Protein AF-0000000074220282 (afdb_homodimer)

Sequence (1862 aa):
MEEDFEFEDKQELEDGIDNEKHWKSLGIASAVISVICFIIITAIFILTPSRNSGQRTEPYTLTEVLSKKIMQAHRFNGTWISAHEFIYSSDDKNIMLYDCQNGQSRPITTKLNTTNGEIVHFEISSSRLYMLIVTKKFNSAKRENLECDPSMDYYIYRLDNENMINLQEEFISKLKLLLTQQQKNNSNNGKDSKRLSSNSVEGKHQIPSLSSSSSSCIIQSSQWNPMGNILLIMHDNDIYWLNMESSMAPLRRITMDGSISDSIYNGFNDNIYRDFIFEKPSSLWWSPSVNGYYHLSYLQLNNSQVPLSNIVIYDDNGGYSTNNYRYSTINSSIGIVNLWIIRINAQTNEYEKAMRVQPPYKLEQWPHYVVHVNWLSNDQLIVLWSLRDQKRTILGSCLERNNWKCEELVTLRNWLRINHVPNSIMPASTESSLNTEFSSELFFCGQTPENGMKTFYQLYSFNVKTKVINSYLNVAERYTEQRQHYQIIELLGYNNHSKSVFFVGQSLNQSSYGDEEKVISEQDMRINLFVFNLEHNLVHCITCQLVKCYEAKHRNNQSVCIDLANSATINENDADEESCIFQRVYFSPSSEYAIVTCLVGIVPKIYLVKFGDLDQLDLIENIMLFDDNSELETRVQSKIMPNIENFIFTRESDNLIKYLRIKLLTPTDFDHEEIGKYSLLLEMYPSRYRYHYLPKATINNQGTFYKRIYPDLEWAVHMVTEHDFIYAWLDGQFYQDSNHSLHELSFEELLEDYSTLIDFIVTNMTFVNIAQTCLIGNNIGGYFVLNSLSTSSIECGIAISPFTDWNTINSFLAEQYIDMEKVRSNDLQYLLKMTLNWKMLENKNLLIIHGTSNEMFPISQSMRLIKSLTLEEQNRYIKFHQNPANNDMDEMNWTSHHFMELYVDHGNSFDTIIEHFYRKIEFFLFQWIIIMEEDFEFEDKQELEDGIDNEKHWKSLGIASAVISVICFIIITAIFILTPSRNSGQRTEPYTLTEVLSKKIMQAHRFNGTWISAHEFIYSSDDKNIMLYDCQNGQSRPITTKLNTTNGEIVHFEISSSRLYMLIVTKKFNSAKRENLECDPSMDYYIYRLDNENMINLQEEFISKLKLLLTQQQKNNSNNGKDSKRLSSNSVEGKHQIPSLSSSSSSCIIQSSQWNPMGNILLIMHDNDIYWLNMESSMAPLRRITMDGSISDSIYNGFNDNIYRDFIFEKPSSLWWSPSVNGYYHLSYLQLNNSQVPLSNIVIYDDNGGYSTNNYRYSTINSSIGIVNLWIIRINAQTNEYEKAMRVQPPYKLEQWPHYVVHVNWLSNDQLIVLWSLRDQKRTILGSCLERNNWKCEELVTLRNWLRINHVPNSIMPASTESSLNTEFSSELFFCGQTPENGMKTFYQLYSFNVKTKVINSYLNVAERYTEQRQHYQIIELLGYNNHSKSVFFVGQSLNQSSYGDEEKVISEQDMRINLFVFNLEHNLVHCITCQLVKCYEAKHRNNQSVCIDLANSATINENDADEESCIFQRVYFSPSSEYAIVTCLVGIVPKIYLVKFGDLDQLDLIENIMLFDDNSELETRVQSKIMPNIENFIFTRESDNLIKYLRIKLLTPTDFDHEEIGKYSLLLEMYPSRYRYHYLPKATINNQGTFYKRIYPDLEWAVHMVTEHDFIYAWLDGQFYQDSNHSLHELSFEELLEDYSTLIDFIVTNMTFVNIAQTCLIGNNIGGYFVLNSLSTSSIECGIAISPFTDWNTINSFLAEQYIDMEKVRSNDLQYLLKMTLNWKMLENKNLLIIHGTSNEMFPISQSMRLIKSLTLEEQNRYIKFHQN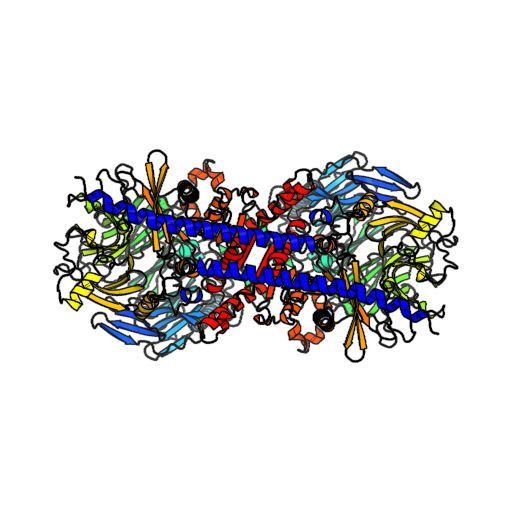PANNDMDEMNWTSHHFMELYVDHGNSFDTIIEHFYRKIEFFLFQWIII

Structure (mmCIF, N/CA/C/O backbone):
data_AF-0000000074220282-model_v1
#
loop_
_entity.id
_entity.type
_entity.pdbx_description
1 polymer 'Dipeptidyl peptidase 4-like'
#
loop_
_atom_site.group_PDB
_atom_site.id
_atom_site.type_symbol
_atom_site.label_atom_id
_atom_site.label_alt_id
_atom_site.label_comp_id
_atom_site.label_asym_id
_atom_site.label_entity_id
_atom_site.label_seq_id
_atom_site.pdbx_PDB_ins_code
_atom_site.Cartn_x
_atom_site.Cartn_y
_atom_site.Cartn_z
_atom_site.occupancy
_atom_site.B_iso_or_equiv
_atom_site.auth_seq_id
_atom_site.auth_comp_id
_atom_site.auth_asym_id
_atom_site.auth_atom_id
_atom_site.pdbx_PDB_model_num
ATOM 1 N N . MET A 1 1 ? -56.938 27.578 51.562 1 20.98 1 MET A N 1
ATOM 2 C CA . MET A 1 1 ? -55.969 26.531 51.281 1 20.98 1 MET A CA 1
ATOM 3 C C . MET A 1 1 ? -56.531 25.5 50.312 1 20.98 1 MET A C 1
ATOM 5 O O . MET A 1 1 ? -55.781 24.688 49.75 1 20.98 1 MET A O 1
ATOM 9 N N . GLU A 1 2 ? -57.812 25.156 50.219 1 23.42 2 GLU A N 1
ATOM 10 C CA . GLU A 1 2 ? -58.562 24 49.75 1 23.42 2 GLU A CA 1
ATOM 11 C C . GLU A 1 2 ? -58.562 23.922 48.25 1 23.42 2 GLU A C 1
ATOM 13 O O . GLU A 1 2 ? -58.438 22.828 47.656 1 23.42 2 GLU A O 1
ATOM 18 N N . GLU A 1 3 ? -59.062 24.906 47.594 1 26.45 3 GLU A N 1
ATOM 19 C CA . GLU A 1 3 ? -59.75 24.781 46.281 1 26.45 3 GLU A CA 1
ATOM 20 C C . GLU A 1 3 ? -58.75 24.547 45.156 1 26.45 3 GLU A C 1
ATOM 22 O O . GLU A 1 3 ? -59.125 24.188 44.062 1 26.45 3 GLU A O 1
ATOM 27 N N . ASP A 1 4 ? -57.562 25.094 45.312 1 28.36 4 ASP A N 1
ATOM 28 C CA . ASP A 1 4 ? -56.781 25.25 44.094 1 28.36 4 ASP A CA 1
ATOM 29 C C . ASP A 1 4 ? -56.219 23.922 43.625 1 28.36 4 ASP A C 1
ATOM 31 O O . ASP A 1 4 ? -55.375 23.891 42.75 1 28.36 4 ASP A O 1
ATOM 35 N N . PHE A 1 5 ? -56.562 22.781 44.312 1 28.67 5 PHE A N 1
ATOM 36 C CA . PHE A 1 5 ? -55.906 21.484 44.094 1 28.67 5 PHE A CA 1
ATOM 37 C C . PHE A 1 5 ? -56.469 20.828 42.812 1 28.67 5 PHE A C 1
ATOM 39 O O . PHE A 1 5 ? -55.969 19.781 42.406 1 28.67 5 PHE A O 1
ATOM 46 N N . GLU A 1 6 ? -57.656 21.219 42.375 1 29.3 6 GLU A N 1
ATOM 47 C CA . GLU A 1 6 ? -58.406 20.312 41.5 1 29.3 6 GLU A CA 1
ATOM 48 C C . GLU A 1 6 ? -57.812 20.266 40.094 1 29.3 6 GLU A C 1
ATOM 50 O O . GLU A 1 6 ? -58.062 19.328 39.344 1 29.3 6 GLU A O 1
ATOM 55 N N . PHE A 1 7 ? -57.25 21.391 39.594 1 32.66 7 PHE A N 1
ATOM 56 C CA . PHE A 1 7 ? -57.062 21.469 38.156 1 32.66 7 PHE A CA 1
ATOM 57 C C . PHE A 1 7 ? -55.938 20.562 37.688 1 32.66 7 PHE A C 1
ATOM 59 O O . PHE A 1 7 ? -55.75 20.328 36.5 1 32.66 7 PHE A O 1
ATOM 66 N N . GLU A 1 8 ? -55 20.172 38.625 1 31.48 8 GLU A N 1
ATOM 67 C CA . GLU A 1 8 ? -53.781 19.5 38.188 1 31.48 8 GLU A CA 1
ATOM 68 C C . GLU A 1 8 ? -54.094 18.062 37.75 1 31.48 8 GLU A C 1
ATOM 70 O O . GLU A 1 8 ? -53.312 17.453 37 1 31.48 8 GLU A O 1
ATOM 75 N N . ASP A 1 9 ? -55.219 17.469 38.25 1 31.02 9 ASP A N 1
ATOM 76 C CA . ASP A 1 9 ? -55.438 16.031 38.094 1 31.02 9 ASP A CA 1
ATOM 77 C C . ASP A 1 9 ? -55.875 15.68 36.688 1 31.02 9 ASP A C 1
ATOM 79 O O . ASP A 1 9 ? -55.656 14.555 36.219 1 31.02 9 ASP A O 1
ATOM 83 N N . LYS A 1 10 ? -56.719 16.578 36.031 1 34.88 10 LYS A N 1
ATOM 84 C CA . LYS A 1 10 ? -57.312 16.094 34.812 1 34.88 10 LYS A CA 1
ATOM 85 C C . LYS A 1 10 ? -56.281 15.969 33.688 1 34.88 10 LYS A C 1
ATOM 87 O O . LYS A 1 10 ? -56.438 15.125 32.812 1 34.88 10 LYS A O 1
ATOM 92 N N . GLN A 1 11 ? -55.406 17 33.656 1 33.09 11 GLN A N 1
ATOM 93 C CA . GLN A 1 11 ? -54.5 16.953 32.5 1 33.09 11 GLN A CA 1
ATOM 94 C C . GLN A 1 11 ? -53.594 15.711 32.562 1 33.09 11 GLN A C 1
ATOM 96 O O . GLN A 1 11 ? -53.156 15.211 31.531 1 33.09 11 GLN A O 1
ATOM 101 N N . GLU A 1 12 ? -53.312 15.148 33.75 1 36.25 12 GLU A N 1
ATOM 102 C CA . GLU A 1 12 ? -52.5 13.922 33.844 1 36.25 12 GLU A CA 1
ATOM 103 C C . GLU A 1 12 ? -53.312 12.727 33.312 1 36.25 12 GLU A C 1
ATOM 105 O O . GLU A 1 12 ? -52.719 11.789 32.75 1 36.25 12 GLU A O 1
ATOM 110 N N . LEU A 1 13 ? -54.688 12.617 33.562 1 37.28 13 LEU A N 1
ATOM 111 C CA . LEU A 1 13 ? -55.469 11.477 33.125 1 37.28 13 LEU A CA 1
ATOM 112 C C . LEU A 1 13 ? -55.531 11.422 31.609 1 37.28 13 LEU A C 1
ATOM 114 O O . LEU A 1 13 ? -55.5 10.336 31.016 1 37.28 13 LEU A O 1
ATOM 118 N N . GLU A 1 14 ? -55.75 12.609 30.906 1 39.66 14 GLU A N 1
ATOM 119 C CA . GLU A 1 14 ? -55.812 12.555 29.453 1 39.66 14 GLU A CA 1
ATOM 120 C C . GLU A 1 14 ? -54.469 12.148 28.844 1 39.66 14 GLU A C 1
ATOM 122 O O . GLU A 1 14 ? -54.438 11.414 27.844 1 39.66 14 GLU A O 1
ATOM 127 N N . ASP A 1 15 ? -53.344 12.609 29.438 1 39.44 15 ASP A N 1
ATOM 128 C CA . ASP A 1 15 ? -52.031 12.195 28.922 1 39.44 15 ASP A CA 1
ATOM 129 C C . ASP A 1 15 ? -51.781 10.711 29.188 1 39.44 15 ASP A C 1
ATOM 131 O O . ASP A 1 15 ? -51.062 10.062 28.438 1 39.44 15 ASP A O 1
ATOM 135 N N . GLY A 1 16 ? -52.469 10.086 30.281 1 39.56 16 GLY A N 1
ATOM 136 C CA . GLY A 1 16 ? -52.375 8.656 30.531 1 39.56 16 GLY A CA 1
ATOM 137 C C . GLY A 1 16 ? -53.125 7.832 29.5 1 39.56 16 GLY A C 1
ATOM 138 O O . GLY A 1 16 ? -52.719 6.723 29.156 1 39.56 16 GLY A O 1
ATOM 139 N N . ILE A 1 17 ? -54.406 8.219 29.156 1 43.91 17 ILE A N 1
ATOM 140 C CA . ILE A 1 17 ? -55.219 7.465 28.188 1 43.91 17 ILE A CA 1
ATOM 141 C C . ILE A 1 17 ? -54.5 7.457 26.844 1 43.91 17 ILE A C 1
ATOM 143 O O . ILE A 1 17 ? -54.469 6.426 26.156 1 43.91 17 ILE A O 1
ATOM 147 N N . ASP A 1 18 ? -53.938 8.594 26.438 1 41.62 18 ASP A N 1
ATOM 148 C CA . ASP A 1 18 ? -53.25 8.617 25.156 1 41.62 18 ASP A CA 1
ATOM 149 C C . ASP A 1 18 ? -52 7.754 25.172 1 41.62 18 ASP A C 1
ATOM 151 O O . ASP A 1 18 ? -51.625 7.176 24.141 1 41.62 18 ASP A O 1
ATOM 155 N N . ASN A 1 19 ? -51.406 7.621 26.359 1 42.94 19 ASN A N 1
ATOM 156 C CA . ASN A 1 19 ? -50.281 6.715 26.438 1 42.94 19 ASN A CA 1
ATOM 157 C C . ASN A 1 19 ? -50.719 5.254 26.375 1 42.94 19 ASN A C 1
ATOM 159 O O . ASN A 1 19 ? -49.969 4.406 25.859 1 42.94 19 ASN A O 1
ATOM 163 N N . GLU A 1 20 ? -51.875 4.891 26.984 1 46.41 20 GLU A N 1
ATOM 164 C CA . GLU A 1 20 ? -52.344 3.508 26.938 1 46.41 20 GLU A CA 1
ATOM 165 C C . GLU A 1 20 ? -52.719 3.111 25.516 1 46.41 20 GLU A C 1
ATOM 167 O O . GLU A 1 20 ? -52.469 1.981 25.094 1 46.41 20 GLU A O 1
ATOM 172 N N . LYS A 1 21 ? -53.375 3.938 24.766 1 51.44 21 LYS A N 1
ATOM 173 C CA . LYS A 1 21 ? -53.688 3.652 23.375 1 51.44 21 LYS A CA 1
ATOM 174 C C . LYS A 1 21 ? -52.438 3.504 22.531 1 51.44 21 LYS A C 1
ATOM 176 O O . LYS A 1 21 ? -52.375 2.656 21.641 1 51.44 21 LYS A O 1
ATOM 181 N N . HIS A 1 22 ? -51.438 4.316 22.938 1 49.44 22 HIS A N 1
ATOM 182 C CA . HIS A 1 22 ? -50.188 4.199 22.203 1 49.44 22 HIS A CA 1
ATOM 183 C C . HIS A 1 22 ? -49.5 2.867 22.5 1 49.44 22 HIS A C 1
ATOM 185 O O . HIS A 1 22 ? -49 2.207 21.578 1 49.44 22 HIS A O 1
ATOM 191 N N . TRP A 1 23 ? -49.625 2.375 23.766 1 51.59 23 TRP A N 1
ATOM 192 C CA . TRP A 1 23 ? -49.031 1.081 24.094 1 51.59 23 TRP A CA 1
ATOM 193 C C . TRP A 1 23 ? -49.844 -0.058 23.484 1 51.59 23 TRP A C 1
ATOM 195 O O . TRP A 1 23 ? -49.281 -1.042 23 1 51.59 23 TRP A O 1
ATOM 205 N N . LYS A 1 24 ? -51.188 -0.009 23.516 1 54.28 24 LYS A N 1
ATOM 206 C CA . LYS A 1 24 ? -52.031 -1.039 22.906 1 54.28 24 LYS A CA 1
ATOM 207 C C . LYS A 1 24 ? -51.812 -1.095 21.391 1 54.28 24 LYS A C 1
ATOM 209 O O . LYS A 1 24 ? -51.719 -2.18 20.812 1 54.28 24 LYS A O 1
ATOM 214 N N . SER A 1 25 ? -51.656 0.08 20.891 1 52.28 25 SER A N 1
ATOM 215 C CA . SER A 1 25 ? -51.375 0.113 19.453 1 52.28 25 SER A CA 1
ATOM 216 C C . SER A 1 25 ? -49.969 -0.406 19.141 1 52.28 25 SER A C 1
ATOM 218 O O . SER A 1 25 ? -49.781 -1.137 18.172 1 52.28 25 SER A O 1
ATOM 220 N N . LEU A 1 26 ? -49.094 -0.151 20.016 1 57.22 26 LEU A N 1
ATOM 221 C CA . LEU A 1 26 ? -47.75 -0.707 19.875 1 57.22 26 LEU A CA 1
ATOM 222 C C . LEU A 1 26 ? -47.75 -2.207 20.156 1 57.22 26 LEU A C 1
ATOM 224 O O . LEU A 1 26 ? -47.062 -2.969 19.484 1 57.22 26 LEU A O 1
ATOM 228 N N . GLY A 1 27 ? -48.594 -2.631 21.125 1 59.41 27 GLY A N 1
ATOM 229 C CA . GLY A 1 27 ? -48.75 -4.051 21.391 1 59.41 27 GLY A CA 1
ATOM 230 C C . GLY A 1 27 ? -49.375 -4.805 20.234 1 59.41 27 GLY A C 1
ATOM 231 O O . GLY A 1 27 ? -48.906 -5.891 19.875 1 59.41 27 GLY A O 1
ATOM 232 N N . ILE A 1 28 ? -50.406 -4.281 19.688 1 58.34 28 ILE A N 1
ATOM 233 C CA . ILE A 1 28 ? -51.094 -4.906 18.547 1 58.34 28 ILE A CA 1
ATOM 234 C C . ILE A 1 28 ? -50.156 -4.906 17.328 1 58.34 28 ILE A C 1
ATOM 236 O O . ILE A 1 28 ? -50.062 -5.906 16.625 1 58.34 28 ILE A O 1
ATOM 240 N N . ALA A 1 29 ? -49.469 -3.809 17.156 1 57.56 29 ALA A N 1
ATOM 241 C CA . ALA A 1 29 ? -48.5 -3.744 16.047 1 57.56 29 ALA A CA 1
ATOM 242 C C . ALA A 1 29 ? -47.375 -4.754 16.25 1 57.56 29 ALA A C 1
ATOM 244 O O . ALA A 1 29 ? -47 -5.445 15.305 1 57.56 29 ALA A O 1
ATOM 245 N N . SER A 1 30 ? -46.938 -4.883 17.484 1 62.62 30 SER A N 1
ATOM 246 C CA . SER A 1 30 ? -45.938 -5.887 17.781 1 62.62 30 SER A CA 1
ATOM 247 C C . SER A 1 30 ? -46.5 -7.301 17.625 1 62.62 30 SER A C 1
ATOM 249 O O . SER A 1 30 ? -45.812 -8.188 17.109 1 62.62 30 SER A O 1
ATOM 251 N N . ALA A 1 31 ? -47.75 -7.5 18.031 1 64 31 ALA A N 1
ATOM 252 C CA . ALA A 1 31 ? -48.375 -8.805 17.891 1 64 31 ALA A CA 1
ATOM 253 C C . ALA A 1 31 ? -48.594 -9.148 16.422 1 64 31 ALA A C 1
ATOM 255 O O . ALA A 1 31 ? -48.375 -10.281 15.992 1 64 31 ALA A O 1
ATOM 256 N N . VAL A 1 32 ? -49 -8.18 15.695 1 60.16 32 VAL A N 1
ATOM 257 C CA . VAL A 1 32 ? -49.219 -8.383 14.266 1 60.16 32 VAL A CA 1
ATOM 258 C C . VAL A 1 32 ? -47.875 -8.609 13.578 1 60.16 32 VAL A C 1
ATOM 260 O O . VAL A 1 32 ? -47.719 -9.508 12.742 1 60.16 32 VAL A O 1
ATOM 263 N N . ILE A 1 33 ? -46.812 -7.863 13.945 1 61.28 33 ILE A N 1
ATOM 264 C CA . ILE A 1 33 ? -45.469 -8.078 13.398 1 61.28 33 ILE A CA 1
ATOM 265 C C . ILE A 1 33 ? -44.969 -9.461 13.805 1 61.28 33 ILE A C 1
ATOM 267 O O . ILE A 1 33 ? -44.406 -10.188 12.984 1 61.28 33 ILE A O 1
ATOM 271 N N . SER A 1 34 ? -45.281 -9.805 14.984 1 63.41 34 SER A N 1
ATOM 272 C CA . SER A 1 34 ? -44.906 -11.141 15.438 1 63.41 34 SER A CA 1
ATOM 273 C C . SER A 1 34 ? -45.656 -12.227 14.672 1 63.41 34 SER A C 1
ATOM 275 O O . SER A 1 34 ? -45.062 -13.242 14.305 1 63.41 34 SER A O 1
ATOM 277 N N . VAL A 1 35 ? -46.906 -12.047 14.508 1 62.06 35 VAL A N 1
ATOM 278 C CA . VAL A 1 35 ? -47.688 -13.016 13.766 1 62.06 35 VAL A CA 1
ATOM 279 C C . VAL A 1 35 ? -47.219 -13.047 12.305 1 62.06 35 VAL A C 1
ATOM 281 O O . VAL A 1 35 ? -47.062 -14.125 11.719 1 62.06 35 VAL A O 1
ATOM 284 N N . ILE A 1 36 ? -46.938 -11.922 11.766 1 59.03 36 ILE A N 1
ATOM 285 C CA . ILE A 1 36 ? -46.469 -11.844 10.398 1 59.03 36 ILE A CA 1
ATOM 286 C C . ILE A 1 36 ? -45.062 -12.484 10.312 1 59.03 36 ILE A C 1
ATOM 288 O O . ILE A 1 36 ? -44.781 -13.258 9.398 1 59.03 36 ILE A O 1
ATOM 292 N N . CYS A 1 37 ? -44.188 -12.148 11.188 1 62.72 37 CYS A N 1
ATOM 293 C CA . CYS A 1 37 ? -42.906 -12.82 11.242 1 62.72 37 CYS A CA 1
ATOM 294 C C . CYS A 1 37 ? -43.062 -14.32 11.422 1 62.72 37 CYS A C 1
ATOM 296 O O . CYS A 1 37 ? -42.344 -15.109 10.789 1 62.72 37 CYS A O 1
ATOM 298 N N . PHE A 1 38 ? -44.062 -14.688 12.188 1 63.5 38 PHE A N 1
ATOM 299 C CA . PHE A 1 38 ? -44.375 -16.094 12.398 1 63.5 38 PHE A CA 1
ATOM 300 C C . PHE A 1 38 ? -44.875 -16.734 11.109 1 63.5 38 PHE A C 1
ATOM 302 O O . PHE A 1 38 ? -44.469 -17.859 10.766 1 63.5 38 PHE A O 1
ATOM 309 N N . ILE A 1 39 ? -45.688 -16.109 10.406 1 58.84 39 ILE A N 1
ATOM 310 C CA . ILE A 1 39 ? -46.188 -16.641 9.148 1 58.84 39 ILE A CA 1
ATOM 311 C C . ILE A 1 39 ? -45.062 -16.688 8.109 1 58.84 39 ILE A C 1
ATOM 313 O O . ILE A 1 39 ? -44.938 -17.688 7.383 1 58.84 39 ILE A O 1
ATOM 317 N N . ILE A 1 40 ? -44.25 -15.688 8.039 1 58.59 40 ILE A N 1
ATOM 318 C CA . ILE A 1 40 ? -43.125 -15.68 7.117 1 58.59 40 ILE A CA 1
ATOM 319 C C . ILE A 1 40 ? -42.156 -16.781 7.488 1 58.59 40 ILE A C 1
ATOM 321 O O . ILE A 1 40 ? -41.688 -17.531 6.621 1 58.59 40 ILE A O 1
ATOM 325 N N . ILE A 1 41 ? -41.875 -16.875 8.711 1 58.12 41 ILE A N 1
ATOM 326 C CA . ILE A 1 41 ? -41 -17.938 9.164 1 58.12 41 ILE A CA 1
ATOM 327 C C . ILE A 1 41 ? -41.625 -19.297 8.867 1 58.12 41 ILE A C 1
ATOM 329 O O . ILE A 1 41 ? -40.969 -20.219 8.391 1 58.12 41 ILE A O 1
ATOM 333 N N . THR A 1 42 ? -42.906 -19.406 9.18 1 58.09 42 THR A N 1
ATOM 334 C CA . THR A 1 42 ? -43.594 -20.672 8.914 1 58.09 42 THR A CA 1
ATOM 335 C C . THR A 1 42 ? -43.656 -20.938 7.414 1 58.09 42 THR A C 1
ATOM 337 O O . THR A 1 42 ? -43.5 -22.078 6.973 1 58.09 42 THR A O 1
ATOM 340 N N . ALA A 1 43 ? -43.938 -19.953 6.621 1 53.62 43 ALA A N 1
ATOM 341 C CA . ALA A 1 43 ? -43.938 -20.125 5.168 1 53.62 43 ALA A CA 1
ATOM 342 C C . ALA A 1 43 ? -42.562 -20.5 4.66 1 53.62 43 ALA A C 1
ATOM 344 O O . ALA A 1 43 ? -42.406 -21.359 3.793 1 53.62 43 ALA A O 1
ATOM 345 N N . ILE A 1 44 ? -41.562 -19.75 5.125 1 53.16 44 ILE A N 1
ATOM 346 C CA . ILE A 1 44 ? -40.219 -20.156 4.797 1 53.16 44 ILE A CA 1
ATOM 347 C C . ILE A 1 44 ? -39.969 -21.609 5.215 1 53.16 44 ILE A C 1
ATOM 349 O O . ILE A 1 44 ? -39.406 -22.391 4.457 1 53.16 44 ILE A O 1
ATOM 353 N N . PHE A 1 45 ? -40.438 -21.906 6.383 1 52 45 PHE A N 1
ATOM 354 C CA . PHE A 1 45 ? -40.312 -23.281 6.855 1 52 45 PHE A CA 1
ATOM 355 C C . PHE A 1 45 ? -41.094 -24.25 5.977 1 52 45 PHE A C 1
ATOM 357 O O . PHE A 1 45 ? -40.625 -25.359 5.691 1 52 45 PHE A O 1
ATOM 364 N N . ILE A 1 46 ? -42.281 -23.906 5.691 1 49.69 46 ILE A N 1
ATOM 365 C CA . ILE A 1 46 ? -43.156 -24.797 4.906 1 49.69 46 ILE A CA 1
ATOM 366 C C . ILE A 1 46 ? -42.625 -24.875 3.473 1 49.69 46 ILE A C 1
ATOM 368 O O . ILE A 1 46 ? -42.656 -25.938 2.85 1 49.69 46 ILE A O 1
ATOM 372 N N . LEU A 1 47 ? -42.438 -23.75 2.904 1 44.66 47 LEU A N 1
ATOM 373 C CA . LEU A 1 47 ? -42 -23.703 1.513 1 44.66 47 LEU A CA 1
ATOM 374 C C . LEU A 1 47 ? -40.531 -24.141 1.388 1 44.66 47 LEU A C 1
ATOM 376 O O . LEU A 1 47 ? -40.031 -24.359 0.279 1 44.66 47 LEU A O 1
ATOM 380 N N . THR A 1 48 ? -39.875 -23.906 2.492 1 41.94 48 THR A N 1
ATOM 381 C CA . THR A 1 48 ? -38.562 -24.531 2.434 1 41.94 48 THR A CA 1
ATOM 382 C C . THR A 1 48 ? -38.688 -26.047 2.213 1 41.94 48 THR A C 1
ATOM 384 O O . THR A 1 48 ? -39.375 -26.734 2.992 1 41.94 48 THR A O 1
ATOM 387 N N . PRO A 1 49 ? -38.75 -26.453 1.002 1 37.62 49 PRO A N 1
ATOM 388 C CA . PRO A 1 49 ? -38.875 -27.891 0.799 1 37.62 49 PRO A CA 1
ATOM 389 C C . PRO A 1 49 ? -38.219 -28.703 1.898 1 37.62 49 PRO A C 1
ATOM 391 O O . PRO A 1 49 ? -37.188 -28.281 2.459 1 37.62 49 PRO A O 1
ATOM 394 N N . SER A 1 50 ? -39.031 -29.359 2.707 1 38.09 50 SER A N 1
ATOM 395 C CA . SER A 1 50 ? -38.406 -30.359 3.572 1 38.09 50 SER A CA 1
ATOM 396 C C . SER A 1 50 ? -37.312 -31.125 2.842 1 38.09 50 SER A C 1
ATOM 398 O O . SER A 1 50 ? -37.562 -31.703 1.775 1 38.09 50 SER A O 1
ATOM 400 N N . ARG A 1 51 ? -36.156 -30.688 3.025 1 39.53 51 ARG A N 1
ATOM 401 C CA . ARG A 1 51 ? -35.125 -31.594 2.582 1 39.53 51 ARG A CA 1
ATOM 402 C C . ARG A 1 51 ? -35.5 -33.062 2.873 1 39.53 51 ARG A C 1
ATOM 404 O O . ARG A 1 51 ? -35.938 -33.375 3.971 1 39.53 51 ARG A O 1
ATOM 411 N N . ASN A 1 52 ? -35.969 -33.875 2.055 1 36.59 52 ASN A N 1
ATOM 412 C CA . ASN A 1 52 ? -36.062 -35.312 2.262 1 36.59 52 ASN A CA 1
ATOM 413 C C . ASN A 1 52 ? -35.062 -35.781 3.293 1 36.59 52 ASN A C 1
ATOM 415 O O . ASN A 1 52 ? -33.875 -35.438 3.223 1 36.59 52 ASN A O 1
ATOM 419 N N . SER A 1 53 ? -35.531 -36.156 4.547 1 37.69 53 SER A N 1
ATOM 420 C CA . SER A 1 53 ? -34.906 -36.719 5.738 1 37.69 53 SER A CA 1
ATOM 421 C C . SER A 1 53 ? -33.938 -37.844 5.371 1 37.69 53 SER A C 1
ATOM 423 O O . SER A 1 53 ? -33.406 -38.531 6.25 1 37.69 53 SER A O 1
ATOM 425 N N . GLY A 1 54 ? -34.156 -38.594 4.309 1 38.53 54 GLY A N 1
ATOM 426 C CA . GLY A 1 54 ? -33.219 -39.719 4.383 1 38.53 54 GLY A CA 1
ATOM 427 C C . GLY A 1 54 ? -31.797 -39.281 4.746 1 38.53 54 GLY A C 1
ATOM 428 O O . GLY A 1 54 ? -31.594 -38.656 5.773 1 38.53 54 GLY A O 1
ATOM 429 N N . GLN A 1 55 ? -30.672 -39.75 3.934 1 39.81 55 GLN A N 1
ATOM 430 C CA . GLN A 1 55 ? -29.266 -39.656 4.332 1 39.81 55 GLN A CA 1
ATOM 431 C C . GLN A 1 55 ? -28.844 -38.219 4.551 1 39.81 55 GLN A C 1
ATOM 433 O O . GLN A 1 55 ? -28.875 -37.406 3.623 1 39.81 55 GLN A O 1
ATOM 438 N N . ARG A 1 56 ? -29.047 -37.562 5.68 1 47.62 56 ARG A N 1
ATOM 439 C CA . ARG A 1 56 ? -28.531 -36.312 6.25 1 47.62 56 ARG A CA 1
ATOM 440 C C . ARG A 1 56 ? -27.172 -35.969 5.664 1 47.62 56 ARG A C 1
ATOM 442 O O . ARG A 1 56 ? -26.141 -36.312 6.23 1 47.62 56 ARG A O 1
ATOM 449 N N . THR A 1 57 ? -26.766 -35.906 4.496 1 63.88 57 THR A N 1
ATOM 450 C CA . THR A 1 57 ? -25.422 -35.531 4.086 1 63.88 57 THR A CA 1
ATOM 451 C C . THR A 1 57 ? -25.188 -34.031 4.359 1 63.88 57 THR A C 1
ATOM 453 O O . THR A 1 57 ? -26.094 -33.219 4.164 1 63.88 57 THR A O 1
ATOM 456 N N . GLU A 1 58 ? -24.312 -33.625 5.27 1 81.62 58 GLU A N 1
ATOM 457 C CA . GLU A 1 58 ? -23.859 -32.312 5.691 1 81.62 58 GLU A CA 1
ATOM 458 C C . GLU A 1 58 ? -23.078 -31.609 4.578 1 81.62 58 GLU A C 1
ATOM 460 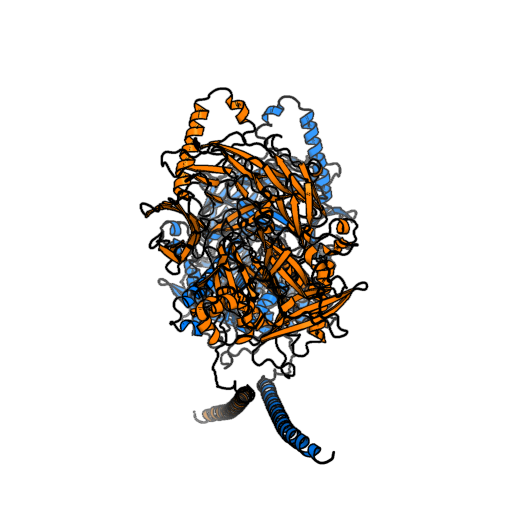O O . GLU A 1 58 ? -22.312 -32.25 3.859 1 81.62 58 GLU A O 1
ATOM 465 N N . PRO A 1 59 ? -23.484 -30.312 4.336 1 88 59 PRO A N 1
ATOM 466 C CA . PRO A 1 59 ? -22.656 -29.578 3.385 1 88 59 PRO A CA 1
ATOM 467 C C . PRO A 1 59 ? -21.234 -29.391 3.873 1 88 59 PRO A C 1
ATOM 469 O O . PRO A 1 59 ? -20.906 -29.734 5.016 1 88 59 PRO A O 1
ATOM 472 N N . TYR A 1 60 ? -20.422 -28.938 3.02 1 82.81 60 TYR A N 1
ATOM 473 C CA . TYR A 1 60 ? -19.031 -28.656 3.373 1 82.81 60 TYR A CA 1
ATOM 474 C C . TYR A 1 60 ? -18.875 -27.25 3.947 1 82.81 60 TYR A C 1
ATOM 476 O O . TYR A 1 60 ? -19.234 -26.266 3.295 1 82.81 60 TYR A O 1
ATOM 484 N N . THR A 1 61 ? -18.328 -27.156 5.152 1 82.94 61 THR A N 1
ATOM 485 C CA . THR A 1 61 ? -18 -25.844 5.711 1 82.94 61 THR A CA 1
ATOM 486 C C . THR A 1 61 ? -16.656 -25.359 5.176 1 82.94 61 THR A C 1
ATOM 488 O O . THR A 1 61 ? -15.844 -26.156 4.691 1 82.94 61 THR A O 1
ATOM 491 N N . LEU A 1 62 ? -16.438 -24.109 5.238 1 83.38 62 LEU A N 1
ATOM 492 C CA . LEU A 1 62 ? -15.188 -23.531 4.75 1 83.38 62 LEU A CA 1
ATOM 493 C C . LEU A 1 62 ? -14 -24.125 5.5 1 83.38 62 LEU A C 1
ATOM 495 O O . LEU A 1 62 ? -12.977 -24.438 4.891 1 83.38 62 LEU A O 1
ATOM 499 N N . THR A 1 63 ? -14.156 -24.281 6.77 1 76.81 63 THR A N 1
ATOM 500 C CA . THR A 1 63 ? -13.078 -24.812 7.602 1 76.81 63 THR A CA 1
ATOM 501 C C . THR A 1 63 ? -12.734 -26.234 7.195 1 76.81 63 THR A C 1
ATOM 503 O O . THR A 1 63 ? -11.562 -26.625 7.203 1 76.81 63 THR A O 1
ATOM 506 N N . GLU A 1 64 ? -13.711 -26.953 6.805 1 76.31 64 GLU A N 1
ATOM 507 C CA . GLU A 1 64 ? -13.5 -28.344 6.422 1 76.31 64 GLU A CA 1
ATOM 508 C C . GLU A 1 64 ? -12.75 -28.438 5.098 1 76.31 64 GLU A C 1
ATOM 510 O O . GLU A 1 64 ? -11.859 -29.281 4.949 1 76.31 64 GLU A O 1
ATOM 515 N N . VAL A 1 65 ? -13.148 -27.547 4.277 1 78.12 65 VAL A N 1
ATOM 516 C CA . VAL A 1 65 ? -12.555 -27.656 2.949 1 78.12 65 VAL A CA 1
ATOM 517 C C . VAL A 1 65 ? -11.109 -27.156 2.994 1 78.12 65 VAL A C 1
ATOM 519 O O . VAL A 1 65 ? -10.258 -27.625 2.24 1 78.12 65 VAL A O 1
ATOM 522 N N . LEU A 1 66 ? -10.812 -26.266 3.891 1 75.75 66 LEU A N 1
ATOM 523 C CA . LEU A 1 66 ? -9.477 -25.688 3.938 1 75.75 66 LEU A CA 1
ATOM 524 C C . LEU A 1 66 ? -8.578 -26.469 4.891 1 75.75 66 LEU A C 1
ATOM 526 O O . LEU A 1 66 ? -7.348 -26.344 4.832 1 75.75 66 LEU A O 1
ATOM 530 N N . SER A 1 67 ? -9.148 -27.188 5.754 1 67.56 67 SER A N 1
ATOM 531 C CA . SER A 1 67 ? -8.352 -27.922 6.734 1 67.56 67 SER A CA 1
ATOM 532 C C . SER A 1 67 ? -7.508 -29 6.062 1 67.56 67 SER A C 1
ATOM 534 O O . SER A 1 67 ? -8.031 -29.844 5.32 1 67.56 67 SER A O 1
ATOM 536 N N . LYS A 1 68 ? -6.262 -28.828 6.137 1 59.38 68 LYS A N 1
ATOM 537 C CA . LYS A 1 68 ? -5.344 -29.828 5.605 1 59.38 68 LYS A CA 1
ATOM 538 C C . LYS A 1 68 ? -5.543 -31.188 6.289 1 59.38 68 LYS A C 1
ATOM 540 O O . LYS A 1 68 ? -5.297 -32.219 5.688 1 59.38 68 LYS A O 1
ATOM 545 N N . LYS A 1 69 ? -6.082 -31.109 7.484 1 57.09 69 LYS A N 1
ATOM 546 C CA . LYS A 1 69 ? -6.219 -32.344 8.266 1 57.09 69 LYS A CA 1
ATOM 547 C C . LYS A 1 69 ? -7.547 -33.031 7.965 1 57.09 69 LYS A C 1
ATOM 549 O O . LYS A 1 69 ? -7.656 -34.25 8.094 1 57.09 69 LYS A O 1
ATOM 554 N N . ILE A 1 70 ? -8.414 -32.25 7.555 1 58.06 70 ILE A N 1
ATOM 555 C CA . ILE A 1 70 ? -9.75 -32.844 7.457 1 58.06 70 ILE A CA 1
ATOM 556 C C . ILE A 1 70 ? -10.023 -33.25 6.016 1 58.06 70 ILE A C 1
ATOM 558 O O . ILE A 1 70 ? -10.43 -34.375 5.754 1 58.06 70 ILE A O 1
ATOM 562 N N . MET A 1 71 ? -9.789 -32.406 5.09 1 63.44 71 MET A N 1
ATOM 563 C CA . MET A 1 71 ? -10.258 -32.719 3.738 1 63.44 71 MET A CA 1
ATOM 564 C C . MET A 1 71 ? -9.086 -32.719 2.756 1 63.44 71 MET A C 1
ATOM 566 O O . MET A 1 71 ? -9.289 -32.812 1.543 1 63.44 71 MET A O 1
ATOM 570 N N . GLN A 1 72 ? -7.93 -32.75 3.318 1 68.38 72 GLN A N 1
ATOM 571 C CA . GLN A 1 72 ? -6.832 -32.812 2.355 1 68.38 72 GLN A CA 1
ATOM 572 C C . GLN A 1 72 ? -6.395 -34.25 2.096 1 68.38 72 GLN A C 1
ATOM 574 O O . GLN A 1 72 ? -6.238 -35.031 3.031 1 68.38 72 GLN A O 1
ATOM 579 N N . ALA A 1 73 ? -6.363 -34.594 0.829 1 72.75 73 ALA A N 1
ATOM 580 C CA . ALA A 1 73 ? -5.922 -35.906 0.42 1 72.75 73 ALA A CA 1
ATOM 581 C C . ALA A 1 73 ? -4.422 -36.094 0.649 1 72.75 73 ALA A C 1
ATOM 583 O O . ALA A 1 73 ? -3.654 -35.125 0.521 1 72.75 73 ALA A O 1
ATOM 584 N N . HIS A 1 74 ? -4.141 -37.219 1.105 1 75.38 74 HIS A N 1
ATOM 585 C CA . HIS A 1 74 ? -2.729 -37.562 1.091 1 75.38 74 HIS A CA 1
ATOM 586 C C . HIS A 1 74 ? -2.172 -37.562 -0.33 1 75.38 74 HIS A C 1
ATOM 588 O O . HIS A 1 74 ? -2.785 -38.125 -1.244 1 75.38 74 HIS A O 1
ATOM 594 N N . ARG A 1 75 ? -1.176 -36.844 -0.505 1 77.06 75 ARG A N 1
ATOM 595 C CA . ARG A 1 75 ? -0.461 -36.812 -1.777 1 77.06 75 ARG A CA 1
ATOM 596 C C . ARG A 1 75 ? 0.924 -37.438 -1.629 1 77.06 75 ARG A C 1
ATOM 598 O O . ARG A 1 75 ? 1.482 -37.469 -0.53 1 77.06 75 ARG A O 1
ATOM 605 N N . PHE A 1 76 ? 1.312 -37.969 -2.758 1 81.38 76 PHE A N 1
ATOM 606 C CA . PHE A 1 76 ? 2.678 -38.469 -2.73 1 81.38 76 PHE A CA 1
ATOM 607 C C . PHE A 1 76 ? 3.676 -37.344 -2.529 1 81.38 76 PHE A C 1
ATOM 609 O O . PHE A 1 76 ? 3.691 -36.375 -3.301 1 81.38 76 PHE A O 1
ATOM 616 N N . ASN A 1 77 ? 4.445 -37.344 -1.488 1 77.12 77 ASN A N 1
ATOM 617 C CA . ASN A 1 77 ? 5.426 -36.312 -1.186 1 77.12 77 ASN A CA 1
ATOM 618 C C . ASN A 1 77 ? 6.848 -36.875 -1.196 1 77.12 77 ASN A C 1
ATOM 620 O O . ASN A 1 77 ? 7.762 -36.25 -0.632 1 77.12 77 ASN A O 1
ATOM 624 N N . GLY A 1 78 ? 6.938 -37.969 -1.784 1 80.19 78 GLY A N 1
ATOM 625 C CA . GLY A 1 78 ? 8.234 -38.625 -1.738 1 80.19 78 GLY A CA 1
ATOM 626 C C . GLY A 1 78 ? 9.109 -38.312 -2.934 1 80.19 78 GLY A C 1
ATOM 627 O O . GLY A 1 78 ? 8.695 -37.594 -3.836 1 80.19 78 GLY A O 1
ATOM 628 N N . THR A 1 79 ? 10.383 -38.781 -2.824 1 83.25 79 THR A N 1
ATOM 629 C CA . THR A 1 79 ? 11.383 -38.625 -3.883 1 83.25 79 THR A CA 1
ATOM 630 C C . THR A 1 79 ? 12.102 -39.969 -4.129 1 83.25 79 THR A C 1
ATOM 632 O O . THR A 1 79 ? 12.484 -40.656 -3.182 1 83.25 79 THR A O 1
ATOM 635 N N . TRP A 1 80 ? 12.219 -40.281 -5.422 1 86.44 80 TRP A N 1
ATOM 636 C CA . TRP A 1 80 ? 12.945 -41.5 -5.773 1 86.44 80 TRP A CA 1
ATOM 637 C C . TRP A 1 80 ? 14.438 -41.344 -5.496 1 86.44 80 TRP A C 1
ATOM 639 O O . TRP A 1 80 ? 15.031 -40.312 -5.82 1 86.44 80 TRP A O 1
ATOM 649 N N . ILE A 1 81 ? 15.055 -42.312 -4.867 1 88 81 ILE A N 1
ATOM 650 C CA . ILE A 1 81 ? 16.484 -42.25 -4.562 1 88 81 ILE A CA 1
ATOM 651 C C . ILE A 1 81 ? 17.234 -43.281 -5.395 1 88 81 ILE A C 1
ATOM 653 O O . ILE A 1 81 ? 18.469 -43.219 -5.527 1 88 81 ILE A O 1
ATOM 657 N N . SER A 1 82 ? 16.469 -44.281 -5.812 1 87 82 SER A N 1
ATOM 658 C CA . SER A 1 82 ? 17.016 -45.281 -6.723 1 87 82 SER A CA 1
ATOM 659 C C . SER A 1 82 ? 15.938 -45.781 -7.68 1 87 82 SER A C 1
ATOM 661 O O . SER A 1 82 ? 14.82 -45.281 -7.699 1 87 82 SER A O 1
ATOM 663 N N . ALA A 1 83 ? 16.344 -46.781 -8.477 1 86.25 83 ALA A N 1
ATOM 664 C CA . ALA A 1 83 ? 15.406 -47.344 -9.445 1 86.25 83 ALA A CA 1
ATOM 665 C C . ALA A 1 83 ? 14.266 -48.062 -8.742 1 86.25 83 ALA A C 1
ATOM 667 O O . ALA A 1 83 ? 13.188 -48.25 -9.32 1 86.25 83 ALA A O 1
ATOM 668 N N . HIS A 1 84 ? 14.516 -48.375 -7.496 1 91.56 84 HIS A N 1
ATOM 669 C CA . HIS A 1 84 ? 13.477 -49.188 -6.859 1 91.56 84 HIS A CA 1
ATOM 670 C C . HIS A 1 84 ? 13.18 -48.688 -5.449 1 91.56 84 HIS A C 1
ATOM 672 O O . HIS A 1 84 ? 12.453 -49.344 -4.695 1 91.56 84 HIS A O 1
ATOM 678 N N . GLU A 1 85 ? 13.789 -47.625 -5.09 1 93.62 85 GLU A N 1
ATOM 679 C CA . GLU A 1 85 ? 13.57 -47.094 -3.744 1 93.62 85 GLU A CA 1
ATOM 680 C C . GLU A 1 85 ? 13.172 -45.625 -3.781 1 93.62 85 GLU A C 1
ATOM 682 O O . GLU A 1 85 ? 13.672 -44.844 -4.609 1 93.62 85 GLU A O 1
ATOM 687 N N . PHE A 1 86 ? 12.297 -45.25 -2.898 1 91.81 86 PHE A N 1
ATOM 688 C CA . PHE A 1 86 ? 11.969 -43.844 -2.703 1 91.81 86 PHE A CA 1
ATOM 689 C C . PHE A 1 86 ? 11.758 -43.531 -1.226 1 91.81 86 PHE A C 1
ATOM 691 O O . PHE A 1 86 ? 11.562 -44.438 -0.418 1 91.81 86 PHE A O 1
ATOM 698 N N . ILE A 1 87 ? 11.953 -42.312 -0.855 1 90.81 87 ILE A N 1
ATOM 699 C CA . ILE A 1 87 ? 11.695 -41.844 0.506 1 90.81 87 ILE A CA 1
ATOM 700 C C . ILE A 1 87 ? 10.414 -41.031 0.541 1 90.81 87 ILE A C 1
ATOM 702 O O . ILE A 1 87 ? 10.047 -40.406 -0.458 1 90.81 87 ILE A O 1
ATOM 706 N N . TYR A 1 88 ? 9.695 -41.031 1.578 1 87.94 88 TYR A N 1
ATOM 707 C CA . TYR A 1 88 ? 8.477 -40.281 1.763 1 87.94 88 TYR A CA 1
ATOM 708 C C . TYR A 1 88 ? 8.25 -39.938 3.234 1 87.94 88 TYR A C 1
ATOM 710 O O . TYR A 1 88 ? 8.859 -40.562 4.113 1 87.94 88 TYR A O 1
ATOM 718 N N . SER A 1 89 ? 7.582 -38.906 3.482 1 83.25 89 SER A N 1
ATOM 719 C CA . SER A 1 89 ? 7.254 -38.5 4.852 1 83.25 89 SER A CA 1
ATOM 720 C C . SER A 1 89 ? 5.93 -39.125 5.297 1 83.25 89 SER A C 1
ATOM 722 O O . SER A 1 89 ? 4.938 -39.062 4.566 1 83.25 89 SER A O 1
ATOM 724 N N . SER A 1 90 ? 5.941 -39.688 6.426 1 77.19 90 SER A N 1
ATOM 725 C CA . SER A 1 90 ? 4.723 -40.25 6.992 1 77.19 90 SER A CA 1
ATOM 726 C C . SER A 1 90 ? 3.977 -39.219 7.836 1 77.19 90 SER A C 1
ATOM 728 O O . SER A 1 90 ? 4.496 -38.125 8.102 1 77.19 90 SER A O 1
ATOM 730 N N . ASP A 1 91 ? 2.705 -39.531 8.211 1 68.81 91 ASP A N 1
ATOM 731 C CA . ASP A 1 91 ? 1.855 -38.625 8.984 1 68.81 91 ASP A CA 1
ATOM 732 C C . ASP A 1 91 ? 2.508 -38.281 10.32 1 68.81 91 ASP A C 1
ATOM 734 O O . ASP A 1 91 ? 2.262 -37.219 10.875 1 68.81 91 ASP A O 1
ATOM 738 N N . ASP A 1 92 ? 3.332 -39.125 10.844 1 64.88 92 ASP A N 1
ATOM 739 C CA . ASP A 1 92 ? 3.982 -38.906 12.125 1 64.88 92 ASP A CA 1
ATOM 740 C C . ASP A 1 92 ? 5.277 -38.094 11.945 1 64.88 92 ASP A C 1
ATOM 742 O O . ASP A 1 92 ? 6.113 -38.062 12.852 1 64.88 92 ASP A O 1
ATOM 746 N N . LYS A 1 93 ? 5.461 -37.531 10.82 1 71.56 93 LYS A N 1
ATOM 747 C CA . LYS A 1 93 ? 6.613 -36.688 10.492 1 71.56 93 LYS A CA 1
ATOM 748 C C . LYS A 1 93 ? 7.902 -37.5 10.484 1 71.56 93 LYS A C 1
ATOM 750 O O . LYS A 1 93 ? 8.969 -37 10.852 1 71.56 93 LYS A O 1
ATOM 755 N N . ASN A 1 94 ? 7.723 -38.781 10.211 1 78.69 94 ASN A N 1
ATOM 756 C CA . ASN A 1 94 ? 8.891 -39.594 9.969 1 78.69 94 ASN A CA 1
ATOM 757 C C . ASN A 1 94 ? 9.18 -39.75 8.477 1 78.69 94 ASN A C 1
ATOM 759 O O . ASN A 1 94 ? 8.258 -39.781 7.66 1 78.69 94 ASN A O 1
ATOM 763 N N . ILE A 1 95 ? 10.43 -39.719 8.242 1 87.06 95 ILE A N 1
ATOM 764 C CA . ILE A 1 95 ? 10.82 -40.031 6.863 1 87.06 95 ILE A CA 1
ATOM 765 C C . ILE A 1 95 ? 11.055 -41.531 6.699 1 87.06 95 ILE A C 1
ATOM 767 O O . ILE A 1 95 ? 11.844 -42.125 7.441 1 87.06 95 ILE A O 1
ATOM 771 N N . MET A 1 96 ? 10.328 -42.094 5.789 1 89.81 96 MET A N 1
ATOM 772 C CA . MET A 1 96 ? 10.367 -43.531 5.562 1 89.81 96 MET A CA 1
ATOM 773 C C . MET A 1 96 ? 11.078 -43.844 4.254 1 89.81 96 MET A C 1
ATOM 775 O O . MET A 1 96 ? 11.047 -43.062 3.309 1 89.81 96 MET A O 1
ATOM 779 N N . LEU A 1 97 ? 11.781 -44.938 4.27 1 92.69 97 LEU A N 1
ATOM 780 C CA . LEU A 1 97 ? 12.352 -45.5 3.059 1 92.69 97 LEU A CA 1
ATOM 781 C C . LEU A 1 97 ? 11.547 -46.719 2.592 1 92.69 97 LEU A C 1
ATOM 783 O O . LEU A 1 97 ? 11.32 -47.656 3.361 1 92.69 97 LEU A O 1
ATOM 787 N N . TYR A 1 98 ? 11.07 -46.688 1.39 1 93.62 98 TYR A N 1
ATOM 788 C CA . TYR A 1 98 ? 10.289 -47.781 0.825 1 93.62 98 TYR A CA 1
ATOM 789 C C . TYR A 1 98 ? 11.086 -48.5 -0.242 1 93.62 98 TYR A C 1
ATOM 791 O O . TYR A 1 98 ? 11.609 -47.906 -1.176 1 93.62 98 TYR A O 1
ATOM 799 N N . ASP A 1 99 ? 11.133 -49.75 -0.106 1 93.88 99 ASP A N 1
ATOM 800 C CA . ASP A 1 99 ? 11.75 -50.594 -1.104 1 93.88 99 ASP A CA 1
ATOM 801 C C . ASP A 1 99 ? 10.68 -51.344 -1.925 1 93.88 99 ASP A C 1
ATOM 803 O O . ASP A 1 99 ? 9.984 -52.219 -1.409 1 93.88 99 ASP A O 1
ATOM 807 N N . CYS A 1 100 ? 10.633 -51.062 -3.182 1 92.56 100 CYS A N 1
ATOM 808 C CA . CYS A 1 100 ? 9.586 -51.594 -4.055 1 92.56 100 CYS A CA 1
ATOM 809 C C . CYS A 1 100 ? 9.797 -53.062 -4.312 1 92.56 100 CYS A C 1
ATOM 811 O O . CYS A 1 100 ? 8.844 -53.781 -4.641 1 92.56 100 CYS A O 1
ATOM 813 N N . GLN A 1 101 ? 10.953 -53.562 -4.227 1 88.81 101 GLN A N 1
ATOM 814 C CA . GLN A 1 101 ? 11.234 -54.969 -4.492 1 88.81 101 GLN A CA 1
ATOM 815 C C . GLN A 1 101 ? 10.703 -55.844 -3.367 1 88.81 101 GLN A C 1
ATOM 817 O O . GLN A 1 101 ? 10.109 -56.906 -3.625 1 88.81 101 GLN A O 1
ATOM 822 N N . ASN A 1 102 ? 10.883 -55.312 -2.168 1 88.44 102 ASN A N 1
ATOM 823 C CA . ASN A 1 102 ? 10.438 -56.094 -1.022 1 88.44 102 ASN A CA 1
ATOM 824 C C . ASN A 1 102 ? 9.078 -55.625 -0.517 1 88.44 102 ASN A C 1
ATOM 826 O O . ASN A 1 102 ? 8.406 -56.344 0.232 1 88.44 102 ASN A O 1
ATOM 830 N N . GLY A 1 103 ? 8.648 -54.531 -0.98 1 87.88 103 GLY A N 1
ATOM 831 C CA . GLY A 1 103 ? 7.359 -54 -0.583 1 87.88 103 GLY A CA 1
ATOM 832 C C . GLY A 1 103 ? 7.309 -53.594 0.876 1 87.88 103 GLY A C 1
ATOM 833 O O . GLY A 1 103 ? 6.277 -53.75 1.537 1 87.88 103 GLY A O 1
ATOM 834 N N . GLN A 1 104 ? 8.445 -53.219 1.372 1 89.25 104 GLN A N 1
ATOM 835 C CA . GLN A 1 104 ? 8.5 -52.875 2.791 1 89.25 104 GLN A CA 1
ATOM 836 C C . GLN A 1 104 ? 9.016 -51.469 2.998 1 89.25 104 GLN A C 1
ATOM 838 O O . GLN A 1 104 ? 9.828 -50.969 2.211 1 89.25 104 GLN A O 1
ATOM 843 N N . SER A 1 105 ? 8.438 -50.812 3.98 1 89.69 105 SER A N 1
ATOM 844 C CA . SER A 1 105 ? 8.859 -49.469 4.391 1 89.69 105 SER A CA 1
ATOM 845 C C . SER A 1 105 ? 9.625 -49.5 5.711 1 89.69 105 SER A C 1
ATOM 847 O O . SER A 1 105 ? 9.273 -50.281 6.609 1 89.69 105 SER A O 1
ATOM 849 N N . ARG A 1 106 ? 10.711 -48.812 5.785 1 89.25 106 ARG A N 1
ATOM 850 C CA . ARG A 1 106 ? 11.453 -48.688 7.035 1 89.25 106 ARG A CA 1
ATOM 851 C C . ARG A 1 106 ? 11.742 -47.219 7.34 1 89.25 106 ARG A C 1
ATOM 853 O O . ARG A 1 106 ? 11.977 -46.438 6.426 1 89.25 106 ARG A O 1
ATOM 860 N N . PRO A 1 107 ? 11.711 -46.844 8.656 1 88.69 107 PRO A N 1
ATOM 861 C CA . PRO A 1 107 ? 12.031 -45.469 9.008 1 88.69 107 PRO A CA 1
ATOM 862 C C . PRO A 1 107 ? 13.523 -45.156 8.914 1 88.69 107 PRO A C 1
ATOM 864 O O . PRO A 1 107 ? 14.352 -45.969 9.312 1 88.69 107 PRO A O 1
ATOM 867 N N . ILE A 1 108 ? 13.828 -44.062 8.281 1 86 108 ILE A N 1
ATOM 868 C CA . ILE A 1 108 ? 15.219 -43.656 8.203 1 86 108 ILE A CA 1
ATOM 869 C C . ILE A 1 108 ? 15.477 -42.562 9.242 1 86 108 ILE A C 1
ATOM 871 O O . ILE A 1 108 ? 16.625 -42.344 9.641 1 86 108 ILE A O 1
ATOM 875 N N . THR A 1 109 ? 14.461 -41.781 9.477 1 82.19 109 THR A N 1
ATOM 876 C CA . THR A 1 109 ? 14.562 -40.812 10.547 1 82.19 109 THR A CA 1
ATOM 877 C C . THR A 1 109 ? 13.484 -41.031 11.602 1 82.19 109 THR A C 1
ATOM 879 O O . THR A 1 109 ? 12.445 -41.656 11.312 1 82.19 109 THR A O 1
ATOM 882 N N . THR A 1 110 ? 13.898 -40.875 12.859 1 67.62 110 THR A N 1
ATOM 883 C CA . THR A 1 110 ? 12.906 -41 13.922 1 67.62 110 THR A CA 1
ATOM 884 C C . THR A 1 110 ? 12.711 -39.625 14.602 1 67.62 110 THR A C 1
ATOM 886 O O . THR A 1 110 ? 13.664 -39.062 15.125 1 67.62 110 THR A O 1
ATOM 889 N N . LYS A 1 111 ? 11.43 -39.125 14.734 1 64 111 LYS A N 1
ATOM 890 C CA . LYS A 1 111 ? 10.906 -37.969 15.477 1 64 111 LYS A CA 1
ATOM 891 C C . LYS A 1 111 ? 11.703 -36.719 15.164 1 64 111 LYS A C 1
ATOM 893 O O . LYS A 1 111 ? 12.406 -36.188 16.031 1 64 111 LYS A O 1
ATOM 898 N N . LEU A 1 112 ? 11.781 -36.406 13.812 1 70.12 112 LEU A N 1
ATOM 899 C CA . LEU A 1 112 ? 12.453 -35.156 13.5 1 70.12 112 LEU A CA 1
ATOM 900 C C . LEU A 1 112 ? 11.828 -34 14.273 1 70.12 112 LEU A C 1
ATOM 902 O O . LEU A 1 112 ? 10.609 -33.781 14.227 1 70.12 112 LEU A O 1
ATOM 906 N N . ASN A 1 113 ? 12.375 -33.625 15.477 1 60.97 113 ASN A N 1
ATOM 907 C CA . ASN A 1 113 ? 11.914 -32.5 16.266 1 60.97 113 ASN A CA 1
ATOM 908 C C . ASN A 1 113 ? 12.023 -31.172 15.492 1 60.97 113 ASN A C 1
ATOM 910 O O . ASN A 1 113 ? 13.047 -30.5 15.562 1 60.97 113 ASN A O 1
ATOM 914 N N . THR A 1 114 ? 11.203 -31.078 14.5 1 60.84 114 THR A N 1
ATOM 915 C CA . THR A 1 114 ? 11.18 -29.797 13.797 1 60.84 114 THR A CA 1
ATOM 916 C C . THR A 1 114 ? 10.242 -28.812 14.492 1 60.84 114 THR A C 1
ATOM 918 O O . THR A 1 114 ? 9.094 -28.641 14.07 1 60.84 114 THR A O 1
ATOM 921 N N . THR A 1 115 ? 10.406 -28.531 15.789 1 55.53 115 THR A N 1
ATOM 922 C CA . THR A 1 115 ? 9.547 -27.797 16.703 1 55.53 115 THR A CA 1
ATOM 923 C C . THR A 1 115 ? 8.992 -26.547 16.016 1 55.53 115 THR A C 1
ATOM 925 O O . THR A 1 115 ? 7.859 -26.141 16.281 1 55.53 115 THR A O 1
ATOM 928 N N . ASN A 1 116 ? 9.734 -25.859 15.055 1 59.56 116 ASN A N 1
ATOM 929 C CA . ASN A 1 116 ? 9.219 -24.531 14.742 1 59.56 116 ASN A CA 1
ATOM 930 C C . ASN A 1 116 ? 8.781 -24.422 13.281 1 59.56 116 ASN A C 1
ATOM 932 O O . ASN A 1 116 ? 8.68 -23.312 12.734 1 59.56 116 ASN A O 1
ATOM 936 N N . GLY A 1 117 ? 8.609 -25.609 12.594 1 68.31 117 GLY A N 1
ATOM 937 C CA . GLY A 1 117 ? 8.203 -25.438 11.211 1 68.31 117 GLY A CA 1
ATOM 938 C C . GLY A 1 117 ? 7.727 -26.719 10.562 1 68.31 117 GLY A C 1
ATOM 939 O O . GLY A 1 117 ? 7.863 -27.797 11.141 1 68.31 117 GLY A O 1
ATOM 940 N N . GLU A 1 118 ? 7.07 -26.625 9.492 1 69.88 118 GLU A N 1
ATOM 941 C CA . GLU A 1 118 ? 6.621 -27.734 8.672 1 69.88 118 GLU A CA 1
ATOM 942 C C . GLU A 1 118 ? 7.664 -28.094 7.617 1 69.88 118 GLU A C 1
ATOM 944 O O . GLU A 1 118 ? 8.297 -27.219 7.031 1 69.88 118 GLU A O 1
ATOM 949 N N . ILE A 1 119 ? 7.898 -29.469 7.547 1 76.38 119 ILE A N 1
ATOM 950 C CA . ILE A 1 119 ? 8.836 -29.922 6.523 1 76.38 119 ILE A CA 1
ATOM 951 C C . ILE A 1 119 ? 8.242 -29.672 5.137 1 76.38 119 ILE A C 1
ATOM 953 O O . ILE A 1 119 ? 7.148 -30.156 4.828 1 76.38 119 ILE A O 1
ATOM 957 N N . VAL A 1 120 ? 8.945 -28.953 4.379 1 73.44 120 VAL A N 1
ATOM 958 C CA . VAL A 1 120 ? 8.438 -28.609 3.053 1 73.44 120 VAL A CA 1
ATOM 959 C C . VAL A 1 120 ? 9.211 -29.391 1.991 1 73.44 120 VAL A C 1
ATOM 961 O O . VAL A 1 120 ? 8.711 -29.625 0.892 1 73.44 120 VAL A O 1
ATOM 964 N N . HIS A 1 121 ? 10.469 -29.75 2.336 1 78.69 121 HIS A N 1
ATOM 965 C CA . HIS A 1 121 ? 11.305 -30.453 1.381 1 78.69 121 HIS A CA 1
ATOM 966 C C . HIS A 1 121 ? 12.352 -31.312 2.094 1 78.69 121 HIS A C 1
ATOM 968 O O . HIS A 1 121 ? 12.875 -30.922 3.139 1 78.69 121 HIS A O 1
ATOM 974 N N . PHE A 1 122 ? 12.586 -32.469 1.599 1 85.25 122 PHE A N 1
ATOM 975 C CA . PHE A 1 122 ? 13.656 -33.312 2.098 1 85.25 122 PHE A CA 1
ATOM 976 C C . PHE A 1 122 ? 14.281 -34.125 0.964 1 85.25 122 PHE A C 1
ATOM 978 O O . PHE A 1 122 ? 13.586 -34.531 0.038 1 85.25 122 PHE A O 1
ATOM 985 N N . GLU A 1 123 ? 15.602 -34.281 1.037 1 87.12 123 GLU A N 1
ATOM 986 C CA . GLU A 1 123 ? 16.359 -35.031 0.042 1 87.12 123 GLU A CA 1
ATOM 987 C C . GLU A 1 123 ? 17.578 -35.688 0.674 1 87.12 123 GLU A C 1
ATOM 989 O O . GLU A 1 123 ? 18.172 -35.156 1.611 1 87.12 123 GLU A O 1
ATOM 994 N N . ILE A 1 124 ? 17.859 -36.812 0.176 1 89.75 124 ILE A N 1
ATOM 995 C CA . ILE A 1 124 ? 18.984 -37.562 0.712 1 89.75 124 ILE A CA 1
ATOM 996 C C . ILE A 1 124 ? 20.172 -37.469 -0.235 1 89.75 124 ILE A C 1
ATOM 998 O O . ILE A 1 124 ? 20 -37.344 -1.449 1 89.75 124 ILE A O 1
ATOM 1002 N N . SER A 1 125 ? 21.375 -37.531 0.391 1 89.69 125 SER A N 1
ATOM 1003 C CA . SER A 1 125 ? 22.609 -37.469 -0.408 1 89.69 125 SER A CA 1
ATOM 1004 C C . SER A 1 125 ? 22.812 -38.781 -1.162 1 89.69 125 SER A C 1
ATOM 1006 O O . SER A 1 125 ? 22.172 -39.812 -0.847 1 89.69 125 SER A O 1
ATOM 1008 N N . SER A 1 126 ? 23.703 -38.781 -2.162 1 86.06 126 SER A N 1
ATOM 1009 C CA . SER A 1 126 ? 23.953 -39.969 -2.979 1 86.06 126 SER A CA 1
ATOM 1010 C C . SER A 1 126 ? 24.562 -41.094 -2.15 1 86.06 126 SER A C 1
ATOM 1012 O O . SER A 1 126 ? 24.344 -42.25 -2.443 1 86.06 126 SER A O 1
ATOM 1014 N N . SER A 1 127 ? 25.266 -40.719 -1.076 1 86 127 SER A N 1
ATOM 1015 C CA . SER A 1 127 ? 25.844 -41.719 -0.193 1 86 127 SER A CA 1
ATOM 1016 C C . SER A 1 127 ? 24.812 -42.25 0.804 1 86 127 SER A C 1
ATOM 1018 O O . SER A 1 127 ? 25.062 -43.25 1.5 1 86 127 SER A O 1
ATOM 1020 N N . ARG A 1 128 ? 23.734 -41.625 0.858 1 89 128 ARG A N 1
ATOM 1021 C CA . ARG A 1 128 ? 22.641 -41.969 1.77 1 89 128 ARG A CA 1
ATOM 1022 C C . ARG A 1 128 ? 23.078 -41.781 3.223 1 89 128 ARG A C 1
ATOM 1024 O O . ARG A 1 128 ? 22.625 -42.531 4.102 1 89 128 ARG A O 1
ATOM 1031 N N . LEU A 1 129 ? 23.984 -40.875 3.396 1 89.56 129 LEU A N 1
ATOM 1032 C CA . LEU A 1 129 ? 24.469 -40.625 4.754 1 89.56 129 LEU A CA 1
ATOM 1033 C C . LEU A 1 129 ? 23.844 -39.344 5.316 1 89.56 129 LEU A C 1
ATOM 1035 O O . LEU A 1 129 ? 23.703 -39.219 6.535 1 89.56 129 LEU A O 1
ATOM 1039 N N . TYR A 1 130 ? 23.609 -38.5 4.434 1 90.69 130 TYR A N 1
ATOM 1040 C CA . TYR A 1 130 ? 23.109 -37.219 4.879 1 90.69 130 TYR A CA 1
ATOM 1041 C C . TYR A 1 130 ? 21.75 -36.938 4.25 1 90.69 130 TYR A C 1
ATOM 1043 O O . TYR A 1 130 ? 21.5 -37.312 3.102 1 90.69 130 TYR A O 1
ATOM 1051 N N . MET A 1 131 ? 20.953 -36.219 5.027 1 90.12 131 MET A N 1
ATOM 1052 C CA . MET A 1 131 ? 19.641 -35.781 4.543 1 90.12 131 MET A CA 1
ATOM 1053 C C . MET A 1 131 ? 19.469 -34.281 4.73 1 90.12 131 MET A C 1
ATOM 1055 O O . MET A 1 131 ? 19.719 -33.75 5.816 1 90.12 131 MET A O 1
ATOM 1059 N N . LEU A 1 132 ? 19.156 -33.656 3.623 1 89.94 132 LEU A N 1
ATOM 1060 C CA . LEU A 1 132 ? 18.797 -32.25 3.688 1 89.94 132 LEU A CA 1
ATOM 1061 C C . LEU A 1 132 ? 17.328 -32.062 4.039 1 89.94 132 LEU A C 1
ATOM 1063 O O . LEU A 1 132 ? 16.453 -32.688 3.426 1 89.94 132 LEU A O 1
ATOM 1067 N N . ILE A 1 133 ? 17.047 -31.297 5.062 1 85.44 133 ILE A N 1
ATOM 1068 C CA . ILE A 1 133 ? 15.672 -31.016 5.496 1 85.44 133 ILE A CA 1
ATOM 1069 C C . ILE A 1 133 ? 15.414 -29.516 5.469 1 85.44 133 ILE A C 1
ATOM 1071 O O . ILE A 1 133 ? 16.156 -28.734 6.078 1 85.44 133 ILE A O 1
ATOM 1075 N N . VAL A 1 134 ? 14.43 -29.141 4.734 1 82.69 134 VAL A N 1
ATOM 1076 C CA . VAL A 1 134 ? 14.023 -27.734 4.676 1 82.69 134 VAL A CA 1
ATOM 1077 C C . VAL A 1 134 ? 12.68 -27.562 5.375 1 82.69 134 VAL A C 1
ATOM 1079 O O . VAL A 1 134 ? 11.719 -28.281 5.086 1 82.69 134 VAL A O 1
ATOM 1082 N N . THR A 1 135 ? 12.656 -26.641 6.336 1 78.62 135 THR A N 1
ATOM 1083 C CA . THR A 1 135 ? 11.43 -26.375 7.086 1 78.62 135 THR A CA 1
ATOM 1084 C C . THR A 1 135 ? 10.977 -24.938 6.898 1 78.62 135 THR A C 1
ATOM 1086 O O . THR A 1 135 ? 11.789 -24.047 6.652 1 78.62 135 THR A O 1
ATOM 1089 N N . LYS A 1 136 ? 9.734 -24.766 6.855 1 73.25 136 LYS A N 1
ATOM 1090 C CA . LYS A 1 136 ? 9.141 -23.438 6.801 1 73.25 136 LYS A CA 1
ATOM 1091 C C . LYS A 1 136 ? 8.523 -23.062 8.148 1 73.25 136 LYS A C 1
ATOM 1093 O O . LYS A 1 136 ? 7.781 -23.844 8.742 1 73.25 136 LYS A O 1
ATOM 1098 N N . LYS A 1 137 ? 8.914 -21.75 8.609 1 68.38 137 LYS A N 1
ATOM 1099 C CA . LYS A 1 137 ? 8.414 -21.25 9.891 1 68.38 137 LYS A CA 1
ATOM 1100 C C . LYS A 1 137 ? 6.906 -21.047 9.852 1 68.38 137 LYS A C 1
ATOM 1102 O O . LYS A 1 137 ? 6.363 -20.609 8.836 1 68.38 137 LYS A O 1
ATOM 1107 N N . PHE A 1 138 ? 6.395 -21.359 11.117 1 56.91 138 PHE A N 1
ATOM 1108 C CA . PHE A 1 138 ? 4.961 -21.156 11.289 1 56.91 138 PHE A CA 1
ATOM 1109 C C . PHE A 1 138 ? 4.621 -19.672 11.328 1 56.91 138 PHE A C 1
ATOM 1111 O O . PHE A 1 138 ? 5.414 -18.859 11.82 1 56.91 138 PHE A O 1
ATOM 1118 N N . ASN A 1 139 ? 3.678 -19.094 10.586 1 52.03 139 ASN A N 1
ATOM 1119 C CA . ASN A 1 139 ? 3.105 -17.75 10.719 1 52.03 139 ASN A CA 1
ATOM 1120 C C . ASN A 1 139 ? 3.91 -16.719 9.938 1 52.03 139 ASN A C 1
ATOM 1122 O O . ASN A 1 139 ? 3.797 -15.516 10.188 1 52.03 139 ASN A O 1
ATOM 1126 N N . SER A 1 140 ? 4.848 -17.156 9.336 1 50.31 140 SER A N 1
ATOM 1127 C CA . SER A 1 140 ? 5.566 -16.141 8.57 1 50.31 140 SER A CA 1
ATOM 1128 C C . SER A 1 140 ? 4.809 -15.773 7.297 1 50.31 140 SER A C 1
ATOM 1130 O O . SER A 1 140 ? 4.145 -16.625 6.691 1 50.31 140 SER A O 1
ATOM 1132 N N . ALA A 1 141 ? 4.301 -14.516 7.367 1 45.19 141 ALA A N 1
ATOM 1133 C CA . ALA A 1 141 ? 3.773 -14.078 6.078 1 45.19 141 ALA A CA 1
ATOM 1134 C C . ALA A 1 141 ? 4.586 -14.664 4.926 1 45.19 141 ALA A C 1
ATOM 1136 O O . ALA A 1 141 ? 5.816 -14.586 4.926 1 45.19 141 ALA A O 1
ATOM 1137 N N . LYS A 1 142 ? 4.086 -15.898 4.469 1 46.38 142 LYS A N 1
ATOM 1138 C CA . LYS A 1 142 ? 4.703 -16.641 3.369 1 46.38 142 LYS A CA 1
ATOM 1139 C C . LYS A 1 142 ? 5.246 -15.695 2.303 1 46.38 142 LYS A C 1
ATOM 1141 O O . LYS A 1 142 ? 4.477 -14.992 1.638 1 46.38 142 LYS A O 1
ATOM 1146 N N . ARG A 1 143 ? 6.5 -15.18 2.537 1 45.59 143 ARG A N 1
ATOM 1147 C CA . ARG A 1 143 ? 7.109 -14.539 1.375 1 45.59 143 ARG A CA 1
ATOM 1148 C C . ARG A 1 143 ? 7.363 -15.547 0.263 1 45.59 143 ARG A C 1
ATOM 1150 O O . ARG A 1 143 ? 8.422 -16.172 0.219 1 45.59 143 ARG A O 1
ATOM 1157 N N . GLU A 1 144 ? 6.164 -16.25 -0.295 1 42.72 144 GLU A N 1
ATOM 1158 C CA . GLU A 1 144 ? 6.316 -17.156 -1.431 1 42.72 144 GLU A CA 1
ATOM 1159 C C . GLU A 1 144 ? 6.809 -16.406 -2.668 1 42.72 144 GLU A C 1
ATOM 1161 O O . GLU A 1 144 ? 6.422 -15.266 -2.904 1 42.72 144 GLU A O 1
ATOM 1166 N N . ASN A 1 145 ? 7.828 -16.859 -3.297 1 40.25 145 ASN A N 1
ATOM 1167 C CA . ASN A 1 145 ? 8.336 -16.484 -4.609 1 40.25 145 ASN A CA 1
ATOM 1168 C C . ASN A 1 145 ? 9.344 -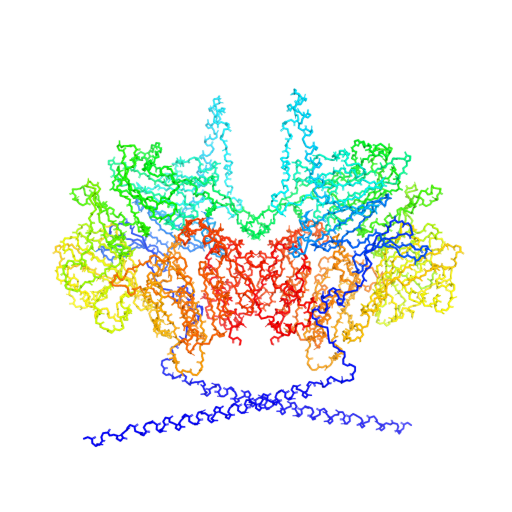15.336 -4.512 1 40.25 145 ASN A C 1
ATOM 1170 O O . ASN A 1 145 ? 9.414 -14.492 -5.402 1 40.25 145 ASN A O 1
ATOM 1174 N N . LEU A 1 146 ? 9.789 -15.07 -3.217 1 44.75 146 LEU A N 1
ATOM 1175 C CA . LEU A 1 146 ? 10.906 -14.133 -3.143 1 44.75 146 LEU A CA 1
ATOM 1176 C C . LEU A 1 146 ? 12.219 -14.828 -3.471 1 44.75 146 LEU A C 1
ATOM 1178 O O . LEU A 1 146 ? 12.32 -16.047 -3.379 1 44.75 146 LEU A O 1
ATOM 1182 N N . GLU A 1 147 ? 13.156 -14.203 -4.156 1 52.25 147 GLU A N 1
ATOM 1183 C CA . GLU A 1 147 ? 14.508 -14.695 -4.426 1 52.25 147 GLU A CA 1
ATOM 1184 C C . GLU A 1 147 ? 15.062 -15.461 -3.232 1 52.25 147 GLU A C 1
ATOM 1186 O O . GLU A 1 147 ? 15.75 -16.469 -3.402 1 52.25 147 GLU A O 1
ATOM 1191 N N . CYS A 1 148 ? 14.742 -14.992 -2.064 1 57.75 148 CYS A N 1
ATOM 1192 C CA . CYS A 1 148 ? 15.156 -15.625 -0.818 1 57.75 148 CYS A CA 1
ATOM 1193 C C . CYS A 1 148 ? 14.07 -15.484 0.247 1 57.75 148 CYS A C 1
ATOM 1195 O O . CYS A 1 148 ? 13.625 -14.375 0.547 1 57.75 148 CYS A O 1
ATOM 1197 N N . ASP A 1 149 ? 13.398 -16.719 0.543 1 61.19 149 ASP A N 1
ATOM 1198 C CA . ASP A 1 149 ? 12.359 -16.719 1.572 1 61.19 149 ASP A CA 1
ATOM 1199 C C . ASP A 1 149 ? 12.977 -16.812 2.969 1 61.19 149 ASP A C 1
ATOM 1201 O O . ASP A 1 149 ? 13.484 -17.859 3.359 1 61.19 149 ASP A O 1
ATOM 1205 N N . PRO A 1 150 ? 13.047 -15.75 3.686 1 61.41 150 PRO A N 1
ATOM 1206 C CA . PRO A 1 150 ? 13.672 -15.781 5.012 1 61.41 150 PRO A CA 1
ATOM 1207 C C . PRO A 1 150 ? 12.922 -16.672 5.992 1 61.41 150 PRO A C 1
ATOM 1209 O O . PRO A 1 150 ? 13.445 -17 7.062 1 61.41 150 PRO A O 1
ATOM 1212 N N . SER A 1 151 ? 11.828 -17.156 5.555 1 65.19 151 SER A N 1
ATOM 1213 C CA . SER A 1 151 ? 11.055 -17.984 6.461 1 65.19 151 SER A CA 1
ATOM 1214 C C . SER A 1 151 ? 11.5 -19.453 6.391 1 65.19 151 SER A C 1
ATOM 1216 O O . SER A 1 151 ? 11.055 -20.281 7.184 1 65.19 151 SER A O 1
ATOM 1218 N N . MET A 1 152 ? 12.422 -19.734 5.535 1 75.06 152 MET A N 1
ATOM 1219 C CA . MET A 1 152 ? 12.875 -21.109 5.375 1 75.06 152 MET A CA 1
ATOM 1220 C C . MET A 1 152 ? 14.102 -21.391 6.234 1 75.06 152 MET A C 1
ATOM 1222 O O . MET A 1 152 ? 14.977 -20.531 6.363 1 75.06 152 MET A O 1
ATOM 1226 N N . ASP A 1 153 ? 14.078 -22.531 6.906 1 77.62 153 ASP A N 1
ATOM 1227 C CA . ASP A 1 153 ? 15.242 -23.016 7.641 1 77.62 153 ASP A CA 1
ATOM 1228 C C . ASP A 1 153 ? 15.797 -24.281 7.004 1 77.62 153 ASP A C 1
ATOM 1230 O O . ASP A 1 153 ? 15.039 -25.125 6.523 1 77.62 153 ASP A O 1
ATOM 1234 N N . TYR A 1 154 ? 17.078 -24.375 6.996 1 84.56 154 TYR A N 1
ATOM 1235 C CA . TYR A 1 154 ? 17.75 -25.5 6.367 1 84.56 154 TYR A CA 1
ATOM 1236 C C . TYR A 1 154 ? 18.531 -26.312 7.402 1 84.56 154 TYR A C 1
ATOM 1238 O O . TYR A 1 154 ? 19.281 -25.75 8.211 1 84.56 154 TYR A O 1
ATOM 1246 N N . TYR A 1 155 ? 18.359 -27.688 7.367 1 86.81 155 TYR A N 1
ATOM 1247 C CA . TYR A 1 155 ? 19.047 -28.594 8.281 1 86.81 155 TYR A CA 1
ATOM 1248 C C . TYR A 1 155 ? 19.672 -29.75 7.531 1 86.81 155 TYR A C 1
ATOM 1250 O O . TYR A 1 155 ? 19.188 -30.141 6.465 1 86.81 155 TYR A O 1
ATOM 1258 N N . ILE A 1 156 ? 20.766 -30.266 8.078 1 90.06 156 ILE A N 1
ATOM 1259 C CA . ILE A 1 156 ? 21.359 -31.516 7.617 1 90.06 156 ILE A CA 1
ATOM 1260 C C . ILE A 1 156 ? 21.281 -32.562 8.727 1 90.06 156 ILE A C 1
ATOM 1262 O O . ILE A 1 156 ? 21.703 -32.312 9.852 1 90.06 156 ILE A O 1
ATOM 1266 N N . TYR A 1 157 ? 20.656 -33.594 8.352 1 89.06 157 TYR A N 1
ATOM 1267 C CA . TYR A 1 157 ? 20.516 -34.719 9.258 1 89.06 157 TYR A CA 1
ATOM 1268 C C . TYR A 1 157 ? 21.438 -35.875 8.844 1 89.06 157 TYR A C 1
ATOM 1270 O O . TYR A 1 157 ? 21.328 -36.375 7.723 1 89.06 157 TYR A O 1
ATOM 1278 N N . ARG A 1 158 ? 22.266 -36.188 9.719 1 88.62 158 ARG A N 1
ATOM 1279 C CA . ARG A 1 158 ? 23.125 -37.344 9.445 1 88.62 158 ARG A CA 1
ATOM 1280 C C . ARG A 1 158 ? 22.469 -38.625 9.875 1 88.62 158 ARG A C 1
ATOM 1282 O O . ARG A 1 158 ? 22.125 -38.812 11.047 1 88.62 158 ARG A O 1
ATOM 1289 N N . LEU A 1 159 ? 22.328 -39.562 9.039 1 87.06 159 LEU A N 1
ATOM 1290 C CA . LEU A 1 159 ? 21.5 -40.75 9.234 1 87.06 159 LEU A CA 1
ATOM 1291 C C . LEU A 1 159 ? 22.234 -41.781 10.102 1 87.06 159 LEU A C 1
ATOM 1293 O O . LEU A 1 159 ? 21.594 -42.625 10.742 1 87.06 159 LEU A O 1
ATOM 1297 N N . ASP A 1 160 ? 23.531 -41.844 10.141 1 81.62 160 ASP A N 1
ATOM 1298 C CA . ASP A 1 160 ? 24.266 -42.875 10.891 1 81.62 160 ASP A CA 1
ATOM 1299 C C . ASP A 1 160 ? 24.266 -42.531 12.383 1 81.62 160 ASP A C 1
ATOM 1301 O O . ASP A 1 160 ? 24.172 -43.438 13.211 1 81.62 160 ASP A O 1
ATOM 1305 N N . ASN A 1 161 ? 24.328 -41.281 12.734 1 81.81 161 ASN A N 1
ATOM 1306 C CA . ASN A 1 161 ? 24.406 -40.938 14.148 1 81.81 161 ASN A CA 1
ATOM 1307 C C . ASN A 1 161 ? 23.25 -40 14.57 1 81.81 161 ASN A C 1
ATOM 1309 O O . ASN A 1 161 ? 23.219 -39.531 15.703 1 81.81 161 ASN A O 1
ATOM 1313 N N . GLU A 1 162 ? 22.344 -39.719 13.758 1 80.75 162 GLU A N 1
ATOM 1314 C CA . GLU A 1 162 ? 21.125 -38.938 14.016 1 80.75 162 GLU A CA 1
ATOM 1315 C C . GLU A 1 162 ? 21.453 -37.531 14.453 1 80.75 162 GLU A C 1
ATOM 1317 O O . GLU A 1 162 ? 20.672 -36.875 15.141 1 80.75 162 GLU A O 1
ATOM 1322 N N . ASN A 1 163 ? 22.625 -37.062 14.055 1 82.88 163 ASN A N 1
ATOM 1323 C CA . ASN A 1 163 ? 23 -35.688 14.359 1 82.88 163 ASN A CA 1
ATOM 1324 C C . ASN A 1 163 ? 22.375 -34.719 13.383 1 82.88 163 ASN A C 1
ATOM 1326 O O . ASN A 1 163 ? 22.375 -34.938 12.172 1 82.88 163 ASN A O 1
ATOM 1330 N N . MET A 1 164 ? 21.75 -33.688 13.977 1 86 164 MET A N 1
ATOM 1331 C CA . MET A 1 164 ? 21.141 -32.625 13.156 1 86 164 MET A CA 1
ATOM 1332 C C . MET A 1 164 ? 21.938 -31.344 13.25 1 86 164 MET A C 1
ATOM 1334 O O . MET A 1 164 ? 22.203 -30.844 14.344 1 86 164 MET A O 1
ATOM 1338 N N . ILE A 1 165 ? 22.391 -30.859 12.133 1 86.38 165 ILE A N 1
ATOM 1339 C CA . ILE A 1 165 ? 23.172 -29.625 12.039 1 86.38 165 ILE A CA 1
ATOM 1340 C C . ILE A 1 165 ? 22.359 -28.547 11.352 1 86.38 165 ILE A C 1
ATOM 1342 O O . ILE A 1 165 ? 21.641 -28.812 10.375 1 86.38 165 ILE A O 1
ATOM 1346 N N . ASN A 1 166 ? 22.422 -27.328 11.938 1 86.88 166 ASN A N 1
ATOM 1347 C CA . ASN A 1 166 ? 21.875 -26.172 11.242 1 86.88 166 ASN A CA 1
ATOM 1348 C C . ASN A 1 166 ? 22.766 -25.734 10.078 1 86.88 166 ASN A C 1
ATOM 1350 O O . ASN A 1 166 ? 23.859 -25.219 10.289 1 86.88 166 ASN A O 1
ATOM 1354 N N . LEU A 1 167 ? 22.281 -25.938 8.883 1 89 167 LEU A N 1
ATOM 1355 C CA . LEU A 1 167 ? 23.078 -25.703 7.68 1 89 167 LEU A CA 1
ATOM 1356 C C . LEU A 1 167 ? 23.438 -24.234 7.539 1 89 167 LEU A C 1
ATOM 1358 O O . LEU A 1 167 ? 24.531 -23.906 7.066 1 89 167 LEU A O 1
ATOM 1362 N N . GLN A 1 168 ? 22.547 -23.328 7.844 1 86.06 168 GLN A N 1
ATOM 1363 C CA . GLN A 1 168 ? 22.812 -21.906 7.715 1 86.06 168 GLN A CA 1
ATOM 1364 C C . GLN A 1 168 ? 23.969 -21.469 8.617 1 86.06 168 GLN A C 1
ATOM 1366 O O . GLN A 1 168 ? 24.859 -20.734 8.195 1 86.06 168 GLN A O 1
ATOM 1371 N N . GLU A 1 169 ? 23.969 -21.953 9.828 1 83.75 169 GLU A N 1
ATOM 1372 C CA . GLU A 1 169 ? 25.047 -21.625 10.773 1 83.75 169 GLU A CA 1
ATOM 1373 C C . GLU A 1 169 ? 26.375 -22.203 10.305 1 83.75 169 GLU A C 1
ATOM 1375 O O . GLU A 1 169 ? 27.406 -21.547 10.398 1 83.75 169 GLU A O 1
ATOM 1380 N N . GLU A 1 170 ? 26.281 -23.422 9.906 1 85.88 170 GLU A N 1
ATOM 1381 C CA . GLU A 1 170 ? 27.484 -24.062 9.406 1 85.88 170 GLU A CA 1
ATOM 1382 C C . GLU A 1 170 ? 28.062 -23.312 8.211 1 85.88 170 GLU A C 1
ATOM 1384 O O . GLU A 1 170 ? 29.266 -23.078 8.133 1 85.88 170 GLU A O 1
ATOM 1389 N N . PHE A 1 171 ? 27.25 -22.953 7.309 1 89.31 171 PHE A N 1
ATOM 1390 C CA . PHE A 1 171 ? 27.672 -22.219 6.113 1 89.31 171 PHE A CA 1
ATOM 1391 C C . PHE A 1 171 ? 28.297 -20.891 6.48 1 89.31 171 PHE A C 1
ATOM 1393 O O . PHE A 1 171 ? 29.344 -20.516 5.949 1 89.31 171 PHE A O 1
ATOM 1400 N N . ILE A 1 172 ? 27.656 -20.125 7.375 1 85.94 172 ILE A N 1
ATOM 1401 C CA . ILE A 1 172 ? 28.141 -18.812 7.785 1 85.94 172 ILE A CA 1
ATOM 1402 C C . ILE A 1 172 ? 29.531 -18.938 8.414 1 85.94 172 ILE A C 1
ATOM 1404 O O . ILE A 1 172 ? 30.406 -18.125 8.156 1 85.94 172 ILE A O 1
ATOM 1408 N N . SER A 1 173 ? 29.641 -19.938 9.25 1 84.62 173 SER A N 1
ATOM 1409 C CA . SER A 1 173 ? 30.922 -20.172 9.906 1 84.62 173 SER A CA 1
ATOM 1410 C C . SER A 1 173 ? 32.031 -20.438 8.883 1 84.62 173 SER A C 1
ATOM 1412 O O . SER A 1 173 ? 33.125 -19.875 8.969 1 84.62 173 SER A O 1
ATOM 1414 N N . LYS A 1 174 ? 31.719 -21.266 7.941 1 88.44 174 LYS A N 1
ATOM 1415 C CA . LYS A 1 174 ? 32.719 -21.609 6.922 1 88.44 174 LYS A CA 1
ATOM 1416 C C . LYS A 1 174 ? 32.969 -20.422 5.984 1 88.44 174 LYS A C 1
ATOM 1418 O O . LYS A 1 174 ? 34.094 -20.234 5.496 1 88.44 174 LYS A O 1
ATOM 1423 N N . LEU A 1 175 ? 31.938 -19.734 5.676 1 87.31 175 LEU A N 1
ATOM 1424 C CA . LEU A 1 175 ? 32.062 -18.547 4.832 1 87.31 175 LEU A CA 1
ATOM 1425 C C . LEU A 1 175 ? 33 -17.516 5.488 1 87.31 175 LEU A C 1
ATOM 1427 O O . LEU A 1 175 ? 33.812 -16.906 4.816 1 87.31 175 LEU A O 1
ATOM 1431 N N . LYS A 1 176 ? 32.812 -17.297 6.789 1 84.38 176 LYS A N 1
ATOM 1432 C CA . LYS A 1 176 ? 33.688 -16.391 7.535 1 84.38 176 LYS A CA 1
ATOM 1433 C C . LYS A 1 176 ? 35.156 -16.828 7.445 1 84.38 176 LYS A C 1
ATOM 1435 O O . LYS A 1 176 ? 36.031 -15.992 7.277 1 84.38 176 LYS A O 1
ATOM 1440 N N . LEU A 1 177 ? 35.375 -18.062 7.574 1 83.62 177 LEU A N 1
ATOM 1441 C CA . LEU A 1 177 ? 36.719 -18.609 7.477 1 83.62 177 LEU A CA 1
ATOM 1442 C C . LEU A 1 177 ? 37.281 -18.375 6.082 1 83.62 177 LEU A C 1
ATOM 1444 O O . LEU A 1 177 ? 38.469 -18.031 5.941 1 83.62 177 LEU A O 1
ATOM 1448 N N . LEU A 1 178 ? 36.469 -18.609 5.094 1 84 178 LEU A N 1
ATOM 1449 C CA . LEU A 1 178 ? 36.906 -18.406 3.711 1 84 178 LEU A CA 1
ATOM 1450 C C . LEU A 1 178 ? 37.281 -16.953 3.469 1 84 178 LEU A C 1
ATOM 1452 O O . LEU A 1 178 ? 38.344 -16.672 2.859 1 84 178 LEU A O 1
ATOM 1456 N N . LEU A 1 179 ? 36.5 -16.094 3.949 1 80.12 179 LEU A N 1
ATOM 1457 C CA . LEU A 1 179 ? 36.719 -14.664 3.719 1 80.12 179 LEU A CA 1
ATOM 1458 C C . LEU A 1 179 ? 37.938 -14.18 4.488 1 80.12 179 LEU A C 1
ATOM 1460 O O . LEU A 1 179 ? 38.719 -13.352 3.986 1 80.12 179 LEU A O 1
ATOM 1464 N N . THR A 1 180 ? 38.125 -14.711 5.68 1 75.88 180 THR A N 1
ATOM 1465 C CA . THR A 1 180 ? 39.312 -14.367 6.469 1 75.88 180 THR A CA 1
ATOM 1466 C C . THR A 1 180 ? 40.594 -14.859 5.781 1 75.88 180 THR A C 1
ATOM 1468 O O . THR A 1 180 ? 41.594 -14.164 5.766 1 75.88 180 THR A O 1
ATOM 1471 N N . GLN A 1 181 ? 40.531 -15.969 5.27 1 76.25 181 GLN A N 1
ATOM 1472 C CA . GLN A 1 181 ? 41.656 -16.531 4.566 1 76.25 181 GLN A CA 1
ATOM 1473 C C . GLN A 1 181 ? 42 -15.719 3.311 1 76.25 181 GLN A C 1
ATOM 1475 O O . GLN A 1 181 ? 43.156 -15.5 2.988 1 76.25 181 GLN A O 1
ATOM 1480 N N . GLN A 1 182 ? 40.969 -15.375 2.648 1 74.56 182 GLN A N 1
ATOM 1481 C CA . GLN A 1 182 ? 41.156 -14.57 1.446 1 74.56 182 GLN A CA 1
ATOM 1482 C C . GLN A 1 182 ? 41.75 -13.219 1.785 1 74.56 182 GLN A C 1
ATOM 1484 O O . GLN A 1 182 ? 42.625 -12.719 1.056 1 74.56 182 GLN A O 1
ATOM 1489 N N . GLN A 1 183 ? 41.312 -12.648 2.844 1 66.69 183 GLN A N 1
ATOM 1490 C CA . GLN A 1 183 ? 41.875 -11.367 3.279 1 66.69 183 GLN A CA 1
ATOM 1491 C C . GLN A 1 183 ? 43.344 -11.508 3.674 1 66.69 183 GLN A C 1
ATOM 1493 O O . GLN A 1 183 ? 44.156 -10.641 3.365 1 66.69 183 GLN A O 1
ATOM 1498 N N . LYS A 1 184 ? 43.656 -12.547 4.312 1 60.31 184 LYS A N 1
ATOM 1499 C CA . LYS A 1 184 ? 45.031 -12.797 4.719 1 60.31 184 LYS A CA 1
ATOM 1500 C C . LYS A 1 184 ? 45.938 -12.977 3.508 1 60.31 184 LYS A C 1
ATOM 1502 O O . LYS A 1 184 ? 47.062 -12.453 3.48 1 60.31 184 LYS A O 1
ATOM 1507 N N . ASN A 1 185 ? 45.469 -13.758 2.562 1 63.81 185 ASN A N 1
ATOM 1508 C CA . ASN A 1 185 ? 46.25 -13.984 1.343 1 63.81 185 ASN A CA 1
ATOM 1509 C C . ASN A 1 185 ? 46.438 -12.688 0.564 1 63.81 185 ASN A C 1
ATOM 1511 O O . ASN A 1 185 ? 47.531 -12.477 -0.02 1 63.81 185 ASN A O 1
ATOM 1515 N N . ASN A 1 186 ? 45.406 -11.961 0.49 1 59.34 186 ASN A N 1
ATOM 1516 C CA . ASN A 1 186 ? 45.562 -10.672 -0.171 1 59.34 186 ASN A CA 1
ATOM 1517 C C . ASN A 1 186 ? 46.594 -9.789 0.553 1 59.34 186 ASN A C 1
ATOM 1519 O O . ASN A 1 186 ? 47.312 -9.031 -0.083 1 59.34 186 ASN A O 1
ATOM 1523 N N . SER A 1 187 ? 46.594 -9.781 1.837 1 54.38 187 SER A N 1
ATOM 1524 C CA . SER A 1 187 ? 47.562 -9.023 2.604 1 54.38 187 SER A CA 1
ATOM 1525 C C . SER A 1 187 ? 48.969 -9.547 2.371 1 54.38 187 SER A C 1
ATOM 1527 O O . SER A 1 187 ? 49.938 -8.773 2.301 1 54.38 187 SER A O 1
ATOM 1529 N N . ASN A 1 188 ? 49.219 -10.805 2.262 1 53.81 188 ASN A N 1
ATOM 1530 C CA . ASN A 1 188 ? 50.531 -11.367 1.992 1 53.81 188 ASN A CA 1
ATOM 1531 C C . ASN A 1 188 ? 50.969 -11.109 0.552 1 53.81 188 ASN A C 1
ATOM 1533 O O . ASN A 1 188 ? 52.156 -11.117 0.25 1 53.81 188 ASN A O 1
ATOM 1537 N N . ASN A 1 189 ? 50.125 -11.227 -0.367 1 44.5 189 ASN A N 1
ATOM 1538 C CA . ASN A 1 189 ? 50.5 -10.852 -1.733 1 44.5 189 ASN A CA 1
ATOM 1539 C C . ASN A 1 189 ? 50.5 -9.336 -1.915 1 44.5 189 ASN A C 1
ATOM 1541 O O . ASN A 1 189 ? 49.438 -8.695 -1.859 1 44.5 189 ASN A O 1
ATOM 1545 N N . GLY A 1 190 ? 51.375 -8.461 -1.527 1 36.06 190 GLY A N 1
ATOM 1546 C CA . GLY A 1 190 ? 51.594 -7.027 -1.437 1 36.06 190 GLY A CA 1
ATOM 1547 C C . GLY A 1 190 ? 51.312 -6.297 -2.736 1 36.06 190 GLY A C 1
ATOM 1548 O O . GLY A 1 190 ? 50.875 -5.152 -2.725 1 36.06 190 GLY A O 1
ATOM 1549 N N . LYS A 1 191 ? 52.406 -6.285 -3.797 1 32.5 191 LYS A N 1
ATOM 1550 C CA . LYS A 1 191 ? 52.594 -5.309 -4.859 1 32.5 191 LYS A CA 1
ATOM 1551 C C . LYS A 1 191 ? 51.406 -5.254 -5.801 1 32.5 191 LYS A C 1
ATOM 1553 O O . LYS A 1 191 ? 51 -4.172 -6.23 1 32.5 191 LYS A O 1
ATOM 1558 N N . ASP A 1 192 ? 51.344 -6.203 -6.746 1 25.77 192 ASP A N 1
ATOM 1559 C CA . ASP A 1 192 ? 50.531 -6.055 -7.957 1 25.77 192 ASP A CA 1
ATOM 1560 C C . ASP A 1 192 ? 49.062 -6.023 -7.633 1 25.77 192 ASP A C 1
ATOM 1562 O O . ASP A 1 192 ? 48.219 -6.145 -8.523 1 25.77 192 ASP A O 1
ATOM 1566 N N . SER A 1 193 ? 48.688 -6.086 -6.594 1 26.7 193 SER A N 1
ATOM 1567 C CA . SER A 1 193 ? 47.281 -6.098 -6.219 1 26.7 193 SER A CA 1
ATOM 1568 C C . SER A 1 193 ? 46.625 -4.75 -6.484 1 26.7 193 SER A C 1
ATOM 1570 O O . SER A 1 193 ? 45.531 -4.48 -5.996 1 26.7 193 SER A O 1
ATOM 1572 N N . LYS A 1 194 ? 47.438 -3.844 -7.059 1 27.47 194 LYS A N 1
ATOM 1573 C CA . LYS A 1 194 ? 46.812 -2.619 -7.52 1 27.47 194 LYS A CA 1
ATOM 1574 C C . LYS A 1 194 ? 45.688 -2.926 -8.523 1 27.47 194 LYS A C 1
ATOM 1576 O O . LYS A 1 194 ? 44.906 -2.041 -8.891 1 27.47 194 LYS A O 1
ATOM 1581 N N . ARG A 1 195 ? 46.125 -3.697 -9.578 1 24.5 195 ARG A N 1
ATOM 1582 C CA . ARG A 1 195 ? 45.25 -3.814 -10.727 1 24.5 195 ARG A CA 1
ATOM 1583 C C . ARG A 1 195 ? 43.906 -4.41 -10.328 1 24.5 195 ARG A C 1
ATOM 1585 O O . ARG A 1 195 ? 42.906 -4.23 -11.031 1 24.5 195 ARG A O 1
ATOM 1592 N N . LEU A 1 196 ? 44.031 -5.543 -9.664 1 25.91 196 LEU A N 1
ATOM 1593 C CA . LEU A 1 196 ? 42.656 -6.008 -9.523 1 25.91 196 LEU A CA 1
ATOM 1594 C C . LEU A 1 196 ? 41.812 -5.051 -8.664 1 25.91 196 LEU A C 1
ATOM 1596 O O . LEU A 1 196 ? 40.75 -5.398 -8.195 1 25.91 196 LEU A O 1
ATOM 1600 N N . SER A 1 197 ? 42.469 -4.129 -8.102 1 25.12 197 SER A N 1
ATOM 1601 C CA . SER A 1 197 ? 41.906 -3.133 -7.203 1 25.12 197 SER A CA 1
ATOM 1602 C C . SER A 1 197 ? 40.812 -2.326 -7.902 1 25.12 197 SER A C 1
ATOM 1604 O O . SER A 1 197 ? 40.125 -1.523 -7.27 1 25.12 197 SER A O 1
ATOM 1606 N N . SER A 1 198 ? 41.281 -1.825 -9.172 1 25.17 198 SER A N 1
ATOM 1607 C CA . SER A 1 198 ? 40.406 -0.781 -9.703 1 25.17 198 SER A CA 1
ATOM 1608 C C . SER A 1 198 ? 38.938 -1.21 -9.672 1 25.17 198 SER A C 1
ATOM 1610 O O . SER A 1 198 ? 38.094 -0.431 -9.281 1 25.17 198 SER A O 1
ATOM 1612 N N . ASN A 1 199 ? 38.688 -2.111 -10.742 1 24.75 199 ASN A N 1
ATOM 1613 C CA . ASN A 1 199 ? 37.312 -2.412 -11.094 1 24.75 199 ASN A CA 1
ATOM 1614 C C . ASN A 1 199 ? 36.656 -3.352 -10.07 1 24.75 199 ASN A C 1
ATOM 1616 O O . ASN A 1 199 ? 35.688 -4.016 -10.375 1 24.75 199 ASN A O 1
ATOM 1620 N N . SER A 1 200 ? 37.438 -3.943 -9.234 1 27.11 200 SER A N 1
ATOM 1621 C CA . SER A 1 200 ? 37 -4.859 -8.195 1 27.11 200 SER A CA 1
ATOM 1622 C C . SER A 1 200 ? 35.969 -4.199 -7.285 1 27.11 200 SER A C 1
ATOM 1624 O O . SER A 1 200 ? 36.312 -3.365 -6.445 1 27.11 200 SER A O 1
ATOM 1626 N N . VAL A 1 201 ? 35.125 -3.766 -7.91 1 27.84 201 VAL A N 1
ATOM 1627 C CA . VAL A 1 201 ? 33.938 -3.371 -7.125 1 27.84 201 VAL A CA 1
ATOM 1628 C C . VAL A 1 201 ? 33.75 -4.359 -5.984 1 27.84 201 VAL A C 1
ATOM 1630 O O . VAL A 1 201 ? 33.406 -5.523 -6.215 1 27.84 201 VAL A O 1
ATOM 1633 N N . GLU A 1 202 ? 34.75 -4.539 -5.055 1 28.97 202 GLU A N 1
ATOM 1634 C CA . GLU A 1 202 ? 34.531 -5.242 -3.795 1 28.97 202 GLU A CA 1
ATOM 1635 C C . GLU A 1 202 ? 33.062 -5.203 -3.395 1 28.97 202 GLU A C 1
ATOM 1637 O O . GLU A 1 202 ? 32.5 -4.137 -3.105 1 28.97 202 GLU A O 1
ATOM 1642 N N . GLY A 1 203 ? 32.344 -5.84 -4.129 1 32.16 203 GLY A N 1
ATOM 1643 C CA . GLY A 1 203 ? 31 -5.98 -3.59 1 32.16 203 GLY A CA 1
ATOM 1644 C C . GLY A 1 203 ? 30.984 -6.211 -2.09 1 32.16 203 GLY A C 1
ATOM 1645 O O . GLY A 1 203 ? 31.719 -7.051 -1.575 1 32.16 203 GLY A O 1
ATOM 1646 N N . LYS A 1 204 ? 31 -5.215 -1.245 1 33.56 204 LYS A N 1
ATOM 1647 C CA . LYS A 1 204 ? 30.844 -5.262 0.207 1 33.56 204 LYS A CA 1
ATOM 1648 C C . LYS A 1 204 ? 30.031 -6.469 0.637 1 33.56 204 LYS A C 1
ATOM 1650 O O . LYS A 1 204 ? 28.797 -6.441 0.573 1 33.56 204 LYS A O 1
ATOM 1655 N N . HIS A 1 205 ? 30.594 -7.676 0.405 1 33.72 205 HIS A N 1
ATOM 1656 C CA . HIS A 1 205 ? 29.938 -8.789 1.083 1 33.72 205 HIS A CA 1
ATOM 1657 C C . HIS A 1 205 ? 29.906 -8.57 2.592 1 33.72 205 HIS A C 1
ATOM 1659 O O . HIS A 1 205 ? 30.953 -8.492 3.238 1 33.72 205 HIS A O 1
ATOM 1665 N N . GLN A 1 206 ? 29.234 -7.723 3.039 1 38.97 206 GLN A N 1
ATOM 1666 C CA . GLN A 1 206 ? 29.031 -7.691 4.48 1 38.97 206 GLN A CA 1
ATOM 1667 C C . GLN A 1 206 ? 28.703 -9.086 5.023 1 38.97 206 GLN A C 1
ATOM 1669 O O . GLN A 1 206 ? 27.891 -9.805 4.441 1 38.97 206 GLN A O 1
ATOM 1674 N N . ILE A 1 207 ? 29.844 -9.711 5.695 1 40.28 207 ILE A N 1
ATOM 1675 C CA . ILE A 1 207 ? 29.531 -10.906 6.477 1 40.28 207 ILE A CA 1
ATOM 1676 C C . ILE A 1 207 ? 28.156 -10.758 7.117 1 40.28 207 ILE A C 1
ATOM 1678 O O . ILE A 1 207 ? 27.906 -9.805 7.859 1 40.28 207 ILE A O 1
ATOM 1682 N N . PRO A 1 208 ? 27.312 -11.461 6.516 1 42.91 208 PRO A N 1
ATOM 1683 C CA . PRO A 1 208 ? 26 -11.344 7.164 1 42.91 208 PRO A CA 1
ATOM 1684 C C . PRO A 1 208 ? 26.062 -11.594 8.672 1 42.91 208 PRO A C 1
ATOM 1686 O O . PRO A 1 208 ? 26.844 -12.43 9.125 1 42.91 208 PRO A O 1
ATOM 1689 N N . SER A 1 209 ? 26.109 -10.656 9.555 1 40.28 209 SER A N 1
ATOM 1690 C CA . SER A 1 209 ? 25.938 -10.953 10.977 1 40.28 209 SER A CA 1
ATOM 1691 C C . SER A 1 209 ? 24.688 -11.797 11.219 1 40.28 209 SER A C 1
ATOM 1693 O O . SER A 1 209 ? 23.656 -11.594 10.57 1 40.28 209 SER A O 1
ATOM 1695 N N . LEU A 1 210 ? 25.047 -13.023 11.812 1 40.78 210 LEU A N 1
ATOM 1696 C CA . LEU A 1 210 ? 23.922 -13.812 12.281 1 40.78 210 LEU A CA 1
ATOM 1697 C C . LEU A 1 210 ? 22.844 -12.922 12.883 1 40.78 210 LEU A C 1
ATOM 1699 O O . LEU A 1 210 ? 21.688 -13.344 13.031 1 40.78 210 LEU A O 1
ATOM 1703 N N . SER A 1 211 ? 23.344 -12.117 13.883 1 35.59 211 SER A N 1
ATOM 1704 C CA . SER A 1 211 ? 22.375 -11.383 14.695 1 35.59 211 SER A CA 1
ATOM 1705 C C . SER A 1 211 ? 21.406 -10.602 13.82 1 35.59 211 SER A C 1
ATOM 1707 O O . SER A 1 211 ? 20.469 -9.961 14.32 1 35.59 211 SER A O 1
ATOM 1709 N N . SER A 1 212 ? 22.078 -9.898 12.953 1 35.28 212 SER A N 1
ATOM 1710 C CA . SER A 1 212 ? 21.234 -8.773 12.562 1 35.28 212 SER A CA 1
ATOM 1711 C C . SER A 1 212 ? 19.891 -9.258 12.023 1 35.28 212 SER A C 1
ATOM 1713 O O . SER A 1 212 ? 19.719 -10.445 11.75 1 35.28 212 SER A O 1
ATOM 1715 N N . SER A 1 213 ? 19.281 -8.359 11.023 1 35.91 213 SER A N 1
ATOM 1716 C CA . SER A 1 213 ? 17.875 -8.25 10.664 1 35.91 213 SER A CA 1
ATOM 1717 C C . SER A 1 213 ? 17.375 -9.523 10 1 35.91 213 SER A C 1
ATOM 1719 O O . SER A 1 213 ? 18.047 -10.086 9.133 1 35.91 213 SER A O 1
ATOM 1721 N N . SER A 1 214 ? 16.641 -10.5 10.633 1 39.53 214 SER A N 1
ATOM 1722 C CA . SER A 1 214 ? 15.648 -11.5 10.258 1 39.53 214 SER A CA 1
ATOM 1723 C C . SER A 1 214 ? 15.352 -11.453 8.766 1 39.53 214 SER A C 1
ATOM 1725 O O . SER A 1 214 ? 14.672 -12.336 8.234 1 39.53 214 SER A O 1
ATOM 1727 N N . SER A 1 215 ? 15.719 -10.383 8.109 1 45.94 215 SER A N 1
ATOM 1728 C CA . SER A 1 215 ? 15.18 -10.18 6.773 1 45.94 215 SER A CA 1
ATOM 1729 C C . SER A 1 215 ? 16.109 -10.75 5.707 1 45.94 215 SER A C 1
ATOM 1731 O O . SER A 1 215 ? 15.758 -10.805 4.527 1 45.94 215 SER A O 1
ATOM 1733 N N . SER A 1 216 ? 17.516 -11.234 6.07 1 52.84 216 SER A N 1
ATOM 1734 C CA . SER A 1 216 ? 18.359 -11.5 4.91 1 52.84 216 SER A CA 1
ATOM 1735 C C . SER A 1 216 ? 18.406 -12.992 4.59 1 52.84 216 SER A C 1
ATOM 1737 O O . SER A 1 216 ? 18.594 -13.82 5.484 1 52.84 216 SER A O 1
ATOM 1739 N N . CYS A 1 217 ? 17.984 -13.414 3.477 1 66.38 217 CYS A N 1
ATOM 1740 C CA . CYS A 1 217 ? 18.078 -14.766 2.93 1 66.38 217 CYS A CA 1
ATOM 1741 C C . CYS A 1 217 ? 19.531 -15.164 2.707 1 66.38 217 CYS A C 1
ATOM 1743 O O . CYS A 1 217 ? 20.203 -14.617 1.828 1 66.38 217 CYS A O 1
ATOM 1745 N N . ILE A 1 218 ? 20.141 -16.016 3.699 1 76.44 218 ILE A N 1
ATOM 1746 C CA . ILE A 1 218 ? 21.516 -16.469 3.592 1 76.44 218 ILE A CA 1
ATOM 1747 C C . ILE A 1 218 ? 21.641 -17.516 2.49 1 76.44 218 ILE A C 1
ATOM 1749 O O . ILE A 1 218 ? 22.5 -17.406 1.608 1 76.44 218 ILE A O 1
ATOM 1753 N N . ILE A 1 219 ? 20.797 -18.516 2.592 1 85.19 219 ILE A N 1
ATOM 1754 C CA . ILE A 1 219 ? 20.797 -19.562 1.574 1 85.19 219 ILE A CA 1
ATOM 1755 C C . ILE A 1 219 ? 19.656 -19.312 0.579 1 85.19 219 ILE A C 1
ATOM 1757 O O . ILE A 1 219 ? 18.484 -19.297 0.951 1 85.19 219 ILE A O 1
ATOM 1761 N N . GLN A 1 220 ? 20.109 -19.016 -0.592 1 81.88 220 GLN A N 1
ATOM 1762 C CA . GLN A 1 220 ? 19.109 -18.797 -1.644 1 81.88 220 GLN A CA 1
ATOM 1763 C C . GLN A 1 220 ? 18.547 -20.125 -2.16 1 81.88 220 GLN A C 1
ATOM 1765 O O . GLN A 1 220 ? 17.359 -20.219 -2.436 1 81.88 220 GLN A O 1
ATOM 1770 N N . SER A 1 221 ? 19.422 -21.078 -2.348 1 83.69 221 SER A N 1
ATOM 1771 C CA . SER A 1 221 ? 19.062 -22.422 -2.766 1 83.69 221 SER A CA 1
ATOM 1772 C C . SER A 1 221 ? 20.172 -23.422 -2.459 1 83.69 221 SER A C 1
ATOM 1774 O O . SER A 1 221 ? 21.312 -23.031 -2.182 1 83.69 221 SER A O 1
ATOM 1776 N N . SER A 1 222 ? 19.797 -24.656 -2.377 1 87.88 222 SER A N 1
ATOM 1777 C CA . SER A 1 222 ? 20.781 -25.719 -2.15 1 87.88 222 SER A CA 1
ATOM 1778 C C . SER A 1 222 ? 20.422 -26.984 -2.916 1 87.88 222 SER A C 1
ATOM 1780 O O . SER A 1 222 ? 19.25 -27.25 -3.162 1 87.88 222 SER A O 1
ATOM 1782 N N . GLN A 1 223 ? 21.484 -27.734 -3.336 1 86.19 223 GLN A N 1
ATOM 1783 C CA . GLN A 1 223 ? 21.281 -29 -4.047 1 86.19 223 GLN A CA 1
ATOM 1784 C C . GLN A 1 223 ? 22.438 -29.953 -3.801 1 86.19 223 GLN A C 1
ATOM 1786 O O . GLN A 1 223 ? 23.609 -29.531 -3.76 1 86.19 223 GLN A O 1
ATOM 1791 N N . TRP A 1 224 ? 22.094 -31.25 -3.627 1 88.75 224 TRP A N 1
ATOM 1792 C CA . TRP A 1 224 ? 23.125 -32.281 -3.516 1 88.75 224 TRP A CA 1
ATOM 1793 C C . TRP A 1 224 ? 23.797 -32.531 -4.863 1 88.75 224 TRP A C 1
ATOM 1795 O O . TRP A 1 224 ? 23.141 -32.469 -5.906 1 88.75 224 TRP A O 1
ATOM 1805 N N . ASN A 1 225 ? 25.094 -32.781 -4.801 1 86.5 225 ASN A N 1
ATOM 1806 C CA . ASN A 1 225 ? 25.766 -33.25 -6.004 1 86.5 225 ASN A CA 1
ATOM 1807 C C . ASN A 1 225 ? 25.641 -34.781 -6.145 1 86.5 225 ASN A C 1
ATOM 1809 O O . ASN A 1 225 ? 25.328 -35.469 -5.172 1 86.5 225 ASN A O 1
ATOM 1813 N N . PRO A 1 226 ? 25.844 -35.281 -7.332 1 85.56 226 PRO A N 1
ATOM 1814 C CA . PRO A 1 226 ? 25.719 -36.719 -7.527 1 85.56 226 PRO A CA 1
ATOM 1815 C C . PRO A 1 226 ? 26.953 -37.5 -7.051 1 85.56 226 PRO A C 1
ATOM 1817 O O . PRO A 1 226 ? 26.938 -38.719 -7.02 1 85.56 226 PRO A O 1
ATOM 1820 N N . MET A 1 227 ? 28.047 -36.938 -6.648 1 80.81 227 MET A N 1
ATOM 1821 C CA . MET A 1 227 ? 29.328 -37.594 -6.359 1 80.81 227 MET A CA 1
ATOM 1822 C C . MET A 1 227 ? 29.406 -38 -4.891 1 80.81 227 MET A C 1
ATOM 1824 O O . MET A 1 227 ? 30.297 -38.781 -4.504 1 80.81 227 MET A O 1
ATOM 1828 N N . GLY A 1 228 ? 28.516 -37.5 -4.145 1 80.12 228 GLY A N 1
ATOM 1829 C CA . GLY A 1 228 ? 28.656 -37.844 -2.738 1 80.12 228 GLY A CA 1
ATOM 1830 C C . GLY A 1 228 ? 27.906 -36.906 -1.812 1 80.12 228 GLY A C 1
ATOM 1831 O O . GLY A 1 228 ? 26.703 -36.656 -2.002 1 80.12 228 GLY A O 1
ATOM 1832 N N . ASN A 1 229 ? 28.844 -36.5 -0.812 1 87.75 229 ASN A N 1
ATOM 1833 C CA . ASN A 1 229 ? 28.25 -35.719 0.266 1 87.75 229 ASN A CA 1
ATOM 1834 C C . ASN A 1 229 ? 28.641 -34.25 0.146 1 87.75 229 ASN A C 1
ATOM 1836 O O . ASN A 1 229 ? 29.094 -33.625 1.117 1 87.75 229 ASN A O 1
ATOM 1840 N N . ILE A 1 230 ? 28.484 -33.781 -1.061 1 88.44 230 ILE A N 1
ATOM 1841 C CA . ILE A 1 230 ? 28.781 -32.375 -1.309 1 88.44 230 ILE A CA 1
ATOM 1842 C C . ILE A 1 230 ? 27.484 -31.609 -1.622 1 88.44 230 ILE A C 1
ATOM 1844 O O . ILE A 1 230 ? 26.672 -32.094 -2.404 1 88.44 230 ILE A O 1
ATOM 1848 N N . LEU A 1 231 ? 27.359 -30.516 -0.948 1 91.38 231 LEU A N 1
ATOM 1849 C CA . LEU A 1 231 ? 26.203 -29.656 -1.151 1 91.38 231 LEU A CA 1
ATOM 1850 C C . LEU A 1 231 ? 26.594 -28.375 -1.884 1 91.38 231 LEU A C 1
ATOM 1852 O O . LEU A 1 231 ? 27.547 -27.703 -1.493 1 91.38 231 LEU A O 1
ATOM 1856 N N . LEU A 1 232 ? 25.938 -28.156 -2.977 1 91.88 232 LEU A N 1
ATOM 1857 C CA . LEU A 1 232 ? 26.078 -26.859 -3.619 1 91.88 232 LEU A CA 1
ATOM 1858 C C . LEU A 1 232 ? 25.125 -25.844 -2.99 1 91.88 232 LEU A C 1
ATOM 1860 O O . LEU A 1 232 ? 23.938 -26.109 -2.842 1 91.88 232 LEU A O 1
ATOM 1864 N N . ILE A 1 233 ? 25.656 -24.75 -2.58 1 91.69 233 ILE A N 1
ATOM 1865 C CA . ILE A 1 233 ? 24.875 -23.688 -1.947 1 91.69 233 ILE A CA 1
ATOM 1866 C C . ILE A 1 233 ? 24.969 -22.406 -2.777 1 91.69 233 ILE A C 1
ATOM 1868 O O . ILE A 1 233 ? 26.062 -22.031 -3.213 1 91.69 233 ILE A O 1
ATOM 1872 N N . MET A 1 234 ? 23.844 -21.859 -3.076 1 89.94 234 MET A N 1
ATOM 1873 C CA . MET A 1 234 ? 23.812 -20.547 -3.723 1 89.94 234 MET A CA 1
ATOM 1874 C C . MET A 1 234 ? 23.625 -19.438 -2.693 1 89.94 234 MET A C 1
ATOM 1876 O O . MET A 1 234 ? 22.688 -19.484 -1.896 1 89.94 234 MET A O 1
ATOM 1880 N N . HIS A 1 235 ? 24.5 -18.516 -2.705 1 86.88 235 HIS A N 1
ATOM 1881 C CA . HIS A 1 235 ? 24.5 -17.375 -1.795 1 86.88 235 HIS A CA 1
ATOM 1882 C C . HIS A 1 235 ? 25.016 -16.109 -2.484 1 86.88 235 HIS A C 1
ATOM 1884 O O . HIS A 1 235 ? 26.062 -16.125 -3.119 1 86.88 235 HIS A O 1
ATOM 1890 N N . ASP A 1 236 ? 24.234 -15.016 -2.42 1 83.56 236 ASP A N 1
ATOM 1891 C CA . ASP A 1 236 ? 24.578 -13.742 -3.041 1 83.56 236 ASP A CA 1
ATOM 1892 C C . ASP A 1 236 ? 24.859 -13.914 -4.531 1 83.56 236 ASP A C 1
ATOM 1894 O O . ASP A 1 236 ? 25.859 -13.391 -5.047 1 83.56 236 ASP A O 1
ATOM 1898 N N . ASN A 1 237 ? 24.172 -14.812 -5.125 1 88.5 237 ASN A N 1
ATOM 1899 C CA . ASN A 1 237 ? 24.141 -15.062 -6.562 1 88.5 237 ASN A CA 1
ATOM 1900 C C . ASN A 1 237 ? 25.359 -15.836 -7.031 1 88.5 237 ASN A C 1
ATOM 1902 O O . ASN A 1 237 ? 25.703 -15.812 -8.219 1 88.5 237 ASN A O 1
ATOM 1906 N N . ASP A 1 238 ? 26.047 -16.406 -6.07 1 90.81 238 ASP A N 1
ATOM 1907 C CA . ASP A 1 238 ? 27.188 -17.25 -6.418 1 90.81 238 ASP A CA 1
ATOM 1908 C C . ASP A 1 238 ? 27 -18.672 -5.914 1 90.81 238 ASP A C 1
ATOM 1910 O O . ASP A 1 238 ? 26.219 -18.906 -4.992 1 90.81 238 ASP A O 1
ATOM 1914 N N . ILE A 1 239 ? 27.797 -19.562 -6.555 1 93 239 ILE A N 1
ATOM 1915 C CA . ILE A 1 239 ? 27.719 -20.984 -6.215 1 93 239 ILE A CA 1
ATOM 1916 C C . ILE A 1 239 ? 28.859 -21.359 -5.285 1 93 239 ILE A C 1
ATOM 1918 O O . ILE A 1 239 ? 30.031 -21.094 -5.586 1 93 239 ILE A O 1
ATOM 1922 N N . TYR A 1 240 ? 28.547 -21.969 -4.219 1 91.44 240 TYR A N 1
ATOM 1923 C CA . TYR A 1 240 ? 29.531 -22.453 -3.256 1 91.44 240 TYR A CA 1
ATOM 1924 C C . TYR A 1 240 ? 29.484 -23.969 -3.145 1 91.44 240 TYR A C 1
ATOM 1926 O O . TYR A 1 240 ? 28.422 -24.578 -3.336 1 91.44 240 TYR A O 1
ATOM 1934 N N . TRP A 1 241 ? 30.641 -24.484 -2.904 1 90.19 241 TRP A N 1
ATOM 1935 C CA . TRP A 1 241 ? 30.844 -25.922 -2.738 1 90.19 241 TRP A CA 1
ATOM 1936 C C . TRP A 1 241 ? 31.141 -26.266 -1.281 1 90.19 241 TRP A C 1
ATOM 1938 O O . TRP A 1 241 ? 32.188 -25.906 -0.754 1 90.19 241 TRP A O 1
ATOM 1948 N N . LEU A 1 242 ? 30.141 -26.984 -0.667 1 90.69 242 LEU A N 1
ATOM 1949 C CA . LEU A 1 242 ? 30.281 -27.359 0.737 1 90.69 242 LEU A CA 1
ATOM 1950 C C . LEU A 1 242 ? 30.422 -28.875 0.891 1 90.69 242 LEU A C 1
ATOM 1952 O O . LEU A 1 242 ? 29.469 -29.609 0.642 1 90.69 242 LEU A O 1
ATOM 1956 N N . ASN A 1 243 ? 31.516 -29.266 1.321 1 86.81 243 ASN A N 1
ATOM 1957 C CA . ASN A 1 243 ? 31.766 -30.688 1.569 1 86.81 243 ASN A CA 1
ATOM 1958 C C . ASN A 1 243 ? 31.344 -31.094 2.98 1 86.81 243 ASN A C 1
ATOM 1960 O O . ASN A 1 243 ? 31.938 -30.625 3.963 1 86.81 243 ASN A O 1
ATOM 1964 N N . MET A 1 244 ? 30.453 -31.984 3.105 1 83.75 244 MET A N 1
ATOM 1965 C CA . MET A 1 244 ? 29.906 -32.375 4.402 1 83.75 244 MET A CA 1
ATOM 1966 C C . MET A 1 244 ? 30.703 -33.5 5.016 1 83.75 244 MET A C 1
ATOM 1968 O O . MET A 1 244 ? 30.578 -33.781 6.211 1 83.75 244 MET A O 1
ATOM 1972 N N . GLU A 1 245 ? 31.531 -34.188 4.297 1 76.06 245 GLU A N 1
ATOM 1973 C CA . GLU A 1 245 ? 32.281 -35.344 4.777 1 76.06 245 GLU A CA 1
ATOM 1974 C C . GLU A 1 245 ? 33.281 -34.938 5.863 1 76.06 245 GLU A C 1
ATOM 1976 O O . GLU A 1 245 ? 33.562 -35.719 6.762 1 76.06 245 GLU A O 1
ATOM 1981 N N . SER A 1 246 ? 33.844 -33.812 5.629 1 72.69 246 SER A N 1
ATOM 1982 C CA . SER A 1 246 ? 34.875 -33.406 6.594 1 72.69 246 SER A CA 1
ATOM 1983 C C . SER A 1 246 ? 34.562 -32 7.152 1 72.69 246 SER A C 1
ATOM 1985 O O . SER A 1 246 ? 34.312 -31.062 6.395 1 72.69 246 SER A O 1
ATOM 1987 N N . SER A 1 247 ? 34.375 -32.031 8.422 1 69.62 247 SER A N 1
ATOM 1988 C CA . SER A 1 247 ? 34.156 -30.75 9.07 1 69.62 247 SER A CA 1
ATOM 1989 C C . SER A 1 247 ? 35.312 -29.781 8.789 1 69.62 247 SER A C 1
ATOM 1991 O O . SER A 1 247 ? 35.125 -28.562 8.844 1 69.62 247 SER A O 1
ATOM 1993 N N . MET A 1 248 ? 36.375 -30.406 8.398 1 73.94 248 MET A N 1
ATOM 1994 C CA . MET A 1 248 ? 37.562 -29.594 8.219 1 73.94 248 MET A CA 1
ATOM 1995 C C . MET A 1 248 ? 37.719 -29.156 6.766 1 73.94 248 MET A C 1
ATOM 1997 O O . MET A 1 248 ? 38.531 -28.297 6.449 1 73.94 248 MET A O 1
ATOM 2001 N N . ALA A 1 249 ? 36.875 -29.688 5.93 1 81.56 249 ALA A N 1
ATOM 2002 C CA . ALA A 1 249 ? 36.969 -29.312 4.523 1 81.56 249 ALA A CA 1
ATOM 2003 C C . ALA A 1 249 ? 36.562 -27.844 4.316 1 81.56 249 ALA A C 1
ATOM 2005 O O . ALA A 1 249 ? 35.562 -27.406 4.836 1 81.56 249 ALA A O 1
ATOM 2006 N N . PRO A 1 250 ? 37.406 -27.141 3.621 1 83.38 250 PRO A N 1
ATOM 2007 C CA . PRO A 1 250 ? 37.094 -25.734 3.426 1 83.38 250 PRO A CA 1
ATOM 2008 C C . PRO A 1 250 ? 35.938 -25.516 2.439 1 83.38 250 PRO A C 1
ATOM 2010 O O . PRO A 1 250 ? 35.75 -26.328 1.536 1 83.38 250 PRO A O 1
ATOM 2013 N N . LEU A 1 251 ? 35.25 -24.438 2.691 1 89.56 251 LEU A N 1
ATOM 2014 C CA . LEU A 1 251 ? 34.25 -23.969 1.743 1 89.56 251 LEU A CA 1
ATOM 2015 C C . LEU A 1 251 ? 34.875 -23.438 0.472 1 89.56 251 LEU A C 1
ATOM 2017 O O . LEU A 1 251 ? 35.906 -22.734 0.537 1 89.56 251 LEU A O 1
ATOM 2021 N N . ARG A 1 252 ? 34.406 -23.891 -0.646 1 88.31 252 ARG A N 1
ATOM 2022 C CA . ARG A 1 252 ? 34.938 -23.406 -1.917 1 88.31 252 ARG A CA 1
ATOM 2023 C C . ARG A 1 252 ? 33.906 -22.594 -2.678 1 88.31 252 ARG A C 1
ATOM 2025 O O . ARG A 1 252 ? 32.719 -22.906 -2.643 1 88.31 252 ARG A O 1
ATOM 2032 N N . ARG A 1 253 ? 34.406 -21.609 -3.396 1 89.19 253 ARG A N 1
ATOM 2033 C CA . ARG A 1 253 ? 33.562 -20.75 -4.211 1 89.19 253 ARG A CA 1
ATOM 2034 C C . ARG A 1 253 ? 33.781 -21.016 -5.699 1 89.19 253 ARG A C 1
ATOM 2036 O O . ARG A 1 253 ? 34.906 -20.906 -6.191 1 89.19 253 ARG A O 1
ATOM 2043 N N . ILE A 1 254 ? 32.75 -21.344 -6.391 1 89.19 254 ILE A N 1
ATOM 2044 C CA . ILE A 1 254 ? 32.812 -21.75 -7.789 1 89.19 254 ILE A CA 1
ATOM 2045 C C . ILE A 1 254 ? 32.719 -20.531 -8.688 1 89.19 254 ILE A C 1
ATOM 2047 O O . ILE A 1 254 ? 33.438 -20.422 -9.688 1 89.19 254 ILE A O 1
ATOM 2051 N N . THR A 1 255 ? 31.766 -19.688 -8.43 1 91.06 255 THR A N 1
ATOM 2052 C CA . THR A 1 255 ? 31.578 -18.484 -9.219 1 91.06 255 THR A CA 1
ATOM 2053 C C . THR A 1 255 ? 31.859 -17.234 -8.383 1 91.06 255 THR A C 1
ATOM 2055 O O . THR A 1 255 ? 31.641 -17.234 -7.164 1 91.06 255 THR A O 1
ATOM 2058 N N . MET A 1 256 ? 32.25 -16.047 -9.047 1 86.12 256 MET A N 1
ATOM 2059 C CA . MET A 1 256 ? 32.719 -14.898 -8.281 1 86.12 256 MET A CA 1
ATOM 2060 C C . MET A 1 256 ? 32.031 -13.617 -8.742 1 86.12 256 MET A C 1
ATOM 2062 O O . MET A 1 256 ? 32.125 -12.586 -8.07 1 86.12 256 MET A O 1
ATOM 2066 N N . ASP A 1 257 ? 31.344 -13.641 -9.766 1 85.06 257 ASP A N 1
ATOM 2067 C CA . ASP A 1 257 ? 30.844 -12.391 -10.352 1 85.06 257 ASP A CA 1
ATOM 2068 C C . ASP A 1 257 ? 29.453 -12.062 -9.844 1 85.06 257 ASP A C 1
ATOM 2070 O O . ASP A 1 257 ? 28.922 -10.977 -10.102 1 85.06 257 ASP A O 1
ATOM 2074 N N . GLY A 1 258 ? 28.797 -12.906 -9.156 1 82.75 258 GLY A N 1
ATOM 2075 C CA . GLY A 1 258 ? 27.453 -12.664 -8.656 1 82.75 258 GLY A CA 1
ATOM 2076 C C . GLY A 1 258 ? 27.406 -11.617 -7.559 1 82.75 258 GLY A C 1
ATOM 2077 O O . GLY A 1 258 ? 26.562 -10.703 -7.598 1 82.75 258 GLY A O 1
ATOM 2078 N N . SER A 1 259 ? 28.25 -11.664 -6.59 1 70.94 259 SER A N 1
ATOM 2079 C CA . SER A 1 259 ? 28.25 -10.805 -5.41 1 70.94 259 SER A CA 1
ATOM 2080 C C . SER A 1 259 ? 28.734 -9.398 -5.746 1 70.94 259 SER A C 1
ATOM 2082 O O . SER A 1 259 ? 28.438 -8.445 -5.027 1 70.94 259 SER A O 1
ATOM 2084 N N . ILE A 1 260 ? 29.453 -9.375 -6.828 1 59.66 260 ILE A N 1
ATOM 2085 C CA . ILE A 1 260 ? 30.016 -8.086 -7.215 1 59.66 260 ILE A CA 1
ATOM 2086 C C . ILE A 1 260 ? 28.906 -7.203 -7.793 1 59.66 260 ILE A C 1
ATOM 2088 O O . ILE A 1 260 ? 28.844 -6.008 -7.5 1 59.66 260 ILE A O 1
ATOM 2092 N N . SER A 1 261 ? 28.141 -7.871 -8.555 1 68.38 261 SER A N 1
ATOM 2093 C CA . SER A 1 261 ? 27.047 -7.152 -9.188 1 68.38 261 SER A CA 1
ATOM 2094 C C . SER A 1 261 ? 25.688 -7.727 -8.773 1 68.38 261 SER A C 1
ATOM 2096 O O . SER A 1 261 ? 25.531 -8.945 -8.688 1 68.38 261 SER A O 1
ATOM 2098 N N . ASP A 1 262 ? 24.844 -6.953 -8.203 1 75.88 262 ASP A N 1
ATOM 2099 C CA . ASP A 1 262 ? 23.531 -7.43 -7.816 1 75.88 262 ASP A CA 1
ATOM 2100 C C . ASP A 1 262 ? 22.672 -7.711 -9.047 1 75.88 262 ASP A C 1
ATOM 2102 O O . ASP A 1 262 ? 21.453 -7.871 -8.938 1 75.88 262 ASP A O 1
ATOM 2106 N N . SER A 1 263 ? 23.438 -7.906 -10.203 1 87.81 263 SER A N 1
ATOM 2107 C CA . SER A 1 263 ? 22.672 -8.062 -11.43 1 87.81 263 SER A CA 1
ATOM 2108 C C . SER A 1 263 ? 22.984 -9.398 -12.109 1 87.81 263 SER A C 1
ATOM 2110 O O . SER A 1 263 ? 22.297 -9.781 -13.062 1 87.81 263 SER A O 1
ATOM 2112 N N . ILE A 1 264 ? 24.016 -10.156 -11.594 1 92.38 264 ILE A N 1
ATOM 2113 C CA . ILE A 1 264 ? 24.391 -11.422 -12.211 1 92.38 264 ILE A CA 1
ATOM 2114 C C . ILE A 1 264 ? 23.984 -12.578 -11.305 1 92.38 264 ILE A C 1
ATOM 2116 O O . ILE A 1 264 ? 24.359 -12.617 -10.125 1 92.38 264 ILE A O 1
ATOM 2120 N N . TYR A 1 265 ? 23.25 -13.516 -11.867 1 92.31 265 TYR A N 1
ATOM 2121 C CA . TYR A 1 265 ? 22.797 -14.703 -11.156 1 92.31 265 TYR A CA 1
ATOM 2122 C C . TYR A 1 265 ? 23.5 -15.953 -11.68 1 92.31 265 TYR A C 1
ATOM 2124 O O . TYR A 1 265 ? 23.406 -16.266 -12.867 1 92.31 265 TYR A O 1
ATOM 2132 N N . ASN A 1 266 ? 24.141 -16.641 -10.758 1 93.94 266 ASN A N 1
ATOM 2133 C CA . ASN A 1 266 ? 24.781 -17.891 -11.141 1 93.94 266 ASN A CA 1
ATOM 2134 C C . ASN A 1 266 ? 24.062 -19.094 -10.516 1 93.94 266 ASN A C 1
ATOM 2136 O O . ASN A 1 266 ? 24.062 -19.25 -9.297 1 93.94 266 ASN A O 1
ATOM 2140 N N . GLY A 1 267 ? 23.547 -19.906 -11.344 1 92.94 267 GLY A N 1
ATOM 2141 C CA . GLY A 1 267 ? 22.906 -21.109 -10.852 1 92.94 267 GLY A CA 1
ATOM 2142 C C . GLY A 1 267 ? 21.578 -20.844 -10.164 1 92.94 267 GLY A C 1
ATOM 2143 O O . GLY A 1 267 ? 20.875 -21.781 -9.781 1 92.94 267 GLY A O 1
ATOM 2144 N N . PHE A 1 268 ? 21.359 -19.641 -10.016 1 89.94 268 PHE A N 1
ATOM 2145 C CA . PHE A 1 268 ? 20.125 -19.188 -9.391 1 89.94 268 PHE A CA 1
ATOM 2146 C C . PHE A 1 268 ? 19.25 -18.469 -10.398 1 89.94 268 PHE A C 1
ATOM 2148 O O . PHE A 1 268 ? 19.75 -17.703 -11.227 1 89.94 268 PHE A O 1
ATOM 2155 N N . ASN A 1 269 ? 17.938 -18.734 -10.305 1 89.75 269 ASN A N 1
ATOM 2156 C CA . ASN A 1 269 ? 17.031 -18.203 -11.32 1 89.75 269 ASN A CA 1
ATOM 2157 C C . ASN A 1 269 ? 16.453 -16.859 -10.906 1 89.75 269 ASN A C 1
ATOM 2159 O O . ASN A 1 269 ? 16.188 -16.625 -9.727 1 89.75 269 ASN A O 1
ATOM 2163 N N . ASP A 1 270 ? 16.344 -16.016 -11.891 1 89.38 270 ASP A N 1
ATOM 2164 C CA . ASP A 1 270 ? 15.617 -14.773 -11.656 1 89.38 270 ASP A CA 1
ATOM 2165 C C . ASP A 1 270 ? 14.109 -15 -11.672 1 89.38 270 ASP A C 1
ATOM 2167 O O . ASP A 1 270 ? 13.648 -16.141 -11.633 1 89.38 270 ASP A O 1
ATOM 2171 N N . ASN A 1 271 ? 13.336 -14 -11.688 1 84.44 271 ASN A N 1
ATOM 2172 C CA . ASN A 1 271 ? 11.883 -14.102 -11.578 1 84.44 271 ASN A CA 1
ATOM 2173 C C . ASN A 1 271 ? 11.281 -14.836 -12.781 1 84.44 271 ASN A C 1
ATOM 2175 O O . ASN A 1 271 ? 10.352 -15.625 -12.625 1 84.44 271 ASN A O 1
ATOM 2179 N N . ILE A 1 272 ? 11.773 -14.602 -13.969 1 88.94 272 ILE A N 1
ATOM 2180 C CA . ILE A 1 272 ? 11.219 -15.219 -15.172 1 88.94 272 ILE A CA 1
ATOM 2181 C C . ILE A 1 272 ? 11.484 -16.719 -15.148 1 88.94 272 ILE A C 1
ATOM 2183 O O . ILE A 1 272 ? 10.57 -17.516 -15.359 1 88.94 272 ILE A O 1
ATOM 2187 N N . TYR A 1 273 ? 12.68 -17.094 -14.875 1 90.38 273 TYR A N 1
ATOM 2188 C CA . TYR A 1 273 ? 13.047 -18.5 -14.898 1 90.38 273 TYR A CA 1
ATOM 2189 C C . TYR A 1 273 ? 12.461 -19.25 -13.703 1 90.38 273 TYR A C 1
ATOM 2191 O O . TYR A 1 273 ? 12.086 -20.406 -13.805 1 90.38 273 TYR A O 1
ATOM 2199 N N . ARG A 1 274 ? 12.344 -18.578 -12.648 1 85.31 274 ARG A N 1
ATOM 2200 C CA . ARG A 1 274 ? 11.812 -19.188 -11.438 1 85.31 274 ARG A CA 1
ATOM 2201 C C . ARG A 1 274 ? 10.297 -19.375 -11.539 1 85.31 274 ARG A C 1
ATOM 2203 O O . ARG A 1 274 ? 9.766 -20.391 -11.102 1 85.31 274 ARG A O 1
ATOM 2210 N N . ASP A 1 275 ? 9.648 -18.438 -12.188 1 80.56 275 ASP A N 1
ATOM 2211 C CA . ASP A 1 275 ? 8.195 -18.422 -12.094 1 80.56 275 ASP A CA 1
ATOM 2212 C C . ASP A 1 275 ? 7.559 -18.984 -13.367 1 80.56 275 ASP A C 1
ATOM 2214 O O . ASP A 1 275 ? 6.441 -19.516 -13.328 1 80.56 275 ASP A O 1
ATOM 2218 N N . PHE A 1 276 ? 8.258 -18.969 -14.477 1 80.81 276 PHE A N 1
ATOM 2219 C CA . PHE A 1 276 ? 7.547 -19.266 -15.719 1 80.81 276 PHE A CA 1
ATOM 2220 C C . PHE A 1 276 ? 8.289 -20.328 -16.516 1 80.81 276 PHE A C 1
ATOM 2222 O O . PHE A 1 276 ? 7.668 -21.109 -17.25 1 80.81 276 PHE A O 1
ATOM 2229 N N . ILE A 1 277 ? 9.602 -20.406 -16.438 1 86.5 277 ILE A N 1
ATOM 2230 C CA . ILE A 1 277 ? 10.312 -21.266 -17.375 1 86.5 277 ILE A CA 1
ATOM 2231 C C . ILE A 1 277 ? 10.648 -22.594 -16.688 1 86.5 277 ILE A C 1
ATOM 2233 O O . ILE A 1 277 ? 10.109 -23.641 -17.062 1 86.5 277 ILE A O 1
ATOM 2237 N N . PHE A 1 278 ? 11.453 -22.484 -15.625 1 82.75 278 PHE A N 1
ATOM 2238 C CA . PHE A 1 278 ? 11.859 -23.719 -14.969 1 82.75 278 PHE A CA 1
ATOM 2239 C C . PHE A 1 278 ? 11.047 -23.969 -13.711 1 82.75 278 PHE A C 1
ATOM 2241 O O . PHE A 1 278 ? 10.992 -25.078 -13.203 1 82.75 278 PHE A O 1
ATOM 2248 N N . GLU A 1 279 ? 10.508 -22.891 -13.141 1 78.69 279 GLU A N 1
ATOM 2249 C CA . GLU A 1 279 ? 9.664 -22.969 -11.953 1 78.69 279 GLU A CA 1
ATOM 2250 C C . GLU A 1 279 ? 10.398 -23.609 -10.789 1 78.69 279 GLU A C 1
ATOM 2252 O O . GLU A 1 279 ? 9.852 -24.484 -10.102 1 78.69 279 GLU A O 1
ATOM 2257 N N . LYS A 1 280 ? 11.602 -23.469 -10.703 1 79.31 280 LYS A N 1
ATOM 2258 C CA . LYS A 1 280 ? 12.492 -23.859 -9.609 1 79.31 280 LYS A CA 1
ATOM 2259 C C . LYS A 1 280 ? 13.461 -22.719 -9.273 1 79.31 280 LYS A C 1
ATOM 2261 O O . LYS A 1 280 ? 13.734 -21.859 -10.117 1 79.31 280 LYS A O 1
ATOM 2266 N N . PRO A 1 281 ? 13.977 -22.844 -8.141 1 81.25 281 PRO A N 1
ATOM 2267 C CA . PRO A 1 281 ? 14.844 -21.75 -7.742 1 81.25 281 PRO A CA 1
ATOM 2268 C C . PRO A 1 281 ? 16.234 -21.828 -8.383 1 81.25 281 PRO A C 1
ATOM 2270 O O . PRO A 1 281 ? 16.875 -20.797 -8.586 1 81.25 281 PRO A O 1
ATOM 2273 N N . SER A 1 282 ? 16.656 -23.062 -8.688 1 88.56 282 SER A N 1
ATOM 2274 C CA . SER A 1 282 ? 18.031 -23.188 -9.195 1 88.56 282 SER A CA 1
ATOM 2275 C C . SER A 1 282 ? 18.047 -23.875 -10.555 1 88.56 282 SER A C 1
ATOM 2277 O O . SER A 1 282 ? 17.109 -24.609 -10.898 1 88.56 282 SER A O 1
ATOM 2279 N N . SER A 1 283 ? 19.031 -23.531 -11.297 1 92.69 283 SER A N 1
ATOM 2280 C CA . SER A 1 283 ? 19.25 -24.125 -12.609 1 92.69 283 SER A CA 1
ATOM 2281 C C . SER A 1 283 ? 20.656 -24.734 -12.711 1 92.69 283 SER A C 1
ATOM 2283 O O . SER A 1 283 ? 21.578 -24.078 -13.172 1 92.69 283 SER A O 1
ATOM 2285 N N . LEU A 1 284 ? 20.734 -25.969 -12.297 1 93.56 284 LEU A N 1
ATOM 2286 C CA . LEU A 1 284 ? 21.938 -26.797 -12.305 1 93.56 284 LEU A CA 1
ATOM 2287 C C . LEU A 1 284 ? 21.656 -28.156 -12.922 1 93.56 284 LEU A C 1
ATOM 2289 O O . LEU A 1 284 ? 20.656 -28.797 -12.602 1 93.56 284 LEU A O 1
ATOM 2293 N N . TRP A 1 285 ? 22.578 -28.609 -13.844 1 92.25 285 TRP A N 1
ATOM 2294 C CA . TRP A 1 285 ? 22.391 -29.906 -14.484 1 92.25 285 TRP A CA 1
ATOM 2295 C C . TRP A 1 285 ? 23.688 -30.703 -14.445 1 92.25 285 TRP A C 1
ATOM 2297 O O . TRP A 1 285 ? 24.734 -30.219 -14.875 1 92.25 285 TRP A O 1
ATOM 2307 N N . TRP A 1 286 ? 23.609 -31.922 -13.969 1 91.25 286 TRP A N 1
ATOM 2308 C CA . TRP A 1 286 ? 24.766 -32.781 -13.844 1 91.25 286 TRP A CA 1
ATOM 2309 C C . TRP A 1 286 ? 24.797 -33.844 -14.945 1 91.25 286 TRP A C 1
ATOM 2311 O O . TRP A 1 286 ? 23.75 -34.438 -15.281 1 91.25 286 TRP A O 1
ATOM 2321 N N . SER A 1 287 ? 26.047 -34.062 -15.484 1 90.06 287 SER A N 1
ATOM 2322 C CA . SER A 1 287 ? 26.219 -35.125 -16.469 1 90.06 287 SER A CA 1
ATOM 2323 C C . SER A 1 287 ? 26.391 -36.5 -15.797 1 90.06 287 SER A C 1
ATOM 2325 O O . SER A 1 287 ? 26.703 -36.562 -14.609 1 90.06 287 SER A O 1
ATOM 2327 N N . PRO A 1 288 ? 26.094 -37.531 -16.594 1 85 288 PRO A N 1
ATOM 2328 C CA . PRO A 1 288 ? 26.531 -38.844 -16.078 1 85 288 PRO A CA 1
ATOM 2329 C C . PRO A 1 288 ? 28.047 -38.938 -15.914 1 85 288 PRO A C 1
ATOM 2331 O O . PRO A 1 288 ? 28.781 -38.156 -16.531 1 85 288 PRO A O 1
ATOM 2334 N N . SER A 1 289 ? 28.469 -39.875 -15.078 1 87.62 289 SER A N 1
ATOM 2335 C CA . SER A 1 289 ? 29.891 -40 -14.789 1 87.62 289 SER A CA 1
ATOM 2336 C C . SER A 1 289 ? 30.594 -40.875 -15.836 1 87.62 289 SER A C 1
ATOM 2338 O O . SER A 1 289 ? 30.047 -41.875 -16.281 1 87.62 289 SER A O 1
ATOM 2340 N N . VAL A 1 290 ? 31.703 -40.344 -16.375 1 87.31 290 VAL A N 1
ATOM 2341 C CA . VAL A 1 290 ? 32.562 -41.156 -17.234 1 87.31 290 VAL A CA 1
ATOM 2342 C C . VAL A 1 290 ? 34 -41.094 -16.688 1 87.31 290 VAL A C 1
ATOM 2344 O O . VAL A 1 290 ? 34.562 -40 -16.531 1 87.31 290 VAL A O 1
ATOM 2347 N N . ASN A 1 291 ? 34.562 -42.219 -16.406 1 86.06 291 ASN A N 1
ATOM 2348 C CA . ASN A 1 291 ? 35.906 -42.344 -15.906 1 86.06 291 ASN A CA 1
ATOM 2349 C C . ASN A 1 291 ? 36.156 -41.438 -14.688 1 86.06 291 ASN A C 1
ATOM 2351 O O . ASN A 1 291 ? 37.188 -40.781 -14.586 1 86.06 291 ASN A O 1
ATOM 2355 N N . GLY A 1 292 ? 35.125 -41.25 -13.859 1 84.25 292 GLY A N 1
ATOM 2356 C CA . GLY A 1 292 ? 35.25 -40.5 -12.625 1 84.25 292 GLY A CA 1
ATOM 2357 C C . GLY A 1 292 ? 35.062 -39 -12.805 1 84.25 292 GLY A C 1
ATOM 2358 O O . GLY A 1 292 ? 35.281 -38.219 -11.867 1 84.25 292 GLY A O 1
ATOM 2359 N N . TYR A 1 293 ? 34.719 -38.656 -13.984 1 89.75 293 TYR A N 1
ATOM 2360 C CA . TYR A 1 293 ? 34.5 -37.219 -14.242 1 89.75 293 TYR A CA 1
ATOM 2361 C C . TYR A 1 293 ? 33.031 -36.906 -14.43 1 89.75 293 TYR A C 1
ATOM 2363 O O . TYR A 1 293 ? 32.281 -37.688 -15.031 1 89.75 293 TYR A O 1
ATOM 2371 N N . TYR A 1 294 ? 32.656 -35.75 -13.812 1 92 294 TYR A N 1
ATOM 2372 C CA . TYR A 1 294 ? 31.328 -35.188 -14.008 1 92 294 TYR A CA 1
ATOM 2373 C C . TYR A 1 294 ? 31.406 -33.781 -14.648 1 92 294 TYR A C 1
ATOM 2375 O O . TYR A 1 294 ? 32.469 -33.125 -14.578 1 92 294 TYR A O 1
ATOM 2383 N N . HIS A 1 295 ? 30.422 -33.5 -15.375 1 94.12 295 HIS A N 1
ATOM 2384 C CA . HIS A 1 295 ? 30.25 -32.125 -15.828 1 94.12 295 HIS A CA 1
ATOM 2385 C C . HIS A 1 295 ? 29.031 -31.469 -15.188 1 94.12 295 HIS A C 1
ATOM 2387 O O . HIS A 1 295 ? 27.984 -32.094 -15.07 1 94.12 295 HIS A O 1
ATOM 2393 N N . LEU A 1 296 ? 29.219 -30.266 -14.664 1 94.44 296 LEU A N 1
ATOM 2394 C CA . LEU A 1 296 ? 28.125 -29.453 -14.148 1 94.44 296 LEU A CA 1
ATOM 2395 C C . LEU A 1 296 ? 27.844 -28.266 -15.078 1 94.44 296 LEU A C 1
ATOM 2397 O O . LEU A 1 296 ? 28.75 -27.484 -15.383 1 94.44 296 LEU A O 1
ATOM 2401 N N . SER A 1 297 ? 26.641 -28.25 -15.609 1 96.31 297 SER A N 1
ATOM 2402 C CA . SER A 1 297 ? 26.203 -27.062 -16.344 1 96.31 297 SER A CA 1
ATOM 2403 C C . SER A 1 297 ? 25.312 -26.172 -15.477 1 96.31 297 SER A C 1
ATOM 2405 O O . SER A 1 297 ? 24.453 -26.672 -14.758 1 96.31 297 SER A O 1
ATOM 2407 N N . TYR A 1 298 ? 25.594 -24.906 -15.398 1 96.19 298 TYR A N 1
ATOM 2408 C CA . TYR A 1 298 ? 24.75 -23.984 -14.648 1 96.19 298 TYR A CA 1
ATOM 2409 C C . TYR A 1 298 ? 24.359 -22.781 -15.5 1 96.19 298 TYR A C 1
ATOM 2411 O O . TYR A 1 298 ? 25.109 -22.391 -16.406 1 96.19 298 TYR A O 1
ATOM 2419 N N . LEU A 1 299 ? 23.203 -22.25 -15.25 1 96.38 299 LEU A N 1
ATOM 2420 C CA . LEU A 1 299 ? 22.656 -21.094 -15.938 1 96.38 299 LEU A CA 1
ATOM 2421 C C . LEU A 1 299 ? 23.188 -19.797 -15.32 1 96.38 299 LEU A C 1
ATOM 2423 O O . LEU A 1 299 ? 23.234 -19.672 -14.094 1 96.38 299 LEU A O 1
ATOM 2427 N N . GLN A 1 300 ? 23.688 -18.891 -16.109 1 96.38 300 GLN A N 1
ATOM 2428 C CA . GLN A 1 300 ? 24.047 -17.547 -15.672 1 96.38 300 GLN A CA 1
ATOM 2429 C C . GLN A 1 300 ? 23.156 -16.5 -16.312 1 96.38 300 GLN A C 1
ATOM 2431 O O . GLN A 1 300 ? 22.984 -16.484 -17.547 1 96.38 300 GLN A O 1
ATOM 2436 N N . LEU A 1 301 ? 22.578 -15.688 -15.531 1 95.62 301 LEU A N 1
ATOM 2437 C CA . LEU A 1 301 ? 21.734 -14.609 -16 1 95.62 301 LEU A CA 1
ATOM 2438 C C . LEU A 1 301 ? 22.375 -13.25 -15.742 1 95.62 301 LEU A C 1
ATOM 2440 O O . LEU A 1 301 ? 22.641 -12.898 -14.586 1 95.62 301 LEU A O 1
ATOM 2444 N N . ASN A 1 302 ? 22.688 -12.547 -16.75 1 94.38 302 ASN A N 1
ATOM 2445 C CA . ASN A 1 302 ? 23.188 -11.18 -16.641 1 94.38 302 ASN A CA 1
ATOM 2446 C C . ASN A 1 302 ? 22.062 -10.164 -16.875 1 94.38 302 ASN A C 1
ATOM 2448 O O . ASN A 1 302 ? 21.781 -9.797 -18.016 1 94.38 302 ASN A O 1
ATOM 2452 N N . ASN A 1 303 ? 21.578 -9.68 -15.812 1 93.5 303 ASN A N 1
ATOM 2453 C CA . ASN A 1 303 ? 20.453 -8.758 -15.875 1 93.5 303 ASN A CA 1
ATOM 2454 C C . ASN A 1 303 ? 20.891 -7.312 -15.664 1 93.5 303 ASN A C 1
ATOM 2456 O O . ASN A 1 303 ? 20.125 -6.484 -15.172 1 93.5 303 ASN A O 1
ATOM 2460 N N . SER A 1 304 ? 22.031 -6.965 -15.961 1 90.38 304 SER A N 1
ATOM 2461 C CA . SER A 1 304 ? 22.562 -5.617 -15.758 1 90.38 304 SER A CA 1
ATOM 2462 C C . SER A 1 304 ? 21.781 -4.59 -16.562 1 90.38 304 SER A C 1
ATOM 2464 O O . SER A 1 304 ? 21.672 -3.428 -16.172 1 90.38 304 SER A O 1
ATOM 2466 N N . GLN A 1 305 ? 21.219 -5.055 -17.656 1 92.69 305 GLN A N 1
ATOM 2467 C CA . GLN A 1 305 ? 20.484 -4.129 -18.516 1 92.69 305 GLN A CA 1
ATOM 2468 C C . GLN A 1 305 ? 18.984 -4.191 -18.234 1 92.69 305 GLN A C 1
ATOM 2470 O O . GLN A 1 305 ? 18.203 -3.504 -18.891 1 92.69 305 GLN A O 1
ATOM 2475 N N . VAL A 1 306 ? 18.609 -4.996 -17.406 1 93.31 306 VAL A N 1
ATOM 2476 C CA . VAL A 1 306 ? 17.203 -5.098 -17.031 1 93.31 306 VAL A CA 1
ATOM 2477 C C . VAL A 1 306 ? 16.859 -4.051 -15.969 1 93.31 306 VAL A C 1
ATOM 2479 O O . VAL A 1 306 ? 17.625 -3.854 -15.023 1 93.31 306 VAL A O 1
ATOM 2482 N N . PRO A 1 307 ? 15.758 -3.307 -16.141 1 88.44 307 PRO A N 1
ATOM 2483 C CA . PRO A 1 307 ? 15.398 -2.262 -15.188 1 88.44 307 PRO A CA 1
ATOM 2484 C C . PRO A 1 307 ? 15.156 -2.809 -13.781 1 88.44 307 PRO A C 1
ATOM 2486 O O . PRO A 1 307 ? 14.789 -3.977 -13.625 1 88.44 307 PRO A O 1
ATOM 2489 N N . LEU A 1 308 ? 15.391 -1.864 -12.82 1 84.5 308 LEU A N 1
ATOM 2490 C CA . LEU A 1 308 ? 15.172 -2.197 -11.414 1 84.5 308 LEU A CA 1
ATOM 2491 C C . LEU A 1 308 ? 13.727 -1.916 -11.008 1 84.5 308 LEU A C 1
ATOM 2493 O O . LEU A 1 308 ? 13.141 -0.919 -11.438 1 84.5 308 LEU A O 1
ATOM 2497 N N . SER A 1 309 ? 13.117 -2.848 -10.258 1 83.31 309 SER A N 1
ATOM 2498 C CA . SER A 1 309 ? 11.852 -2.68 -9.562 1 83.31 309 SER A CA 1
ATOM 2499 C C . SER A 1 309 ? 12.008 -2.898 -8.055 1 83.31 309 SER A C 1
ATOM 2501 O O . SER A 1 309 ? 13.062 -3.35 -7.598 1 83.31 309 SER A O 1
ATOM 2503 N N . ASN A 1 310 ? 11.039 -2.408 -7.293 1 80.5 310 ASN A N 1
ATOM 2504 C CA . ASN A 1 310 ? 11.211 -2.525 -5.848 1 80.5 310 ASN A CA 1
ATOM 2505 C C . ASN A 1 310 ? 9.93 -2.992 -5.168 1 80.5 310 ASN A C 1
ATOM 2507 O O . ASN A 1 310 ? 8.836 -2.799 -5.703 1 80.5 310 ASN A O 1
ATOM 2511 N N . ILE A 1 311 ? 10.109 -3.684 -4.062 1 80.5 311 ILE A N 1
ATOM 2512 C CA . ILE A 1 311 ? 9.031 -4.047 -3.15 1 80.5 311 ILE A CA 1
ATOM 2513 C C . ILE A 1 311 ? 9.375 -3.59 -1.736 1 80.5 311 ILE A C 1
ATOM 2515 O O . ILE A 1 311 ? 10.547 -3.57 -1.35 1 80.5 311 ILE A O 1
ATOM 2519 N N . VAL A 1 312 ? 8.375 -3.137 -1.063 1 80.06 312 VAL A N 1
ATOM 2520 C CA . VAL A 1 312 ? 8.578 -2.688 0.31 1 80.06 312 VAL A CA 1
ATOM 2521 C C . VAL A 1 312 ? 8.164 -3.791 1.28 1 80.06 312 VAL A C 1
ATOM 2523 O O . VAL A 1 312 ? 7.105 -4.402 1.121 1 80.06 312 VAL A O 1
ATOM 2526 N N . ILE A 1 313 ? 9.047 -4.117 2.156 1 80.94 313 ILE A N 1
ATOM 2527 C CA . ILE A 1 313 ? 8.766 -5.082 3.211 1 80.94 313 ILE A CA 1
ATOM 2528 C C . ILE A 1 313 ? 8.633 -4.359 4.551 1 80.94 313 ILE A C 1
ATOM 2530 O O . ILE A 1 313 ? 9.484 -3.551 4.914 1 80.94 313 ILE A O 1
ATOM 2534 N N . TYR A 1 314 ? 7.559 -4.609 5.238 1 79.88 314 TYR A N 1
ATOM 2535 C CA . TYR A 1 314 ? 7.285 -3.93 6.496 1 79.88 314 TYR A CA 1
ATOM 2536 C C . TYR A 1 314 ? 7.66 -4.809 7.684 1 79.88 314 TYR A C 1
ATOM 2538 O O . TYR A 1 314 ? 7.078 -5.879 7.879 1 79.88 314 TYR A O 1
ATOM 2546 N N . ASP A 1 315 ? 8.703 -4.316 8.352 1 72.19 315 ASP A N 1
ATOM 2547 C CA . ASP A 1 315 ? 9.203 -5.074 9.492 1 72.19 315 ASP A CA 1
ATOM 2548 C C . ASP A 1 315 ? 8.273 -4.941 10.695 1 72.19 315 ASP A C 1
ATOM 2550 O O . ASP A 1 315 ? 7.617 -3.914 10.867 1 72.19 315 ASP A O 1
ATOM 2554 N N . ASP A 1 316 ? 8.25 -5.918 11.477 1 63.91 316 ASP A N 1
ATOM 2555 C CA . ASP A 1 316 ? 7.379 -5.938 12.648 1 63.91 316 ASP A CA 1
ATOM 2556 C C . ASP A 1 316 ? 7.844 -4.922 13.695 1 63.91 316 ASP A C 1
ATOM 2558 O O . ASP A 1 316 ? 7.051 -4.473 14.523 1 63.91 316 ASP A O 1
ATOM 2562 N N . ASN A 1 317 ? 9.203 -4.59 13.594 1 58.62 317 ASN A N 1
ATOM 2563 C CA . ASN A 1 317 ? 9.75 -3.709 14.617 1 58.62 317 ASN A CA 1
ATOM 2564 C C . ASN A 1 317 ? 9.789 -2.258 14.156 1 58.62 317 ASN A C 1
ATOM 2566 O O . ASN A 1 317 ? 10.594 -1.465 14.648 1 58.62 317 ASN A O 1
ATOM 2570 N N . GLY A 1 318 ? 8.906 -1.907 13.305 1 61.34 318 GLY A N 1
ATOM 2571 C CA . GLY A 1 318 ? 8.672 -0.497 13.031 1 61.34 318 GLY A CA 1
ATOM 2572 C C . GLY A 1 318 ? 9.328 -0.021 11.75 1 61.34 318 GLY A C 1
ATOM 2573 O O . GLY A 1 318 ? 8.984 1.045 11.234 1 61.34 318 GLY A O 1
ATOM 2574 N N . GLY A 1 319 ? 10.289 -0.834 11.203 1 63.69 319 GLY A N 1
ATOM 2575 C CA . GLY A 1 319 ? 10.93 -0.333 10 1 63.69 319 GLY A CA 1
ATOM 2576 C C . GLY A 1 319 ? 10.445 -1.01 8.734 1 63.69 319 GLY A C 1
ATOM 2577 O O . GLY A 1 319 ? 9.43 -1.714 8.75 1 63.69 319 GLY A O 1
ATOM 2578 N N . TYR A 1 320 ? 10.617 -0.355 7.66 1 72.69 320 TYR A N 1
ATOM 2579 C CA . TYR A 1 320 ? 10.398 -1.001 6.371 1 72.69 320 TYR A CA 1
ATOM 2580 C C . TYR A 1 320 ? 11.68 -1.041 5.555 1 72.69 320 TYR A C 1
ATOM 2582 O O . TYR A 1 320 ? 12.633 -0.313 5.844 1 72.69 320 TYR A O 1
ATOM 2590 N N . SER A 1 321 ? 11.789 -2.02 4.828 1 73.25 321 SER A N 1
ATOM 2591 C CA . SER A 1 321 ? 12.922 -2.143 3.914 1 73.25 321 SER A CA 1
ATOM 2592 C C . SER A 1 321 ? 12.453 -2.266 2.467 1 73.25 321 SER A C 1
ATOM 2594 O O . SER A 1 321 ? 11.336 -2.727 2.205 1 73.25 321 SER A O 1
ATOM 2596 N N . THR A 1 322 ? 13.273 -1.686 1.646 1 74 322 THR A N 1
ATOM 2597 C CA . THR A 1 322 ? 12.977 -1.796 0.222 1 74 322 THR A CA 1
ATOM 2598 C C . THR A 1 322 ? 13.867 -2.85 -0.434 1 74 322 THR A C 1
ATOM 2600 O O . THR A 1 322 ? 15.086 -2.809 -0.294 1 74 322 THR A O 1
ATOM 2603 N N . ASN A 1 323 ? 13.227 -3.865 -0.998 1 75.69 323 ASN A N 1
ATOM 2604 C CA . ASN A 1 323 ? 13.93 -4.895 -1.754 1 75.69 323 ASN A CA 1
ATOM 2605 C C . ASN A 1 323 ? 13.844 -4.648 -3.258 1 75.69 323 ASN A C 1
ATOM 2607 O O . ASN A 1 323 ? 12.742 -4.586 -3.814 1 75.69 323 ASN A O 1
ATOM 2611 N N . ASN A 1 324 ? 15.07 -4.516 -3.809 1 78.75 324 ASN A N 1
ATOM 2612 C CA . ASN A 1 324 ? 15.117 -4.281 -5.246 1 78.75 324 ASN A CA 1
ATOM 2613 C C . ASN A 1 324 ? 15.273 -5.59 -6.02 1 78.75 324 ASN A C 1
ATOM 2615 O O . ASN A 1 324 ? 15.953 -6.512 -5.559 1 78.75 324 ASN A O 1
ATOM 2619 N N . TYR A 1 325 ? 14.68 -5.727 -7.125 1 81.38 325 TYR A N 1
ATOM 2620 C CA . TYR A 1 325 ? 14.82 -6.867 -8.023 1 81.38 325 TYR A CA 1
ATOM 2621 C C . TYR A 1 325 ? 14.703 -6.434 -9.484 1 81.38 325 TYR A C 1
ATOM 2623 O O . TYR A 1 325 ? 14.234 -5.328 -9.773 1 81.38 325 TYR A O 1
ATOM 2631 N N . ARG A 1 326 ? 15.289 -7.277 -10.344 1 88.19 326 ARG A N 1
ATOM 2632 C CA . ARG A 1 326 ? 15.234 -6.977 -11.773 1 88.19 326 ARG A CA 1
ATOM 2633 C C . ARG A 1 326 ? 13.945 -7.492 -12.398 1 88.19 326 ARG A C 1
ATOM 2635 O O . ARG A 1 326 ? 13.516 -8.617 -12.117 1 88.19 326 ARG A O 1
ATOM 2642 N N . TYR A 1 327 ? 13.281 -6.637 -13.125 1 90.5 327 TYR A N 1
ATOM 2643 C CA . TYR A 1 327 ? 11.992 -6.969 -13.719 1 90.5 327 TYR A CA 1
ATOM 2644 C C . TYR A 1 327 ? 11.93 -6.508 -15.164 1 90.5 327 TYR A C 1
ATOM 2646 O O . TYR A 1 327 ? 11.883 -5.309 -15.445 1 90.5 327 TYR A O 1
ATOM 2654 N N . SER A 1 328 ? 11.922 -7.465 -16.094 1 93.12 328 SER A N 1
ATOM 2655 C CA . SER A 1 328 ? 11.867 -7.125 -17.516 1 93.12 328 SER A CA 1
ATOM 2656 C C . SER A 1 328 ? 10.422 -6.91 -17.969 1 93.12 328 SER A C 1
ATOM 2658 O O . SER A 1 328 ? 9.516 -7.621 -17.531 1 93.12 328 SER A O 1
ATOM 2660 N N . THR A 1 329 ? 10.195 -5.934 -18.812 1 89.94 329 THR A N 1
ATOM 2661 C CA . THR A 1 329 ? 8.898 -5.648 -19.422 1 89.94 329 THR A CA 1
ATOM 2662 C C . THR A 1 329 ? 8.984 -5.711 -20.938 1 89.94 329 THR A C 1
ATOM 2664 O O . THR A 1 329 ? 10.047 -5.984 -21.5 1 89.94 329 THR A O 1
ATOM 2667 N N . ILE A 1 330 ? 7.875 -5.469 -21.656 1 85.31 330 ILE A N 1
ATOM 2668 C CA . ILE A 1 330 ? 7.812 -5.562 -23.109 1 85.31 330 ILE A CA 1
ATOM 2669 C C . ILE A 1 330 ? 8.75 -4.535 -23.734 1 85.31 330 ILE A C 1
ATOM 2671 O O . ILE A 1 330 ? 9.328 -4.777 -24.797 1 85.31 330 ILE A O 1
ATOM 2675 N N . ASN A 1 331 ? 9.039 -3.412 -22.953 1 84.06 331 ASN A N 1
ATOM 2676 C CA . ASN A 1 331 ? 9.82 -2.318 -23.531 1 84.06 331 ASN A CA 1
ATOM 2677 C C . ASN A 1 331 ? 11.242 -2.307 -22.969 1 84.06 331 ASN A C 1
ATOM 2679 O O . ASN A 1 331 ? 11.984 -1.347 -23.188 1 84.06 331 ASN A O 1
ATOM 2683 N N . SER A 1 332 ? 11.602 -3.375 -22.344 1 90.5 332 SER A N 1
ATOM 2684 C CA . SER A 1 332 ? 12.93 -3.398 -21.75 1 90.5 332 SER A CA 1
ATOM 2685 C C . SER A 1 332 ? 13.742 -4.594 -22.25 1 90.5 332 SER A C 1
ATOM 2687 O O . SER A 1 332 ? 13.219 -5.449 -22.969 1 90.5 332 SER A O 1
ATOM 2689 N N . SER A 1 333 ? 15.008 -4.59 -21.859 1 93.25 333 SER A N 1
ATOM 2690 C CA . SER A 1 333 ? 15.859 -5.746 -22.125 1 93.25 333 SER A CA 1
ATOM 2691 C C . SER A 1 333 ? 15.461 -6.93 -21.25 1 93.25 333 SER A C 1
ATOM 2693 O O . SER A 1 333 ? 14.906 -6.75 -20.156 1 93.25 333 SER A O 1
ATOM 2695 N N . ILE A 1 334 ? 15.656 -8.148 -21.812 1 94.38 334 ILE A N 1
ATOM 2696 C CA . ILE A 1 334 ? 15.359 -9.344 -21.031 1 94.38 334 ILE A CA 1
ATOM 2697 C C . ILE A 1 334 ? 16.656 -9.891 -20.422 1 94.38 334 ILE A C 1
ATOM 2699 O O . ILE A 1 334 ? 16.656 -10.977 -19.828 1 94.38 334 ILE A O 1
ATOM 2703 N N . GLY A 1 335 ? 17.719 -9.094 -20.547 1 93.31 335 GLY A N 1
ATOM 2704 C CA . GLY A 1 335 ? 19 -9.594 -20.062 1 93.31 335 GLY A CA 1
ATOM 2705 C C . GLY A 1 335 ? 19.656 -10.594 -21 1 93.31 335 GLY A C 1
ATOM 2706 O O . GLY A 1 335 ? 19.156 -10.812 -22.109 1 93.31 335 GLY A O 1
ATOM 2707 N N . ILE A 1 336 ? 20.812 -11.141 -20.531 1 94.5 336 ILE A N 1
ATOM 2708 C CA . ILE A 1 336 ? 21.562 -12.109 -21.312 1 94.5 336 ILE A CA 1
ATOM 2709 C C . ILE A 1 336 ? 21.688 -13.422 -20.547 1 94.5 336 ILE A C 1
ATOM 2711 O O . ILE A 1 336 ? 22.031 -13.422 -19.359 1 94.5 336 ILE A O 1
ATOM 2715 N N . VAL A 1 337 ? 21.344 -14.461 -21.25 1 95.5 337 VAL A N 1
ATOM 2716 C CA . VAL A 1 337 ? 21.406 -15.773 -20.609 1 95.5 337 VAL A CA 1
ATOM 2717 C C . VAL A 1 337 ? 22.578 -16.562 -21.172 1 95.5 337 VAL A C 1
ATOM 2719 O O . VAL A 1 337 ? 22.797 -16.578 -22.391 1 95.5 337 VAL A O 1
ATOM 2722 N N . ASN A 1 338 ? 23.375 -17.094 -20.266 1 95.38 338 ASN A N 1
ATOM 2723 C CA . ASN A 1 338 ? 24.5 -17.938 -20.641 1 95.38 338 ASN A CA 1
ATOM 2724 C C . ASN A 1 338 ? 24.484 -19.281 -19.906 1 95.38 338 ASN A C 1
ATOM 2726 O O . ASN A 1 338 ? 23.922 -19.375 -18.812 1 95.38 338 ASN A O 1
ATOM 2730 N N . LEU A 1 339 ? 24.969 -20.234 -20.609 1 97 339 LEU A N 1
ATOM 2731 C CA . LEU A 1 339 ? 25.219 -21.531 -19.984 1 97 339 LEU A CA 1
ATOM 2732 C C . LEU A 1 339 ? 26.719 -21.781 -19.828 1 97 339 LEU A C 1
ATOM 2734 O O . LEU A 1 339 ? 27.5 -21.453 -20.719 1 97 339 LEU A O 1
ATOM 2738 N N . TRP A 1 340 ? 27.062 -22.203 -18.672 1 97.25 340 TRP A N 1
ATOM 2739 C CA . TRP A 1 340 ? 28.453 -22.531 -18.359 1 97.25 340 TRP A CA 1
ATOM 2740 C C . TRP A 1 340 ? 28.609 -24 -17.984 1 97.25 340 TRP A C 1
ATOM 2742 O O . TRP A 1 340 ? 27.656 -24.609 -17.5 1 97.25 340 TRP A O 1
ATOM 2752 N N . ILE A 1 341 ? 29.797 -24.562 -18.234 1 97 341 ILE A N 1
ATOM 2753 C CA . ILE A 1 341 ? 30.078 -25.953 -17.891 1 97 341 ILE A CA 1
ATOM 2754 C C . ILE A 1 341 ? 31.391 -26.047 -17.109 1 97 341 ILE A C 1
ATOM 2756 O O . ILE A 1 341 ? 32.375 -25.375 -17.453 1 97 341 ILE A O 1
ATOM 2760 N N . ILE A 1 342 ? 31.375 -26.812 -16.062 1 94.81 342 ILE A N 1
ATOM 2761 C CA . ILE A 1 342 ? 32.562 -27.109 -15.258 1 94.81 342 ILE A CA 1
ATOM 2762 C C . ILE A 1 342 ? 32.812 -28.609 -15.219 1 94.81 342 ILE A C 1
ATOM 2764 O O . ILE A 1 342 ? 31.875 -29.391 -14.953 1 94.81 342 ILE A O 1
ATOM 2768 N N . ARG A 1 343 ? 34 -28.906 -15.516 1 93.44 343 ARG A N 1
ATOM 2769 C CA . ARG A 1 343 ? 34.406 -30.312 -15.375 1 93.44 343 ARG A CA 1
ATOM 2770 C C . ARG A 1 343 ? 34.906 -30.594 -13.969 1 93.44 343 ARG A C 1
ATOM 2772 O O . ARG A 1 343 ? 35.75 -29.844 -13.445 1 93.44 343 ARG A O 1
ATOM 2779 N N . ILE A 1 344 ? 34.438 -31.672 -13.398 1 90.88 344 ILE A N 1
ATOM 2780 C CA . ILE A 1 344 ? 34.75 -31.984 -12.008 1 90.88 344 ILE A CA 1
ATOM 2781 C C . ILE A 1 344 ? 35.281 -33.406 -11.906 1 90.88 344 ILE A C 1
ATOM 2783 O O . ILE A 1 344 ? 34.688 -34.344 -12.469 1 90.88 344 ILE A O 1
ATOM 2787 N N . ASN A 1 345 ? 36.375 -33.469 -11.195 1 88.31 345 ASN A N 1
ATOM 2788 C CA . ASN A 1 345 ? 36.938 -34.781 -10.883 1 88.31 345 ASN A CA 1
ATOM 2789 C C . ASN A 1 345 ? 36.344 -35.344 -9.578 1 88.31 345 ASN A C 1
ATOM 2791 O O . ASN A 1 345 ? 36.594 -34.781 -8.5 1 88.31 345 ASN A O 1
ATOM 2795 N N . ALA A 1 346 ? 35.688 -36.406 -9.703 1 81.75 346 ALA A N 1
ATOM 2796 C CA . ALA A 1 346 ? 34.938 -36.969 -8.562 1 81.75 346 ALA A CA 1
ATOM 2797 C C . ALA A 1 346 ? 35.906 -37.469 -7.492 1 81.75 346 ALA A C 1
ATOM 2799 O O . ALA A 1 346 ? 35.594 -37.438 -6.301 1 81.75 346 ALA A O 1
ATOM 2800 N N . GLN A 1 347 ? 37.062 -37.906 -7.898 1 79.56 347 GLN A N 1
ATOM 2801 C CA . GLN A 1 347 ? 38 -38.5 -6.957 1 79.56 347 GLN A CA 1
ATOM 2802 C C . GLN A 1 347 ? 38.719 -37.406 -6.148 1 79.56 347 GLN A C 1
ATOM 2804 O O . GLN A 1 347 ? 38.875 -37.531 -4.93 1 79.56 347 GLN A O 1
ATOM 2809 N N . THR A 1 348 ? 39.062 -36.312 -6.871 1 77.88 348 THR A N 1
ATOM 2810 C CA . THR A 1 348 ? 39.844 -35.281 -6.203 1 77.88 348 THR A CA 1
ATOM 2811 C C . THR A 1 348 ? 38.938 -34.094 -5.828 1 77.88 348 THR A C 1
ATOM 2813 O O . THR A 1 348 ? 39.344 -33.25 -5.039 1 77.88 348 THR A O 1
ATOM 2816 N N . ASN A 1 349 ? 37.781 -34.125 -6.23 1 75.25 349 ASN A N 1
ATOM 2817 C CA . ASN A 1 349 ? 36.812 -33.031 -6.035 1 75.25 349 ASN A CA 1
ATOM 2818 C C . ASN A 1 349 ? 37.375 -31.719 -6.586 1 75.25 349 ASN A C 1
ATOM 2820 O O . ASN A 1 349 ? 37.031 -30.641 -6.074 1 75.25 349 ASN A O 1
ATOM 2824 N N . GLU A 1 350 ? 38.281 -31.828 -7.508 1 80.06 350 GLU A N 1
ATOM 2825 C CA . GLU A 1 350 ? 38.844 -30.641 -8.164 1 80.06 350 GLU A CA 1
ATOM 2826 C C . GLU A 1 350 ? 38.031 -30.297 -9.414 1 80.06 350 GLU A C 1
ATOM 2828 O O . GLU A 1 350 ? 37.469 -31.172 -10.078 1 80.06 350 GLU A O 1
ATOM 2833 N N . TYR A 1 351 ? 37.781 -29.016 -9.578 1 81.56 351 TYR A N 1
ATOM 2834 C CA . TYR A 1 351 ? 37.031 -28.594 -10.766 1 81.56 351 TYR A CA 1
ATOM 2835 C C . TYR A 1 351 ? 37.875 -27.688 -11.641 1 81.56 351 TYR A C 1
ATOM 2837 O O . TYR A 1 351 ? 38.75 -26.953 -11.141 1 81.56 351 TYR A O 1
ATOM 2845 N N . GLU A 1 352 ? 37.688 -27.812 -12.898 1 86.06 352 GLU A N 1
ATOM 2846 C CA . GLU A 1 352 ? 38.375 -27 -13.891 1 86.06 352 GLU A CA 1
ATOM 2847 C C . GLU A 1 352 ? 37.656 -25.656 -14.102 1 86.06 352 GLU A C 1
ATOM 2849 O O . GLU A 1 352 ? 36.594 -25.406 -13.508 1 86.06 352 GLU A O 1
ATOM 2854 N N . LYS A 1 353 ? 38.344 -24.844 -14.836 1 89.5 353 LYS A N 1
ATOM 2855 C CA . LYS A 1 353 ? 37.781 -23.531 -15.156 1 89.5 353 LYS A CA 1
ATOM 2856 C C . LYS A 1 353 ? 36.469 -23.688 -15.938 1 89.5 353 LYS A C 1
ATOM 2858 O O . LYS A 1 353 ? 36.344 -24.547 -16.797 1 89.5 353 LYS A O 1
ATOM 2863 N N . ALA A 1 354 ? 35.562 -22.875 -15.562 1 93.88 354 ALA A N 1
ATOM 2864 C CA . ALA A 1 354 ? 34.25 -22.906 -16.234 1 93.88 354 ALA A CA 1
ATOM 2865 C C . ALA A 1 354 ? 34.375 -22.469 -17.688 1 93.88 354 ALA A C 1
ATOM 2867 O O . ALA A 1 354 ? 35.125 -21.531 -18 1 93.88 354 ALA A O 1
ATOM 2868 N N . MET A 1 355 ? 33.719 -23.172 -18.547 1 95.94 355 MET A N 1
ATOM 2869 C CA . MET A 1 355 ? 33.656 -22.844 -19.969 1 95.94 355 MET A CA 1
ATOM 2870 C C . MET A 1 355 ? 32.25 -22.438 -20.391 1 95.94 355 MET A C 1
ATOM 2872 O O . MET A 1 355 ? 31.281 -23.062 -19.953 1 95.94 355 MET A O 1
ATOM 2876 N N . ARG A 1 356 ? 32.219 -21.438 -21.188 1 95.75 356 ARG A N 1
ATOM 2877 C CA . ARG A 1 356 ? 30.922 -20.969 -21.641 1 95.75 356 ARG A CA 1
ATOM 2878 C C . ARG A 1 356 ? 30.422 -21.781 -22.812 1 95.75 356 ARG A C 1
ATOM 2880 O O . ARG A 1 356 ? 31.188 -22.125 -23.719 1 95.75 356 ARG A O 1
ATOM 2887 N N . VAL A 1 357 ? 29.203 -22.141 -22.766 1 96.69 357 VAL A N 1
ATOM 2888 C CA . VAL A 1 357 ? 28.547 -22.797 -23.891 1 96.69 357 VAL A CA 1
ATOM 2889 C C . VAL A 1 357 ? 28.234 -21.766 -24.969 1 96.69 357 VAL A C 1
ATOM 2891 O O . VAL A 1 357 ? 27.609 -20.734 -24.688 1 96.69 357 VAL A O 1
ATOM 2894 N N . GLN A 1 358 ? 28.688 -21.984 -26.188 1 95.12 358 GLN A N 1
ATOM 2895 C CA . GLN A 1 358 ? 28.422 -21.062 -27.297 1 95.12 358 GLN A CA 1
ATOM 2896 C C . GLN A 1 358 ? 27.172 -21.469 -28.062 1 95.12 358 GLN A C 1
ATOM 2898 O O . GLN A 1 358 ? 27.156 -22.5 -28.734 1 95.12 358 GLN A O 1
ATOM 2903 N N . PRO A 1 359 ? 26.172 -20.656 -27.984 1 94.56 359 PRO A N 1
ATOM 2904 C CA . PRO A 1 359 ? 24.938 -21 -28.719 1 94.56 359 PRO A CA 1
ATOM 2905 C C . PRO A 1 359 ? 25.156 -21 -30.234 1 94.56 359 PRO A C 1
ATOM 2907 O O . PRO A 1 359 ? 26.172 -20.5 -30.719 1 94.56 359 PRO A O 1
ATOM 2910 N N . PRO A 1 360 ? 24.203 -21.547 -30.938 1 92.12 360 PRO A N 1
ATOM 2911 C CA . PRO A 1 360 ? 24.297 -21.516 -32.406 1 92.12 360 PRO A CA 1
ATOM 2912 C C . PRO A 1 360 ? 24.359 -20.078 -32.938 1 92.12 360 PRO A C 1
ATOM 2914 O O . PRO A 1 360 ? 23.781 -19.172 -32.344 1 92.12 360 PRO A O 1
ATOM 2917 N N . TYR A 1 361 ? 24.938 -19.859 -34.031 1 86.38 361 TYR A N 1
ATOM 2918 C CA . TYR A 1 361 ? 25.219 -18.547 -34.594 1 86.38 361 TYR A CA 1
ATOM 2919 C C . TYR A 1 361 ? 23.938 -17.75 -34.812 1 86.38 361 TYR A C 1
ATOM 2921 O O . TYR A 1 361 ? 23.922 -16.531 -34.625 1 86.38 361 TYR A O 1
ATOM 2929 N N . LYS A 1 362 ? 22.844 -18.359 -35.062 1 82.38 362 LYS A N 1
ATOM 2930 C CA . LYS A 1 362 ? 21.562 -17.703 -35.312 1 82.38 362 LYS A CA 1
ATOM 2931 C C . LYS A 1 362 ? 21.062 -16.953 -34.094 1 82.38 362 LYS A C 1
ATOM 2933 O O . LYS A 1 362 ? 20.312 -15.984 -34.188 1 82.38 362 LYS A O 1
ATOM 2938 N N . LEU A 1 363 ? 21.531 -17.375 -32.938 1 88.44 363 LEU A N 1
ATOM 2939 C CA . LEU A 1 363 ? 21 -16.859 -31.688 1 88.44 363 LEU A CA 1
ATOM 2940 C C . LEU A 1 363 ? 21.844 -15.688 -31.188 1 88.44 363 LEU A C 1
ATOM 2942 O O . LEU A 1 363 ? 21.391 -14.906 -30.344 1 88.44 363 LEU A O 1
ATOM 2946 N N . GLU A 1 364 ? 23.031 -15.5 -31.688 1 78.69 364 GLU A N 1
ATOM 2947 C CA . GLU A 1 364 ? 23.938 -14.508 -31.125 1 78.69 364 GLU A CA 1
ATOM 2948 C C . GLU A 1 364 ? 23.422 -13.086 -31.359 1 78.69 364 GLU A C 1
ATOM 2950 O O . GLU A 1 364 ? 23.703 -12.188 -30.562 1 78.69 364 GLU A O 1
ATOM 2955 N N . GLN A 1 365 ? 22.531 -12.906 -32.281 1 81.69 365 GLN A N 1
ATOM 2956 C CA . GLN A 1 365 ? 22.094 -11.555 -32.625 1 81.69 365 GLN A CA 1
ATOM 2957 C C . GLN A 1 365 ? 20.719 -11.258 -32.031 1 81.69 365 GLN A C 1
ATOM 2959 O O . GLN A 1 365 ? 20.266 -10.109 -32.031 1 81.69 365 GLN A O 1
ATOM 2964 N N . TRP A 1 366 ? 20.094 -12.242 -31.453 1 87.62 366 TRP A N 1
ATOM 2965 C CA . TRP A 1 366 ? 18.719 -12.031 -31.016 1 87.62 366 TRP A CA 1
ATOM 2966 C C . TRP A 1 366 ? 18.578 -12.367 -29.531 1 87.62 366 TRP A C 1
ATOM 2968 O O . TRP A 1 366 ? 19.141 -13.352 -29.047 1 87.62 366 TRP A O 1
ATOM 2978 N N . PRO A 1 367 ? 17.891 -11.492 -28.828 1 92.5 367 PRO A N 1
ATOM 2979 C CA . PRO A 1 367 ? 17.578 -11.875 -27.453 1 92.5 367 PRO A CA 1
ATOM 2980 C C . PRO A 1 367 ? 16.828 -13.203 -27.359 1 92.5 367 PRO A C 1
ATOM 2982 O O . PRO A 1 367 ? 15.961 -13.484 -28.203 1 92.5 367 PRO A O 1
ATOM 2985 N N . HIS A 1 368 ? 17.25 -14.078 -26.5 1 93.62 368 HIS A N 1
ATOM 2986 C CA . HIS A 1 368 ? 16.672 -15.406 -26.422 1 93.62 368 HIS A CA 1
ATOM 2987 C C . HIS A 1 368 ? 16.641 -15.914 -24.984 1 93.62 368 HIS A C 1
ATOM 2989 O O . HIS A 1 368 ? 17.266 -15.32 -24.094 1 93.62 368 HIS A O 1
ATOM 2995 N N . TYR A 1 369 ? 15.828 -16.938 -24.766 1 92.81 369 TYR A N 1
ATOM 2996 C CA . TYR A 1 369 ? 15.734 -17.672 -23.5 1 92.81 369 TYR A CA 1
ATOM 2997 C C . TYR A 1 369 ? 16.297 -19.078 -23.656 1 92.81 369 TYR A C 1
ATOM 2999 O O . TYR A 1 369 ? 16.312 -19.641 -24.75 1 92.81 369 TYR A O 1
ATOM 3007 N N . VAL A 1 370 ? 16.812 -19.578 -22.547 1 92.69 370 VAL A N 1
ATOM 3008 C CA . VAL A 1 370 ? 17.062 -21.016 -22.438 1 92.69 370 VAL A CA 1
ATOM 3009 C C . VAL A 1 370 ? 15.875 -21.703 -21.766 1 92.69 370 VAL A C 1
ATOM 3011 O O . VAL A 1 370 ? 15.547 -21.406 -20.625 1 92.69 370 VAL A O 1
ATOM 3014 N N . VAL A 1 371 ? 15.297 -22.594 -22.484 1 88.56 371 VAL A N 1
ATOM 3015 C CA . VAL A 1 371 ? 14.031 -23.078 -21.953 1 88.56 371 VAL A CA 1
ATOM 3016 C C . VAL A 1 371 ? 14.164 -24.547 -21.562 1 88.56 371 VAL A C 1
ATOM 3018 O O . VAL A 1 371 ? 13.352 -25.078 -20.797 1 88.56 371 VAL A O 1
ATOM 3021 N N . HIS A 1 372 ? 15.242 -25.172 -22.016 1 85.38 372 HIS A N 1
ATOM 3022 C CA . HIS A 1 372 ? 15.484 -26.562 -21.625 1 85.38 372 HIS A CA 1
ATOM 3023 C C . HIS A 1 372 ? 16.969 -26.906 -21.703 1 85.38 372 HIS A C 1
ATOM 3025 O O . HIS A 1 372 ? 17.656 -26.469 -22.641 1 85.38 372 HIS A O 1
ATOM 3031 N N . VAL A 1 373 ? 17.469 -27.656 -20.766 1 89.62 373 VAL A N 1
ATOM 3032 C CA . VAL A 1 373 ? 18.844 -28.141 -20.734 1 89.62 373 VAL A CA 1
ATOM 3033 C C . VAL A 1 373 ? 18.875 -29.578 -20.25 1 89.62 373 VAL A C 1
ATOM 3035 O O . VAL A 1 373 ? 18.203 -29.922 -19.266 1 89.62 373 VAL A O 1
ATOM 3038 N N . ASN A 1 374 ? 19.547 -30.359 -20.984 1 84.19 374 ASN A N 1
ATOM 3039 C CA . ASN A 1 374 ? 19.719 -31.75 -20.578 1 84.19 374 ASN A CA 1
ATOM 3040 C C . ASN A 1 374 ? 21 -32.344 -21.125 1 84.19 374 ASN A C 1
ATOM 3042 O O . ASN A 1 374 ? 21.469 -31.969 -22.203 1 84.19 374 ASN A O 1
ATOM 3046 N N . TRP A 1 375 ? 21.609 -33.312 -20.375 1 86.69 375 TRP A N 1
ATOM 3047 C CA . TRP A 1 375 ? 22.797 -34.031 -20.828 1 86.69 375 TRP A CA 1
ATOM 3048 C C . TRP A 1 375 ? 22.422 -35.312 -21.578 1 86.69 375 TRP A C 1
ATOM 3050 O O . TRP A 1 375 ? 21.656 -36.125 -21.062 1 86.69 375 TRP A O 1
ATOM 3060 N N . LEU A 1 376 ? 22.875 -35.438 -22.781 1 80.31 376 LEU A N 1
ATOM 3061 C CA . LEU A 1 376 ? 22.703 -36.688 -23.516 1 80.31 376 LEU A CA 1
ATOM 3062 C C . LEU A 1 376 ? 23.75 -37.719 -23.094 1 80.31 376 LEU A C 1
ATOM 3064 O O . LEU A 1 376 ? 23.469 -38.906 -23.031 1 80.31 376 LEU A O 1
ATOM 3068 N N . SER A 1 377 ? 24.891 -37.219 -22.969 1 83.69 377 SER A N 1
ATOM 3069 C CA . SER A 1 377 ? 26.031 -37.938 -22.453 1 83.69 377 SER A CA 1
ATOM 3070 C C . SER A 1 377 ? 26.953 -37.062 -21.641 1 83.69 377 SER A C 1
ATOM 3072 O O . SER A 1 377 ? 26.672 -35.875 -21.438 1 83.69 377 SER A O 1
ATOM 3074 N N . ASN A 1 378 ? 27.969 -37.719 -21.156 1 89.5 378 ASN A N 1
ATOM 3075 C CA . ASN A 1 378 ? 28.906 -36.938 -20.344 1 89.5 378 ASN A CA 1
ATOM 3076 C C . ASN A 1 378 ? 29.516 -35.781 -21.125 1 89.5 378 ASN A C 1
ATOM 3078 O O . ASN A 1 378 ? 29.797 -34.719 -20.562 1 89.5 378 ASN A O 1
ATOM 3082 N N . ASP A 1 379 ? 29.656 -35.969 -22.406 1 91.19 379 ASP A N 1
ATOM 3083 C CA . ASP A 1 379 ? 30.391 -35 -23.188 1 91.19 379 ASP A CA 1
ATOM 3084 C C . ASP A 1 379 ? 29.469 -34.281 -24.172 1 91.19 379 ASP A C 1
ATOM 3086 O O . ASP A 1 379 ? 29.938 -33.625 -25.109 1 91.19 379 ASP A O 1
ATOM 3090 N N . GLN A 1 380 ? 28.234 -34.469 -23.984 1 89 380 GLN A N 1
ATOM 3091 C CA . GLN A 1 380 ? 27.297 -33.875 -24.906 1 89 380 GLN A CA 1
ATOM 3092 C C . GLN A 1 380 ? 26.109 -33.25 -24.172 1 89 380 GLN A C 1
ATOM 3094 O O . GLN A 1 380 ? 25.375 -33.969 -23.484 1 89 380 GLN A O 1
ATOM 3099 N N . LEU A 1 381 ? 25.906 -31.969 -24.406 1 91.69 381 LEU A N 1
ATOM 3100 C CA . LEU A 1 381 ? 24.812 -31.219 -23.797 1 91.69 381 LEU A CA 1
ATOM 3101 C C . LEU A 1 381 ? 23.797 -30.797 -24.844 1 91.69 381 LEU A C 1
ATOM 3103 O O . LEU A 1 381 ? 24.156 -30.359 -25.938 1 91.69 381 LEU A O 1
ATOM 3107 N N . ILE A 1 382 ? 22.516 -31.016 -24.547 1 87.31 382 ILE A N 1
ATOM 3108 C CA . ILE A 1 382 ? 21.422 -30.594 -25.406 1 87.31 382 ILE A CA 1
ATOM 3109 C C . ILE A 1 382 ? 20.734 -29.375 -24.797 1 87.31 382 ILE A C 1
ATOM 3111 O O . ILE A 1 382 ? 20.391 -29.375 -23.609 1 87.31 382 ILE A O 1
ATOM 3115 N N . VAL A 1 383 ? 20.594 -28.375 -25.641 1 89.5 383 VAL A N 1
ATOM 3116 C CA . VAL A 1 383 ? 19.984 -27.141 -25.141 1 89.5 383 VAL A CA 1
ATOM 3117 C C . VAL A 1 383 ? 18.875 -26.688 -26.094 1 89.5 383 VAL A C 1
ATOM 3119 O O . VAL A 1 383 ? 19.016 -26.797 -27.312 1 89.5 383 VAL A O 1
ATOM 3122 N N . LEU A 1 384 ? 17.766 -26.297 -25.578 1 87.31 384 LEU A N 1
ATOM 3123 C CA . LEU A 1 384 ? 16.688 -25.688 -26.328 1 87.31 384 LEU A CA 1
ATOM 3124 C C . LEU A 1 384 ? 16.594 -24.188 -26.016 1 87.31 384 LEU A C 1
ATOM 3126 O O . LEU A 1 384 ? 16.422 -23.797 -24.859 1 87.31 384 LEU A O 1
ATOM 3130 N N . TRP A 1 385 ? 16.719 -23.391 -27.078 1 90.06 385 TRP A N 1
ATOM 3131 C CA . TRP A 1 385 ? 16.578 -21.953 -26.953 1 90.06 385 TRP A CA 1
ATOM 3132 C C . TRP A 1 385 ? 15.273 -21.469 -27.562 1 90.06 385 TRP A C 1
ATOM 3134 O O . TRP A 1 385 ? 14.812 -22.016 -28.578 1 90.06 385 TRP A O 1
ATOM 3144 N N . SER A 1 386 ? 14.672 -20.516 -26.938 1 88.06 386 SER A N 1
ATOM 3145 C CA . SER A 1 386 ? 13.523 -19.812 -27.516 1 88.06 386 SER A CA 1
ATOM 3146 C C . SER A 1 386 ? 13.859 -18.344 -27.766 1 88.06 386 SER A C 1
ATOM 3148 O O . SER A 1 386 ? 14.492 -17.688 -26.938 1 88.06 386 SER A O 1
ATOM 3150 N N . LEU A 1 387 ? 13.477 -17.875 -28.906 1 88.31 387 LEU A N 1
ATOM 3151 C CA . LEU A 1 387 ? 13.617 -16.438 -29.125 1 88.31 387 LEU A CA 1
ATOM 3152 C C . LEU A 1 387 ? 12.695 -15.656 -28.203 1 88.31 387 LEU A C 1
ATOM 3154 O O . LEU A 1 387 ? 11.758 -16.203 -27.641 1 88.31 387 LEU A O 1
ATOM 3158 N N . ARG A 1 388 ? 12.953 -14.453 -28.031 1 88 388 ARG A N 1
ATOM 3159 C CA . ARG A 1 388 ? 12.211 -13.609 -27.109 1 88 388 ARG A CA 1
ATOM 3160 C C . ARG A 1 388 ? 10.719 -13.641 -27.422 1 88 388 ARG A C 1
ATOM 3162 O O . ARG A 1 388 ? 9.891 -13.664 -26.516 1 88 388 ARG A O 1
ATOM 3169 N N . ASP A 1 389 ? 10.359 -13.586 -28.75 1 81 389 ASP A N 1
ATOM 3170 C CA . ASP A 1 389 ? 8.953 -13.547 -29.109 1 81 389 ASP A CA 1
ATOM 3171 C C . ASP A 1 389 ? 8.305 -14.922 -28.953 1 81 389 ASP A C 1
ATOM 3173 O O . ASP A 1 389 ? 7.086 -15.055 -29.094 1 81 389 ASP A O 1
ATOM 3177 N N . GLN A 1 390 ? 9.148 -15.969 -28.641 1 81.62 390 GLN A N 1
ATOM 3178 C CA . GLN A 1 390 ? 8.711 -17.312 -28.297 1 81.62 390 GLN A CA 1
ATOM 3179 C C . GLN A 1 390 ? 7.996 -17.984 -29.469 1 81.62 390 GLN A C 1
ATOM 3181 O O . GLN A 1 390 ? 7.152 -18.859 -29.266 1 81.62 390 GLN A O 1
ATOM 3186 N N . LYS A 1 391 ? 8.281 -17.5 -30.656 1 76.88 391 LYS A N 1
ATOM 3187 C CA . LYS A 1 391 ? 7.66 -18.062 -31.844 1 76.88 391 LYS A CA 1
ATOM 3188 C C . LYS A 1 391 ? 8.555 -19.125 -32.5 1 76.88 391 LYS A C 1
ATOM 3190 O O . LYS A 1 391 ? 8.078 -19.984 -33.25 1 76.88 391 LYS A O 1
ATOM 3195 N N . ARG A 1 392 ? 9.789 -18.969 -32.156 1 79.69 392 ARG A N 1
ATOM 3196 C CA . ARG A 1 392 ? 10.758 -19.922 -32.688 1 79.69 392 ARG A CA 1
ATOM 3197 C C . ARG A 1 392 ? 11.625 -20.5 -31.578 1 79.69 392 ARG A C 1
ATOM 3199 O O . ARG A 1 392 ? 12.039 -19.781 -30.656 1 79.69 392 ARG A O 1
ATOM 3206 N N . THR A 1 393 ? 11.789 -21.797 -31.688 1 82.88 393 THR A N 1
ATOM 3207 C CA . THR A 1 393 ? 12.672 -22.5 -30.766 1 82.88 393 THR A CA 1
ATOM 3208 C C . THR A 1 393 ? 13.758 -23.25 -31.531 1 82.88 393 THR A C 1
ATOM 3210 O O . THR A 1 393 ? 13.5 -23.828 -32.594 1 82.88 393 THR A O 1
ATOM 3213 N N . ILE A 1 394 ? 14.961 -23.203 -31.031 1 84.12 394 ILE A N 1
ATOM 3214 C CA . ILE A 1 394 ? 16.125 -23.797 -31.688 1 84.12 394 ILE A CA 1
ATOM 3215 C C . ILE A 1 394 ? 16.734 -24.875 -30.781 1 84.12 394 ILE A C 1
ATOM 3217 O O . ILE A 1 394 ? 17.109 -24.594 -29.641 1 84.12 394 ILE A O 1
ATOM 3221 N N . LEU A 1 395 ? 16.719 -26.078 -31.25 1 83.81 395 LEU A N 1
ATOM 3222 C CA . LEU A 1 395 ? 17.375 -27.172 -30.547 1 83.81 395 LEU A CA 1
ATOM 3223 C C . LEU A 1 395 ? 18.844 -27.297 -30.969 1 83.81 395 LEU A C 1
ATOM 3225 O O . LEU A 1 395 ? 19.156 -27.312 -32.156 1 83.81 395 LEU A O 1
ATOM 3229 N N . GLY A 1 396 ? 19.719 -27.281 -29.984 1 84.94 396 GLY A N 1
ATOM 3230 C CA . GLY A 1 396 ? 21.141 -27.391 -30.266 1 84.94 396 GLY A CA 1
ATOM 3231 C C . GLY A 1 396 ? 21.828 -28.5 -29.484 1 84.94 396 GLY A C 1
ATOM 3232 O O . GLY A 1 396 ? 21.375 -28.859 -28.406 1 84.94 396 GLY A O 1
ATOM 3233 N N . SER A 1 397 ? 22.797 -29.062 -30.094 1 88.31 397 SER A N 1
ATOM 3234 C CA . SER A 1 397 ? 23.688 -30.031 -29.453 1 88.31 397 SER A CA 1
ATOM 3235 C C . SER A 1 397 ? 25.078 -29.469 -29.266 1 88.31 397 SER A C 1
ATOM 3237 O O . SER A 1 397 ? 25.672 -28.906 -30.203 1 88.31 397 SER A O 1
ATOM 3239 N N . CYS A 1 398 ? 25.547 -29.562 -28.047 1 93.94 398 CYS A N 1
ATOM 3240 C CA . CYS A 1 398 ? 26.859 -29.016 -27.688 1 93.94 398 CYS A CA 1
ATOM 3241 C C . CYS A 1 398 ? 27.812 -30.125 -27.281 1 93.94 398 CYS A C 1
ATOM 3243 O O . CYS A 1 398 ? 27.547 -30.875 -26.328 1 93.94 398 CYS A O 1
ATOM 3245 N N . LEU A 1 399 ? 28.984 -30.094 -27.906 1 93 399 LEU A N 1
ATOM 3246 C CA . LEU A 1 399 ? 29.938 -31.188 -27.656 1 93 399 LEU A CA 1
ATOM 3247 C C . LEU A 1 399 ? 31.219 -30.656 -27.016 1 93 399 LEU A C 1
ATOM 3249 O O . LEU A 1 399 ? 31.688 -29.562 -27.359 1 93 399 LEU A O 1
ATOM 3253 N N . GLU A 1 400 ? 31.719 -31.438 -26.094 1 93.81 400 GLU A N 1
ATOM 3254 C CA . GLU A 1 400 ? 32.969 -31.062 -25.422 1 93.81 400 GLU A CA 1
ATOM 3255 C C . GLU A 1 400 ? 34.125 -30.984 -26.422 1 93.81 400 GLU A C 1
ATOM 3257 O O . GLU A 1 400 ? 34.969 -30.109 -26.297 1 93.81 400 GLU A O 1
ATOM 3262 N N . ARG A 1 401 ? 34.188 -31.828 -27.391 1 92.88 401 ARG A N 1
ATOM 3263 C CA . ARG A 1 401 ? 35.281 -31.891 -28.375 1 92.88 401 ARG A CA 1
ATOM 3264 C C . ARG A 1 401 ? 35.375 -30.609 -29.188 1 92.88 401 ARG A C 1
ATOM 3266 O O . ARG A 1 401 ? 36.438 -30.25 -29.703 1 92.88 401 ARG A O 1
ATOM 3273 N N . ASN A 1 402 ? 34.281 -29.938 -29.328 1 93.56 402 ASN A N 1
ATOM 3274 C CA . ASN A 1 402 ? 34.25 -28.672 -30.047 1 93.56 402 ASN A CA 1
ATOM 3275 C C . ASN A 1 402 ? 34.188 -27.484 -29.094 1 93.56 402 ASN A C 1
ATOM 3277 O O . ASN A 1 402 ? 33.562 -26.469 -29.375 1 93.56 402 ASN A O 1
ATOM 3281 N N . ASN A 1 403 ? 34.688 -27.609 -27.938 1 94.94 403 ASN A N 1
ATOM 3282 C CA . ASN A 1 403 ? 34.719 -26.578 -26.922 1 94.94 403 ASN A CA 1
ATOM 3283 C C . ASN A 1 403 ? 33.312 -26.062 -26.578 1 94.94 403 ASN A C 1
ATOM 3285 O O . ASN A 1 403 ? 33.125 -24.859 -26.391 1 94.94 403 ASN A O 1
ATOM 3289 N N . TRP A 1 404 ? 32.375 -26.984 -26.625 1 96.12 404 TRP A N 1
ATOM 3290 C CA . TRP A 1 404 ? 30.969 -26.734 -26.25 1 96.12 404 TRP A CA 1
ATOM 3291 C C . TRP A 1 404 ? 30.328 -25.719 -27.172 1 96.12 404 TRP A C 1
ATOM 3293 O O . TRP A 1 404 ? 29.469 -24.938 -26.734 1 96.12 404 TRP A O 1
ATOM 3303 N N . LYS A 1 405 ? 30.828 -25.609 -28.406 1 94.94 405 LYS A N 1
ATOM 3304 C CA . LYS A 1 405 ? 30.109 -24.891 -29.469 1 94.94 405 LYS A CA 1
ATOM 3305 C C . LYS A 1 405 ? 28.906 -25.703 -29.938 1 94.94 405 LYS A C 1
ATOM 3307 O O . LYS A 1 405 ? 29.047 -26.844 -30.391 1 94.94 405 LYS A O 1
ATOM 3312 N N . CYS A 1 406 ? 27.766 -25.156 -29.797 1 94.44 406 CYS A N 1
ATOM 3313 C CA . CYS A 1 406 ? 26.547 -25.891 -30.094 1 94.44 406 CYS A CA 1
ATOM 3314 C C . CYS A 1 406 ? 26.219 -25.812 -31.594 1 94.44 406 CYS A C 1
ATOM 3316 O O . CYS A 1 406 ? 26.391 -24.766 -32.219 1 94.44 406 CYS A O 1
ATOM 3318 N N . GLU A 1 407 ? 25.812 -26.859 -32.062 1 89.38 407 GLU A N 1
ATOM 3319 C CA . GLU A 1 407 ? 25.312 -26.953 -33.438 1 89.38 407 GLU A CA 1
ATOM 3320 C C . GLU A 1 407 ? 23.797 -27.031 -33.469 1 89.38 407 GLU A C 1
ATOM 3322 O O . GLU A 1 407 ? 23.188 -27.703 -32.625 1 89.38 407 GLU A O 1
ATOM 3327 N N . GLU A 1 408 ? 23.234 -26.359 -34.406 1 87.88 408 GLU A N 1
ATOM 3328 C CA . GLU A 1 408 ? 21.781 -26.391 -34.531 1 87.88 408 GLU A CA 1
ATOM 3329 C C . GLU A 1 408 ? 21.312 -27.734 -35.125 1 87.88 408 GLU A C 1
ATOM 3331 O O . GLU A 1 408 ? 21.828 -28.188 -36.156 1 87.88 408 GLU A O 1
ATOM 3336 N N . LEU A 1 409 ? 20.469 -28.266 -34.438 1 79.62 409 LEU A N 1
ATOM 3337 C CA . LEU A 1 409 ? 19.906 -29.516 -34.906 1 79.62 409 LEU A CA 1
ATOM 3338 C C . LEU A 1 409 ? 18.609 -29.266 -35.688 1 79.62 409 LEU A C 1
ATOM 3340 O O . LEU A 1 409 ? 18.422 -29.812 -36.781 1 79.62 409 LEU A O 1
ATOM 3344 N N . VAL A 1 410 ? 17.719 -28.531 -35.094 1 76.5 410 VAL A N 1
ATOM 3345 C CA . VAL A 1 410 ? 16.422 -28.25 -35.719 1 76.5 410 VAL A CA 1
ATOM 3346 C C . VAL A 1 410 ? 15.867 -26.922 -35.188 1 76.5 410 VAL A C 1
ATOM 3348 O O . VAL A 1 410 ? 16.188 -26.531 -34.062 1 76.5 410 VAL A O 1
ATOM 3351 N N . THR A 1 411 ? 15.195 -26.203 -36.062 1 78.75 411 THR A N 1
ATOM 3352 C CA . THR A 1 411 ? 14.422 -25.031 -35.656 1 78.75 411 THR A CA 1
ATOM 3353 C C . THR A 1 411 ? 12.93 -25.328 -35.719 1 78.75 411 THR A C 1
ATOM 3355 O O . THR A 1 411 ? 12.422 -25.812 -36.75 1 78.75 411 THR A O 1
ATOM 3358 N N . LEU A 1 412 ? 12.312 -25.188 -34.688 1 70.31 412 LEU A N 1
ATOM 3359 C CA . LEU A 1 412 ? 10.891 -25.484 -34.594 1 70.31 412 LEU A CA 1
ATOM 3360 C C . LEU A 1 412 ? 10.07 -24.203 -34.5 1 70.31 412 LEU A C 1
ATOM 3362 O O . LEU A 1 412 ? 10.469 -23.25 -33.844 1 70.31 412 LEU A O 1
ATOM 3366 N N . ARG A 1 413 ? 9.031 -24.141 -35.562 1 62.62 413 ARG A N 1
ATOM 3367 C CA . ARG A 1 413 ? 8.102 -23.016 -35.5 1 62.62 413 ARG A CA 1
ATOM 3368 C C . ARG A 1 413 ? 7.035 -23.234 -34.438 1 62.62 413 ARG A C 1
ATOM 3370 O O . ARG A 1 413 ? 6.57 -24.359 -34.219 1 62.62 413 ARG A O 1
ATOM 3377 N N . ASN A 1 414 ? 6.605 -22.078 -33.875 1 50.81 414 ASN A N 1
ATOM 3378 C CA . ASN A 1 414 ? 5.602 -21.984 -32.812 1 50.81 414 ASN A CA 1
ATOM 3379 C C . ASN A 1 414 ? 6.039 -22.734 -31.547 1 50.81 414 ASN A C 1
ATOM 3381 O O . ASN A 1 414 ? 6.836 -23.656 -31.625 1 50.81 414 ASN A O 1
ATOM 3385 N N . TRP A 1 415 ? 5.797 -22.109 -30.547 1 49.16 415 TRP A N 1
ATOM 3386 C CA . TRP A 1 415 ? 6.281 -22.422 -29.203 1 49.16 415 TRP A CA 1
ATOM 3387 C C . TRP A 1 415 ? 6.086 -23.906 -28.906 1 49.16 415 TRP A C 1
ATOM 3389 O O . TRP A 1 415 ? 5.004 -24.453 -29.125 1 49.16 415 TRP A O 1
ATOM 3399 N N . LEU A 1 416 ? 7.168 -24.609 -29.172 1 45.5 416 LEU A N 1
ATOM 3400 C CA . LEU A 1 416 ? 7.172 -25.828 -28.359 1 45.5 416 LEU A CA 1
ATOM 3401 C C . LEU A 1 416 ? 6.809 -25.5 -26.906 1 45.5 416 LEU A C 1
ATOM 3403 O O . LEU A 1 416 ? 7.465 -24.672 -26.266 1 45.5 416 LEU A O 1
ATOM 3407 N N . ARG A 1 417 ? 5.598 -25.047 -26.609 1 42.91 417 ARG A N 1
ATOM 3408 C CA . ARG A 1 417 ? 5.445 -25.141 -25.156 1 42.91 417 ARG A CA 1
ATOM 3409 C C . ARG A 1 417 ? 6.035 -26.438 -24.625 1 42.91 417 ARG A C 1
ATOM 3411 O O . ARG A 1 417 ? 5.465 -27.516 -24.828 1 42.91 417 ARG A O 1
ATOM 3418 N N . ILE A 1 418 ? 7.316 -26.531 -24.875 1 37.69 418 ILE A N 1
ATOM 3419 C CA . ILE A 1 418 ? 7.844 -27.703 -24.188 1 37.69 418 ILE A CA 1
ATOM 3420 C C . ILE A 1 418 ? 7.449 -27.672 -22.719 1 37.69 418 ILE A C 1
ATOM 3422 O O . ILE A 1 418 ? 7.832 -26.75 -21.984 1 37.69 418 ILE A O 1
ATOM 3426 N N . ASN A 1 419 ? 6.156 -27.766 -22.438 1 35.5 419 ASN A N 1
ATOM 3427 C CA . ASN A 1 419 ? 6.082 -28.016 -21 1 35.5 419 ASN A CA 1
ATOM 3428 C C . ASN A 1 419 ? 7.402 -28.562 -20.469 1 35.5 419 ASN A C 1
ATOM 3430 O O . ASN A 1 419 ? 8.047 -29.406 -21.109 1 35.5 419 ASN A O 1
ATOM 3434 N N . HIS A 1 420 ? 8.125 -27.781 -19.844 1 34.12 420 HIS A N 1
ATOM 3435 C CA . HIS A 1 420 ? 9.297 -28.203 -19.094 1 34.12 420 HIS A CA 1
ATOM 3436 C C . HIS A 1 420 ? 9.188 -29.672 -18.688 1 34.12 420 HIS A C 1
ATOM 3438 O O . HIS A 1 420 ? 8.625 -30 -17.641 1 34.12 420 HIS A O 1
ATOM 3444 N N . VAL A 1 421 ? 8.695 -30.484 -19.469 1 30.8 421 VAL A N 1
ATOM 3445 C CA . VAL A 1 421 ? 8.906 -31.828 -18.938 1 30.8 421 VAL A CA 1
ATOM 3446 C C . VAL A 1 421 ? 10.383 -32.031 -18.578 1 30.8 421 VAL A C 1
ATOM 3448 O O . VAL A 1 421 ? 11.242 -32 -19.469 1 30.8 421 VAL A O 1
ATOM 3451 N N . PRO A 1 422 ? 10.844 -31.391 -17.516 1 33.28 422 PRO A N 1
ATOM 3452 C CA . PRO A 1 422 ? 12.211 -31.828 -17.234 1 33.28 422 PRO A CA 1
ATOM 3453 C C . PRO A 1 422 ? 12.633 -33.031 -18.094 1 33.28 422 PRO A C 1
ATOM 3455 O O . PRO A 1 422 ? 13.773 -33.094 -18.562 1 33.28 422 PRO A O 1
ATOM 3458 N N . ASN A 1 423 ? 11.922 -34.125 -18 1 31.75 423 ASN A N 1
ATOM 3459 C CA . ASN A 1 423 ? 12.25 -35.438 -18.562 1 31.75 423 ASN A CA 1
ATOM 3460 C C . ASN A 1 423 ? 11.891 -35.5 -20.047 1 31.75 423 ASN A C 1
ATOM 3462 O O . ASN A 1 423 ? 11.789 -36.594 -20.609 1 31.75 423 ASN A O 1
ATOM 3466 N N . SER A 1 424 ? 11.414 -34.562 -20.547 1 32.94 424 SER A N 1
ATOM 3467 C CA . SER A 1 424 ? 10.93 -34.844 -21.891 1 32.94 424 SER A CA 1
ATOM 3468 C C . SER A 1 424 ? 12.078 -35.25 -22.812 1 32.94 424 SER A C 1
ATOM 3470 O O . SER A 1 424 ? 11.859 -35.875 -23.859 1 32.94 424 SER A O 1
ATOM 3472 N N . ILE A 1 425 ? 12.938 -34.219 -23 1 38.38 425 ILE A N 1
ATOM 3473 C CA . ILE A 1 425 ? 13.977 -34.75 -23.859 1 38.38 425 ILE A CA 1
ATOM 3474 C C . ILE A 1 425 ? 14.68 -35.906 -23.156 1 38.38 425 ILE A C 1
ATOM 3476 O O . ILE A 1 425 ? 15.547 -35.719 -22.312 1 38.38 425 ILE A O 1
ATOM 3480 N N . MET A 1 426 ? 13.891 -36.75 -22.703 1 40.78 426 MET A N 1
ATOM 3481 C CA . MET A 1 426 ? 14.516 -37.875 -22 1 40.78 426 MET A CA 1
ATOM 3482 C C . MET A 1 426 ? 15.555 -38.531 -22.875 1 40.78 426 MET A C 1
ATOM 3484 O O . MET A 1 426 ? 15.227 -39.031 -23.953 1 40.78 426 MET A O 1
ATOM 3488 N N . PRO A 1 427 ? 16.781 -38.219 -22.609 1 40.38 427 PRO A N 1
ATOM 3489 C CA . PRO A 1 427 ? 17.625 -39.25 -23.25 1 40.38 427 PRO A CA 1
ATOM 3490 C C . PRO A 1 427 ? 17.125 -40.656 -23 1 40.38 427 PRO A C 1
ATOM 3492 O O . PRO A 1 427 ? 16.578 -40.938 -21.922 1 40.38 427 PRO A O 1
ATOM 3495 N N . ALA A 1 428 ? 16.75 -41.312 -23.938 1 36.88 428 ALA A N 1
ATOM 3496 C CA . ALA A 1 428 ? 16.422 -42.719 -23.688 1 36.88 428 ALA A CA 1
ATOM 3497 C C . ALA A 1 428 ? 17.266 -43.281 -22.562 1 36.88 428 ALA A C 1
ATOM 3499 O O . ALA A 1 428 ? 16.75 -43.969 -21.688 1 36.88 428 ALA A O 1
ATOM 3500 N N . SER A 1 429 ? 18.516 -43.5 -22.703 1 31.03 429 SER A N 1
ATOM 3501 C CA . SER A 1 429 ? 19.312 -44.406 -21.891 1 31.03 429 SER A CA 1
ATOM 3502 C C . SER A 1 429 ? 19.828 -43.719 -20.625 1 31.03 429 SER A C 1
ATOM 3504 O O . SER A 1 429 ? 20.703 -42.875 -20.688 1 31.03 429 SER A O 1
ATOM 3506 N N . THR A 1 430 ? 19.188 -43.312 -19.797 1 33.94 430 THR A N 1
ATOM 3507 C CA . THR A 1 430 ? 19.906 -42.812 -18.625 1 33.94 430 THR A CA 1
ATOM 3508 C C . THR A 1 430 ? 20.984 -43.812 -18.203 1 33.94 430 THR A C 1
ATOM 3510 O O . THR A 1 430 ? 21.859 -43.469 -17.406 1 33.94 430 THR A O 1
ATOM 3513 N N . GLU A 1 431 ? 20.609 -45.062 -17.719 1 28.64 431 GLU A N 1
ATOM 3514 C CA . GLU A 1 431 ? 21.641 -45.938 -17.172 1 28.64 431 GLU A CA 1
ATOM 3515 C C . GLU A 1 431 ? 22.812 -46.062 -18.141 1 28.64 431 GLU A C 1
ATOM 3517 O O . GLU A 1 431 ? 22.625 -46 -19.359 1 28.64 431 GLU A O 1
ATOM 3522 N N . SER A 1 432 ? 24.094 -46.219 -17.672 1 28.86 432 SER A N 1
ATOM 3523 C CA . SER A 1 432 ? 25.391 -46.594 -18.188 1 28.86 432 SER A CA 1
ATOM 3524 C C . SER A 1 432 ? 25.266 -47.625 -19.297 1 28.86 432 SER A C 1
ATOM 3526 O O . SER A 1 432 ? 26.266 -48.188 -19.766 1 28.86 432 SER A O 1
ATOM 3528 N N . SER A 1 433 ? 24.328 -48.531 -19.344 1 28.22 433 SER A N 1
ATOM 3529 C CA . SER A 1 433 ? 24.641 -49.531 -20.344 1 28.22 433 SER A CA 1
ATOM 3530 C C . SER A 1 433 ? 24.766 -48.906 -21.734 1 28.22 433 SER A C 1
ATOM 3532 O O . SER A 1 433 ? 23.828 -48.25 -22.203 1 28.22 433 SER A O 1
ATOM 3534 N N . LEU A 1 434 ? 25.969 -48.688 -22.344 1 29.64 434 LEU A N 1
ATOM 3535 C CA . LEU A 1 434 ? 26.625 -48.344 -23.609 1 29.64 434 LEU A CA 1
ATOM 3536 C C . LEU A 1 434 ? 25.688 -48.594 -24.781 1 29.64 434 LEU A C 1
ATOM 3538 O O . LEU A 1 434 ? 25.578 -47.781 -25.688 1 29.64 434 LEU A O 1
ATOM 3542 N N . ASN A 1 435 ? 25.578 -49.938 -25.281 1 28.89 435 ASN A N 1
ATOM 3543 C CA . ASN A 1 435 ? 25.422 -50.406 -26.656 1 28.89 435 ASN A CA 1
ATOM 3544 C C . ASN A 1 435 ? 24 -50.156 -27.172 1 28.89 435 ASN A C 1
ATOM 3546 O O . ASN A 1 435 ? 23.516 -50.875 -28.047 1 28.89 435 ASN A O 1
ATOM 3550 N N . THR A 1 436 ? 23.062 -49.688 -26.359 1 35.25 436 THR A N 1
ATOM 3551 C CA . THR A 1 436 ? 21.766 -49.844 -27.031 1 35.25 436 THR A CA 1
ATOM 3552 C C . THR A 1 436 ? 21.578 -48.75 -28.078 1 35.25 436 THR A C 1
ATOM 3554 O O . THR A 1 436 ? 22.047 -47.625 -27.922 1 35.25 436 THR A O 1
ATOM 3557 N N . GLU A 1 437 ? 21.125 -49.031 -29.297 1 41.16 437 GLU A N 1
ATOM 3558 C CA . GLU A 1 437 ? 20.766 -48.344 -30.531 1 41.16 437 GLU A CA 1
ATOM 3559 C C . GLU A 1 437 ? 20.031 -47.031 -30.25 1 41.16 437 GLU A C 1
ATOM 3561 O O . GLU A 1 437 ? 20.172 -46.094 -31 1 41.16 437 GLU A O 1
ATOM 3566 N N . PHE A 1 438 ? 19.281 -46.906 -29.25 1 43.34 438 PHE A N 1
ATOM 3567 C CA . PHE A 1 438 ? 18.453 -45.719 -29.047 1 43.34 438 PHE A CA 1
ATOM 3568 C C . PHE A 1 438 ? 19.172 -44.719 -28.172 1 43.34 438 PHE A C 1
ATOM 3570 O O . PHE A 1 438 ? 18.562 -43.75 -27.703 1 43.34 438 PHE A O 1
ATOM 3577 N N . SER A 1 439 ? 20.484 -44.844 -27.891 1 52.34 439 SER A N 1
ATOM 3578 C CA . SER A 1 439 ? 21.281 -43.969 -27.047 1 52.34 439 SER A CA 1
ATOM 3579 C C . SER A 1 439 ? 21.359 -42.562 -27.641 1 52.34 439 SER A C 1
ATOM 3581 O O . SER A 1 439 ? 21.781 -41.625 -26.969 1 52.34 439 SER A O 1
ATOM 3583 N N . SER A 1 440 ? 20.797 -42.438 -28.859 1 60.03 440 SER A N 1
ATOM 3584 C CA . SER A 1 440 ? 20.969 -41.125 -29.469 1 60.03 440 SER A CA 1
ATOM 3585 C C . SER A 1 440 ? 19.625 -40.5 -29.844 1 60.03 440 SER A C 1
ATOM 3587 O O . SER A 1 440 ? 19.562 -39.562 -30.641 1 60.03 440 SER A O 1
ATOM 3589 N N . GLU A 1 441 ? 18.594 -41.062 -29.281 1 67.06 441 GLU A N 1
ATOM 3590 C CA . GLU A 1 441 ? 17.297 -40.531 -29.672 1 67.06 441 GLU A CA 1
ATOM 3591 C C . GLU A 1 441 ? 16.781 -39.531 -28.641 1 67.06 441 GLU A C 1
ATOM 3593 O O . GLU A 1 441 ? 16.844 -39.781 -27.438 1 67.06 441 GLU A O 1
ATOM 3598 N N . LEU A 1 442 ? 16.328 -38.406 -29.125 1 72.56 442 LEU A N 1
ATOM 3599 C CA . LEU A 1 442 ? 15.648 -37.406 -28.312 1 72.56 442 LEU A CA 1
ATOM 3600 C C . LEU A 1 442 ? 14.148 -37.375 -28.609 1 72.56 442 LEU A C 1
ATOM 3602 O O . LEU A 1 442 ? 13.75 -37.219 -29.766 1 72.56 442 LEU A O 1
ATOM 3606 N N . PHE A 1 443 ? 13.383 -37.625 -27.5 1 73.69 443 PHE A N 1
ATOM 3607 C CA . PHE A 1 443 ? 11.938 -37.594 -27.688 1 73.69 443 PHE A CA 1
ATOM 3608 C C . PHE A 1 443 ? 11.383 -36.25 -27.328 1 73.69 443 PHE A C 1
ATOM 3610 O O . PHE A 1 443 ? 11.82 -35.625 -26.359 1 73.69 443 PHE A O 1
ATOM 3617 N N . PHE A 1 444 ? 10.555 -35.688 -28.125 1 71.25 444 PHE A N 1
ATOM 3618 C CA . PHE A 1 444 ? 9.914 -34.406 -27.828 1 71.25 444 PHE A CA 1
ATOM 3619 C C . PHE A 1 444 ? 8.5 -34.375 -28.406 1 71.25 444 PHE A C 1
ATOM 3621 O O . PHE A 1 444 ? 8.141 -35.188 -29.234 1 71.25 444 PHE A O 1
ATOM 3628 N N . CYS A 1 445 ? 7.719 -33.469 -27.766 1 69.12 445 CYS A N 1
ATOM 3629 C CA . CYS A 1 445 ? 6.363 -33.25 -28.25 1 69.12 445 CYS A CA 1
ATOM 3630 C C . CYS A 1 445 ? 6.285 -32 -29.109 1 69.12 445 CYS A C 1
ATOM 3632 O O . CYS A 1 445 ? 6.871 -30.969 -28.75 1 69.12 445 CYS A O 1
ATOM 3634 N N . GLY A 1 446 ? 5.859 -32 -30.281 1 62.69 446 GLY A N 1
ATOM 3635 C CA . GLY A 1 446 ? 5.727 -30.859 -31.141 1 62.69 446 GLY A CA 1
ATOM 3636 C C . GLY A 1 446 ? 4.512 -30.922 -32.062 1 62.69 446 GLY A C 1
ATOM 3637 O O . GLY A 1 446 ? 3.809 -31.938 -32.094 1 62.69 446 GLY A O 1
ATOM 3638 N N . GLN A 1 447 ? 4.129 -29.656 -32.531 1 60.44 447 GLN A N 1
ATOM 3639 C CA . GLN A 1 447 ? 3.035 -29.562 -33.5 1 60.44 447 GLN A CA 1
ATOM 3640 C C . GLN A 1 447 ? 3.564 -29.5 -34.906 1 60.44 447 GLN A C 1
ATOM 3642 O O . GLN A 1 447 ? 4.539 -28.797 -35.188 1 60.44 447 GLN A O 1
ATOM 3647 N N . THR A 1 448 ? 3.404 -30.469 -35.688 1 52.97 448 THR A N 1
ATOM 3648 C CA . THR A 1 448 ? 3.77 -30.344 -37.094 1 52.97 448 THR A CA 1
ATOM 3649 C C . THR A 1 448 ? 2.604 -29.797 -37.906 1 52.97 448 THR A C 1
ATOM 3651 O O . THR A 1 448 ? 1.493 -30.328 -37.844 1 52.97 448 THR A O 1
ATOM 3654 N N . PRO A 1 449 ? 2.768 -28.438 -38.406 1 51.28 449 PRO A N 1
ATOM 3655 C CA . PRO A 1 449 ? 1.698 -27.953 -39.25 1 51.28 449 PRO A CA 1
ATOM 3656 C C . PRO A 1 449 ? 1.428 -28.875 -40.438 1 51.28 449 PRO A C 1
ATOM 3658 O O . PRO A 1 449 ? 2.367 -29.344 -41.094 1 51.28 449 PRO A O 1
ATOM 3661 N N . GLU A 1 450 ? 0.503 -29.75 -40.469 1 48.12 450 GLU A N 1
ATOM 3662 C CA . GLU A 1 450 ? 0.139 -30.422 -41.719 1 48.12 450 GLU A CA 1
ATOM 3663 C C . GLU A 1 450 ? -0.87 -29.594 -42.5 1 48.12 450 GLU A C 1
ATOM 3665 O O . GLU A 1 450 ? -1.957 -29.297 -42 1 48.12 450 GLU A O 1
ATOM 3670 N N . ASN A 1 451 ? -0.572 -29.438 -43.75 1 44.28 451 ASN A N 1
ATOM 3671 C CA . ASN A 1 451 ? -1.371 -28.703 -44.75 1 44.28 451 ASN A CA 1
ATOM 3672 C C . ASN A 1 451 ? -1.882 -27.375 -44.188 1 44.28 451 ASN A C 1
ATOM 3674 O O . ASN A 1 451 ? -3.041 -27.016 -44.375 1 44.28 451 ASN A O 1
ATOM 3678 N N . GLY A 1 452 ? -1.027 -26.672 -43.281 1 44.44 452 GLY A N 1
ATOM 3679 C CA . GLY A 1 452 ? -1.392 -25.344 -42.812 1 44.44 452 GLY A CA 1
ATOM 3680 C C . GLY A 1 452 ? -2.143 -25.375 -41.5 1 44.44 452 GLY A C 1
ATOM 3681 O O . GLY A 1 452 ? -2.385 -24.328 -40.875 1 44.44 452 GLY A O 1
ATOM 3682 N N . MET A 1 453 ? -2.791 -26.406 -41.25 1 43 453 MET A N 1
ATOM 3683 C CA . MET A 1 453 ? -3.607 -26.453 -40.031 1 43 453 MET A CA 1
ATOM 3684 C C . MET A 1 453 ? -2.805 -26.984 -38.844 1 43 453 MET A C 1
ATOM 3686 O O . MET A 1 453 ? -2.023 -27.922 -39 1 43 453 MET A O 1
ATOM 3690 N N . LYS A 1 454 ? -2.666 -26.234 -37.844 1 50.41 454 LYS A N 1
ATOM 3691 C CA . LYS A 1 454 ? -1.967 -26.578 -36.625 1 50.41 454 LYS A CA 1
ATOM 3692 C C . LYS A 1 454 ? -2.545 -27.844 -36 1 50.41 454 LYS A C 1
ATOM 3694 O O . LYS A 1 454 ? -3.756 -27.953 -35.812 1 50.41 454 LYS A O 1
ATOM 3699 N N . THR A 1 455 ? -1.809 -29.094 -36.156 1 54.53 455 THR A N 1
ATOM 3700 C CA . THR A 1 455 ? -2.199 -30.422 -35.719 1 54.53 455 THR A CA 1
ATOM 3701 C C . THR A 1 455 ? -1.974 -30.594 -34.219 1 54.53 455 THR A C 1
ATOM 3703 O O . THR A 1 455 ? -1.464 -29.688 -33.531 1 54.53 455 THR A O 1
ATOM 3706 N N . PHE A 1 456 ? -2.484 -31.656 -33.562 1 61.38 456 PHE A N 1
ATOM 3707 C CA . PHE A 1 456 ? -2.309 -32.125 -32.188 1 61.38 456 PHE A CA 1
ATOM 3708 C C . PHE A 1 456 ? -0.835 -32.344 -31.891 1 61.38 456 PHE A C 1
ATOM 3710 O O . PHE A 1 456 ? -0.042 -32.625 -32.781 1 61.38 456 PHE A O 1
ATOM 3717 N N . TYR A 1 457 ? -0.429 -32.062 -30.688 1 65.88 457 TYR A N 1
ATOM 3718 C CA . TYR A 1 457 ? 0.93 -32.375 -30.266 1 65.88 457 TYR A CA 1
ATOM 3719 C C . TYR A 1 457 ? 1.218 -33.875 -30.391 1 65.88 457 TYR A C 1
ATOM 3721 O O . TYR A 1 457 ? 0.481 -34.688 -29.859 1 65.88 457 TYR A O 1
ATOM 3729 N N . GLN A 1 458 ? 2.193 -34.094 -31.188 1 69.56 458 GLN A N 1
ATOM 3730 C CA . GLN A 1 458 ? 2.58 -35.5 -31.453 1 69.56 458 GLN A CA 1
ATOM 3731 C C . GLN A 1 458 ? 3.965 -35.781 -30.875 1 69.56 458 GLN A C 1
ATOM 3733 O O . GLN A 1 458 ? 4.688 -34.875 -30.484 1 69.56 458 GLN A O 1
ATOM 3738 N N . LEU A 1 459 ? 4.211 -37.125 -30.797 1 74.62 459 LEU A N 1
ATOM 3739 C CA . LEU A 1 459 ? 5.516 -37.562 -30.312 1 74.62 459 LEU A CA 1
ATOM 3740 C C . LEU A 1 459 ? 6.523 -37.625 -31.453 1 74.62 459 LEU A C 1
ATOM 3742 O O . LEU A 1 459 ? 6.242 -38.188 -32.5 1 74.62 459 LEU A O 1
ATOM 3746 N N . TYR A 1 460 ? 7.586 -36.969 -31.312 1 71.75 460 TYR A N 1
ATOM 3747 C CA . TYR A 1 460 ? 8.695 -36.969 -32.25 1 71.75 460 TYR A CA 1
ATOM 3748 C C . TYR A 1 460 ? 9.969 -37.5 -31.609 1 71.75 460 TYR A C 1
ATOM 3750 O O . TYR A 1 460 ? 10.102 -37.438 -30.375 1 71.75 460 TYR A O 1
ATOM 3758 N N . SER A 1 461 ? 10.695 -38.219 -32.375 1 72.06 461 SER A N 1
ATOM 3759 C CA . SER A 1 461 ? 12.047 -38.531 -31.938 1 72.06 461 SER A CA 1
ATOM 3760 C C . SER A 1 461 ? 13.102 -38 -32.875 1 72.06 461 SER A C 1
ATOM 3762 O O . SER A 1 461 ? 12.883 -37.938 -34.094 1 72.06 461 SER A O 1
ATOM 3764 N N . PHE A 1 462 ? 14.055 -37.438 -32.375 1 70.25 462 PHE A N 1
ATOM 3765 C CA . PHE A 1 462 ? 15.195 -36.938 -33.125 1 70.25 462 PHE A CA 1
ATOM 3766 C C . PHE A 1 462 ? 16.438 -37.781 -32.875 1 70.25 462 PHE A C 1
ATOM 3768 O O . PHE A 1 462 ? 16.875 -37.875 -31.719 1 70.25 462 PHE A O 1
ATOM 3775 N N . ASN A 1 463 ? 16.859 -38.344 -33.875 1 70.75 463 ASN A N 1
ATOM 3776 C CA . ASN A 1 463 ? 18.125 -39.031 -33.75 1 70.75 463 ASN A CA 1
ATOM 3777 C C . ASN A 1 463 ? 19.312 -38.094 -33.906 1 70.75 463 ASN A C 1
ATOM 3779 O O . ASN A 1 463 ? 19.516 -37.531 -35 1 70.75 463 ASN A O 1
ATOM 3783 N N . VAL A 1 464 ? 20.047 -37.844 -32.906 1 71.62 464 VAL A N 1
ATOM 3784 C CA . VAL A 1 464 ? 21.109 -36.844 -32.875 1 71.62 464 VAL A CA 1
ATOM 3785 C C . VAL A 1 464 ? 22.234 -37.25 -33.844 1 71.62 464 VAL A C 1
ATOM 3787 O O . VAL A 1 464 ? 22.891 -36.406 -34.438 1 71.62 464 VAL A O 1
ATOM 3790 N N . LYS A 1 465 ? 22.469 -38.531 -34 1 69.19 465 LYS A N 1
ATOM 3791 C CA . LYS A 1 465 ? 23.531 -39.031 -34.875 1 69.19 465 LYS A CA 1
ATOM 3792 C C . LYS A 1 465 ? 23.156 -38.875 -36.344 1 69.19 465 LYS A C 1
ATOM 3794 O O . LYS A 1 465 ? 23.938 -38.375 -37.156 1 69.19 465 LYS A O 1
ATOM 3799 N N . THR A 1 466 ? 21.953 -39.281 -36.625 1 71.31 466 THR A N 1
ATOM 3800 C CA . THR A 1 466 ? 21.531 -39.281 -38.031 1 71.31 466 THR A CA 1
ATOM 3801 C C . THR A 1 466 ? 20.828 -37.969 -38.375 1 71.31 466 THR A C 1
ATOM 3803 O O . THR A 1 466 ? 20.625 -37.656 -39.562 1 71.31 466 THR A O 1
ATOM 3806 N N . LYS A 1 467 ? 20.594 -37.125 -37.375 1 73.25 467 LYS A N 1
ATOM 3807 C CA . LYS A 1 467 ? 19.891 -35.844 -37.531 1 73.25 467 LYS A CA 1
ATOM 3808 C C . LYS A 1 467 ? 18.547 -36 -38.219 1 73.25 467 LYS A C 1
ATOM 3810 O O . LYS A 1 467 ? 18.172 -35.219 -39.062 1 73.25 467 LYS A O 1
ATOM 3815 N N . VAL A 1 468 ? 17.953 -37.188 -38.031 1 69.38 468 VAL A N 1
ATOM 3816 C CA . VAL A 1 468 ? 16.656 -37.5 -38.625 1 69.38 468 VAL A CA 1
ATOM 3817 C C . VAL A 1 468 ? 15.57 -37.375 -37.562 1 69.38 468 VAL A C 1
ATOM 3819 O O . VAL A 1 468 ? 15.75 -37.812 -36.438 1 69.38 468 VAL A O 1
ATOM 3822 N N . ILE A 1 469 ? 14.586 -36.562 -37.938 1 67.81 469 ILE A N 1
ATOM 3823 C CA . ILE A 1 469 ? 13.398 -36.469 -37.094 1 67.81 469 ILE A CA 1
ATOM 3824 C C . ILE A 1 469 ? 12.398 -37.562 -37.5 1 67.81 469 ILE A C 1
ATOM 3826 O O . ILE A 1 469 ? 12.062 -37.688 -38.656 1 67.81 469 ILE A O 1
ATOM 3830 N N . ASN A 1 470 ? 12.211 -38.438 -36.562 1 65.12 470 ASN A N 1
ATOM 3831 C CA . ASN A 1 470 ? 11.18 -39.438 -36.781 1 65.12 470 ASN A CA 1
ATOM 3832 C C . ASN A 1 470 ? 9.883 -39.094 -36.062 1 65.12 470 ASN A C 1
ATOM 3834 O O . ASN A 1 470 ? 9.906 -38.562 -34.938 1 65.12 470 ASN A O 1
ATOM 3838 N N . SER A 1 471 ? 8.82 -39 -36.812 1 62.62 471 SER A N 1
ATOM 3839 C CA . SER A 1 471 ? 7.512 -38.812 -36.188 1 62.62 471 SER A CA 1
ATOM 3840 C C . SER A 1 471 ? 6.855 -40.125 -35.844 1 62.62 471 SER A C 1
ATOM 3842 O O . SER A 1 471 ? 6.781 -41.031 -36.688 1 62.62 471 SER A O 1
ATOM 3844 N N . TYR A 1 472 ? 6.883 -40.531 -34.719 1 52.09 472 TYR A N 1
ATOM 3845 C CA . TYR A 1 472 ? 6.254 -41.812 -34.344 1 52.09 472 TYR A CA 1
ATOM 3846 C C . TYR A 1 472 ? 4.734 -41.656 -34.312 1 52.09 472 TYR A C 1
ATOM 3848 O O . TYR A 1 472 ? 4.027 -42.562 -34.781 1 52.09 472 TYR A O 1
ATOM 3856 N N . LEU A 1 473 ? 4.156 -40.938 -33.5 1 50.16 473 LEU A N 1
ATOM 3857 C CA . LEU A 1 473 ? 2.713 -41 -33.281 1 50.16 473 LEU A CA 1
ATOM 3858 C C . LEU A 1 473 ? 1.964 -40.344 -34.438 1 50.16 473 LEU A C 1
ATOM 3860 O O . LEU A 1 473 ? 0.959 -39.656 -34.219 1 50.16 473 LEU A O 1
ATOM 3864 N N . ASN A 1 474 ? 2.574 -40.062 -35.531 1 42.34 474 ASN A N 1
ATOM 3865 C CA . ASN A 1 474 ? 1.526 -39.938 -36.531 1 42.34 474 ASN A CA 1
ATOM 3866 C C . ASN A 1 474 ? 0.645 -41.188 -36.594 1 42.34 474 ASN A C 1
ATOM 3868 O O . ASN A 1 474 ? 0.126 -41.531 -37.656 1 42.34 474 ASN A O 1
ATOM 3872 N N . VAL A 1 475 ? 0.987 -42.094 -35.906 1 36.38 475 VAL A N 1
ATOM 3873 C CA . VAL A 1 475 ? 0.489 -43.469 -35.875 1 36.38 475 VAL A CA 1
ATOM 3874 C C . VAL A 1 475 ? -1.028 -43.469 -36.062 1 36.38 475 VAL A C 1
ATOM 3876 O O . VAL A 1 475 ? -1.633 -44.5 -36.281 1 36.38 475 VAL A O 1
ATOM 3879 N N . ALA A 1 476 ? -1.722 -42.438 -35.625 1 37 476 ALA A N 1
ATOM 3880 C CA . ALA A 1 476 ? -3.156 -42.688 -35.781 1 37 476 ALA A CA 1
ATOM 3881 C C . ALA A 1 476 ? -3.516 -42.938 -37.25 1 37 476 ALA A C 1
ATOM 3883 O O . ALA A 1 476 ? -4.637 -43.344 -37.562 1 37 476 ALA A O 1
ATOM 3884 N N . GLU A 1 477 ? -2.725 -42.375 -38.094 1 37.22 477 GLU A N 1
ATOM 3885 C CA . GLU A 1 477 ? -3.289 -42.594 -39.438 1 37.22 477 GLU A CA 1
ATOM 3886 C C . GLU A 1 477 ? -3.143 -44.062 -39.844 1 37.22 477 GLU A C 1
ATOM 3888 O O . GLU A 1 477 ? -3.742 -44.5 -40.844 1 37.22 477 GLU A O 1
ATOM 3893 N N . ARG A 1 478 ? -2.064 -44.688 -39.438 1 34.88 478 ARG A N 1
ATOM 3894 C CA . ARG A 1 478 ? -1.845 -45.875 -40.25 1 34.88 478 ARG A CA 1
ATOM 3895 C C . ARG A 1 478 ? -2.918 -46.906 -39.969 1 34.88 478 ARG A C 1
ATOM 3897 O O . ARG A 1 478 ? -3.209 -47.75 -40.844 1 34.88 478 ARG A O 1
ATOM 3904 N N . TYR A 1 479 ? -2.822 -47.531 -38.688 1 32.88 479 TYR A N 1
ATOM 3905 C CA . TYR A 1 479 ? -3.502 -48.812 -38.719 1 32.88 479 TYR A CA 1
ATOM 3906 C C . TYR A 1 479 ? -5.012 -48.625 -38.844 1 32.88 479 TYR A C 1
ATOM 3908 O O . TYR A 1 479 ? -5.656 -49.25 -39.688 1 32.88 479 TYR A O 1
ATOM 3916 N N . THR A 1 480 ? -5.805 -48.625 -37.562 1 34.06 480 THR A N 1
ATOM 3917 C CA . THR A 1 480 ? -7.203 -49.031 -37.625 1 34.06 480 THR A CA 1
ATOM 3918 C C . THR A 1 480 ? -8.055 -47.938 -38.281 1 34.06 480 THR A C 1
ATOM 3920 O O . THR A 1 480 ? -7.688 -46.781 -38.281 1 34.06 480 THR A O 1
ATOM 3923 N N . GLU A 1 481 ? -9.016 -48.312 -39.094 1 38.22 481 GLU A N 1
ATOM 3924 C CA . GLU A 1 481 ? -10.164 -47.594 -39.656 1 38.22 481 GLU A CA 1
ATOM 3925 C C . GLU A 1 481 ? -10.625 -46.469 -38.688 1 38.22 481 GLU A C 1
ATOM 3927 O O . GLU A 1 481 ? -11.305 -45.531 -39.125 1 38.22 481 GLU A O 1
ATOM 3932 N N . GLN A 1 482 ? -10.562 -46.656 -37.344 1 41.31 482 GLN A N 1
ATOM 3933 C CA . GLN A 1 482 ? -11.039 -45.688 -36.375 1 41.31 482 GLN A CA 1
ATOM 3934 C C . GLN A 1 482 ? -9.906 -44.781 -35.938 1 41.31 482 GLN A C 1
ATOM 3936 O O . GLN A 1 482 ? -8.977 -45.219 -35.25 1 41.31 482 GLN A O 1
ATOM 3941 N N . ARG A 1 483 ? -9.578 -43.719 -36.594 1 47.53 483 ARG A N 1
ATOM 3942 C CA . ARG A 1 483 ? -8.578 -42.656 -36.438 1 47.53 483 ARG A CA 1
ATOM 3943 C C . ARG A 1 483 ? -8.594 -42.094 -35.031 1 47.53 483 ARG A C 1
ATOM 3945 O O . ARG A 1 483 ? -9.508 -41.344 -34.656 1 47.53 483 ARG A O 1
ATOM 3952 N N . GLN A 1 484 ? -7.973 -42.781 -33.875 1 54.78 484 GLN A N 1
ATOM 3953 C CA . GLN A 1 484 ? -7.863 -42.094 -32.562 1 54.78 484 GLN A CA 1
ATOM 3954 C C . GLN A 1 484 ? -6.68 -41.156 -32.562 1 54.78 484 GLN A C 1
ATOM 3956 O O . GLN A 1 484 ? -5.574 -41.5 -32.969 1 54.78 484 GLN A O 1
ATOM 3961 N N . HIS A 1 485 ? -6.945 -39.844 -32.469 1 61.38 485 HIS A N 1
ATOM 3962 C CA . HIS A 1 485 ? -5.922 -38.812 -32.312 1 61.38 485 HIS A CA 1
ATOM 3963 C C . HIS A 1 485 ? -5.641 -38.562 -30.844 1 61.38 485 HIS A C 1
ATOM 3965 O O . HIS A 1 485 ? -6.551 -38.594 -30.016 1 61.38 485 HIS A O 1
ATOM 3971 N N . TYR A 1 486 ? -4.262 -38.594 -30.562 1 67.19 486 TYR A N 1
ATOM 3972 C CA . TYR A 1 486 ? -3.846 -38.25 -29.203 1 67.19 486 TYR A CA 1
ATOM 3973 C C . TYR A 1 486 ? -3.209 -36.875 -29.156 1 67.19 486 TYR A C 1
ATOM 3975 O O . TYR A 1 486 ? -2.471 -36.5 -30.078 1 67.19 486 TYR A O 1
ATOM 3983 N N . GLN A 1 487 ? -3.596 -36.219 -28.219 1 69.69 487 GLN A N 1
ATOM 3984 C CA . GLN A 1 487 ? -2.891 -34.969 -27.906 1 69.69 487 GLN A CA 1
ATOM 3985 C C . GLN A 1 487 ? -1.961 -35.156 -26.703 1 69.69 487 GLN A C 1
ATOM 3987 O O . GLN A 1 487 ? -2.422 -35.375 -25.578 1 69.69 487 GLN A O 1
ATOM 3992 N N . ILE A 1 488 ? -0.677 -35.094 -26.984 1 71.88 488 ILE A N 1
ATOM 3993 C CA . ILE A 1 488 ? 0.294 -35.25 -25.906 1 71.88 488 ILE A CA 1
ATOM 3994 C C . ILE A 1 488 ? 0.46 -33.969 -25.141 1 71.88 488 ILE A C 1
ATOM 3996 O O . ILE A 1 488 ? 0.662 -32.906 -25.734 1 71.88 488 ILE A O 1
ATOM 4000 N N . ILE A 1 489 ? 0.332 -34.062 -23.875 1 69.38 489 ILE A N 1
ATOM 4001 C CA . ILE A 1 489 ? 0.474 -32.906 -23.016 1 69.38 489 ILE A CA 1
ATOM 4002 C C . ILE A 1 489 ? 1.882 -32.875 -22.422 1 69.38 489 ILE A C 1
ATOM 4004 O O . ILE A 1 489 ? 2.51 -31.812 -22.375 1 69.38 489 ILE A O 1
ATOM 4008 N N . GLU A 1 490 ? 2.305 -34.062 -21.969 1 72.81 490 GLU A N 1
ATOM 4009 C CA . GLU A 1 490 ? 3.615 -34.156 -21.328 1 72.81 490 GLU A CA 1
ATOM 4010 C C . GLU A 1 490 ? 4.234 -35.531 -21.516 1 72.81 490 GLU A C 1
ATOM 4012 O O . GLU A 1 490 ? 3.535 -36.562 -21.422 1 72.81 490 GLU A O 1
ATOM 4017 N N . LEU A 1 491 ? 5.473 -35.469 -21.766 1 76.12 491 LEU A N 1
ATOM 4018 C CA . LEU A 1 491 ? 6.227 -36.719 -21.766 1 76.12 491 LEU A CA 1
ATOM 4019 C C . LEU A 1 491 ? 6.793 -37.031 -20.375 1 76.12 491 LEU A C 1
ATOM 4021 O O . LEU A 1 491 ? 7.402 -36.156 -19.75 1 76.12 491 LEU A O 1
ATOM 4025 N N . LEU A 1 492 ? 6.621 -38.188 -19.906 1 76.19 492 LEU A N 1
ATOM 4026 C CA . LEU A 1 492 ? 6.969 -38.469 -18.516 1 76.19 492 LEU A CA 1
ATOM 4027 C C . LEU A 1 492 ? 8.211 -39.344 -18.422 1 76.19 492 LEU A C 1
ATOM 4029 O O . LEU A 1 492 ? 8.992 -39.219 -17.469 1 76.19 492 LEU A O 1
ATOM 4033 N N . GLY A 1 493 ? 8.258 -40.344 -19.344 1 73.5 493 GLY A N 1
ATOM 4034 C CA . GLY A 1 493 ? 9.398 -41.25 -19.203 1 73.5 493 GLY A CA 1
ATOM 4035 C C . GLY A 1 493 ? 9.531 -42.219 -20.359 1 73.5 493 GLY A C 1
ATOM 4036 O O . GLY A 1 493 ? 8.648 -42.281 -21.219 1 73.5 493 GLY A O 1
ATOM 4037 N N . TYR A 1 494 ? 10.703 -42.906 -20.422 1 77.69 494 TYR A N 1
ATOM 4038 C CA . TYR A 1 494 ? 11.031 -43.938 -21.406 1 77.69 494 TYR A CA 1
ATOM 4039 C C . TYR A 1 494 ? 11.594 -45.156 -20.719 1 77.69 494 TYR A C 1
ATOM 4041 O O . TYR A 1 494 ? 12.516 -45.062 -19.906 1 77.69 494 TYR A O 1
ATOM 4049 N N . ASN A 1 495 ? 10.977 -46.188 -20.969 1 76.56 495 ASN A N 1
ATOM 4050 C CA . ASN A 1 495 ? 11.477 -47.469 -20.484 1 76.56 495 ASN A CA 1
ATOM 4051 C C . ASN A 1 495 ? 12.273 -48.219 -21.562 1 76.56 495 ASN A C 1
ATOM 4053 O O . ASN A 1 495 ? 11.703 -48.656 -22.562 1 76.56 495 ASN A O 1
ATOM 4057 N N . ASN A 1 496 ? 13.477 -48.438 -21.297 1 72.5 496 ASN A N 1
ATOM 4058 C CA . ASN A 1 496 ? 14.367 -49.031 -22.281 1 72.5 496 ASN A CA 1
ATOM 4059 C C . ASN A 1 496 ? 14.086 -50.531 -22.469 1 72.5 496 ASN A C 1
ATOM 4061 O O . ASN A 1 496 ? 14.312 -51.094 -23.547 1 72.5 496 ASN A O 1
ATOM 4065 N N . HIS A 1 497 ? 13.656 -51.156 -21.453 1 72.62 497 HIS A N 1
ATOM 4066 C CA . HIS A 1 497 ? 13.414 -52.594 -21.531 1 72.62 497 HIS A CA 1
ATOM 4067 C C . HIS A 1 497 ? 12.195 -52.906 -22.391 1 72.62 497 HIS A C 1
ATOM 4069 O O . HIS A 1 497 ? 12.234 -53.812 -23.219 1 72.62 497 HIS A O 1
ATOM 4075 N N . SER A 1 498 ? 11.219 -52.125 -22.234 1 74.06 498 SER A N 1
ATOM 4076 C CA . SER A 1 498 ? 9.992 -52.344 -23 1 74.06 498 SER A CA 1
ATOM 4077 C C . SER A 1 498 ? 9.953 -51.469 -24.25 1 74.06 498 SER A C 1
ATOM 4079 O O . SER A 1 498 ? 9.047 -51.625 -25.078 1 74.06 498 SER A O 1
ATOM 4081 N N . LYS A 1 499 ? 10.938 -50.562 -24.422 1 77.38 499 LYS A N 1
ATOM 4082 C CA . LYS A 1 499 ? 10.977 -49.625 -25.531 1 77.38 499 LYS A CA 1
ATOM 4083 C C . LYS A 1 499 ? 9.664 -48.844 -25.625 1 77.38 499 LYS A C 1
ATOM 4085 O O . LYS A 1 499 ? 9.055 -48.781 -26.703 1 77.38 499 LYS A O 1
ATOM 4090 N N . SER A 1 500 ? 9.336 -48.375 -24.547 1 78.19 500 SER A N 1
ATOM 4091 C CA . SER A 1 500 ? 8.047 -47.719 -24.469 1 78.19 500 SER A CA 1
ATOM 4092 C C . SER A 1 500 ? 8.211 -46.281 -23.938 1 78.19 500 SER A C 1
ATOM 4094 O O . SER A 1 500 ? 9.031 -46.031 -23.031 1 78.19 500 SER A O 1
ATOM 4096 N N . VAL A 1 501 ? 7.445 -45.344 -24.547 1 80.44 501 VAL A N 1
ATOM 4097 C CA . VAL A 1 501 ? 7.406 -43.969 -24.109 1 80.44 501 VAL A CA 1
ATOM 4098 C C . VAL A 1 501 ? 6.113 -43.688 -23.328 1 80.44 501 VAL A C 1
ATOM 4100 O O . VAL A 1 501 ? 5.027 -44.062 -23.797 1 80.44 501 VAL A O 1
ATOM 4103 N N . PHE A 1 502 ? 6.289 -43.156 -22.141 1 81.69 502 PHE A N 1
ATOM 4104 C CA . PHE A 1 502 ? 5.133 -42.812 -21.312 1 81.69 502 PHE A CA 1
ATOM 4105 C C . PHE A 1 502 ? 4.785 -41.344 -21.453 1 81.69 502 PHE A C 1
ATOM 4107 O O . PHE A 1 502 ? 5.668 -40.5 -21.422 1 81.69 502 PHE A O 1
ATOM 4114 N N . PHE A 1 503 ? 3.523 -41.031 -21.703 1 78.25 503 PHE A N 1
ATOM 4115 C CA . PHE A 1 503 ? 3.104 -39.625 -21.828 1 78.25 503 PHE A CA 1
ATOM 4116 C C . PHE A 1 503 ? 1.7 -39.438 -21.266 1 78.25 503 PHE A C 1
ATOM 4118 O O . PHE A 1 503 ? 0.92 -40.406 -21.188 1 78.25 503 PHE A O 1
ATOM 4125 N N . VAL A 1 504 ? 1.491 -38.25 -20.781 1 77.94 504 VAL A N 1
ATOM 4126 C CA . VAL A 1 504 ? 0.147 -37.844 -20.391 1 77.94 504 VAL A CA 1
ATOM 4127 C C . VAL A 1 504 ? -0.519 -37.094 -21.531 1 77.94 504 VAL A C 1
ATOM 4129 O O . VAL A 1 504 ? 0.115 -36.25 -22.188 1 77.94 504 VAL A O 1
ATOM 4132 N N . GLY A 1 505 ? -1.748 -37.469 -21.844 1 71.81 505 GLY A N 1
ATOM 4133 C CA . GLY A 1 505 ? -2.438 -36.812 -22.938 1 71.81 505 GLY A CA 1
ATOM 4134 C C . GLY A 1 505 ? -3.922 -37.125 -22.984 1 71.81 505 GLY A C 1
ATOM 4135 O O . GLY A 1 505 ? -4.48 -37.656 -22.016 1 71.81 505 GLY A O 1
ATOM 4136 N N . GLN A 1 506 ? -4.574 -36.625 -24.031 1 69.75 506 GLN A N 1
ATOM 4137 C CA . GLN A 1 506 ? -6 -36.812 -24.266 1 69.75 506 GLN A CA 1
ATOM 4138 C C . GLN A 1 506 ? -6.242 -37.656 -25.531 1 69.75 506 GLN A C 1
ATOM 4140 O O . GLN A 1 506 ? -5.508 -37.5 -26.516 1 69.75 506 GLN A O 1
ATOM 4145 N N . SER A 1 507 ? -7.172 -38.625 -25.297 1 64.69 507 SER A N 1
ATOM 4146 C CA . SER A 1 507 ? -7.586 -39.375 -26.484 1 64.69 507 SER A CA 1
ATOM 4147 C C . SER A 1 507 ? -8.766 -38.719 -27.172 1 64.69 507 SER A C 1
ATOM 4149 O O . SER A 1 507 ? -9.766 -38.406 -26.547 1 64.69 507 SER A O 1
ATOM 4151 N N . LEU A 1 508 ? -8.547 -38.219 -28.328 1 58.12 508 LEU A N 1
ATOM 4152 C CA . LEU A 1 508 ? -9.586 -37.531 -29.078 1 58.12 508 LEU A CA 1
ATOM 4153 C C . LEU A 1 508 ? -10.297 -38.5 -30.031 1 58.12 508 LEU A C 1
ATOM 4155 O O . LEU A 1 508 ? -9.648 -39.188 -30.812 1 58.12 508 LEU A O 1
ATOM 4159 N N . ASN A 1 509 ? -11.391 -39.312 -29.547 1 50.47 509 ASN A N 1
ATOM 4160 C CA . ASN A 1 509 ? -12.133 -40.219 -30.422 1 50.47 509 ASN A CA 1
ATOM 4161 C C . ASN A 1 509 ? -12.836 -39.438 -31.547 1 50.47 509 ASN A C 1
ATOM 4163 O O . ASN A 1 509 ? -13.594 -38.5 -31.297 1 50.47 509 ASN A O 1
ATOM 4167 N N . GLN A 1 510 ? -12.242 -39.469 -32.719 1 45 510 GLN A N 1
ATOM 4168 C CA . GLN A 1 510 ? -12.93 -38.906 -33.875 1 45 510 GLN A CA 1
ATOM 4169 C C . GLN A 1 510 ? -14.211 -39.688 -34.188 1 45 510 GLN A C 1
ATOM 4171 O O . GLN A 1 510 ? -14.852 -39.469 -35.219 1 45 510 GLN A O 1
ATOM 4176 N N . SER A 1 511 ? -14.578 -40.75 -33.625 1 39.53 511 SER A N 1
ATOM 4177 C CA . SER A 1 511 ? -15.625 -41.531 -34.219 1 39.53 511 SER A CA 1
ATOM 4178 C C . SER A 1 511 ? -16.828 -40.688 -34.625 1 39.53 511 SER A C 1
ATOM 4180 O O . SER A 1 511 ? -17.625 -41.062 -35.469 1 39.53 511 SER A O 1
ATOM 4182 N N . SER A 1 512 ? -17.562 -39.969 -33.719 1 37.47 512 SER A N 1
ATOM 4183 C CA . SER A 1 512 ? -18.969 -39.812 -34.125 1 37.47 512 SER A CA 1
ATOM 4184 C C . SER A 1 512 ? -19.094 -38.844 -35.281 1 37.47 512 SER A C 1
ATOM 4186 O O . SER A 1 512 ? -19.328 -37.656 -35.094 1 37.47 512 SER A O 1
ATOM 4188 N N . TYR A 1 513 ? -18.422 -39 -36.281 1 34.88 513 TYR A N 1
ATOM 4189 C CA . TYR A 1 513 ? -18.766 -38.281 -37.469 1 34.88 513 TYR A CA 1
ATOM 4190 C C . TYR A 1 513 ? -20.25 -38.438 -37.812 1 34.88 513 TYR A C 1
ATOM 4192 O O . TYR A 1 513 ? -20.703 -38.062 -38.875 1 34.88 513 TYR A O 1
ATOM 4200 N N . GLY A 1 514 ? -21.031 -39.344 -37.25 1 33.25 514 GLY A N 1
ATOM 4201 C CA . GLY A 1 514 ? -22.359 -39.156 -37.812 1 33.25 514 GLY A CA 1
ATOM 4202 C C . GLY A 1 514 ? -22.906 -37.75 -37.656 1 33.25 514 GLY A C 1
ATOM 4203 O O . GLY A 1 514 ? -22.344 -36.938 -36.938 1 33.25 514 GLY A O 1
ATOM 4204 N N . ASP A 1 515 ? -23.938 -37.344 -38.5 1 36.38 515 ASP A N 1
ATOM 4205 C CA . ASP A 1 515 ? -24.75 -36.156 -38.625 1 36.38 515 ASP A CA 1
ATOM 4206 C C . ASP A 1 515 ? -24.969 -35.469 -37.281 1 36.38 515 ASP A C 1
ATOM 4208 O O . ASP A 1 515 ? -25.578 -34.406 -37.188 1 36.38 515 ASP A O 1
ATOM 4212 N N . GLU A 1 516 ? -25.141 -36.25 -36.156 1 34.28 516 GLU A N 1
ATOM 4213 C CA . GLU A 1 516 ? -25.656 -35.625 -34.938 1 34.28 516 GLU A CA 1
ATOM 4214 C C . GLU A 1 516 ? -24.578 -34.812 -34.25 1 34.28 516 GLU A C 1
ATOM 4216 O O . GLU A 1 516 ? -23.391 -35.031 -34.469 1 34.28 516 GLU A O 1
ATOM 4221 N N . GLU A 1 517 ? -24.953 -33.781 -33.312 1 39.44 517 GLU A N 1
ATOM 4222 C CA . GLU A 1 517 ? -24.328 -32.781 -32.469 1 39.44 517 GLU A CA 1
ATOM 4223 C C . GLU A 1 517 ? -23.094 -33.344 -31.766 1 39.44 517 GLU A C 1
ATOM 4225 O O . GLU A 1 517 ? -23.188 -34.281 -30.984 1 39.44 517 GLU A O 1
ATOM 4230 N N . LYS A 1 518 ? -22 -33.344 -32.375 1 45.34 518 LYS A N 1
ATOM 4231 C CA . LYS A 1 518 ? -20.641 -33.688 -31.969 1 45.34 518 LYS A CA 1
ATOM 4232 C C . LYS A 1 518 ? -20.422 -33.312 -30.5 1 45.34 518 LYS A C 1
ATOM 4234 O O . LYS A 1 518 ? -20.078 -32.156 -30.188 1 45.34 518 LYS A O 1
ATOM 4239 N N . VAL A 1 519 ? -21.156 -33.844 -29.594 1 43.66 519 VAL A N 1
ATOM 4240 C CA . VAL A 1 519 ? -21 -33.5 -28.188 1 43.66 519 VAL A CA 1
ATOM 4241 C C . VAL A 1 519 ? -19.703 -34.062 -27.641 1 43.66 519 VAL A C 1
ATOM 4243 O O . VAL A 1 519 ? -19.469 -35.281 -27.734 1 43.66 519 VAL A O 1
ATOM 4246 N N . ILE A 1 520 ? -18.547 -33.344 -27.828 1 49.09 520 ILE A N 1
ATOM 4247 C CA . ILE A 1 520 ? -17.375 -33.688 -27.031 1 49.09 520 ILE A CA 1
ATOM 4248 C C . ILE A 1 520 ? -17.812 -34.312 -25.703 1 49.09 520 ILE A C 1
ATOM 4250 O O . ILE A 1 520 ? -18.5 -33.656 -24.906 1 49.09 520 ILE A O 1
ATOM 4254 N N . SER A 1 521 ? -17.781 -35.688 -25.625 1 50.59 521 SER A N 1
ATOM 4255 C CA . SER A 1 521 ? -18.156 -36.344 -24.391 1 50.59 521 SER A CA 1
ATOM 4256 C C . SER A 1 521 ? -17.172 -36.031 -23.266 1 50.59 521 SER A C 1
ATOM 4258 O O . SER A 1 521 ? -16.062 -35.531 -23.516 1 50.59 521 SER A O 1
ATOM 4260 N N . GLU A 1 522 ? -17.578 -36.094 -22 1 56.03 522 GLU A N 1
ATOM 4261 C CA . GLU A 1 522 ? -16.75 -35.938 -20.812 1 56.03 522 GLU A CA 1
ATOM 4262 C C . GLU A 1 522 ? -15.492 -36.812 -20.922 1 56.03 522 GLU A C 1
ATOM 4264 O O . GLU A 1 522 ? -14.438 -36.438 -20.406 1 56.03 522 GLU A O 1
ATOM 4269 N N . GLN A 1 523 ? -15.641 -37.844 -21.672 1 53.88 523 GLN A N 1
ATOM 4270 C CA . GLN A 1 523 ? -14.531 -38.781 -21.766 1 53.88 523 GLN A CA 1
ATOM 4271 C C . GLN A 1 523 ? -13.406 -38.219 -22.641 1 53.88 523 GLN A C 1
ATOM 4273 O O . GLN A 1 523 ? -12.234 -38.5 -22.391 1 53.88 523 GLN A O 1
ATOM 4278 N N . ASP A 1 524 ? -13.867 -37.438 -23.562 1 55.88 524 ASP A N 1
ATOM 4279 C CA . ASP A 1 524 ? -12.875 -36.875 -24.484 1 55.88 524 ASP A CA 1
ATOM 4280 C C . ASP A 1 524 ? -12.016 -35.812 -23.781 1 55.88 524 ASP A C 1
ATOM 4282 O O . ASP A 1 524 ? -10.914 -35.5 -24.234 1 55.88 524 ASP A O 1
ATOM 4286 N N . MET A 1 525 ? -12.484 -35.531 -22.641 1 60.19 525 MET A N 1
ATOM 4287 C CA . MET A 1 525 ? -11.773 -34.438 -21.984 1 60.19 525 MET A CA 1
ATOM 4288 C C . MET A 1 525 ? -10.898 -34.938 -20.859 1 60.19 525 MET A C 1
ATOM 4290 O O . MET A 1 525 ? -10.188 -34.188 -20.203 1 60.19 525 MET A O 1
ATOM 4294 N N . ARG A 1 526 ? -10.797 -36.25 -20.781 1 64.31 526 ARG A N 1
ATOM 4295 C CA . ARG A 1 526 ? -10 -36.812 -19.688 1 64.31 526 ARG A CA 1
ATOM 4296 C C . ARG A 1 526 ? -8.523 -36.875 -20.078 1 64.31 526 ARG A C 1
ATOM 4298 O O . ARG A 1 526 ? -8.188 -37.125 -21.234 1 64.31 526 ARG A O 1
ATOM 4305 N N . ILE A 1 527 ? -7.684 -36.594 -19.172 1 71.5 527 ILE A N 1
ATOM 4306 C CA . ILE A 1 527 ? -6.234 -36.719 -19.312 1 71.5 527 ILE A CA 1
ATOM 4307 C C . ILE A 1 527 ? -5.758 -38.031 -18.672 1 71.5 527 ILE A C 1
ATOM 4309 O O . ILE A 1 527 ? -6.004 -38.25 -17.484 1 71.5 527 ILE A O 1
ATOM 4313 N N . ASN A 1 528 ? -5.219 -38.781 -19.469 1 76.88 528 ASN A N 1
ATOM 4314 C CA . ASN A 1 528 ? -4.789 -40.094 -19 1 76.88 528 ASN A CA 1
ATOM 4315 C C . ASN A 1 528 ? -3.299 -40.312 -19.234 1 76.88 528 ASN A C 1
ATOM 4317 O O . ASN A 1 528 ? -2.676 -39.594 -20.016 1 76.88 528 ASN A O 1
ATOM 4321 N N . LEU A 1 529 ? -2.805 -41.281 -18.484 1 83.19 529 LEU A N 1
ATOM 4322 C CA . LEU A 1 529 ? -1.454 -41.781 -18.734 1 83.19 529 LEU A CA 1
ATOM 4323 C C . LEU A 1 529 ? -1.454 -42.844 -19.844 1 83.19 529 LEU A C 1
ATOM 4325 O O . LEU A 1 529 ? -2.203 -43.812 -19.766 1 83.19 529 LEU A O 1
ATOM 4329 N N . PHE A 1 530 ? -0.616 -42.625 -20.844 1 80.88 530 PHE A N 1
ATOM 4330 C CA . PHE A 1 530 ? -0.505 -43.531 -21.984 1 80.88 530 PHE A CA 1
ATOM 4331 C C . PHE A 1 530 ? 0.911 -44.094 -22.094 1 80.88 530 PHE A C 1
ATOM 4333 O O . PHE A 1 530 ? 1.85 -43.531 -21.531 1 80.88 530 PHE A O 1
ATOM 4340 N N . VAL A 1 531 ? 0.976 -45.219 -22.703 1 82.56 531 VAL A N 1
ATOM 4341 C CA . VAL A 1 531 ? 2.273 -45.781 -23.047 1 82.56 531 VAL A CA 1
ATOM 4342 C C . VAL A 1 531 ? 2.309 -46.125 -24.547 1 82.56 531 VAL A C 1
ATOM 4344 O O . VAL A 1 531 ? 1.329 -46.625 -25.109 1 82.56 531 VAL A O 1
ATOM 4347 N N . PHE A 1 532 ? 3.273 -45.625 -25.203 1 79.56 532 PHE A N 1
ATOM 4348 C CA . PHE A 1 532 ? 3.514 -45.938 -26.609 1 79.56 532 PHE A CA 1
ATOM 4349 C C . PHE A 1 532 ? 4.695 -46.875 -26.766 1 79.56 532 PHE A C 1
ATOM 4351 O O . PHE A 1 532 ? 5.824 -46.562 -26.406 1 79.56 532 PHE A O 1
ATOM 4358 N N . ASN A 1 533 ? 4.379 -48 -27.25 1 76.69 533 ASN A N 1
ATOM 4359 C CA . ASN A 1 533 ? 5.445 -48.938 -27.531 1 76.69 533 ASN A CA 1
ATOM 4360 C C . ASN A 1 533 ? 6.059 -48.719 -28.906 1 76.69 533 ASN A C 1
ATOM 4362 O O . ASN A 1 533 ? 5.367 -48.812 -29.922 1 76.69 533 ASN A O 1
ATOM 4366 N N . LEU A 1 534 ? 7.316 -48.469 -29.031 1 74.62 534 LEU A N 1
ATOM 4367 C CA . LEU A 1 534 ? 8.008 -48.094 -30.266 1 74.62 534 LEU A CA 1
ATOM 4368 C C . LEU A 1 534 ? 8.133 -49.281 -31.203 1 74.62 534 LEU A C 1
ATOM 4370 O O . LEU A 1 534 ? 8.211 -49.125 -32.438 1 74.62 534 LEU A O 1
ATOM 4374 N N . GLU A 1 535 ? 8.117 -50.5 -30.703 1 71.44 535 GLU A N 1
ATOM 4375 C CA . GLU A 1 535 ? 8.289 -51.688 -31.531 1 71.44 535 GLU A CA 1
ATOM 4376 C C . GLU A 1 535 ? 6.977 -52.094 -32.188 1 71.44 535 GLU A C 1
ATOM 4378 O O . GLU A 1 535 ? 6.953 -52.469 -33.375 1 71.44 535 GLU A O 1
ATOM 4383 N N . HIS A 1 536 ? 5.965 -52 -31.375 1 71.12 536 HIS A N 1
ATOM 4384 C CA . HIS A 1 536 ? 4.672 -52.469 -31.875 1 71.12 536 HIS A CA 1
ATOM 4385 C C . HIS A 1 536 ? 3.848 -51.312 -32.406 1 71.12 536 HIS A C 1
ATOM 4387 O O . HIS A 1 536 ? 2.844 -51.5 -33.094 1 71.12 536 HIS A O 1
ATOM 4393 N N . ASN A 1 537 ? 4.316 -50.125 -32.156 1 73.75 537 ASN A N 1
ATOM 4394 C CA . ASN A 1 537 ? 3.627 -48.906 -32.594 1 73.75 537 ASN A CA 1
ATOM 4395 C C . ASN A 1 537 ? 2.191 -48.875 -32.062 1 73.75 537 ASN A C 1
ATOM 4397 O O . ASN A 1 537 ? 1.258 -48.625 -32.844 1 73.75 537 ASN A O 1
ATOM 4401 N N . LEU A 1 538 ? 2.012 -49.312 -30.875 1 72.25 538 LEU A N 1
ATOM 4402 C CA . LEU A 1 538 ? 0.701 -49.344 -30.234 1 72.25 538 LEU A CA 1
ATOM 4403 C C . LEU A 1 538 ? 0.682 -48.438 -29 1 72.25 538 LEU A C 1
ATOM 4405 O O . LEU A 1 538 ? 1.676 -48.344 -28.281 1 72.25 538 LEU A O 1
ATOM 4409 N N . VAL A 1 539 ? -0.415 -47.75 -28.875 1 78.44 539 VAL A N 1
ATOM 4410 C CA . VAL A 1 539 ? -0.629 -46.906 -27.703 1 78.44 539 VAL A CA 1
ATOM 4411 C C . VAL A 1 539 ? -1.628 -47.562 -26.766 1 78.44 539 VAL A C 1
ATOM 4413 O O . VAL A 1 539 ? -2.641 -48.125 -27.203 1 78.44 539 VAL A O 1
ATOM 4416 N N . HIS A 1 540 ? -1.271 -47.656 -25.531 1 78 540 HIS A N 1
ATOM 4417 C CA . HIS A 1 540 ? -2.166 -48.188 -24.516 1 78 540 HIS A CA 1
ATOM 4418 C C . HIS A 1 540 ? -2.443 -47.156 -23.438 1 78 540 HIS A C 1
ATOM 4420 O O . HIS A 1 540 ? -1.554 -46.375 -23.078 1 78 540 HIS A O 1
ATOM 4426 N N . CYS A 1 541 ? -3.656 -47.125 -23.016 1 80.12 541 CYS A N 1
ATOM 4427 C CA . CYS A 1 541 ? -4.02 -46.25 -21.906 1 80.12 541 CYS A CA 1
ATOM 4428 C C . CYS A 1 541 ? -3.84 -46.969 -20.562 1 80.12 541 CYS A C 1
ATOM 4430 O O . CYS A 1 541 ? -4.547 -47.938 -20.281 1 80.12 541 CYS A O 1
ATOM 4432 N N . ILE A 1 542 ? -3.004 -46.5 -19.766 1 82.06 542 ILE A N 1
ATOM 4433 C CA . ILE A 1 542 ? -2.682 -47.156 -18.5 1 82.06 542 ILE A CA 1
ATOM 4434 C C . ILE A 1 542 ? -3.746 -46.812 -17.469 1 82.06 542 ILE A C 1
ATOM 4436 O O . ILE A 1 542 ? -4.289 -47.719 -16.812 1 82.06 542 ILE A O 1
ATOM 4440 N N . THR A 1 543 ? -4.016 -45.594 -17.281 1 82.81 543 THR A N 1
ATOM 4441 C CA . THR A 1 543 ? -4.898 -45.156 -16.188 1 82.81 543 THR A CA 1
ATOM 4442 C C . THR A 1 543 ? -6.352 -45.5 -16.516 1 82.81 543 THR A C 1
ATOM 4444 O O . THR A 1 543 ? -7.207 -45.5 -15.633 1 82.81 543 THR A O 1
ATOM 4447 N N . CYS A 1 544 ? -6.613 -45.75 -17.797 1 76.75 544 CYS A N 1
ATOM 4448 C CA . CYS A 1 544 ? -7.957 -46.188 -18.156 1 76.75 544 CYS A CA 1
ATOM 4449 C C . CYS A 1 544 ? -8.273 -47.562 -17.562 1 76.75 544 CYS A C 1
ATOM 4451 O O . CYS A 1 544 ? -9.438 -47.906 -17.391 1 76.75 544 CYS A O 1
ATOM 4453 N N . GLN A 1 545 ? -7.246 -48.281 -17.25 1 76.5 545 GLN A N 1
ATOM 4454 C CA . GLN A 1 545 ? -7.449 -49.656 -16.797 1 76.5 545 GLN A CA 1
ATOM 4455 C C . GLN A 1 545 ? -6.777 -49.906 -15.453 1 76.5 545 GLN A C 1
ATOM 4457 O O . GLN A 1 545 ? -6.758 -51.031 -14.961 1 76.5 545 GLN A O 1
ATOM 4462 N N . LEU A 1 546 ? -6.305 -48.906 -14.922 1 82.56 546 LEU A N 1
ATOM 4463 C CA . LEU A 1 546 ? -5.465 -49.062 -13.742 1 82.56 546 LEU A CA 1
ATOM 4464 C C . LEU A 1 546 ? -6.238 -49.719 -12.609 1 82.56 546 LEU A C 1
ATOM 4466 O O . LEU A 1 546 ? -5.746 -50.656 -11.969 1 82.56 546 LEU A O 1
ATOM 4470 N N . VAL A 1 547 ? -7.434 -49.219 -12.312 1 78 547 VAL A N 1
ATOM 4471 C CA . VAL A 1 547 ? -8.227 -49.719 -11.195 1 78 547 VAL A CA 1
ATOM 4472 C C . VAL A 1 547 ? -8.664 -51.156 -11.477 1 78 547 VAL A C 1
ATOM 4474 O O . VAL A 1 547 ? -8.625 -52 -10.594 1 78 547 VAL A O 1
ATOM 4477 N N . LYS A 1 548 ? -9.008 -51.406 -12.688 1 77.19 548 LYS A N 1
ATOM 4478 C CA . LYS A 1 548 ? -9.391 -52.75 -13.094 1 77.19 548 LYS A CA 1
ATOM 4479 C C . LYS A 1 548 ? -8.211 -53.719 -12.977 1 77.19 548 LYS A C 1
ATOM 4481 O O . LYS A 1 548 ? -8.383 -54.875 -12.609 1 77.19 548 LYS A O 1
ATOM 4486 N N . CYS A 1 549 ? -7.152 -53.188 -13.328 1 81 549 CYS A N 1
ATOM 4487 C CA . CYS A 1 549 ? -5.953 -54.031 -13.242 1 81 549 CYS A CA 1
ATOM 4488 C C . CYS A 1 549 ? -5.641 -54.375 -11.789 1 81 549 CYS A C 1
ATOM 4490 O O . CYS A 1 549 ? -5.242 -55.5 -11.492 1 81 549 CYS A O 1
ATOM 4492 N N . TYR A 1 550 ? -5.777 -53.438 -10.945 1 84.56 550 TYR A N 1
ATOM 4493 C CA . TYR A 1 550 ? -5.555 -53.688 -9.531 1 84.56 550 TYR A CA 1
ATOM 4494 C C . TYR A 1 550 ? -6.523 -54.75 -9.008 1 84.56 550 TYR A C 1
ATOM 4496 O O . TYR A 1 550 ? -6.125 -55.656 -8.297 1 84.56 550 TYR A O 1
ATOM 4504 N N . GLU A 1 551 ? -7.77 -54.688 -9.344 1 80.81 551 GLU A N 1
ATOM 4505 C CA . GLU A 1 551 ? -8.781 -55.625 -8.898 1 80.81 551 GLU A CA 1
ATOM 4506 C C . GLU A 1 551 ? -8.539 -57 -9.5 1 80.81 551 GLU A C 1
ATOM 4508 O O . GLU A 1 551 ? -8.695 -58.031 -8.828 1 80.81 551 GLU A O 1
ATOM 4513 N N . ALA A 1 552 ? -8.188 -56.969 -10.734 1 79.12 552 ALA A N 1
ATOM 4514 C CA . ALA A 1 552 ? -7.941 -58.25 -11.43 1 79.12 552 ALA A CA 1
ATOM 4515 C C . ALA A 1 552 ? -6.773 -59 -10.805 1 79.12 552 ALA A C 1
ATOM 4517 O O . ALA A 1 552 ? -6.844 -60.219 -10.609 1 79.12 552 ALA A O 1
ATOM 4518 N N . LYS A 1 553 ? -5.859 -58.312 -10.5 1 80.69 553 LYS A N 1
ATOM 4519 C CA . LYS A 1 553 ? -4.656 -58.969 -9.992 1 80.69 553 LYS A CA 1
ATOM 4520 C C . LYS A 1 553 ? -4.824 -59.344 -8.523 1 80.69 553 LYS A C 1
ATOM 4522 O O . LYS A 1 553 ? -4.312 -60.375 -8.094 1 80.69 553 LYS A O 1
ATOM 4527 N N . HIS A 1 554 ? -5.418 -58.625 -7.789 1 79.19 554 HIS A N 1
ATOM 4528 C CA . HIS A 1 554 ? -5.523 -58.906 -6.363 1 79.19 554 HIS A CA 1
ATOM 4529 C C . HIS A 1 554 ? -6.762 -59.75 -6.062 1 79.19 554 HIS A C 1
ATOM 4531 O O . HIS A 1 554 ? -6.77 -60.531 -5.109 1 79.19 554 HIS A O 1
ATOM 4537 N N . ARG A 1 555 ? -7.789 -59.531 -6.824 1 69.38 555 ARG A N 1
ATOM 4538 C CA . ARG A 1 555 ? -8.992 -60.312 -6.539 1 69.38 555 ARG A CA 1
ATOM 4539 C C . ARG A 1 555 ? -9.047 -61.594 -7.379 1 69.38 555 ARG A C 1
ATOM 4541 O O . ARG A 1 555 ? -9.422 -62.656 -6.879 1 69.38 555 ARG A O 1
ATOM 4548 N N . ASN A 1 556 ? -8.641 -61.469 -8.672 1 68.25 556 ASN A N 1
ATOM 4549 C CA . ASN A 1 556 ? -8.906 -62.594 -9.555 1 68.25 556 ASN A CA 1
ATOM 4550 C C . ASN A 1 556 ? -7.613 -63.312 -9.938 1 68.25 556 ASN A C 1
ATOM 4552 O O . ASN A 1 556 ? -7.641 -64.312 -10.703 1 68.25 556 ASN A O 1
ATOM 4556 N N . ASN A 1 557 ? -6.496 -62.969 -9.367 1 68.75 557 ASN A N 1
ATOM 4557 C CA . ASN A 1 557 ? -5.191 -63.594 -9.633 1 68.75 557 ASN A CA 1
ATOM 4558 C C . ASN A 1 557 ? -4.914 -63.688 -11.133 1 68.75 557 ASN A C 1
ATOM 4560 O O . ASN A 1 557 ? -4.441 -64.688 -11.617 1 68.75 557 ASN A O 1
ATOM 4564 N N . GLN A 1 558 ? -5.488 -62.656 -11.875 1 66.25 558 GLN A N 1
ATOM 4565 C CA . GLN A 1 558 ? -5.199 -62.656 -13.305 1 66.25 558 GLN A CA 1
ATOM 4566 C C . GLN A 1 558 ? -3.781 -62.156 -13.578 1 66.25 558 GLN A C 1
ATOM 4568 O O . GLN A 1 558 ? -3.309 -61.219 -12.93 1 66.25 558 GLN A O 1
ATOM 4573 N N . SER A 1 559 ? -3.119 -62.812 -14.453 1 63.34 559 SER A N 1
ATOM 4574 C CA . SER A 1 559 ? -1.711 -62.531 -14.711 1 63.34 559 SER A CA 1
ATOM 4575 C C . SER A 1 559 ? -1.546 -61.375 -15.68 1 63.34 559 SER A C 1
ATOM 4577 O O . SER A 1 559 ? -0.545 -60.656 -15.633 1 63.34 559 SER A O 1
ATOM 4579 N N . VAL A 1 560 ? -2.592 -61.156 -16.625 1 66.19 560 VAL A N 1
ATOM 4580 C CA . VAL A 1 560 ? -2.402 -60.125 -17.656 1 66.19 560 VAL A CA 1
ATOM 4581 C C . VAL A 1 560 ? -3.574 -59.156 -17.625 1 66.19 560 VAL A C 1
ATOM 4583 O O . VAL A 1 560 ? -4.734 -59.562 -17.672 1 66.19 560 VAL A O 1
ATOM 4586 N N . CYS A 1 561 ? -3.287 -57.875 -17.375 1 72.94 561 CYS A N 1
ATOM 4587 C CA . CYS A 1 561 ? -4.324 -56.844 -17.375 1 72.94 561 CYS A CA 1
ATOM 4588 C C . CYS A 1 561 ? -4.281 -56.031 -18.656 1 72.94 561 CYS A C 1
ATOM 4590 O O . CYS A 1 561 ? -5.309 -55.812 -19.297 1 72.94 561 CYS A O 1
ATOM 4592 N N . ILE A 1 562 ? -3.152 -55.562 -19.016 1 70.69 562 ILE A N 1
ATOM 4593 C CA . ILE A 1 562 ? -2.99 -54.812 -20.266 1 70.69 562 ILE A CA 1
ATOM 4594 C C . ILE A 1 562 ? -2.055 -55.594 -21.203 1 70.69 562 ILE A C 1
ATOM 4596 O O . ILE A 1 562 ? -0.849 -55.656 -20.953 1 70.69 562 ILE A O 1
ATOM 4600 N N . ASP A 1 563 ? -2.611 -56.156 -22.219 1 62.56 563 ASP A N 1
ATOM 4601 C CA . ASP A 1 563 ? -1.852 -56.906 -23.203 1 62.56 563 ASP A CA 1
ATOM 4602 C C . ASP A 1 563 ? -1.267 -56 -24.281 1 62.56 563 ASP A C 1
ATOM 4604 O O . ASP A 1 563 ? -2.004 -55.406 -25.078 1 62.56 563 ASP A O 1
ATOM 4608 N N . LEU A 1 564 ? 0.008 -55.812 -24.281 1 60.97 564 LEU A N 1
ATOM 4609 C CA . LEU A 1 564 ? 0.709 -54.906 -25.172 1 60.97 564 LEU A CA 1
ATOM 4610 C C . LEU A 1 564 ? 0.51 -55.312 -26.625 1 60.97 564 LEU A C 1
ATOM 4612 O O . LEU A 1 564 ? 0.557 -54.469 -27.531 1 60.97 564 LEU A O 1
ATOM 4616 N N . ALA A 1 565 ? 0.51 -56.75 -26.922 1 55.12 565 ALA A N 1
ATOM 4617 C CA . ALA A 1 565 ? 0.448 -57.25 -28.297 1 55.12 565 ALA A CA 1
ATOM 4618 C C . ALA A 1 565 ? -0.972 -57.156 -28.844 1 55.12 565 ALA A C 1
ATOM 4620 O O . ALA A 1 565 ? -1.172 -57.125 -30.062 1 55.12 565 ALA A O 1
ATOM 4621 N N . ASN A 1 566 ? -2 -57.375 -28.047 1 53.03 566 ASN A N 1
ATOM 4622 C CA . ASN A 1 566 ? -3.354 -57.469 -28.578 1 53.03 566 ASN A CA 1
ATOM 4623 C C . ASN A 1 566 ? -4.246 -56.344 -28.094 1 53.03 566 ASN A C 1
ATOM 4625 O O . ASN A 1 566 ? -5.383 -56.188 -28.547 1 53.03 566 ASN A O 1
ATOM 4629 N N . SER A 1 567 ? -4.012 -55.844 -27.047 1 48.72 567 SER A N 1
ATOM 4630 C CA . SER A 1 567 ? -5.023 -54.969 -26.453 1 48.72 567 SER A CA 1
ATOM 4631 C C . SER A 1 567 ? -5.152 -53.656 -27.234 1 48.72 567 SER A C 1
ATOM 4633 O O . SER A 1 567 ? -4.18 -52.938 -27.375 1 48.72 567 SER A O 1
ATOM 4635 N N . ALA A 1 568 ? -5.879 -53.875 -28.438 1 42.62 568 ALA A N 1
ATOM 4636 C CA . ALA A 1 568 ? -6.277 -52.656 -29.141 1 42.62 568 ALA A CA 1
ATOM 4637 C C . ALA A 1 568 ? -6.75 -51.594 -28.172 1 42.62 568 ALA A C 1
ATOM 4639 O O . ALA A 1 568 ? -6.832 -51.812 -26.969 1 42.62 568 ALA A O 1
ATOM 4640 N N . THR A 1 569 ? -7.953 -50.906 -28.875 1 41.16 569 THR A N 1
ATOM 4641 C CA . THR A 1 569 ? -8.672 -49.656 -28.734 1 41.16 569 THR A CA 1
ATOM 4642 C C . THR A 1 569 ? -9.266 -49.531 -27.328 1 41.16 569 THR A C 1
ATOM 4644 O O . THR A 1 569 ? -9.812 -50.5 -26.781 1 41.16 569 THR A O 1
ATOM 4647 N N . ILE A 1 570 ? -8.828 -48.781 -26.609 1 43.09 570 ILE A N 1
ATOM 4648 C CA . ILE A 1 570 ? -9.562 -48.25 -25.469 1 43.09 570 ILE A CA 1
ATOM 4649 C C . ILE A 1 570 ? -11.055 -48.219 -25.781 1 43.09 570 ILE A C 1
ATOM 4651 O O . ILE A 1 570 ? -11.492 -47.5 -26.688 1 43.09 570 ILE A O 1
ATOM 4655 N N . ASN A 1 571 ? -11.742 -49.312 -25.797 1 37.41 571 ASN A N 1
ATOM 4656 C CA . ASN A 1 571 ? -13.188 -49.156 -25.891 1 37.41 571 ASN A CA 1
ATOM 4657 C C . ASN A 1 571 ? -13.688 -48.094 -24.906 1 37.41 571 ASN A C 1
ATOM 4659 O O . ASN A 1 571 ? -13.281 -48.094 -23.734 1 37.41 571 ASN A O 1
ATOM 4663 N N . GLU A 1 572 ? -14.062 -47 -25.438 1 41.44 572 GLU A N 1
ATOM 4664 C CA . GLU A 1 572 ? -14.688 -45.844 -24.781 1 41.44 572 GLU A CA 1
ATOM 4665 C C . GLU A 1 572 ? -15.492 -46.281 -23.562 1 41.44 572 GLU A C 1
ATOM 4667 O O . GLU A 1 572 ? -15.578 -45.562 -22.562 1 41.44 572 GLU A O 1
ATOM 4672 N N . ASN A 1 573 ? -16.156 -47.406 -23.797 1 39.38 573 ASN A N 1
ATOM 4673 C CA . ASN A 1 573 ? -17.125 -47.875 -22.828 1 39.38 573 ASN A CA 1
ATOM 4674 C C . ASN A 1 573 ? -16.453 -48.344 -21.531 1 39.38 573 ASN A C 1
ATOM 4676 O O . ASN A 1 573 ? -17.125 -48.719 -20.562 1 39.38 573 ASN A O 1
ATOM 4680 N N . ASP A 1 574 ? -15.18 -48.469 -21.609 1 42.94 574 ASP A N 1
ATOM 4681 C CA . ASP A 1 574 ? -14.586 -49.031 -20.406 1 42.94 574 ASP A CA 1
ATOM 4682 C C . ASP A 1 574 ? -14.203 -47.938 -19.422 1 42.94 574 ASP A C 1
ATOM 4684 O O . ASP A 1 574 ? -13.68 -48.219 -18.344 1 42.94 574 ASP A O 1
ATOM 4688 N N . ALA A 1 575 ? -13.891 -46.781 -19.781 1 46.56 575 ALA A N 1
ATOM 4689 C CA . ALA A 1 575 ? -13.773 -45.75 -18.766 1 46.56 575 ALA A CA 1
ATOM 4690 C C . ALA A 1 575 ? -15.023 -45.688 -17.891 1 46.56 575 ALA A C 1
ATOM 4692 O O . ALA A 1 575 ? -16.109 -45.312 -18.375 1 46.56 575 ALA A O 1
ATOM 4693 N N . ASP A 1 576 ? -15.227 -46.656 -17.141 1 48.53 576 ASP A N 1
ATOM 4694 C CA . ASP A 1 576 ? -16.328 -46.688 -16.188 1 48.53 576 ASP A CA 1
ATOM 4695 C C . ASP A 1 576 ? -16.172 -45.594 -15.125 1 48.53 576 ASP A C 1
ATOM 4697 O O . ASP A 1 576 ? -15.133 -44.938 -15.062 1 48.53 576 ASP A O 1
ATOM 4701 N N . GLU A 1 577 ? -17.297 -45.281 -14.508 1 51.69 577 GLU A N 1
ATOM 4702 C CA . GLU A 1 577 ? -17.438 -44.344 -13.391 1 51.69 577 GLU A CA 1
ATOM 4703 C C . GLU A 1 577 ? -16.266 -44.469 -12.422 1 51.69 577 GLU A C 1
ATOM 4705 O O . GLU A 1 577 ? -15.93 -43.531 -11.719 1 51.69 577 GLU A O 1
ATOM 4710 N N . GLU A 1 578 ? -15.453 -45.625 -12.594 1 56.44 578 GLU A N 1
ATOM 4711 C CA . GLU A 1 578 ? -14.438 -45.875 -11.57 1 56.44 578 GLU A CA 1
ATOM 4712 C C . GLU A 1 578 ? -13.039 -45.562 -12.102 1 56.44 578 GLU A C 1
ATOM 4714 O O . GLU A 1 578 ? -12.047 -45.844 -11.43 1 56.44 578 GLU A O 1
ATOM 4719 N N . SER A 1 579 ? -12.984 -44.969 -13.305 1 63.25 579 SER A N 1
ATOM 4720 C CA . SER A 1 579 ? -11.648 -44.781 -13.852 1 63.25 579 SER A CA 1
ATOM 4721 C C . SER A 1 579 ? -11.023 -43.469 -13.32 1 63.25 579 SER A C 1
ATOM 4723 O O . SER A 1 579 ? -11.727 -42.625 -12.773 1 63.25 579 SER A O 1
ATOM 4725 N N . CYS A 1 580 ? -9.625 -43.438 -13.438 1 74.19 580 CYS A N 1
ATOM 4726 C CA . CYS A 1 580 ? -8.844 -42.281 -13.016 1 74.19 580 CYS A CA 1
ATOM 4727 C C . CYS A 1 580 ? -9.203 -41.031 -13.836 1 74.19 580 CYS A C 1
ATOM 4729 O O . CYS A 1 580 ? -9.227 -41.094 -15.07 1 74.19 580 CYS A O 1
ATOM 4731 N N . ILE A 1 581 ? -9.773 -40.062 -13.203 1 64.44 581 ILE A N 1
ATOM 4732 C CA . ILE A 1 581 ? -10.133 -38.844 -13.883 1 64.44 581 ILE A CA 1
ATOM 4733 C C . ILE A 1 581 ? -8.891 -37.969 -14.07 1 64.44 581 ILE A C 1
ATOM 4735 O O . ILE A 1 581 ? -8.773 -37.25 -15.062 1 64.44 581 ILE A O 1
ATOM 4739 N N . PHE A 1 582 ? -8.039 -37.969 -13.086 1 65.56 582 PHE A N 1
ATOM 4740 C CA . PHE A 1 582 ? -6.805 -37.219 -13.102 1 65.56 582 PHE A CA 1
ATOM 4741 C C . PHE A 1 582 ? -5.664 -38 -12.477 1 65.56 582 PHE A C 1
ATOM 4743 O O . PHE A 1 582 ? -5.891 -38.844 -11.586 1 65.56 582 PHE A O 1
ATOM 4750 N N . GLN A 1 583 ? -4.539 -37.656 -13.188 1 69.25 583 GLN A N 1
ATOM 4751 C CA . GLN A 1 583 ? -3.43 -38.469 -12.688 1 69.25 583 GLN A CA 1
ATOM 4752 C C . GLN A 1 583 ? -2.17 -37.625 -12.523 1 69.25 583 GLN A C 1
ATOM 4754 O O . GLN A 1 583 ? -2.012 -36.594 -13.18 1 69.25 583 GLN A O 1
ATOM 4759 N N . ARG A 1 584 ? -1.458 -37.938 -11.539 1 76.69 584 ARG A N 1
ATOM 4760 C CA . ARG A 1 584 ? -0.07 -37.531 -11.383 1 76.69 584 ARG A CA 1
ATOM 4761 C C . ARG A 1 584 ? 0.858 -38.719 -11.266 1 76.69 584 ARG A C 1
ATOM 4763 O O . ARG A 1 584 ? 0.547 -39.688 -10.555 1 76.69 584 ARG A O 1
ATOM 4770 N N . VAL A 1 585 ? 1.853 -38.594 -12.086 1 83.62 585 VAL A N 1
ATOM 4771 C CA . VAL A 1 585 ? 2.713 -39.781 -12.148 1 83.62 585 VAL A CA 1
ATOM 4772 C C . VAL A 1 585 ? 4.148 -39.375 -11.812 1 83.62 585 VAL A C 1
ATOM 4774 O O . VAL A 1 585 ? 4.629 -38.344 -12.242 1 83.62 585 VAL A O 1
ATOM 4777 N N . TYR A 1 586 ? 4.766 -40.188 -10.977 1 85.38 586 TYR A N 1
ATOM 4778 C CA . TYR A 1 586 ? 6.176 -40.062 -10.625 1 85.38 586 TYR A CA 1
ATOM 4779 C C . TYR A 1 586 ? 6.949 -41.344 -10.969 1 85.38 586 TYR A C 1
ATOM 4781 O O . TYR A 1 586 ? 6.852 -42.344 -10.266 1 85.38 586 TYR A O 1
ATOM 4789 N N . PHE A 1 587 ? 7.754 -41.25 -11.969 1 86.06 587 PHE A N 1
ATOM 4790 C CA . PHE A 1 587 ? 8.492 -42.406 -12.422 1 86.06 587 PHE A CA 1
ATOM 4791 C C . PHE A 1 587 ? 9.805 -42.562 -11.664 1 86.06 587 PHE A C 1
ATOM 4793 O O . PHE A 1 587 ? 10.422 -41.562 -11.281 1 86.06 587 PHE A O 1
ATOM 4800 N N . SER A 1 588 ? 10.141 -43.781 -11.461 1 87.25 588 SER A N 1
ATOM 4801 C CA . SER A 1 588 ? 11.5 -44.031 -11.008 1 87.25 588 SER A CA 1
ATOM 4802 C C . SER A 1 588 ? 12.508 -43.719 -12.117 1 87.25 588 SER A C 1
ATOM 4804 O O . SER A 1 588 ? 12.148 -43.656 -13.289 1 87.25 588 SER A O 1
ATOM 4806 N N . PRO A 1 589 ? 13.773 -43.594 -11.75 1 78.44 589 PRO A N 1
ATOM 4807 C CA . PRO A 1 589 ? 14.773 -43.219 -12.758 1 78.44 589 PRO A CA 1
ATOM 4808 C C . PRO A 1 589 ? 14.836 -44.219 -13.914 1 78.44 589 PRO A C 1
ATOM 4810 O O . PRO A 1 589 ? 15.078 -43.812 -15.062 1 78.44 589 PRO A O 1
ATOM 4813 N N . SER A 1 590 ? 14.469 -45.5 -13.695 1 76.88 590 SER A N 1
ATOM 4814 C CA . SER A 1 590 ? 14.5 -46.531 -14.742 1 76.88 590 SER A CA 1
ATOM 4815 C C . SER A 1 590 ? 13.133 -46.688 -15.391 1 76.88 590 SER A C 1
ATOM 4817 O O . SER A 1 590 ? 12.984 -47.469 -16.344 1 76.88 590 SER A O 1
ATOM 4819 N N . SER A 1 591 ? 12.18 -46 -14.93 1 80.69 591 SER A N 1
ATOM 4820 C CA . SER A 1 591 ? 10.797 -46.062 -15.383 1 80.69 591 SER A CA 1
ATOM 4821 C C . SER A 1 591 ? 10.234 -47.469 -15.234 1 80.69 591 SER A C 1
ATOM 4823 O O . SER A 1 591 ? 9.297 -47.844 -15.93 1 80.69 591 SER A O 1
ATOM 4825 N N . GLU A 1 592 ? 10.93 -48.219 -14.375 1 84.25 592 GLU A N 1
ATOM 4826 C CA . GLU A 1 592 ? 10.406 -49.531 -14.062 1 84.25 592 GLU A CA 1
ATOM 4827 C C . GLU A 1 592 ? 9.242 -49.438 -13.078 1 84.25 592 GLU A C 1
ATOM 4829 O O . GLU A 1 592 ? 8.352 -50.312 -13.086 1 84.25 592 GLU A O 1
ATOM 4834 N N . TYR A 1 593 ? 9.391 -48.531 -12.289 1 88.69 593 TYR A N 1
ATOM 4835 C CA . TYR A 1 593 ? 8.344 -48.281 -11.305 1 88.69 593 TYR A CA 1
ATOM 4836 C C . TYR A 1 593 ? 7.758 -46.875 -11.469 1 88.69 593 TYR A C 1
ATOM 4838 O O . TYR A 1 593 ? 8.406 -46 -12.016 1 88.69 593 TYR A O 1
ATOM 4846 N N . ALA A 1 594 ? 6.562 -46.781 -11.117 1 90.06 594 ALA A N 1
ATOM 4847 C CA . ALA A 1 594 ? 5.941 -45.438 -11.094 1 90.06 594 ALA A CA 1
ATOM 4848 C C . ALA A 1 594 ? 4.914 -45.344 -9.969 1 90.06 594 ALA A C 1
ATOM 4850 O O . ALA A 1 594 ? 4.242 -46.312 -9.641 1 90.06 594 ALA A O 1
ATOM 4851 N N . ILE A 1 595 ? 4.938 -44.219 -9.305 1 91.12 595 ILE A N 1
ATOM 4852 C CA . ILE A 1 595 ? 3.842 -43.875 -8.406 1 91.12 595 ILE A CA 1
ATOM 4853 C C . ILE A 1 595 ? 2.75 -43.125 -9.188 1 91.12 595 ILE A C 1
ATOM 4855 O O . ILE A 1 595 ? 3.002 -42.094 -9.797 1 91.12 595 ILE A O 1
ATOM 4859 N N . VAL A 1 596 ? 1.586 -43.688 -9.195 1 88.5 596 VAL A N 1
ATOM 4860 C CA . VAL A 1 596 ? 0.476 -43.125 -9.953 1 88.5 596 VAL A CA 1
ATOM 4861 C C . VAL A 1 596 ? -0.63 -42.688 -8.992 1 88.5 596 VAL A C 1
ATOM 4863 O O . VAL A 1 596 ? -1.227 -43.531 -8.305 1 88.5 596 VAL A O 1
ATOM 4866 N N . THR A 1 597 ? -0.777 -41.438 -8.938 1 85.19 597 THR A N 1
ATOM 4867 C CA . THR A 1 597 ? -1.915 -40.906 -8.188 1 85.19 597 THR A CA 1
ATOM 4868 C C . THR A 1 597 ? -3.135 -40.75 -9.094 1 85.19 597 THR A C 1
ATOM 4870 O O . THR A 1 597 ? -3.098 -40.031 -10.086 1 85.19 597 THR A O 1
ATOM 4873 N N . CYS A 1 598 ? -4.117 -41.438 -8.773 1 80.19 598 CYS A N 1
ATOM 4874 C CA . CYS A 1 598 ? -5.332 -41.469 -9.578 1 80.19 598 CYS A CA 1
ATOM 4875 C C . CYS A 1 598 ? -6.504 -40.844 -8.828 1 80.19 598 CYS A C 1
ATOM 4877 O O . CYS A 1 598 ? -6.883 -41.344 -7.762 1 80.19 598 CYS A O 1
ATOM 4879 N N . LEU A 1 599 ? -6.855 -39.75 -9.336 1 73.38 599 LEU A N 1
ATOM 4880 C CA . LEU A 1 599 ? -8.078 -39.188 -8.781 1 73.38 599 LEU A CA 1
ATOM 4881 C C . LEU A 1 599 ? -9.305 -39.938 -9.281 1 73.38 599 LEU A C 1
ATOM 4883 O O . LEU A 1 599 ? -9.547 -40 -10.492 1 73.38 599 LEU A O 1
ATOM 4887 N N . VAL A 1 600 ? -9.875 -40.75 -8.414 1 57.88 600 VAL A N 1
ATOM 4888 C CA . VAL A 1 600 ? -11.125 -41.438 -8.68 1 57.88 600 VAL A CA 1
ATOM 4889 C C . VAL A 1 600 ? -12.289 -40.719 -8.023 1 57.88 600 VAL A C 1
ATOM 4891 O O . VAL A 1 600 ? -12.391 -40.656 -6.793 1 57.88 600 VAL A O 1
ATOM 4894 N N . GLY A 1 601 ? -13.07 -40.031 -8.734 1 60.06 601 GLY A N 1
ATOM 4895 C CA . GLY A 1 601 ? -14.07 -39.188 -8.109 1 60.06 601 GLY A CA 1
ATOM 4896 C C . GLY A 1 601 ? -13.477 -37.969 -7.426 1 60.06 601 GLY A C 1
ATOM 4897 O O . GLY A 1 601 ? -12.82 -37.156 -8.062 1 60.06 601 GLY A O 1
ATOM 4898 N N . ILE A 1 602 ? -13.617 -37.969 -5.996 1 64.94 602 ILE A N 1
ATOM 4899 C CA . ILE A 1 602 ? -13.141 -36.812 -5.242 1 64.94 602 ILE A CA 1
ATOM 4900 C C . ILE A 1 602 ? -11.922 -37.219 -4.402 1 64.94 602 ILE A C 1
ATOM 4902 O O . ILE A 1 602 ? -11.18 -36.375 -3.928 1 64.94 602 ILE A O 1
ATOM 4906 N N . VAL A 1 603 ? -11.703 -38.469 -4.328 1 75.62 603 VAL A N 1
ATOM 4907 C CA . VAL A 1 603 ? -10.617 -38.938 -3.467 1 75.62 603 VAL A CA 1
ATOM 4908 C C . VAL A 1 603 ? -9.539 -39.594 -4.312 1 75.62 603 VAL A C 1
ATOM 4910 O O . VAL A 1 603 ? -9.812 -40.562 -5.043 1 75.62 603 VAL A O 1
ATOM 4913 N N . PRO A 1 604 ? -8.375 -39.094 -4.23 1 81.31 604 PRO A N 1
ATOM 4914 C CA . PRO A 1 604 ? -7.301 -39.719 -5.004 1 81.31 604 PRO A CA 1
ATOM 4915 C C . PRO A 1 604 ? -6.773 -41 -4.359 1 81.31 604 PRO A C 1
ATOM 4917 O O . PRO A 1 604 ? -6.758 -41.125 -3.133 1 81.31 604 PRO A O 1
ATOM 4920 N N . LYS A 1 605 ? -6.473 -41.969 -5.176 1 84.75 605 LYS A N 1
ATOM 4921 C CA . LYS A 1 605 ? -5.793 -43.188 -4.762 1 84.75 605 LYS A CA 1
ATOM 4922 C C . LYS A 1 605 ? -4.379 -43.25 -5.328 1 84.75 605 LYS A C 1
ATOM 4924 O O . LYS A 1 605 ? -4.145 -42.844 -6.469 1 84.75 605 LYS A O 1
ATOM 4929 N N . ILE A 1 606 ? -3.49 -43.656 -4.477 1 89.56 606 ILE A N 1
ATOM 4930 C CA . ILE A 1 606 ? -2.094 -43.719 -4.898 1 89.56 606 ILE A CA 1
ATOM 4931 C C . ILE A 1 606 ? -1.694 -45.188 -5.145 1 89.56 606 ILE A C 1
ATOM 4933 O O . ILE A 1 606 ? -1.817 -46.031 -4.254 1 89.56 606 ILE A O 1
ATOM 4937 N N . TYR A 1 607 ? -1.255 -45.469 -6.324 1 90.5 607 TYR A N 1
ATOM 4938 C CA . TYR A 1 607 ? -0.836 -46.812 -6.723 1 90.5 607 TYR A CA 1
ATOM 4939 C C . TYR A 1 607 ? 0.663 -46.875 -6.988 1 90.5 607 TYR A C 1
ATOM 4941 O O . TYR A 1 607 ? 1.238 -45.906 -7.5 1 90.5 607 TYR A O 1
ATOM 4949 N N . LEU A 1 608 ? 1.293 -47.875 -6.523 1 93 608 LEU A N 1
ATOM 4950 C CA . LEU A 1 608 ? 2.641 -48.219 -6.957 1 93 608 LEU A CA 1
ATOM 4951 C C . LEU A 1 608 ? 2.602 -49.25 -8.07 1 93 608 LEU A C 1
ATOM 4953 O O . LEU A 1 608 ? 2.076 -50.375 -7.879 1 93 608 LEU A O 1
ATOM 4957 N N . VAL A 1 609 ? 3.102 -48.906 -9.227 1 90.69 609 VAL A N 1
ATOM 4958 C CA . VAL A 1 609 ? 2.992 -49.781 -10.406 1 90.69 609 VAL A CA 1
ATOM 4959 C C . VAL A 1 609 ? 4.383 -50.219 -10.844 1 90.69 609 VAL A C 1
ATOM 4961 O O . VAL A 1 609 ? 5.312 -49.406 -10.914 1 90.69 609 VAL A O 1
ATOM 4964 N N . LYS A 1 610 ? 4.512 -51.406 -11.055 1 89.56 610 LYS A N 1
ATOM 4965 C CA . LYS A 1 610 ? 5.707 -51.969 -11.688 1 89.56 610 LYS A CA 1
ATOM 4966 C C . LYS A 1 610 ? 5.43 -52.375 -13.133 1 89.56 610 LYS A C 1
ATOM 4968 O O . LYS A 1 610 ? 4.504 -53.156 -13.406 1 89.56 610 LYS A O 1
ATOM 4973 N N . PHE A 1 611 ? 6.215 -51.875 -14 1 85.19 611 PHE A N 1
ATOM 4974 C CA . PHE A 1 611 ? 6.02 -52.188 -15.422 1 85.19 611 PHE A CA 1
ATOM 4975 C C . PHE A 1 611 ? 6.887 -53.344 -15.852 1 85.19 611 PHE A C 1
ATOM 4977 O O . PHE A 1 611 ? 8.023 -53.5 -15.398 1 85.19 611 PHE A O 1
ATOM 4984 N N . GLY A 1 612 ? 6.211 -54.188 -16.609 1 75.81 612 GLY A N 1
ATOM 4985 C CA . GLY A 1 612 ? 6.879 -55.406 -17.047 1 75.81 612 GLY A CA 1
ATOM 4986 C C . GLY A 1 612 ? 7.715 -55.219 -18.297 1 75.81 612 GLY A C 1
ATOM 4987 O O . GLY A 1 612 ? 7.703 -54.156 -18.906 1 75.81 612 GLY A O 1
ATOM 4988 N N . ASP A 1 613 ? 8.586 -56.281 -18.594 1 64.19 613 ASP A N 1
ATOM 4989 C CA . ASP A 1 613 ? 9.461 -56.344 -19.766 1 64.19 613 ASP A CA 1
ATOM 4990 C C . ASP A 1 613 ? 8.688 -56.75 -21.016 1 64.19 613 ASP A C 1
ATOM 4992 O O . ASP A 1 613 ? 7.586 -57.312 -20.906 1 64.19 613 ASP A O 1
ATOM 4996 N N . LEU A 1 614 ? 9.125 -56.406 -22.234 1 57.25 614 LEU A N 1
ATOM 4997 C CA . LEU A 1 614 ? 8.57 -56.719 -23.547 1 57.25 614 LEU A CA 1
ATOM 4998 C C . LEU A 1 614 ? 8.102 -58.156 -23.594 1 57.25 614 LEU A C 1
ATOM 5000 O O . LEU A 1 614 ? 7.082 -58.469 -24.219 1 57.25 614 LEU A O 1
ATOM 5004 N N . ASP A 1 615 ? 9.008 -59 -23.062 1 56.28 615 ASP A N 1
ATOM 5005 C CA . ASP A 1 615 ? 8.742 -60.438 -23.234 1 56.28 615 ASP A CA 1
ATOM 5006 C C . ASP A 1 615 ? 7.48 -60.844 -22.484 1 56.28 615 ASP A C 1
ATOM 5008 O O . ASP A 1 615 ? 6.949 -61.938 -22.719 1 56.28 615 ASP A O 1
ATOM 5012 N N . GLN A 1 616 ? 7.035 -59.875 -21.656 1 57.31 616 GLN A N 1
ATOM 5013 C CA . GLN A 1 616 ? 5.824 -60.188 -20.906 1 57.31 616 GLN A CA 1
ATOM 5014 C C . GLN A 1 616 ? 4.617 -59.438 -21.453 1 57.31 616 GLN A C 1
ATOM 5016 O O . GLN A 1 616 ? 4.707 -58.25 -21.75 1 57.31 616 GLN A O 1
ATOM 5021 N N . LEU A 1 617 ? 3.67 -60.125 -21.953 1 56.53 617 LEU A N 1
ATOM 5022 C CA . LEU A 1 617 ? 2.455 -59.656 -22.609 1 56.53 617 LEU A CA 1
ATOM 5023 C C . LEU A 1 617 ? 1.709 -58.656 -21.719 1 56.53 617 LEU A C 1
ATOM 5025 O O . LEU A 1 617 ? 0.766 -58 -22.172 1 56.53 617 LEU A O 1
ATOM 5029 N N . ASP A 1 618 ? 2.264 -58.5 -20.484 1 68.81 618 ASP A N 1
ATOM 5030 C CA . ASP A 1 618 ? 1.521 -57.625 -19.594 1 68.81 618 ASP A CA 1
ATOM 5031 C C . ASP A 1 618 ? 2.33 -56.375 -19.25 1 68.81 618 ASP A C 1
ATOM 5033 O O . ASP A 1 618 ? 3.418 -56.469 -18.688 1 68.81 618 ASP A O 1
ATOM 5037 N N . LEU A 1 619 ? 1.853 -55.281 -19.609 1 76.81 619 LEU A N 1
ATOM 5038 C CA . LEU A 1 619 ? 2.496 -53.969 -19.359 1 76.81 619 LEU A CA 1
ATOM 5039 C C . LEU A 1 619 ? 2.625 -53.719 -17.875 1 76.81 619 LEU A C 1
ATOM 5041 O O . LEU A 1 619 ? 3.639 -53.188 -17.406 1 76.81 619 LEU A O 1
ATOM 5045 N N . ILE A 1 620 ? 1.607 -54.125 -17.094 1 83.06 620 ILE A N 1
ATOM 5046 C CA . ILE A 1 620 ? 1.633 -53.938 -15.648 1 83.06 620 ILE A CA 1
ATOM 5047 C C . ILE A 1 620 ? 1.947 -55.281 -14.969 1 83.06 620 ILE A C 1
ATOM 5049 O O . ILE A 1 620 ? 1.06 -56.094 -14.781 1 83.06 620 ILE A O 1
ATOM 5053 N N . GLU A 1 621 ? 3.168 -55.344 -14.594 1 81.56 621 GLU A N 1
ATOM 5054 C CA . GLU A 1 621 ? 3.592 -56.594 -13.938 1 81.56 621 GLU A CA 1
ATOM 5055 C C . GLU A 1 621 ? 2.992 -56.719 -12.539 1 81.56 621 GLU A C 1
ATOM 5057 O O . GLU A 1 621 ? 2.553 -57.781 -12.133 1 81.56 621 GLU A O 1
ATOM 5062 N N . ASN A 1 622 ? 3.064 -55.625 -11.828 1 84.25 622 ASN A N 1
ATOM 5063 C CA . ASN A 1 622 ? 2.527 -55.594 -10.469 1 84.25 622 ASN A CA 1
ATOM 5064 C C . ASN A 1 622 ? 1.951 -54.219 -10.133 1 84.25 622 ASN A C 1
ATOM 5066 O O . ASN A 1 622 ? 2.414 -53.188 -10.656 1 84.25 622 ASN A O 1
ATOM 5070 N N . ILE A 1 623 ? 0.97 -54.281 -9.383 1 88.94 623 ILE A N 1
ATOM 5071 C CA . ILE A 1 623 ? 0.319 -53.062 -8.945 1 88.94 623 ILE A CA 1
ATOM 5072 C C . ILE A 1 623 ? -0.069 -53.188 -7.469 1 88.94 623 ILE A C 1
ATOM 5074 O O . ILE A 1 623 ? -0.625 -54.188 -7.051 1 88.94 623 ILE A O 1
ATOM 5078 N N . MET A 1 624 ? 0.34 -52.219 -6.695 1 89.88 624 MET A N 1
ATOM 5079 C CA . MET A 1 624 ? 0.024 -52.156 -5.27 1 89.88 624 MET A CA 1
ATOM 5080 C C . MET A 1 624 ? -0.674 -50.875 -4.902 1 89.88 624 MET A C 1
ATOM 5082 O O . MET A 1 624 ? -0.357 -49.812 -5.453 1 89.88 624 MET A O 1
ATOM 5086 N N . LEU A 1 625 ? -1.626 -51.031 -4.031 1 90.12 625 LEU A N 1
ATOM 5087 C CA . LEU A 1 625 ? -2.281 -49.844 -3.486 1 90.12 625 LEU A CA 1
ATOM 5088 C C . LEU A 1 625 ? -1.484 -49.281 -2.316 1 90.12 625 LEU A C 1
ATOM 5090 O O . LEU A 1 625 ? -1.447 -49.875 -1.237 1 90.12 625 LEU A O 1
ATOM 5094 N N . PHE A 1 626 ? -0.816 -48.156 -2.559 1 89.81 626 PHE A N 1
ATOM 5095 C CA . PHE A 1 626 ? 0.065 -47.531 -1.576 1 89.81 626 PHE A CA 1
ATOM 5096 C C . PHE A 1 626 ? -0.741 -46.75 -0.542 1 89.81 626 PHE A C 1
ATOM 5098 O O . PHE A 1 626 ? -0.417 -46.781 0.647 1 89.81 626 PHE A O 1
ATOM 5105 N N . ASP A 1 627 ? -1.684 -45.938 -0.934 1 87.38 627 ASP A N 1
ATOM 5106 C CA . ASP A 1 627 ? -2.576 -45.156 -0.07 1 87.38 627 ASP A CA 1
ATOM 5107 C C . ASP A 1 627 ? -3.959 -45.031 -0.7 1 87.38 627 ASP A C 1
ATOM 5109 O O . ASP A 1 627 ? -4.086 -44.531 -1.822 1 87.38 627 ASP A O 1
ATOM 5113 N N . ASP A 1 628 ? -4.984 -45.406 -0.049 1 84.38 628 ASP A N 1
ATOM 5114 C CA . ASP A 1 628 ? -6.332 -45.344 -0.608 1 84.38 628 ASP A CA 1
ATOM 5115 C C . ASP A 1 628 ? -7.117 -44.156 -0.041 1 84.38 628 ASP A C 1
ATOM 5117 O O . ASP A 1 628 ? -8.281 -43.969 -0.396 1 84.38 628 ASP A O 1
ATOM 5121 N N . ASN A 1 629 ? -6.48 -43.375 0.763 1 85 629 ASN A N 1
ATOM 5122 C CA . ASN A 1 629 ? -7.172 -42.25 1.372 1 85 629 ASN A CA 1
ATOM 5123 C C . ASN A 1 629 ? -8.547 -42.656 1.907 1 85 629 ASN A C 1
ATOM 5125 O O . ASN A 1 629 ? -9.539 -41.969 1.666 1 85 629 ASN A O 1
ATOM 5129 N N . SER A 1 630 ? -8.609 -43.719 2.602 1 83.12 630 SER A N 1
ATOM 5130 C CA . SER A 1 630 ? -9.867 -44.281 3.078 1 83.12 630 SER A CA 1
ATOM 5131 C C . SER A 1 630 ? -10.555 -43.344 4.066 1 83.12 630 SER A C 1
ATOM 5133 O O . SER A 1 630 ? -11.789 -43.25 4.078 1 83.12 630 SER A O 1
ATOM 5135 N N . GLU A 1 631 ? -9.75 -42.75 4.84 1 80.88 631 GLU A N 1
ATOM 5136 C CA . GLU A 1 631 ? -10.352 -41.844 5.789 1 80.88 631 GLU A CA 1
ATOM 5137 C C . GLU A 1 631 ? -11.07 -40.688 5.07 1 80.88 631 GLU A C 1
ATOM 5139 O O . GLU A 1 631 ? -12.164 -40.312 5.461 1 80.88 631 GLU A O 1
ATOM 5144 N N . LEU A 1 632 ? -10.367 -40.156 4.098 1 80.5 632 LEU A N 1
ATOM 5145 C CA . LEU A 1 632 ? -10.977 -39.062 3.318 1 80.5 632 LEU A CA 1
ATOM 5146 C C . LEU A 1 632 ? -12.203 -39.562 2.572 1 80.5 632 LEU A C 1
ATOM 5148 O O . LEU A 1 632 ? -13.195 -38.844 2.451 1 80.5 632 LEU A O 1
ATOM 5152 N N . GLU A 1 633 ? -12.172 -40.781 2.105 1 77.88 633 GLU A N 1
ATOM 5153 C CA . GLU A 1 633 ? -13.297 -41.344 1.378 1 77.88 633 GLU A CA 1
ATOM 5154 C C . GLU A 1 633 ? -14.531 -41.469 2.266 1 77.88 633 GLU A C 1
ATOM 5156 O O . GLU A 1 633 ? -15.641 -41.188 1.826 1 77.88 633 GLU A O 1
ATOM 5161 N N . THR A 1 634 ? -14.305 -41.875 3.428 1 81 634 THR A N 1
ATOM 5162 C CA . THR A 1 634 ? -15.414 -42.031 4.371 1 81 634 THR A CA 1
ATOM 5163 C C . THR A 1 634 ? -16.016 -40.656 4.699 1 81 634 THR A C 1
ATOM 5165 O O . THR A 1 634 ? -17.234 -40.531 4.812 1 81 634 THR A O 1
ATOM 5168 N N . ARG A 1 635 ? -15.195 -39.719 4.785 1 76.88 635 ARG A N 1
ATOM 5169 C CA . ARG A 1 635 ? -15.664 -38.375 5.09 1 76.88 635 ARG A CA 1
ATOM 5170 C C . ARG A 1 635 ? -16.438 -37.781 3.916 1 76.88 635 ARG A C 1
ATOM 5172 O O . ARG A 1 635 ? -17.469 -37.125 4.109 1 76.88 635 ARG A O 1
ATOM 5179 N N . VAL A 1 636 ? -15.922 -38 2.766 1 77.88 636 VAL A N 1
ATOM 5180 C CA . VAL A 1 636 ? -16.547 -37.438 1.567 1 77.88 636 VAL A CA 1
ATOM 5181 C C . VAL A 1 636 ? -17.922 -38.094 1.357 1 77.88 636 VAL A C 1
ATOM 5183 O O . VAL A 1 636 ? -18.859 -37.438 0.914 1 77.88 636 VAL A O 1
ATOM 5186 N N . GLN A 1 637 ? -18.047 -39.375 1.723 1 76.38 637 GLN A N 1
ATOM 5187 C CA . GLN A 1 637 ? -19.297 -40.094 1.537 1 76.38 637 GLN A CA 1
ATOM 5188 C C . GLN A 1 637 ? -20.375 -39.594 2.482 1 76.38 637 GLN A C 1
ATOM 5190 O O . GLN A 1 637 ? -21.578 -39.688 2.182 1 76.38 637 GLN A O 1
ATOM 5195 N N . SER A 1 638 ? -19.891 -39.031 3.473 1 79.56 638 SER A N 1
ATOM 5196 C CA . SER A 1 638 ? -20.844 -38.5 4.457 1 79.56 638 SER A CA 1
ATOM 5197 C C . SER A 1 638 ? -21.266 -37.094 4.129 1 79.56 638 SER A C 1
ATOM 5199 O O . SER A 1 638 ? -22.125 -36.5 4.812 1 79.56 638 SER A O 1
ATOM 5201 N N . LYS A 1 639 ? -20.766 -36.5 3.068 1 81.12 639 LYS A N 1
ATOM 5202 C CA . LYS A 1 639 ? -21.031 -35.125 2.746 1 81.12 639 LYS A CA 1
ATOM 5203 C C . LYS A 1 639 ? -21.75 -35 1.407 1 81.12 639 LYS A C 1
ATOM 5205 O O . LYS A 1 639 ? -21.719 -35.906 0.591 1 81.12 639 LYS A O 1
ATOM 5210 N N . ILE A 1 640 ? -22.453 -33.844 1.306 1 84.31 640 ILE A N 1
ATOM 5211 C CA . ILE A 1 640 ? -23.141 -33.531 0.056 1 84.31 640 ILE A CA 1
ATOM 5212 C C . ILE A 1 640 ? -22.109 -33.094 -0.996 1 84.31 640 ILE A C 1
ATOM 5214 O O . ILE A 1 640 ? -21.188 -32.344 -0.7 1 84.31 640 ILE A O 1
ATOM 5218 N N . MET A 1 641 ? -22.234 -33.688 -2.162 1 81.06 641 MET A N 1
ATOM 5219 C CA . MET A 1 641 ? -21.375 -33.281 -3.27 1 81.06 641 MET A CA 1
ATOM 5220 C C . MET A 1 641 ? -22.172 -32.5 -4.309 1 81.06 641 MET A C 1
ATOM 5222 O O . MET A 1 641 ? -23.344 -32.781 -4.527 1 81.06 641 MET A O 1
ATOM 5226 N N . PRO A 1 642 ? -21.516 -31.5 -4.93 1 86.06 642 PRO A N 1
ATOM 5227 C CA . PRO A 1 642 ? -22.188 -30.781 -6.008 1 86.06 642 PRO A CA 1
ATOM 5228 C C . PRO A 1 642 ? -22.438 -31.641 -7.238 1 86.06 642 PRO A C 1
ATOM 5230 O O . PRO A 1 642 ? -21.766 -32.656 -7.422 1 86.06 642 PRO A O 1
ATOM 5233 N N . ASN A 1 643 ? -23.453 -31.188 -7.984 1 83.75 643 ASN A N 1
ATOM 5234 C CA . ASN A 1 643 ? -23.656 -31.766 -9.305 1 83.75 643 ASN A CA 1
ATOM 5235 C C . ASN A 1 643 ? -22.781 -31.109 -10.352 1 83.75 643 ASN A C 1
ATOM 5237 O O . ASN A 1 643 ? -22.375 -29.953 -10.203 1 83.75 643 ASN A O 1
ATOM 5241 N N . ILE A 1 644 ? -22.422 -31.906 -11.328 1 82.19 644 ILE A N 1
ATOM 5242 C CA . ILE A 1 644 ? -21.641 -31.359 -12.43 1 82.19 644 ILE A CA 1
ATOM 5243 C C . ILE A 1 644 ? -22.5 -31.266 -13.688 1 82.19 644 ILE A C 1
ATOM 5245 O O . ILE A 1 644 ? -23.094 -32.25 -14.109 1 82.19 644 ILE A O 1
ATOM 5249 N N . GLU A 1 645 ? -22.672 -30.047 -14.18 1 81.56 645 GLU A N 1
ATOM 5250 C CA . GLU A 1 645 ? -23.406 -29.797 -15.422 1 81.56 645 GLU A CA 1
ATOM 5251 C C . GLU A 1 645 ? -22.5 -29.188 -16.484 1 81.56 645 GLU A C 1
ATOM 5253 O O . GLU A 1 645 ? -21.625 -28.375 -16.172 1 81.56 645 GLU A O 1
ATOM 5258 N N . ASN A 1 646 ? -22.703 -29.641 -17.672 1 79.38 646 ASN A N 1
ATOM 5259 C CA . ASN A 1 646 ? -21.938 -29.094 -18.797 1 79.38 646 ASN A CA 1
ATOM 5260 C C . ASN A 1 646 ? -22.859 -28.531 -19.875 1 79.38 646 ASN A C 1
ATOM 5262 O O . ASN A 1 646 ? -23.922 -29.094 -20.156 1 79.38 646 ASN A O 1
ATOM 5266 N N . PHE A 1 647 ? -22.547 -27.406 -20.375 1 82.12 647 PHE A N 1
ATOM 5267 C CA . PHE A 1 647 ? -23.25 -26.781 -21.5 1 82.12 647 PHE A CA 1
ATOM 5268 C C . PHE A 1 647 ? -22.266 -26.438 -22.609 1 82.12 647 PHE A C 1
ATOM 5270 O O . PHE A 1 647 ? -21.141 -26 -22.344 1 82.12 647 PHE A O 1
ATOM 5277 N N . ILE A 1 648 ? -22.641 -26.719 -23.797 1 80.56 648 ILE A N 1
ATOM 5278 C CA . ILE A 1 648 ? -21.812 -26.375 -24.953 1 80.56 648 ILE A CA 1
ATOM 5279 C C . ILE A 1 648 ? -22.516 -25.281 -25.766 1 80.56 648 ILE A C 1
ATOM 5281 O O . ILE A 1 648 ? -23.719 -25.312 -25.969 1 80.56 648 ILE A O 1
ATOM 5285 N N . PHE A 1 649 ? -21.781 -24.281 -26.109 1 83.25 649 PHE A N 1
ATOM 5286 C CA . PHE A 1 649 ? -22.281 -23.203 -26.953 1 83.25 649 PHE A CA 1
ATOM 5287 C C . PHE A 1 649 ? -21.266 -22.844 -28.031 1 83.25 649 PHE A C 1
ATOM 5289 O O . PHE A 1 649 ? -20.125 -23.328 -28 1 83.25 649 PHE A O 1
ATOM 5296 N N . THR A 1 650 ? -21.734 -22.188 -29.047 1 80.5 650 THR A N 1
ATOM 5297 C CA . THR A 1 650 ? -20.875 -21.984 -30.219 1 80.5 650 THR A CA 1
ATOM 5298 C C . THR A 1 650 ? -20.656 -20.484 -30.469 1 80.5 650 THR A C 1
ATOM 5300 O O . THR A 1 650 ? -21.469 -19.656 -30.062 1 80.5 650 THR A O 1
ATOM 5303 N N . ARG A 1 651 ? -19.453 -20.203 -30.953 1 81.38 651 ARG A N 1
ATOM 5304 C CA . ARG A 1 651 ? -19.109 -18.891 -31.469 1 81.38 651 ARG A CA 1
ATOM 5305 C C . ARG A 1 651 ? -18.688 -18.969 -32.938 1 81.38 651 ARG A C 1
ATOM 5307 O O . ARG A 1 651 ? -17.875 -19.828 -33.312 1 81.38 651 ARG A O 1
ATOM 5314 N N . GLU A 1 652 ? -19.375 -18.125 -33.719 1 73.31 652 GLU A N 1
ATOM 5315 C CA . GLU A 1 652 ? -19.031 -18.109 -35.125 1 73.31 652 GLU A CA 1
ATOM 5316 C C . GLU A 1 652 ? -17.938 -17.094 -35.406 1 73.31 652 GLU A C 1
ATOM 5318 O O . GLU A 1 652 ? -18 -15.945 -34.969 1 73.31 652 GLU A O 1
ATOM 5323 N N . SER A 1 653 ? -16.719 -17.562 -35.594 1 61.97 653 SER A N 1
ATOM 5324 C CA . SER A 1 653 ? -15.656 -16.672 -36.031 1 61.97 653 SER A CA 1
ATOM 5325 C C . SER A 1 653 ? -15.172 -17.016 -37.438 1 61.97 653 SER A C 1
ATOM 5327 O O . SER A 1 653 ? -14.703 -18.125 -37.656 1 61.97 653 SER A O 1
ATOM 5329 N N . ASP A 1 654 ? -14.859 -15.977 -38.344 1 56.25 654 ASP A N 1
ATOM 5330 C CA . ASP A 1 654 ? -14.289 -15.977 -39.688 1 56.25 654 ASP A CA 1
ATOM 5331 C C . ASP A 1 654 ? -14.43 -17.344 -40.375 1 56.25 654 ASP A C 1
ATOM 5333 O O . ASP A 1 654 ? -13.453 -17.906 -40.875 1 56.25 654 ASP A O 1
ATOM 5337 N N . ASN A 1 655 ? -15.484 -18.031 -40.25 1 57.5 655 ASN A N 1
ATOM 5338 C CA . ASN A 1 655 ? -15.875 -19.203 -41 1 57.5 655 ASN A CA 1
ATOM 5339 C C . ASN A 1 655 ? -15.648 -20.5 -40.219 1 57.5 655 ASN A C 1
ATOM 5341 O O . ASN A 1 655 ? -15.648 -21.594 -40.781 1 57.5 655 ASN A O 1
ATOM 5345 N N . LEU A 1 656 ? -15.078 -20.359 -39 1 62.16 656 LEU A N 1
ATOM 5346 C CA . LEU A 1 656 ? -14.984 -21.562 -38.188 1 62.16 656 LEU A CA 1
ATOM 5347 C C . LEU A 1 656 ? -15.922 -21.469 -36.969 1 62.16 656 LEU A C 1
ATOM 5349 O O . LEU A 1 656 ? -16.188 -20.375 -36.469 1 62.16 656 LEU A O 1
ATOM 5353 N N . ILE A 1 657 ? -16.531 -22.578 -36.812 1 67.94 657 ILE A N 1
ATOM 5354 C CA . ILE A 1 657 ? -17.375 -22.672 -35.625 1 67.94 657 ILE A CA 1
ATOM 5355 C C . ILE A 1 657 ? -16.562 -23.172 -34.438 1 67.94 657 ILE A C 1
ATOM 5357 O O . ILE A 1 657 ? -15.93 -24.234 -34.531 1 67.94 657 ILE A O 1
ATOM 5361 N N . LYS A 1 658 ? -16.453 -22.328 -33.531 1 75.44 658 LYS A N 1
ATOM 5362 C CA . LYS A 1 658 ? -15.789 -22.703 -32.281 1 75.44 658 LYS A CA 1
ATOM 5363 C C . LYS A 1 658 ? -16.797 -23.156 -31.219 1 75.44 658 LYS A C 1
ATOM 5365 O O . LYS A 1 658 ? -17.828 -22.5 -31.016 1 75.44 658 LYS A O 1
ATOM 5370 N N . TYR A 1 659 ? -16.5 -24.328 -30.641 1 72.5 659 TYR A N 1
ATOM 5371 C CA . TYR A 1 659 ? -17.328 -24.844 -29.547 1 72.5 659 TYR A CA 1
ATOM 5372 C C . TYR A 1 659 ? -16.703 -24.531 -28.203 1 72.5 659 TYR A C 1
ATOM 5374 O O . TYR A 1 659 ? -15.508 -24.781 -27.984 1 72.5 659 TYR A O 1
ATOM 5382 N N . LEU A 1 660 ? -17.516 -23.906 -27.359 1 80.75 660 LEU A N 1
ATOM 5383 C CA . LEU A 1 660 ? -17.094 -23.594 -26.016 1 80.75 660 LEU A CA 1
ATOM 5384 C C . LEU A 1 660 ? -17.891 -24.375 -24.984 1 80.75 660 LEU A C 1
ATOM 5386 O O . LEU A 1 660 ? -19.109 -24.516 -25.109 1 80.75 660 LEU A O 1
ATOM 5390 N N . ARG A 1 661 ? -17.219 -24.969 -24.031 1 78.88 661 ARG A N 1
ATOM 5391 C CA . ARG A 1 661 ? -17.875 -25.734 -22.984 1 78.88 661 ARG A CA 1
ATOM 5392 C C . ARG A 1 661 ? -17.781 -25.016 -21.641 1 78.88 661 ARG A C 1
ATOM 5394 O O . ARG A 1 661 ? -16.688 -24.625 -21.219 1 78.88 661 ARG A O 1
ATOM 5401 N N . ILE A 1 662 ? -18.938 -24.844 -21.062 1 85.12 662 ILE A N 1
ATOM 5402 C CA . ILE A 1 662 ? -18.984 -24.297 -19.719 1 85.12 662 ILE A CA 1
ATOM 5403 C C . ILE A 1 662 ? -19.328 -25.391 -18.719 1 85.12 662 ILE A C 1
ATOM 5405 O O . ILE A 1 662 ? -20.234 -26.203 -18.984 1 85.12 662 ILE A O 1
ATOM 5409 N N . LYS A 1 663 ? -18.547 -25.516 -17.688 1 84.06 663 LYS A N 1
ATOM 5410 C CA . LYS A 1 663 ? -18.812 -26.469 -16.594 1 84.06 663 LYS A CA 1
ATOM 5411 C C . LYS A 1 663 ? -19.406 -25.766 -15.383 1 84.06 663 LYS A C 1
ATOM 5413 O O . LYS A 1 663 ? -18.906 -24.703 -14.969 1 84.06 663 LYS A O 1
ATOM 5418 N N . LEU A 1 664 ? -20.469 -26.359 -14.82 1 89.75 664 LEU A N 1
ATOM 5419 C CA . LEU A 1 664 ? -21.125 -25.812 -13.641 1 89.75 664 LEU A CA 1
ATOM 5420 C C . LEU A 1 664 ? -21.125 -26.812 -12.492 1 89.75 664 LEU A C 1
ATOM 5422 O O . LEU A 1 664 ? -21.359 -28 -12.703 1 89.75 664 LEU A O 1
ATOM 5426 N N . LEU A 1 665 ? -20.734 -26.375 -11.383 1 89.06 665 LEU A N 1
ATOM 5427 C CA . LEU A 1 665 ? -21.078 -27.062 -10.141 1 89.06 665 LEU A CA 1
ATOM 5428 C C . LEU A 1 665 ? -22.375 -26.516 -9.547 1 89.06 665 LEU A C 1
ATOM 5430 O O . LEU A 1 665 ? -22.469 -25.312 -9.273 1 89.06 665 LEU A O 1
ATOM 5434 N N . THR A 1 666 ? -23.344 -27.375 -9.477 1 91.62 666 THR A N 1
ATOM 5435 C CA . THR A 1 666 ? -24.656 -26.938 -9.023 1 91.62 666 THR A CA 1
ATOM 5436 C C . THR A 1 666 ? -25.047 -27.641 -7.73 1 91.62 666 THR A C 1
ATOM 5438 O O . THR A 1 666 ? -24.5 -28.703 -7.406 1 91.62 666 THR A O 1
ATOM 5441 N N . PRO A 1 667 ? -25.922 -27 -6.988 1 89.62 667 PRO A N 1
ATOM 5442 C CA . PRO A 1 667 ? -26.391 -27.656 -5.77 1 89.62 667 PRO A CA 1
ATOM 5443 C C . PRO A 1 667 ? -27.109 -28.969 -6.051 1 89.62 667 PRO A C 1
ATOM 5445 O O . PRO A 1 667 ? -27.562 -29.203 -7.176 1 89.62 667 PRO A O 1
ATOM 5448 N N . THR A 1 668 ? -27.188 -29.828 -5.082 1 83.12 668 THR A N 1
ATOM 5449 C CA . THR A 1 668 ? -27.734 -31.188 -5.227 1 83.12 668 THR A CA 1
ATOM 5450 C C . THR A 1 668 ? -29.188 -31.125 -5.645 1 83.12 668 THR A C 1
ATOM 5452 O O . THR A 1 668 ? -29.656 -31.969 -6.414 1 83.12 668 THR A O 1
ATOM 5455 N N . ASP A 1 669 ? -29.891 -30.141 -5.172 1 80.44 669 ASP A N 1
ATOM 5456 C CA . ASP A 1 669 ? -31.312 -30.016 -5.484 1 80.44 669 ASP A CA 1
ATOM 5457 C C . ASP A 1 669 ? -31.547 -29.031 -6.637 1 80.44 669 ASP A C 1
ATOM 5459 O O . ASP A 1 669 ? -32.625 -28.422 -6.746 1 80.44 669 ASP A O 1
ATOM 5463 N N . PHE A 1 670 ? -30.547 -28.984 -7.512 1 85.88 670 PHE A N 1
ATOM 5464 C CA . PHE A 1 670 ? -30.594 -28.031 -8.617 1 85.88 670 PHE A CA 1
ATOM 5465 C C . PHE A 1 670 ? -31.703 -28.406 -9.602 1 85.88 670 PHE A C 1
ATOM 5467 O O . PHE A 1 670 ? -31.828 -29.562 -9.992 1 85.88 670 PHE A O 1
ATOM 5474 N N . ASP A 1 671 ? -32.531 -27.438 -9.828 1 81.12 671 ASP A N 1
ATOM 5475 C CA . ASP A 1 671 ? -33.594 -27.578 -10.82 1 81.12 671 ASP A CA 1
ATOM 5476 C C . ASP A 1 671 ? -33.562 -26.422 -11.828 1 81.12 671 ASP A C 1
ATOM 5478 O O . ASP A 1 671 ? -33.656 -25.266 -11.461 1 81.12 671 ASP A O 1
ATOM 5482 N N . HIS A 1 672 ? -33.469 -26.781 -13.086 1 80.44 672 HIS A N 1
ATOM 5483 C CA . HIS A 1 672 ? -33.344 -25.797 -14.164 1 80.44 672 HIS A CA 1
ATOM 5484 C C . HIS A 1 672 ? -34.594 -24.953 -14.266 1 80.44 672 HIS A C 1
ATOM 5486 O O . HIS A 1 672 ? -34.562 -23.812 -14.742 1 80.44 672 HIS A O 1
ATOM 5492 N N . GLU A 1 673 ? -35.688 -25.5 -13.898 1 72.69 673 GLU A N 1
ATOM 5493 C CA . GLU A 1 673 ? -36.969 -24.875 -14.133 1 72.69 673 GLU A CA 1
ATOM 5494 C C . GLU A 1 673 ? -37.531 -24.234 -12.852 1 72.69 673 GLU A C 1
ATOM 5496 O O . GLU A 1 673 ? -38.656 -23.734 -12.828 1 72.69 673 GLU A O 1
ATOM 5501 N N . GLU A 1 674 ? -36.594 -24.219 -11.875 1 65.38 674 GLU A N 1
ATOM 5502 C CA . GLU A 1 674 ? -37.031 -23.641 -10.617 1 65.38 674 GLU A CA 1
ATOM 5503 C C . GLU A 1 674 ? -37.312 -22.141 -10.773 1 65.38 674 GLU A C 1
ATOM 5505 O O . GLU A 1 674 ? -36.656 -21.469 -11.562 1 65.38 674 GLU A O 1
ATOM 5510 N N . ILE A 1 675 ? -38.25 -21.688 -10.156 1 66 675 ILE A N 1
ATOM 5511 C CA . ILE A 1 675 ? -38.656 -20.297 -10.18 1 66 675 ILE A CA 1
ATOM 5512 C C . ILE A 1 675 ? -37.562 -19.438 -9.539 1 66 675 ILE A C 1
ATOM 5514 O O . ILE A 1 675 ? -37.25 -18.359 -10.031 1 66 675 ILE A O 1
ATOM 5518 N N . GLY A 1 676 ? -37.031 -19.984 -8.43 1 79.81 676 GLY A N 1
ATOM 5519 C CA . GLY A 1 676 ? -35.938 -19.234 -7.816 1 79.81 676 GLY A CA 1
ATOM 5520 C C . GLY A 1 676 ? -34.656 -19.328 -8.594 1 79.81 676 GLY A C 1
ATOM 5521 O O . GLY A 1 676 ? -34.312 -20.391 -9.109 1 79.81 676 GLY A O 1
ATOM 5522 N N . LYS A 1 677 ? -34.062 -18.203 -8.898 1 88.25 677 LYS A N 1
ATOM 5523 C CA . LYS A 1 677 ? -32.812 -18.156 -9.633 1 88.25 677 LYS A CA 1
ATOM 5524 C C . LYS A 1 677 ? -31.625 -18.312 -8.688 1 88.25 677 LYS A C 1
ATOM 5526 O O . LYS A 1 677 ? -31.75 -18.062 -7.484 1 88.25 677 LYS A O 1
ATOM 5531 N N . TYR A 1 678 ? -30.594 -18.844 -9.18 1 91.88 678 TYR A N 1
ATOM 5532 C CA . TYR A 1 678 ? -29.391 -19.109 -8.391 1 91.88 678 TYR A CA 1
ATOM 5533 C C . TYR A 1 678 ? -28.344 -18 -8.594 1 91.88 678 TYR A C 1
ATOM 5535 O O . TYR A 1 678 ? -28.219 -17.453 -9.695 1 91.88 678 TYR A O 1
ATOM 5543 N N . SER A 1 679 ? -27.656 -17.688 -7.457 1 93.31 679 SER A N 1
ATOM 5544 C CA . SER A 1 679 ? -26.469 -16.859 -7.59 1 93.31 679 SER A CA 1
ATOM 5545 C C . SER A 1 679 ? -25.344 -17.609 -8.305 1 93.31 679 SER A C 1
ATOM 5547 O O . SER A 1 679 ? -25.203 -18.828 -8.141 1 93.31 679 SER A O 1
ATOM 5549 N N . LEU A 1 680 ? -24.547 -16.891 -9.094 1 95.44 680 LEU A N 1
ATOM 5550 C CA . LEU A 1 680 ? -23.516 -17.547 -9.891 1 95.44 680 LEU A CA 1
ATOM 5551 C C . LEU A 1 680 ? -22.156 -16.891 -9.664 1 95.44 680 LEU A C 1
ATOM 5553 O O . LEU A 1 680 ? -22.047 -15.664 -9.602 1 95.44 680 LEU A O 1
ATOM 5557 N N . LEU A 1 681 ? -21.203 -17.734 -9.398 1 95.12 681 LEU A N 1
ATOM 5558 C CA . LEU A 1 681 ? -19.797 -17.344 -9.43 1 95.12 681 LEU A CA 1
ATOM 5559 C C . LEU A 1 681 ? -19.109 -17.875 -10.68 1 95.12 681 LEU A C 1
ATOM 5561 O O . LEU A 1 681 ? -18.984 -19.094 -10.852 1 95.12 681 LEU A O 1
ATOM 5565 N N . LEU A 1 682 ? -18.688 -16.984 -11.539 1 95.19 682 LEU A N 1
ATOM 5566 C CA . LEU A 1 682 ? -17.984 -17.375 -12.766 1 95.19 682 LEU A CA 1
ATOM 5567 C C . LEU A 1 682 ? -16.484 -17.109 -12.641 1 95.19 682 LEU A C 1
ATOM 5569 O O . LEU A 1 682 ? -16.062 -15.961 -12.508 1 95.19 682 LEU A O 1
ATOM 5573 N N . GLU A 1 683 ? -15.734 -18.141 -12.656 1 92.12 683 GLU A N 1
ATOM 5574 C CA . GLU A 1 683 ? -14.289 -18 -12.578 1 92.12 683 GLU A CA 1
ATOM 5575 C C . GLU A 1 683 ? -13.68 -17.734 -13.945 1 92.12 683 GLU A C 1
ATOM 5577 O O . GLU A 1 683 ? -13.891 -18.5 -14.891 1 92.12 683 GLU A O 1
ATOM 5582 N N . MET A 1 684 ? -12.953 -16.609 -14.008 1 91.44 684 MET A N 1
ATOM 5583 C CA . MET A 1 684 ? -12.227 -16.25 -15.227 1 91.44 684 MET A CA 1
ATOM 5584 C C . MET A 1 684 ? -10.805 -16.812 -15.195 1 91.44 684 MET A C 1
ATOM 5586 O O . MET A 1 684 ? -9.953 -16.281 -14.484 1 91.44 684 MET A O 1
ATOM 5590 N N . TYR A 1 685 ? -10.531 -17.781 -15.945 1 82.25 685 TYR A N 1
ATOM 5591 C CA . TYR A 1 685 ? -9.203 -18.375 -16.031 1 82.25 685 TYR A CA 1
ATOM 5592 C C . TYR A 1 685 ? -8.781 -18.562 -17.484 1 82.25 685 TYR A C 1
ATOM 5594 O O . TYR A 1 685 ? -8.68 -19.688 -17.969 1 82.25 685 TYR A O 1
ATOM 5602 N N . PRO A 1 686 ? -8.406 -17.453 -18.062 1 74.56 686 PRO A N 1
ATOM 5603 C CA . PRO A 1 686 ? -8.023 -17.547 -19.484 1 74.56 686 PRO A CA 1
ATOM 5604 C C . PRO A 1 686 ? -6.684 -18.234 -19.688 1 74.56 686 PRO A C 1
ATOM 5606 O O . PRO A 1 686 ? -5.746 -18.016 -18.906 1 74.56 686 PRO A O 1
ATOM 5609 N N . SER A 1 687 ? -6.664 -19.219 -20.469 1 65.81 687 SER A N 1
ATOM 5610 C CA . SER A 1 687 ? -5.43 -19.875 -20.875 1 65.81 687 SER A CA 1
ATOM 5611 C C . SER A 1 687 ? -5.352 -20.047 -22.391 1 65.81 687 SER A C 1
ATOM 5613 O O . SER A 1 687 ? -6.344 -20.375 -23.031 1 65.81 687 SER A O 1
ATOM 5615 N N . ARG A 1 688 ? -4.242 -19.672 -22.906 1 63 688 ARG A N 1
ATOM 5616 C CA . ARG A 1 688 ? -4.047 -19.797 -24.344 1 63 688 ARG A CA 1
ATOM 5617 C C . ARG A 1 688 ? -4.031 -21.25 -24.766 1 63 688 ARG A C 1
ATOM 5619 O O . ARG A 1 688 ? -4.266 -21.578 -25.938 1 63 688 ARG A O 1
ATOM 5626 N N . TYR A 1 689 ? -3.564 -22 -23.797 1 55.38 689 TYR A N 1
ATOM 5627 C CA . TYR A 1 689 ? -3.342 -23.406 -24.172 1 55.38 689 TYR A CA 1
ATOM 5628 C C . TYR A 1 689 ? -4.465 -24.281 -23.641 1 55.38 689 TYR A C 1
ATOM 5630 O O . TYR A 1 689 ? -4.367 -25.516 -23.688 1 55.38 689 TYR A O 1
ATOM 5638 N N . ARG A 1 690 ? -5.453 -23.609 -23.062 1 51.66 690 ARG A N 1
ATOM 5639 C CA . ARG A 1 690 ? -6.34 -24.422 -22.25 1 51.66 690 ARG A CA 1
ATOM 5640 C C . ARG A 1 690 ? -7.199 -25.344 -23.109 1 51.66 690 ARG A C 1
ATOM 5642 O O . ARG A 1 690 ? -8.062 -24.875 -23.859 1 51.66 690 ARG A O 1
ATOM 5649 N N . TYR A 1 691 ? -6.453 -26.391 -23.719 1 43.31 691 TYR A N 1
ATOM 5650 C CA . TYR A 1 691 ? -7.457 -27.406 -24.031 1 43.31 691 TYR A CA 1
ATOM 5651 C C . TYR A 1 691 ? -8.484 -27.516 -22.906 1 43.31 691 TYR A C 1
ATOM 5653 O O . TYR A 1 691 ? -9.531 -26.859 -22.953 1 43.31 691 TYR A O 1
ATOM 5661 N N . HIS A 1 692 ? -8.57 -28.656 -22.281 1 43.53 692 HIS A N 1
ATOM 5662 C CA . HIS A 1 692 ? -9.344 -29 -21.094 1 43.53 692 HIS A CA 1
ATOM 5663 C C . HIS A 1 692 ? -8.68 -28.453 -19.828 1 43.53 692 HIS A C 1
ATOM 5665 O O . HIS A 1 692 ? -7.469 -28.219 -19.812 1 43.53 692 HIS A O 1
ATOM 5671 N N . TYR A 1 693 ? -9.461 -27.953 -19.062 1 41.28 693 TYR A N 1
ATOM 5672 C CA . TYR A 1 693 ? -9.055 -27.562 -17.719 1 41.28 693 TYR A CA 1
ATOM 5673 C C . TYR A 1 693 ? -7.844 -28.359 -17.25 1 41.28 693 TYR A C 1
ATOM 5675 O O . TYR A 1 693 ? -7.973 -29.531 -16.891 1 41.28 693 TYR A O 1
ATOM 5683 N N . LEU A 1 694 ? -6.699 -28.375 -18.047 1 36.94 694 LEU A N 1
ATOM 5684 C CA . LEU A 1 694 ? -5.566 -28.906 -17.297 1 36.94 694 LEU A CA 1
ATOM 5685 C C . LEU A 1 694 ? -5.383 -28.156 -15.977 1 36.94 694 LEU A C 1
ATOM 5687 O O . LEU A 1 694 ? -5.363 -26.922 -15.953 1 36.94 694 LEU A O 1
ATOM 5691 N N . PRO A 1 695 ? -5.762 -28.656 -14.961 1 32.94 695 PRO A N 1
ATOM 5692 C CA . PRO A 1 695 ? -5.305 -28.047 -13.711 1 32.94 695 PRO A CA 1
ATOM 5693 C C . PRO A 1 695 ? -3.852 -27.578 -13.781 1 32.94 695 PRO A C 1
ATOM 5695 O O . PRO A 1 695 ? -2.967 -28.359 -14.141 1 32.94 695 PRO A O 1
ATOM 5698 N N . LYS A 1 696 ? -3.545 -26.547 -14.367 1 30.72 696 LYS A N 1
ATOM 5699 C CA . LYS A 1 696 ? -2.135 -26.203 -14.227 1 30.72 696 LYS A CA 1
ATOM 5700 C C . LYS A 1 696 ? -1.593 -26.656 -12.867 1 30.72 696 LYS A C 1
ATOM 5702 O O . LYS A 1 696 ? -2.115 -26.25 -11.828 1 30.72 696 LYS A O 1
ATOM 5707 N N . ALA A 1 697 ? -1.137 -27.766 -12.664 1 30.22 697 ALA A N 1
ATOM 5708 C CA . ALA A 1 697 ? -0.214 -28.062 -11.57 1 30.22 697 ALA A CA 1
ATOM 5709 C C . ALA A 1 697 ? 0.831 -26.969 -11.422 1 30.22 697 ALA A C 1
ATOM 5711 O O . ALA A 1 697 ? 1.812 -26.922 -12.164 1 30.22 697 ALA A O 1
ATOM 5712 N N . THR A 1 698 ? 0.537 -25.781 -11.609 1 29.8 698 THR A N 1
ATOM 5713 C CA . THR A 1 698 ? 1.731 -25 -11.281 1 29.8 698 THR A CA 1
ATOM 5714 C C . THR A 1 698 ? 2.354 -25.5 -9.977 1 29.8 698 THR A C 1
ATOM 5716 O O . THR A 1 698 ? 1.752 -25.375 -8.906 1 29.8 698 THR A O 1
ATOM 5719 N N . ILE A 1 699 ? 3.025 -26.531 -10.023 1 27.56 699 ILE A N 1
ATOM 5720 C CA . ILE A 1 699 ? 4 -26.891 -9 1 27.56 699 ILE A CA 1
ATOM 5721 C C . ILE A 1 699 ? 4.824 -25.656 -8.609 1 27.56 699 ILE A C 1
ATOM 5723 O O . ILE A 1 699 ? 5.59 -25.141 -9.43 1 27.56 699 ILE A O 1
ATOM 5727 N N . ASN A 1 700 ? 4.375 -24.641 -8.203 1 29.72 700 ASN A N 1
ATOM 5728 C CA . ASN A 1 700 ? 5.5 -23.875 -7.68 1 29.72 700 ASN A CA 1
ATOM 5729 C C . ASN A 1 700 ? 6.445 -24.766 -6.871 1 29.72 700 ASN A C 1
ATOM 5731 O O . ASN A 1 700 ? 6.043 -25.812 -6.367 1 29.72 700 ASN A O 1
ATOM 5735 N N . ASN A 1 701 ? 7.723 -24.641 -7.172 1 28.03 701 ASN A N 1
ATOM 5736 C CA . ASN A 1 701 ? 8.773 -25.406 -6.512 1 28.03 701 ASN A CA 1
ATOM 5737 C C . ASN A 1 701 ? 8.438 -25.672 -5.047 1 28.03 701 ASN A C 1
ATOM 5739 O O . ASN A 1 701 ? 9.164 -26.391 -4.363 1 28.03 701 ASN A O 1
ATOM 5743 N N . GLN A 1 702 ? 7.988 -24.688 -4.355 1 27.86 702 GLN A N 1
ATOM 5744 C CA . GLN A 1 702 ? 7.992 -24.938 -2.916 1 27.86 702 GLN A CA 1
ATOM 5745 C C . GLN A 1 702 ? 6.832 -25.844 -2.512 1 27.86 702 GLN A C 1
ATOM 5747 O O . GLN A 1 702 ? 6.512 -25.969 -1.327 1 27.86 702 GLN A O 1
ATOM 5752 N N . GLY A 1 703 ? 6.41 -26.875 -3.289 1 26.42 703 GLY A N 1
ATOM 5753 C CA . GLY A 1 703 ? 5.48 -27.938 -2.936 1 26.42 703 GLY A CA 1
ATOM 5754 C C . GLY A 1 703 ? 4.035 -27.484 -2.906 1 26.42 703 GLY A C 1
ATOM 5755 O O . GLY A 1 703 ? 3.137 -28.266 -2.584 1 26.42 703 GLY A O 1
ATOM 5756 N N . THR A 1 704 ? 3.812 -26.25 -2.496 1 26.83 704 THR A N 1
ATOM 5757 C CA . THR A 1 704 ? 2.375 -26.047 -2.361 1 26.83 704 THR A CA 1
ATOM 5758 C C . THR A 1 704 ? 1.696 -26.062 -3.729 1 26.83 704 THR A C 1
ATOM 5760 O O . THR A 1 704 ? 2.094 -25.312 -4.629 1 26.83 704 THR A O 1
ATOM 5763 N N . PHE A 1 705 ? 1.236 -27.172 -4.203 1 27.31 705 PHE A N 1
ATOM 5764 C CA . PHE A 1 705 ? 0.312 -27.625 -5.238 1 27.31 705 PHE A CA 1
ATOM 5765 C C . PHE A 1 705 ? -0.863 -26.656 -5.363 1 27.31 705 PHE A C 1
ATOM 5767 O O . PHE A 1 705 ? -1.843 -26.766 -4.625 1 27.31 705 PHE A O 1
ATOM 5774 N N . TYR A 1 706 ? -0.944 -25.562 -5.227 1 30.33 706 TYR A N 1
ATOM 5775 C CA . TYR A 1 706 ? -2.354 -25.25 -5.438 1 30.33 706 TYR A CA 1
ATOM 5776 C C . TYR A 1 706 ? -2.801 -25.672 -6.832 1 30.33 706 TYR A C 1
ATOM 5778 O O . TYR A 1 706 ? -2.607 -24.938 -7.805 1 30.33 706 TYR A O 1
ATOM 5786 N N . LYS A 1 707 ? -2.379 -26.812 -7.445 1 35.06 707 LYS A N 1
ATOM 5787 C CA . LYS A 1 707 ? -2.846 -27.562 -8.602 1 35.06 707 LYS A CA 1
ATOM 5788 C C . LYS A 1 707 ? -4.371 -27.594 -8.664 1 35.06 707 LYS A C 1
ATOM 5790 O O . LYS A 1 707 ? -5.016 -28.344 -7.926 1 35.06 707 LYS A O 1
ATOM 5795 N N . ARG A 1 708 ? -5.07 -26.75 -9 1 33.31 708 ARG A N 1
ATOM 5796 C CA . ARG A 1 708 ? -6.52 -26.922 -9.078 1 33.31 708 ARG A CA 1
ATOM 5797 C C . ARG A 1 708 ? -6.898 -27.906 -10.18 1 33.31 708 ARG A C 1
ATOM 5799 O O . ARG A 1 708 ? -6.84 -27.562 -11.367 1 33.31 708 ARG A O 1
ATOM 5806 N N . ILE A 1 709 ? -6.273 -29.094 -10.492 1 34.12 709 ILE A N 1
ATOM 5807 C CA . ILE A 1 709 ? -7.148 -29.891 -11.344 1 34.12 709 ILE A CA 1
ATOM 5808 C C . ILE A 1 709 ? -8.562 -29.328 -11.305 1 34.12 709 ILE A C 1
ATOM 5810 O O . ILE A 1 709 ? -9.172 -29.078 -12.344 1 34.12 709 ILE A O 1
ATOM 5814 N N . TYR A 1 710 ? -9.234 -29.75 -10.18 1 34.44 710 TYR A N 1
ATOM 5815 C CA . TYR A 1 710 ? -10.516 -29.141 -9.836 1 34.44 710 TYR A CA 1
ATOM 5816 C C . TYR A 1 710 ? -10.32 -27.75 -9.242 1 34.44 710 TYR A C 1
ATOM 5818 O O . TYR A 1 710 ? -9.438 -27.547 -8.406 1 34.44 710 TYR A O 1
ATOM 5826 N N . PRO A 1 711 ? -10.461 -26.625 -9.953 1 37.62 711 PRO A N 1
ATOM 5827 C CA . PRO A 1 711 ? -10.508 -25.328 -9.266 1 37.62 711 PRO A CA 1
ATOM 5828 C C . PRO A 1 711 ? -10.414 -25.469 -7.75 1 37.62 711 PRO A C 1
ATOM 5830 O O . PRO A 1 711 ? -10.711 -26.531 -7.203 1 37.62 711 PRO A O 1
ATOM 5833 N N . ASP A 1 712 ? -9.727 -24.5 -6.984 1 45.88 712 ASP A N 1
ATOM 5834 C CA . ASP A 1 712 ? -9.984 -24.219 -5.574 1 45.88 712 ASP A CA 1
ATOM 5835 C C . ASP A 1 712 ? -11.336 -24.781 -5.141 1 45.88 712 ASP A C 1
ATOM 5837 O O . ASP A 1 712 ? -12.25 -24.031 -4.805 1 45.88 712 ASP A O 1
ATOM 5841 N N . LEU A 1 713 ? -11.641 -25.891 -5.695 1 56.75 713 LEU A N 1
ATOM 5842 C CA . LEU A 1 713 ? -12.914 -26.578 -5.613 1 56.75 713 LEU A CA 1
ATOM 5843 C C . LEU A 1 713 ? -13.383 -26.703 -4.164 1 56.75 713 LEU A C 1
ATOM 5845 O O . LEU A 1 713 ? -14.578 -26.812 -3.9 1 56.75 713 LEU A O 1
ATOM 5849 N N . GLU A 1 714 ? -12.07 -26.531 -3.422 1 72.31 714 GLU A N 1
ATOM 5850 C CA . GLU A 1 714 ? -12.492 -26.625 -2.025 1 72.31 714 GLU A CA 1
ATOM 5851 C C . GLU A 1 714 ? -13.453 -25.516 -1.653 1 72.31 714 GLU A C 1
ATOM 5853 O O . GLU A 1 714 ? -14.555 -25.766 -1.155 1 72.31 714 GLU A O 1
ATOM 5858 N N . TRP A 1 715 ? -12.969 -24.469 -2.186 1 85.56 715 TRP A N 1
ATOM 5859 C CA . TRP A 1 715 ? -13.828 -23.344 -1.82 1 85.56 715 TRP A CA 1
ATOM 5860 C C . TRP A 1 715 ? -15.117 -23.359 -2.639 1 85.56 715 TRP A C 1
ATOM 5862 O O . TRP A 1 715 ? -16.188 -23 -2.137 1 85.56 715 TRP A O 1
ATOM 5872 N N . ALA A 1 716 ? -15.023 -23.859 -3.934 1 87.38 716 ALA A N 1
ATOM 5873 C CA . ALA A 1 716 ? -16.203 -23.938 -4.797 1 87.38 716 ALA A CA 1
ATOM 5874 C C . ALA A 1 716 ? -17.234 -24.891 -4.227 1 87.38 716 ALA A C 1
ATOM 5876 O O . ALA A 1 716 ? -18.438 -24.609 -4.25 1 87.38 716 ALA A O 1
ATOM 5877 N N . VAL A 1 717 ? -16.734 -25.984 -3.707 1 84.38 717 VAL A N 1
ATOM 5878 C CA . VAL A 1 717 ? -17.625 -26.984 -3.143 1 84.38 717 VAL A CA 1
ATOM 5879 C C . VAL A 1 717 ? -18.359 -26.406 -1.932 1 84.38 717 VAL A C 1
ATOM 5881 O O . VAL A 1 717 ? -19.547 -26.641 -1.751 1 84.38 717 VAL A O 1
ATOM 5884 N N . HIS A 1 718 ? -17.594 -25.672 -1.154 1 87.25 718 HIS A N 1
ATOM 5885 C CA . HIS A 1 718 ? -18.188 -25.016 0.002 1 87.25 718 HIS A CA 1
ATOM 5886 C C . HIS A 1 718 ? -19.25 -24.016 -0.426 1 87.25 718 HIS A C 1
ATOM 5888 O O . HIS A 1 718 ? -20.359 -24 0.121 1 87.25 718 HIS A O 1
ATOM 5894 N N . MET A 1 719 ? -19.016 -23.219 -1.459 1 91.44 719 MET A N 1
ATOM 5895 C CA . MET A 1 719 ? -19.953 -22.188 -1.905 1 91.44 719 MET A CA 1
ATOM 5896 C C . MET A 1 719 ? -21.219 -22.812 -2.488 1 91.44 719 MET A C 1
ATOM 5898 O O . MET A 1 719 ? -22.312 -22.281 -2.312 1 91.44 719 MET A O 1
ATOM 5902 N N . VAL A 1 720 ? -21.062 -23.969 -3.102 1 91.5 720 VAL A N 1
ATOM 5903 C CA . VAL A 1 720 ? -22.188 -24.609 -3.783 1 91.5 720 VAL A CA 1
ATOM 5904 C C . VAL A 1 720 ? -23.031 -25.375 -2.773 1 91.5 720 VAL A C 1
ATOM 5906 O O . VAL A 1 720 ? -24.266 -25.297 -2.801 1 91.5 720 VAL A O 1
ATOM 5909 N N . THR A 1 721 ? -22.391 -26.078 -1.871 1 89.44 721 THR A N 1
ATOM 5910 C CA . THR A 1 721 ? -23.125 -26.984 -0.996 1 89.44 721 THR A CA 1
ATOM 5911 C C . THR A 1 721 ? -23.672 -26.234 0.214 1 89.44 721 THR A C 1
ATOM 5913 O O . THR A 1 721 ? -24.781 -26.516 0.671 1 89.44 721 THR A O 1
ATOM 5916 N N . GLU A 1 722 ? -22.922 -25.297 0.688 1 87.94 722 GLU A N 1
ATOM 5917 C CA . GLU A 1 722 ? -23.344 -24.594 1.892 1 87.94 722 GLU A CA 1
ATOM 5918 C C . GLU A 1 722 ? -24.203 -23.375 1.543 1 87.94 722 GLU A C 1
ATOM 5920 O O . GLU A 1 722 ? -25.141 -23.031 2.268 1 87.94 722 GLU A O 1
ATOM 5925 N N . HIS A 1 723 ? -23.922 -22.656 0.428 1 89.88 723 HIS A N 1
ATOM 5926 C CA . HIS A 1 723 ? -24.562 -21.375 0.156 1 89.88 723 HIS A CA 1
ATOM 5927 C C . HIS A 1 723 ? -25.422 -21.438 -1.104 1 89.88 723 HIS A C 1
ATOM 5929 O O . HIS A 1 723 ? -26.016 -20.438 -1.505 1 89.88 723 HIS A O 1
ATOM 5935 N N . ASP A 1 724 ? -25.422 -22.531 -1.817 1 88.88 724 ASP A N 1
ATOM 5936 C CA . ASP A 1 724 ? -26.297 -22.797 -2.949 1 88.88 724 ASP A CA 1
ATOM 5937 C C . ASP A 1 724 ? -25.938 -21.922 -4.145 1 88.88 724 ASP A C 1
ATOM 5939 O O . ASP A 1 724 ? -26.828 -21.453 -4.863 1 88.88 724 ASP A O 1
ATOM 5943 N N . PHE A 1 725 ? -24.719 -21.578 -4.25 1 93.12 725 PHE A N 1
ATOM 5944 C CA . PHE A 1 725 ? -24.219 -20.906 -5.445 1 93.12 725 PHE A CA 1
ATOM 5945 C C . PHE A 1 725 ? -24.047 -21.891 -6.594 1 93.12 725 PHE A C 1
ATOM 5947 O O . PHE A 1 725 ? -23.938 -23.109 -6.367 1 93.12 725 PHE A O 1
ATOM 5954 N N . ILE A 1 726 ? -24.094 -21.391 -7.758 1 94.25 726 ILE A N 1
ATOM 5955 C CA . ILE A 1 726 ? -23.531 -22.109 -8.906 1 94.25 726 ILE A CA 1
ATOM 5956 C C . ILE A 1 726 ? -22.109 -21.625 -9.156 1 94.25 726 ILE A C 1
ATOM 5958 O O . ILE A 1 726 ? -21.828 -20.422 -9.141 1 94.25 726 ILE A O 1
ATOM 5962 N N . TYR A 1 727 ? -21.234 -22.547 -9.203 1 93.25 727 TYR A N 1
ATOM 5963 C CA . TYR A 1 727 ? -19.859 -22.25 -9.57 1 93.25 727 TYR A CA 1
ATOM 5964 C C . TYR A 1 727 ? -19.562 -22.703 -10.992 1 93.25 727 TYR A C 1
ATOM 5966 O O . TYR A 1 727 ? -19.781 -23.875 -11.328 1 93.25 727 TYR A O 1
ATOM 5974 N N . ALA A 1 728 ? -19.031 -21.781 -11.844 1 91.94 728 ALA A N 1
ATOM 5975 C CA . ALA A 1 728 ? -18.875 -22.109 -13.258 1 91.94 728 ALA A CA 1
ATOM 5976 C C . ALA A 1 728 ? -17.531 -21.625 -13.789 1 91.94 728 ALA A C 1
ATOM 5978 O O . ALA A 1 728 ? -16.938 -20.703 -13.234 1 91.94 728 ALA A O 1
ATOM 5979 N N . TRP A 1 729 ? -17 -22.25 -14.805 1 87.19 729 TRP A N 1
ATOM 5980 C CA . TRP A 1 729 ? -15.805 -21.812 -15.516 1 87.19 729 TRP A CA 1
ATOM 5981 C C . TRP A 1 729 ? -15.805 -22.328 -16.953 1 87.19 729 TRP A C 1
ATOM 5983 O O . TRP A 1 729 ? -16.547 -23.25 -17.281 1 87.19 729 TRP A O 1
ATOM 5993 N N . LEU A 1 730 ? -15.047 -21.641 -17.75 1 83.44 730 LEU A N 1
ATOM 5994 C CA . LEU A 1 730 ? -14.844 -22.125 -19.125 1 83.44 730 LEU A CA 1
ATOM 5995 C C . LEU A 1 730 ? -13.859 -23.281 -19.141 1 83.44 730 LEU A C 1
ATOM 5997 O O . LEU A 1 730 ? -12.688 -23.125 -18.797 1 83.44 730 LEU A O 1
ATOM 6001 N N . ASP A 1 731 ? -14.242 -24.453 -19.375 1 70.94 731 ASP A N 1
ATOM 6002 C CA . ASP A 1 731 ? -13.469 -25.688 -19.266 1 70.94 731 ASP A CA 1
ATOM 6003 C C . ASP A 1 731 ? -12.742 -26 -20.562 1 70.94 731 ASP A C 1
ATOM 6005 O O . ASP A 1 731 ? -11.695 -26.656 -20.547 1 70.94 731 ASP A O 1
ATOM 6009 N N . GLY A 1 732 ? -13.328 -25.656 -21.688 1 63.38 732 GLY A N 1
ATOM 6010 C CA . GLY A 1 732 ? -12.625 -26.062 -22.906 1 63.38 732 GLY A CA 1
ATOM 6011 C C . GLY A 1 732 ? -13.133 -25.359 -24.156 1 63.38 732 GLY A C 1
ATOM 6012 O O . GLY A 1 732 ? -14.242 -24.844 -24.172 1 63.38 732 GLY A O 1
ATOM 6013 N N . GLN A 1 733 ? -12.18 -25.141 -25.094 1 64.56 733 GLN A N 1
ATOM 6014 C CA . GLN A 1 733 ? -12.508 -24.594 -26.406 1 64.56 733 GLN A CA 1
ATOM 6015 C C . GLN A 1 733 ? -12.07 -25.531 -27.531 1 64.56 733 GLN A C 1
ATOM 6017 O O . GLN A 1 733 ? -11 -26.141 -27.453 1 64.56 733 GLN A O 1
ATOM 6022 N N . PHE A 1 734 ? -13.094 -25.938 -28.391 1 57.94 734 PHE A N 1
ATOM 6023 C CA . PHE A 1 734 ? -12.742 -26.844 -29.484 1 57.94 734 PHE A CA 1
ATOM 6024 C C . PHE A 1 734 ? -13.281 -26.312 -30.812 1 57.94 734 PHE A C 1
ATOM 6026 O O . PHE A 1 734 ? -14.344 -25.688 -30.859 1 57.94 734 PHE A O 1
ATOM 6033 N N . TYR A 1 735 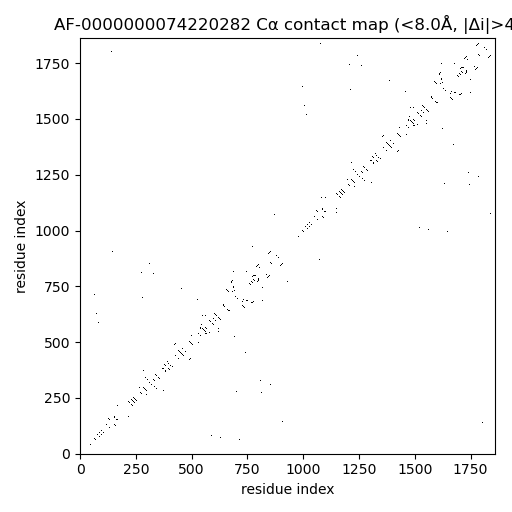? -12.398 -26.141 -31.75 1 55.19 735 TYR A N 1
ATOM 6034 C CA . TYR A 1 735 ? -12.883 -25.766 -33.062 1 55.19 735 TYR A CA 1
ATOM 6035 C C . TYR A 1 735 ? -13.469 -26.969 -33.812 1 55.19 735 TYR A C 1
ATOM 6037 O O . TYR A 1 735 ? -13.008 -28.109 -33.594 1 55.19 735 TYR A O 1
ATOM 6045 N N . GLN A 1 736 ? -14.773 -26.781 -34.375 1 48.5 736 GLN A N 1
ATOM 6046 C CA . GLN A 1 736 ? -15.375 -27.797 -35.219 1 48.5 736 GLN A CA 1
ATOM 6047 C C . GLN A 1 736 ? -14.547 -27.984 -36.5 1 48.5 736 GLN A C 1
ATOM 6049 O O . GLN A 1 736 ? -14.828 -27.375 -37.531 1 48.5 736 GLN A O 1
ATOM 6054 N N . ASP A 1 737 ? -13.352 -27.844 -36.5 1 47.31 737 ASP A N 1
ATOM 6055 C CA . ASP A 1 737 ? -12.797 -28.078 -37.844 1 47.31 737 ASP A CA 1
ATOM 6056 C C . ASP A 1 737 ? -12.414 -29.547 -38 1 47.31 737 ASP A C 1
ATOM 6058 O O . ASP A 1 737 ? -12.352 -30.297 -37.031 1 47.31 737 ASP A O 1
ATOM 6062 N N . SER A 1 738 ? -12.617 -30 -39.188 1 43.25 738 SER A N 1
ATOM 6063 C CA . SER A 1 738 ? -12.289 -31.359 -39.594 1 43.25 738 SER A CA 1
ATOM 6064 C C . SER A 1 738 ? -11.055 -31.875 -38.875 1 43.25 738 SER A C 1
ATOM 6066 O O . SER A 1 738 ? -10.914 -33.062 -38.625 1 43.25 738 SER A O 1
ATOM 6068 N N . ASN A 1 739 ? -10.227 -30.891 -38.562 1 41.19 739 ASN A N 1
ATOM 6069 C CA . ASN A 1 739 ? -8.93 -31.359 -38.094 1 41.19 739 ASN A CA 1
ATOM 6070 C C . ASN A 1 739 ? -8.781 -31.141 -36.594 1 41.19 739 ASN A C 1
ATOM 6072 O O . ASN A 1 739 ? -7.758 -31.5 -36 1 41.19 739 ASN A O 1
ATOM 6076 N N . HIS A 1 740 ? -9.883 -30.812 -35.938 1 42.84 740 HIS A N 1
ATOM 6077 C CA . HIS A 1 740 ? -9.914 -30.625 -34.469 1 42.84 740 HIS A CA 1
ATOM 6078 C C . HIS A 1 740 ? -8.68 -29.891 -34 1 42.84 740 HIS A C 1
ATOM 6080 O O . HIS A 1 740 ? -8.039 -30.312 -33.031 1 42.84 740 HIS A O 1
ATOM 6086 N N . SER A 1 741 ? -8.047 -28.953 -34.812 1 45.09 741 SER A N 1
ATOM 6087 C CA . SER A 1 741 ? -6.773 -28.281 -34.562 1 45.09 741 SER A CA 1
ATOM 6088 C C . SER A 1 741 ? -6.848 -27.406 -33.312 1 45.09 741 SER A C 1
ATOM 6090 O O . SER A 1 741 ? -7.879 -26.797 -33.062 1 45.09 741 SER A O 1
ATOM 6092 N N . LEU A 1 742 ? -6.043 -27.75 -32.281 1 48.5 742 LEU A N 1
ATOM 6093 C CA . LEU A 1 742 ? -5.836 -26.859 -31.156 1 48.5 742 LEU A CA 1
ATOM 6094 C C . LEU A 1 742 ? -5.16 -25.562 -31.594 1 48.5 742 LEU A C 1
ATOM 6096 O O . LEU A 1 742 ? -4.074 -25.609 -32.188 1 48.5 742 LEU A O 1
ATOM 6100 N N . HIS A 1 743 ? -5.918 -24.469 -31.938 1 50.16 743 HIS A N 1
ATOM 6101 C CA . HIS A 1 743 ? -5.277 -23.219 -32.344 1 50.16 743 HIS A CA 1
ATOM 6102 C C . HIS A 1 743 ? -4.871 -22.391 -31.109 1 50.16 743 HIS A C 1
ATOM 6104 O O . HIS A 1 743 ? -5.574 -22.391 -30.109 1 50.16 743 HIS A O 1
ATOM 6110 N N . GLU A 1 744 ? -3.488 -22.156 -31.016 1 59.06 744 GLU A N 1
ATOM 6111 C CA . GLU A 1 744 ? -3.094 -21.109 -30.094 1 59.06 744 GLU A CA 1
ATOM 6112 C C . GLU A 1 744 ? -3.996 -19.875 -30.219 1 59.06 744 GLU A C 1
ATOM 6114 O O . GLU A 1 744 ? -4.207 -19.375 -31.312 1 59.06 744 GLU A O 1
ATOM 6119 N N . LEU A 1 745 ? -4.684 -19.625 -29.094 1 66.12 745 LEU A N 1
ATOM 6120 C CA . LEU A 1 745 ? -5.617 -18.5 -29.109 1 66.12 745 LEU A CA 1
ATOM 6121 C C . LEU A 1 745 ? -4.887 -17.172 -28.922 1 66.12 745 LEU A C 1
ATOM 6123 O O . LEU A 1 745 ? -3.986 -17.078 -28.078 1 66.12 745 LEU A O 1
ATOM 6127 N N . SER A 1 746 ? -5.188 -16.328 -29.844 1 72.06 746 SER A N 1
ATOM 6128 C CA . SER A 1 746 ? -4.727 -14.961 -29.625 1 72.06 746 SER A CA 1
ATOM 6129 C C . SER A 1 746 ? -5.434 -14.32 -28.438 1 72.06 746 SER A C 1
ATOM 6131 O O . SER A 1 746 ? -6.453 -14.836 -27.969 1 72.06 746 SER A O 1
ATOM 6133 N N . PHE A 1 747 ? -4.836 -13.359 -27.969 1 78.44 747 PHE A N 1
ATOM 6134 C CA . PHE A 1 747 ? -5.43 -12.633 -26.844 1 78.44 747 PHE A CA 1
ATOM 6135 C C . PHE A 1 747 ? -6.801 -12.086 -27.219 1 78.44 747 PHE A C 1
ATOM 6137 O O . PHE A 1 747 ? -7.727 -12.102 -26.422 1 78.44 747 PHE A O 1
ATOM 6144 N N . GLU A 1 748 ? -6.969 -11.648 -28.406 1 78.69 748 GLU A N 1
ATOM 6145 C CA . GLU A 1 748 ? -8.242 -11.133 -28.906 1 78.69 748 GLU A CA 1
ATOM 6146 C C . GLU A 1 748 ? -9.305 -12.227 -28.922 1 78.69 748 GLU A C 1
ATOM 6148 O O . GLU A 1 748 ? -10.461 -11.977 -28.594 1 78.69 748 GLU A O 1
ATOM 6153 N N . GLU A 1 749 ? -8.875 -13.328 -29.344 1 79.25 749 GLU A N 1
ATOM 6154 C CA . GLU A 1 749 ? -9.805 -14.453 -29.391 1 79.25 749 GLU A CA 1
ATOM 6155 C C . GLU A 1 749 ? -10.273 -14.844 -27.984 1 79.25 749 GLU A C 1
ATOM 6157 O O . GLU A 1 749 ? -11.43 -15.203 -27.797 1 79.25 749 GLU A O 1
ATOM 6162 N N . LEU A 1 750 ? -9.32 -14.773 -27.109 1 82.44 750 LEU A N 1
ATOM 6163 C CA . LEU A 1 750 ? -9.672 -15.094 -25.719 1 82.44 750 LEU A CA 1
ATOM 6164 C C . LEU A 1 750 ? -10.695 -14.102 -25.188 1 82.44 750 LEU A C 1
ATOM 6166 O O . LEU A 1 750 ? -11.633 -14.484 -24.484 1 82.44 750 LEU A O 1
ATOM 6170 N N . LEU A 1 751 ? -10.5 -12.828 -25.5 1 83.5 751 LEU A N 1
ATOM 6171 C CA . LEU A 1 751 ? -11.438 -11.797 -25.062 1 83.5 751 LEU A CA 1
ATOM 6172 C C . LEU A 1 751 ? -12.82 -12.039 -25.656 1 83.5 751 LEU A C 1
ATOM 6174 O O . LEU A 1 751 ? -13.828 -11.883 -24.969 1 83.5 751 LEU A O 1
ATOM 6178 N N . GLU A 1 752 ? -12.867 -12.469 -26.875 1 85.19 752 GLU A N 1
ATOM 6179 C CA . GLU A 1 752 ? -14.141 -12.734 -27.547 1 85.19 752 GLU A CA 1
ATOM 6180 C C . GLU A 1 752 ? -14.82 -13.969 -26.953 1 85.19 752 GLU A C 1
ATOM 6182 O O . GLU A 1 752 ? -16.047 -14.016 -26.859 1 85.19 752 GLU A O 1
ATOM 6187 N N . ASP A 1 753 ? -14.023 -14.938 -26.688 1 85.56 753 ASP A N 1
ATOM 6188 C CA . ASP A 1 753 ? -14.57 -16.141 -26.078 1 85.56 753 ASP A CA 1
ATOM 6189 C C . ASP A 1 753 ? -15.273 -15.836 -24.75 1 85.56 753 ASP A C 1
ATOM 6191 O O . ASP A 1 753 ? -16.375 -16.328 -24.5 1 85.56 753 ASP A O 1
ATOM 6195 N N . TYR A 1 754 ? -14.664 -15.078 -23.969 1 89.62 754 TYR A N 1
ATOM 6196 C CA . TYR A 1 754 ? -15.234 -14.789 -22.656 1 89.62 754 TYR A CA 1
ATOM 6197 C C . TYR A 1 754 ? -16.422 -13.836 -22.766 1 89.62 754 TYR A C 1
ATOM 6199 O O . TYR A 1 754 ? -17.359 -13.922 -21.984 1 89.62 754 TYR A O 1
ATOM 6207 N N . SER A 1 755 ? -16.391 -12.906 -23.734 1 90.31 755 SER A N 1
ATOM 6208 C CA . SER A 1 755 ? -17.578 -12.086 -24 1 90.31 755 SER A CA 1
ATOM 6209 C C . SER A 1 755 ? -18.75 -12.938 -24.422 1 90.31 755 SER A C 1
ATOM 6211 O O . SER A 1 755 ? -19.875 -12.734 -23.969 1 90.31 755 SER A O 1
ATOM 6213 N N . THR A 1 756 ? -18.469 -13.906 -25.281 1 90.62 756 THR A N 1
ATOM 6214 C CA . THR A 1 756 ? -19.5 -14.828 -25.75 1 90.62 756 THR A CA 1
ATOM 6215 C C . THR A 1 756 ? -20.031 -15.68 -24.594 1 90.62 756 THR A C 1
ATOM 6217 O O . THR A 1 756 ? -21.234 -15.953 -24.531 1 90.62 756 THR A O 1
ATOM 6220 N N . LEU A 1 757 ? -19.125 -16.125 -23.766 1 92.19 757 LEU A N 1
ATOM 6221 C CA . LEU A 1 757 ? -19.516 -16.906 -22.594 1 92.19 757 LEU A CA 1
ATOM 6222 C C . LEU A 1 757 ? -20.484 -16.109 -21.719 1 92.19 757 LEU A C 1
ATOM 6224 O O . LEU A 1 757 ? -21.516 -16.641 -21.312 1 92.19 757 LEU A O 1
ATOM 6228 N N . ILE A 1 758 ? -20.188 -14.875 -21.406 1 94.56 758 ILE A N 1
ATOM 6229 C CA . ILE A 1 758 ? -21.016 -14.039 -20.531 1 94.56 758 ILE A CA 1
ATOM 6230 C C . ILE A 1 758 ? -22.359 -13.781 -21.188 1 94.56 758 ILE A C 1
ATOM 6232 O O . ILE A 1 758 ? -23.406 -13.836 -20.531 1 94.56 758 ILE A O 1
ATOM 6236 N N . ASP A 1 759 ? -22.391 -13.578 -22.5 1 93.25 759 ASP A N 1
ATOM 6237 C CA . ASP A 1 759 ? -23.625 -13.391 -23.234 1 93.25 759 ASP A CA 1
ATOM 6238 C C . ASP A 1 759 ? -24.5 -14.641 -23.156 1 93.25 759 ASP A C 1
ATOM 6240 O O . ASP A 1 759 ? -25.719 -14.547 -23.016 1 93.25 759 ASP A O 1
ATOM 6244 N N . PHE A 1 760 ? -23.859 -15.742 -23.328 1 93 760 PHE A N 1
ATOM 6245 C CA . PHE A 1 760 ? -24.578 -17.016 -23.25 1 93 760 PHE A CA 1
ATOM 6246 C C . PHE A 1 760 ? -25.234 -17.172 -21.875 1 93 760 PHE A C 1
ATOM 6248 O O . PHE A 1 760 ? -26.391 -17.594 -21.781 1 93 760 PHE A O 1
ATOM 6255 N N . ILE A 1 761 ? -24.5 -16.859 -20.828 1 94.62 761 ILE A N 1
ATOM 6256 C CA . ILE A 1 761 ? -25 -16.984 -19.469 1 94.62 761 ILE A CA 1
ATOM 6257 C C . ILE A 1 761 ? -26.203 -16.047 -19.281 1 94.62 761 ILE A C 1
ATOM 6259 O O . ILE A 1 761 ? -27.234 -16.438 -18.75 1 94.62 761 ILE A O 1
ATOM 6263 N N . VAL A 1 762 ? -26.125 -14.844 -19.734 1 93.06 762 VAL A N 1
ATOM 6264 C CA . VAL A 1 762 ? -27.125 -13.812 -19.547 1 93.06 762 VAL A CA 1
ATOM 6265 C C . VAL A 1 762 ? -28.391 -14.156 -20.328 1 93.06 762 VAL A C 1
ATOM 6267 O O . VAL A 1 762 ? -29.5 -13.984 -19.844 1 93.06 762 VAL A O 1
ATOM 6270 N N . THR A 1 763 ? -28.203 -14.781 -21.5 1 91.69 763 THR A N 1
ATOM 6271 C CA . THR A 1 763 ? -29.328 -14.945 -22.406 1 91.69 763 THR A CA 1
ATOM 6272 C C . THR A 1 763 ? -29.906 -16.359 -22.281 1 91.69 763 THR A C 1
ATOM 6274 O O . THR A 1 763 ? -31.125 -16.531 -22.406 1 91.69 763 THR A O 1
ATOM 6277 N N . ASN A 1 764 ? -29.047 -17.344 -22.016 1 89.88 764 ASN A N 1
ATOM 6278 C CA . ASN A 1 764 ? -29.484 -18.719 -22.172 1 89.88 764 ASN A CA 1
ATOM 6279 C C . ASN A 1 764 ? -29.672 -19.406 -20.828 1 89.88 764 ASN A C 1
ATOM 6281 O O . ASN A 1 764 ? -30.453 -20.359 -20.703 1 89.88 764 ASN A O 1
ATOM 6285 N N . MET A 1 765 ? -28.984 -18.953 -19.844 1 91.94 765 MET A N 1
ATOM 6286 C CA . MET A 1 765 ? -29.094 -19.609 -18.547 1 91.94 765 MET A CA 1
ATOM 6287 C C . MET A 1 765 ? -30.141 -18.922 -17.672 1 91.94 765 MET A C 1
ATOM 6289 O O . MET A 1 765 ? -29.797 -18.203 -16.734 1 91.94 765 MET A O 1
ATOM 6293 N N . THR A 1 766 ? -31.359 -19.266 -17.797 1 90.5 766 THR A N 1
ATOM 6294 C CA . THR A 1 766 ? -32.5 -18.609 -17.156 1 90.5 766 THR A CA 1
ATOM 6295 C C . THR A 1 766 ? -32.531 -18.922 -15.672 1 90.5 766 THR A C 1
ATOM 6297 O O . THR A 1 766 ? -33.188 -18.234 -14.898 1 90.5 766 THR A O 1
ATOM 6300 N N . PHE A 1 767 ? -31.859 -19.938 -15.273 1 92.31 767 PHE A N 1
ATOM 6301 C CA . PHE A 1 767 ? -31.844 -20.328 -13.867 1 92.31 767 PHE A CA 1
ATOM 6302 C C . PHE A 1 767 ? -30.844 -19.5 -13.078 1 92.31 767 PHE A C 1
ATOM 6304 O O . PHE A 1 767 ? -30.781 -19.594 -11.852 1 92.31 767 PHE A O 1
ATOM 6311 N N . VAL A 1 768 ? -30.156 -18.625 -13.758 1 93.81 768 VAL A N 1
ATOM 6312 C CA . VAL A 1 768 ? -29.141 -17.797 -13.109 1 93.81 768 VAL A CA 1
ATOM 6313 C C . VAL A 1 768 ? -29.688 -16.406 -12.859 1 93.81 768 VAL A C 1
ATOM 6315 O O . VAL A 1 768 ? -30.328 -15.812 -13.734 1 93.81 768 VAL A O 1
ATOM 6318 N N . ASN A 1 769 ? -29.484 -15.922 -11.609 1 92.12 769 ASN A N 1
ATOM 6319 C CA . ASN A 1 769 ? -29.766 -14.523 -11.289 1 92.12 769 ASN A CA 1
ATOM 6320 C C . ASN A 1 769 ? -28.609 -13.617 -11.719 1 92.12 769 ASN A C 1
ATOM 6322 O O . ASN A 1 769 ? -27.578 -13.547 -11.031 1 92.12 769 ASN A O 1
ATOM 6326 N N . ILE A 1 770 ? -28.812 -12.844 -12.672 1 91.19 770 ILE A N 1
ATOM 6327 C CA . ILE A 1 770 ? -27.75 -12.039 -13.273 1 91.19 770 ILE A CA 1
ATOM 6328 C C . ILE A 1 770 ? -27.312 -10.953 -12.297 1 91.19 770 ILE A C 1
ATOM 6330 O O . ILE A 1 770 ? -26.125 -10.602 -12.242 1 91.19 770 ILE A O 1
ATOM 6334 N N . ALA A 1 771 ? -28.172 -10.453 -11.445 1 87.06 771 ALA A N 1
ATOM 6335 C CA . ALA A 1 771 ? -27.844 -9.422 -10.461 1 87.06 771 ALA A CA 1
ATOM 6336 C C . ALA A 1 771 ? -26.969 -9.992 -9.344 1 87.06 771 ALA A C 1
ATOM 6338 O O . ALA A 1 771 ? -26.281 -9.242 -8.656 1 87.06 771 ALA A O 1
ATOM 6339 N N . GLN A 1 772 ? -27.031 -11.32 -9.242 1 91.88 772 GLN A N 1
ATOM 6340 C CA . GLN A 1 772 ? -26.234 -11.984 -8.211 1 91.88 772 GLN A CA 1
ATOM 6341 C C . GLN A 1 772 ? -25.141 -12.836 -8.836 1 91.88 772 GLN A C 1
ATOM 6343 O O . GLN A 1 772 ? -24.812 -13.914 -8.336 1 91.88 772 GLN A O 1
ATOM 6348 N N . THR A 1 773 ? -24.703 -12.406 -9.961 1 93.62 773 THR A N 1
ATOM 6349 C CA . THR A 1 773 ? -23.578 -13.047 -10.633 1 93.62 773 THR A CA 1
ATOM 6350 C C . THR A 1 773 ? -22.297 -12.258 -10.406 1 93.62 773 THR A C 1
ATOM 6352 O O . THR A 1 773 ? -22.266 -11.039 -10.594 1 93.62 773 THR A O 1
ATOM 6355 N N . CYS A 1 774 ? -21.297 -12.953 -9.969 1 95.62 774 CYS A N 1
ATOM 6356 C CA . CYS A 1 774 ? -20.016 -12.305 -9.711 1 95.62 774 CYS A CA 1
ATOM 6357 C C . CYS A 1 774 ? -18.891 -12.992 -10.484 1 95.62 774 CYS A C 1
ATOM 6359 O O . CYS A 1 774 ? -18.844 -14.219 -10.547 1 95.62 774 CYS A O 1
ATOM 6361 N N . LEU A 1 775 ? -18.078 -12.172 -11.117 1 96 775 LEU A N 1
ATOM 6362 C CA . LEU A 1 775 ? -16.891 -12.672 -11.797 1 96 775 LEU A CA 1
ATOM 6363 C C . LEU A 1 775 ? -15.703 -12.727 -10.844 1 96 775 LEU A C 1
ATOM 6365 O O . LEU A 1 775 ? -15.531 -11.836 -10.008 1 96 775 LEU A O 1
ATOM 6369 N N . ILE A 1 776 ? -14.914 -13.781 -10.867 1 95.5 776 ILE A N 1
ATOM 6370 C CA . ILE A 1 776 ? -13.719 -13.883 -10.023 1 95.5 776 ILE A CA 1
ATOM 6371 C C . ILE A 1 776 ? -12.539 -14.367 -10.859 1 95.5 776 ILE A C 1
ATOM 6373 O O . ILE A 1 776 ? -12.695 -15.25 -11.711 1 95.5 776 ILE A O 1
ATOM 6377 N N . GLY A 1 777 ? -11.398 -13.75 -10.727 1 94.31 777 GLY A N 1
ATOM 6378 C CA . GLY A 1 777 ? -10.219 -14.141 -11.484 1 94.31 777 GLY A CA 1
ATOM 6379 C C . GLY A 1 777 ? -8.914 -13.695 -10.844 1 94.31 777 GLY A C 1
ATOM 6380 O O . GLY A 1 777 ? -8.875 -12.656 -10.172 1 94.31 777 GLY A O 1
ATOM 6381 N N . ASN A 1 778 ? -7.852 -14.5 -11.07 1 91.88 778 ASN A N 1
ATOM 6382 C CA . ASN A 1 778 ? -6.516 -14.211 -10.562 1 91.88 778 ASN A CA 1
ATOM 6383 C C . ASN A 1 778 ? -5.551 -13.844 -11.688 1 91.88 778 ASN A C 1
ATOM 6385 O O . ASN A 1 778 ? -5.598 -14.438 -12.766 1 91.88 778 ASN A O 1
ATOM 6389 N N . ASN A 1 779 ? -4.672 -12.898 -11.477 1 91.5 779 ASN A N 1
ATOM 6390 C CA . ASN A 1 779 ? -3.641 -12.516 -12.43 1 91.5 779 ASN A CA 1
ATOM 6391 C C . ASN A 1 779 ? -4.242 -12.141 -13.781 1 91.5 779 ASN A C 1
ATOM 6393 O O . ASN A 1 779 ? -5.059 -11.219 -13.875 1 91.5 779 ASN A O 1
ATOM 6397 N N . ILE A 1 780 ? -4.051 -13 -14.828 1 88.44 780 ILE A N 1
ATOM 6398 C CA . ILE A 1 780 ? -4.645 -12.719 -16.141 1 88.44 780 ILE A CA 1
ATOM 6399 C C . ILE A 1 780 ? -6.168 -12.781 -16.031 1 88.44 780 ILE A C 1
ATOM 6401 O O . ILE A 1 780 ? -6.871 -12.023 -16.703 1 88.44 780 ILE A O 1
ATOM 6405 N N . GLY A 1 781 ? -6.613 -13.703 -15.188 1 90.88 781 GLY A N 1
ATOM 6406 C CA . GLY A 1 781 ? -8.039 -13.75 -14.922 1 90.88 781 GLY A CA 1
ATOM 6407 C C . GLY A 1 781 ? -8.57 -12.461 -14.328 1 90.88 781 GLY A C 1
ATOM 6408 O O . GLY A 1 781 ? -9.719 -12.078 -14.578 1 90.88 781 GLY A O 1
ATOM 6409 N N . GLY A 1 782 ? -7.727 -11.82 -13.445 1 92.19 782 GLY A N 1
ATOM 6410 C CA . GLY A 1 782 ? -8.102 -10.531 -12.898 1 92.19 782 GLY A CA 1
ATOM 6411 C C . GLY A 1 782 ? -8.258 -9.453 -13.961 1 92.19 782 GLY A C 1
ATOM 6412 O O . GLY A 1 782 ? -9.141 -8.602 -13.867 1 92.19 782 GLY A O 1
ATOM 6413 N N . TYR A 1 783 ? -7.375 -9.5 -14.977 1 90.31 783 TYR A N 1
ATOM 6414 C CA . TYR A 1 783 ? -7.504 -8.602 -16.125 1 90.31 783 TYR A CA 1
ATOM 6415 C C . TYR A 1 783 ? -8.828 -8.812 -16.828 1 90.31 783 TYR A C 1
ATOM 6417 O O . TYR A 1 783 ? -9.516 -7.848 -17.188 1 90.31 783 TYR A O 1
ATOM 6425 N N . PHE A 1 784 ? -9.219 -10.031 -17.016 1 90.75 784 PHE A N 1
ATOM 6426 C CA . PHE A 1 784 ? -10.445 -10.375 -17.719 1 90.75 784 PHE A CA 1
ATOM 6427 C C . PHE A 1 784 ? -11.672 -9.969 -16.922 1 90.75 784 PHE A C 1
ATOM 6429 O O . PHE A 1 784 ? -12.703 -9.586 -17.484 1 90.75 784 PHE A O 1
ATOM 6436 N N . VAL A 1 785 ? -11.594 -10.078 -15.578 1 93.06 785 VAL A N 1
ATOM 6437 C CA . VAL A 1 785 ? -12.68 -9.617 -14.727 1 93.06 785 VAL A CA 1
ATOM 6438 C C . VAL A 1 785 ? -12.914 -8.125 -14.953 1 93.06 785 VAL A C 1
ATOM 6440 O O . VAL A 1 785 ? -14.055 -7.691 -15.164 1 93.06 785 VAL A O 1
ATOM 6443 N N . LEU A 1 786 ? -11.836 -7.363 -14.914 1 90.25 786 LEU A N 1
ATOM 6444 C CA . LEU A 1 786 ? -11.938 -5.918 -15.078 1 90.25 786 LEU A CA 1
ATOM 6445 C C . LEU A 1 786 ? -12.469 -5.562 -16.453 1 90.25 786 LEU A C 1
ATOM 6447 O O . LEU A 1 786 ? -13.328 -4.688 -16.594 1 90.25 786 LEU A O 1
ATOM 6451 N N . ASN A 1 787 ? -11.992 -6.262 -17.438 1 87.94 787 ASN A N 1
ATOM 6452 C CA . ASN A 1 787 ? -12.445 -6.027 -18.812 1 87.94 787 ASN A CA 1
ATOM 6453 C C . ASN A 1 787 ? -13.922 -6.371 -18.984 1 87.94 787 ASN A C 1
ATOM 6455 O O . ASN A 1 787 ? -14.672 -5.613 -19.594 1 87.94 787 ASN A O 1
ATOM 6459 N N . SER A 1 788 ? -14.305 -7.496 -18.453 1 89.94 788 SER A N 1
ATOM 6460 C CA . SER A 1 788 ? -15.68 -7.953 -18.609 1 89.94 788 SER A CA 1
ATOM 6461 C C . SER A 1 788 ? -16.641 -7.062 -17.844 1 89.94 788 SER A C 1
ATOM 6463 O O . SER A 1 788 ? -17.781 -6.832 -18.281 1 89.94 788 SER A O 1
ATOM 6465 N N . LEU A 1 789 ? -16.25 -6.641 -16.688 1 88.38 789 LEU A N 1
ATOM 6466 C CA . LEU A 1 789 ? -17.094 -5.738 -15.906 1 88.38 789 LEU A CA 1
ATOM 6467 C C . LEU A 1 789 ? -17.344 -4.441 -16.672 1 88.38 789 LEU A C 1
ATOM 6469 O O . LEU A 1 789 ? -18.422 -3.848 -16.562 1 88.38 789 LEU A O 1
ATOM 6473 N N . SER A 1 790 ? -16.391 -4.02 -17.359 1 82.75 790 SER A N 1
ATOM 6474 C CA . SER A 1 790 ? -16.5 -2.756 -18.078 1 82.75 790 SER A CA 1
ATOM 6475 C C . SER A 1 790 ? -17.344 -2.904 -19.344 1 82.75 790 SER A C 1
ATOM 6477 O O . SER A 1 790 ? -17.859 -1.917 -19.875 1 82.75 790 SER A O 1
ATOM 6479 N N . THR A 1 791 ? -17.578 -4.164 -19.828 1 83.06 791 THR A N 1
ATOM 6480 C CA . THR A 1 791 ? -18.203 -4.348 -21.141 1 83.06 791 THR A CA 1
ATOM 6481 C C . THR A 1 791 ? -19.516 -5.113 -21.016 1 83.06 791 THR A C 1
ATOM 6483 O O . THR A 1 791 ? -20.266 -5.227 -21.984 1 83.06 791 THR A O 1
ATOM 6486 N N . SER A 1 792 ? -19.719 -5.633 -19.875 1 87.38 792 SER A N 1
ATOM 6487 C CA . SER A 1 792 ? -20.906 -6.473 -19.734 1 87.38 792 SER A CA 1
ATOM 6488 C C . SER A 1 792 ? -21.891 -5.883 -18.719 1 87.38 792 SER A C 1
ATOM 6490 O O . SER A 1 792 ? -21.609 -4.844 -18.109 1 87.38 792 SER A O 1
ATOM 6492 N N . SER A 1 793 ? -23.016 -6.59 -18.562 1 87.75 793 SER A N 1
ATOM 6493 C CA . SER A 1 793 ? -24.062 -6.141 -17.641 1 87.75 793 SER A CA 1
ATOM 6494 C C . SER A 1 793 ? -23.844 -6.688 -16.234 1 87.75 793 SER A C 1
ATOM 6496 O O . SER A 1 793 ? -24.562 -6.332 -15.305 1 87.75 793 SER A O 1
ATOM 6498 N N . ILE A 1 794 ? -22.797 -7.504 -16.125 1 91.25 794 ILE A N 1
ATOM 6499 C CA . ILE A 1 794 ? -22.516 -8.039 -14.805 1 91.25 794 ILE A CA 1
ATOM 6500 C C . ILE A 1 794 ? -21.984 -6.926 -13.898 1 91.25 794 ILE A C 1
ATOM 6502 O O . ILE A 1 794 ? -21.156 -6.117 -14.32 1 91.25 79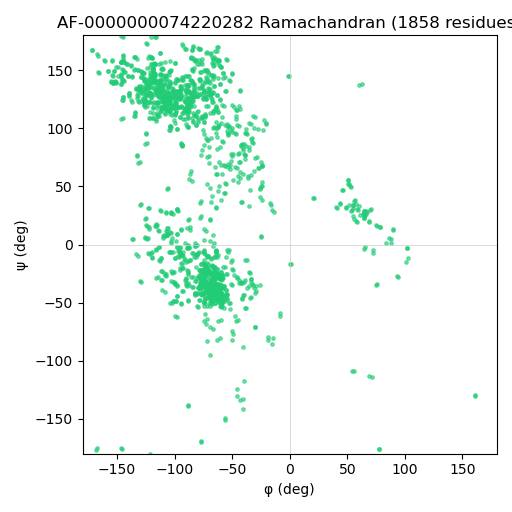4 ILE A O 1
ATOM 6506 N N . GLU A 1 795 ? -22.422 -6.953 -12.625 1 88.69 795 GLU A N 1
ATOM 6507 C CA . GLU A 1 795 ? -22.156 -5.797 -11.773 1 88.69 795 GLU A CA 1
ATOM 6508 C C . GLU A 1 795 ? -21.203 -6.152 -10.648 1 88.69 795 GLU A C 1
ATOM 6510 O O . GLU A 1 795 ? -20.828 -5.293 -9.852 1 88.69 795 GLU A O 1
ATOM 6515 N N . CYS A 1 796 ? -20.797 -7.344 -10.547 1 92.88 796 CYS A N 1
ATOM 6516 C CA . CYS A 1 796 ? -19.938 -7.758 -9.453 1 92.88 796 CYS A CA 1
ATOM 6517 C C . CYS A 1 796 ? -18.672 -8.422 -9.977 1 92.88 796 CYS A C 1
ATOM 6519 O O . CYS A 1 796 ? -18.734 -9.281 -10.859 1 92.88 796 CYS A O 1
ATOM 6521 N N . GLY A 1 797 ? -17.531 -7.969 -9.453 1 94.38 797 GLY A N 1
ATOM 6522 C CA . GLY A 1 797 ? -16.266 -8.57 -9.836 1 94.38 797 GLY A CA 1
ATOM 6523 C C . GLY A 1 797 ? -15.258 -8.641 -8.695 1 94.38 797 GLY A C 1
ATOM 6524 O O . GLY A 1 797 ? -15.227 -7.754 -7.844 1 94.38 797 GLY A O 1
ATOM 6525 N N . ILE A 1 798 ? -14.516 -9.711 -8.609 1 95.88 798 ILE A N 1
ATOM 6526 C CA . ILE A 1 798 ? -13.398 -9.906 -7.691 1 95.88 798 ILE A CA 1
ATOM 6527 C C . ILE A 1 798 ? -12.109 -10.133 -8.492 1 95.88 798 ILE A C 1
ATOM 6529 O O . ILE A 1 798 ? -11.945 -11.18 -9.125 1 95.88 798 ILE A O 1
ATOM 6533 N N . ALA A 1 799 ? -11.281 -9.188 -8.461 1 95.25 799 ALA A N 1
ATOM 6534 C CA . ALA A 1 799 ? -10.016 -9.266 -9.188 1 95.25 799 ALA A CA 1
ATOM 6535 C C . ALA A 1 799 ? -8.844 -9.469 -8.227 1 95.25 799 ALA A C 1
ATOM 6537 O O . ALA A 1 799 ? -8.547 -8.594 -7.406 1 95.25 799 ALA A O 1
ATOM 6538 N N . ILE A 1 800 ? -8.148 -10.617 -8.352 1 96.19 800 ILE A N 1
ATOM 6539 C CA . ILE A 1 800 ? -7.035 -10.953 -7.473 1 96.19 800 ILE A CA 1
ATOM 6540 C C . ILE A 1 800 ? -5.715 -10.711 -8.203 1 96.19 800 ILE A C 1
ATOM 6542 O O . ILE A 1 800 ? -5.434 -11.344 -9.219 1 96.19 800 ILE A O 1
ATOM 6546 N N . SER A 1 801 ? -4.859 -9.836 -7.746 1 94.81 801 SER A N 1
ATOM 6547 C CA . SER A 1 801 ? -3.59 -9.43 -8.336 1 94.81 801 SER A CA 1
ATOM 6548 C C . SER A 1 801 ? -3.768 -9.023 -9.797 1 94.81 801 SER A C 1
ATOM 6550 O O . SER A 1 801 ? -3.059 -9.523 -10.68 1 94.81 801 SER A O 1
ATOM 6552 N N . PRO A 1 802 ? -4.73 -8.117 -10.016 1 93.38 802 PRO A N 1
ATOM 6553 C CA . PRO A 1 802 ? -5.027 -7.742 -11.398 1 93.38 802 PRO A CA 1
ATOM 6554 C C . PRO A 1 802 ? -4.016 -6.758 -11.977 1 93.38 802 PRO A C 1
ATOM 6556 O O . PRO A 1 802 ? -3.156 -6.254 -11.242 1 93.38 802 PRO A O 1
ATOM 6559 N N . PHE A 1 803 ? -4.055 -6.535 -13.266 1 89.06 803 PHE A N 1
ATOM 6560 C CA . PHE A 1 803 ? -3.322 -5.473 -13.945 1 89.06 803 PHE A CA 1
ATOM 6561 C C . PHE A 1 803 ? -4.145 -4.898 -15.094 1 89.06 803 PHE A C 1
ATOM 6563 O O . PHE A 1 803 ? -5.129 -5.504 -15.523 1 89.06 803 PHE A O 1
ATOM 6570 N N . THR A 1 804 ? -3.83 -3.686 -15.453 1 83.5 804 THR A N 1
ATOM 6571 C CA . THR A 1 804 ? -4.609 -3.023 -16.5 1 83.5 804 THR A CA 1
ATOM 6572 C C . THR A 1 804 ? -3.727 -2.65 -17.688 1 83.5 804 THR A C 1
ATOM 6574 O O . THR A 1 804 ? -4.227 -2.213 -18.719 1 83.5 804 THR A O 1
ATOM 6577 N N . ASP A 1 805 ? -2.412 -2.869 -17.484 1 83.62 805 ASP A N 1
ATOM 6578 C CA . ASP A 1 805 ? -1.477 -2.436 -18.516 1 83.62 805 ASP A CA 1
ATOM 6579 C C . ASP A 1 805 ? -0.441 -3.518 -18.812 1 83.62 805 ASP A C 1
ATOM 6581 O O . ASP A 1 805 ? 0.445 -3.775 -18 1 83.62 805 ASP A O 1
ATOM 6585 N N . TRP A 1 806 ? -0.478 -4.09 -20.031 1 85.06 806 TRP A N 1
ATOM 6586 C CA . TRP A 1 806 ? 0.433 -5.156 -20.438 1 85.06 806 TRP A CA 1
ATOM 6587 C C . TRP A 1 806 ? 1.863 -4.637 -20.547 1 85.06 806 TRP A C 1
ATOM 6589 O O . TRP A 1 806 ? 2.818 -5.414 -20.453 1 85.06 806 TRP A O 1
ATOM 6599 N N . ASN A 1 807 ? 2.088 -3.297 -20.625 1 82.5 807 ASN A N 1
ATOM 6600 C CA . ASN A 1 807 ? 3.42 -2.715 -20.766 1 82.5 807 ASN A CA 1
ATOM 6601 C C . ASN A 1 807 ? 4.211 -2.84 -19.453 1 82.5 807 ASN A C 1
ATOM 6603 O O . ASN A 1 807 ? 5.434 -2.689 -19.453 1 82.5 807 ASN A O 1
ATOM 6607 N N . THR A 1 808 ? 3.475 -3.102 -18.453 1 84.81 808 THR A N 1
ATOM 6608 C CA . THR A 1 808 ? 4.129 -3.096 -17.141 1 84.81 808 THR A CA 1
ATOM 6609 C C . THR A 1 808 ? 4.258 -4.516 -16.594 1 84.81 808 THR A C 1
ATOM 6611 O O . THR A 1 808 ? 4.672 -4.711 -15.453 1 84.81 808 THR A O 1
ATOM 6614 N N . ILE A 1 809 ? 3.916 -5.531 -17.438 1 88.25 809 ILE A N 1
ATOM 6615 C CA . ILE A 1 809 ? 3.977 -6.93 -17.031 1 88.25 809 ILE A CA 1
ATOM 6616 C C . ILE A 1 809 ? 5.25 -7.57 -17.562 1 88.25 809 ILE A C 1
ATOM 6618 O O . ILE A 1 809 ? 5.832 -7.086 -18.547 1 88.25 809 ILE A O 1
ATOM 6622 N N . ASN A 1 810 ? 5.664 -8.617 -16.891 1 89.69 810 ASN A N 1
ATOM 6623 C CA . ASN A 1 810 ? 6.895 -9.297 -17.281 1 89.69 810 ASN A CA 1
ATOM 6624 C C . ASN A 1 810 ? 6.887 -9.664 -18.766 1 89.69 810 ASN A C 1
ATOM 6626 O O . ASN A 1 810 ? 5.855 -10.055 -19.312 1 89.69 810 ASN A O 1
ATOM 6630 N N . SER A 1 811 ? 8.023 -9.539 -19.406 1 90.5 811 SER A N 1
ATOM 6631 C CA . SER A 1 811 ? 8.172 -9.672 -20.844 1 90.5 811 SER A CA 1
ATOM 6632 C C . SER A 1 811 ? 7.777 -11.078 -21.312 1 90.5 811 SER A C 1
ATOM 6634 O O . SER A 1 811 ? 7.105 -11.234 -22.328 1 90.5 811 SER A O 1
ATOM 6636 N N . PHE A 1 812 ? 8.203 -12.117 -20.562 1 90.38 812 PHE A N 1
ATOM 6637 C CA . PHE A 1 812 ? 7.969 -13.5 -20.984 1 90.38 812 PHE A CA 1
ATOM 6638 C C . PHE A 1 812 ? 6.477 -13.789 -21.078 1 90.38 812 PHE A C 1
ATOM 6640 O O . PHE A 1 812 ? 6.004 -14.336 -22.078 1 90.38 812 PHE A O 1
ATOM 6647 N N . LEU A 1 813 ? 5.738 -13.383 -20.094 1 85.44 813 LEU A N 1
ATOM 6648 C CA . LEU A 1 813 ? 4.301 -13.625 -20.062 1 85.44 813 LEU A CA 1
ATOM 6649 C C . LEU A 1 813 ? 3.572 -12.719 -21.047 1 85.44 813 LEU A C 1
ATOM 6651 O O . LEU A 1 813 ? 2.682 -13.172 -21.766 1 85.44 813 LEU A O 1
ATOM 6655 N N . ALA A 1 814 ? 3.895 -11.461 -21.078 1 86.12 814 ALA A N 1
ATOM 6656 C CA . ALA A 1 814 ? 3.217 -10.477 -21.922 1 86.12 814 ALA A CA 1
ATOM 6657 C C . ALA A 1 814 ? 3.361 -10.836 -23.391 1 86.12 814 ALA A C 1
ATOM 6659 O O . ALA A 1 814 ? 2.404 -10.711 -24.156 1 86.12 814 ALA A O 1
ATOM 6660 N N . GLU A 1 815 ? 4.504 -11.281 -23.781 1 85.75 815 GLU A N 1
ATOM 6661 C CA . GLU A 1 815 ? 4.773 -11.547 -25.188 1 85.75 815 GLU A CA 1
ATOM 6662 C C . GLU A 1 815 ? 4.199 -12.898 -25.609 1 85.75 815 GLU A C 1
ATOM 6664 O O . GLU A 1 815 ? 4.164 -13.211 -26.812 1 85.75 815 GLU A O 1
ATOM 6669 N N . GLN A 1 816 ? 3.717 -13.664 -24.672 1 80.19 816 GLN A N 1
ATOM 6670 C CA . GLN A 1 816 ? 2.945 -14.867 -24.984 1 80.19 816 GLN A CA 1
ATOM 6671 C C . GLN A 1 816 ? 1.523 -14.508 -25.406 1 80.19 816 GLN A C 1
ATOM 6673 O O . GLN A 1 816 ? 0.921 -15.203 -26.219 1 80.19 816 GLN A O 1
ATOM 6678 N N . TYR A 1 817 ? 1.047 -13.461 -24.828 1 79.5 817 TYR A N 1
ATOM 6679 C CA . TYR A 1 817 ? -0.345 -13.102 -25.078 1 79.5 817 TYR A CA 1
ATOM 6680 C C . TYR A 1 817 ? -0.452 -12.023 -26.141 1 79.5 817 TYR A C 1
ATOM 6682 O O . TYR A 1 817 ? -1.422 -11.992 -26.906 1 79.5 817 TYR A O 1
ATOM 6690 N N . ILE A 1 818 ? 0.505 -11.164 -26.125 1 80.06 818 ILE A N 1
ATOM 6691 C CA . ILE A 1 818 ? 0.433 -10.016 -27.016 1 80.06 818 ILE A CA 1
ATOM 6692 C C . ILE A 1 818 ? 1.417 -10.195 -28.172 1 80.06 818 ILE A C 1
ATOM 6694 O O . ILE A 1 818 ? 2.613 -10.391 -27.953 1 80.06 818 ILE A O 1
ATOM 6698 N N . ASP A 1 819 ? 0.907 -10.109 -29.297 1 77.19 819 ASP A N 1
ATOM 6699 C CA . ASP A 1 819 ? 1.764 -10.133 -30.469 1 77.19 819 ASP A CA 1
ATOM 6700 C C . ASP A 1 819 ? 2.402 -8.766 -30.703 1 77.19 819 ASP A C 1
ATOM 6702 O O . ASP A 1 819 ? 1.752 -7.848 -31.219 1 77.19 819 ASP A O 1
ATOM 6706 N N . MET A 1 820 ? 3.645 -8.68 -30.438 1 75.31 820 MET A N 1
ATOM 6707 C CA . MET A 1 820 ? 4.34 -7.395 -30.453 1 75.31 820 MET A CA 1
ATOM 6708 C C . MET A 1 820 ? 4.438 -6.855 -31.875 1 75.31 820 MET A C 1
ATOM 6710 O O . MET A 1 820 ? 4.512 -5.645 -32.094 1 75.31 820 MET A O 1
ATOM 6714 N N . GLU A 1 821 ? 4.461 -7.727 -32.844 1 74 821 GLU A N 1
ATOM 6715 C CA . GLU A 1 821 ? 4.484 -7.277 -34.219 1 74 821 GLU A CA 1
ATOM 6716 C C . GLU A 1 821 ? 3.191 -6.559 -34.594 1 74 821 GLU A C 1
ATOM 6718 O O . GLU A 1 821 ? 3.217 -5.543 -35.281 1 74 821 GLU A O 1
ATOM 6723 N N . LYS A 1 822 ? 2.197 -7.145 -34.094 1 72.62 822 LYS A N 1
ATOM 6724 C CA . LYS A 1 822 ? 0.904 -6.52 -34.344 1 72.62 822 LYS A CA 1
ATOM 6725 C C . LYS A 1 822 ? 0.766 -5.207 -33.562 1 72.62 822 LYS A C 1
ATOM 6727 O O . LYS A 1 822 ? 0.1 -4.277 -34.031 1 72.62 822 LYS A O 1
ATOM 6732 N N . VAL A 1 823 ? 1.311 -5.125 -32.375 1 72.38 823 VAL A N 1
ATOM 6733 C CA . VAL A 1 823 ? 1.25 -3.922 -31.547 1 72.38 823 VAL A CA 1
ATOM 6734 C C . VAL A 1 823 ? 2.025 -2.793 -32.219 1 72.38 823 VAL A C 1
ATOM 6736 O O . VAL A 1 823 ? 1.583 -1.642 -32.219 1 72.38 823 VAL A O 1
ATOM 6739 N N . ARG A 1 824 ? 3.182 -3.076 -32.688 1 67.31 824 ARG A N 1
ATOM 6740 C CA . ARG A 1 824 ? 4.004 -2.066 -33.375 1 67.31 824 ARG A CA 1
ATOM 6741 C C . ARG A 1 824 ? 3.301 -1.513 -34.594 1 67.31 824 ARG A C 1
ATOM 6743 O O . ARG A 1 824 ? 3.471 -0.34 -34.938 1 67.31 824 ARG A O 1
ATOM 6750 N N . SER A 1 825 ? 2.557 -2.285 -35.312 1 64.44 825 SER A N 1
ATOM 6751 C CA . SER A 1 825 ? 1.854 -1.819 -36.5 1 64.44 825 SER A CA 1
ATOM 6752 C C . SER A 1 825 ? 0.603 -1.03 -36.125 1 64.44 825 SER A C 1
ATOM 6754 O O . SER A 1 825 ? -0.138 -0.587 -37 1 64.44 825 SER A O 1
ATOM 6756 N N . ASN A 1 826 ? 0.51 -0.416 -34.844 1 58.28 826 ASN A N 1
ATOM 6757 C CA . ASN A 1 826 ? -0.475 0.488 -34.281 1 58.28 826 ASN A CA 1
ATOM 6758 C C . ASN A 1 826 ? -1.839 -0.182 -34.125 1 58.28 826 ASN A C 1
ATOM 6760 O O . ASN A 1 826 ? -2.811 0.455 -33.719 1 58.28 826 ASN A O 1
ATOM 6764 N N . ASP A 1 827 ? -1.975 -1.426 -34.531 1 52.28 827 ASP A N 1
ATOM 6765 C CA . ASP A 1 827 ? -3.314 -2.004 -34.594 1 52.28 827 ASP A CA 1
ATOM 6766 C C . ASP A 1 827 ? -3.797 -2.402 -33.188 1 52.28 827 ASP A C 1
ATOM 6768 O O . ASP A 1 827 ? -5 -2.447 -32.938 1 52.28 827 ASP A O 1
ATOM 6772 N N . LEU A 1 828 ? -2.791 -2.666 -32.281 1 55.81 828 LEU A N 1
ATOM 6773 C CA . LEU A 1 828 ? -3.254 -3.281 -31.031 1 55.81 828 LEU A CA 1
ATOM 6774 C C . LEU A 1 828 ? -2.795 -2.477 -29.812 1 55.81 828 LEU A C 1
ATOM 6776 O O . LEU A 1 828 ? -2.684 -3.016 -28.719 1 55.81 828 LEU A O 1
ATOM 6780 N N . GLN A 1 829 ? -2.506 -1.217 -30.094 1 56.22 829 GLN A N 1
ATOM 6781 C CA . GLN A 1 829 ? -2.023 -0.379 -29 1 56.22 829 GLN A CA 1
ATOM 6782 C C . GLN A 1 829 ? -3.08 -0.238 -27.922 1 56.22 829 GLN A C 1
ATOM 6784 O O . GLN A 1 829 ? -2.746 -0.115 -26.734 1 56.22 829 GLN A O 1
ATOM 6789 N N . TYR A 1 830 ? -4.316 -0.427 -28.469 1 53.41 830 TYR A N 1
ATOM 6790 C CA . TYR A 1 830 ? -5.43 -0.211 -27.547 1 53.41 830 TYR A CA 1
ATOM 6791 C C . TYR A 1 830 ? -5.555 -1.367 -26.562 1 53.41 830 TYR A C 1
ATOM 6793 O O . TYR A 1 830 ? -6.152 -1.217 -25.5 1 53.41 830 TYR A O 1
ATOM 6801 N N . LEU A 1 831 ? -4.969 -2.516 -27 1 55.09 831 LEU A N 1
ATOM 6802 C CA . LEU A 1 831 ? -5.098 -3.715 -26.188 1 55.09 831 LEU A CA 1
ATOM 6803 C C . LEU A 1 831 ? -4.141 -3.672 -25 1 55.09 831 LEU A C 1
ATOM 6805 O O . LEU A 1 831 ? -4.363 -4.344 -23.984 1 55.09 831 LEU A O 1
ATOM 6809 N N . LEU A 1 832 ? -3.139 -2.869 -25.172 1 56.09 832 LEU A N 1
ATOM 6810 C CA . LEU A 1 832 ? -2.057 -2.91 -24.203 1 56.09 832 LEU A CA 1
ATOM 6811 C C . LEU A 1 832 ? -2.479 -2.248 -22.891 1 56.09 832 LEU A C 1
ATOM 6813 O O . LEU A 1 832 ? -2.17 -2.75 -21.812 1 56.09 832 LEU A O 1
ATOM 6817 N N . LYS A 1 833 ? -2.965 -1.17 -23 1 60.91 833 LYS A N 1
ATOM 6818 C CA . LYS A 1 833 ? -3.43 -0.481 -21.797 1 60.91 833 LYS A CA 1
ATOM 6819 C C . LYS A 1 833 ? -4.953 -0.517 -21.703 1 60.91 833 LYS A C 1
ATOM 6821 O O . LYS A 1 833 ? -5.648 -0.104 -22.625 1 60.91 833 LYS A O 1
ATOM 6826 N N . MET A 1 834 ? -5.355 -1.529 -20.844 1 58.31 834 MET A N 1
ATOM 6827 C CA . MET A 1 834 ? -6.797 -1.493 -20.625 1 58.31 834 MET A CA 1
ATOM 6828 C C . MET A 1 834 ? -7.289 -0.058 -20.469 1 58.31 834 MET A C 1
ATOM 6830 O O . MET A 1 834 ? -6.824 0.667 -19.594 1 58.31 834 MET A O 1
ATOM 6834 N N . THR A 1 835 ? -7.512 0.685 -21.531 1 50.09 835 THR A N 1
ATOM 6835 C CA . THR A 1 835 ? -8.18 1.974 -21.375 1 50.09 835 THR A CA 1
ATOM 6836 C C . THR A 1 835 ? -9.438 1.836 -20.531 1 50.09 835 THR A C 1
ATOM 6838 O O . THR A 1 835 ? -10.477 1.374 -21.016 1 50.09 835 THR A O 1
ATOM 6841 N N . LEU A 1 836 ? -9.219 1.297 -19.375 1 52.25 836 LEU A N 1
ATOM 6842 C CA . LEU A 1 836 ? -10.43 1.188 -18.578 1 52.25 836 LEU A CA 1
ATOM 6843 C C . LEU A 1 836 ? -11.281 2.447 -18.703 1 52.25 836 LEU A C 1
ATOM 6845 O O . LEU A 1 836 ? -10.789 3.559 -18.5 1 52.25 836 LEU A O 1
ATOM 6849 N N . ASN A 1 837 ? -12.094 2.436 -19.734 1 54.47 837 ASN A N 1
ATOM 6850 C CA . ASN A 1 837 ? -13.117 3.457 -19.578 1 54.47 837 ASN A CA 1
ATOM 6851 C C . ASN A 1 837 ? -13.68 3.467 -18.156 1 54.47 837 ASN A C 1
ATOM 6853 O O . ASN A 1 837 ? -14.625 2.74 -17.859 1 54.47 837 ASN A O 1
ATOM 6857 N N . TRP A 1 838 ? -12.828 3.922 -17.359 1 57.19 838 TRP A N 1
ATOM 6858 C CA . TRP A 1 838 ? -13.141 4.008 -15.93 1 57.19 838 TRP A CA 1
ATOM 6859 C C . TRP A 1 838 ? -14.609 4.352 -15.719 1 57.19 838 TRP A C 1
ATOM 6861 O O . TRP A 1 838 ? -15.211 3.936 -14.727 1 57.19 838 TRP A O 1
ATOM 6871 N N . LYS A 1 839 ? -15.086 4.957 -16.75 1 60.22 839 LYS A N 1
ATOM 6872 C CA . LYS A 1 839 ? -16.5 5.324 -16.688 1 60.22 839 LYS A CA 1
ATOM 6873 C C . LYS A 1 839 ? -17.391 4.086 -16.656 1 60.22 839 LYS A C 1
ATOM 6875 O O . LYS A 1 839 ? -18.484 4.117 -16.109 1 60.22 839 LYS A O 1
ATOM 6880 N N . MET A 1 840 ? -16.719 3.068 -17.125 1 58.16 840 MET A N 1
ATOM 6881 C CA . MET A 1 840 ? -17.562 1.9 -17.328 1 58.16 840 MET A CA 1
ATOM 6882 C C . MET A 1 840 ? -17.672 1.083 -16.047 1 58.16 840 MET A C 1
ATOM 6884 O O . MET A 1 840 ? -18.516 0.191 -15.945 1 58.16 840 MET A O 1
ATOM 6888 N N . LEU A 1 841 ? -16.797 1.383 -15.07 1 72.38 841 LEU A N 1
ATOM 6889 C CA . LEU A 1 841 ? -16.938 0.657 -13.82 1 72.38 841 LEU A CA 1
ATOM 6890 C C . LEU A 1 841 ? -17.906 1.382 -12.883 1 72.38 841 LEU A C 1
ATOM 6892 O O . LEU A 1 841 ? -17.984 1.068 -11.695 1 72.38 841 LEU A O 1
ATOM 6896 N N . GLU A 1 842 ? -18.672 2.195 -13.703 1 72.38 842 GLU A N 1
ATOM 6897 C CA . GLU A 1 842 ? -19.719 2.885 -12.961 1 72.38 842 GLU A CA 1
ATOM 6898 C C . GLU A 1 842 ? -20.797 1.908 -12.477 1 72.38 842 GLU A C 1
ATOM 6900 O O . GLU A 1 842 ? -21.203 1.009 -13.219 1 72.38 842 GLU A O 1
ATOM 6905 N N . ASN A 1 843 ? -21.203 1.83 -11.289 1 73.44 843 ASN A N 1
ATOM 6906 C CA . ASN A 1 843 ? -22.25 1.019 -10.68 1 73.44 843 ASN A CA 1
ATOM 6907 C C . ASN A 1 843 ? -21.812 -0.431 -10.508 1 73.44 843 ASN A C 1
ATOM 6909 O O . ASN A 1 843 ? -22.625 -1.352 -10.617 1 73.44 843 ASN A O 1
ATOM 6913 N N . LYS A 1 844 ? -20.609 -0.614 -10.602 1 84.31 844 LYS A N 1
ATOM 6914 C CA . LYS A 1 844 ? -20.078 -1.963 -10.406 1 84.31 844 LYS A CA 1
ATOM 6915 C C . LYS A 1 844 ? -19.516 -2.129 -9 1 84.31 844 LYS A C 1
ATOM 6917 O O . LYS A 1 844 ? -19 -1.174 -8.414 1 84.31 844 LYS A O 1
ATOM 6922 N N . ASN A 1 845 ? -19.766 -3.262 -8.414 1 88.31 845 ASN A N 1
ATOM 6923 C CA . ASN A 1 845 ? -19.109 -3.645 -7.168 1 88.31 845 ASN A CA 1
ATOM 6924 C C . ASN A 1 845 ? -17.828 -4.441 -7.43 1 88.31 845 ASN A C 1
ATOM 6926 O O . ASN A 1 845 ? -17.891 -5.535 -7.988 1 88.31 845 ASN A O 1
ATOM 6930 N N . LEU A 1 846 ? -16.734 -3.873 -7.055 1 91.88 846 LEU A N 1
ATOM 6931 C CA . LEU A 1 846 ? -15.445 -4.477 -7.395 1 91.88 846 LEU A CA 1
ATOM 6932 C C . LEU A 1 846 ? -14.586 -4.656 -6.152 1 91.88 846 LEU A C 1
ATOM 6934 O O . LEU A 1 846 ? -14.406 -3.717 -5.371 1 91.88 846 LEU A O 1
ATOM 6938 N N . LEU A 1 847 ? -14.164 -5.867 -5.871 1 94 847 LEU A N 1
ATOM 6939 C CA . LEU A 1 847 ? -13.164 -6.156 -4.844 1 94 847 LEU A CA 1
ATOM 6940 C C . LEU A 1 847 ? -11.805 -6.43 -5.473 1 94 847 LEU A C 1
ATOM 6942 O O . LEU A 1 847 ? -11.672 -7.32 -6.312 1 94 847 LEU A O 1
ATOM 6946 N N . ILE A 1 848 ? -10.844 -5.637 -5.148 1 94.94 848 ILE A N 1
ATOM 6947 C CA . ILE A 1 848 ? -9.477 -5.824 -5.609 1 94.94 848 ILE A CA 1
ATOM 6948 C C . ILE A 1 848 ? -8.625 -6.387 -4.477 1 94.94 848 ILE A C 1
ATOM 6950 O O . ILE A 1 848 ? -8.57 -5.816 -3.385 1 94.94 848 ILE A O 1
ATOM 6954 N N . ILE A 1 849 ? -7.984 -7.531 -4.668 1 96.5 849 ILE A N 1
ATOM 6955 C CA . ILE A 1 849 ? -7.105 -8.156 -3.684 1 96.5 849 ILE A CA 1
ATOM 6956 C C . ILE A 1 849 ? -5.68 -8.211 -4.227 1 96.5 849 ILE A C 1
ATOM 6958 O O . ILE A 1 849 ? -5.461 -8.586 -5.383 1 96.5 849 ILE A O 1
ATOM 6962 N N . HIS A 1 850 ? -4.676 -7.844 -3.484 1 96.12 850 HIS A N 1
ATOM 6963 C CA . HIS A 1 850 ? -3.301 -7.832 -3.967 1 96.12 850 HIS A CA 1
ATOM 6964 C C . HIS A 1 850 ? -2.311 -8 -2.818 1 96.12 850 HIS A C 1
ATOM 6966 O O . HIS A 1 850 ? -2.531 -7.48 -1.723 1 96.12 850 HIS A O 1
ATOM 6972 N N . GLY A 1 851 ? -1.234 -8.805 -3.01 1 93.62 851 GLY A N 1
ATOM 6973 C CA . GLY A 1 851 ? -0.117 -8.844 -2.08 1 93.62 851 GLY A CA 1
ATOM 6974 C C . GLY A 1 851 ? 0.89 -7.73 -2.312 1 93.62 851 GLY A C 1
ATOM 6975 O O . GLY A 1 851 ? 1.239 -7.434 -3.455 1 93.62 851 GLY A O 1
ATOM 6976 N N . THR A 1 852 ? 1.387 -7.09 -1.244 1 91.75 852 THR A N 1
ATOM 6977 C CA . THR A 1 852 ? 2.266 -5.938 -1.389 1 91.75 852 THR A CA 1
ATOM 6978 C C . THR A 1 852 ? 3.646 -6.367 -1.876 1 91.75 852 THR A C 1
ATOM 6980 O O . THR A 1 852 ? 4.395 -5.562 -2.436 1 91.75 852 THR A O 1
ATOM 6983 N N . SER A 1 853 ? 4.035 -7.633 -1.653 1 88.44 853 SER A N 1
ATOM 6984 C CA . SER A 1 853 ? 5.352 -8.117 -2.045 1 88.44 853 SER A CA 1
ATOM 6985 C C . SER A 1 853 ? 5.266 -9.047 -3.25 1 88.44 853 SER A C 1
ATOM 6987 O O . SER A 1 853 ? 6.055 -9.984 -3.375 1 88.44 853 SER A O 1
ATOM 6989 N N . ASN A 1 854 ? 4.262 -8.867 -4.082 1 90 854 ASN A N 1
ATOM 6990 C CA . ASN A 1 854 ? 4.09 -9.648 -5.297 1 90 854 ASN A CA 1
ATOM 6991 C C . ASN A 1 854 ? 5.098 -9.25 -6.371 1 90 854 ASN A C 1
ATOM 6993 O O . ASN A 1 854 ? 5 -8.164 -6.945 1 90 854 ASN A O 1
ATOM 6997 N N . GLU A 1 855 ? 6.031 -10.133 -6.695 1 86.75 855 GLU A N 1
ATOM 6998 C CA . GLU A 1 855 ? 7.062 -9.844 -7.688 1 86.75 855 GLU A CA 1
ATOM 6999 C C . GLU A 1 855 ? 6.605 -10.234 -9.086 1 86.75 855 GLU A C 1
ATOM 7001 O O . GLU A 1 855 ? 7.172 -9.781 -10.086 1 86.75 855 GLU A O 1
ATOM 7006 N N . MET A 1 856 ? 5.625 -11.148 -9.133 1 88 856 MET A N 1
ATOM 7007 C CA . MET A 1 856 ? 5.121 -11.586 -10.438 1 88 856 MET A CA 1
ATOM 7008 C C . MET A 1 856 ? 4.25 -10.508 -11.07 1 88 856 MET A C 1
ATOM 7010 O O . MET A 1 856 ? 4.402 -10.203 -12.258 1 88 856 MET A O 1
ATOM 7014 N N . PHE A 1 857 ? 3.346 -10.023 -10.32 1 91.25 857 PHE A N 1
ATOM 7015 C CA . PHE A 1 857 ? 2.479 -8.914 -10.68 1 91.25 857 PHE A CA 1
ATOM 7016 C C . PHE A 1 857 ? 2.562 -7.797 -9.648 1 91.25 857 PHE A C 1
ATOM 7018 O O . PHE A 1 857 ? 1.821 -7.801 -8.664 1 91.25 857 PHE A O 1
ATOM 7025 N N . PRO A 1 858 ? 3.408 -6.82 -9.93 1 89.38 858 PRO A N 1
ATOM 7026 C CA . PRO A 1 858 ? 3.705 -5.805 -8.922 1 89.38 858 PRO A CA 1
ATOM 7027 C C . PRO A 1 858 ? 2.457 -5.074 -8.438 1 89.38 858 PRO A C 1
ATOM 7029 O O . PRO A 1 858 ? 1.544 -4.812 -9.227 1 89.38 858 PRO A O 1
ATOM 7032 N N . ILE A 1 859 ? 2.402 -4.648 -7.168 1 91.5 859 ILE A N 1
ATOM 7033 C CA . ILE A 1 859 ? 1.274 -4.004 -6.504 1 91.5 859 ILE A CA 1
ATOM 7034 C C . ILE A 1 859 ? 0.975 -2.668 -7.176 1 91.5 859 ILE A C 1
ATOM 7036 O O . ILE A 1 859 ? -0.13 -2.135 -7.051 1 91.5 859 ILE A O 1
ATOM 7040 N N . SER A 1 860 ? 1.95 -2.051 -7.91 1 88.75 860 SER A N 1
ATOM 7041 C CA . SER A 1 860 ? 1.746 -0.776 -8.594 1 88.75 860 SER A CA 1
ATOM 7042 C C . SER A 1 860 ? 0.542 -0.836 -9.531 1 88.75 860 SER A C 1
ATOM 7044 O O . SER A 1 860 ? -0.112 0.18 -9.773 1 88.75 860 SER A O 1
ATOM 7046 N N . GLN A 1 861 ? 0.214 -2.035 -9.992 1 87.56 861 GLN A N 1
ATOM 7047 C CA . GLN A 1 861 ? -0.936 -2.217 -10.875 1 87.56 861 GLN A CA 1
ATOM 7048 C C . GLN A 1 861 ? -2.238 -1.885 -10.148 1 87.56 861 GLN A C 1
ATOM 7050 O O . GLN A 1 861 ? -3.043 -1.091 -10.648 1 87.56 861 GLN A O 1
ATOM 7055 N N . SER A 1 862 ? -2.416 -2.422 -9.039 1 90.69 862 SER A N 1
ATOM 7056 C CA . SER A 1 862 ? -3.631 -2.188 -8.266 1 90.69 862 SER A CA 1
ATOM 7057 C C . SER A 1 862 ? -3.668 -0.769 -7.711 1 90.69 862 SER A C 1
ATOM 7059 O O . SER A 1 862 ? -4.738 -0.169 -7.598 1 90.69 862 SER A O 1
ATOM 7061 N N . MET A 1 863 ? -2.498 -0.216 -7.336 1 90.88 863 MET A N 1
ATOM 7062 C CA . MET A 1 863 ? -2.443 1.153 -6.828 1 90.88 863 MET A CA 1
ATOM 7063 C C . MET A 1 863 ? -2.895 2.145 -7.895 1 90.88 863 MET A C 1
ATOM 7065 O O . MET A 1 863 ? -3.676 3.055 -7.613 1 90.88 863 MET A O 1
ATOM 7069 N N . ARG A 1 864 ? -2.486 1.984 -9.102 1 86.69 864 ARG A N 1
ATOM 7070 C CA . ARG A 1 864 ? -2.9 2.861 -10.195 1 86.69 864 ARG A CA 1
ATOM 7071 C C . ARG A 1 864 ? -4.387 2.703 -10.492 1 86.69 864 ARG A C 1
ATOM 7073 O O . ARG A 1 864 ? -5.07 3.68 -10.812 1 86.69 864 ARG A O 1
ATOM 7080 N N . LEU A 1 865 ? -4.785 1.461 -10.445 1 86.75 865 LEU A N 1
ATOM 7081 C CA . LEU A 1 865 ? -6.199 1.188 -10.664 1 86.75 865 LEU A CA 1
ATOM 7082 C C . LEU A 1 865 ? -7.059 1.905 -9.633 1 86.75 865 LEU A C 1
ATOM 7084 O O . LEU A 1 865 ? -8.016 2.598 -9.992 1 86.75 865 LEU A O 1
ATOM 7088 N N . ILE A 1 866 ? -6.746 1.791 -8.359 1 88.69 866 ILE A N 1
ATOM 7089 C CA . ILE A 1 866 ? -7.523 2.395 -7.281 1 88.69 866 ILE A CA 1
ATOM 7090 C C . ILE A 1 866 ? -7.457 3.918 -7.391 1 88.69 866 ILE A C 1
ATOM 7092 O O . ILE A 1 866 ? -8.453 4.605 -7.137 1 88.69 866 ILE A O 1
ATOM 7096 N N . LYS A 1 867 ? -6.273 4.449 -7.656 1 86.56 867 LYS A N 1
ATOM 7097 C CA . LYS A 1 867 ? -6.109 5.887 -7.848 1 86.56 867 LYS A CA 1
ATOM 7098 C C . LYS A 1 867 ? -7.055 6.41 -8.922 1 86.56 867 LYS A C 1
ATOM 7100 O O . LYS A 1 867 ? -7.758 7.398 -8.711 1 86.56 867 LYS A O 1
ATOM 7105 N N . SER A 1 868 ? -7.102 5.719 -10.023 1 83.62 868 SER A N 1
ATOM 7106 C CA . SER A 1 868 ? -7.934 6.129 -11.148 1 83.62 868 SER A CA 1
ATOM 7107 C C . SER A 1 868 ? -9.414 6.023 -10.805 1 83.62 868 SER A C 1
ATOM 7109 O O . SER A 1 868 ? -10.203 6.895 -11.172 1 83.62 868 SER A O 1
ATOM 7111 N N . LEU A 1 869 ? -9.812 4.961 -10.164 1 84.44 869 LEU A N 1
ATOM 7112 C CA . LEU A 1 869 ? -11.211 4.758 -9.789 1 84.44 869 LEU A CA 1
ATOM 7113 C C . LEU A 1 869 ? -11.672 5.836 -8.812 1 84.44 869 LEU A C 1
ATOM 7115 O O . LEU A 1 869 ? -12.773 6.375 -8.961 1 84.44 869 LEU A O 1
ATOM 7119 N N . THR A 1 870 ? -10.859 6.18 -7.797 1 86 870 THR A N 1
ATOM 7120 C CA . THR A 1 870 ? -11.18 7.203 -6.812 1 86 870 THR A CA 1
ATOM 7121 C C . THR A 1 870 ? -11.336 8.57 -7.477 1 86 870 THR A C 1
ATOM 7123 O O . THR A 1 870 ? -12.281 9.305 -7.188 1 86 870 THR A O 1
ATOM 7126 N N . LEU A 1 871 ? -10.43 8.93 -8.344 1 81.5 871 LEU A N 1
ATOM 7127 C CA . LEU A 1 871 ? -10.461 10.219 -9.023 1 81.5 871 LEU A CA 1
ATOM 7128 C C . LEU A 1 871 ? -11.672 10.328 -9.938 1 81.5 871 LEU A C 1
ATOM 7130 O O . LEU A 1 871 ? -12.297 11.391 -10.031 1 81.5 871 LEU A O 1
ATOM 7134 N N . GLU A 1 872 ? -11.992 9.234 -10.594 1 80.19 872 GLU A N 1
ATOM 7135 C CA . GLU A 1 872 ? -13.164 9.234 -11.469 1 80.19 872 GLU A CA 1
ATOM 7136 C C . GLU A 1 872 ? -14.453 9.422 -10.672 1 80.19 872 GLU A C 1
ATOM 7138 O O . GLU A 1 872 ? -15.352 10.148 -11.094 1 80.19 872 GLU A O 1
ATOM 7143 N N . GLU A 1 873 ? -14.523 8.742 -9.586 1 80.25 873 GLU A N 1
ATOM 7144 C CA . GLU A 1 873 ? -15.688 8.898 -8.727 1 80.25 873 GLU A CA 1
ATOM 7145 C C . GLU A 1 873 ? -15.789 10.32 -8.188 1 80.25 873 GLU A C 1
ATOM 7147 O O . GLU A 1 873 ? -16.875 10.906 -8.164 1 80.25 873 GLU A O 1
ATOM 7152 N N . GLN A 1 874 ? -14.719 10.867 -7.773 1 78.12 874 GLN A N 1
ATOM 7153 C CA . GLN A 1 874 ? -14.695 12.25 -7.293 1 78.12 874 GLN A CA 1
ATOM 7154 C C . GLN A 1 874 ? -15.102 13.219 -8.398 1 78.12 874 GLN A C 1
ATOM 7156 O O . GLN A 1 874 ? -15.844 14.172 -8.156 1 78.12 874 GLN A O 1
ATOM 7161 N N . ASN A 1 875 ? -14.555 12.984 -9.547 1 75.12 875 ASN A N 1
ATOM 7162 C CA . ASN A 1 875 ? -14.891 13.844 -10.68 1 75.12 875 ASN A CA 1
ATOM 7163 C C . ASN A 1 875 ? -16.391 13.797 -10.992 1 75.12 875 ASN A C 1
ATOM 7165 O O . ASN A 1 875 ? -16.969 14.805 -11.406 1 75.12 875 ASN A O 1
ATOM 7169 N N . ARG A 1 876 ? -16.938 12.742 -10.812 1 75.69 876 ARG A N 1
ATOM 7170 C CA . ARG A 1 876 ? -18.375 12.617 -11.023 1 75.69 876 ARG A CA 1
ATOM 7171 C C . ARG A 1 876 ? -19.141 13.469 -10.008 1 75.69 876 ARG A C 1
ATOM 7173 O O . ARG A 1 876 ? -20.156 14.094 -10.352 1 75.69 876 ARG A O 1
ATOM 7180 N N . TYR A 1 877 ? -18.641 13.461 -8.828 1 74.19 877 TYR A N 1
ATOM 7181 C CA . TYR A 1 877 ? -19.266 14.297 -7.812 1 74.19 877 TYR A CA 1
ATOM 7182 C C . TYR A 1 877 ? -19.156 15.773 -8.164 1 74.19 877 TYR A C 1
ATOM 7184 O O . TYR A 1 877 ? -20.109 16.531 -8.031 1 74.19 877 TYR A O 1
ATOM 7192 N N . ILE A 1 878 ? -17.969 16.188 -8.602 1 70.56 878 ILE A N 1
ATOM 7193 C CA . ILE A 1 878 ? -17.719 17.578 -8.953 1 70.56 878 ILE A CA 1
ATOM 7194 C C . ILE A 1 878 ? -18.641 17.984 -10.109 1 70.56 878 ILE A C 1
ATOM 7196 O O . ILE A 1 878 ? -19.234 19.062 -10.078 1 70.56 878 ILE A O 1
ATOM 7200 N N . LYS A 1 879 ? -18.719 17.094 -11.07 1 71.12 879 LYS A N 1
ATOM 7201 C CA . LYS A 1 879 ? -19.562 17.391 -12.227 1 71.12 879 LYS A CA 1
ATOM 7202 C C . LYS A 1 879 ? -21.031 17.516 -11.82 1 71.12 879 LYS A C 1
ATOM 7204 O O . LYS A 1 879 ? -21.766 18.344 -12.352 1 71.12 879 LYS A O 1
ATOM 7209 N N . PHE A 1 880 ? -21.406 16.812 -10.922 1 69.31 880 PHE A N 1
ATOM 7210 C CA . PHE A 1 880 ? -22.766 16.859 -10.414 1 69.31 880 PHE A CA 1
ATOM 7211 C C . PHE A 1 880 ? -23.047 18.188 -9.719 1 69.31 880 PHE A C 1
ATOM 7213 O O . PHE A 1 880 ? -24.125 18.766 -9.883 1 69.31 880 PHE A O 1
ATOM 7220 N N . HIS A 1 881 ? -22.094 18.672 -9.031 1 66.12 881 HIS A N 1
ATOM 7221 C CA . HIS A 1 881 ? -22.25 19.938 -8.305 1 66.12 881 HIS A CA 1
ATOM 7222 C C . HIS A 1 881 ? -22.312 21.125 -9.258 1 66.12 881 HIS A C 1
ATOM 7224 O O . HIS A 1 881 ? -22.969 22.125 -8.969 1 66.12 881 HIS A O 1
ATOM 7230 N N . GLN A 1 882 ? -21.625 20.969 -10.266 1 64.75 882 GLN A N 1
ATOM 7231 C CA . GLN A 1 882 ? -21.594 22.062 -11.242 1 64.75 882 GLN A CA 1
ATOM 7232 C C . GLN A 1 882 ? -22.891 22.125 -12.047 1 64.75 882 GLN A C 1
ATOM 7234 O O . GLN A 1 882 ? -23.312 23.188 -12.477 1 64.75 882 GLN A O 1
ATOM 7239 N N . ASN A 1 883 ? -23.469 21.062 -12.289 1 60.88 883 ASN A N 1
ATOM 7240 C CA . ASN A 1 883 ? -24.734 21 -13.016 1 60.88 883 ASN A CA 1
ATOM 7241 C C . ASN A 1 883 ? -25.766 20.141 -12.281 1 60.88 883 ASN A C 1
ATOM 7243 O O . ASN A 1 883 ? -26.062 19.016 -12.711 1 60.88 883 ASN A O 1
ATOM 7247 N N . PRO A 1 884 ? -26.234 20.844 -11.039 1 55.25 884 PRO A N 1
ATOM 7248 C CA . PRO A 1 884 ? -27.141 20.047 -10.219 1 55.25 884 PRO A CA 1
ATOM 7249 C C . PRO A 1 884 ? -28.422 19.672 -10.961 1 55.25 884 PRO A C 1
ATOM 7251 O O . PRO A 1 884 ? -29.203 18.844 -10.484 1 55.25 884 PRO A O 1
ATOM 7254 N N . ALA A 1 885 ? -28.953 20.562 -12.023 1 50.88 885 ALA A N 1
ATOM 7255 C CA . ALA A 1 885 ? -30.234 20.312 -12.703 1 50.88 885 ALA A CA 1
ATOM 7256 C C . ALA A 1 885 ? -30.312 18.875 -13.211 1 50.88 885 ALA A C 1
ATOM 7258 O O . ALA A 1 885 ? -31.375 18.406 -13.594 1 50.88 885 ALA A O 1
ATOM 7259 N N . ASN A 1 886 ? -29.219 18.438 -13.586 1 43 886 ASN A N 1
ATOM 7260 C CA . ASN A 1 886 ? -29.359 17.094 -14.141 1 43 886 ASN A CA 1
ATOM 7261 C C . ASN A 1 886 ? -29.641 16.062 -13.047 1 43 886 ASN A C 1
ATOM 7263 O O . ASN A 1 886 ? -28.891 15.992 -12.062 1 43 886 ASN A O 1
ATOM 7267 N N . ASN A 1 887 ? -30.844 15.82 -12.734 1 41.22 887 ASN A N 1
ATOM 7268 C CA . ASN A 1 887 ? -31.438 14.828 -11.836 1 41.22 887 ASN A CA 1
ATOM 7269 C C . ASN A 1 887 ? -30.531 13.609 -11.672 1 41.22 887 ASN A C 1
ATOM 7271 O O . ASN A 1 887 ? -31 12.523 -11.328 1 41.22 887 ASN A O 1
ATOM 7275 N N . ASP A 1 888 ? -29.453 13.797 -12.211 1 41.88 888 ASP A N 1
ATOM 7276 C CA . ASP A 1 888 ? -28.688 12.555 -12.211 1 41.88 888 ASP A CA 1
ATOM 7277 C C . ASP A 1 888 ? -28.203 12.211 -10.797 1 41.88 888 ASP A C 1
ATOM 7279 O O . ASP A 1 888 ? -27.516 11.219 -10.602 1 41.88 888 ASP A O 1
ATOM 7283 N N . MET A 1 889 ? -28.375 13.133 -9.93 1 44.53 889 MET A N 1
ATOM 7284 C CA . MET A 1 889 ? -27.875 12.805 -8.602 1 44.53 889 MET A CA 1
ATOM 7285 C C . MET A 1 889 ? -28.75 11.727 -7.953 1 44.53 889 MET A C 1
ATOM 7287 O O . MET A 1 889 ? -28.312 11.039 -7.027 1 44.53 889 MET A O 1
ATOM 7291 N N . ASP A 1 890 ? -30.078 12.055 -8.016 1 40.47 890 ASP A N 1
ATOM 7292 C CA . ASP A 1 890 ? -30.953 11.055 -7.406 1 40.47 890 ASP A CA 1
ATOM 7293 C C . ASP A 1 890 ? -30.484 9.641 -7.727 1 40.47 890 ASP A C 1
ATOM 7295 O O . ASP A 1 890 ? -30.688 8.719 -6.934 1 40.47 890 ASP A O 1
ATOM 7299 N N . GLU A 1 891 ? -30.141 9.562 -9.016 1 37.69 891 GLU A N 1
ATOM 7300 C CA . GLU A 1 891 ? -29.75 8.227 -9.453 1 37.69 891 GLU A CA 1
ATOM 7301 C C . GLU A 1 891 ? -28.344 7.871 -8.984 1 37.69 891 GLU A C 1
ATOM 7303 O O . GLU A 1 891 ? -27.797 6.84 -9.375 1 37.69 891 GLU A O 1
ATOM 7308 N N . MET A 1 892 ? -27.609 8.82 -8.711 1 41.75 892 MET A N 1
ATOM 7309 C CA . MET A 1 892 ? -26.281 8.367 -8.273 1 41.75 892 MET A CA 1
ATOM 7310 C C . MET A 1 892 ? -26.406 7.41 -7.09 1 41.75 892 MET A C 1
ATOM 7312 O O . MET A 1 892 ? -26.516 7.848 -5.945 1 41.75 892 MET A O 1
ATOM 7316 N N . ASN A 1 893 ? -27.234 6.637 -7.238 1 40.06 893 ASN A N 1
ATOM 7317 C CA . ASN A 1 893 ? -27.094 5.367 -6.531 1 40.06 893 ASN A CA 1
ATOM 7318 C C . ASN A 1 893 ? -25.625 5.059 -6.227 1 40.06 893 ASN A C 1
ATOM 7320 O O . ASN A 1 893 ? -24.812 4.918 -7.145 1 40.06 893 ASN A O 1
ATOM 7324 N N . TRP A 1 894 ? -25.062 5.77 -5.352 1 46.81 894 TRP A N 1
ATOM 7325 C CA . TRP A 1 894 ? -23.781 5.477 -4.703 1 46.81 894 TRP A CA 1
ATOM 7326 C C . TRP A 1 894 ? -23.359 4.035 -4.957 1 46.81 894 TRP A C 1
ATOM 7328 O O . TRP A 1 894 ? -22.891 3.352 -4.047 1 46.81 894 TRP A O 1
ATOM 7338 N N . THR A 1 895 ? -23.781 3.461 -6.078 1 49.69 895 THR A N 1
ATOM 7339 C CA . THR A 1 895 ? -23.859 2.014 -6.246 1 49.69 895 THR A CA 1
ATOM 7340 C C . THR A 1 895 ? -22.5 1.435 -6.613 1 49.69 895 THR A C 1
ATOM 7342 O O . THR A 1 895 ? -22.359 0.22 -6.77 1 49.69 895 THR A O 1
ATOM 7345 N N . SER A 1 896 ? -21.484 2.506 -6.91 1 59.28 896 SER A N 1
ATOM 7346 C CA . SER A 1 896 ? -20.266 1.795 -7.246 1 59.28 896 SER A CA 1
ATOM 7347 C C . SER A 1 896 ? -19.281 1.787 -6.066 1 59.28 896 SER A C 1
ATOM 7349 O O . SER A 1 896 ? -19.047 2.826 -5.453 1 59.28 896 SER A O 1
ATOM 7351 N N . HIS A 1 897 ? -19.062 0.579 -5.66 1 75.38 897 HIS A N 1
ATOM 7352 C CA . HIS A 1 897 ? -18.141 0.47 -4.539 1 75.38 897 HIS A CA 1
ATOM 7353 C C . HIS A 1 897 ? -16.938 -0.39 -4.902 1 75.38 897 HIS A C 1
ATOM 7355 O O . HIS A 1 897 ? -17.094 -1.478 -5.461 1 75.38 897 HIS A O 1
ATOM 7361 N N . HIS A 1 898 ? -15.883 0.285 -4.91 1 85.12 898 HIS A N 1
ATOM 7362 C CA . HIS A 1 898 ? -14.648 -0.489 -5.039 1 85.12 898 HIS A CA 1
ATOM 7363 C C . HIS A 1 898 ? -13.961 -0.654 -3.691 1 85.12 898 HIS A C 1
ATOM 7365 O O . HIS A 1 898 ? -13.922 0.283 -2.891 1 85.12 898 HIS A O 1
ATOM 7371 N N . PHE A 1 899 ? -13.625 -1.868 -3.449 1 87.94 899 PHE A N 1
ATOM 7372 C CA . PHE A 1 899 ? -12.93 -2.225 -2.215 1 87.94 899 PHE A CA 1
ATOM 7373 C C . PHE A 1 899 ? -11.555 -2.809 -2.514 1 87.94 899 PHE A C 1
ATOM 7375 O O . PHE A 1 899 ? -11.352 -3.418 -3.566 1 87.94 899 PHE A O 1
ATOM 7382 N N . MET A 1 900 ? -10.711 -2.496 -1.644 1 91.56 900 MET A N 1
ATOM 7383 C CA . MET A 1 900 ? -9.375 -3.068 -1.79 1 91.56 900 MET A CA 1
ATOM 7384 C C . MET A 1 900 ? -8.961 -3.816 -0.527 1 91.56 900 MET A C 1
ATOM 7386 O O . MET A 1 900 ? -9.188 -3.338 0.585 1 91.56 900 MET A O 1
ATOM 7390 N N . GLU A 1 901 ? -8.523 -5.059 -0.678 1 93.5 901 GLU A N 1
ATOM 7391 C CA . GLU A 1 901 ? -7.914 -5.855 0.383 1 93.5 901 GLU A CA 1
ATOM 7392 C C . GLU A 1 901 ? -6.434 -6.102 0.107 1 93.5 901 GLU A C 1
ATOM 7394 O O . GLU A 1 901 ? -6.078 -6.695 -0.912 1 93.5 901 GLU A O 1
ATOM 7399 N N . LEU A 1 902 ? -5.613 -5.582 1.06 1 93.94 902 LEU A N 1
ATOM 7400 C CA . LEU A 1 902 ? -4.172 -5.734 0.902 1 93.94 902 LEU A CA 1
ATOM 7401 C C . LEU A 1 902 ? -3.629 -6.785 1.865 1 93.94 902 LEU A C 1
ATOM 7403 O O . LEU A 1 902 ? -3.98 -6.793 3.047 1 93.94 902 LEU A O 1
ATOM 7407 N N . TYR A 1 903 ? -2.91 -7.664 1.341 1 93.44 903 TYR A N 1
ATOM 7408 C CA . TYR A 1 903 ? -2.154 -8.594 2.17 1 93.44 903 TYR A CA 1
ATOM 7409 C C . TYR A 1 903 ? -0.677 -8.219 2.207 1 93.44 903 TYR A C 1
ATOM 7411 O O . TYR A 1 903 ? 0.076 -8.539 1.286 1 93.44 903 TYR A O 1
ATOM 7419 N N . VAL A 1 904 ? -0.34 -7.613 3.299 1 91.06 904 VAL A N 1
ATOM 7420 C CA . VAL A 1 904 ? 0.966 -6.98 3.447 1 91.06 904 VAL A CA 1
ATOM 7421 C C . VAL A 1 904 ? 2.049 -8.047 3.553 1 91.06 904 VAL A C 1
ATOM 7423 O O . VAL A 1 904 ? 1.909 -9.016 4.312 1 91.06 904 VAL A O 1
ATOM 7426 N N . ASP A 1 905 ? 3.154 -7.934 2.777 1 86.94 905 ASP A N 1
ATOM 7427 C CA . ASP A 1 905 ? 4.352 -8.766 2.736 1 86.94 905 ASP A CA 1
ATOM 7428 C C . ASP A 1 905 ? 4.043 -10.148 2.166 1 86.94 905 ASP A C 1
ATOM 7430 O O . ASP A 1 905 ? 4.73 -11.125 2.479 1 86.94 905 ASP A O 1
ATOM 7434 N N . HIS A 1 906 ? 2.926 -10.273 1.428 1 87.38 906 HIS A N 1
ATOM 7435 C CA . HIS A 1 906 ? 2.605 -11.5 0.708 1 87.38 906 HIS A CA 1
ATOM 7436 C C . HIS A 1 906 ? 2.865 -11.344 -0.787 1 87.38 906 HIS A C 1
ATOM 7438 O O . HIS A 1 906 ? 2.738 -10.25 -1.333 1 87.38 906 HIS A O 1
ATOM 7444 N N . GLY A 1 907 ? 3.217 -12.477 -1.372 1 86.62 907 GLY A N 1
ATOM 7445 C CA . GLY A 1 907 ? 3.422 -12.484 -2.812 1 86.62 907 GLY A CA 1
ATOM 7446 C C . GLY A 1 907 ? 2.15 -12.766 -3.592 1 86.62 907 GLY A C 1
ATOM 7447 O O . GLY A 1 907 ? 1.099 -12.195 -3.301 1 86.62 907 GLY A O 1
ATOM 7448 N N . ASN A 1 908 ? 2.262 -13.562 -4.59 1 86.19 908 ASN A N 1
ATOM 7449 C CA . ASN A 1 908 ? 1.123 -13.875 -5.449 1 86.19 908 ASN A CA 1
ATOM 7450 C C . ASN A 1 908 ? 0.277 -15.008 -4.871 1 86.19 908 ASN A C 1
ATOM 7452 O O . ASN A 1 908 ? -0.817 -15.281 -5.367 1 86.19 908 ASN A O 1
ATOM 7456 N N . SER A 1 909 ? 0.757 -15.609 -3.809 1 81.56 909 SER A N 1
ATOM 7457 C CA . SER A 1 909 ? 0.018 -16.688 -3.148 1 81.56 909 SER A CA 1
ATOM 7458 C C . SER A 1 909 ? -0.464 -16.25 -1.768 1 81.56 909 SER A C 1
ATOM 7460 O O . SER A 1 909 ? 0.231 -15.516 -1.063 1 81.56 909 SER A O 1
ATOM 7462 N N . PHE A 1 910 ? -1.668 -16.797 -1.385 1 83.31 910 PHE A N 1
ATOM 7463 C CA . PHE A 1 910 ? -2.244 -16.438 -0.094 1 83.31 910 PHE A CA 1
ATOM 7464 C C . PHE A 1 910 ? -2.484 -17.672 0.754 1 83.31 910 PHE A C 1
ATOM 7466 O O . PHE A 1 910 ? -3.369 -17.688 1.612 1 83.31 910 PHE A O 1
ATOM 7473 N N . ASP A 1 911 ? -1.71 -18.641 0.613 1 73.56 911 ASP A N 1
ATOM 7474 C CA . ASP A 1 911 ? -1.889 -19.938 1.253 1 73.56 911 ASP A CA 1
ATOM 7475 C C . ASP A 1 911 ? -1.757 -19.828 2.77 1 73.56 911 ASP A C 1
ATOM 7477 O O . ASP A 1 911 ? -2.484 -20.5 3.512 1 73.56 911 ASP A O 1
ATOM 7481 N N . THR A 1 912 ? -0.886 -18.953 3.232 1 75.44 912 THR A N 1
ATOM 7482 C CA . THR A 1 912 ? -0.635 -18.812 4.664 1 75.44 912 THR A CA 1
ATOM 7483 C C . THR A 1 912 ? -1.801 -18.109 5.355 1 75.44 912 THR A C 1
ATOM 7485 O O . THR A 1 912 ? -1.95 -18.203 6.574 1 75.44 912 THR A O 1
ATOM 7488 N N . ILE A 1 913 ? -2.578 -17.469 4.504 1 84.94 913 ILE A N 1
ATOM 7489 C CA . ILE A 1 913 ? -3.719 -16.75 5.051 1 84.94 913 ILE A CA 1
ATOM 7490 C C . ILE A 1 913 ? -4.988 -17.141 4.297 1 84.94 913 ILE A C 1
ATOM 7492 O O . ILE A 1 913 ? -5.863 -16.297 4.066 1 84.94 913 ILE A O 1
ATOM 7496 N N . ILE A 1 914 ? -5.078 -18.344 3.885 1 83.31 914 ILE A N 1
ATOM 7497 C CA . ILE A 1 914 ? -6.066 -18.812 2.914 1 83.31 914 ILE A CA 1
ATOM 7498 C C . ILE A 1 914 ? -7.469 -18.672 3.504 1 83.31 914 ILE A C 1
ATOM 7500 O O . ILE A 1 914 ? -8.422 -18.344 2.791 1 83.31 914 ILE A O 1
ATOM 7504 N N . GLU A 1 915 ? -7.605 -18.984 4.785 1 84.44 915 GLU A N 1
ATOM 7505 C CA . GLU A 1 915 ? -8.945 -18.891 5.363 1 84.44 915 GLU A CA 1
ATOM 7506 C C . GLU A 1 915 ? -9.406 -17.438 5.449 1 84.44 915 GLU A C 1
ATOM 7508 O O . GLU A 1 915 ? -10.57 -17.141 5.148 1 84.44 915 GLU A O 1
ATOM 7513 N N . HIS A 1 916 ? -8.492 -16.578 5.98 1 86.94 916 HIS A N 1
ATOM 7514 C CA . HIS A 1 916 ? -8.836 -15.156 5.988 1 86.94 916 HIS A CA 1
ATOM 7515 C C . HIS A 1 916 ? -9.18 -14.672 4.586 1 86.94 916 HIS A C 1
ATOM 7517 O O . HIS A 1 916 ? -10.117 -13.891 4.406 1 86.94 916 HIS A O 1
ATOM 7523 N N . PHE A 1 917 ? -8.469 -15.141 3.688 1 90.94 917 PHE A N 1
ATOM 7524 C CA . PHE A 1 917 ? -8.625 -14.766 2.289 1 90.94 917 PHE A CA 1
ATOM 7525 C C . PHE A 1 917 ? -10.023 -15.109 1.789 1 90.94 917 PHE A C 1
ATOM 7527 O O . PHE A 1 917 ? -10.742 -14.242 1.291 1 90.94 917 PHE A O 1
ATOM 7534 N N . TYR A 1 918 ? -10.516 -16.266 1.925 1 89.44 918 TYR A N 1
ATOM 7535 C CA . TYR A 1 918 ? -11.82 -16.688 1.42 1 89.44 918 TYR A CA 1
ATOM 7536 C C . TYR A 1 918 ? -12.945 -16.078 2.246 1 89.44 918 TYR A C 1
ATOM 7538 O O . TYR A 1 918 ? -14.016 -15.773 1.717 1 89.44 918 TYR A O 1
ATOM 7546 N N . ARG A 1 919 ? -12.734 -15.914 3.467 1 88.06 919 ARG A N 1
ATOM 7547 C CA . ARG A 1 919 ? -13.766 -15.297 4.293 1 88.06 919 ARG A CA 1
ATOM 7548 C C . ARG A 1 919 ? -14.016 -13.852 3.867 1 88.06 919 ARG A C 1
ATOM 7550 O O . ARG A 1 919 ? -15.148 -13.367 3.916 1 88.06 919 ARG A O 1
ATOM 7557 N N . LYS A 1 920 ? -12.906 -13.195 3.59 1 89.31 920 LYS A N 1
ATOM 7558 C CA . LYS A 1 920 ? -13.062 -11.828 3.098 1 89.31 920 LYS A CA 1
ATOM 7559 C C . LYS A 1 920 ? -13.836 -11.797 1.784 1 89.31 920 LYS A C 1
ATOM 7561 O O . LYS A 1 920 ? -14.656 -10.906 1.559 1 89.31 920 LYS A O 1
ATOM 7566 N N . ILE A 1 921 ? -13.547 -12.703 0.901 1 91.38 921 ILE A N 1
ATOM 7567 C CA . ILE A 1 921 ? -14.266 -12.797 -0.364 1 91.38 921 ILE A CA 1
ATOM 7568 C C . ILE A 1 921 ? -15.742 -13.078 -0.098 1 91.38 921 ILE A C 1
ATOM 7570 O O . ILE A 1 921 ? -16.625 -12.453 -0.698 1 91.38 921 ILE A O 1
ATOM 7574 N N . GLU A 1 922 ? -16.031 -14.023 0.811 1 89.88 922 GLU A N 1
ATOM 7575 C CA . GLU A 1 922 ? -17.406 -14.367 1.147 1 89.88 922 GLU A CA 1
ATOM 7576 C C . GLU A 1 922 ? -18.141 -13.172 1.758 1 89.88 922 GLU A C 1
ATOM 7578 O O . GLU A 1 922 ? -19.312 -12.938 1.466 1 89.88 922 GLU A O 1
ATOM 7583 N N . PHE A 1 923 ? -17.422 -12.5 2.568 1 84.62 923 PHE A N 1
ATOM 7584 C CA . PHE A 1 923 ? -18 -11.297 3.158 1 84.62 923 PHE A CA 1
ATOM 7585 C C . PHE A 1 923 ? -18.422 -10.312 2.076 1 84.62 923 PHE A C 1
ATOM 7587 O O . PHE A 1 923 ? -19.516 -9.742 2.133 1 84.62 923 PHE A O 1
ATOM 7594 N N . PHE A 1 924 ? -17.641 -10.039 1.147 1 89.5 924 PHE A N 1
ATOM 7595 C CA . PHE A 1 924 ? -17.938 -9.148 0.03 1 89.5 924 PHE A CA 1
ATOM 7596 C C . PHE A 1 924 ? -19.141 -9.656 -0.75 1 89.5 924 PHE A C 1
ATOM 7598 O O . PHE A 1 924 ? -20.031 -8.875 -1.103 1 89.5 924 PHE A O 1
ATOM 7605 N N . LEU A 1 925 ? -19.156 -10.953 -0.976 1 89.69 925 LEU A N 1
ATOM 7606 C CA . LEU A 1 925 ? -20.234 -11.539 -1.765 1 89.69 925 LEU A CA 1
ATOM 7607 C C . LEU A 1 925 ? -21.578 -11.43 -1.028 1 89.69 925 LEU A C 1
ATOM 7609 O O . LEU A 1 925 ? -22.594 -11.125 -1.638 1 89.69 925 LEU A O 1
ATOM 7613 N N . PHE A 1 926 ? -21.578 -11.602 0.212 1 84.19 926 PHE A N 1
ATOM 7614 C CA . PHE A 1 926 ? -22.828 -11.648 0.965 1 84.19 926 PHE A CA 1
ATOM 7615 C C . PHE A 1 926 ? -23.328 -10.234 1.257 1 84.19 926 PHE A C 1
ATOM 7617 O O . PHE A 1 926 ? -24.531 -10 1.313 1 84.19 926 PHE A O 1
ATOM 7624 N N . GLN A 1 927 ? -22.406 -9.391 1.392 1 73.31 927 GLN A N 1
ATOM 7625 C CA . GLN A 1 927 ? -22.812 -8.016 1.668 1 73.31 927 GLN A CA 1
ATOM 7626 C C . GLN A 1 927 ? -23.328 -7.332 0.409 1 73.31 927 GLN A C 1
ATOM 7628 O O . GLN A 1 927 ? -24.266 -6.531 0.475 1 73.31 927 GLN A O 1
ATOM 7633 N N . TRP A 1 928 ? -22.797 -7.754 -0.685 1 67.75 928 TRP A N 1
ATOM 7634 C CA . TRP A 1 928 ? -23.125 -6.984 -1.88 1 67.75 928 TRP A CA 1
ATOM 7635 C C . TRP A 1 928 ? -24.016 -7.793 -2.824 1 67.75 928 TRP A C 1
ATOM 7637 O O . TRP A 1 928 ? -24.734 -7.227 -3.65 1 67.75 928 TRP A O 1
ATOM 7647 N N . ILE A 1 929 ? -23.812 -9.055 -2.762 1 62.62 929 ILE A N 1
ATOM 7648 C CA . ILE A 1 929 ? -24.5 -9.859 -3.764 1 62.62 929 ILE A CA 1
ATOM 7649 C C . ILE A 1 929 ? -25.75 -10.492 -3.145 1 62.62 929 ILE A C 1
ATOM 7651 O O . ILE A 1 929 ? -26.828 -10.492 -3.758 1 62.62 929 ILE A O 1
ATOM 7655 N N . ILE A 1 930 ? -25.516 -11.125 -1.906 1 59.28 930 ILE A N 1
ATOM 7656 C CA . ILE A 1 930 ? -26.625 -11.891 -1.348 1 59.28 930 ILE A CA 1
ATOM 7657 C C . ILE A 1 930 ? -27.469 -10.992 -0.451 1 59.28 930 ILE A C 1
ATOM 7659 O O . ILE A 1 930 ? -28.656 -11.266 -0.22 1 59.28 930 ILE A O 1
ATOM 7663 N N . ILE A 1 931 ? -27.141 -9.586 -0.286 1 47.94 931 ILE A N 1
ATOM 7664 C CA . ILE A 1 931 ? -28.094 -8.867 0.546 1 47.94 931 ILE A CA 1
ATOM 7665 C C . ILE A 1 931 ? -29.5 -9 -0.055 1 47.94 931 ILE A C 1
ATOM 7667 O O . ILE A 1 931 ? -29.688 -8.781 -1.253 1 47.94 931 ILE A O 1
ATOM 7671 N N . MET B 1 1 ? -55.812 -50.406 -31.125 1 21.38 1 MET B N 1
ATOM 7672 C CA . MET B 1 1 ? -55.562 -48.969 -31.219 1 21.38 1 MET B CA 1
ATOM 7673 C C . MET B 1 1 ? -56.125 -48.25 -29.984 1 21.38 1 MET B C 1
ATOM 7675 O O . MET B 1 1 ? -55.688 -47.125 -29.672 1 21.38 1 MET B O 1
ATOM 7679 N N . GLU B 1 2 ? -57.312 -48.594 -29.391 1 24.22 2 GLU B N 1
ATOM 7680 C CA . GLU B 1 2 ? -58.281 -47.875 -28.562 1 24.22 2 GLU B CA 1
ATOM 7681 C C . GLU B 1 2 ? -57.719 -47.625 -27.172 1 24.22 2 GLU B C 1
ATOM 7683 O O . GLU B 1 2 ? -57.906 -46.531 -26.609 1 24.22 2 GLU B O 1
ATOM 7688 N N . GLU B 1 3 ? -57.469 -48.688 -26.438 1 26.88 3 GLU B N 1
ATOM 7689 C CA . GLU B 1 3 ? -57.562 -48.688 -24.984 1 26.88 3 GLU B CA 1
ATOM 7690 C C . GLU B 1 3 ? -56.406 -47.906 -24.344 1 26.88 3 GLU B C 1
ATOM 7692 O O . GLU B 1 3 ? -56.375 -47.75 -23.125 1 26.88 3 GLU B O 1
ATOM 7697 N N . ASP B 1 4 ? -55.312 -47.75 -25.109 1 27.84 4 ASP B N 1
ATOM 7698 C CA . ASP B 1 4 ? -54.062 -47.375 -24.453 1 27.84 4 ASP B CA 1
ATOM 7699 C C . ASP B 1 4 ? -54.094 -45.906 -24.031 1 27.84 4 ASP B C 1
ATOM 7701 O O . ASP B 1 4 ? -53.062 -45.406 -23.547 1 27.84 4 ASP B O 1
ATOM 7705 N N . PHE B 1 5 ? -55.156 -45.125 -24.453 1 29.03 5 PHE B N 1
ATOM 7706 C CA . PHE B 1 5 ? -55.094 -43.688 -24.359 1 29.03 5 PHE B CA 1
ATOM 7707 C C . PHE B 1 5 ? -55.438 -43.219 -22.953 1 29.03 5 PHE B C 1
ATOM 7709 O O . PHE B 1 5 ? -55.375 -42 -22.672 1 29.03 5 PHE B O 1
ATOM 7716 N N . GLU B 1 6 ? -56.094 -44.031 -22.141 1 29.12 6 GLU B N 1
ATOM 7717 C CA . GLU B 1 6 ? -56.812 -43.438 -21.031 1 29.12 6 GLU B CA 1
ATOM 7718 C C . GLU B 1 6 ? -55.875 -42.969 -19.938 1 29.12 6 GLU B C 1
ATOM 7720 O O . GLU B 1 6 ? -56.219 -42.125 -19.094 1 29.12 6 GLU B O 1
ATOM 7725 N N . PHE B 1 7 ? -54.75 -43.688 -19.672 1 31.91 7 PHE B N 1
ATOM 7726 C CA . PHE B 1 7 ? -54.062 -43.531 -18.406 1 31.91 7 PHE B CA 1
ATOM 7727 C C . PHE B 1 7 ? -53.312 -42.188 -18.359 1 31.91 7 PHE B C 1
ATOM 7729 O O . PHE B 1 7 ? -52.781 -41.812 -17.312 1 31.91 7 PHE B O 1
ATOM 7736 N N . GLU B 1 8 ? -53.062 -41.531 -19.547 1 31.72 8 GLU B N 1
ATOM 7737 C CA . GLU B 1 8 ? -52.188 -40.375 -19.547 1 31.72 8 GLU B CA 1
ATOM 7738 C C . GLU B 1 8 ? -52.875 -39.188 -18.891 1 31.72 8 GLU B C 1
ATOM 7740 O O . GLU B 1 8 ? -52.219 -38.25 -18.391 1 31.72 8 GLU B O 1
ATOM 7745 N N . ASP B 1 9 ? -54.25 -39.094 -18.938 1 31.94 9 ASP B N 1
ATOM 7746 C CA . ASP B 1 9 ? -54.938 -37.844 -18.609 1 31.94 9 ASP B CA 1
ATOM 7747 C C . ASP B 1 9 ? -54.938 -37.625 -17.109 1 31.94 9 ASP B C 1
ATOM 7749 O O . ASP B 1 9 ? -55.188 -36.5 -16.656 1 31.94 9 ASP B O 1
ATOM 7753 N N . LYS B 1 10 ? -55.125 -38.688 -16.25 1 37.84 10 LYS B N 1
ATOM 7754 C CA . LYS B 1 10 ? -55.406 -38.438 -14.836 1 37.84 10 LYS B CA 1
ATOM 7755 C C . LYS B 1 10 ? -54.219 -37.844 -14.125 1 37.84 10 LYS B C 1
ATOM 7757 O O . LYS B 1 10 ? -54.344 -37.094 -13.156 1 37.84 10 LYS B O 1
ATOM 7762 N N . GLN B 1 11 ? -52.906 -38.344 -14.562 1 33.09 11 GLN B N 1
ATOM 7763 C CA . GLN B 1 11 ? -51.781 -37.844 -13.812 1 33.09 11 GLN B CA 1
ATOM 7764 C C . GLN B 1 11 ? -51.562 -36.344 -14.055 1 33.09 11 GLN B C 1
ATOM 7766 O O . GLN B 1 11 ? -51 -35.656 -13.219 1 33.09 11 GLN B O 1
ATOM 7771 N N . GLU B 1 12 ? -52 -35.812 -15.227 1 35.94 12 GLU B N 1
ATOM 7772 C CA . GLU B 1 12 ? -51.844 -34.375 -15.469 1 35.94 12 GLU B CA 1
ATOM 7773 C C . GLU B 1 12 ? -52.781 -33.562 -14.578 1 35.94 12 GLU B C 1
ATOM 7775 O O . GLU B 1 12 ? -52.469 -32.438 -14.195 1 35.94 12 GLU B O 1
ATOM 7780 N N . LEU B 1 13 ? -54.094 -34 -14.312 1 37.12 13 LEU B N 1
ATOM 7781 C CA . LEU B 1 13 ? -55.062 -33.25 -13.531 1 37.12 13 LEU B CA 1
ATOM 7782 C C . LEU B 1 13 ? -54.594 -33.125 -12.086 1 37.12 13 LEU B C 1
ATOM 7784 O O . LEU B 1 13 ? -54.812 -32.062 -11.453 1 37.12 13 LEU B O 1
ATOM 7788 N N . GLU B 1 14 ? -54.062 -34.25 -11.469 1 39.31 14 GLU B N 1
ATOM 7789 C CA . GLU B 1 14 ? -53.656 -34.125 -10.078 1 39.31 14 GLU B CA 1
ATOM 7790 C C . GLU B 1 14 ? -52.469 -33.188 -9.93 1 39.31 14 GLU B C 1
ATOM 7792 O O . GLU B 1 14 ? -52.344 -32.469 -8.945 1 39.31 14 GLU B O 1
ATOM 7797 N N . ASP B 1 15 ? -51.531 -33.188 -10.938 1 39.16 15 ASP B N 1
ATOM 7798 C CA . ASP B 1 15 ? -50.406 -32.281 -10.859 1 39.16 15 ASP B CA 1
ATOM 7799 C C . ASP B 1 15 ? -50.875 -30.828 -11.031 1 39.16 15 ASP B C 1
ATOM 7801 O O . ASP B 1 15 ? -50.219 -29.906 -10.555 1 39.16 15 ASP B O 1
ATOM 7805 N N . GLY B 1 16 ? -52.062 -30.594 -11.75 1 39.66 16 GLY B N 1
ATOM 7806 C CA . GLY B 1 16 ? -52.656 -29.266 -11.883 1 39.66 16 GLY B CA 1
ATOM 7807 C C . GLY B 1 16 ? -53.219 -28.719 -10.578 1 39.66 16 GLY B C 1
ATOM 7808 O O . GLY B 1 16 ? -53.156 -27.516 -10.312 1 39.66 16 GLY B O 1
ATOM 7809 N N . ILE B 1 17 ? -54.031 -29.562 -9.844 1 43.94 17 ILE B N 1
ATOM 7810 C CA . ILE B 1 17 ? -54.656 -29.109 -8.602 1 43.94 17 ILE B CA 1
ATOM 7811 C C . ILE B 1 17 ? -53.562 -28.75 -7.582 1 43.94 17 ILE B C 1
ATOM 7813 O O . ILE B 1 17 ? -53.688 -27.75 -6.879 1 43.94 17 ILE B O 1
ATOM 7817 N N . ASP B 1 18 ? -52.531 -29.562 -7.492 1 41.5 18 ASP B N 1
ATOM 7818 C CA . ASP B 1 18 ? -51.5 -29.25 -6.516 1 41.5 18 ASP B CA 1
ATOM 7819 C C . ASP B 1 18 ? -50.75 -27.984 -6.891 1 41.5 18 ASP B C 1
ATOM 7821 O O . ASP B 1 18 ? -50.281 -27.25 -6.016 1 41.5 18 ASP B O 1
ATOM 7825 N N . ASN B 1 19 ? -50.719 -27.688 -8.203 1 43.03 19 ASN B N 1
ATOM 7826 C CA . ASN B 1 19 ? -50.094 -26.422 -8.602 1 43.03 19 ASN B CA 1
ATOM 7827 C C . ASN B 1 19 ? -51 -25.234 -8.25 1 43.03 19 ASN B C 1
ATOM 7829 O O . ASN B 1 19 ? -50.5 -24.156 -7.961 1 43.03 19 ASN B O 1
ATOM 7833 N N . GLU B 1 20 ? -52.344 -25.391 -8.375 1 46.84 20 GLU B N 1
ATOM 7834 C CA . GLU B 1 20 ? -53.25 -24.281 -8.047 1 46.84 20 GLU B CA 1
ATOM 7835 C C . GLU B 1 20 ? -53.219 -23.969 -6.555 1 46.84 20 GLU B C 1
ATOM 7837 O O . GLU B 1 20 ? -53.281 -22.797 -6.16 1 46.84 20 GLU B O 1
ATOM 7842 N N . LYS B 1 21 ? -53.219 -24.922 -5.699 1 51.06 21 LYS B N 1
ATOM 7843 C CA . LYS B 1 21 ? -53.125 -24.688 -4.262 1 51.06 21 LYS B CA 1
ATOM 7844 C C . LYS B 1 21 ? -51.781 -24.031 -3.9 1 51.06 21 LYS B C 1
ATOM 7846 O O . LYS B 1 21 ? -51.719 -23.156 -3.025 1 51.06 21 LYS B O 1
ATOM 7851 N N . HIS B 1 22 ? -50.781 -24.438 -4.684 1 49.09 22 HIS B N 1
ATOM 7852 C CA . HIS B 1 22 ? -49.5 -23.812 -4.43 1 49.09 22 HIS B CA 1
ATOM 7853 C C . HIS B 1 22 ? -49.5 -22.344 -4.836 1 49.09 22 HIS B C 1
ATOM 7855 O O . HIS B 1 22 ? -49 -21.484 -4.102 1 49.09 22 HIS B O 1
ATOM 7861 N N . TRP B 1 23 ? -50.25 -22.016 -5.938 1 50.88 23 TRP B N 1
ATOM 7862 C CA . TRP B 1 23 ? -50.344 -20.609 -6.355 1 50.88 23 TRP B CA 1
ATOM 7863 C C . TRP B 1 23 ? -51.25 -19.828 -5.422 1 50.88 23 TRP B C 1
ATOM 7865 O O . TRP B 1 23 ? -50.969 -18.672 -5.094 1 50.88 23 TRP B O 1
ATOM 7875 N N . LYS B 1 24 ? -52.375 -20.375 -4.992 1 53.62 24 LYS B N 1
ATOM 7876 C CA . LYS B 1 24 ? -53.25 -19.703 -4.055 1 53.62 24 LYS B CA 1
ATOM 7877 C C . LYS B 1 24 ? -52.562 -19.453 -2.717 1 53.62 24 LYS B C 1
ATOM 7879 O O . LYS B 1 24 ? -52.688 -18.391 -2.127 1 53.62 24 LYS B O 1
ATOM 7884 N N . SER B 1 25 ? -51.844 -20.453 -2.367 1 51.59 25 SER B N 1
ATOM 7885 C CA . SER B 1 25 ? -51.094 -20.297 -1.124 1 51.59 25 SER B CA 1
ATOM 7886 C C . SER B 1 25 ? -49.969 -19.266 -1.281 1 51.59 25 SER B C 1
ATOM 7888 O O . SER B 1 25 ? -49.75 -18.453 -0.385 1 51.59 25 SER B O 1
ATOM 7890 N N . LEU B 1 26 ? -49.438 -19.234 -2.441 1 56.34 26 LEU B N 1
ATOM 7891 C CA . LEU B 1 26 ? -48.438 -18.203 -2.73 1 56.34 26 LEU B CA 1
ATOM 7892 C C . LEU B 1 26 ? -49.094 -16.844 -2.875 1 56.34 26 LEU B C 1
ATOM 7894 O O . LEU B 1 26 ? -48.531 -15.836 -2.424 1 56.34 26 LEU B O 1
ATOM 7898 N N . GLY B 1 27 ? -50.312 -16.828 -3.449 1 59 27 GLY B N 1
ATOM 7899 C CA . GLY B 1 27 ? -51.062 -15.594 -3.537 1 59 27 GLY B CA 1
ATOM 7900 C C . GLY B 1 27 ? -51.5 -15.055 -2.184 1 59 27 GLY B C 1
ATOM 7901 O O . GLY B 1 27 ? -51.375 -13.859 -1.92 1 59 27 GLY B O 1
ATOM 7902 N N . ILE B 1 28 ? -51.969 -15.891 -1.351 1 58.16 28 ILE B N 1
ATOM 7903 C CA . ILE B 1 28 ? -52.406 -15.492 -0.013 1 58.16 28 ILE B CA 1
ATOM 7904 C C . ILE B 1 28 ? -51.188 -15.07 0.804 1 58.16 28 ILE B C 1
ATOM 7906 O O . ILE B 1 28 ? -51.219 -14.055 1.511 1 58.16 28 ILE B O 1
ATOM 7910 N N . ALA B 1 29 ? -50.125 -15.812 0.657 1 56.72 29 ALA B N 1
ATOM 7911 C CA . ALA B 1 29 ? -48.875 -15.445 1.35 1 56.72 29 ALA B CA 1
ATOM 7912 C C . ALA B 1 29 ? -48.344 -14.109 0.848 1 56.72 29 ALA B C 1
ATOM 7914 O O . ALA B 1 29 ? -47.938 -13.258 1.643 1 56.72 29 ALA B O 1
ATOM 7915 N N . SER B 1 30 ? -48.469 -13.898 -0.444 1 62.06 30 SER B N 1
ATOM 7916 C CA . SER B 1 30 ? -48.094 -12.609 -1.009 1 62.06 30 SER B CA 1
ATOM 7917 C C . SER B 1 30 ? -49.031 -11.5 -0.564 1 62.06 30 SER B C 1
ATOM 7919 O O . SER B 1 30 ? -48.594 -10.391 -0.258 1 62.06 30 SER B O 1
ATOM 7921 N N . ALA B 1 31 ? -50.312 -11.812 -0.487 1 63.75 31 ALA B N 1
ATOM 7922 C CA . ALA B 1 31 ? -51.281 -10.828 -0.033 1 63.75 31 ALA B CA 1
ATOM 7923 C C . ALA B 1 31 ? -51.094 -10.5 1.444 1 63.75 31 ALA B C 1
ATOM 7925 O O . ALA B 1 31 ? -51.156 -9.336 1.843 1 63.75 31 ALA B O 1
ATOM 7926 N N . VAL B 1 32 ? -50.844 -11.484 2.18 1 59.78 32 VAL B N 1
ATOM 7927 C CA . VAL B 1 32 ? -50.594 -11.281 3.604 1 59.78 32 VAL B CA 1
ATOM 7928 C C . VAL B 1 32 ? -49.281 -10.523 3.799 1 59.78 32 VAL B C 1
ATOM 7930 O O . VAL B 1 32 ? -49.188 -9.586 4.598 1 59.78 32 VAL B O 1
ATOM 7933 N N . ILE B 1 33 ? -48.219 -10.859 3.031 1 60.56 33 ILE B N 1
ATOM 7934 C CA . ILE B 1 33 ? -46.969 -10.125 3.09 1 60.56 33 ILE B CA 1
ATOM 7935 C C . ILE B 1 33 ? -47.188 -8.688 2.637 1 60.56 33 ILE B C 1
ATOM 7937 O O . ILE B 1 33 ? -46.656 -7.75 3.256 1 60.56 33 ILE B O 1
ATOM 7941 N N . SER B 1 34 ? -48 -8.555 1.675 1 62.56 34 SER B N 1
ATOM 7942 C CA . SER B 1 34 ? -48.312 -7.207 1.211 1 62.56 34 SER B CA 1
ATOM 7943 C C . SER B 1 34 ? -49.094 -6.426 2.266 1 62.56 34 SER B C 1
ATOM 7945 O O . SER B 1 34 ? -48.844 -5.238 2.479 1 62.56 34 SER B O 1
ATOM 7947 N N . VAL B 1 35 ? -50.031 -7.043 2.844 1 61.91 35 VAL B N 1
ATOM 7948 C CA . VAL B 1 35 ? -50.812 -6.383 3.883 1 61.91 35 VAL B CA 1
ATOM 7949 C C . VAL B 1 35 ? -49.938 -6.09 5.09 1 61.91 35 VAL B C 1
ATOM 7951 O O . VAL B 1 35 ? -50 -5 5.664 1 61.91 35 VAL B O 1
ATOM 7954 N N . ILE B 1 36 ? -49.094 -6.988 5.418 1 58.72 36 ILE B N 1
ATOM 7955 C CA . ILE B 1 36 ? -48.156 -6.789 6.523 1 58.72 36 ILE B CA 1
ATOM 7956 C C . ILE B 1 36 ? -47.156 -5.684 6.168 1 58.72 36 ILE B C 1
ATOM 7958 O O . ILE B 1 36 ? -46.875 -4.801 6.988 1 58.72 36 ILE B O 1
ATOM 7962 N N . CYS B 1 37 ? -46.594 -5.73 5.016 1 62.06 37 CYS B N 1
ATOM 7963 C CA . CYS B 1 37 ? -45.75 -4.641 4.555 1 62.06 37 CYS B CA 1
ATOM 7964 C C . CYS B 1 37 ? -46.5 -3.316 4.555 1 62.06 37 CYS B C 1
ATOM 7966 O O . CYS B 1 37 ? -45.938 -2.285 4.953 1 62.06 37 CYS B O 1
ATOM 7968 N N . PHE B 1 38 ? -47.781 -3.393 4.238 1 62.78 38 PHE B N 1
ATOM 7969 C CA . PHE B 1 38 ? -48.625 -2.203 4.25 1 62.78 38 PHE B CA 1
ATOM 7970 C C . PHE B 1 38 ? -48.844 -1.712 5.676 1 62.78 38 PHE B C 1
ATOM 7972 O O . PHE B 1 38 ? -48.781 -0.509 5.938 1 62.78 38 PHE B O 1
ATOM 7979 N N . ILE B 1 39 ? -49.031 -2.537 6.559 1 58.62 39 ILE B N 1
ATOM 7980 C CA . ILE B 1 39 ? -49.25 -2.154 7.949 1 58.62 39 ILE B CA 1
ATOM 7981 C C . ILE B 1 39 ? -47.938 -1.63 8.539 1 58.62 39 ILE B C 1
ATOM 7983 O O . ILE B 1 39 ? -47.938 -0.621 9.25 1 58.62 39 ILE B O 1
ATOM 7987 N N . ILE B 1 40 ? -46.844 -2.258 8.25 1 57.81 40 ILE B N 1
ATOM 7988 C CA . ILE B 1 40 ? -45.531 -1.799 8.727 1 57.81 40 ILE B CA 1
ATOM 7989 C C . ILE B 1 40 ? -45.219 -0.434 8.117 1 57.81 40 ILE B C 1
ATOM 7991 O O . ILE B 1 40 ? -44.781 0.481 8.82 1 57.81 40 ILE B O 1
ATOM 7995 N N . ILE B 1 41 ? -45.438 -0.339 6.891 1 57.34 41 ILE B N 1
ATOM 7996 C CA . ILE B 1 41 ? -45.25 0.944 6.23 1 57.34 41 ILE B CA 1
ATOM 7997 C C . ILE B 1 41 ? -46.188 1.992 6.824 1 57.34 41 ILE B C 1
ATOM 7999 O O . ILE B 1 41 ? -45.75 3.119 7.102 1 57.34 41 ILE B O 1
ATOM 8003 N N . THR B 1 42 ? -47.406 1.626 6.98 1 57.78 42 THR B N 1
ATOM 8004 C CA . THR B 1 42 ? -48.375 2.559 7.562 1 57.78 42 THR B CA 1
ATOM 8005 C C . THR B 1 42 ? -48 2.879 9.008 1 57.78 42 THR B C 1
ATOM 8007 O O . THR B 1 42 ? -48.125 4.027 9.445 1 57.78 42 THR B O 1
ATOM 8010 N N . ALA B 1 43 ? -47.594 1.915 9.773 1 53.41 43 ALA B N 1
ATOM 8011 C CA . ALA B 1 43 ? -47.156 2.162 11.141 1 53.41 43 ALA B CA 1
ATOM 8012 C C . ALA B 1 43 ? -45.906 3.043 11.164 1 53.41 43 ALA B C 1
ATOM 8014 O O . ALA B 1 43 ? -45.812 3.953 11.992 1 53.41 43 ALA B O 1
ATOM 8015 N N . ILE B 1 44 ? -44.969 2.688 10.336 1 52.5 44 ILE B N 1
ATOM 8016 C CA . ILE B 1 44 ? -43.812 3.578 10.203 1 52.5 44 ILE B CA 1
ATOM 8017 C C . ILE B 1 44 ? -44.281 4.984 9.844 1 52.5 44 ILE B C 1
ATOM 8019 O O . ILE B 1 44 ? -43.812 5.973 10.398 1 52.5 44 ILE B O 1
ATOM 8023 N N . PHE B 1 45 ? -45.188 5.023 8.93 1 51.5 45 PHE B N 1
ATOM 8024 C CA . PHE B 1 45 ? -45.75 6.32 8.539 1 51.5 45 PHE B CA 1
ATOM 8025 C C . PHE B 1 45 ? -46.469 6.988 9.703 1 51.5 45 PHE B C 1
ATOM 8027 O O . PHE B 1 45 ? -46.344 8.203 9.891 1 51.5 45 PHE B O 1
ATOM 8034 N N . ILE B 1 46 ? -47.281 6.266 10.367 1 49.69 46 ILE B N 1
ATOM 8035 C CA . ILE B 1 46 ? -48.062 6.832 11.469 1 49.69 46 ILE B CA 1
ATOM 8036 C C . ILE B 1 46 ? -47.125 7.18 12.625 1 49.69 46 ILE B C 1
ATOM 8038 O O . ILE B 1 46 ? -47.312 8.203 13.297 1 49.69 46 ILE B O 1
ATOM 8042 N N . LEU B 1 47 ? -46.312 6.238 12.992 1 44.59 47 LEU B N 1
ATOM 8043 C CA . LEU B 1 47 ? -45.438 6.457 14.133 1 44.59 47 LEU B CA 1
ATOM 8044 C C . LEU B 1 47 ? -44.281 7.41 13.758 1 44.59 47 LEU B C 1
ATOM 8046 O O . LEU B 1 47 ? -43.562 7.871 14.625 1 44.59 47 LEU B O 1
ATOM 8050 N N . THR B 1 48 ? -44.031 7.371 12.477 1 41.38 48 THR B N 1
ATOM 8051 C CA . THR B 1 48 ? -43.125 8.453 12.109 1 41.38 48 THR B CA 1
ATOM 8052 C C . THR B 1 48 ? -43.719 9.805 12.469 1 41.38 48 THR B C 1
ATOM 8054 O O . THR B 1 48 ? -44.812 10.148 12.023 1 41.38 48 THR B O 1
ATOM 8057 N N . PRO B 1 49 ? -43.469 10.25 13.648 1 37.47 49 PRO B N 1
ATOM 8058 C CA . PRO B 1 49 ? -44.062 11.547 13.992 1 37.47 49 PRO B CA 1
ATOM 8059 C C . PRO B 1 49 ? -44.188 12.477 12.789 1 37.47 49 PRO B C 1
ATOM 8061 O O . PRO B 1 49 ? -43.344 12.414 11.875 1 37.47 49 PRO B O 1
ATOM 8064 N N . SER B 1 50 ? -45.406 12.727 12.367 1 37.97 50 SER B N 1
ATOM 8065 C CA . SER B 1 50 ? -45.562 13.82 11.414 1 37.97 50 SER B CA 1
ATOM 8066 C C . SER B 1 50 ? -44.625 14.984 11.75 1 37.97 50 SER B C 1
ATOM 8068 O O . SER B 1 50 ? -44.656 15.5 12.867 1 37.97 50 SER B O 1
ATOM 8070 N N . ARG B 1 51 ? -43.531 15.008 11.125 1 39.16 51 ARG B N 1
ATOM 8071 C CA . ARG B 1 51 ? -42.812 16.266 11.211 1 39.16 51 ARG B CA 1
ATOM 8072 C C . ARG B 1 51 ? -43.781 17.453 11.18 1 39.16 51 ARG B C 1
ATOM 8074 O O . ARG B 1 51 ? -44.688 17.5 10.344 1 39.16 51 ARG B O 1
ATOM 8081 N N . ASN B 1 52 ? -44.25 18.062 12.18 1 36.47 52 ASN B N 1
ATOM 8082 C CA . ASN B 1 52 ? -44.938 19.344 12.109 1 36.47 52 ASN B CA 1
ATOM 8083 C C . ASN B 1 52 ? -44.594 20.094 10.836 1 36.47 52 ASN B C 1
ATOM 8085 O O . ASN B 1 52 ? -43.438 20.266 10.508 1 36.47 52 ASN B O 1
ATOM 8089 N N . SER B 1 53 ? -45.531 20.141 9.82 1 37.5 53 SER B N 1
ATOM 8090 C CA . SER B 1 53 ? -45.594 20.797 8.516 1 37.5 53 SER B CA 1
ATOM 8091 C C . SER B 1 53 ? -45.156 22.25 8.609 1 37.5 53 SER B C 1
ATOM 8093 O O . SER B 1 53 ? -45.219 23 7.629 1 37.5 53 SER B O 1
ATOM 8095 N N . GLY B 1 54 ? -45.312 22.953 9.711 1 38.41 54 GLY B N 1
ATOM 8096 C CA . GLY B 1 54 ? -45 24.344 9.391 1 38.41 54 GLY B CA 1
ATOM 8097 C C . GLY B 1 54 ? -43.719 24.5 8.578 1 38.41 54 GLY B C 1
ATOM 8098 O O . GLY B 1 54 ? -43.688 24.172 7.391 1 38.41 54 GLY B O 1
ATOM 8099 N N . GLN B 1 55 ? -42.656 25.359 9.055 1 39.66 55 GLN B N 1
ATOM 8100 C CA . GLN B 1 55 ? -41.531 25.812 8.242 1 39.66 55 GLN B CA 1
ATOM 8101 C C . GLN B 1 55 ? -40.656 24.625 7.773 1 39.66 55 GLN B C 1
ATOM 8103 O O . GLN B 1 55 ? -40.094 23.922 8.594 1 39.66 55 GLN B O 1
ATOM 8108 N N . ARG B 1 56 ? -40.969 23.891 6.73 1 47.41 56 ARG B N 1
ATOM 8109 C CA . ARG B 1 56 ? -40.281 22.891 5.93 1 47.41 56 ARG B CA 1
ATOM 8110 C C . ARG B 1 56 ? -38.781 23.094 5.984 1 47.41 56 ARG B C 1
ATOM 8112 O O . ARG B 1 56 ? -38.219 23.781 5.133 1 47.41 56 ARG B O 1
ATOM 8119 N N . THR B 1 57 ? -38 23.281 6.938 1 63.94 57 THR B N 1
ATOM 8120 C CA . THR B 1 57 ? -36.531 23.406 6.832 1 63.94 57 THR B CA 1
ATOM 8121 C C . THR B 1 57 ? -35.906 22.094 6.395 1 63.94 57 THR B C 1
ATOM 8123 O O . THR B 1 57 ? -36.312 21.016 6.836 1 63.94 57 THR B O 1
ATOM 8126 N N . GLU B 1 58 ? -35.312 21.969 5.215 1 81.69 58 GLU B N 1
ATOM 8127 C CA . GLU B 1 58 ? -34.562 20.875 4.578 1 81.69 58 GLU B CA 1
ATOM 8128 C C . GLU B 1 58 ? -33.25 20.594 5.301 1 81.69 58 GLU B C 1
ATOM 8130 O O . GLU B 1 58 ? -32.594 21.516 5.75 1 81.69 58 GLU B O 1
ATOM 8135 N N . PRO B 1 59 ? -33.062 19.266 5.582 1 88.12 59 PRO B N 1
ATOM 8136 C CA . PRO B 1 59 ? -31.75 18.938 6.133 1 88.12 59 PRO B CA 1
ATOM 8137 C C . PRO B 1 59 ? -30.609 19.25 5.168 1 88.12 59 PRO B C 1
ATOM 8139 O O . PRO B 1 59 ? -30.859 19.609 4.016 1 88.12 59 PRO B O 1
ATOM 8142 N N . TYR B 1 60 ? -29.453 19.172 5.66 1 82.88 60 TYR B N 1
ATOM 8143 C CA . TYR B 1 60 ? -28.266 19.406 4.832 1 82.88 60 TYR B CA 1
ATOM 8144 C C . TYR B 1 60 ? -27.828 18.109 4.148 1 82.88 60 TYR B C 1
ATOM 8146 O O . TYR B 1 60 ? -27.547 17.109 4.816 1 82.88 60 TYR B O 1
ATOM 8154 N N . THR B 1 61 ? -27.734 18.156 2.82 1 83.06 61 THR B N 1
ATOM 8155 C CA . THR B 1 61 ? -27.141 17.031 2.09 1 83.06 61 THR B CA 1
ATOM 8156 C C . THR B 1 61 ? -25.625 17.109 2.102 1 83.06 61 THR B C 1
ATOM 8158 O O . THR B 1 61 ? -25.047 18.188 2.338 1 83.06 61 THR B O 1
ATOM 8161 N N . LEU B 1 62 ? -25 16.016 1.883 1 83.56 62 LEU B N 1
ATOM 8162 C CA . LEU B 1 62 ? -23.531 15.984 1.874 1 83.56 62 LEU B CA 1
ATOM 8163 C C . LEU B 1 62 ? -22.984 16.922 0.804 1 83.56 62 LEU B C 1
ATOM 8165 O O . LEU B 1 62 ? -22 17.625 1.044 1 83.56 62 LEU B O 1
ATOM 8169 N N . THR B 1 63 ? -23.609 16.922 -0.317 1 76.94 63 THR B N 1
ATOM 8170 C CA . THR B 1 63 ? -23.172 17.75 -1.429 1 76.94 63 THR B CA 1
ATOM 8171 C C . THR B 1 63 ? -23.25 19.234 -1.068 1 76.94 63 THR B C 1
ATOM 8173 O O . THR B 1 63 ? -22.391 20.016 -1.448 1 76.94 63 THR B O 1
ATOM 8176 N N . GLU B 1 64 ? -24.219 19.562 -0.319 1 76.44 64 GLU B N 1
ATOM 8177 C CA . GLU B 1 64 ? -24.422 20.969 0.065 1 76.44 64 GLU B CA 1
ATOM 8178 C C . GLU B 1 64 ? -23.359 21.422 1.053 1 76.44 64 GLU B C 1
ATOM 8180 O O . GLU B 1 64 ? -22.828 22.531 0.944 1 76.44 64 GLU B O 1
ATOM 8185 N N . VAL B 1 65 ? -23.094 20.5 1.9 1 78.25 65 VAL B N 1
ATOM 8186 C CA . VAL B 1 65 ? -22.156 20.891 2.945 1 78.25 65 VAL B CA 1
ATOM 8187 C C . VAL B 1 65 ? -20.734 20.953 2.375 1 78.25 65 VAL B C 1
ATOM 8189 O O . VAL B 1 65 ? -19.922 21.766 2.818 1 78.25 65 VAL B O 1
ATOM 8192 N N . LEU B 1 66 ? -20.453 20.203 1.364 1 75.94 66 LEU B N 1
ATOM 8193 C CA . LEU B 1 66 ? -19.109 20.141 0.819 1 75.94 66 LEU B CA 1
ATOM 8194 C C . LEU B 1 66 ? -18.938 21.141 -0.325 1 75.94 66 LEU B C 1
ATOM 8196 O O . LEU B 1 66 ? -17.812 21.484 -0.698 1 75.94 66 LEU B O 1
ATOM 8200 N N . SER B 1 67 ? -20 21.547 -0.879 1 67.81 67 SER B N 1
ATOM 8201 C CA . SER B 1 67 ? -19.922 22.453 -2.016 1 67.81 67 SER B CA 1
ATOM 8202 C C . SER B 1 67 ? -19.359 23.812 -1.597 1 67.81 67 SER B C 1
ATOM 8204 O O . SER B 1 67 ? -19.859 24.438 -0.665 1 67.81 67 SER B O 1
ATOM 8206 N N . LYS B 1 68 ? -18.25 24.094 -2.109 1 59.44 68 LYS B N 1
ATOM 8207 C CA . LYS B 1 68 ? -17.641 25.406 -1.85 1 59.44 68 LYS B CA 1
ATOM 8208 C C . LYS B 1 68 ? -18.547 26.531 -2.32 1 59.44 68 LYS B C 1
ATOM 8210 O O . LYS B 1 68 ? -18.516 27.641 -1.764 1 59.44 68 LYS B O 1
ATOM 8215 N N . LYS B 1 69 ? -19.391 26.203 -3.254 1 56.84 69 LYS B N 1
ATOM 8216 C CA . LYS B 1 69 ? -20.219 27.234 -3.846 1 56.84 69 LYS B CA 1
ATOM 8217 C C . LYS B 1 69 ? -21.516 27.406 -3.061 1 56.84 69 LYS B C 1
ATOM 8219 O O . LYS B 1 69 ? -22.109 28.5 -3.051 1 56.84 69 LYS B O 1
ATOM 8224 N N . ILE B 1 70 ? -21.844 26.391 -2.439 1 57.88 70 ILE B N 1
ATOM 8225 C CA . ILE B 1 70 ? -23.172 26.453 -1.85 1 57.88 70 ILE B CA 1
ATOM 8226 C C . ILE B 1 70 ? -23.062 26.828 -0.372 1 57.88 70 ILE B C 1
ATOM 8228 O O . ILE B 1 70 ? -23.75 27.734 0.096 1 57.88 70 ILE B O 1
ATOM 8232 N N . MET B 1 71 ? -22.234 26.203 0.342 1 63.59 71 MET B N 1
ATOM 8233 C CA . MET B 1 71 ? -22.281 26.375 1.789 1 63.59 71 MET B CA 1
ATOM 8234 C C . MET B 1 71 ? -20.938 26.891 2.316 1 63.59 71 MET B C 1
ATOM 8236 O O . MET B 1 71 ? -20.734 26.953 3.527 1 63.59 71 MET B O 1
ATOM 8240 N N . GLN B 1 72 ? -20.156 27.312 1.408 1 68.5 72 GLN B N 1
ATOM 8241 C CA . GLN B 1 72 ? -18.891 27.812 1.943 1 68.5 72 GLN B CA 1
ATOM 8242 C C . GLN B 1 72 ? -18.953 29.328 2.152 1 68.5 72 GLN B C 1
ATOM 8244 O O . GLN B 1 72 ? -19.422 30.062 1.284 1 68.5 72 GLN B O 1
ATOM 8249 N N . ALA B 1 73 ? -18.594 29.734 3.361 1 72.81 73 ALA B N 1
ATOM 8250 C CA . ALA B 1 73 ? -18.562 31.156 3.697 1 72.81 73 ALA B CA 1
ATOM 8251 C C . ALA B 1 73 ? -17.391 31.844 2.994 1 72.81 73 ALA B C 1
ATOM 8253 O O . ALA B 1 73 ? -16.344 31.25 2.775 1 72.81 73 ALA B O 1
ATOM 8254 N N . HIS B 1 74 ? -17.719 32.969 2.566 1 75.25 74 HIS B N 1
ATOM 8255 C CA . HIS B 1 74 ? -16.609 33.812 2.133 1 75.25 74 HIS B CA 1
ATOM 8256 C C . HIS B 1 74 ? -15.641 34.094 3.277 1 75.25 74 HIS B C 1
ATOM 8258 O O . HIS B 1 74 ? -16.062 34.438 4.387 1 75.25 74 HIS B O 1
ATOM 8264 N N . ARG B 1 75 ? -14.453 33.781 3.041 1 77 75 ARG B N 1
ATOM 8265 C CA . ARG B 1 75 ? -13.398 34.125 3.992 1 77 75 ARG B CA 1
ATOM 8266 C C . ARG B 1 75 ? -12.477 35.188 3.434 1 77 75 ARG B C 1
ATOM 8268 O O . ARG B 1 75 ? -12.375 35.344 2.217 1 77 75 ARG B O 1
ATOM 8275 N N . PHE B 1 76 ? -11.953 35.906 4.398 1 81.25 76 PHE B N 1
ATOM 8276 C CA . PHE B 1 76 ? -10.969 36.875 3.953 1 81.25 76 PHE B CA 1
ATOM 8277 C C . PHE B 1 76 ? -9.758 36.188 3.34 1 81.25 76 PHE B C 1
ATOM 8279 O O . PHE B 1 76 ? -9.125 35.344 3.982 1 81.25 76 PHE B O 1
ATOM 8286 N N . ASN B 1 77 ? -9.461 36.406 2.102 1 77.06 77 ASN B N 1
ATOM 8287 C CA . ASN B 1 77 ? -8.328 35.812 1.401 1 77.06 77 ASN B CA 1
ATOM 8288 C C . ASN B 1 77 ? -7.309 36.844 0.975 1 77.06 77 ASN B C 1
ATOM 8290 O O . ASN B 1 77 ? -6.492 36.594 0.087 1 77.06 77 ASN B O 1
ATOM 8294 N N . GLY B 1 78 ? -7.434 37.969 1.588 1 80.06 78 GLY B N 1
ATOM 8295 C CA . GLY B 1 78 ? -6.578 39.062 1.156 1 80.06 78 GLY B CA 1
ATOM 8296 C C . GLY B 1 78 ? -5.285 39.156 1.946 1 80.06 78 GLY B C 1
ATOM 8297 O O . GLY B 1 78 ? -5.066 38.375 2.885 1 80.06 78 GLY B O 1
ATOM 8298 N N . THR B 1 79 ? -4.391 40.031 1.428 1 83.25 79 THR B N 1
ATOM 8299 C CA . THR B 1 79 ? -3.113 40.344 2.062 1 83.25 79 THR B CA 1
ATOM 8300 C C . THR B 1 79 ? -2.896 41.844 2.152 1 83.25 79 THR B C 1
ATOM 8302 O O . THR B 1 79 ? -3.139 42.562 1.187 1 83.25 79 THR B O 1
ATOM 8305 N N . TRP B 1 80 ? -2.469 42.281 3.352 1 86.56 80 TRP B N 1
ATOM 8306 C CA . TRP B 1 80 ? -2.17 43.688 3.531 1 86.56 80 TRP B CA 1
ATOM 8307 C C . TRP B 1 80 ? -0.919 44.094 2.752 1 86.56 80 TRP B C 1
ATOM 8309 O O . TRP B 1 80 ? 0.084 43.375 2.771 1 86.56 80 TRP B O 1
ATOM 8319 N N . ILE B 1 81 ? -0.958 45.188 2.033 1 88 81 ILE B N 1
ATOM 8320 C CA . ILE B 1 81 ? 0.194 45.625 1.258 1 88 81 ILE B CA 1
ATOM 8321 C C . ILE B 1 81 ? 0.751 46.906 1.86 1 88 81 ILE B C 1
ATOM 8323 O O . ILE B 1 81 ? 1.881 47.312 1.561 1 88 81 ILE B O 1
ATOM 8327 N N . SER B 1 82 ? -0.136 47.594 2.582 1 87.06 82 SER B N 1
ATOM 8328 C CA . SER B 1 82 ? 0.274 48.781 3.326 1 87.06 82 SER B CA 1
ATOM 8329 C C . SER B 1 82 ? -0.51 48.906 4.629 1 87.06 82 SER B C 1
ATOM 8331 O O . SER B 1 82 ? -1.289 48.031 4.984 1 87.06 82 SER B O 1
ATOM 8333 N N . ALA B 1 83 ? -0.247 50 5.312 1 86.38 83 ALA B N 1
ATOM 8334 C CA . ALA B 1 83 ? -0.927 50.25 6.586 1 86.38 83 ALA B CA 1
ATOM 8335 C C . ALA B 1 83 ? -2.424 50.438 6.379 1 86.38 83 ALA B C 1
ATOM 8337 O O . ALA B 1 83 ? -3.219 50.25 7.297 1 86.38 83 ALA B O 1
ATOM 8338 N N . HIS B 1 84 ? -2.762 50.75 5.137 1 91.69 84 HIS B N 1
ATOM 8339 C CA . HIS B 1 84 ? -4.176 51.062 4.961 1 91.69 84 HIS B CA 1
ATOM 8340 C C . HIS B 1 84 ? -4.73 50.406 3.697 1 91.69 84 HIS B C 1
ATOM 8342 O O . HIS B 1 84 ? -5.855 50.688 3.287 1 91.69 84 HIS B O 1
ATOM 8348 N N . GLU B 1 85 ? -3.926 49.625 3.066 1 93.69 85 GLU B N 1
ATOM 8349 C CA . GLU B 1 85 ? -4.383 48.969 1.84 1 93.69 85 GLU B CA 1
ATOM 8350 C C . GLU B 1 85 ? -4.176 47.469 1.898 1 93.69 85 GLU B C 1
ATOM 8352 O O . GLU B 1 85 ? -3.174 47 2.441 1 93.69 85 GLU B O 1
ATOM 8357 N N . PHE B 1 86 ? -5.102 46.75 1.345 1 91.88 86 PHE B N 1
ATOM 8358 C CA . PHE B 1 86 ? -4.93 45.312 1.165 1 91.88 86 PHE B CA 1
ATOM 8359 C C . PHE B 1 86 ? -5.5 44.875 -0.174 1 91.88 86 PHE B C 1
ATOM 8361 O O . PHE B 1 86 ? -6.289 45.594 -0.791 1 91.88 86 PHE B O 1
ATOM 8368 N N . ILE B 1 87 ? -5.008 43.781 -0.682 1 90.94 87 ILE B N 1
ATOM 8369 C CA . ILE B 1 87 ? -5.523 43.156 -1.905 1 90.94 87 ILE B CA 1
ATOM 8370 C C . ILE B 1 87 ? -6.34 41.906 -1.563 1 90.94 87 ILE B C 1
ATOM 8372 O O . ILE B 1 87 ? -6.082 41.25 -0.551 1 90.94 87 ILE B O 1
ATOM 8376 N N . TYR B 1 88 ? -7.336 41.625 -2.283 1 88.06 88 TYR B N 1
ATOM 8377 C CA . TYR B 1 88 ? -8.172 40.438 -2.098 1 88.06 88 TYR B CA 1
ATOM 8378 C C . TYR B 1 88 ? -8.75 39.969 -3.426 1 88.06 88 TYR B C 1
ATOM 8380 O O . TYR B 1 88 ? -8.758 40.719 -4.406 1 88.06 88 TYR B O 1
ATOM 8388 N N . SER B 1 89 ? -9.016 38.75 -3.516 1 83.25 89 SER B N 1
ATOM 8389 C CA . SER B 1 89 ? -9.625 38.156 -4.715 1 83.25 89 SER B CA 1
ATOM 8390 C C . SER B 1 89 ? -11.148 38.219 -4.637 1 83.25 89 SER B C 1
ATOM 8392 O O . SER B 1 89 ? -11.734 37.844 -3.615 1 83.25 89 SER B O 1
ATOM 8394 N N . SER B 1 90 ? -11.742 38.656 -5.664 1 77.19 90 SER B N 1
ATOM 8395 C CA . SER B 1 90 ? -13.195 38.688 -5.738 1 77.19 90 SER B CA 1
ATOM 8396 C C . SER B 1 90 ? -13.75 37.406 -6.344 1 77.19 90 SER B C 1
ATOM 8398 O O . SER B 1 90 ? -13 36.562 -6.855 1 77.19 90 SER B O 1
ATOM 8400 N N . ASP B 1 91 ? -15.07 37.219 -6.246 1 68.94 91 ASP B N 1
ATOM 8401 C CA . ASP B 1 91 ? -15.742 36.031 -6.754 1 68.94 91 ASP B CA 1
ATOM 8402 C C . ASP B 1 91 ? -15.508 35.844 -8.25 1 68.94 91 ASP B C 1
ATOM 8404 O O . ASP B 1 91 ? -15.516 34.75 -8.766 1 68.94 91 ASP B O 1
ATOM 8408 N N . ASP B 1 92 ? -15.305 36.938 -8.938 1 65 92 ASP B N 1
ATOM 8409 C CA . ASP B 1 92 ? -15.102 36.875 -10.383 1 65 92 ASP B CA 1
ATOM 8410 C C . ASP B 1 92 ? -13.625 36.625 -10.711 1 65 92 ASP B C 1
ATOM 8412 O O . ASP B 1 92 ? -13.203 36.844 -11.852 1 65 92 ASP B O 1
ATOM 8416 N N . LYS B 1 93 ? -12.867 36.219 -9.766 1 71.88 93 LYS B N 1
ATOM 8417 C CA . LYS B 1 93 ? -11.453 35.906 -9.922 1 71.88 93 LYS B CA 1
ATOM 8418 C C . LYS B 1 93 ? -10.641 37.156 -10.289 1 71.88 93 LYS B C 1
ATOM 8420 O O . LYS B 1 93 ? -9.664 37.062 -11.039 1 71.88 93 LYS B O 1
ATOM 8425 N N . ASN B 1 94 ? -11.156 38.25 -9.875 1 78.81 94 ASN B N 1
ATOM 8426 C CA . ASN B 1 94 ? -10.375 39.469 -9.984 1 78.81 94 ASN B CA 1
ATOM 8427 C C . ASN B 1 94 ? -9.664 39.812 -8.672 1 78.81 94 ASN B C 1
ATOM 8429 O O . ASN B 1 94 ? -10.188 39.531 -7.594 1 78.81 94 ASN B O 1
ATOM 8433 N N . ILE B 1 95 ? -8.508 40.281 -8.891 1 87.19 95 ILE B N 1
ATOM 8434 C CA . ILE B 1 95 ? -7.809 40.781 -7.711 1 87.19 95 ILE B CA 1
ATOM 8435 C C . ILE B 1 95 ? -8.094 42.25 -7.523 1 87.19 95 ILE B C 1
ATOM 8437 O O . ILE B 1 95 ? -7.895 43.062 -8.445 1 87.19 95 ILE B O 1
ATOM 8441 N N . MET B 1 96 ? -8.617 42.562 -6.379 1 89.94 96 MET B N 1
ATOM 8442 C CA . MET B 1 96 ? -9.039 43.938 -6.062 1 89.94 96 MET B CA 1
ATOM 8443 C C . MET B 1 96 ? -8.094 44.562 -5.055 1 89.94 96 MET B C 1
ATOM 8445 O O . MET B 1 96 ? -7.508 43.875 -4.215 1 89.94 96 MET B O 1
ATOM 8449 N N . LEU B 1 97 ? -7.895 45.812 -5.219 1 92.69 97 LEU B N 1
ATOM 8450 C CA . LEU B 1 97 ? -7.191 46.625 -4.23 1 92.69 97 LEU B CA 1
ATOM 8451 C C . LEU B 1 97 ? -8.172 47.5 -3.43 1 92.69 97 LEU B C 1
ATOM 8453 O O . LEU B 1 97 ? -8.977 48.219 -4.004 1 92.69 97 LEU B O 1
ATOM 8457 N N . TYR B 1 98 ? -8.156 47.344 -2.15 1 93.75 98 TYR B N 1
ATOM 8458 C CA . TYR B 1 98 ? -9.039 48.125 -1.271 1 93.75 98 TYR B CA 1
ATOM 8459 C C . TYR B 1 98 ? -8.258 49.156 -0.487 1 93.75 98 TYR B C 1
ATOM 8461 O O . TYR B 1 98 ? -7.254 48.844 0.16 1 93.75 98 TYR B O 1
ATOM 8469 N N . ASP B 1 99 ? -8.719 50.312 -0.538 1 94 99 ASP B N 1
ATOM 8470 C CA . ASP B 1 99 ? -8.164 51.406 0.255 1 94 99 ASP B CA 1
ATOM 8471 C C . ASP B 1 99 ? -9.07 51.719 1.442 1 94 99 ASP B C 1
ATOM 8473 O O . ASP B 1 99 ? -10.172 52.25 1.266 1 94 99 ASP B O 1
ATOM 8477 N N . CYS B 1 100 ? -8.57 51.531 2.615 1 92.56 100 CYS B N 1
ATOM 8478 C CA . CYS B 1 100 ? -9.359 51.688 3.828 1 92.56 100 CYS B CA 1
ATOM 8479 C C . CYS B 1 100 ? -9.641 53.156 4.117 1 92.56 100 CYS B C 1
ATOM 8481 O O . CYS B 1 100 ? -10.617 53.469 4.797 1 92.56 100 CYS B O 1
ATOM 8483 N N . GLN B 1 101 ? -8.859 54.031 3.676 1 88.94 101 GLN B N 1
ATOM 8484 C CA . GLN B 1 101 ? -9.047 55.438 3.936 1 88.94 101 GLN B CA 1
ATOM 8485 C C . GLN B 1 101 ? -10.211 56 3.129 1 88.94 101 GLN B C 1
ATOM 8487 O O . GLN B 1 101 ? -11.031 56.781 3.654 1 88.94 101 GLN B O 1
ATOM 8492 N N . ASN B 1 102 ? -10.281 55.5 1.908 1 88.44 102 ASN B N 1
ATOM 8493 C CA . ASN B 1 102 ? -11.344 56 1.047 1 88.44 102 ASN B CA 1
ATOM 8494 C C . ASN B 1 102 ? -12.523 55.031 1 1 88.44 102 ASN B C 1
ATOM 8496 O O . ASN B 1 102 ? -13.625 55.406 0.58 1 88.44 102 ASN B O 1
ATOM 8500 N N . GLY B 1 103 ? -12.328 53.875 1.491 1 87.81 103 GLY B N 1
ATOM 8501 C CA . GLY B 1 103 ? -13.375 52.875 1.52 1 87.81 103 GLY B CA 1
ATOM 8502 C C . GLY B 1 103 ? -13.773 52.375 0.139 1 87.81 103 GLY B C 1
ATOM 8503 O O . GLY B 1 103 ? -14.945 52.094 -0.111 1 87.81 103 GLY B O 1
ATOM 8504 N N . GLN B 1 104 ? -12.828 52.438 -0.739 1 89.25 104 GLN B N 1
ATOM 8505 C CA . GLN B 1 104 ? -13.141 52.062 -2.111 1 89.25 104 GLN B CA 1
ATOM 8506 C C . GLN B 1 104 ? -12.242 50.906 -2.594 1 89.25 104 GLN B C 1
ATOM 8508 O O . GLN B 1 104 ? -11.086 50.812 -2.176 1 89.25 104 GLN B O 1
ATOM 8513 N N . SER B 1 105 ? -12.836 50.031 -3.367 1 89.69 105 SER B N 1
ATOM 8514 C CA . SER B 1 105 ? -12.117 48.938 -3.998 1 89.69 105 SER B CA 1
ATOM 8515 C C . SER B 1 105 ? -11.93 49.188 -5.488 1 89.69 105 SER B C 1
ATOM 8517 O O . SER B 1 105 ? -12.82 49.719 -6.156 1 89.69 105 SER B O 1
ATOM 8519 N N . ARG B 1 106 ? -10.758 48.938 -5.977 1 89.25 106 ARG B N 1
ATOM 8520 C CA . ARG B 1 106 ? -10.5 49.031 -7.41 1 89.25 106 ARG B CA 1
ATOM 8521 C C . ARG B 1 106 ? -9.812 47.75 -7.91 1 89.25 106 ARG B C 1
ATOM 8523 O O . ARG B 1 106 ? -9 47.156 -7.195 1 89.25 106 ARG B O 1
ATOM 8530 N N . PRO B 1 107 ? -10.156 47.312 -9.156 1 88.75 107 PRO B N 1
ATOM 8531 C CA . PRO B 1 107 ? -9.5 46.125 -9.703 1 88.75 107 PRO B CA 1
ATOM 8532 C C . PRO B 1 107 ? -8.062 46.406 -10.148 1 88.75 107 PRO B C 1
ATOM 8534 O O . PRO B 1 107 ? -7.781 47.438 -10.734 1 88.75 107 PRO B O 1
ATOM 8537 N N . ILE B 1 108 ? -7.199 45.531 -9.734 1 86.06 108 ILE B N 1
ATOM 8538 C CA . ILE B 1 108 ? -5.812 45.656 -10.172 1 86.06 108 ILE B CA 1
ATOM 8539 C C . ILE B 1 108 ? -5.547 44.688 -11.32 1 86.06 108 ILE B C 1
ATOM 8541 O O . ILE B 1 108 ? -4.621 44.906 -12.109 1 86.06 108 ILE B O 1
ATOM 8545 N N . THR B 1 109 ? -6.219 43.594 -11.242 1 82.12 109 THR B N 1
ATOM 8546 C CA . THR B 1 109 ? -6.141 42.656 -12.359 1 82.12 109 THR B CA 1
ATOM 8547 C C . THR B 1 109 ? -7.523 42.406 -12.961 1 82.12 109 THR B C 1
ATOM 8549 O O . THR B 1 109 ? -8.539 42.594 -12.281 1 82.12 109 THR B O 1
ATOM 8552 N N . THR B 1 110 ? -7.539 42.344 -14.281 1 67.5 110 THR B N 1
ATOM 8553 C CA . THR B 1 110 ? -8.797 42 -14.93 1 67.5 110 THR B CA 1
ATOM 8554 C C . THR B 1 110 ? -8.703 40.625 -15.602 1 67.5 110 THR B C 1
ATOM 8556 O O . THR B 1 110 ? -7.84 40.406 -16.469 1 67.5 110 THR B O 1
ATOM 8559 N N . LYS B 1 111 ? -9.656 39.688 -15.32 1 64.06 111 LYS B N 1
ATOM 8560 C CA . LYS B 1 111 ? -9.938 38.375 -15.93 1 64.06 111 LYS B CA 1
ATOM 8561 C C . LYS B 1 111 ? -8.68 37.531 -16.016 1 64.06 111 LYS B C 1
ATOM 8563 O O . LYS B 1 111 ? -8.188 37.25 -17.109 1 64.06 111 LYS B O 1
ATOM 8568 N N . LEU B 1 112 ? -8.039 37.344 -14.805 1 70.06 112 LEU B N 1
ATOM 8569 C CA . LEU B 1 112 ? -6.895 36.438 -14.836 1 70.06 112 LEU B CA 1
ATOM 8570 C C . LEU B 1 112 ? -7.273 35.094 -15.43 1 70.06 112 LEU B C 1
ATOM 8572 O O . LEU B 1 112 ? -8.234 34.469 -14.984 1 70.06 112 LEU B O 1
ATOM 8576 N N . ASN B 1 113 ? -7.043 34.875 -16.75 1 60.81 113 ASN B N 1
ATOM 8577 C CA . ASN B 1 113 ? -7.297 33.594 -17.406 1 60.81 113 ASN B CA 1
ATOM 8578 C C . ASN B 1 113 ? -6.461 32.469 -16.812 1 60.81 113 ASN B C 1
ATOM 8580 O O . ASN B 1 113 ? -5.348 32.219 -17.266 1 60.81 113 ASN B O 1
ATOM 8584 N N . THR B 1 114 ? -6.836 32.125 -15.609 1 61.22 114 THR B N 1
ATOM 8585 C CA . THR B 1 114 ? -6.145 30.984 -15.039 1 61.22 114 THR B CA 1
ATOM 8586 C C . THR B 1 114 ? -6.844 29.688 -15.43 1 61.22 114 THR B C 1
ATOM 8588 O O . THR B 1 114 ? -7.602 29.125 -14.641 1 61.22 114 THR B O 1
ATOM 8591 N N . THR B 1 115 ? -7.047 29.375 -16.734 1 55.41 115 THR B N 1
ATOM 8592 C CA . THR B 1 115 ? -7.844 28.312 -17.328 1 55.41 115 THR B CA 1
ATOM 8593 C C . THR B 1 115 ? -7.629 27 -16.594 1 55.41 115 THR B C 1
ATOM 8595 O O . THR B 1 115 ? -8.555 26.188 -16.484 1 55.41 115 THR B O 1
ATOM 8598 N N . ASN B 1 116 ? -6.391 26.688 -16.031 1 59.28 116 ASN B N 1
ATOM 8599 C CA . ASN B 1 116 ? -6.25 25.297 -15.648 1 59.28 116 ASN B CA 1
ATOM 8600 C C . ASN B 1 116 ? -6.066 25.125 -14.141 1 59.28 116 ASN B C 1
ATOM 8602 O O . ASN B 1 116 ? -5.562 24.109 -13.672 1 59.28 116 ASN B O 1
ATOM 8606 N N . GLY B 1 117 ? -6.391 26.203 -13.359 1 68.38 117 GLY B N 1
ATOM 8607 C CA . GLY B 1 117 ? -6.184 26 -11.938 1 68.38 117 GLY B CA 1
ATOM 8608 C C . GLY B 1 117 ? -6.852 27.062 -11.078 1 68.38 117 GLY B C 1
ATOM 8609 O O . GLY B 1 117 ? -7.352 28.062 -11.594 1 68.38 117 GLY B O 1
ATOM 8610 N N . GLU B 1 118 ? -7.016 26.797 -9.859 1 69.75 118 GLU B N 1
ATOM 8611 C CA . GLU B 1 118 ? -7.531 27.719 -8.852 1 69.75 118 GLU B CA 1
ATOM 8612 C C . GLU B 1 118 ? -6.398 28.516 -8.195 1 69.75 118 GLU B C 1
ATOM 8614 O O . GLU B 1 118 ? -5.328 27.953 -7.93 1 69.75 118 GLU B O 1
ATOM 8619 N N . ILE B 1 119 ? -6.684 29.859 -8.109 1 76.38 119 ILE B N 1
ATOM 8620 C CA . ILE B 1 119 ? -5.688 30.688 -7.438 1 76.38 119 ILE B CA 1
ATOM 8621 C C . ILE B 1 119 ? -5.633 30.328 -5.957 1 76.38 119 ILE B C 1
ATOM 8623 O O . ILE B 1 119 ? -6.648 30.375 -5.258 1 76.38 119 ILE B O 1
ATOM 8627 N N . VAL B 1 120 ? -4.5 29.969 -5.539 1 73.44 120 VAL B N 1
ATOM 8628 C CA . VAL B 1 120 ? -4.355 29.562 -4.148 1 73.44 120 VAL B CA 1
ATOM 8629 C C . VAL B 1 120 ? -3.6 30.625 -3.363 1 73.44 120 VAL B C 1
ATOM 8631 O O . VAL B 1 120 ? -3.74 30.734 -2.143 1 73.44 120 VAL B O 1
ATOM 8634 N N . HIS B 1 121 ? -2.775 31.406 -4.086 1 78.81 121 HIS B N 1
ATOM 8635 C CA . HIS B 1 121 ? -1.983 32.438 -3.428 1 78.81 121 HIS B CA 1
ATOM 8636 C C . HIS B 1 121 ? -1.641 33.562 -4.391 1 78.81 121 HIS B C 1
ATOM 8638 O O . HIS B 1 121 ? -1.404 33.312 -5.578 1 78.81 121 HIS B O 1
ATOM 8644 N N . PHE B 1 122 ? -1.693 34.75 -3.918 1 85.31 122 PHE B N 1
ATOM 8645 C CA . PHE B 1 122 ? -1.251 35.906 -4.691 1 85.31 122 PHE B CA 1
ATOM 8646 C C . PHE B 1 122 ? -0.612 36.969 -3.787 1 85.31 122 PHE B C 1
ATOM 8648 O O . PHE B 1 122 ? -1.049 37.156 -2.65 1 85.31 122 PHE B O 1
ATOM 8655 N N . GLU B 1 123 ? 0.449 37.562 -4.301 1 87.19 123 GLU B N 1
ATOM 8656 C CA . GLU B 1 123 ? 1.18 38.594 -3.58 1 87.19 123 GLU B CA 1
ATOM 8657 C C . GLU B 1 123 ? 1.754 39.656 -4.539 1 87.19 123 GLU B C 1
ATOM 8659 O O . GLU B 1 123 ? 2.137 39.312 -5.664 1 87.19 123 GLU B O 1
ATOM 8664 N N . ILE B 1 124 ? 1.744 40.844 -4.082 1 89.81 124 ILE B N 1
ATOM 8665 C CA . ILE B 1 124 ? 2.252 41.906 -4.914 1 89.81 124 ILE B CA 1
ATOM 8666 C C . ILE B 1 124 ? 3.646 42.312 -4.441 1 89.81 124 ILE B C 1
ATOM 8668 O O . ILE B 1 124 ? 3.963 42.219 -3.252 1 89.81 124 ILE B O 1
ATOM 8672 N N . SER B 1 125 ? 4.453 42.781 -5.434 1 89.81 125 SER B N 1
ATOM 8673 C CA . SER B 1 125 ? 5.793 43.25 -5.105 1 89.81 125 SER B CA 1
ATOM 8674 C C . SER B 1 125 ? 5.746 44.562 -4.367 1 89.81 125 SER B C 1
ATOM 8676 O O . SER B 1 125 ? 4.719 45.25 -4.371 1 89.81 125 SER B O 1
ATOM 8678 N N . SER B 1 126 ? 6.875 44.969 -3.734 1 86.38 126 SER B N 1
ATOM 8679 C CA . SER B 1 126 ? 6.938 46.188 -2.965 1 86.38 126 SER B CA 1
ATOM 8680 C C . SER B 1 126 ? 6.758 47.406 -3.863 1 86.38 126 SER B C 1
ATOM 8682 O O . SER B 1 126 ? 6.234 48.438 -3.428 1 86.38 126 SER B O 1
ATOM 8684 N N . SER B 1 127 ? 7.113 47.281 -5.137 1 86.25 127 SER B N 1
ATOM 8685 C CA . SER B 1 127 ? 6.941 48.375 -6.086 1 86.25 127 SER B CA 1
ATOM 8686 C C . SER B 1 127 ? 5.52 48.406 -6.633 1 86.25 127 SER B C 1
ATOM 8688 O O . SER B 1 127 ? 5.133 49.375 -7.301 1 86.25 127 SER B O 1
ATOM 8690 N N . ARG B 1 128 ? 4.812 47.406 -6.367 1 89.06 128 ARG B N 1
ATOM 8691 C CA . ARG B 1 128 ? 3.434 47.25 -6.824 1 89.06 128 ARG B CA 1
ATOM 8692 C C . ARG B 1 128 ? 3.369 47.156 -8.344 1 89.06 128 ARG B C 1
ATOM 8694 O O . ARG B 1 128 ? 2.404 47.625 -8.961 1 89.06 128 ARG B O 1
ATOM 8701 N N . LEU B 1 129 ? 4.426 46.656 -8.898 1 89.62 129 LEU B N 1
ATOM 8702 C CA . LEU B 1 129 ? 4.465 46.5 -10.344 1 89.62 129 LEU B CA 1
ATOM 8703 C C . LEU B 1 129 ? 4.199 45.062 -10.758 1 89.62 129 LEU B C 1
ATOM 8705 O O . LEU B 1 129 ? 3.711 44.812 -11.859 1 89.62 129 LEU B O 1
ATOM 8709 N N . TYR B 1 130 ? 4.621 44.25 -9.914 1 90.75 130 TYR B N 1
ATOM 8710 C CA . TYR B 1 130 ? 4.5 42.844 -10.25 1 90.75 130 TYR B CA 1
ATOM 8711 C C . TYR B 1 130 ? 3.658 42.094 -9.219 1 90.75 130 TYR B C 1
ATOM 8713 O O . TYR B 1 130 ? 3.701 42.438 -8.031 1 90.75 130 TYR B O 1
ATOM 8721 N N . MET B 1 131 ? 2.959 41.125 -9.727 1 90.19 131 MET B N 1
ATOM 8722 C CA . MET B 1 131 ? 2.158 40.25 -8.859 1 90.19 131 MET B CA 1
ATOM 8723 C C . MET B 1 131 ? 2.496 38.781 -9.078 1 90.19 131 MET B C 1
ATOM 8725 O O . MET B 1 131 ? 2.541 38.312 -10.219 1 90.19 131 MET B O 1
ATOM 8729 N N . LEU B 1 132 ? 2.842 38.156 -7.984 1 90 132 LEU B N 1
ATOM 8730 C CA . LEU B 1 132 ? 3.027 36.719 -8.023 1 90 132 LEU B CA 1
ATOM 8731 C C . LEU B 1 132 ? 1.695 36 -7.859 1 90 132 LEU B C 1
ATOM 8733 O O . LEU B 1 132 ? 0.925 36.312 -6.945 1 90 132 LEU B O 1
ATOM 8737 N N . ILE B 1 133 ? 1.398 35.094 -8.773 1 85.38 133 ILE B N 1
ATOM 8738 C CA . ILE B 1 133 ? 0.169 34.312 -8.734 1 85.38 133 ILE B CA 1
ATOM 8739 C C . ILE B 1 133 ? 0.508 32.812 -8.727 1 85.38 133 ILE B C 1
ATOM 8741 O O . ILE B 1 133 ? 1.233 32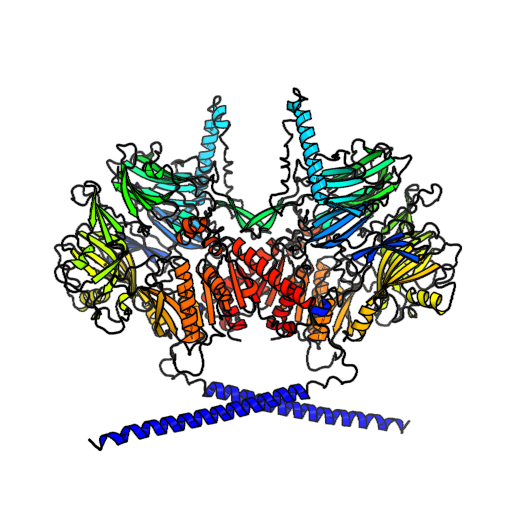.344 -9.602 1 85.38 133 ILE B O 1
ATOM 8745 N N . VAL B 1 134 ? 0.048 32.156 -7.734 1 82.69 134 VAL B N 1
ATOM 8746 C CA . VAL B 1 134 ? 0.232 30.703 -7.641 1 82.69 134 VAL B CA 1
ATOM 8747 C C . VAL B 1 134 ? -1.106 30 -7.848 1 82.69 134 VAL B C 1
ATOM 8749 O O . VAL B 1 134 ? -2.1 30.344 -7.199 1 82.69 134 VAL B O 1
ATOM 8752 N N . THR B 1 135 ? -1.112 29.078 -8.812 1 78.62 135 THR B N 1
ATOM 8753 C CA . THR B 1 135 ? -2.336 28.344 -9.109 1 78.62 135 THR B CA 1
ATOM 8754 C C . THR B 1 135 ? -2.135 26.844 -8.883 1 78.62 135 THR B C 1
ATOM 8756 O O . THR B 1 135 ? -1.019 26.344 -9 1 78.62 135 THR B O 1
ATOM 8759 N N . LYS B 1 136 ? -3.129 26.234 -8.43 1 73.25 136 LYS B N 1
ATOM 8760 C CA . LYS B 1 136 ? -3.137 24.781 -8.266 1 73.25 136 LYS B CA 1
ATOM 8761 C C . LYS B 1 136 ? -3.986 24.109 -9.344 1 73.25 136 LYS B C 1
ATOM 8763 O O . LYS B 1 136 ? -5.121 24.531 -9.594 1 73.25 136 LYS B O 1
ATOM 8768 N N . LYS B 1 137 ? -3.322 23.016 -10 1 68.31 137 LYS B N 1
ATOM 8769 C CA . LYS B 1 137 ? -4.008 22.297 -11.07 1 68.31 137 LYS B CA 1
ATOM 8770 C C . LYS B 1 137 ? -5.215 21.531 -10.531 1 68.31 137 LYS B C 1
ATOM 8772 O O . LYS B 1 137 ? -5.168 20.984 -9.422 1 68.31 137 LYS B O 1
ATOM 8777 N N . PHE B 1 138 ? -6.211 21.547 -11.508 1 57.09 138 PHE B N 1
ATOM 8778 C CA . PHE B 1 138 ? -7.422 20.812 -11.18 1 57.09 138 PHE B CA 1
ATOM 8779 C C . PHE B 1 138 ? -7.164 19.312 -11.211 1 57.09 138 PHE B C 1
ATOM 8781 O O . PHE B 1 138 ? -6.355 18.828 -12.008 1 57.09 138 PHE B O 1
ATOM 8788 N N . ASN B 1 139 ? -7.578 18.453 -10.266 1 51.81 139 ASN B N 1
ATOM 8789 C CA . ASN B 1 139 ? -7.621 17 -10.297 1 51.81 139 ASN B CA 1
ATOM 8790 C C . ASN B 1 139 ? -6.27 16.391 -9.938 1 51.81 139 ASN B C 1
ATOM 8792 O O . ASN B 1 139 ? -6.012 15.211 -10.227 1 51.81 139 ASN B O 1
ATOM 8796 N N . SER B 1 140 ? -5.402 17.188 -9.672 1 49.84 140 SER B N 1
ATOM 8797 C CA . SER B 1 140 ? -4.141 16.562 -9.289 1 49.84 140 SER B CA 1
ATOM 8798 C C . SER B 1 140 ? -4.207 16.016 -7.871 1 49.84 140 SER B C 1
ATOM 8800 O O . SER B 1 140 ? -4.883 16.578 -7.008 1 49.84 140 SER B O 1
ATOM 8802 N N . ALA B 1 141 ? -4.223 14.664 -7.859 1 44.62 141 ALA B N 1
ATOM 8803 C CA . ALA B 1 141 ? -4.07 14.133 -6.504 1 44.62 141 ALA B CA 1
ATOM 8804 C C . ALA B 1 141 ? -3.186 15.047 -5.66 1 44.62 141 ALA B C 1
ATOM 8806 O O . ALA B 1 141 ? -2.092 15.422 -6.082 1 44.62 141 ALA B O 1
ATOM 8807 N N . LYS B 1 142 ? -3.898 16.031 -4.941 1 46 142 LYS B N 1
ATOM 8808 C CA . LYS B 1 142 ? -3.283 17.016 -4.051 1 46 142 LYS B CA 1
ATOM 8809 C C . LYS B 1 142 ? -2.084 16.422 -3.318 1 46 142 LYS B C 1
ATOM 8811 O O . LYS B 1 142 ? -2.236 15.492 -2.52 1 46 142 LYS B O 1
ATOM 8816 N N . ARG B 1 143 ? -0.889 16.375 -4.016 1 45.34 143 ARG B N 1
ATOM 8817 C CA . ARG B 1 143 ? 0.275 16.109 -3.182 1 45.34 143 ARG B CA 1
ATOM 8818 C C . ARG B 1 143 ? 0.495 17.219 -2.164 1 45.34 143 ARG B C 1
ATOM 8820 O O . ARG B 1 143 ? 1.171 18.203 -2.455 1 45.34 143 ARG B O 1
ATOM 8827 N N . GLU B 1 144 ? -0.608 17.453 -1.187 1 42.5 144 GLU B N 1
ATOM 8828 C CA . GLU B 1 144 ? -0.423 18.438 -0.119 1 42.5 144 GLU B CA 1
ATOM 8829 C C . GLU B 1 144 ? 0.715 18.031 0.812 1 42.5 144 GLU B C 1
ATOM 8831 O O . GLU B 1 144 ? 0.891 16.844 1.103 1 42.5 144 GLU B O 1
ATOM 8836 N N . ASN B 1 145 ? 1.642 18.875 1.074 1 39.34 145 ASN B N 1
ATOM 8837 C CA . ASN B 1 145 ? 2.672 18.828 2.105 1 39.34 145 ASN B CA 1
ATOM 8838 C C . ASN B 1 145 ? 3.93 18.125 1.603 1 39.34 145 ASN B C 1
ATOM 8840 O O . ASN B 1 145 ? 4.613 17.438 2.369 1 39.34 145 ASN B O 1
ATOM 8844 N N . LEU B 1 146 ? 3.979 17.938 0.213 1 44.22 146 LEU B N 1
ATOM 8845 C CA . LEU B 1 146 ? 5.266 17.484 -0.288 1 44.22 146 LEU B CA 1
ATOM 8846 C C . LEU B 1 146 ? 6.27 18.625 -0.367 1 44.22 146 LEU B C 1
ATOM 8848 O O . LEU B 1 146 ? 5.879 19.797 -0.406 1 44.22 146 LEU B O 1
ATOM 8852 N N . GLU B 1 147 ? 7.52 18.438 -0.071 1 51.84 147 GLU B N 1
ATOM 8853 C CA . GLU B 1 147 ? 8.602 19.391 -0.241 1 51.84 147 GLU B CA 1
ATOM 8854 C C . GLU B 1 147 ? 8.398 20.234 -1.497 1 51.84 147 GLU B C 1
ATOM 8856 O O . GLU B 1 147 ? 8.695 21.438 -1.502 1 51.84 147 GLU B O 1
ATOM 8861 N N . CYS B 1 148 ? 7.879 19.625 -2.492 1 57.19 148 CYS B N 1
ATOM 8862 C CA . CYS B 1 148 ? 7.57 20.281 -3.754 1 57.19 148 CYS B CA 1
ATOM 8863 C C . CYS B 1 148 ? 6.324 19.688 -4.398 1 57.19 148 CYS B C 1
ATOM 8865 O O . CYS B 1 148 ? 6.262 18.484 -4.629 1 57.19 148 CYS B O 1
ATOM 8867 N N . ASP B 1 149 ? 5.211 20.531 -4.355 1 61.12 149 ASP B N 1
ATOM 8868 C CA . ASP B 1 149 ? 3.961 20.094 -4.961 1 61.12 149 ASP B CA 1
ATOM 8869 C C . ASP B 1 149 ? 3.969 20.312 -6.469 1 61.12 149 ASP B C 1
ATOM 8871 O O . ASP B 1 149 ? 3.885 21.438 -6.938 1 61.12 149 ASP B O 1
ATOM 8875 N N . PRO B 1 150 ? 4.16 19.297 -7.242 1 61.34 150 PRO B N 1
ATOM 8876 C CA . PRO B 1 150 ? 4.223 19.469 -8.695 1 61.34 150 PRO B CA 1
ATOM 8877 C C . PRO B 1 150 ? 2.908 19.969 -9.289 1 61.34 150 PRO B C 1
ATOM 8879 O O . PRO B 1 150 ? 2.869 20.391 -10.453 1 61.34 150 PRO B O 1
ATOM 8882 N N . SER B 1 151 ? 1.949 20.047 -8.477 1 65 151 SER B N 1
ATOM 8883 C CA . SER B 1 151 ? 0.656 20.469 -9 1 65 151 SER B CA 1
ATOM 8884 C C . SER B 1 151 ? 0.531 22 -8.977 1 65 151 SER B C 1
ATOM 8886 O O . SER B 1 151 ? -0.435 22.547 -9.508 1 65 151 SER B O 1
ATOM 8888 N N . MET B 1 152 ? 1.51 22.656 -8.477 1 75.19 152 MET B N 1
ATOM 8889 C CA . MET B 1 152 ? 1.446 24.109 -8.383 1 75.19 152 MET B CA 1
ATOM 8890 C C . MET B 1 152 ? 2.111 24.766 -9.586 1 75.19 152 MET B C 1
ATOM 8892 O O . MET B 1 152 ? 3.141 24.281 -10.07 1 75.19 152 MET B O 1
ATOM 8896 N N . ASP B 1 153 ? 1.437 25.766 -10.141 1 77.75 153 ASP B N 1
ATOM 8897 C CA . ASP B 1 153 ? 2.006 26.594 -11.188 1 77.75 153 ASP B CA 1
ATOM 8898 C C . ASP B 1 153 ? 2.238 28.016 -10.695 1 77.75 153 ASP B C 1
ATOM 8900 O O . ASP B 1 153 ? 1.437 28.562 -9.922 1 77.75 153 ASP B O 1
ATOM 8904 N N . TYR B 1 154 ? 3.314 28.594 -11.109 1 84.62 154 TYR B N 1
ATOM 8905 C CA . TYR B 1 154 ? 3.699 29.922 -10.672 1 84.62 154 TYR B CA 1
ATOM 8906 C C . TYR B 1 154 ? 3.713 30.891 -11.844 1 84.62 154 TYR B C 1
ATOM 8908 O O . TYR B 1 154 ? 4.277 30.594 -12.898 1 84.62 154 TYR B O 1
ATOM 8916 N N . TYR B 1 155 ? 3.064 32.094 -11.664 1 87 155 TYR B N 1
ATOM 8917 C CA . TYR B 1 155 ? 3.004 33.125 -12.688 1 87 155 TYR B CA 1
ATOM 8918 C C . TYR B 1 155 ? 3.377 34.5 -12.109 1 87 155 TYR B C 1
ATOM 8920 O O . TYR B 1 155 ? 3.188 34.75 -10.922 1 87 155 TYR B O 1
ATOM 8928 N N . ILE B 1 156 ? 3.943 35.344 -12.953 1 90.19 156 ILE B N 1
ATOM 8929 C CA . ILE B 1 156 ? 4.156 36.75 -12.641 1 90.19 156 ILE B CA 1
ATOM 8930 C C . ILE B 1 156 ? 3.312 37.625 -13.562 1 90.19 156 ILE B C 1
ATOM 8932 O O . ILE B 1 156 ? 3.371 37.469 -14.789 1 90.19 156 ILE B O 1
ATOM 8936 N N . TYR B 1 157 ? 2.535 38.375 -12.93 1 89.12 157 TYR B N 1
ATOM 8937 C CA . TYR B 1 157 ? 1.69 39.312 -13.648 1 89.12 157 TYR B CA 1
ATOM 8938 C C . TYR B 1 157 ? 2.205 40.719 -13.492 1 89.12 157 TYR B C 1
ATOM 8940 O O . TYR B 1 157 ? 2.314 41.25 -12.367 1 89.12 157 TYR B O 1
ATOM 8948 N N . ARG B 1 158 ? 2.506 41.281 -14.578 1 88.69 158 ARG B N 1
ATOM 8949 C CA . ARG B 1 158 ? 2.92 42.688 -14.531 1 88.69 158 ARG B CA 1
ATOM 8950 C C . ARG B 1 158 ? 1.714 43.594 -14.609 1 88.69 158 ARG B C 1
ATOM 8952 O O . ARG B 1 158 ? 0.944 43.562 -15.57 1 88.69 158 ARG B O 1
ATOM 8959 N N . LEU B 1 159 ? 1.55 44.469 -13.727 1 87.12 159 LEU B N 1
ATOM 8960 C CA . LEU B 1 159 ? 0.331 45.25 -13.539 1 87.12 159 LEU B CA 1
ATOM 8961 C C . LEU B 1 159 ? 0.273 46.406 -14.523 1 87.12 159 LEU B C 1
ATOM 8963 O O . LEU B 1 159 ? -0.81 46.906 -14.844 1 87.12 159 LEU B O 1
ATOM 8967 N N . ASP B 1 160 ? 1.357 46.969 -15 1 81.69 160 ASP B N 1
ATOM 8968 C CA . ASP B 1 160 ? 1.352 48.125 -15.875 1 81.69 160 ASP B CA 1
ATOM 8969 C C . ASP B 1 160 ? 0.959 47.75 -17.297 1 81.69 160 ASP B C 1
ATOM 8971 O O . ASP B 1 160 ? 0.259 48.5 -17.984 1 81.69 160 ASP B O 1
ATOM 8975 N N . ASN B 1 161 ? 1.348 46.562 -17.734 1 81.88 161 ASN B N 1
ATOM 8976 C CA . ASN B 1 161 ? 1.047 46.188 -19.109 1 81.88 161 ASN B CA 1
ATOM 8977 C C . ASN B 1 161 ? 0.255 44.875 -19.172 1 81.88 161 ASN B C 1
ATOM 8979 O O . ASN B 1 161 ? -0 44.344 -20.25 1 81.88 161 ASN B O 1
ATOM 8983 N N . GLU B 1 162 ? -0.12 44.312 -18.125 1 80.75 162 GLU B N 1
ATOM 8984 C CA . GLU B 1 162 ? -0.971 43.156 -18.016 1 80.75 162 GLU B CA 1
ATOM 8985 C C . GLU B 1 162 ? -0.309 41.906 -18.641 1 80.75 162 GLU B C 1
ATOM 8987 O O . GLU B 1 162 ? -0.994 40.969 -19.062 1 80.75 162 GLU B O 1
ATOM 8992 N N . ASN B 1 163 ? 0.99 41.969 -18.672 1 83 163 ASN B N 1
ATOM 8993 C CA . ASN B 1 163 ? 1.723 40.812 -19.203 1 83 163 ASN B CA 1
ATOM 8994 C C . ASN B 1 163 ? 1.879 39.719 -18.141 1 83 163 ASN B C 1
ATOM 8996 O O . ASN B 1 163 ? 2.215 40 -16.984 1 83 163 ASN B O 1
ATOM 9000 N N . MET B 1 164 ? 1.492 38.5 -18.562 1 86.06 164 MET B N 1
ATOM 9001 C CA . MET B 1 164 ? 1.628 37.344 -17.656 1 86.06 164 MET B CA 1
ATOM 9002 C C . MET B 1 164 ? 2.764 36.438 -18.109 1 86.06 164 MET B C 1
ATOM 9004 O O . MET B 1 164 ? 2.795 36 -19.266 1 86.06 164 MET B O 1
ATOM 9008 N N . ILE B 1 165 ? 3.727 36.219 -17.25 1 86.44 165 ILE B N 1
ATOM 9009 C CA . ILE B 1 165 ? 4.898 35.406 -17.516 1 86.44 165 ILE B CA 1
ATOM 9010 C C . ILE B 1 165 ? 4.828 34.125 -16.672 1 86.44 165 ILE B C 1
ATOM 9012 O O . ILE B 1 165 ? 4.449 34.188 -15.5 1 86.44 165 ILE B O 1
ATOM 9016 N N . ASN B 1 166 ? 5.125 33 -17.344 1 86.94 166 ASN B N 1
ATOM 9017 C CA . ASN B 1 166 ? 5.309 31.766 -16.594 1 86.94 166 ASN B CA 1
ATOM 9018 C C . ASN B 1 166 ? 6.641 31.766 -15.836 1 86.94 166 ASN B C 1
ATOM 9020 O O . ASN B 1 166 ? 7.703 31.672 -16.453 1 86.94 166 ASN B O 1
ATOM 9024 N N . LEU B 1 167 ? 6.555 31.859 -14.539 1 89.12 167 LEU B N 1
ATOM 9025 C CA . LEU B 1 167 ? 7.742 32.031 -13.703 1 89.12 167 LEU B CA 1
ATOM 9026 C C . LEU B 1 167 ? 8.648 30.797 -13.812 1 89.12 167 LEU B C 1
ATOM 9028 O O . LEU B 1 167 ? 9.875 30.922 -13.758 1 89.12 167 LEU B O 1
ATOM 9032 N N . GLN B 1 168 ? 8.117 29.594 -13.852 1 86.19 168 GLN B N 1
ATOM 9033 C CA . GLN B 1 168 ? 8.914 28.375 -13.93 1 86.19 168 GLN B CA 1
ATOM 9034 C C . GLN B 1 168 ? 9.758 28.344 -15.203 1 86.19 168 GLN B C 1
ATOM 9036 O O . GLN B 1 168 ? 10.945 28.016 -15.156 1 86.19 168 GLN B O 1
ATOM 9041 N N . GLU B 1 169 ? 9.164 28.703 -16.297 1 83.81 169 GLU B N 1
ATOM 9042 C CA . GLU B 1 169 ? 9.875 28.75 -17.578 1 83.81 169 GLU B CA 1
ATOM 9043 C C . GLU B 1 169 ? 10.977 29.812 -17.547 1 83.81 169 GLU B C 1
ATOM 9045 O O . GLU B 1 169 ? 12.078 29.578 -18.047 1 83.81 169 GLU B O 1
ATOM 9050 N N . GLU B 1 170 ? 10.594 30.922 -17.062 1 86 170 GLU B N 1
ATOM 9051 C CA . GLU B 1 170 ? 11.578 32 -16.953 1 86 170 GLU B CA 1
ATOM 9052 C C . GLU B 1 170 ? 12.766 31.594 -16.094 1 86 170 GLU B C 1
ATOM 9054 O O . GLU B 1 170 ? 13.914 31.828 -16.453 1 86 170 GLU B O 1
ATOM 9059 N N . PHE B 1 171 ? 12.508 31.016 -14.992 1 89.44 171 PHE B N 1
ATOM 9060 C CA . PHE B 1 171 ? 13.547 30.578 -14.07 1 89.44 171 PHE B CA 1
ATOM 9061 C C . PHE B 1 171 ? 14.453 29.531 -14.727 1 89.44 171 PHE B C 1
ATOM 9063 O O . PHE B 1 171 ? 15.68 29.609 -14.617 1 89.44 171 PHE B O 1
ATOM 9070 N N . ILE B 1 172 ? 13.852 28.531 -15.398 1 85.94 172 ILE B N 1
ATOM 9071 C CA . ILE B 1 172 ? 14.617 27.469 -16.047 1 85.94 172 ILE B CA 1
ATOM 9072 C C . ILE B 1 172 ? 15.539 28.062 -17.094 1 85.94 172 ILE B C 1
ATOM 9074 O O . ILE B 1 172 ? 16.703 27.641 -17.219 1 85.94 172 ILE B O 1
ATOM 9078 N N . SER B 1 173 ? 14.992 28.969 -17.844 1 84.88 173 SER B N 1
ATOM 9079 C CA . SER B 1 173 ? 15.789 29.625 -18.891 1 84.88 173 SER B CA 1
ATOM 9080 C C . SER B 1 173 ? 16.984 30.344 -18.281 1 84.88 173 SER B C 1
ATOM 9082 O O . SER B 1 173 ? 18.109 30.219 -18.797 1 84.88 173 SER B O 1
ATOM 9084 N N . LYS B 1 174 ? 16.766 31.062 -17.25 1 88.44 174 LYS B N 1
ATOM 9085 C CA . LYS B 1 174 ? 17.844 31.812 -16.609 1 88.44 174 LYS B CA 1
ATOM 9086 C C . LYS B 1 174 ? 18.812 30.875 -15.906 1 88.44 174 LYS B C 1
ATOM 9088 O O . LYS B 1 174 ? 20.016 31.141 -15.844 1 88.44 174 LYS B O 1
ATOM 9093 N N . LEU B 1 175 ? 18.281 29.859 -15.312 1 87.38 175 LEU B N 1
ATOM 9094 C CA . LEU B 1 175 ? 19.125 28.875 -14.648 1 87.38 175 LEU B CA 1
ATOM 9095 C C . LEU B 1 175 ? 20.078 28.219 -15.656 1 87.38 175 LEU B C 1
ATOM 9097 O O . LEU B 1 175 ? 21.25 28 -15.352 1 87.38 175 LEU B O 1
ATOM 9101 N N . LYS B 1 176 ? 19.562 27.875 -16.828 1 84.44 176 LYS B N 1
ATOM 9102 C CA . LYS B 1 176 ? 20.391 27.297 -17.891 1 84.44 176 LYS B CA 1
ATOM 9103 C C . LYS B 1 176 ? 21.516 28.25 -18.281 1 84.44 176 LYS B C 1
ATOM 9105 O O . LYS B 1 176 ? 22.656 27.812 -18.5 1 84.44 176 LYS B O 1
ATOM 9110 N N . LEU B 1 177 ? 21.203 29.469 -18.391 1 83.44 177 LEU B N 1
ATOM 9111 C CA . LEU B 1 177 ? 22.203 30.469 -18.734 1 83.44 177 LEU B CA 1
ATOM 9112 C C . LEU B 1 177 ? 23.266 30.562 -17.641 1 83.44 177 LEU B C 1
ATOM 9114 O O . LEU B 1 177 ? 24.469 30.688 -17.938 1 83.44 177 LEU B O 1
ATOM 9118 N N . LEU B 1 178 ? 22.828 30.531 -16.422 1 83.88 178 LEU B N 1
ATOM 9119 C CA . LEU B 1 178 ? 23.75 30.594 -15.281 1 83.88 178 LEU B CA 1
ATOM 9120 C C . LEU B 1 178 ? 24.703 29.406 -15.297 1 83.88 178 LEU B C 1
ATOM 9122 O O . LEU B 1 178 ? 25.906 29.578 -15.109 1 83.88 178 LEU B O 1
ATOM 9126 N N . LEU B 1 179 ? 24.172 28.281 -15.531 1 80.19 179 LEU B N 1
ATOM 9127 C CA . LEU B 1 179 ? 24.969 27.062 -15.5 1 80.19 179 LEU B CA 1
ATOM 9128 C C . LEU B 1 179 ? 25.938 27.016 -16.672 1 80.19 179 LEU B C 1
ATOM 9130 O O . LEU B 1 179 ? 27.078 26.562 -16.531 1 80.19 179 LEU B O 1
ATOM 9134 N N . THR B 1 180 ? 25.469 27.5 -17.812 1 75.56 180 THR B N 1
ATOM 9135 C CA . THR B 1 180 ? 26.344 27.562 -18.984 1 75.56 180 THR B CA 1
ATOM 9136 C C . THR B 1 180 ? 27.5 28.531 -18.734 1 75.56 180 THR B C 1
ATOM 9138 O O . THR B 1 180 ? 28.641 28.25 -19.125 1 75.56 180 THR B O 1
ATOM 9141 N N . GLN B 1 181 ? 27.219 29.562 -18.172 1 76 181 GLN B N 1
ATOM 9142 C CA . GLN B 1 181 ? 28.25 30.547 -17.859 1 76 181 GLN B CA 1
ATOM 9143 C C . GLN B 1 181 ? 29.25 30 -16.859 1 76 181 GLN B C 1
ATOM 9145 O O . GLN B 1 181 ? 30.453 30.25 -16.969 1 76 181 GLN B O 1
ATOM 9150 N N . GLN B 1 182 ? 28.703 29.359 -15.906 1 74.62 182 GLN B N 1
ATOM 9151 C CA . GLN B 1 182 ? 29.578 28.75 -14.898 1 74.62 182 GLN B CA 1
ATOM 9152 C C . GLN B 1 182 ? 30.5 27.703 -15.531 1 74.62 182 GLN B C 1
ATOM 9154 O O . GLN B 1 182 ? 31.672 27.594 -15.164 1 74.62 182 GLN B O 1
ATOM 9159 N N . GLN B 1 183 ? 29.984 26.938 -16.406 1 66.75 183 GLN B N 1
ATOM 9160 C CA . GLN B 1 183 ? 30.781 25.938 -17.094 1 66.75 183 GLN B CA 1
ATOM 9161 C C . GLN B 1 183 ? 31.859 26.578 -17.953 1 66.75 183 GLN B C 1
ATOM 9163 O O . GLN B 1 183 ? 32.969 26.094 -18.016 1 66.75 183 GLN B O 1
ATOM 9168 N N . LYS B 1 184 ? 31.531 27.625 -18.609 1 60.31 184 LYS B N 1
ATOM 9169 C CA . LYS B 1 184 ? 32.469 28.344 -19.453 1 60.31 184 LYS B CA 1
ATOM 9170 C C . LYS B 1 184 ? 33.625 28.922 -18.609 1 60.31 184 LYS B C 1
ATOM 9172 O O . LYS B 1 184 ? 34.781 28.859 -19.016 1 60.31 184 LYS B O 1
ATOM 9177 N N . ASN B 1 185 ? 33.25 29.531 -17.516 1 63.78 185 ASN B N 1
ATOM 9178 C CA . ASN B 1 185 ? 34.25 30.094 -16.625 1 63.78 185 ASN B CA 1
ATOM 9179 C C . ASN B 1 185 ? 35.188 29.031 -16.062 1 63.78 185 ASN B C 1
ATOM 9181 O O . ASN B 1 185 ? 36.375 29.266 -15.898 1 63.78 185 ASN B O 1
ATOM 9185 N N . ASN B 1 186 ? 34.594 27.969 -15.719 1 59.06 186 ASN B N 1
ATOM 9186 C CA . ASN B 1 186 ? 35.406 26.859 -15.242 1 59.06 186 ASN B CA 1
ATOM 9187 C C . ASN B 1 186 ? 36.344 26.375 -16.328 1 59.06 186 ASN B C 1
ATOM 9189 O O . ASN B 1 186 ? 37.5 25.969 -16.047 1 59.06 186 ASN B O 1
ATOM 9193 N N . SER B 1 187 ? 35.906 26.266 -17.547 1 54.28 187 SER B N 1
ATOM 9194 C CA . SER B 1 187 ? 36.781 25.875 -18.656 1 54.28 187 SER B CA 1
ATOM 9195 C C . SER B 1 187 ? 37.875 26.891 -18.891 1 54.28 187 SER B C 1
ATOM 9197 O O . SER B 1 187 ? 39.031 26.516 -19.203 1 54.28 187 SER B O 1
ATOM 9199 N N . ASN B 1 188 ? 37.625 28.125 -18.797 1 52.81 188 ASN B N 1
ATOM 9200 C CA . ASN B 1 188 ? 38.656 29.156 -18.969 1 52.81 188 ASN B CA 1
ATOM 9201 C C . ASN B 1 188 ? 39.625 29.172 -17.781 1 52.81 188 ASN B C 1
ATOM 9203 O O . ASN B 1 188 ? 40.75 29.688 -17.906 1 52.81 188 ASN B O 1
ATOM 9207 N N . ASN B 1 189 ? 39.188 29.047 -16.641 1 44.09 189 ASN B N 1
ATOM 9208 C CA . ASN B 1 189 ? 40.125 28.922 -15.523 1 44.09 189 ASN B CA 1
ATOM 9209 C C . ASN B 1 189 ? 40.75 27.531 -15.461 1 44.09 189 ASN B C 1
ATOM 9211 O O . ASN B 1 189 ? 40.062 26.547 -15.242 1 44.09 189 ASN B O 1
ATOM 9215 N N . GLY B 1 190 ? 41.781 27.109 -16.188 1 35.75 190 GLY B N 1
ATOM 9216 C CA . GLY B 1 190 ? 42.562 25.891 -16.438 1 35.75 190 GLY B CA 1
ATOM 9217 C C . GLY B 1 190 ? 42.844 25.078 -15.188 1 35.75 190 GLY B C 1
ATOM 9218 O O . GLY B 1 190 ? 42.812 23.844 -15.227 1 35.75 190 GLY B O 1
ATOM 9219 N N . LYS B 1 191 ? 44.125 25.438 -14.391 1 31.42 191 LYS B N 1
ATOM 9220 C CA . LYS B 1 191 ? 44.938 24.609 -13.523 1 31.42 191 LYS B CA 1
ATOM 9221 C C . LYS B 1 191 ? 44.156 24.125 -12.305 1 31.42 191 LYS B C 1
ATOM 9223 O O . LYS B 1 191 ? 44.312 22.969 -11.883 1 31.42 191 LYS B O 1
ATOM 9228 N N . ASP B 1 192 ? 44.062 25 -11.289 1 25.47 192 ASP B N 1
ATOM 9229 C CA . ASP B 1 192 ? 43.781 24.578 -9.922 1 25.47 192 ASP B CA 1
ATOM 9230 C C . ASP B 1 192 ? 42.375 24 -9.797 1 25.47 192 ASP B C 1
ATOM 9232 O O . ASP B 1 192 ? 41.844 23.844 -8.688 1 25.47 192 ASP B O 1
ATOM 9236 N N . SER B 1 193 ? 41.781 23.828 -10.672 1 26.64 193 SER B N 1
ATOM 9237 C CA . SER B 1 193 ? 40.438 23.266 -10.664 1 26.64 193 SER B CA 1
ATOM 9238 C C . SER B 1 193 ? 40.438 21.812 -10.195 1 26.64 193 SER B C 1
ATOM 9240 O O . SER B 1 193 ? 39.406 21.125 -10.336 1 26.64 193 SER B O 1
ATOM 9242 N N . LYS B 1 194 ? 41.688 21.344 -9.922 1 26.94 194 LYS B N 1
ATOM 9243 C CA . LYS B 1 194 ? 41.719 20.016 -9.312 1 26.94 194 LYS B CA 1
ATOM 9244 C C . LYS B 1 194 ? 40.969 20 -7.988 1 26.94 194 LYS B C 1
ATOM 9246 O O . LYS B 1 194 ? 40.75 18.922 -7.418 1 26.94 194 LYS B O 1
ATOM 9251 N N . ARG B 1 195 ? 41.438 21 -7.121 1 23.88 195 ARG B N 1
ATOM 9252 C CA . ARG B 1 195 ? 40.969 20.875 -5.734 1 23.88 195 ARG B CA 1
ATOM 9253 C C . ARG B 1 195 ? 39.469 20.922 -5.645 1 23.88 195 ARG B C 1
ATOM 9255 O O . ARG B 1 195 ? 38.875 20.469 -4.664 1 23.88 195 ARG B O 1
ATOM 9262 N N . LEU B 1 196 ? 38.969 21.953 -6.301 1 25.75 196 LEU B N 1
ATOM 9263 C CA . LEU B 1 196 ? 37.531 21.891 -5.984 1 25.75 196 LEU B CA 1
ATOM 9264 C C . LEU B 1 196 ? 36.906 20.641 -6.566 1 25.75 196 LEU B C 1
ATOM 9266 O O . LEU B 1 196 ? 35.688 20.5 -6.586 1 25.75 196 LEU B O 1
ATOM 9270 N N . SER B 1 197 ? 37.625 19.984 -7.391 1 25.39 197 SER B N 1
ATOM 9271 C CA . SER B 1 197 ? 37.156 18.797 -8.094 1 25.39 197 SER B CA 1
ATOM 9272 C C . SER B 1 197 ? 36.812 17.688 -7.113 1 25.39 197 SER B C 1
ATOM 9274 O O . SER B 1 197 ? 36.25 16.656 -7.512 1 25.39 197 SER B O 1
ATOM 9276 N N . SER B 1 198 ? 37.875 17.484 -6.188 1 25.27 198 SER B N 1
ATOM 9277 C CA . SER B 1 198 ? 37.719 16.219 -5.453 1 25.27 198 SER B CA 1
ATOM 9278 C C . SER B 1 198 ? 36.344 16.094 -4.867 1 25.27 198 SER B C 1
ATOM 9280 O O . SER B 1 198 ? 35.719 15.016 -4.918 1 25.27 198 SER B O 1
ATOM 9282 N N . ASN B 1 199 ? 36.219 16.953 -3.742 1 24.88 199 ASN B N 1
ATOM 9283 C CA . ASN B 1 199 ? 35.062 16.781 -2.871 1 24.88 199 ASN B CA 1
ATOM 9284 C C . ASN B 1 199 ? 33.781 17.344 -3.506 1 24.88 199 ASN B C 1
ATOM 9286 O O . ASN B 1 199 ? 32.812 17.625 -2.809 1 24.88 199 ASN B O 1
ATOM 9290 N N . SER B 1 200 ? 33.938 18.141 -4.508 1 27.14 200 SER B N 1
ATOM 9291 C CA . SER B 1 200 ? 32.844 18.766 -5.246 1 27.14 200 SER B CA 1
ATOM 9292 C C . SER B 1 200 ? 31.859 17.719 -5.777 1 27.14 200 SER B C 1
ATOM 9294 O O . SER B 1 200 ? 32.156 17.016 -6.746 1 27.14 200 SER B O 1
ATOM 9296 N N . VAL B 1 201 ? 31.531 17.047 -4.941 1 27.64 201 VAL B N 1
ATOM 9297 C CA . VAL B 1 201 ? 30.375 16.203 -5.273 1 27.64 201 VAL B CA 1
ATOM 9298 C C . VAL B 1 201 ? 29.422 16.984 -6.176 1 27.64 201 VAL B C 1
ATOM 9300 O O . VAL B 1 201 ? 28.781 17.938 -5.73 1 27.64 201 VAL B O 1
ATOM 9303 N N . GLU B 1 202 ? 29.891 17.5 -7.367 1 29 202 GLU B N 1
ATOM 9304 C CA . GLU B 1 202 ? 29 18 -8.398 1 29 202 GLU B CA 1
ATOM 9305 C C . GLU B 1 202 ? 27.609 17.375 -8.281 1 29 202 GLU B C 1
ATOM 9307 O O . GLU B 1 202 ? 27.438 16.172 -8.461 1 29 202 GLU B O 1
ATOM 9312 N N . GLY B 1 203 ? 27.016 17.734 -7.301 1 32.03 203 GLY B N 1
ATOM 9313 C CA . GLY B 1 203 ? 25.625 17.344 -7.344 1 32.03 203 GLY B CA 1
ATOM 9314 C C . GLY B 1 203 ? 25.016 17.453 -8.727 1 32.03 203 GLY B C 1
ATOM 9315 O O . GLY B 1 203 ? 25.156 18.469 -9.398 1 32.03 203 GLY B O 1
ATOM 9316 N N . LYS B 1 204 ? 25.141 16.484 -9.594 1 33.38 204 LYS B N 1
ATOM 9317 C CA . LYS B 1 204 ? 24.5 16.391 -10.906 1 33.38 204 LYS B CA 1
ATOM 9318 C C . LYS B 1 204 ? 23.188 17.156 -10.938 1 33.38 204 LYS B C 1
ATOM 9320 O O . LYS B 1 204 ? 22.156 16.672 -10.461 1 33.38 204 LYS B O 1
ATOM 9325 N N . HIS B 1 205 ? 23.297 18.516 -10.805 1 33.28 205 HIS B N 1
ATOM 9326 C CA . HIS B 1 205 ? 22.094 19.25 -11.141 1 33.28 205 HIS B CA 1
ATOM 9327 C C . HIS B 1 205 ? 21.625 18.922 -12.562 1 33.28 205 HIS B C 1
ATOM 9329 O O . HIS B 1 205 ? 22.344 19.203 -13.531 1 33.28 205 HIS B O 1
ATOM 9335 N N . GLN B 1 206 ? 21.234 17.859 -12.797 1 38.62 206 GLN B N 1
ATOM 9336 C CA . GLN B 1 206 ? 20.562 17.656 -14.078 1 38.62 206 GLN B CA 1
ATOM 9337 C C . GLN B 1 206 ? 19.594 18.797 -14.375 1 38.62 206 GLN B C 1
ATOM 9339 O O . GLN B 1 206 ? 18.812 19.203 -13.508 1 38.62 206 GLN B O 1
ATOM 9344 N N . ILE B 1 207 ? 20.125 19.766 -15.352 1 39.66 207 ILE B N 1
ATOM 9345 C CA . ILE B 1 207 ? 19.156 20.703 -15.898 1 39.66 207 ILE B CA 1
ATOM 9346 C C . ILE B 1 207 ? 17.797 20.031 -16.031 1 39.66 207 ILE B C 1
ATOM 9348 O O . ILE B 1 207 ? 17.672 19 -16.719 1 39.66 207 ILE B O 1
ATOM 9352 N N . PRO B 1 208 ? 17.016 20.391 -15.125 1 42.22 208 PRO B N 1
ATOM 9353 C CA . PRO B 1 208 ? 15.703 19.766 -15.297 1 42.22 208 PRO B CA 1
ATOM 9354 C C . PRO B 1 208 ? 15.156 19.922 -16.719 1 42.22 208 PRO B C 1
ATOM 9356 O O . PRO B 1 208 ? 15.359 20.953 -17.344 1 42.22 208 PRO B O 1
ATOM 9359 N N . SER B 1 209 ? 15.266 19.031 -17.625 1 39.31 209 SER B N 1
ATOM 9360 C CA . SER B 1 209 ? 14.523 19.141 -18.875 1 39.31 209 SER B CA 1
ATOM 9361 C C . SER B 1 209 ? 13.055 19.453 -18.625 1 39.31 209 SER B C 1
ATOM 9363 O O . SER B 1 209 ? 12.453 18.922 -17.703 1 39.31 209 SER B O 1
ATOM 9365 N N . LEU B 1 210 ? 12.719 20.672 -19.203 1 39.75 210 LEU B N 1
ATOM 9366 C CA . LEU B 1 210 ? 11.289 20.969 -19.203 1 39.75 210 LEU B CA 1
ATOM 9367 C C . LEU B 1 210 ? 10.477 19.719 -19.484 1 39.75 210 LEU B C 1
ATOM 9369 O O . LEU B 1 210 ? 9.266 19.688 -19.25 1 39.75 210 LEU B O 1
ATOM 9373 N N . SER B 1 211 ? 10.867 19.109 -20.641 1 34.81 211 SER B N 1
ATOM 9374 C CA . SER B 1 211 ? 10.008 18.047 -21.141 1 34.81 211 SER B CA 1
ATOM 9375 C C . SER B 1 211 ? 9.742 17 -20.047 1 34.81 211 SER B C 1
ATOM 9377 O O . SER B 1 211 ? 8.992 16.047 -20.266 1 34.81 211 SER B O 1
ATOM 9379 N N . SER B 1 212 ? 10.883 16.641 -19.531 1 34.5 212 SER B N 1
ATOM 9380 C CA . SER B 1 212 ? 10.688 15.305 -18.969 1 34.5 212 SER B CA 1
ATOM 9381 C C . SER B 1 212 ? 9.539 15.297 -17.969 1 34.5 212 SER B C 1
ATOM 9383 O O . SER B 1 212 ? 9.07 16.359 -17.531 1 34.5 212 SER B O 1
ATOM 9385 N N . SER B 1 213 ? 9.68 14.305 -16.875 1 35.62 213 SER B N 1
ATOM 9386 C CA . SER B 1 213 ? 8.641 13.688 -16.062 1 35.62 213 SER B CA 1
ATOM 9387 C C . SER B 1 213 ? 7.965 14.719 -15.164 1 35.62 213 SER B C 1
ATOM 9389 O O . SER B 1 213 ? 8.641 15.539 -14.539 1 35.62 213 SER B O 1
ATOM 9391 N N . SER B 1 214 ? 6.758 15.312 -15.422 1 39.12 214 SER B N 1
ATOM 9392 C CA . SER B 1 214 ? 5.66 15.891 -14.656 1 39.12 214 SER B CA 1
ATOM 9393 C C . SER B 1 214 ? 5.938 15.836 -13.156 1 39.12 214 SER B C 1
ATOM 9395 O O . SER B 1 214 ? 5.215 16.438 -12.367 1 39.12 214 SER B O 1
ATOM 9397 N N . SER B 1 215 ? 6.883 15.016 -12.75 1 46 215 SER B N 1
ATOM 9398 C CA . SER B 1 215 ? 6.953 14.703 -11.328 1 46 215 SER B CA 1
ATOM 9399 C C . SER B 1 215 ? 7.914 15.641 -10.602 1 46 215 SER B C 1
ATOM 9401 O O . SER B 1 215 ? 7.996 15.633 -9.375 1 46 215 SER B O 1
ATOM 9403 N N . SER B 1 216 ? 8.812 16.609 -11.375 1 52.84 216 SER B N 1
ATOM 9404 C CA . SER B 1 216 ? 9.844 17.234 -10.555 1 52.84 216 SER B CA 1
ATOM 9405 C C . SER B 1 216 ? 9.453 18.656 -10.156 1 52.84 216 SER B C 1
ATOM 9407 O O . SER B 1 216 ? 9.016 19.438 -11 1 52.84 216 SER B O 1
ATOM 9409 N N . CYS B 1 217 ? 9.289 18.969 -8.953 1 66.06 217 CYS B N 1
ATOM 9410 C CA . CYS B 1 217 ? 9.07 20.281 -8.375 1 66.06 217 CYS B CA 1
ATOM 9411 C C . CYS B 1 217 ? 10.266 21.203 -8.633 1 66.06 217 CYS B C 1
ATOM 9413 O O . CYS B 1 217 ? 11.352 20.969 -8.109 1 66.06 217 CYS B O 1
ATOM 9415 N N . ILE B 1 218 ? 10.133 22.188 -9.68 1 76.44 218 ILE B N 1
ATOM 9416 C CA . ILE B 1 218 ? 11.203 23.125 -10.023 1 76.44 218 ILE B CA 1
ATOM 9417 C C . ILE B 1 218 ? 11.305 24.203 -8.953 1 76.44 218 ILE B C 1
ATOM 9419 O O . ILE B 1 218 ? 12.398 24.469 -8.438 1 76.44 218 ILE B O 1
ATOM 9423 N N . ILE B 1 219 ? 10.18 24.812 -8.688 1 85.19 219 ILE B N 1
ATOM 9424 C CA . ILE B 1 219 ? 10.148 25.844 -7.652 1 85.19 219 ILE B CA 1
ATOM 9425 C C . ILE B 1 219 ? 9.609 25.25 -6.352 1 85.19 219 ILE B C 1
ATOM 9427 O O . ILE B 1 219 ? 8.469 24.797 -6.293 1 85.19 219 ILE B O 1
ATOM 9431 N N . GLN B 1 220 ? 10.5 25.219 -5.426 1 81.94 220 GLN B N 1
ATOM 9432 C CA . GLN B 1 220 ? 10.094 24.719 -4.117 1 81.94 220 GLN B CA 1
ATOM 9433 C C . GLN B 1 220 ? 9.297 25.766 -3.35 1 81.94 220 GLN B C 1
ATOM 9435 O O . GLN B 1 220 ? 8.32 25.438 -2.672 1 81.94 220 GLN B O 1
ATOM 9440 N N . SER B 1 221 ? 9.742 27 -3.4 1 83.69 221 SER B N 1
ATOM 9441 C CA . SER B 1 221 ? 9.07 28.141 -2.791 1 83.69 221 SER B CA 1
ATOM 9442 C C . SER B 1 221 ? 9.562 29.453 -3.389 1 83.69 221 SER B C 1
ATOM 9444 O O . SER B 1 221 ? 10.602 29.484 -4.059 1 83.69 221 SER B O 1
ATOM 9446 N N . SER B 1 222 ? 8.766 30.453 -3.242 1 87.88 222 SER B N 1
ATOM 9447 C CA . SER B 1 222 ? 9.148 31.781 -3.717 1 87.88 222 SER B CA 1
ATOM 9448 C C . SER B 1 222 ? 8.633 32.875 -2.785 1 87.88 222 SER B C 1
ATOM 9450 O O . SER B 1 222 ? 7.605 32.719 -2.133 1 87.88 222 SER B O 1
ATOM 9452 N N . GLN B 1 223 ? 9.414 34 -2.699 1 86.25 223 GLN B N 1
ATOM 9453 C CA . GLN B 1 223 ? 9.023 35.125 -1.876 1 86.25 223 GLN B CA 1
ATOM 9454 C C . GLN B 1 223 ? 9.594 36.438 -2.434 1 86.25 223 GLN B C 1
ATOM 9456 O O . GLN B 1 223 ? 10.734 36.469 -2.898 1 86.25 223 GLN B O 1
ATOM 9461 N N . TRP B 1 224 ? 8.766 37.5 -2.377 1 88.94 224 TRP B N 1
ATOM 9462 C CA . TRP B 1 224 ? 9.258 38.812 -2.766 1 88.94 224 TRP B CA 1
ATOM 9463 C C . TRP B 1 224 ? 10.203 39.375 -1.71 1 88.94 224 TRP B C 1
ATOM 9465 O O . TRP B 1 224 ? 10 39.156 -0.511 1 88.94 224 TRP B O 1
ATOM 9475 N N . ASN B 1 225 ? 11.219 40.094 -2.193 1 86.75 225 ASN B N 1
ATOM 9476 C CA . ASN B 1 225 ? 12.031 40.844 -1.261 1 86.75 225 ASN B CA 1
ATOM 9477 C C . ASN B 1 225 ? 11.406 42.219 -0.971 1 86.75 225 ASN B C 1
ATOM 9479 O O . ASN B 1 225 ? 10.547 42.688 -1.723 1 86.75 225 ASN B O 1
ATOM 9483 N N . PRO B 1 226 ? 11.812 42.844 0.102 1 85.81 226 PRO B N 1
ATOM 9484 C CA . PRO B 1 226 ? 11.234 44.156 0.436 1 85.81 226 PRO B CA 1
ATOM 9485 C C . PRO B 1 226 ? 11.844 45.281 -0.374 1 85.81 226 PRO B C 1
ATOM 9487 O O . PRO B 1 226 ? 11.359 46.438 -0.305 1 85.81 226 PRO B O 1
ATOM 9490 N N . MET B 1 227 ? 12.844 45.188 -1.164 1 80.94 227 MET B N 1
ATOM 9491 C CA . MET B 1 227 ? 13.602 46.25 -1.821 1 80.94 227 MET B CA 1
ATOM 9492 C C . MET B 1 227 ? 13.023 46.562 -3.195 1 80.94 227 MET B C 1
ATOM 9494 O O . MET B 1 227 ? 13.359 47.562 -3.803 1 80.94 227 MET B O 1
ATOM 9498 N N . GLY B 1 228 ? 12.172 45.688 -3.633 1 80.31 228 GLY B N 1
ATOM 9499 C CA . GLY B 1 228 ? 11.68 45.969 -4.973 1 80.31 228 GLY B CA 1
ATOM 9500 C C . GLY B 1 228 ? 11.062 44.75 -5.648 1 80.31 228 GLY B C 1
ATOM 9501 O O . GLY B 1 228 ? 10.195 44.094 -5.082 1 80.31 228 GLY B O 1
ATOM 9502 N N . ASN B 1 229 ? 11.68 44.688 -6.938 1 87.81 229 ASN B N 1
ATOM 9503 C CA . ASN B 1 229 ? 11.094 43.656 -7.805 1 87.81 229 ASN B CA 1
ATOM 9504 C C . ASN B 1 229 ? 12.016 42.469 -7.938 1 87.81 229 ASN B C 1
ATOM 9506 O O . ASN B 1 229 ? 12.289 42 -9.047 1 87.81 229 ASN B O 1
ATOM 9510 N N . ILE B 1 230 ? 12.469 42.031 -6.789 1 88.56 230 ILE B N 1
ATOM 9511 C CA . ILE B 1 230 ? 13.32 40.844 -6.762 1 88.56 230 ILE B CA 1
ATOM 9512 C C . ILE B 1 230 ? 12.586 39.688 -6.078 1 88.56 230 ILE B C 1
ATOM 9514 O O . ILE B 1 230 ? 11.977 39.875 -5.023 1 88.56 230 ILE B O 1
ATOM 9518 N N . LEU B 1 231 ? 12.648 38.594 -6.75 1 91.44 231 LEU B N 1
ATOM 9519 C CA . LEU B 1 231 ? 12.023 37.375 -6.223 1 91.44 231 LEU B CA 1
ATOM 9520 C C . LEU B 1 231 ? 13.086 36.375 -5.77 1 91.44 231 LEU B C 1
ATOM 9522 O O . LEU B 1 231 ? 14.023 36.094 -6.512 1 91.44 231 LEU B O 1
ATOM 9526 N N . LEU B 1 232 ? 12.984 36 -4.543 1 91.94 232 LEU B N 1
ATOM 9527 C CA . LEU B 1 232 ? 13.805 34.906 -4.086 1 91.94 232 LEU B CA 1
ATOM 9528 C C . LEU B 1 232 ? 13.141 33.562 -4.426 1 91.94 232 LEU B C 1
ATOM 9530 O O . LEU B 1 232 ? 11.953 33.375 -4.145 1 91.94 232 LEU B O 1
ATOM 9534 N N . ILE B 1 233 ? 13.875 32.719 -5.066 1 91.69 233 ILE B N 1
ATOM 9535 C CA . ILE B 1 233 ? 13.367 31.406 -5.469 1 91.69 233 ILE B CA 1
ATOM 9536 C C . ILE B 1 233 ? 14.211 30.312 -4.816 1 91.69 233 ILE B C 1
ATOM 9538 O O . ILE B 1 233 ? 15.438 30.391 -4.812 1 91.69 233 ILE B O 1
ATOM 9542 N N . MET B 1 234 ? 13.531 29.406 -4.199 1 90 234 MET B N 1
ATOM 9543 C CA . MET B 1 234 ? 14.211 28.219 -3.68 1 90 234 MET B CA 1
ATOM 9544 C C . MET B 1 234 ? 14.102 27.062 -4.664 1 90 234 MET B C 1
ATOM 9546 O O . MET B 1 234 ? 13 26.703 -5.082 1 90 234 MET B O 1
ATOM 9550 N N . HIS B 1 235 ? 15.211 26.531 -5.016 1 86.81 235 HIS B N 1
ATOM 9551 C CA . HIS B 1 235 ? 15.312 25.422 -5.953 1 86.81 235 HIS B CA 1
ATOM 9552 C C . HIS B 1 235 ? 16.453 24.484 -5.578 1 86.81 235 HIS B C 1
ATOM 9554 O O . HIS B 1 235 ? 17.578 24.938 -5.332 1 86.81 235 HIS B O 1
ATOM 9560 N N . ASP B 1 236 ? 16.141 23.172 -5.461 1 83.5 236 ASP B N 1
ATOM 9561 C CA . ASP B 1 236 ? 17.125 22.156 -5.094 1 83.5 236 ASP B CA 1
ATOM 9562 C C . ASP B 1 236 ? 17.828 22.516 -3.783 1 83.5 236 ASP B C 1
ATOM 9564 O O . ASP B 1 236 ? 19.047 22.422 -3.68 1 83.5 236 ASP B O 1
ATOM 9568 N N . ASN B 1 237 ? 17.109 23.125 -2.924 1 88.31 237 ASN B N 1
ATOM 9569 C CA . ASN B 1 237 ? 17.469 23.422 -1.545 1 88.31 237 ASN B CA 1
ATOM 9570 C C . ASN B 1 237 ? 18.406 24.625 -1.465 1 88.31 237 ASN B C 1
ATOM 9572 O O . ASN B 1 237 ? 19.125 24.797 -0.469 1 88.31 237 ASN B O 1
ATOM 9576 N N . ASP B 1 238 ? 18.469 25.344 -2.549 1 90.75 238 ASP B N 1
ATOM 9577 C CA . ASP B 1 238 ? 19.266 26.562 -2.549 1 90.75 238 ASP B CA 1
ATOM 9578 C C . ASP B 1 238 ? 18.406 27.797 -2.85 1 90.75 238 ASP B C 1
ATOM 9580 O O . ASP B 1 238 ? 17.328 27.672 -3.432 1 90.75 238 ASP B O 1
ATOM 9584 N N . ILE B 1 239 ? 18.984 28.953 -2.459 1 93 239 ILE B N 1
ATOM 9585 C CA . ILE B 1 239 ? 18.281 30.219 -2.643 1 93 239 ILE B CA 1
ATOM 9586 C C . ILE B 1 239 ? 18.812 30.938 -3.881 1 93 239 ILE B C 1
ATOM 9588 O O . ILE B 1 239 ? 20.016 31.125 -4.023 1 93 239 ILE B O 1
ATOM 9592 N N . TYR B 1 240 ? 17.953 31.312 -4.719 1 91.5 240 TYR B N 1
ATOM 9593 C CA . TYR B 1 240 ? 18.281 32.062 -5.922 1 91.5 240 TYR B CA 1
ATOM 9594 C C . TYR B 1 240 ? 17.641 33.438 -5.898 1 91.5 240 TYR B C 1
ATOM 9596 O O . TYR B 1 240 ? 16.578 33.625 -5.309 1 91.5 240 TYR B O 1
ATOM 9604 N N . TRP B 1 241 ? 18.359 34.344 -6.484 1 90.31 241 TRP B N 1
ATOM 9605 C CA . TRP B 1 241 ? 17.953 35.719 -6.605 1 90.31 241 TRP B CA 1
ATOM 9606 C C . TRP B 1 241 ? 17.578 36.062 -8.047 1 90.31 241 TRP B C 1
ATOM 9608 O O . TRP B 1 241 ? 18.438 36.094 -8.93 1 90.31 241 TRP B O 1
ATOM 9618 N N . LEU B 1 242 ? 16.25 36.344 -8.234 1 91 242 LEU B N 1
ATOM 9619 C CA . LEU B 1 242 ? 15.75 36.625 -9.57 1 91 242 LEU B CA 1
ATOM 9620 C C . LEU B 1 242 ? 15.258 38.062 -9.648 1 91 242 LEU B C 1
ATOM 9622 O O . LEU B 1 242 ? 14.242 38.438 -9.039 1 91 242 LEU B O 1
ATOM 9626 N N . ASN B 1 243 ? 15.906 38.844 -10.383 1 86.88 243 ASN B N 1
ATOM 9627 C CA . ASN B 1 243 ? 15.523 40.219 -10.594 1 86.88 243 ASN B CA 1
ATOM 9628 C C . ASN B 1 243 ? 14.523 40.375 -11.742 1 86.88 243 ASN B C 1
ATOM 9630 O O . ASN B 1 243 ? 14.859 40.094 -12.898 1 86.88 243 ASN B O 1
ATOM 9634 N N . MET B 1 244 ? 13.383 40.844 -11.484 1 83.94 244 MET B N 1
ATOM 9635 C CA . MET B 1 244 ? 12.328 40.938 -12.492 1 83.94 244 MET B CA 1
ATOM 9636 C C . MET B 1 244 ? 12.398 42.25 -13.25 1 83.94 244 MET B C 1
ATOM 9638 O O . MET B 1 244 ? 11.773 42.375 -14.305 1 83.94 244 MET B O 1
ATOM 9642 N N . GLU B 1 245 ? 13.109 43.219 -12.805 1 76.19 245 GLU B N 1
ATOM 9643 C CA . GLU B 1 245 ? 13.172 44.531 -13.43 1 76.19 245 GLU B CA 1
ATOM 9644 C C . GLU B 1 245 ? 13.812 44.438 -14.812 1 76.19 245 GLU B C 1
ATOM 9646 O O . GLU B 1 245 ? 13.469 45.25 -15.703 1 76.19 245 GLU B O 1
ATOM 9651 N N . SER B 1 246 ? 14.789 43.625 -14.867 1 72.56 246 SER B N 1
ATOM 9652 C CA . SER B 1 246 ? 15.484 43.531 -16.141 1 72.56 246 SER B CA 1
ATOM 9653 C C . SER B 1 246 ? 15.523 42.094 -16.672 1 72.56 246 SER B C 1
ATOM 9655 O O . SER B 1 246 ? 15.914 41.188 -15.945 1 72.56 246 SER B O 1
ATOM 9657 N N . SER B 1 247 ? 14.938 42 -17.797 1 69.44 247 SER B N 1
ATOM 9658 C CA . SER B 1 247 ? 14.992 40.688 -18.422 1 69.44 247 SER B CA 1
ATOM 9659 C C . SER B 1 247 ? 16.438 40.25 -18.625 1 69.44 247 SER B C 1
ATOM 9661 O O . SER B 1 247 ? 16.719 39.031 -18.703 1 69.44 247 SER B O 1
ATOM 9663 N N . MET B 1 248 ? 17.25 41.25 -18.578 1 73.62 248 MET B N 1
ATOM 9664 C CA . MET B 1 248 ? 18.656 40.938 -18.891 1 73.62 248 MET B CA 1
ATOM 9665 C C . MET B 1 248 ? 19.438 40.688 -17.609 1 73.62 248 MET B C 1
ATOM 9667 O O . MET B 1 248 ? 20.578 40.188 -17.672 1 73.62 248 MET B O 1
ATOM 9671 N N . ALA B 1 249 ? 18.812 40.906 -16.5 1 81.81 249 ALA B N 1
ATOM 9672 C CA . ALA B 1 249 ? 19.531 40.656 -15.25 1 81.81 249 ALA B CA 1
ATOM 9673 C C . ALA B 1 249 ? 19.797 39.188 -15.023 1 81.81 249 ALA B C 1
ATOM 9675 O O . ALA B 1 249 ? 18.891 38.375 -15.203 1 81.81 249 ALA B O 1
ATOM 9676 N N . PRO B 1 250 ? 21.016 38.875 -14.727 1 83.5 250 PRO B N 1
ATOM 9677 C CA . PRO B 1 250 ? 21.328 37.469 -14.539 1 83.5 250 PRO B CA 1
ATOM 9678 C C . PRO B 1 250 ? 20.75 36.906 -13.234 1 83.5 250 PRO B C 1
ATOM 9680 O O . PRO B 1 250 ? 20.594 37.656 -12.258 1 83.5 250 PRO B O 1
ATOM 9683 N N . LEU B 1 251 ? 20.453 35.625 -13.305 1 89.62 251 LEU B N 1
ATOM 9684 C CA . LEU B 1 251 ? 20.078 34.906 -12.102 1 89.62 251 LEU B CA 1
ATOM 9685 C C . LEU B 1 251 ? 21.266 34.719 -11.172 1 89.62 251 LEU B C 1
ATOM 9687 O O . LEU B 1 251 ? 22.375 34.438 -11.633 1 89.62 251 LEU B O 1
ATOM 9691 N N . ARG B 1 252 ? 21.078 35.031 -9.938 1 88.38 252 ARG B N 1
ATOM 9692 C CA . ARG B 1 252 ? 22.156 34.875 -8.961 1 88.38 252 ARG B CA 1
ATOM 9693 C C . ARG B 1 252 ? 21.812 33.781 -7.953 1 88.38 252 ARG B C 1
ATOM 9695 O O . ARG B 1 252 ? 20.656 33.625 -7.555 1 88.38 252 ARG B O 1
ATOM 9702 N N . ARG B 1 253 ? 22.859 33.094 -7.527 1 89.25 253 ARG B N 1
ATOM 9703 C CA . ARG B 1 253 ? 22.719 32.031 -6.531 1 89.25 253 ARG B CA 1
ATOM 9704 C C . ARG B 1 253 ? 23.328 32.438 -5.195 1 89.25 253 ARG B C 1
ATOM 9706 O O . ARG B 1 253 ? 24.5 32.812 -5.129 1 89.25 253 ARG B O 1
ATOM 9713 N N . ILE B 1 254 ? 22.547 32.406 -4.172 1 89.25 254 ILE B N 1
ATOM 9714 C CA . ILE B 1 254 ? 22.953 32.906 -2.863 1 89.25 254 ILE B CA 1
ATOM 9715 C C . ILE B 1 254 ? 23.625 31.797 -2.074 1 89.25 254 ILE B C 1
ATOM 9717 O O . ILE B 1 254 ? 24.625 32.031 -1.391 1 89.25 254 ILE B O 1
ATOM 9721 N N . THR B 1 255 ? 23.016 30.656 -2.041 1 91 255 THR B N 1
ATOM 9722 C CA . THR B 1 255 ? 23.562 29.516 -1.326 1 91 255 THR B CA 1
ATOM 9723 C C . THR B 1 255 ? 23.984 28.422 -2.301 1 91 255 THR B C 1
ATOM 9725 O O . THR B 1 255 ? 23.375 28.266 -3.363 1 91 255 THR B O 1
ATOM 9728 N N . MET B 1 256 ? 24.969 27.5 -1.888 1 86.06 256 MET B N 1
ATOM 9729 C CA . MET B 1 256 ? 25.547 26.562 -2.852 1 86.06 256 MET B CA 1
ATOM 9730 C C . MET B 1 256 ? 25.594 25.156 -2.279 1 86.06 256 MET B C 1
ATOM 9732 O O . MET B 1 256 ? 25.812 24.188 -3.012 1 86.06 256 MET B O 1
ATOM 9736 N N . ASP B 1 257 ? 25.312 24.984 -1.092 1 85.06 257 ASP B N 1
ATOM 9737 C CA . ASP B 1 257 ? 25.547 23.688 -0.467 1 85.06 257 ASP B CA 1
ATOM 9738 C C . ASP B 1 257 ? 24.297 22.828 -0.488 1 85.06 257 ASP B C 1
ATOM 9740 O O . ASP B 1 257 ? 24.328 21.641 -0.148 1 85.06 257 ASP B O 1
ATOM 9744 N N . GLY B 1 258 ? 23.172 23.312 -0.845 1 82.62 258 GLY B N 1
ATOM 9745 C CA . GLY B 1 258 ? 21.938 22.562 -0.871 1 82.62 258 GLY B CA 1
ATOM 9746 C C . GLY B 1 258 ? 21.906 21.5 -1.957 1 82.62 258 GLY B C 1
ATOM 9747 O O . GLY B 1 258 ? 21.516 20.359 -1.706 1 82.62 258 GLY B O 1
ATOM 9748 N N . SER B 1 259 ? 22.297 21.797 -3.139 1 70.69 259 SER B N 1
ATOM 9749 C CA . SER B 1 259 ? 22.203 20.922 -4.305 1 70.69 259 SER B CA 1
ATOM 9750 C C . SER B 1 259 ? 23.266 19.828 -4.262 1 70.69 259 SER B C 1
ATOM 9752 O O . SER B 1 259 ? 23.109 18.781 -4.91 1 70.69 259 SER B O 1
ATOM 9754 N N . ILE B 1 260 ? 24.25 20.141 -3.49 1 58.97 260 ILE B N 1
ATOM 9755 C CA . ILE B 1 260 ? 25.328 19.172 -3.414 1 58.97 260 ILE B CA 1
ATOM 9756 C C . ILE B 1 260 ? 24.891 17.969 -2.57 1 58.97 260 ILE B C 1
ATOM 9758 O O . ILE B 1 260 ? 25.188 16.828 -2.916 1 58.97 260 ILE B O 1
ATOM 9762 N N . SER B 1 261 ? 24.266 18.359 -1.55 1 67.94 261 SER B N 1
ATOM 9763 C CA . SER B 1 261 ? 23.781 17.312 -0.639 1 67.94 261 SER B CA 1
ATOM 9764 C C . SER B 1 261 ? 22.266 17.328 -0.53 1 67.94 261 SER B C 1
ATOM 9766 O O . SER B 1 261 ? 21.656 18.391 -0.464 1 67.94 261 SER B O 1
ATOM 9768 N N . ASP B 1 262 ? 21.625 16.266 -0.824 1 76 262 ASP B N 1
ATOM 9769 C CA . ASP B 1 262 ? 20.172 16.188 -0.693 1 76 262 ASP B CA 1
ATOM 9770 C C . ASP B 1 262 ? 19.75 16.203 0.775 1 76 262 ASP B C 1
ATOM 9772 O O . ASP B 1 262 ? 18.609 15.859 1.103 1 76 262 ASP B O 1
ATOM 9776 N N . SER B 1 263 ? 20.75 16.766 1.603 1 87.75 263 SER B N 1
ATOM 9777 C CA . SER B 1 263 ? 20.438 16.703 3.029 1 87.75 263 SER B CA 1
ATOM 9778 C C . SER B 1 263 ? 20.453 18.078 3.66 1 87.75 263 SER B C 1
ATOM 9780 O O . SER B 1 263 ? 20.062 18.25 4.816 1 87.75 263 SER B O 1
ATOM 9782 N N . ILE B 1 264 ? 20.906 19.156 2.869 1 92.31 264 ILE B N 1
ATOM 9783 C CA . ILE B 1 264 ? 20.969 20.5 3.406 1 92.31 264 ILE B CA 1
ATOM 9784 C C . ILE B 1 264 ? 19.875 21.359 2.781 1 92.31 264 ILE B C 1
ATOM 9786 O O . ILE B 1 264 ? 19.781 21.469 1.555 1 92.31 264 ILE B O 1
ATOM 9790 N N . TYR B 1 265 ? 19.109 22 3.623 1 92.25 265 TYR B N 1
ATOM 9791 C CA . TYR B 1 265 ? 18.031 22.891 3.195 1 92.25 265 TYR B CA 1
ATOM 9792 C C . TYR B 1 265 ? 18.344 24.344 3.545 1 92.25 265 TYR B C 1
ATOM 9794 O O . TYR B 1 265 ? 18.562 24.672 4.711 1 92.25 265 TYR B O 1
ATOM 9802 N N . ASN B 1 266 ? 18.344 25.156 2.52 1 93.88 266 ASN B N 1
ATOM 9803 C CA . ASN B 1 266 ? 18.562 26.578 2.756 1 93.88 266 ASN B CA 1
ATOM 9804 C C . ASN B 1 266 ? 17.297 27.391 2.492 1 93.88 266 ASN B C 1
ATOM 9806 O O . ASN B 1 266 ? 16.828 27.453 1.355 1 93.88 266 ASN B O 1
ATOM 9810 N N . GLY B 1 267 ? 16.828 28 3.512 1 92.94 267 GLY B N 1
ATOM 9811 C CA . GLY B 1 267 ? 15.664 28.859 3.352 1 92.94 267 GLY B CA 1
ATOM 9812 C C . GLY B 1 267 ? 14.375 28.094 3.127 1 92.94 267 GLY B C 1
ATOM 9813 O O . GLY B 1 267 ? 13.297 28.688 3.045 1 92.94 267 GLY B O 1
ATOM 9814 N N . PHE B 1 268 ? 14.562 26.891 3.035 1 89.69 268 PHE B N 1
ATOM 9815 C CA . PHE B 1 268 ? 13.438 25.984 2.832 1 89.69 268 PHE B CA 1
ATOM 9816 C C . PHE B 1 268 ? 13.297 25.031 4.008 1 89.69 268 PHE B C 1
ATOM 9818 O O . PHE B 1 268 ? 14.297 24.547 4.547 1 89.69 268 PHE B O 1
ATOM 9825 N N . ASN B 1 269 ? 12.031 24.781 4.383 1 89.56 269 ASN B N 1
ATOM 9826 C CA . ASN B 1 269 ? 11.797 24.016 5.605 1 89.56 269 ASN B CA 1
ATOM 9827 C C . ASN B 1 269 ? 11.641 22.516 5.312 1 89.56 269 ASN B C 1
ATOM 9829 O O . ASN B 1 269 ? 11.078 22.141 4.285 1 89.56 269 ASN B O 1
ATOM 9833 N N . ASP B 1 270 ? 12.188 21.75 6.203 1 89.19 270 ASP B N 1
ATOM 9834 C CA . ASP B 1 270 ? 11.93 20.312 6.145 1 89.19 270 ASP B CA 1
ATOM 9835 C C . ASP B 1 270 ? 10.547 19.984 6.691 1 89.19 270 ASP B C 1
ATOM 9837 O O . ASP B 1 270 ? 9.719 20.875 6.898 1 89.19 270 ASP B O 1
ATOM 9841 N N . ASN B 1 271 ? 10.258 18.766 6.891 1 84 271 ASN B N 1
ATOM 9842 C CA . ASN B 1 271 ? 8.93 18.328 7.297 1 84 271 ASN B CA 1
ATOM 9843 C C . ASN B 1 271 ? 8.555 18.859 8.68 1 84 271 ASN B C 1
ATOM 9845 O O . ASN B 1 271 ? 7.41 19.234 8.922 1 84 271 ASN B O 1
ATOM 9849 N N . ILE B 1 272 ? 9.484 18.906 9.609 1 88.75 272 ILE B N 1
ATOM 9850 C CA . ILE B 1 272 ? 9.195 19.344 10.969 1 88.75 272 ILE B CA 1
ATOM 9851 C C . ILE B 1 272 ? 8.867 20.828 10.977 1 88.75 272 ILE B C 1
ATOM 9853 O O . ILE B 1 272 ? 7.859 21.25 11.555 1 88.75 272 ILE B O 1
ATOM 9857 N N . TYR B 1 273 ? 9.664 21.594 10.328 1 90.12 273 TYR B N 1
ATOM 9858 C CA . TYR B 1 273 ? 9.469 23.047 10.328 1 90.12 273 TYR B CA 1
ATOM 9859 C C . TYR B 1 273 ? 8.273 23.438 9.461 1 90.12 273 TYR B C 1
ATOM 9861 O O . TYR B 1 273 ? 7.555 24.375 9.773 1 90.12 273 TYR B O 1
ATOM 9869 N N . ARG B 1 274 ? 8.047 22.719 8.461 1 85 274 ARG B N 1
ATOM 9870 C CA . ARG B 1 274 ? 6.941 23 7.551 1 85 274 ARG B CA 1
ATOM 9871 C C . ARG B 1 274 ? 5.605 22.625 8.18 1 85 274 ARG B C 1
ATOM 9873 O O . ARG B 1 274 ? 4.617 23.344 8.016 1 85 274 ARG B O 1
ATOM 9880 N N . ASP B 1 275 ? 5.613 21.562 8.938 1 80.44 275 ASP B N 1
ATOM 9881 C CA . ASP B 1 275 ? 4.332 21 9.352 1 80.44 275 ASP B CA 1
ATOM 9882 C C . ASP B 1 275 ? 4.012 21.375 10.805 1 80.44 275 ASP B C 1
ATOM 9884 O O . ASP B 1 275 ? 2.844 21.438 11.188 1 80.44 275 ASP B O 1
ATOM 9888 N N . PHE B 1 276 ? 5.016 21.672 11.609 1 80.5 276 PHE B N 1
ATOM 9889 C CA . PHE B 1 276 ? 4.723 21.766 13.031 1 80.5 276 PHE B CA 1
ATOM 9890 C C . PHE B 1 276 ? 5.246 23.078 13.609 1 80.5 276 PHE B C 1
ATOM 9892 O O . PHE B 1 276 ? 4.664 23.625 14.547 1 80.5 276 PHE B O 1
ATOM 9899 N N . ILE B 1 277 ? 6.332 23.609 13.102 1 86.12 277 ILE B N 1
ATOM 9900 C CA . ILE B 1 277 ? 6.949 24.734 13.789 1 86.12 277 ILE B CA 1
ATOM 9901 C C . ILE B 1 277 ? 6.512 26.047 13.133 1 86.12 277 ILE B C 1
ATOM 9903 O O . ILE B 1 277 ? 5.801 26.844 13.742 1 86.12 277 ILE B O 1
ATOM 9907 N N . PHE B 1 278 ? 6.887 26.172 11.852 1 82.5 278 PHE B N 1
ATOM 9908 C CA . PHE B 1 278 ? 6.562 27.438 11.195 1 82.5 278 PHE B CA 1
ATOM 9909 C C . PHE B 1 278 ? 5.332 27.281 10.305 1 82.5 278 PHE B C 1
ATOM 9911 O O . PHE B 1 278 ? 4.695 28.281 9.945 1 82.5 278 PHE B O 1
ATOM 9918 N N . GLU B 1 279 ? 5.07 26.062 9.883 1 78.44 279 GLU B N 1
ATOM 9919 C CA . GLU B 1 279 ? 3.902 25.75 9.07 1 78.44 279 GLU B CA 1
ATOM 9920 C C . GLU B 1 279 ? 3.902 26.547 7.77 1 78.44 279 GLU B C 1
ATOM 9922 O O . GLU B 1 279 ? 2.875 27.109 7.379 1 78.44 279 GLU B O 1
ATOM 9927 N N . LYS B 1 280 ? 4.961 26.875 7.273 1 79 280 LYS B N 1
ATOM 9928 C CA . LYS B 1 280 ? 5.223 27.5 5.98 1 79 280 LYS B CA 1
ATOM 9929 C C . LYS B 1 280 ? 6.348 26.781 5.242 1 79 280 LYS B C 1
ATOM 9931 O O . LYS B 1 280 ? 7.188 26.125 5.863 1 79 280 LYS B O 1
ATOM 9936 N N . PRO B 1 281 ? 6.352 27 4.008 1 81.06 281 PRO B N 1
ATOM 9937 C CA . PRO B 1 281 ? 7.371 26.281 3.244 1 81.06 281 PRO B CA 1
ATOM 9938 C C . PRO B 1 281 ? 8.758 26.906 3.383 1 81.06 281 PRO B C 1
ATOM 9940 O O . PRO B 1 281 ? 9.766 26.188 3.273 1 81.06 281 PRO B O 1
ATOM 9943 N N . SER B 1 282 ? 8.781 28.234 3.598 1 88.44 282 SER B N 1
ATOM 9944 C CA . SER B 1 282 ? 10.086 28.891 3.617 1 88.44 282 SER B CA 1
ATOM 9945 C C . SER B 1 282 ? 10.328 29.594 4.945 1 88.44 282 SER B C 1
ATOM 9947 O O . SER B 1 282 ? 9.383 29.953 5.648 1 88.44 282 SER B O 1
ATOM 9949 N N . SER B 1 283 ? 11.57 29.703 5.273 1 92.56 283 SER B N 1
ATOM 9950 C CA . SER B 1 283 ? 12 30.406 6.473 1 92.56 283 SER B CA 1
ATOM 9951 C C . SER B 1 283 ? 13.023 31.484 6.141 1 92.56 283 SER B C 1
ATOM 9953 O O . SER B 1 283 ? 14.234 31.25 6.215 1 92.56 283 SER B O 1
ATOM 9955 N N . LEU B 1 284 ? 12.5 32.625 5.805 1 93.62 284 LEU B N 1
ATOM 9956 C CA . LEU B 1 284 ? 13.242 33.844 5.461 1 93.62 284 LEU B CA 1
ATOM 9957 C C . LEU B 1 284 ? 12.711 35.031 6.238 1 93.62 284 LEU B C 1
ATOM 9959 O O . LEU B 1 284 ? 11.492 35.25 6.32 1 93.62 284 LEU B O 1
ATOM 9963 N N . TRP B 1 285 ? 13.641 35.844 6.828 1 92.38 285 TRP B N 1
ATOM 9964 C CA . TRP B 1 285 ? 13.234 37.031 7.586 1 92.38 285 TRP B CA 1
ATOM 9965 C C . TRP B 1 285 ? 14.047 38.25 7.172 1 92.38 285 TRP B C 1
ATOM 9967 O O . TRP B 1 285 ? 15.281 38.219 7.168 1 92.38 285 TRP B O 1
ATOM 9977 N N . TRP B 1 286 ? 13.367 39.312 6.836 1 91.44 286 TRP B N 1
ATOM 9978 C CA . TRP B 1 286 ? 14.016 40.531 6.383 1 91.44 286 TRP B CA 1
ATOM 9979 C C . TRP B 1 286 ? 14.023 41.594 7.488 1 91.44 286 TRP B C 1
ATOM 9981 O O . TRP B 1 286 ? 13.031 41.75 8.195 1 91.44 286 TRP B O 1
ATOM 9991 N N . SER B 1 287 ? 15.203 42.312 7.59 1 90.25 287 SER B N 1
ATOM 9992 C CA . SER B 1 287 ? 15.305 43.406 8.531 1 90.25 287 SER B CA 1
ATOM 9993 C C . SER B 1 287 ? 14.727 44.688 7.938 1 90.25 287 SER B C 1
ATOM 9995 O O . SER B 1 287 ? 14.57 44.812 6.723 1 90.25 287 SER B O 1
ATOM 9997 N N . PRO B 1 288 ? 14.367 45.594 8.867 1 85.31 288 PRO B N 1
ATOM 9998 C CA . PRO B 1 288 ? 14.086 46.906 8.336 1 85.31 288 PRO B CA 1
ATOM 9999 C C . PRO B 1 288 ? 15.305 47.562 7.676 1 85.31 288 PRO B C 1
ATOM 10001 O O . PRO B 1 288 ? 16.438 47.156 7.941 1 85.31 288 PRO B O 1
ATOM 10004 N N . SER B 1 289 ? 15.055 48.531 6.812 1 87.62 289 SER B N 1
ATOM 10005 C CA . SER B 1 289 ? 16.125 49.156 6.066 1 87.62 289 SER B CA 1
ATOM 10006 C C . SER B 1 289 ? 16.781 50.281 6.879 1 87.62 289 SER B C 1
ATOM 10008 O O . SER B 1 289 ? 16.078 51.031 7.566 1 87.62 289 SER B O 1
ATOM 10010 N N . VAL B 1 290 ? 18.109 50.25 6.969 1 87.31 290 VAL B N 1
ATOM 10011 C CA . VAL B 1 290 ? 18.875 51.375 7.523 1 87.31 290 VAL B CA 1
ATOM 10012 C C . VAL B 1 290 ? 19.938 51.812 6.527 1 87.31 290 VAL B C 1
ATOM 10014 O O . VAL B 1 290 ? 20.781 51 6.109 1 87.31 290 VAL B O 1
ATOM 10017 N N . ASN B 1 291 ? 19.906 53 6.145 1 85.88 291 ASN B N 1
ATOM 10018 C CA . ASN B 1 291 ? 20.875 53.594 5.23 1 85.88 291 ASN B CA 1
ATOM 10019 C C . ASN B 1 291 ? 20.984 52.812 3.938 1 85.88 291 ASN B C 1
ATOM 10021 O O . ASN B 1 291 ? 22.094 52.562 3.443 1 85.88 291 ASN B O 1
ATOM 10025 N N . GLY B 1 292 ? 19.875 52.188 3.516 1 83.75 292 GLY B N 1
ATOM 10026 C CA . GLY B 1 292 ? 19.844 51.469 2.25 1 83.75 292 GLY B CA 1
ATOM 10027 C C . GLY B 1 292 ? 20.281 50.031 2.375 1 83.75 292 GLY B C 1
ATOM 10028 O O . GLY B 1 292 ? 20.391 49.312 1.373 1 83.75 292 GLY B O 1
ATOM 10029 N N . TYR B 1 293 ? 20.516 49.656 3.562 1 89.69 293 TYR B N 1
ATOM 10030 C CA . TYR B 1 293 ? 20.953 48.281 3.768 1 89.69 293 TYR B CA 1
ATOM 10031 C C . TYR B 1 293 ? 19.859 47.438 4.422 1 89.69 293 TYR B C 1
ATOM 10033 O O . TYR B 1 293 ? 19.141 47.938 5.293 1 89.69 293 TYR B O 1
ATOM 10041 N N . TYR B 1 294 ? 19.734 46.188 3.895 1 92 294 TYR B N 1
ATOM 10042 C CA . TYR B 1 294 ? 18.859 45.188 4.488 1 92 294 TYR B CA 1
ATOM 10043 C C . TYR B 1 294 ? 19.672 43.969 4.949 1 92 294 TYR B C 1
ATOM 10045 O O . TYR B 1 294 ? 20.781 43.75 4.48 1 92 294 TYR B O 1
ATOM 10053 N N . HIS B 1 295 ? 19.156 43.375 5.941 1 94.12 295 HIS B N 1
ATOM 10054 C CA . HIS B 1 295 ? 19.672 42.062 6.324 1 94.12 295 HIS B CA 1
ATOM 10055 C C . HIS B 1 295 ? 18.641 40.969 6.086 1 94.12 295 HIS B C 1
ATOM 10057 O O . HIS B 1 295 ? 17.453 41.156 6.371 1 94.12 295 HIS B O 1
ATOM 10063 N N . LEU B 1 296 ? 19.047 39.906 5.465 1 94.5 296 LEU B N 1
ATOM 10064 C CA . LEU B 1 296 ? 18.234 38.688 5.293 1 94.5 296 LEU B CA 1
ATOM 10065 C C . LEU B 1 296 ? 18.75 37.562 6.172 1 94.5 296 LEU B C 1
ATOM 10067 O O . LEU B 1 296 ? 19.922 37.188 6.086 1 94.5 296 LEU B O 1
ATOM 10071 N N . SER B 1 297 ? 17.906 37.125 7.07 1 96.31 297 SER B N 1
ATOM 10072 C CA . SER B 1 297 ? 18.219 35.906 7.812 1 96.31 297 SER B CA 1
ATOM 10073 C C . SER B 1 297 ? 17.469 34.719 7.238 1 96.31 297 SER B C 1
ATOM 10075 O O . SER B 1 297 ? 16.297 34.812 6.898 1 96.31 297 SER B O 1
ATOM 10077 N N . TYR B 1 298 ? 18.156 33.625 6.98 1 96.19 298 TYR B N 1
ATOM 10078 C CA . TYR B 1 298 ? 17.5 32.406 6.504 1 96.19 298 TYR B CA 1
ATOM 10079 C C . TYR B 1 298 ? 17.906 31.203 7.34 1 96.19 298 TYR B C 1
ATOM 10081 O O . TYR B 1 298 ? 19 31.172 7.91 1 96.19 298 TYR B O 1
ATOM 10089 N N . LEU B 1 299 ? 17 30.281 7.453 1 96.38 299 LEU B N 1
ATOM 10090 C CA . LEU B 1 299 ? 17.203 29.047 8.203 1 96.38 299 LEU B CA 1
ATOM 10091 C C . LEU B 1 299 ? 17.906 28 7.344 1 96.38 299 LEU B C 1
ATOM 10093 O O . LEU B 1 299 ? 17.594 27.828 6.164 1 96.38 299 LEU B O 1
ATOM 10097 N N . GLN B 1 300 ? 18.938 27.406 7.859 1 96.38 300 GLN B N 1
ATOM 10098 C CA . GLN B 1 300 ? 19.594 26.266 7.227 1 96.38 300 GLN B CA 1
ATOM 10099 C C . GLN B 1 300 ? 19.438 25 8.062 1 96.38 300 GLN B C 1
ATOM 10101 O O . GLN B 1 300 ? 19.703 25 9.266 1 96.38 300 GLN B O 1
ATOM 10106 N N . LEU B 1 301 ? 18.969 23.969 7.457 1 95.56 301 LEU B N 1
ATOM 10107 C CA . LEU B 1 301 ? 18.781 22.688 8.109 1 95.56 301 LEU B CA 1
ATOM 10108 C C . LEU B 1 301 ? 19.75 21.656 7.543 1 95.56 301 LEU B C 1
ATOM 10110 O O . LEU B 1 301 ? 19.719 21.359 6.348 1 95.56 301 LEU B O 1
ATOM 10114 N N . ASN B 1 302 ? 20.625 21.188 8.32 1 94.38 302 ASN B N 1
ATOM 10115 C CA . ASN B 1 302 ? 21.516 20.094 7.957 1 94.38 302 ASN B CA 1
ATOM 10116 C C . ASN B 1 302 ? 21.016 18.75 8.484 1 94.38 302 ASN B C 1
ATOM 10118 O O . ASN B 1 302 ? 21.281 18.375 9.625 1 94.38 302 ASN B O 1
ATOM 10122 N N . ASN B 1 303 ? 20.406 18.047 7.617 1 93.44 303 ASN B N 1
ATOM 10123 C CA . ASN B 1 303 ? 19.781 16.781 7.992 1 93.44 303 ASN B CA 1
ATOM 10124 C C . ASN B 1 303 ? 20.625 15.594 7.539 1 93.44 303 ASN B C 1
ATOM 10126 O O . ASN B 1 303 ? 20.094 14.508 7.289 1 93.44 303 ASN B O 1
ATOM 10130 N N . SER B 1 304 ? 21.844 15.719 7.41 1 90.38 304 SER B N 1
ATOM 10131 C CA . SER B 1 304 ? 22.719 14.648 6.945 1 90.38 304 SER B CA 1
ATOM 10132 C C . SER B 1 304 ? 22.703 13.461 7.895 1 90.38 304 SER B C 1
ATOM 10134 O O . SER B 1 304 ? 22.906 12.32 7.473 1 90.38 304 SER B O 1
ATOM 10136 N N . GLN B 1 305 ? 22.422 13.758 9.125 1 92.62 305 GLN B N 1
ATOM 10137 C CA . GLN B 1 305 ? 22.438 12.68 10.117 1 92.62 305 GLN B CA 1
ATOM 10138 C C . GLN B 1 305 ? 21.016 12.164 10.375 1 92.62 305 GLN B C 1
ATOM 10140 O O . GLN B 1 305 ? 20.828 11.281 11.211 1 92.62 305 GLN B O 1
ATOM 10145 N N . VAL B 1 306 ? 20.109 12.711 9.789 1 93.31 306 VAL B N 1
ATOM 10146 C CA . VAL B 1 306 ? 18.719 12.258 9.93 1 93.31 306 VAL B CA 1
ATOM 10147 C C . VAL B 1 306 ? 18.453 11.094 8.977 1 93.31 306 VAL B C 1
ATOM 10149 O O . VAL B 1 306 ? 18.875 11.141 7.812 1 93.31 306 VAL B O 1
ATOM 10152 N N . PRO B 1 307 ? 17.844 10.016 9.453 1 88.38 307 PRO B N 1
ATOM 10153 C CA . PRO B 1 307 ? 17.594 8.852 8.602 1 88.38 307 PRO B CA 1
ATOM 10154 C C . PRO B 1 307 ? 16.688 9.18 7.41 1 88.38 307 PRO B C 1
ATOM 10156 O O . PRO B 1 307 ? 15.883 10.117 7.477 1 88.38 307 PRO B O 1
ATOM 10159 N N . LEU B 1 308 ? 16.891 8.32 6.367 1 84.62 308 LEU B N 1
ATOM 10160 C CA . LEU B 1 308 ? 16.094 8.461 5.152 1 84.62 308 LEU B CA 1
ATOM 10161 C C . LEU B 1 308 ? 14.82 7.637 5.25 1 84.62 308 LEU B C 1
ATOM 10163 O O . LEU B 1 308 ? 14.828 6.523 5.777 1 84.62 308 LEU B O 1
ATOM 10167 N N . SER B 1 309 ? 13.688 8.219 4.816 1 83.38 309 SER B N 1
ATOM 10168 C CA . SER B 1 309 ? 12.414 7.547 4.582 1 83.38 309 SER B CA 1
ATOM 10169 C C . SER B 1 309 ? 11.961 7.703 3.137 1 83.38 309 SER B C 1
ATOM 10171 O O . SER B 1 309 ? 12.547 8.477 2.377 1 83.38 309 SER B O 1
ATOM 10173 N N . ASN B 1 310 ? 11.055 6.848 2.713 1 80.56 310 ASN B N 1
ATOM 10174 C CA . ASN B 1 310 ? 10.672 6.922 1.308 1 80.56 310 ASN B CA 1
ATOM 10175 C C . ASN B 1 310 ? 9.156 6.852 1.137 1 80.56 310 ASN B C 1
ATOM 10177 O O . ASN B 1 310 ? 8.453 6.316 1.996 1 80.56 310 ASN B O 1
ATOM 10181 N N . ILE B 1 311 ? 8.695 7.48 0.084 1 80.75 311 ILE B N 1
ATOM 10182 C CA . ILE B 1 311 ? 7.316 7.383 -0.382 1 80.75 311 ILE B CA 1
ATOM 10183 C C . ILE B 1 311 ? 7.297 6.98 -1.854 1 80.75 311 ILE B C 1
ATOM 10185 O O . ILE B 1 311 ? 8.18 7.371 -2.623 1 80.75 311 ILE B O 1
ATOM 10189 N N . VAL B 1 312 ? 6.371 6.141 -2.164 1 80.56 312 VAL B N 1
ATOM 10190 C CA . VAL B 1 312 ? 6.238 5.703 -3.551 1 80.56 312 VAL B CA 1
ATOM 10191 C C . VAL B 1 312 ? 5.137 6.5 -4.242 1 80.56 312 VAL B C 1
ATOM 10193 O O . VAL B 1 312 ? 4.047 6.672 -3.688 1 80.56 312 VAL B O 1
ATOM 10196 N N . ILE B 1 313 ? 5.473 7.062 -5.34 1 81.19 313 ILE B N 1
ATOM 10197 C CA . ILE B 1 313 ? 4.504 7.781 -6.164 1 81.19 313 ILE B CA 1
ATOM 10198 C C . ILE B 1 313 ? 4.195 6.969 -7.418 1 81.19 313 ILE B C 1
ATOM 10200 O O . ILE B 1 313 ? 5.109 6.504 -8.109 1 81.19 313 ILE B O 1
ATOM 10204 N N . TYR B 1 314 ? 2.941 6.746 -7.691 1 79.94 314 TYR B N 1
ATOM 10205 C CA . TYR B 1 314 ? 2.523 5.926 -8.828 1 79.94 314 TYR B CA 1
ATOM 10206 C C . TYR B 1 314 ? 2.115 6.797 -10.008 1 79.94 314 TYR B C 1
ATOM 10208 O O . TYR B 1 314 ? 1.145 7.555 -9.922 1 79.94 314 TYR B O 1
ATOM 10216 N N . ASP B 1 315 ? 2.973 6.695 -11.031 1 72.38 315 ASP B N 1
ATOM 10217 C CA . ASP B 1 315 ? 2.74 7.508 -12.219 1 72.38 315 ASP B CA 1
ATOM 10218 C C . ASP B 1 315 ? 1.569 6.969 -13.031 1 72.38 315 ASP B C 1
ATOM 10220 O O . ASP B 1 315 ? 1.324 5.762 -13.055 1 72.38 315 ASP B O 1
ATOM 10224 N N . ASP B 1 316 ? 0.905 7.809 -13.68 1 63.81 316 ASP B N 1
ATOM 10225 C CA . ASP B 1 316 ? -0.255 7.434 -14.484 1 63.81 316 ASP B CA 1
ATOM 10226 C C . ASP B 1 316 ? 0.16 6.598 -15.688 1 63.81 316 ASP B C 1
ATOM 10228 O O . ASP B 1 316 ? -0.635 5.812 -16.219 1 63.81 316 ASP B O 1
ATOM 10232 N N . ASN B 1 317 ? 1.48 6.797 -16.109 1 58.22 317 ASN B N 1
ATOM 10233 C CA . ASN B 1 317 ? 1.915 6.125 -17.328 1 58.22 317 ASN B CA 1
ATOM 10234 C C . ASN B 1 317 ? 2.67 4.832 -17.016 1 58.22 317 ASN B C 1
ATOM 10236 O O . ASN B 1 317 ? 3.498 4.387 -17.812 1 58.22 317 ASN B O 1
ATOM 10240 N N . GLY B 1 318 ? 2.35 4.215 -15.938 1 61.38 318 GLY B N 1
ATOM 10241 C CA . GLY B 1 318 ? 2.768 2.838 -15.719 1 61.38 318 GLY B CA 1
ATOM 10242 C C . GLY B 1 318 ? 3.947 2.713 -14.773 1 61.38 318 GLY B C 1
ATOM 10243 O O . GLY B 1 318 ? 4.258 1.617 -14.305 1 61.38 318 GLY B O 1
ATOM 10244 N N . GLY B 1 319 ? 4.617 3.896 -14.461 1 63.91 319 GLY B N 1
ATOM 10245 C CA . GLY B 1 319 ? 5.777 3.758 -13.594 1 63.91 319 GLY B CA 1
ATOM 10246 C C . GLY B 1 319 ? 5.543 4.289 -12.195 1 63.91 319 GLY B C 1
ATOM 10247 O O . GLY B 1 319 ? 4.406 4.562 -11.812 1 63.91 319 GLY B O 1
ATOM 10248 N N . TYR B 1 320 ? 6.328 3.783 -11.297 1 72.56 320 TYR B N 1
ATOM 10249 C CA . TYR B 1 320 ? 6.34 4.391 -9.969 1 72.56 320 TYR B CA 1
ATOM 10250 C C . TYR B 1 320 ? 7.715 4.957 -9.641 1 72.56 320 TYR B C 1
ATOM 10252 O O . TYR B 1 320 ? 8.703 4.617 -10.289 1 72.56 320 TYR B O 1
ATOM 10260 N N . SER B 1 321 ? 7.691 5.957 -8.93 1 73.19 321 SER B N 1
ATOM 10261 C CA . SER B 1 321 ? 8.938 6.551 -8.453 1 73.19 321 SER B CA 1
ATOM 10262 C C . SER B 1 321 ? 8.992 6.586 -6.934 1 73.19 321 SER B C 1
ATOM 10264 O O . SER B 1 321 ? 7.949 6.641 -6.27 1 73.19 321 SER B O 1
ATOM 10266 N N . THR B 1 322 ? 10.195 6.375 -6.492 1 74.31 322 THR B N 1
ATOM 10267 C CA . THR B 1 322 ? 10.391 6.457 -5.047 1 74.31 322 THR B CA 1
ATOM 10268 C C . THR B 1 322 ? 11.008 7.801 -4.664 1 74.31 322 THR B C 1
ATOM 10270 O O . THR B 1 322 ? 12.047 8.188 -5.195 1 74.31 322 THR B O 1
ATOM 10273 N N . ASN B 1 323 ? 10.266 8.578 -3.854 1 75.5 323 ASN B N 1
ATOM 10274 C CA . ASN B 1 323 ? 10.758 9.844 -3.318 1 75.5 323 ASN B CA 1
ATOM 10275 C C . ASN B 1 323 ? 11.281 9.68 -1.892 1 75.5 323 ASN B C 1
ATOM 10277 O O . ASN B 1 323 ? 10.547 9.234 -1.006 1 75.5 323 ASN B O 1
ATOM 10281 N N . ASN B 1 324 ? 12.578 10.055 -1.777 1 78.69 324 ASN B N 1
ATOM 10282 C CA . ASN B 1 324 ? 13.195 9.953 -0.457 1 78.69 324 ASN B CA 1
ATOM 10283 C C . ASN B 1 324 ? 13.102 11.273 0.304 1 78.69 324 ASN B C 1
ATOM 10285 O O . ASN B 1 324 ? 13.18 12.344 -0.295 1 78.69 324 ASN B O 1
ATOM 10289 N N . TYR B 1 325 ? 12.922 11.258 1.548 1 81.25 325 TYR B N 1
ATOM 10290 C CA . TYR B 1 325 ? 12.93 12.422 2.42 1 81.25 325 TYR B CA 1
ATOM 10291 C C . TYR B 1 325 ? 13.492 12.078 3.795 1 81.25 325 TYR B C 1
ATOM 10293 O O . TYR B 1 325 ? 13.602 10.898 4.145 1 81.25 325 TYR B O 1
ATOM 10301 N N . ARG B 1 326 ? 13.969 13.133 4.469 1 88.25 326 ARG B N 1
ATOM 10302 C CA . ARG B 1 326 ? 14.523 12.93 5.801 1 88.25 326 ARG B CA 1
ATOM 10303 C C . ARG B 1 326 ? 13.43 12.969 6.863 1 88.25 326 ARG B C 1
ATOM 10305 O O . ARG B 1 326 ? 12.547 13.828 6.82 1 88.25 326 ARG B O 1
ATOM 10312 N N . TYR B 1 327 ? 13.422 11.969 7.699 1 90.56 327 TYR B N 1
ATOM 10313 C CA . TYR B 1 327 ? 12.391 11.844 8.719 1 90.56 327 TYR B CA 1
ATOM 10314 C C . TYR B 1 327 ? 13 11.484 10.07 1 90.56 327 TYR B C 1
ATOM 10316 O O . TYR B 1 327 ? 13.508 10.375 10.258 1 90.56 327 TYR B O 1
ATOM 10324 N N . SER B 1 328 ? 12.961 12.438 11.023 1 93.12 328 SER B N 1
ATOM 10325 C CA . SER B 1 328 ? 13.516 12.195 12.344 1 93.12 328 SER B CA 1
ATOM 10326 C C . SER B 1 328 ? 12.516 11.492 13.25 1 93.12 328 SER B C 1
ATOM 10328 O O . SER B 1 328 ? 11.32 11.773 13.203 1 93.12 328 SER B O 1
ATOM 10330 N N . THR B 1 329 ? 12.977 10.547 14.047 1 89.94 329 THR B N 1
ATOM 10331 C CA . THR B 1 329 ? 12.172 9.836 15.039 1 89.94 329 THR B CA 1
ATOM 10332 C C . THR B 1 329 ? 12.742 10.023 16.438 1 89.94 329 THR B C 1
ATOM 10334 O O . THR B 1 329 ? 13.758 10.711 16.609 1 89.94 329 THR B O 1
ATOM 10337 N N . ILE B 1 330 ? 12.109 9.453 17.469 1 85.12 330 ILE B N 1
ATOM 10338 C CA . ILE B 1 330 ? 12.516 9.617 18.859 1 85.12 330 ILE B CA 1
ATOM 10339 C C . ILE B 1 330 ? 13.922 9.047 19.062 1 85.12 330 ILE B C 1
ATOM 10341 O O . ILE B 1 330 ? 14.695 9.562 19.875 1 85.12 330 ILE B O 1
ATOM 10345 N N . ASN B 1 331 ? 14.32 8.062 18.156 1 83.88 331 ASN B N 1
ATOM 10346 C CA . ASN B 1 331 ? 15.602 7.379 18.344 1 83.88 331 ASN B CA 1
ATOM 10347 C C . ASN B 1 331 ? 16.641 7.855 17.328 1 83.88 331 ASN B C 1
ATOM 10349 O O . ASN B 1 331 ? 17.703 7.254 17.203 1 83.88 331 ASN B O 1
ATOM 10353 N N . SER B 1 332 ? 16.344 8.93 16.688 1 90.44 332 SER B N 1
ATOM 10354 C CA . SER B 1 332 ? 17.266 9.398 15.672 1 90.44 332 SER B CA 1
ATOM 10355 C C . SER B 1 332 ? 17.703 10.836 15.945 1 90.44 332 SER B C 1
ATOM 10357 O O . SER B 1 332 ? 17.188 11.492 16.859 1 90.44 332 SER B O 1
ATOM 10359 N N . SER B 1 333 ? 18.656 11.289 15.156 1 93.19 333 SER B N 1
ATOM 10360 C CA . SER B 1 333 ? 19.062 12.695 15.188 1 93.19 333 SER B CA 1
ATOM 10361 C C . SER B 1 333 ? 17.984 13.594 14.594 1 93.19 333 SER B C 1
ATOM 10363 O O . SER B 1 333 ? 17.188 13.148 13.758 1 93.19 333 SER B O 1
ATOM 10365 N N . ILE B 1 334 ? 17.891 14.812 15.141 1 94.31 334 ILE B N 1
ATOM 10366 C CA . ILE B 1 334 ? 16.938 15.766 14.594 1 94.31 334 ILE B CA 1
ATOM 10367 C C . ILE B 1 334 ? 17.641 16.719 13.625 1 94.31 334 ILE B C 1
ATOM 10369 O O . ILE B 1 334 ? 17.047 17.688 13.156 1 94.31 334 ILE B O 1
ATOM 10373 N N . GLY B 1 335 ? 18.906 16.391 13.32 1 93.25 335 GLY B N 1
ATOM 10374 C CA . GLY B 1 335 ? 19.656 17.281 12.469 1 93.25 335 GLY B CA 1
ATOM 10375 C C . GLY B 1 335 ? 20.172 18.516 13.203 1 93.25 335 GLY B C 1
ATOM 10376 O O . GLY B 1 335 ? 20.031 18.609 14.422 1 93.25 335 GLY B O 1
ATOM 10377 N N . ILE B 1 336 ? 20.812 19.422 12.414 1 94.5 336 ILE B N 1
ATOM 10378 C CA . ILE B 1 336 ? 21.375 20.641 12.969 1 94.5 336 ILE B CA 1
ATOM 10379 C C . ILE B 1 336 ? 20.75 21.859 12.297 1 94.5 336 ILE B C 1
ATOM 10381 O O . ILE B 1 336 ? 20.641 21.906 11.07 1 94.5 336 ILE B O 1
ATOM 10385 N N . VAL B 1 337 ? 20.297 22.734 13.141 1 95.44 337 VAL B N 1
ATOM 10386 C CA . VAL B 1 337 ? 19.656 23.938 12.617 1 95.44 337 VAL B CA 1
ATOM 10387 C C . VAL B 1 337 ? 20.578 25.141 12.805 1 95.44 337 VAL B C 1
ATOM 10389 O O . VAL B 1 337 ? 21.188 25.297 13.867 1 95.44 337 VAL B O 1
ATOM 10392 N N . ASN B 1 338 ? 20.75 25.875 11.742 1 95.31 338 ASN B N 1
ATOM 10393 C CA . ASN B 1 338 ? 21.562 27.094 11.766 1 95.31 338 ASN B CA 1
ATOM 10394 C C . ASN B 1 338 ? 20.797 28.281 11.188 1 95.31 338 ASN B C 1
ATOM 10396 O O . ASN B 1 338 ? 19.891 28.109 10.352 1 95.31 338 ASN B O 1
ATOM 10400 N N . LEU B 1 339 ? 21.109 29.391 11.742 1 97.06 339 LEU B N 1
ATOM 10401 C CA . LEU B 1 339 ? 20.641 30.641 11.172 1 97.06 339 LEU B CA 1
ATOM 10402 C C . LEU B 1 339 ? 21.781 31.422 10.523 1 97.06 339 LEU B C 1
ATOM 10404 O O . LEU B 1 339 ? 22.891 31.469 11.07 1 97.06 339 LEU B O 1
ATOM 10408 N N . TRP B 1 340 ? 21.547 31.875 9.344 1 97.31 340 TRP B N 1
ATOM 10409 C CA . TRP B 1 340 ? 22.516 32.656 8.609 1 97.31 340 TRP B CA 1
ATOM 10410 C C . TRP B 1 340 ? 21.984 34.062 8.305 1 97.31 340 TRP B C 1
ATOM 10412 O O . TRP B 1 340 ? 20.766 34.25 8.219 1 97.31 340 TRP B O 1
ATOM 10422 N N . ILE B 1 341 ? 22.891 35.031 8.18 1 97.06 341 ILE B N 1
ATOM 10423 C CA . ILE B 1 341 ? 22.5 36.406 7.871 1 97.06 341 ILE B CA 1
ATOM 10424 C C . ILE B 1 341 ? 23.328 36.938 6.695 1 97.06 341 ILE B C 1
ATOM 10426 O O . ILE B 1 341 ? 24.547 36.688 6.629 1 97.06 341 ILE B O 1
ATOM 10430 N N . ILE B 1 342 ? 22.688 37.562 5.77 1 94.88 342 ILE B N 1
ATOM 10431 C CA . ILE B 1 342 ? 23.328 38.219 4.633 1 94.88 342 ILE B CA 1
ATOM 10432 C C . ILE B 1 342 ? 22.969 39.719 4.621 1 94.88 342 ILE B C 1
ATOM 10434 O O . ILE B 1 342 ? 21.797 40.062 4.75 1 94.88 342 ILE B O 1
ATOM 10438 N N . ARG B 1 343 ? 23.969 40.438 4.52 1 93.5 343 ARG B N 1
ATOM 10439 C CA . ARG B 1 343 ? 23.766 41.875 4.355 1 93.5 343 ARG B CA 1
ATOM 10440 C C . ARG B 1 343 ? 23.625 42.25 2.881 1 93.5 343 ARG B C 1
ATOM 10442 O O . ARG B 1 343 ? 24.422 41.812 2.051 1 93.5 343 ARG B O 1
ATOM 10449 N N . ILE B 1 344 ? 22.625 43.031 2.6 1 90.94 344 ILE B N 1
ATOM 10450 C CA . ILE B 1 344 ? 22.312 43.375 1.209 1 90.94 344 ILE B CA 1
ATOM 10451 C C . ILE B 1 344 ? 22.219 44.875 1.042 1 90.94 344 ILE B C 1
ATOM 10453 O O . ILE B 1 344 ? 21.562 45.562 1.839 1 90.94 344 ILE B O 1
ATOM 10457 N N . ASN B 1 345 ? 22.891 45.281 -0.002 1 88.44 345 ASN B N 1
ATOM 10458 C CA . ASN B 1 345 ? 22.766 46.688 -0.386 1 88.44 345 ASN B CA 1
ATOM 10459 C C . ASN B 1 345 ? 21.625 46.906 -1.361 1 88.44 345 ASN B C 1
ATOM 10461 O O . ASN B 1 345 ? 21.656 46.406 -2.49 1 88.44 345 ASN B O 1
ATOM 10465 N N . ALA B 1 346 ? 20.688 47.656 -0.933 1 81.81 346 ALA B N 1
ATOM 10466 C CA . ALA B 1 346 ? 19.469 47.844 -1.713 1 81.81 346 ALA B CA 1
ATOM 10467 C C . ALA B 1 346 ? 19.75 48.594 -3.014 1 81.81 346 ALA B C 1
ATOM 10469 O O . ALA B 1 346 ? 19.062 48.375 -4.016 1 81.81 346 ALA B O 1
ATOM 10470 N N . GLN B 1 347 ? 20.719 49.438 -2.996 1 79.56 347 GLN B N 1
ATOM 10471 C CA . GLN B 1 347 ? 21 50.281 -4.164 1 79.56 347 GLN B CA 1
ATOM 10472 C C . GLN B 1 347 ? 21.719 49.469 -5.242 1 79.56 347 GLN B C 1
ATOM 10474 O O . GLN B 1 347 ? 21.391 49.562 -6.426 1 79.56 347 GLN B O 1
ATOM 10479 N N . THR B 1 348 ? 22.672 48.656 -4.777 1 78 348 THR B N 1
ATOM 10480 C CA . THR B 1 348 ? 23.484 47.938 -5.746 1 78 348 THR B CA 1
ATOM 10481 C C . THR B 1 348 ? 23.016 46.469 -5.871 1 78 348 THR B C 1
ATOM 10483 O O . THR B 1 348 ? 23.391 45.781 -6.809 1 78 348 THR B O 1
ATOM 10486 N N . ASN B 1 349 ? 22.141 46.094 -5.074 1 75.25 349 ASN B N 1
ATOM 10487 C CA . ASN B 1 349 ? 21.656 44.719 -5.004 1 75.25 349 ASN B CA 1
ATOM 10488 C C . ASN B 1 349 ? 22.812 43.719 -4.773 1 75.25 349 ASN B C 1
ATOM 10490 O O . ASN B 1 349 ? 22.734 42.562 -5.207 1 75.25 349 ASN B O 1
ATOM 10494 N N . GLU B 1 350 ? 23.891 44.25 -4.242 1 80 350 GLU B N 1
ATOM 10495 C CA . GLU B 1 350 ? 25.016 43.375 -3.898 1 80 350 GLU B CA 1
ATOM 10496 C C . GLU B 1 350 ? 24.891 42.844 -2.48 1 80 350 GLU B C 1
ATOM 10498 O O . GLU B 1 350 ? 24.312 43.5 -1.605 1 80 350 GLU B O 1
ATOM 10503 N N . TYR B 1 351 ? 25.188 41.562 -2.33 1 81.62 351 TYR B N 1
ATOM 10504 C CA . TYR B 1 351 ? 25.094 41 -0.998 1 81.62 351 TYR B CA 1
ATOM 10505 C C . TYR B 1 351 ? 26.469 40.5 -0.531 1 81.62 351 TYR B C 1
ATOM 10507 O O . TYR B 1 351 ? 27.297 40.094 -1.345 1 81.62 351 TYR B O 1
ATOM 10515 N N . GLU B 1 352 ? 26.672 40.625 0.728 1 85.88 352 GLU B N 1
ATOM 10516 C CA . GLU B 1 352 ? 27.906 40.188 1.371 1 85.88 352 GLU B CA 1
ATOM 10517 C C . GLU B 1 352 ? 27.859 38.688 1.712 1 85.88 352 GLU B C 1
ATOM 10519 O O . GLU B 1 352 ? 26.844 38.031 1.488 1 85.88 352 GLU B O 1
ATOM 10524 N N . LYS B 1 353 ? 29 38.25 2.092 1 89.5 353 LYS B N 1
ATOM 10525 C CA . LYS B 1 353 ? 29.094 36.844 2.488 1 89.5 353 LYS B CA 1
ATOM 10526 C C . LYS B 1 353 ? 28.172 36.531 3.678 1 89.5 353 LYS B C 1
ATOM 10528 O O . LYS B 1 353 ? 28.062 37.375 4.594 1 89.5 353 LYS B O 1
ATOM 10533 N N . ALA B 1 354 ? 27.547 35.438 3.582 1 94 354 ALA B N 1
ATOM 10534 C CA . ALA B 1 354 ? 26.641 35.031 4.656 1 94 354 ALA B CA 1
ATOM 10535 C C . ALA B 1 354 ? 27.422 34.75 5.945 1 94 354 ALA B C 1
ATOM 10537 O O . ALA B 1 354 ? 28.516 34.188 5.914 1 94 354 ALA B O 1
ATOM 10538 N N . MET B 1 355 ? 26.891 35.219 7.023 1 96 355 MET B N 1
ATOM 10539 C CA . MET B 1 355 ? 27.453 34.969 8.344 1 96 355 MET B CA 1
ATOM 10540 C C . MET B 1 355 ? 26.531 34.125 9.195 1 96 355 MET B C 1
ATOM 10542 O O . MET B 1 355 ? 25.312 34.312 9.164 1 96 355 MET B O 1
ATOM 10546 N N . ARG B 1 356 ? 27.141 33.219 9.891 1 95.69 356 ARG B N 1
ATOM 10547 C CA . ARG B 1 356 ? 26.344 32.344 10.727 1 95.69 356 ARG B CA 1
ATOM 10548 C C . ARG B 1 356 ? 26.016 32.969 12.062 1 95.69 356 ARG B C 1
ATOM 10550 O O . ARG B 1 356 ? 26.859 33.656 12.672 1 95.69 356 ARG B O 1
ATOM 10557 N N . VAL B 1 357 ? 24.812 32.875 12.453 1 96.69 357 VAL B N 1
ATOM 10558 C CA . VAL B 1 357 ? 24.406 33.312 13.789 1 96.69 357 VAL B CA 1
ATOM 10559 C C . VAL B 1 357 ? 24.875 32.281 14.828 1 96.69 357 VAL B C 1
ATOM 10561 O O . VAL B 1 357 ? 24.625 31.094 14.695 1 96.69 357 VAL B O 1
ATOM 10564 N N . GLN B 1 358 ? 25.594 32.75 15.828 1 95.06 358 GLN B N 1
ATOM 10565 C CA . GLN B 1 358 ? 26.094 31.844 16.875 1 95.06 358 GLN B CA 1
ATOM 10566 C C . GLN B 1 358 ? 25.125 31.797 18.062 1 95.06 358 GLN B C 1
ATOM 10568 O O . GLN B 1 358 ? 24.969 32.781 18.781 1 95.06 358 GLN B O 1
ATOM 10573 N N . PRO B 1 359 ? 24.531 30.688 18.266 1 94.5 359 PRO B N 1
ATOM 10574 C CA . PRO B 1 359 ? 23.609 30.578 19.406 1 94.5 359 PRO B CA 1
ATOM 10575 C C . PRO B 1 359 ? 24.297 30.766 20.75 1 94.5 359 PRO B C 1
ATOM 10577 O O . PRO B 1 359 ? 25.531 30.719 20.812 1 94.5 359 PRO B O 1
ATOM 10580 N N . PRO B 1 360 ? 23.5 30.953 21.766 1 91.94 360 PRO B N 1
ATOM 10581 C CA . PRO B 1 360 ? 24.109 31.047 23.094 1 91.94 360 PRO B CA 1
ATOM 10582 C C . PRO B 1 360 ? 24.875 29.781 23.469 1 91.94 360 PRO B C 1
ATOM 10584 O O . PRO B 1 360 ? 24.5 28.688 23.047 1 91.94 360 PRO B O 1
ATOM 10587 N N . TYR B 1 361 ? 25.828 29.859 24.266 1 85.69 361 TYR B N 1
ATOM 10588 C CA . TYR B 1 361 ? 26.75 28.797 24.609 1 85.69 361 TYR B CA 1
ATOM 10589 C C . TYR B 1 361 ? 26.016 27.594 25.188 1 85.69 361 TYR B C 1
ATOM 10591 O O . TYR B 1 361 ? 26.391 26.453 24.922 1 85.69 361 TYR B O 1
ATOM 10599 N N . LYS B 1 362 ? 24.922 27.75 25.844 1 81.69 362 LYS B N 1
ATOM 10600 C CA . LYS B 1 362 ? 24.141 26.672 26.469 1 81.69 362 LYS B CA 1
ATOM 10601 C C . LYS B 1 362 ? 23.578 25.719 25.422 1 81.69 362 LYS B C 1
ATOM 10603 O O . LYS B 1 362 ? 23.328 24.547 25.719 1 81.69 362 LYS B O 1
ATOM 10608 N N . LEU B 1 363 ? 23.438 26.219 24.25 1 87.94 363 LEU B N 1
ATOM 10609 C CA . LEU B 1 363 ? 22.734 25.469 23.219 1 87.94 363 LEU B CA 1
ATOM 10610 C C . LEU B 1 363 ? 23.719 24.656 22.375 1 87.94 363 LEU B C 1
ATOM 10612 O O . LEU B 1 363 ? 23.328 23.719 21.688 1 87.94 363 LEU B O 1
ATOM 10616 N N . GLU B 1 364 ? 24.984 24.953 22.422 1 78.31 364 GLU B N 1
ATOM 10617 C CA . GLU B 1 364 ? 25.953 24.344 21.516 1 78.31 364 GLU B CA 1
ATOM 10618 C C . GLU B 1 364 ? 26.094 22.844 21.797 1 78.31 364 GLU B C 1
ATOM 10620 O O . GLU B 1 364 ? 26.422 22.062 20.891 1 78.31 364 GLU B O 1
ATOM 10625 N N . GLN B 1 365 ? 25.703 22.406 22.938 1 81.5 365 GLN B N 1
ATOM 10626 C CA . GLN B 1 365 ? 25.938 21.016 23.297 1 81.5 365 GLN B CA 1
ATOM 10627 C C . GLN B 1 365 ? 24.656 20.203 23.203 1 81.5 365 GLN B C 1
ATOM 10629 O O . GLN B 1 365 ? 24.688 18.969 23.297 1 81.5 365 GLN B O 1
ATOM 10634 N N . TRP B 1 366 ? 23.562 20.844 22.953 1 87.5 366 TRP B N 1
ATOM 10635 C CA . TRP B 1 366 ? 22.312 20.125 23 1 87.5 366 TRP B CA 1
ATOM 10636 C C . TRP B 1 366 ? 21.531 20.281 21.688 1 87.5 366 TRP B C 1
ATOM 10638 O O . TRP B 1 366 ? 21.5 21.375 21.109 1 87.5 366 TRP B O 1
ATOM 10648 N N . PRO B 1 367 ? 21.016 19.172 21.188 1 92.38 367 PRO B N 1
ATOM 10649 C CA . PRO B 1 367 ? 20.125 19.328 20.047 1 92.38 367 PRO B CA 1
ATOM 10650 C C . PRO B 1 367 ? 18.953 20.281 20.312 1 92.38 367 PRO B C 1
ATOM 10652 O O . PRO B 1 367 ? 18.406 20.266 21.422 1 92.38 367 PRO B O 1
ATOM 10655 N N . HIS B 1 368 ? 18.719 21.188 19.422 1 93.5 368 HIS B N 1
ATOM 10656 C CA . HIS B 1 368 ? 17.703 22.203 19.641 1 93.5 368 HIS B CA 1
ATOM 10657 C C . HIS B 1 368 ? 17 22.578 18.344 1 93.5 368 HIS B C 1
ATOM 10659 O O . HIS B 1 368 ? 17.438 22.203 17.266 1 93.5 368 HIS B O 1
ATOM 10665 N N . TYR B 1 369 ? 15.844 23.203 18.5 1 92.62 369 TYR B N 1
ATOM 10666 C CA . TYR B 1 369 ? 15.062 23.781 17.406 1 92.62 369 TYR B CA 1
ATOM 10667 C C . TYR B 1 369 ? 15.078 25.297 17.453 1 92.62 369 TYR B C 1
ATOM 10669 O O . TYR B 1 369 ? 15.281 25.891 18.516 1 92.62 369 TYR B O 1
ATOM 10677 N N . VAL B 1 370 ? 14.953 25.891 16.297 1 92.62 370 VAL B N 1
ATOM 10678 C CA . VAL B 1 370 ? 14.609 27.312 16.203 1 92.62 370 VAL B CA 1
ATOM 10679 C C . VAL B 1 370 ? 13.102 27.469 16.047 1 92.62 370 VAL B C 1
ATOM 10681 O O . VAL B 1 370 ? 12.531 27 15.055 1 92.62 370 VAL B O 1
ATOM 10684 N N . VAL B 1 371 ? 12.523 28.109 16.969 1 88.38 371 VAL B N 1
ATOM 10685 C CA . VAL B 1 371 ? 11.07 28.062 16.953 1 88.38 371 VAL B CA 1
ATOM 10686 C C . VAL B 1 371 ? 10.516 29.453 16.641 1 88.38 371 VAL B C 1
ATOM 10688 O O . VAL B 1 371 ? 9.352 29.594 16.234 1 88.38 371 VAL B O 1
ATOM 10691 N N . HIS B 1 372 ? 11.375 30.469 16.734 1 85.44 372 HIS B N 1
ATOM 10692 C CA . HIS B 1 372 ? 10.945 31.812 16.391 1 85.44 372 HIS B CA 1
ATOM 10693 C C . HIS B 1 372 ? 12.133 32.688 15.984 1 85.44 372 HIS B C 1
ATOM 10695 O O . HIS B 1 372 ? 13.203 32.594 16.594 1 85.44 372 HIS B O 1
ATOM 10701 N N . VAL B 1 373 ? 11.961 33.5 14.992 1 89.75 373 VAL B N 1
ATOM 10702 C CA . VAL B 1 373 ? 12.961 34.438 14.531 1 89.75 373 VAL B CA 1
ATOM 10703 C C . VAL B 1 373 ? 12.289 35.781 14.164 1 89.75 373 VAL B C 1
ATOM 10705 O O . VAL B 1 373 ? 11.234 35.781 13.523 1 89.75 373 VAL B O 1
ATOM 10708 N N . ASN B 1 374 ? 12.852 36.812 14.688 1 84.31 374 ASN B N 1
ATOM 10709 C CA . ASN B 1 374 ? 12.336 38.125 14.352 1 84.31 374 ASN B CA 1
ATOM 10710 C C . ASN B 1 374 ? 13.422 39.188 14.461 1 84.31 374 ASN B C 1
ATOM 10712 O O . ASN B 1 374 ? 14.336 39.062 15.281 1 84.31 374 ASN B O 1
ATOM 10716 N N . TRP B 1 375 ? 13.328 40.25 13.625 1 86.94 375 TRP B N 1
ATOM 10717 C CA . TRP B 1 375 ? 14.25 41.375 13.703 1 86.94 375 TRP B CA 1
ATOM 10718 C C . TRP B 1 375 ? 13.711 42.469 14.625 1 86.94 375 TRP B C 1
ATOM 10720 O O . TRP B 1 375 ? 12.578 42.938 14.461 1 86.94 375 TRP B O 1
ATOM 10730 N N . LEU B 1 376 ? 14.461 42.844 15.609 1 80.44 376 LEU B N 1
ATOM 10731 C CA . LEU B 1 376 ? 14.117 44 16.438 1 80.44 376 LEU B CA 1
ATOM 10732 C C . LEU B 1 376 ? 14.508 45.281 15.766 1 80.44 376 LEU B C 1
ATOM 10734 O O . LEU B 1 376 ? 13.812 46.312 15.906 1 80.44 376 LEU B O 1
ATOM 10738 N N . SER B 1 377 ? 15.625 45.219 15.203 1 83.81 377 SER B N 1
ATOM 10739 C CA . SER B 1 377 ? 16.172 46.312 14.391 1 83.81 377 SER B CA 1
ATOM 10740 C C . SER B 1 377 ? 17.016 45.781 13.242 1 83.81 377 SER B C 1
ATOM 10742 O O . SER B 1 377 ? 17.141 44.562 13.078 1 83.81 377 SER B O 1
ATOM 10744 N N . ASN B 1 378 ? 17.5 46.719 12.508 1 89.56 378 ASN B N 1
ATOM 10745 C CA . ASN B 1 378 ? 18.297 46.312 11.367 1 89.56 378 ASN B CA 1
ATOM 10746 C C . ASN B 1 378 ? 19.531 45.5 11.805 1 89.56 378 ASN B C 1
ATOM 10748 O O . ASN B 1 378 ? 19.969 44.594 11.117 1 89.56 378 ASN B O 1
ATOM 10752 N N . ASP B 1 379 ? 20 45.812 12.984 1 91.31 379 ASP B N 1
ATOM 10753 C CA . ASP B 1 379 ? 21.266 45.219 13.398 1 91.31 379 ASP B CA 1
ATOM 10754 C C . ASP B 1 379 ? 21.062 44.281 14.586 1 91.31 379 ASP B C 1
ATOM 10756 O O . ASP B 1 379 ? 22.031 43.906 15.266 1 91.31 379 ASP B O 1
ATOM 10760 N N . GLN B 1 380 ? 19.875 44 14.828 1 89 380 GLN B N 1
ATOM 10761 C CA . GLN B 1 380 ? 19.609 43.125 15.977 1 89 380 GLN B CA 1
ATOM 10762 C C . GLN B 1 380 ? 18.547 42.094 15.648 1 89 380 GLN B C 1
ATOM 10764 O O . GLN B 1 380 ? 17.422 42.438 15.305 1 89 380 GLN B O 1
ATOM 10769 N N . LEU B 1 381 ? 18.922 40.844 15.836 1 91.81 381 LEU B N 1
ATOM 10770 C CA . LEU B 1 381 ? 18.047 39.688 15.586 1 91.81 381 LEU B CA 1
ATOM 10771 C C . LEU B 1 381 ? 17.672 39 16.891 1 91.81 381 LEU B C 1
ATOM 10773 O O . LEU B 1 381 ? 18.531 38.781 17.75 1 91.81 381 LEU B O 1
ATOM 10777 N N . ILE B 1 382 ? 16.375 38.719 17.047 1 87.44 382 ILE B N 1
ATOM 10778 C CA . ILE B 1 382 ? 15.883 37.969 18.188 1 87.44 382 ILE B CA 1
ATOM 10779 C C . ILE B 1 382 ? 15.523 36.531 17.766 1 87.44 382 ILE B C 1
ATOM 10781 O O . ILE B 1 382 ? 14.828 36.344 16.766 1 87.44 382 ILE B O 1
ATOM 10785 N N . VAL B 1 383 ? 16.078 35.625 18.547 1 89.5 383 VAL B N 1
ATOM 10786 C CA . VAL B 1 383 ? 15.844 34.219 18.203 1 89.5 383 VAL B CA 1
ATOM 10787 C C . VAL B 1 383 ? 15.375 33.438 19.438 1 89.5 383 VAL B C 1
ATOM 10789 O O . VAL B 1 383 ? 15.867 33.688 20.547 1 89.5 383 VAL B O 1
ATOM 10792 N N . LEU B 1 384 ? 14.375 32.656 19.297 1 87.31 384 LEU B N 1
ATOM 10793 C CA . LEU B 1 384 ? 13.922 31.719 20.328 1 87.31 384 LEU B CA 1
ATOM 10794 C C . LEU B 1 384 ? 14.281 30.281 19.969 1 87.31 384 LEU B C 1
ATOM 10796 O O . LEU B 1 384 ? 13.891 29.781 18.906 1 87.31 384 LEU B O 1
ATOM 10800 N N . TRP B 1 385 ? 15.039 29.656 20.844 1 89.94 385 TRP B N 1
ATOM 10801 C CA . TRP B 1 385 ? 15.414 28.266 20.672 1 89.94 385 TRP B CA 1
ATOM 10802 C C . TRP B 1 385 ? 14.664 27.375 21.656 1 89.94 385 TRP B C 1
ATOM 10804 O O . TRP B 1 385 ? 14.414 27.781 22.797 1 89.94 385 TRP B O 1
ATOM 10814 N N . SER B 1 386 ? 14.289 26.234 21.203 1 87.88 386 SER B N 1
ATOM 10815 C CA . SER B 1 386 ? 13.758 25.188 22.078 1 87.88 386 SER B CA 1
ATOM 10816 C C . SER B 1 386 ? 14.664 23.953 22.094 1 87.88 386 SER B C 1
ATOM 10818 O O . SER B 1 386 ? 15.172 23.547 21.047 1 87.88 386 SER B O 1
ATOM 10820 N N . LEU B 1 387 ? 14.883 23.453 23.266 1 88.06 387 LEU B N 1
ATOM 10821 C CA . LEU B 1 387 ? 15.609 22.203 23.312 1 88.06 387 LEU B CA 1
ATOM 10822 C C . LEU B 1 387 ? 14.781 21.062 22.703 1 88.06 387 LEU B C 1
ATOM 10824 O O . LEU B 1 387 ? 13.57 21.203 22.531 1 88.06 387 LEU B O 1
ATOM 10828 N N . ARG B 1 388 ? 15.391 20.047 22.359 1 87.75 388 ARG B N 1
ATOM 10829 C CA . ARG B 1 388 ? 14.742 18.922 21.688 1 87.75 388 ARG B CA 1
ATOM 10830 C C . ARG B 1 388 ? 13.547 18.422 22.5 1 87.75 388 ARG B C 1
ATOM 10832 O O . ARG B 1 388 ? 12.508 18.078 21.922 1 87.75 388 ARG B O 1
ATOM 10839 N N . ASP B 1 389 ? 13.727 18.328 23.844 1 80.75 389 ASP B N 1
ATOM 10840 C CA . ASP B 1 389 ? 12.648 17.797 24.672 1 80.75 389 ASP B CA 1
ATOM 10841 C C . ASP B 1 389 ? 11.523 18.812 24.844 1 80.75 389 ASP B C 1
ATOM 10843 O O . ASP B 1 389 ? 10.477 18.5 25.406 1 80.75 389 ASP B O 1
ATOM 10847 N N . GLN B 1 390 ? 11.766 20.078 24.344 1 81.56 390 GLN B N 1
ATOM 10848 C CA . GLN B 1 390 ? 10.773 21.141 24.281 1 81.56 390 GLN B CA 1
ATOM 10849 C C . GLN B 1 390 ? 10.32 21.562 25.672 1 81.56 390 GLN B C 1
ATOM 10851 O O . GLN B 1 390 ? 9.203 22.047 25.844 1 81.56 390 GLN B O 1
ATOM 10856 N N . LYS B 1 391 ? 11.156 21.297 26.656 1 76.88 391 LYS B N 1
ATOM 10857 C CA . LYS B 1 391 ? 10.82 21.672 28.031 1 76.88 391 LYS B CA 1
ATOM 10858 C C . LYS B 1 391 ? 11.422 23.016 28.406 1 76.88 391 LYS B C 1
ATOM 10860 O O . LYS B 1 391 ? 10.977 23.672 29.359 1 76.88 391 LYS B O 1
ATOM 10865 N N . ARG B 1 392 ? 12.422 23.328 27.625 1 79.44 392 ARG B N 1
ATOM 10866 C CA . ARG B 1 392 ? 13.086 24.594 27.875 1 79.44 392 ARG B CA 1
ATOM 10867 C C . ARG B 1 392 ? 13.25 25.391 26.594 1 79.44 392 ARG B C 1
ATOM 10869 O O . ARG B 1 392 ? 13.555 24.828 25.531 1 79.44 392 ARG B O 1
ATOM 10876 N N . THR B 1 393 ? 12.953 26.656 26.734 1 82.75 393 THR B N 1
ATOM 10877 C CA . THR B 1 393 ? 13.148 27.578 25.625 1 82.75 393 THR B CA 1
ATOM 10878 C C . THR B 1 393 ? 14.086 28.719 26.016 1 82.75 393 THR B C 1
ATOM 10880 O O . THR B 1 393 ? 14.023 29.203 27.141 1 82.75 393 THR B O 1
ATOM 10883 N N . ILE B 1 394 ? 14.961 29.078 25.141 1 84.12 394 ILE B N 1
ATOM 10884 C CA . ILE B 1 394 ? 15.969 30.109 25.391 1 84.12 394 ILE B CA 1
ATOM 10885 C C . ILE B 1 394 ? 15.781 31.266 24.406 1 84.12 394 ILE B C 1
ATOM 10887 O O . ILE B 1 394 ? 15.828 31.078 23.203 1 84.12 394 ILE B O 1
ATOM 10891 N N . LEU B 1 395 ? 15.508 32.406 24.953 1 83.81 395 LEU B N 1
ATOM 10892 C CA . LEU B 1 395 ? 15.43 33.625 24.156 1 83.81 395 LEU B CA 1
ATOM 10893 C C . LEU B 1 395 ? 16.797 34.312 24.062 1 83.81 395 LEU B C 1
ATOM 10895 O O . LEU B 1 395 ? 17.469 34.5 25.078 1 83.81 395 LEU B O 1
ATOM 10899 N N . GLY B 1 396 ? 17.219 34.562 22.828 1 85 396 GLY B N 1
ATOM 10900 C CA . GLY B 1 396 ? 18.5 35.188 22.625 1 85 396 GLY B CA 1
ATOM 10901 C C . GLY B 1 396 ? 18.422 36.438 21.734 1 85 396 GLY B C 1
ATOM 10902 O O . GLY B 1 396 ? 17.516 36.531 20.891 1 85 396 GLY B O 1
ATOM 10903 N N . SER B 1 397 ? 19.25 37.344 22 1 88.25 397 SER B N 1
ATOM 10904 C CA . SER B 1 397 ? 19.438 38.531 21.172 1 88.25 397 SER B CA 1
ATOM 10905 C C . SER B 1 397 ? 20.797 38.5 20.469 1 88.25 397 SER B C 1
ATOM 10907 O O . SER B 1 397 ? 21.828 38.281 21.109 1 88.25 397 SER B O 1
ATOM 10909 N N . CYS B 1 398 ? 20.75 38.688 19.188 1 93.94 398 CYS B N 1
ATOM 10910 C CA . CYS B 1 398 ? 21.953 38.656 18.359 1 93.94 398 CYS B CA 1
ATOM 10911 C C . CYS B 1 398 ? 22.234 40.031 17.734 1 93.94 398 CYS B C 1
ATOM 10913 O O . CYS B 1 398 ? 21.406 40.562 17.016 1 93.94 398 CYS B O 1
ATOM 10915 N N . LEU B 1 399 ? 23.484 40.469 17.922 1 93.12 399 LEU B N 1
ATOM 10916 C CA . LEU B 1 399 ? 23.828 41.812 17.453 1 93.12 399 LEU B CA 1
ATOM 10917 C C . LEU B 1 399 ? 24.891 41.75 16.359 1 93.12 399 LEU B C 1
ATOM 10919 O O . LEU B 1 399 ? 25.812 40.906 16.438 1 93.12 399 LEU B O 1
ATOM 10923 N N . GLU B 1 400 ? 24.734 42.594 15.398 1 93.81 400 GLU B N 1
ATOM 10924 C CA . GLU B 1 400 ? 25.719 42.656 14.312 1 93.81 400 GLU B CA 1
ATOM 10925 C C . GLU B 1 400 ? 27.094 43.062 14.844 1 93.81 400 GLU B C 1
ATOM 10927 O O . GLU B 1 400 ? 28.109 42.562 14.375 1 93.81 400 GLU B O 1
ATOM 10932 N N . ARG B 1 401 ? 27.188 43.938 15.789 1 92.81 401 ARG B N 1
ATOM 10933 C CA . ARG B 1 401 ? 28.438 44.469 16.344 1 92.81 401 ARG B CA 1
ATOM 10934 C C . ARG B 1 401 ? 29.266 43.344 16.984 1 92.81 401 ARG B C 1
ATOM 10936 O O . ARG B 1 401 ? 30.484 43.438 17.062 1 92.81 401 ARG B O 1
ATOM 10943 N N . ASN B 1 402 ? 28.609 42.344 17.438 1 93.5 402 ASN B N 1
ATOM 10944 C CA . ASN B 1 402 ? 29.297 41.188 18.031 1 93.5 402 ASN B CA 1
ATOM 10945 C C . ASN B 1 402 ? 29.359 40.031 17.062 1 93.5 402 ASN B C 1
ATOM 10947 O O . ASN B 1 402 ? 29.266 38.875 17.484 1 93.5 402 ASN B O 1
ATOM 10951 N N . ASN B 1 403 ? 29.328 40.25 15.82 1 94.94 403 ASN B N 1
ATOM 10952 C CA . ASN B 1 403 ? 29.406 39.219 14.781 1 94.94 403 ASN B CA 1
ATOM 10953 C C . ASN B 1 403 ? 28.25 38.219 14.906 1 94.94 403 ASN B C 1
ATOM 10955 O O . ASN B 1 403 ? 28.453 37.031 14.719 1 94.94 403 ASN B O 1
ATOM 10959 N N . TRP B 1 404 ? 27.109 38.719 15.352 1 96.12 404 TRP B N 1
ATOM 10960 C CA . TRP B 1 404 ? 25.859 37.969 15.445 1 96.12 404 TRP B CA 1
ATOM 10961 C C . TRP B 1 404 ? 26 36.844 16.469 1 96.12 404 TRP B C 1
ATOM 10963 O O . TRP B 1 404 ? 25.391 35.781 16.297 1 96.12 404 TRP B O 1
ATOM 10973 N N . LYS B 1 405 ? 26.906 37 17.438 1 94.88 405 LYS B N 1
ATOM 10974 C CA . LYS B 1 405 ? 26.891 36.156 18.625 1 94.88 405 LYS B CA 1
ATOM 10975 C C . LYS B 1 405 ? 25.719 36.469 19.531 1 94.88 405 LYS B C 1
ATOM 10977 O O . LYS B 1 405 ? 25.578 37.625 19.984 1 94.88 405 LYS B O 1
ATOM 10982 N N . CYS B 1 406 ? 24.891 35.562 19.75 1 94.25 406 CYS B N 1
ATOM 10983 C CA . CYS B 1 406 ? 23.672 35.812 20.516 1 94.25 406 CYS B CA 1
ATOM 10984 C C . CYS B 1 406 ? 23.922 35.719 22.016 1 94.25 406 CYS B C 1
ATOM 10986 O O . CYS B 1 406 ? 24.672 34.844 22.469 1 94.25 406 CYS B O 1
ATOM 10988 N N . GLU B 1 407 ? 23.359 36.562 22.672 1 89.25 407 GLU B N 1
ATOM 10989 C CA . GLU B 1 407 ? 23.359 36.531 24.125 1 89.25 407 GLU B CA 1
ATOM 10990 C C . GLU B 1 407 ? 22.016 36.062 24.672 1 89.25 407 GLU B C 1
ATOM 10992 O O . GLU B 1 407 ? 20.969 36.406 24.141 1 89.25 407 GLU B O 1
ATOM 10997 N N . GLU B 1 408 ? 22.109 35.281 25.703 1 87.75 408 GLU B N 1
ATOM 10998 C CA . GLU B 1 408 ? 20.891 34.781 26.328 1 87.75 408 GLU B CA 1
ATOM 10999 C C . GLU B 1 408 ? 20.188 35.875 27.125 1 87.75 408 GLU B C 1
ATOM 11001 O O . GLU B 1 408 ? 20.812 36.562 27.953 1 87.75 408 GLU B O 1
ATOM 11006 N N . LEU B 1 409 ? 19.031 36.031 26.812 1 79.56 409 LEU B N 1
ATOM 11007 C CA . LEU B 1 409 ? 18.25 37 27.547 1 79.56 409 LEU B CA 1
ATOM 11008 C C . LEU B 1 409 ? 17.484 36.344 28.688 1 79.56 409 LEU B C 1
ATOM 11010 O O . LEU B 1 409 ? 17.5 36.844 29.812 1 79.56 409 LEU B O 1
ATOM 11014 N N . VAL B 1 410 ? 16.781 35.281 28.375 1 76.38 410 VAL B N 1
ATOM 11015 C CA . VAL B 1 410 ? 15.984 34.594 29.375 1 76.38 410 VAL B CA 1
ATOM 11016 C C . VAL B 1 410 ? 15.812 33.125 28.969 1 76.38 410 VAL B C 1
ATOM 11018 O O . VAL B 1 410 ? 15.836 32.812 27.781 1 76.38 410 VAL B O 1
ATOM 11021 N N . THR B 1 411 ? 15.781 32.281 29.984 1 78.69 411 THR B N 1
ATOM 11022 C CA . THR B 1 411 ? 15.414 30.875 29.797 1 78.69 411 THR B CA 1
ATOM 11023 C C . THR B 1 411 ? 14.039 30.594 30.406 1 78.69 411 THR B C 1
ATOM 11025 O O . THR B 1 411 ? 13.789 30.922 31.562 1 78.69 411 THR B O 1
ATOM 11028 N N . LEU B 1 412 ? 13.195 30.188 29.625 1 70.06 412 LEU B N 1
ATOM 11029 C CA . LEU B 1 412 ? 11.828 29.906 30.062 1 70.06 412 LEU B CA 1
ATOM 11030 C C . LEU B 1 412 ? 11.586 28.406 30.172 1 70.06 412 LEU B C 1
ATOM 11032 O O . LEU B 1 412 ? 12.047 27.641 29.344 1 70.06 412 LEU B O 1
ATOM 11036 N N . ARG B 1 413 ? 11.047 28.031 31.5 1 62.28 413 ARG B N 1
ATOM 11037 C CA . ARG B 1 413 ? 10.648 26.641 31.688 1 62.28 413 ARG B CA 1
ATOM 11038 C C . ARG B 1 413 ? 9.305 26.359 31.031 1 62.28 413 ARG B C 1
ATOM 11040 O O . ARG B 1 413 ? 8.414 27.203 31.047 1 62.28 413 ARG B O 1
ATOM 11047 N N . ASN B 1 414 ? 9.211 25.078 30.578 1 51.25 414 ASN B N 1
ATOM 11048 C CA . ASN B 1 414 ? 8.047 24.531 29.891 1 51.25 414 ASN B CA 1
ATOM 11049 C C . ASN B 1 414 ? 7.781 25.25 28.578 1 51.25 414 ASN B C 1
ATOM 11051 O O . ASN B 1 414 ? 8.164 26.406 28.406 1 51.25 414 ASN B O 1
ATOM 11055 N N . TRP B 1 415 ? 7.488 24.453 27.734 1 49.16 415 TRP B N 1
ATOM 11056 C CA . TRP B 1 415 ? 7.328 24.844 26.328 1 49.16 415 TRP B CA 1
ATOM 11057 C C . TRP B 1 415 ? 6.465 26.094 26.219 1 49.16 415 TRP B C 1
ATOM 11059 O O . TRP B 1 415 ? 5.402 26.188 26.828 1 49.16 415 TRP B O 1
ATOM 11069 N N . LEU B 1 416 ? 7.203 27.172 26.141 1 45.53 416 LEU B N 1
ATOM 11070 C CA . LEU B 1 416 ? 6.453 28.266 25.5 1 45.53 416 LEU B CA 1
ATOM 11071 C C . LEU B 1 416 ? 5.773 27.781 24.234 1 45.53 416 LEU B C 1
ATOM 11073 O O . LEU B 1 416 ? 6.434 27.234 23.344 1 45.53 416 LEU B O 1
ATOM 11077 N N . ARG B 1 417 ? 4.773 26.891 24.266 1 42.44 417 ARG B N 1
ATOM 11078 C CA . ARG B 1 417 ? 4.121 26.875 22.969 1 42.44 417 ARG B CA 1
ATOM 11079 C C . ARG B 1 417 ? 3.934 28.297 22.438 1 42.44 417 ARG B C 1
ATOM 11081 O O . ARG B 1 417 ? 3.104 29.047 22.938 1 42.44 417 ARG B O 1
ATOM 11088 N N . ILE B 1 418 ? 5.082 28.891 22.25 1 37.53 418 ILE B N 1
ATOM 11089 C CA . ILE B 1 418 ? 4.848 30.188 21.594 1 37.53 418 ILE B CA 1
ATOM 11090 C C . ILE B 1 418 ? 4.016 29.969 20.328 1 37.53 418 ILE B C 1
ATOM 11092 O O . ILE B 1 418 ? 4.434 29.266 19.422 1 37.53 418 ILE B O 1
ATOM 11096 N N . ASN B 1 419 ? 2.77 29.609 20.516 1 35.69 419 ASN B N 1
ATOM 11097 C CA . ASN B 1 419 ? 2.113 29.766 19.219 1 35.69 419 ASN B CA 1
ATOM 11098 C C . ASN B 1 419 ? 2.857 30.766 18.344 1 35.69 419 ASN B C 1
ATOM 11100 O O . ASN B 1 419 ? 3.26 31.828 18.797 1 35.69 419 ASN B O 1
ATOM 11104 N N . HIS B 1 420 ? 3.637 30.281 17.5 1 34.28 420 HIS B N 1
ATOM 11105 C CA . HIS B 1 420 ? 4.242 31.094 16.453 1 34.28 420 HIS B CA 1
ATOM 11106 C C . HIS B 1 420 ? 3.375 32.312 16.125 1 34.28 420 HIS B C 1
ATOM 11108 O O . HIS B 1 420 ? 2.461 32.219 15.305 1 34.28 420 HIS B O 1
ATOM 11114 N N . VAL B 1 421 ? 2.855 32.906 17.047 1 30.86 421 VAL B N 1
ATOM 11115 C CA . VAL B 1 421 ? 2.299 34.125 16.516 1 30.86 421 VAL B CA 1
ATOM 11116 C C . VAL B 1 421 ? 3.363 34.875 15.711 1 30.86 421 VAL B C 1
ATOM 11118 O O . VAL B 1 421 ? 4.395 35.281 16.266 1 30.86 421 VAL B O 1
ATOM 11121 N N . PRO B 1 422 ? 3.607 34.406 14.477 1 32.75 422 PRO B N 1
ATOM 11122 C CA . PRO B 1 422 ? 4.562 35.281 13.789 1 32.75 422 PRO B CA 1
ATOM 11123 C C . PRO B 1 422 ? 4.855 36.562 14.57 1 32.75 422 PRO B C 1
ATOM 11125 O O . PRO B 1 422 ? 6.008 37 14.633 1 32.75 422 PRO B O 1
ATOM 11128 N N . ASN B 1 423 ? 3.861 37.406 14.828 1 31.88 423 ASN B N 1
ATOM 11129 C CA . ASN B 1 423 ? 3.918 38.75 15.367 1 31.88 423 ASN B CA 1
ATOM 11130 C C . ASN B 1 423 ? 4.031 38.75 16.891 1 31.88 423 ASN B C 1
ATOM 11132 O O . ASN B 1 423 ? 3.73 39.75 17.531 1 31.88 423 ASN B O 1
ATOM 11136 N N . SER B 1 424 ? 4.086 37.719 17.391 1 32.91 424 SER B N 1
ATOM 11137 C CA . SER B 1 424 ? 4.02 37.844 18.844 1 32.91 424 SER B CA 1
ATOM 11138 C C . SER B 1 424 ? 5.172 38.688 19.375 1 32.91 424 SER B C 1
ATOM 11140 O O . SER B 1 424 ? 5.098 39.25 20.469 1 32.91 424 SER B O 1
ATOM 11142 N N . ILE B 1 425 ? 6.352 38.062 19.156 1 37.72 425 ILE B N 1
ATOM 11143 C CA . ILE B 1 425 ? 7.348 39 19.656 1 37.72 425 ILE B CA 1
ATOM 11144 C C . ILE B 1 425 ? 7.293 40.281 18.875 1 37.72 425 ILE B C 1
ATOM 11146 O O . ILE B 1 425 ? 7.852 40.375 17.781 1 37.72 425 ILE B O 1
ATOM 11150 N N . MET B 1 426 ? 6.133 40.719 18.703 1 40.09 426 MET B N 1
ATOM 11151 C CA . MET B 1 426 ? 6.027 41.938 17.922 1 40.09 426 MET B CA 1
ATOM 11152 C C . MET B 1 426 ? 6.977 43 18.438 1 40.09 426 MET B C 1
ATOM 11154 O O . MET B 1 426 ? 6.879 43.406 19.594 1 40.09 426 MET B O 1
ATOM 11158 N N . PRO B 1 427 ? 8.078 43.125 17.75 1 40.41 427 PRO B N 1
ATOM 11159 C CA . PRO B 1 427 ? 8.664 44.406 18.141 1 40.41 427 PRO B CA 1
ATOM 11160 C C . PRO B 1 427 ? 7.645 45.531 18.156 1 40.41 427 PRO B C 1
ATOM 11162 O O . PRO B 1 427 ? 6.703 45.531 17.359 1 40.41 427 PRO B O 1
ATOM 11165 N N . ALA B 1 428 ? 7.398 46.062 19.219 1 36.47 428 ALA B N 1
ATOM 11166 C CA . ALA B 1 428 ? 6.527 47.219 19.203 1 36.47 428 ALA B CA 1
ATOM 11167 C C . ALA B 1 428 ? 6.664 48 17.891 1 36.47 428 ALA B C 1
ATOM 11169 O O . ALA B 1 428 ? 5.664 48.375 17.281 1 36.47 428 ALA B O 1
ATOM 11170 N N . SER B 1 429 ? 7.715 48.688 17.609 1 31.02 429 SER B N 1
ATOM 11171 C CA . SER B 1 429 ? 7.77 49.781 16.656 1 31.02 429 SER B CA 1
ATOM 11172 C C . SER B 1 429 ? 8.023 49.281 15.242 1 31.02 429 SER B C 1
ATOM 11174 O O . SER B 1 429 ? 9.133 48.812 14.93 1 31.02 429 SER B O 1
ATOM 11176 N N . THR B 1 430 ? 7.348 48.562 14.648 1 33.41 430 THR B N 1
ATOM 11177 C CA . THR B 1 430 ? 7.766 48.344 13.273 1 33.41 430 THR B CA 1
ATOM 11178 C C . THR B 1 430 ? 8.141 49.688 12.602 1 33.41 430 THR B C 1
ATOM 11180 O O . THR B 1 430 ? 8.688 49.688 11.5 1 33.41 430 THR B O 1
ATOM 11183 N N . GLU B 1 431 ? 7.141 50.656 12.406 1 28.52 431 GLU B N 1
ATOM 11184 C CA . GLU B 1 431 ? 7.496 51.812 11.602 1 28.52 431 GLU B CA 1
ATOM 11185 C C . GLU B 1 431 ? 8.797 52.438 12.086 1 28.52 431 GLU B C 1
ATOM 11187 O O . GLU B 1 431 ? 9.125 52.375 13.273 1 28.52 431 GLU B O 1
ATOM 11192 N N . SER B 1 432 ? 9.641 53.031 11.195 1 28.36 432 SER B N 1
ATOM 11193 C CA . SER B 1 432 ? 10.805 53.906 11.219 1 28.36 432 SER B CA 1
ATOM 11194 C C . SER B 1 432 ? 10.734 54.875 12.383 1 28.36 432 SER B C 1
ATOM 11196 O O . SER B 1 432 ? 11.57 55.781 12.5 1 28.36 432 SER B O 1
ATOM 11198 N N . SER B 1 433 ? 9.633 55.375 12.844 1 27.98 433 SER B N 1
ATOM 11199 C CA . SER B 1 433 ? 9.914 56.5 13.766 1 27.98 433 SER B CA 1
ATOM 11200 C C . SER B 1 433 ? 10.727 56 14.961 1 27.98 433 SER B C 1
ATOM 11202 O O . SER B 1 433 ? 10.297 55.125 15.688 1 27.98 433 SER B O 1
ATOM 11204 N N . LEU B 1 434 ? 12.07 56.219 15.086 1 29.88 434 LEU B N 1
ATOM 11205 C CA . LEU B 1 434 ? 13.211 56.188 15.992 1 29.88 434 LEU B CA 1
ATOM 11206 C C . LEU B 1 434 ? 12.742 56.188 17.453 1 29.88 434 LEU B C 1
ATOM 11208 O O . LEU B 1 434 ? 13.305 55.469 18.281 1 29.88 434 LEU B O 1
ATOM 11212 N N . ASN B 1 435 ? 12.344 57.406 18.047 1 28.81 435 ASN B N 1
ATOM 11213 C CA . ASN B 1 435 ? 12.508 57.875 19.422 1 28.81 435 ASN B CA 1
ATOM 11214 C C . ASN B 1 435 ? 11.539 57.156 20.359 1 28.81 435 ASN B C 1
ATOM 11216 O O . ASN B 1 435 ? 11.172 57.688 21.406 1 28.81 435 ASN B O 1
ATOM 11220 N N . THR B 1 436 ? 10.648 56.312 19.891 1 35.38 436 THR B N 1
ATOM 11221 C CA . THR B 1 436 ? 9.703 56.031 20.969 1 35.38 436 THR B CA 1
ATOM 11222 C C . THR B 1 436 ? 10.297 55 21.953 1 35.38 436 THR B C 1
ATOM 11224 O O . THR B 1 436 ? 11.062 54.125 21.547 1 35.38 436 THR B O 1
ATOM 11227 N N . GLU B 1 437 ? 10.211 55.188 23.25 1 41.34 437 GLU B N 1
ATOM 11228 C CA . GLU B 1 437 ? 10.594 54.531 24.5 1 41.34 437 GLU B CA 1
ATOM 11229 C C . GLU B 1 437 ? 10.344 53.031 24.391 1 41.34 437 GLU B C 1
ATOM 11231 O O . GLU B 1 437 ? 11.086 52.219 24.984 1 41.34 437 GLU B O 1
ATOM 11236 N N . PHE B 1 438 ? 9.391 52.562 23.703 1 43.28 438 PHE B N 1
ATOM 11237 C CA . PHE B 1 438 ? 9.047 51.125 23.719 1 43.28 438 PHE B CA 1
ATOM 11238 C C . PHE B 1 438 ? 9.734 50.406 22.562 1 43.28 438 PHE B C 1
ATOM 11240 O O . PHE B 1 438 ? 9.414 49.25 22.281 1 43.28 438 PHE B O 1
ATOM 11247 N N . SER B 1 439 ? 10.711 51 21.875 1 52.44 439 SER B N 1
ATOM 11248 C CA . SER B 1 439 ? 11.43 50.406 20.75 1 52.44 439 SER B CA 1
ATOM 11249 C C . SER B 1 439 ? 12.227 49.188 21.172 1 52.44 439 SER B C 1
ATOM 11251 O O . SER B 1 439 ? 12.703 48.406 20.328 1 52.44 439 SER B O 1
ATOM 11253 N N . SER B 1 440 ? 12.203 48.938 22.5 1 60.44 440 SER B N 1
ATOM 11254 C CA . SER B 1 440 ? 13.047 47.812 22.922 1 60.44 440 SER B CA 1
ATOM 11255 C C . SER B 1 440 ? 12.242 46.781 23.688 1 60.44 440 SER B C 1
ATOM 11257 O O . SER B 1 440 ? 12.812 45.938 24.391 1 60.44 440 SER B O 1
ATOM 11259 N N . GLU B 1 441 ? 10.984 46.875 23.547 1 67.44 441 GLU B N 1
ATOM 11260 C CA . GLU B 1 441 ? 10.188 45.938 24.328 1 67.44 441 GLU B CA 1
ATOM 11261 C C . GLU B 1 441 ? 9.742 44.75 23.469 1 67.44 441 GLU B C 1
ATOM 11263 O O . GLU B 1 441 ? 9.297 44.938 22.328 1 67.44 441 GLU B O 1
ATOM 11268 N N . LEU B 1 442 ? 9.922 43.562 24 1 72.94 442 LEU B N 1
ATOM 11269 C CA . LEU B 1 442 ? 9.422 42.344 23.406 1 72.94 442 LEU B CA 1
ATOM 11270 C C . LEU B 1 442 ? 8.234 41.812 24.188 1 72.94 442 LEU B C 1
ATOM 11272 O O . LEU B 1 442 ? 8.344 41.562 25.406 1 72.94 442 LEU B O 1
ATOM 11276 N N . PHE B 1 443 ? 7.098 41.688 23.438 1 73.94 443 PHE B N 1
ATOM 11277 C CA . PHE B 1 443 ? 5.926 41.125 24.109 1 73.94 443 PHE B CA 1
ATOM 11278 C C . PHE B 1 443 ? 5.82 39.625 23.875 1 73.94 443 PHE B C 1
ATOM 11280 O O . PHE B 1 443 ? 6.09 39.156 22.766 1 73.94 443 PHE B O 1
ATOM 11287 N N . PHE B 1 444 ? 5.578 38.844 24.844 1 71.38 444 PHE B N 1
ATOM 11288 C CA . PHE B 1 444 ? 5.395 37.406 24.703 1 71.38 444 PHE B CA 1
ATOM 11289 C C . PHE B 1 444 ? 4.383 36.906 25.719 1 71.38 444 PHE B C 1
ATOM 11291 O O . PHE B 1 444 ? 4.062 37.594 26.688 1 71.38 444 PHE B O 1
ATOM 11298 N N . CYS B 1 445 ? 3.816 35.75 25.328 1 69.06 445 CYS B N 1
ATOM 11299 C CA . CYS B 1 445 ? 2.893 35.062 26.234 1 69.06 445 CYS B CA 1
ATOM 11300 C C . CYS B 1 445 ? 3.584 33.938 26.969 1 69.06 445 CYS B C 1
ATOM 11302 O O . CYS B 1 445 ? 4.34 33.156 26.359 1 69.06 445 CYS B O 1
ATOM 11304 N N . GLY B 1 446 ? 3.619 33.844 28.203 1 62.34 446 GLY B N 1
ATOM 11305 C CA . GLY B 1 446 ? 4.23 32.781 28.984 1 62.34 446 GLY B CA 1
ATOM 11306 C C . GLY B 1 446 ? 3.471 32.469 30.25 1 62.34 446 GLY B C 1
ATOM 11307 O O . GLY B 1 446 ? 2.5 33.125 30.594 1 62.34 446 GLY B O 1
ATOM 11308 N N . GLN B 1 447 ? 3.781 31.172 30.75 1 60.28 447 GLN B N 1
ATOM 11309 C CA . GLN B 1 447 ? 3.205 30.75 32.031 1 60.28 447 GLN B CA 1
ATOM 11310 C C . GLN B 1 447 ? 4.176 31 33.188 1 60.28 447 GLN B C 1
ATOM 11312 O O . GLN B 1 447 ? 5.375 30.734 33.062 1 60.28 447 GLN B O 1
ATOM 11317 N N . THR B 1 448 ? 3.926 31.875 34 1 52.78 448 THR B N 1
ATOM 11318 C CA . THR B 1 448 ? 4.766 32 35.188 1 52.78 448 THR B CA 1
ATOM 11319 C C . THR B 1 448 ? 4.246 31.125 36.312 1 52.78 448 THR B C 1
ATOM 11321 O O . THR B 1 448 ? 3.068 31.188 36.688 1 52.78 448 THR B O 1
ATOM 11324 N N . PRO B 1 449 ? 5.062 29.969 36.625 1 50.81 449 PRO B N 1
ATOM 11325 C CA . PRO B 1 449 ? 4.625 29.172 37.781 1 50.81 449 PRO B CA 1
ATOM 11326 C C . PRO B 1 449 ? 4.453 30.016 39.062 1 50.81 449 PRO B C 1
ATOM 11328 O O . PRO B 1 449 ? 5.305 30.844 39.375 1 50.81 449 PRO B O 1
ATOM 11331 N N . GLU B 1 450 ? 3.332 30.5 39.438 1 47.81 450 GLU B N 1
ATOM 11332 C CA . GLU B 1 450 ? 3.191 31.062 40.75 1 47.81 450 GLU B CA 1
ATOM 11333 C C . GLU B 1 450 ? 2.893 29.984 41.812 1 47.81 450 GLU B C 1
ATOM 11335 O O . GLU B 1 450 ? 1.896 29.266 41.688 1 47.81 450 GLU B O 1
ATOM 11340 N N . ASN B 1 451 ? 3.631 30.031 42.875 1 44.25 451 ASN B N 1
ATOM 11341 C CA . ASN B 1 451 ? 3.535 29.125 44.031 1 44.25 451 ASN B CA 1
ATOM 11342 C C . ASN B 1 451 ? 3.373 27.672 43.594 1 44.25 451 ASN B C 1
ATOM 11344 O O . ASN B 1 451 ? 2.564 26.938 44.156 1 44.25 451 ASN B O 1
ATOM 11348 N N . GLY B 1 452 ? 4.055 27.266 42.438 1 44.09 452 GLY B N 1
ATOM 11349 C CA . GLY B 1 452 ? 4.059 25.859 42.031 1 44.09 452 GLY B CA 1
ATOM 11350 C C . GLY B 1 452 ? 2.949 25.516 41.031 1 44.09 452 GLY B C 1
ATOM 11351 O O . GLY B 1 452 ? 2.912 24.422 40.5 1 44.09 452 GLY B O 1
ATOM 11352 N N . MET B 1 453 ? 1.93 26.219 41.094 1 43.03 453 MET B N 1
ATOM 11353 C CA . MET B 1 453 ? 0.793 25.875 40.25 1 43.03 453 MET B CA 1
ATOM 11354 C C . MET B 1 453 ? 0.896 26.578 38.906 1 43.03 453 MET B C 1
ATOM 11356 O O . MET B 1 453 ? 1.285 27.75 38.844 1 43.03 453 MET B O 1
ATOM 11360 N N . LYS B 1 454 ? 0.974 25.828 37.906 1 50.16 454 LYS B N 1
ATOM 11361 C CA . LYS B 1 454 ? 1.031 26.312 36.531 1 50.16 454 LYS B CA 1
ATOM 11362 C C . LYS B 1 454 ? -0.148 27.234 36.219 1 50.16 454 LYS B C 1
ATOM 11364 O O . LYS B 1 454 ? -1.303 26.875 36.438 1 50.16 454 LYS B O 1
ATOM 11369 N N . THR B 1 455 ? 0.082 28.688 36.156 1 54.12 455 THR B N 1
ATOM 11370 C CA . THR B 1 455 ? -0.896 29.766 35.969 1 54.12 455 THR B CA 1
ATOM 11371 C C . THR B 1 455 ? -1.271 29.891 34.5 1 54.12 455 THR B C 1
ATOM 11373 O O . THR B 1 455 ? -0.72 29.188 33.656 1 54.12 455 THR B O 1
ATOM 11376 N N . PHE B 1 456 ? -2.309 30.656 34.125 1 61.03 456 PHE B N 1
ATOM 11377 C CA . PHE B 1 456 ? -2.795 31.062 32.812 1 61.03 456 PHE B CA 1
ATOM 11378 C C . PHE B 1 456 ? -1.71 31.797 32.031 1 61.03 456 PHE B C 1
ATOM 11380 O O . PHE B 1 456 ? -0.813 32.406 32.625 1 61.03 456 PHE B O 1
ATOM 11387 N N . TYR B 1 457 ? -1.654 31.594 30.766 1 65.69 457 TYR B N 1
ATOM 11388 C CA . TYR B 1 457 ? -0.743 32.344 29.906 1 65.69 457 TYR B CA 1
ATOM 11389 C C . TYR B 1 457 ? -1.004 33.844 30.031 1 65.69 457 TYR B C 1
ATOM 11391 O O . TYR B 1 457 ? -2.131 34.312 29.844 1 65.69 457 TYR B O 1
ATOM 11399 N N . GLN B 1 458 ? 0.021 34.5 30.469 1 69.62 458 GLN B N 1
ATOM 11400 C CA . GLN B 1 458 ? -0.073 35.938 30.672 1 69.62 458 GLN B CA 1
ATOM 11401 C C . GLN B 1 458 ? 0.817 36.688 29.688 1 69.62 458 GLN B C 1
ATOM 11403 O O . GLN B 1 458 ? 1.641 36.094 29 1 69.62 458 GLN B O 1
ATOM 11408 N N . LEU B 1 459 ? 0.511 38 29.625 1 74.81 459 LEU B N 1
ATOM 11409 C CA . LEU B 1 459 ? 1.306 38.875 28.75 1 74.81 459 LEU B CA 1
ATOM 11410 C C . LEU B 1 459 ? 2.547 39.375 29.484 1 74.81 459 LEU B C 1
ATOM 11412 O O . LEU B 1 459 ? 2.453 39.875 30.609 1 74.81 459 LEU B O 1
ATOM 11416 N N . TYR B 1 460 ? 3.645 39.156 28.938 1 71.88 460 TYR B N 1
ATOM 11417 C CA . TYR B 1 460 ? 4.918 39.656 29.453 1 71.88 460 TYR B CA 1
ATOM 11418 C C . TYR B 1 460 ? 5.602 40.562 28.438 1 71.88 460 TYR B C 1
ATOM 11420 O O . TYR B 1 460 ? 5.32 40.469 27.234 1 71.88 460 TYR B O 1
ATOM 11428 N N . SER B 1 461 ? 6.238 41.531 28.953 1 72.19 461 SER B N 1
ATOM 11429 C CA . SER B 1 461 ? 7.129 42.312 28.094 1 72.19 461 SER B CA 1
ATOM 11430 C C . SER B 1 461 ? 8.57 42.25 28.594 1 72.19 461 SER B C 1
ATOM 11432 O O . SER B 1 461 ? 8.812 42.219 29.797 1 72.19 461 SER B O 1
ATOM 11434 N N . PHE B 1 462 ? 9.43 42.062 27.75 1 70.44 462 PHE B N 1
ATOM 11435 C CA . PHE B 1 462 ? 10.852 42.062 28.047 1 70.44 462 PHE B CA 1
ATOM 11436 C C . PHE B 1 462 ? 11.531 43.281 27.422 1 70.44 462 PHE B C 1
ATOM 11438 O O . PHE B 1 462 ? 11.484 43.469 26.203 1 70.44 462 PHE B O 1
ATOM 11445 N N . ASN B 1 463 ? 12.031 44 28.25 1 70.75 463 ASN B N 1
ATOM 11446 C CA . ASN B 1 463 ? 12.836 45.125 27.75 1 70.75 463 ASN B CA 1
ATOM 11447 C C . ASN B 1 463 ? 14.266 44.656 27.438 1 70.75 463 ASN B C 1
ATOM 11449 O O . ASN B 1 463 ? 15.016 44.312 28.344 1 70.75 463 ASN B O 1
ATOM 11453 N N . VAL B 1 464 ? 14.648 44.656 26.219 1 71.62 464 VAL B N 1
ATOM 11454 C CA . VAL B 1 464 ? 15.922 44.125 25.75 1 71.62 464 VAL B CA 1
ATOM 11455 C C . VAL B 1 464 ? 17.078 44.969 26.297 1 71.62 464 VAL B C 1
ATOM 11457 O O . VAL B 1 464 ? 18.156 44.438 26.578 1 71.62 464 VAL B O 1
ATOM 11460 N N . LYS B 1 465 ? 16.859 46.25 26.469 1 69.19 465 LYS B N 1
ATOM 11461 C CA . LYS B 1 465 ? 17.906 47.156 26.953 1 69.19 465 LYS B CA 1
ATOM 11462 C C . LYS B 1 465 ? 18.141 47 28.453 1 69.19 465 LYS B C 1
ATOM 11464 O O . LYS B 1 465 ? 19.281 46.844 28.891 1 69.19 465 LYS B O 1
ATOM 11469 N N . THR B 1 466 ? 17.047 46.906 29.156 1 71.31 466 THR B N 1
ATOM 11470 C CA . THR B 1 466 ? 17.156 46.844 30.609 1 71.31 466 THR B CA 1
ATOM 11471 C C . THR B 1 466 ? 17.156 45.406 31.078 1 71.31 466 THR B C 1
ATOM 11473 O O . THR B 1 466 ? 17.5 45.125 32.219 1 71.31 466 THR B O 1
ATOM 11476 N N . LYS B 1 467 ? 16.906 44.469 30.188 1 73.44 467 LYS B N 1
ATOM 11477 C CA . LYS B 1 467 ? 16.828 43.031 30.469 1 73.44 467 LYS B CA 1
ATOM 11478 C C . LYS B 1 467 ? 15.836 42.75 31.594 1 73.44 467 LYS B C 1
ATOM 11480 O O . LYS B 1 467 ? 16.109 41.938 32.469 1 73.44 467 LYS B O 1
ATOM 11485 N N . VAL B 1 468 ? 14.836 43.625 31.672 1 69.62 468 VAL B N 1
ATOM 11486 C CA . VAL B 1 468 ? 13.812 43.469 32.688 1 69.62 468 VAL B CA 1
ATOM 11487 C C . VAL B 1 468 ? 12.539 42.875 32.094 1 69.62 468 VAL B C 1
ATOM 11489 O O . VAL B 1 468 ? 12.141 43.281 30.984 1 69.62 468 VAL B O 1
ATOM 11492 N N . ILE B 1 469 ? 12.102 41.812 32.719 1 67.81 469 ILE B N 1
ATOM 11493 C CA . ILE B 1 469 ? 10.82 41.219 32.312 1 67.81 469 ILE B CA 1
ATOM 11494 C C . ILE B 1 469 ? 9.695 41.875 33.125 1 67.81 469 ILE B C 1
ATOM 11496 O O . ILE B 1 469 ? 9.758 41.969 34.344 1 67.81 469 ILE B O 1
ATOM 11500 N N . ASN B 1 470 ? 8.891 42.562 32.375 1 65.25 470 ASN B N 1
ATOM 11501 C CA . ASN B 1 470 ? 7.699 43.125 33 1 65.25 470 ASN B CA 1
ATOM 11502 C C . ASN B 1 470 ? 6.469 42.281 32.75 1 65.25 470 ASN B C 1
ATOM 11504 O O . ASN B 1 470 ? 6.293 41.719 31.656 1 65.25 470 ASN B O 1
ATOM 11508 N N . SER B 1 471 ? 5.848 41.844 33.812 1 62.81 471 SER B N 1
ATOM 11509 C CA . SER B 1 471 ? 4.578 41.125 33.656 1 62.81 471 SER B CA 1
ATOM 11510 C C . SER B 1 471 ? 3.4 42.094 33.656 1 62.81 471 SER B C 1
ATOM 11512 O O . SER B 1 471 ? 3.293 42.969 34.531 1 62.81 471 SER B O 1
ATOM 11514 N N . TYR B 1 472 ? 2.889 42.406 32.625 1 52 472 TYR B N 1
ATOM 11515 C CA . TYR B 1 472 ? 1.75 43.312 32.562 1 52 472 TYR B CA 1
ATOM 11516 C C . TYR B 1 472 ? 0.486 42.625 33.062 1 52 472 TYR B C 1
ATOM 11518 O O . TYR B 1 472 ? -0.291 43.219 33.812 1 52 472 TYR B O 1
ATOM 11526 N N . LEU B 1 473 ? -0.055 41.688 32.438 1 49.81 473 LEU B N 1
ATOM 11527 C CA . LEU B 1 473 ? -1.403 41.219 32.719 1 49.81 473 LEU B CA 1
ATOM 11528 C C . LEU B 1 473 ? -1.432 40.438 34.031 1 49.81 473 LEU B C 1
ATOM 11530 O O . LEU B 1 473 ? -2.291 39.594 34.25 1 49.81 473 LEU B O 1
ATOM 11534 N N . ASN B 1 474 ? -0.427 40.438 34.844 1 42.16 474 ASN B N 1
ATOM 11535 C CA . ASN B 1 474 ? -0.951 40.031 36.125 1 42.16 474 ASN B CA 1
ATOM 11536 C C . ASN B 1 474 ? -2.135 40.875 36.562 1 42.16 474 ASN B C 1
ATOM 11538 O O . ASN B 1 474 ? -2.371 41.094 37.75 1 42.16 474 ASN B O 1
ATOM 11542 N N . VAL B 1 475 ? -2.377 41.781 35.875 1 36.19 475 VAL B N 1
ATOM 11543 C CA . VAL B 1 475 ? -3.291 42.906 36.094 1 36.19 475 VAL B CA 1
ATOM 11544 C C . VAL B 1 475 ? -4.582 42.375 36.719 1 36.19 475 VAL B C 1
ATOM 11546 O O . VAL B 1 475 ? -5.371 43.156 37.281 1 36.19 475 VAL B O 1
ATOM 11549 N N . ALA B 1 476 ? -5.004 41.219 36.406 1 37.28 476 ALA B N 1
ATOM 11550 C CA . ALA B 1 476 ? -6.312 40.938 37 1 37.28 476 ALA B CA 1
ATOM 11551 C C . ALA B 1 476 ? -6.246 41.031 38.531 1 37.28 476 ALA B C 1
ATOM 11553 O O . ALA B 1 476 ? -7.273 40.969 39.219 1 37.28 476 ALA B O 1
ATOM 11554 N N . GLU B 1 477 ? -5.094 40.812 39.062 1 37.31 477 GLU B N 1
ATOM 11555 C CA . GLU B 1 477 ? -5.234 40.875 40.5 1 37.31 477 GLU B CA 1
ATOM 11556 C C . GLU B 1 477 ? -5.48 42.312 40.969 1 37.31 477 GLU B C 1
ATOM 11558 O O . GLU B 1 477 ? -5.824 42.531 42.125 1 37.31 477 GLU B O 1
ATOM 11563 N N . ARG B 1 478 ? -4.891 43.219 40.281 1 35.09 478 ARG B N 1
ATOM 11564 C CA . ARG B 1 478 ? -4.855 44.469 41.062 1 35.09 478 ARG B CA 1
ATOM 11565 C C . ARG B 1 478 ? -6.258 45.031 41.25 1 35.09 478 ARG B C 1
ATOM 11567 O O . ARG B 1 478 ? -6.531 45.688 42.25 1 35.09 478 ARG B O 1
ATOM 11574 N N . TYR B 1 479 ? -6.805 45.594 40.062 1 32.53 479 TYR B N 1
ATOM 11575 C CA . TYR B 1 479 ? -7.824 46.562 40.406 1 32.53 479 TYR B CA 1
ATOM 11576 C C . TYR B 1 479 ? -9.078 45.875 40.938 1 32.53 479 TYR B C 1
ATOM 11578 O O . TYR B 1 479 ? -9.719 46.375 41.875 1 32.53 479 TYR B O 1
ATOM 11586 N N . THR B 1 480 ? -10.062 45.344 40 1 33.84 480 THR B N 1
ATOM 11587 C CA . THR B 1 480 ? -11.422 45.188 40.5 1 33.84 480 THR B CA 1
ATOM 11588 C C . THR B 1 480 ? -11.531 43.969 41.406 1 33.84 480 THR B C 1
ATOM 11590 O O . THR B 1 480 ? -10.758 43.031 41.281 1 33.84 480 THR B O 1
ATOM 11593 N N . GLU B 1 481 ? -12.18 44.094 42.531 1 38.19 481 GLU B N 1
ATOM 11594 C CA . GLU B 1 481 ? -12.719 43.062 43.406 1 38.19 481 GLU B CA 1
ATOM 11595 C C . GLU B 1 481 ? -13.039 41.781 42.656 1 38.19 481 GLU B C 1
ATOM 11597 O O . GLU B 1 481 ? -13.164 40.719 43.25 1 38.19 481 GLU B O 1
ATOM 11602 N N . GLN B 1 482 ? -13.5 41.875 41.375 1 40.94 482 GLN B N 1
ATOM 11603 C CA . GLN B 1 482 ? -13.883 40.719 40.594 1 40.94 482 GLN B CA 1
ATOM 11604 C C . GLN B 1 482 ? -12.711 40.219 39.75 1 40.94 482 GLN B C 1
ATOM 11606 O O . GLN B 1 482 ? -12.281 40.906 38.812 1 40.94 482 GLN B O 1
ATOM 11611 N N . ARG B 1 483 ? -11.836 39.406 40.219 1 47.34 483 ARG B N 1
ATOM 11612 C CA . ARG B 1 483 ? -10.633 38.781 39.688 1 47.34 483 ARG B CA 1
ATOM 11613 C C . ARG B 1 483 ? -10.914 38.125 38.344 1 47.34 483 ARG B C 1
ATOM 11615 O O . ARG B 1 483 ? -11.531 37.062 38.281 1 47.34 483 ARG B O 1
ATOM 11622 N N . GLN B 1 484 ? -11.055 38.906 37.062 1 54.47 484 GLN B N 1
ATOM 11623 C CA . GLN B 1 484 ? -11.148 38.219 35.781 1 54.47 484 GLN B CA 1
ATOM 11624 C C . GLN B 1 484 ? -9.773 37.781 35.312 1 54.47 484 GLN B C 1
ATOM 11626 O O . GLN B 1 484 ? -8.812 38.562 35.344 1 54.47 484 GLN B O 1
ATOM 11631 N N . HIS B 1 485 ? -9.547 36.5 35.219 1 61.31 485 HIS B N 1
ATOM 11632 C CA . HIS B 1 485 ? -8.336 35.906 34.656 1 61.31 485 HIS B CA 1
ATOM 11633 C C . HIS B 1 485 ? -8.492 35.656 33.156 1 61.31 485 HIS B C 1
ATOM 11635 O O . HIS B 1 485 ? -9.578 35.312 32.688 1 61.31 485 HIS B O 1
ATOM 11641 N N . TYR B 1 486 ? -7.426 36.219 32.406 1 67 486 TYR B N 1
ATOM 11642 C CA . TYR B 1 486 ? -7.402 35.969 30.969 1 67 486 TYR B CA 1
ATOM 11643 C C . TYR B 1 486 ? -6.348 34.938 30.625 1 67 486 TYR B C 1
ATOM 11645 O O . TYR B 1 486 ? -5.258 34.906 31.203 1 67 486 TYR B O 1
ATOM 11653 N N . GLN B 1 487 ? -6.77 34.125 29.812 1 69.69 487 GLN B N 1
ATOM 11654 C CA . GLN B 1 487 ? -5.805 33.219 29.203 1 69.69 487 GLN B CA 1
ATOM 11655 C C . GLN B 1 487 ? -5.48 33.656 27.766 1 69.69 487 GLN B C 1
ATOM 11657 O O . GLN B 1 487 ? -6.352 33.625 26.906 1 69.69 487 GLN B O 1
ATOM 11662 N N . ILE B 1 488 ? -4.25 34.094 27.578 1 71.94 488 ILE B N 1
ATOM 11663 C CA . ILE B 1 488 ? -3.848 34.531 26.25 1 71.94 488 ILE B CA 1
ATOM 11664 C C . ILE B 1 488 ? -3.48 33.344 25.375 1 71.94 488 ILE B C 1
ATOM 11666 O O . ILE B 1 488 ? -2.699 32.469 25.797 1 71.94 488 ILE B O 1
ATOM 11670 N N . ILE B 1 489 ? -4.074 33.312 24.25 1 69.38 489 ILE B N 1
ATOM 11671 C CA . ILE B 1 489 ? -3.812 32.219 23.312 1 69.38 489 ILE B CA 1
ATOM 11672 C C . ILE B 1 489 ? -2.783 32.688 22.281 1 69.38 489 ILE B C 1
ATOM 11674 O O . ILE B 1 489 ? -1.867 31.922 21.938 1 69.38 489 ILE B O 1
ATOM 11678 N N . GLU B 1 490 ? -3.027 33.938 21.797 1 73.19 490 GLU B N 1
ATOM 11679 C CA . GLU B 1 490 ? -2.143 34.438 20.75 1 73.19 490 GLU B CA 1
ATOM 11680 C C . GLU B 1 490 ? -2.068 35.969 20.812 1 73.19 490 GLU B C 1
ATOM 11682 O O . GLU B 1 490 ? -3.08 36.625 21.031 1 73.19 490 GLU B O 1
ATOM 11687 N N . LEU B 1 491 ? -0.891 36.406 20.609 1 76.38 491 LEU B N 1
ATOM 11688 C CA . LEU B 1 491 ? -0.708 37.844 20.438 1 76.38 491 LEU B CA 1
ATOM 11689 C C . LEU B 1 491 ? -0.81 38.219 18.969 1 76.38 491 LEU B C 1
ATOM 11691 O O . LEU B 1 491 ? -0.181 37.594 18.109 1 76.38 491 LEU B O 1
ATOM 11695 N N . LEU B 1 492 ? -1.538 39.219 18.672 1 76.56 492 LEU B N 1
ATOM 11696 C CA . LEU B 1 492 ? -1.819 39.5 17.266 1 76.56 492 LEU B CA 1
ATOM 11697 C C . LEU B 1 492 ? -1.117 40.781 16.812 1 76.56 492 LEU B C 1
ATOM 11699 O O . LEU B 1 492 ? -0.736 40.906 15.648 1 76.56 492 LEU B O 1
ATOM 11703 N N . GLY B 1 493 ? -1.125 41.781 17.75 1 74.25 493 GLY B N 1
ATOM 11704 C CA . GLY B 1 493 ? -0.524 43.031 17.297 1 74.25 493 GLY B CA 1
ATOM 11705 C C . GLY B 1 493 ? -0.37 44.031 18.406 1 74.25 493 GLY B C 1
ATOM 11706 O O . GLY B 1 493 ? -0.867 43.844 19.516 1 74.25 493 GLY B O 1
ATOM 11707 N N . TYR B 1 494 ? 0.403 45.094 18.125 1 78.12 494 TYR B N 1
ATOM 11708 C CA . TYR B 1 494 ? 0.642 46.25 19 1 78.12 494 TYR B CA 1
ATOM 11709 C C . TYR B 1 494 ? 0.434 47.562 18.25 1 78.12 494 TYR B C 1
ATOM 11711 O O . TYR B 1 494 ? 0.991 47.75 17.172 1 78.12 494 TYR B O 1
ATOM 11719 N N . ASN B 1 495 ? -0.395 48.281 18.766 1 77.31 495 ASN B N 1
ATOM 11720 C CA . ASN B 1 495 ? -0.607 49.625 18.234 1 77.31 495 ASN B CA 1
ATOM 11721 C C . ASN B 1 495 ? 0.171 50.688 19.016 1 77.31 495 ASN B C 1
ATOM 11723 O O . ASN B 1 495 ? -0.139 50.938 20.188 1 77.31 495 ASN B O 1
ATOM 11727 N N . ASN B 1 496 ? 1.026 51.344 18.391 1 73.25 496 ASN B N 1
ATOM 11728 C CA . ASN B 1 496 ? 1.914 52.281 19.062 1 73.25 496 ASN B CA 1
ATOM 11729 C C . ASN B 1 496 ? 1.182 53.562 19.438 1 73.25 496 ASN B C 1
ATOM 11731 O O . ASN B 1 496 ? 1.542 54.219 20.406 1 73.25 496 ASN B O 1
ATOM 11735 N N . HIS B 1 497 ? 0.246 53.906 18.656 1 72.88 497 HIS B N 1
ATOM 11736 C CA . HIS B 1 497 ? -0.472 55.156 18.922 1 72.88 497 HIS B CA 1
ATOM 11737 C C . HIS B 1 497 ? -1.34 55.031 20.172 1 72.88 497 HIS B C 1
ATOM 11739 O O . HIS B 1 497 ? -1.369 55.969 20.984 1 72.88 497 HIS B O 1
ATOM 11745 N N . SER B 1 498 ? -1.945 53.969 20.297 1 74.56 498 SER B N 1
ATOM 11746 C CA . SER B 1 498 ? -2.82 53.781 21.453 1 74.56 498 SER B CA 1
ATOM 11747 C C . SER B 1 498 ? -2.102 53.031 22.578 1 74.56 498 SER B C 1
ATOM 11749 O O . SER B 1 498 ? -2.643 52.875 23.672 1 74.56 498 SER B O 1
ATOM 11751 N N . LYS B 1 499 ? -0.86 52.562 22.328 1 77.69 499 LYS B N 1
ATOM 11752 C CA . LYS B 1 499 ? -0.093 51.75 23.281 1 77.69 499 LYS B CA 1
ATOM 11753 C C . LYS B 1 499 ? -0.902 50.562 23.766 1 77.69 499 LYS B C 1
ATOM 11755 O O . LYS B 1 499 ? -1.036 50.344 24.969 1 77.69 499 LYS B O 1
ATOM 11760 N N . SER B 1 500 ? -1.381 49.938 22.828 1 78.25 500 SER B N 1
ATOM 11761 C CA . SER B 1 500 ? -2.264 48.812 23.141 1 78.25 500 SER B CA 1
ATOM 11762 C C . SER B 1 500 ? -1.782 47.531 22.484 1 78.25 500 SER B C 1
ATOM 11764 O O . SER B 1 500 ? -1.298 47.562 21.344 1 78.25 500 SER B O 1
ATOM 11766 N N . VAL B 1 501 ? -1.881 46.438 23.25 1 80.69 501 VAL B N 1
ATOM 11767 C CA . VAL B 1 501 ? -1.549 45.094 22.75 1 80.69 501 VAL B CA 1
ATOM 11768 C C . VAL B 1 501 ? -2.83 44.312 22.453 1 80.69 501 VAL B C 1
ATOM 11770 O O . VAL B 1 501 ? -3.744 44.281 23.281 1 80.69 501 VAL B O 1
ATOM 11773 N N . PHE B 1 502 ? -2.904 43.812 21.234 1 82 502 PHE B N 1
ATOM 11774 C CA . PHE B 1 502 ? -4.059 43.031 20.844 1 82 502 PHE B CA 1
ATOM 11775 C C . PHE B 1 502 ? -3.762 41.531 20.984 1 82 502 PHE B C 1
ATOM 11777 O O . PHE B 1 502 ? -2.691 41.062 20.594 1 82 502 PHE B O 1
ATOM 11784 N N . PHE B 1 503 ? -4.656 40.781 21.609 1 78.38 503 PHE B N 1
ATOM 11785 C CA . PHE B 1 503 ? -4.461 39.344 21.766 1 78.38 503 PHE B CA 1
ATOM 11786 C C . PHE B 1 503 ? -5.793 38.594 21.703 1 78.38 503 PHE B C 1
ATOM 11788 O O . PHE B 1 503 ? -6.848 39.188 21.969 1 78.38 503 PHE B O 1
ATOM 11795 N N . VAL B 1 504 ? -5.699 37.406 21.25 1 78.12 504 VAL B N 1
ATOM 11796 C CA . VAL B 1 504 ? -6.84 36.5 21.312 1 78.12 504 VAL B CA 1
ATOM 11797 C C . VAL B 1 504 ? -6.738 35.625 22.562 1 78.12 504 VAL B C 1
ATOM 11799 O O . VAL B 1 504 ? -5.656 35.125 22.891 1 78.12 504 VAL B O 1
ATOM 11802 N N . GLY B 1 505 ? -7.836 35.531 23.297 1 71.81 505 GLY B N 1
ATOM 11803 C CA . GLY B 1 505 ? -7.809 34.75 24.531 1 71.81 505 GLY B CA 1
ATOM 11804 C C . GLY B 1 505 ? -9.195 34.5 25.094 1 71.81 505 GLY B C 1
ATOM 11805 O O . GLY B 1 505 ? -10.203 34.719 24.422 1 71.81 505 GLY B O 1
ATOM 11806 N N . GLN B 1 506 ? -9.211 33.844 26.266 1 69.75 506 GLN B N 1
ATOM 11807 C CA . GLN B 1 506 ? -10.43 33.5 26.984 1 69.75 506 GLN B CA 1
ATOM 11808 C C . GLN B 1 506 ? -10.508 34.25 28.312 1 69.75 506 GLN B C 1
ATOM 11810 O O . GLN B 1 506 ? -9.492 34.469 28.969 1 69.75 506 GLN B O 1
ATOM 11815 N N . SER B 1 507 ? -11.758 34.812 28.484 1 64.5 507 SER B N 1
ATOM 11816 C CA . SER B 1 507 ? -11.984 35.438 29.797 1 64.5 507 SER B CA 1
ATOM 11817 C C . SER B 1 507 ? -12.516 34.406 30.797 1 64.5 507 SER B C 1
ATOM 11819 O O . SER B 1 507 ? -13.477 33.719 30.516 1 64.5 507 SER B O 1
ATOM 11821 N N . LEU B 1 508 ? -11.758 34.094 31.766 1 58.03 508 LEU B N 1
ATOM 11822 C CA . LEU B 1 508 ? -12.156 33.125 32.781 1 58.03 508 LEU B CA 1
ATOM 11823 C C . LEU B 1 508 ? -12.789 33.844 34 1 58.03 508 LEU B C 1
ATOM 11825 O O . LEU B 1 508 ? -12.211 34.781 34.562 1 58.03 508 LEU B O 1
ATOM 11829 N N . ASN B 1 509 ? -14.211 34.125 34 1 50.53 509 ASN B N 1
ATOM 11830 C CA . ASN B 1 509 ? -14.875 34.75 35.125 1 50.53 509 ASN B CA 1
ATOM 11831 C C . ASN B 1 509 ? -14.805 33.875 36.375 1 50.53 509 ASN B C 1
ATOM 11833 O O . ASN B 1 509 ? -15.203 32.688 36.344 1 50.53 509 ASN B O 1
ATOM 11837 N N . GLN B 1 510 ? -13.891 34.188 37.281 1 44.91 510 GLN B N 1
ATOM 11838 C CA . GLN B 1 510 ? -13.867 33.5 38.562 1 44.91 510 GLN B CA 1
ATOM 11839 C C . GLN B 1 510 ? -15.156 33.75 39.344 1 44.91 510 GLN B C 1
ATOM 11841 O O . GLN B 1 510 ? -15.281 33.312 40.5 1 44.91 510 GLN B O 1
ATOM 11846 N N . SER B 1 511 ? -16.031 34.562 39.031 1 39.59 511 SER B N 1
ATOM 11847 C CA . SER B 1 511 ? -17.016 34.938 40.031 1 39.59 511 SER B CA 1
ATOM 11848 C C . SER B 1 511 ? -17.672 33.719 40.656 1 39.59 511 SER B C 1
ATOM 11850 O O . SER B 1 511 ? -18.297 33.812 41.719 1 39.59 511 SER B O 1
ATOM 11852 N N . SER B 1 512 ? -18.281 32.781 39.938 1 37.59 512 SER B N 1
ATOM 11853 C CA . SER B 1 512 ? -19.328 32.125 40.719 1 37.59 512 SER B CA 1
ATOM 11854 C C . SER B 1 512 ? -18.734 31.266 41.844 1 37.59 512 SER B C 1
ATOM 11856 O O . SER B 1 512 ? -18.562 30.062 41.719 1 37.59 512 SER B O 1
ATOM 11858 N N . TYR B 1 513 ? -17.891 31.734 42.562 1 34.75 513 TYR B N 1
ATOM 11859 C CA . TYR B 1 513 ? -17.547 31.016 43.781 1 34.75 513 TYR B CA 1
ATOM 11860 C C . TYR B 1 513 ? -18.797 30.672 44.594 1 34.75 513 TYR B C 1
ATOM 11862 O O . TYR B 1 513 ? -18.688 30.25 45.75 1 34.75 513 TYR B O 1
ATOM 11870 N N . GLY B 1 514 ? -19.984 31.219 44.406 1 33.38 514 GLY B N 1
ATOM 11871 C CA . GLY B 1 514 ? -20.891 30.656 45.375 1 33.38 514 GLY B CA 1
ATOM 11872 C C . GLY B 1 514 ? -20.938 29.141 45.344 1 33.38 514 GLY B C 1
ATOM 11873 O O . GLY B 1 514 ? -20.406 28.516 44.438 1 33.38 514 GLY B O 1
ATOM 11874 N N . ASP B 1 515 ? -21.406 28.453 46.5 1 36.25 515 ASP B N 1
ATOM 11875 C CA . ASP B 1 515 ? -21.641 27.062 46.844 1 36.25 515 ASP B CA 1
ATOM 11876 C C . ASP B 1 515 ? -22.062 26.25 45.625 1 36.25 515 ASP B C 1
ATOM 11878 O O . ASP B 1 515 ? -22.219 25.031 45.688 1 36.25 515 ASP B O 1
ATOM 11882 N N . GLU B 1 516 ? -22.844 26.828 44.656 1 34.12 516 GLU B N 1
ATOM 11883 C CA . GLU B 1 516 ? -23.5 25.984 43.656 1 34.12 516 GLU B CA 1
ATOM 11884 C C . GLU B 1 516 ? -22.516 25.562 42.562 1 34.12 516 GLU B C 1
ATOM 11886 O O . GLU B 1 516 ? -21.484 26.188 42.375 1 34.12 516 GLU B O 1
ATOM 11891 N N . GLU B 1 517 ? -22.812 24.422 41.781 1 39.28 517 GLU B N 1
ATOM 11892 C CA . GLU B 1 517 ? -22.203 23.641 40.688 1 39.28 517 GLU B CA 1
ATOM 11893 C C . GLU B 1 517 ? -21.562 24.547 39.656 1 39.28 517 GLU B C 1
ATOM 11895 O O . GLU B 1 517 ? -22.25 25.344 39 1 39.28 517 GLU B O 1
ATOM 11900 N N . LYS B 1 518 ? -20.406 24.969 39.875 1 45.22 518 LYS B N 1
ATOM 11901 C CA . LYS B 1 518 ? -19.484 25.734 39.031 1 45.22 518 LYS B CA 1
ATOM 11902 C C . LYS B 1 518 ? -19.688 25.391 37.562 1 45.22 518 LYS B C 1
ATOM 11904 O O . LYS B 1 518 ? -19.141 24.406 37.062 1 45.22 518 LYS B O 1
ATOM 11909 N N . VAL B 1 519 ? -20.812 25.641 36.969 1 43.47 519 VAL B N 1
ATOM 11910 C CA . VAL B 1 519 ? -21.047 25.266 35.562 1 43.47 519 VAL B CA 1
ATOM 11911 C C . VAL B 1 519 ? -20.281 26.219 34.656 1 43.47 519 VAL B C 1
ATOM 11913 O O . VAL B 1 519 ? -20.453 27.438 34.75 1 43.47 519 VAL B O 1
ATOM 11916 N N . ILE B 1 520 ? -18.953 25.938 34.375 1 48.91 520 ILE B N 1
ATOM 11917 C CA . ILE B 1 520 ? -18.312 26.609 33.281 1 48.91 520 ILE B CA 1
ATOM 11918 C C . ILE B 1 520 ? -19.359 26.922 32.188 1 48.91 520 ILE B C 1
ATOM 11920 O O . ILE B 1 520 ? -19.984 26.016 31.641 1 48.91 520 ILE B O 1
ATOM 11924 N N . SER B 1 521 ? -19.828 28.234 32.188 1 50.59 521 SER B N 1
ATOM 11925 C CA . SER B 1 521 ? -20.812 28.641 31.172 1 50.59 521 SER B CA 1
ATOM 11926 C C . SER B 1 521 ? -20.203 28.625 29.781 1 50.59 521 SER B C 1
ATOM 11928 O O . SER B 1 521 ? -18.984 28.578 29.625 1 50.59 521 SER B O 1
ATOM 11930 N N . GLU B 1 522 ? -21 28.438 28.734 1 56.25 522 GLU B N 1
ATOM 11931 C CA . GLU B 1 522 ? -20.641 28.531 27.328 1 56.25 522 GLU B CA 1
ATOM 11932 C C . GLU B 1 522 ? -19.812 29.797 27.062 1 56.25 522 GLU B C 1
ATOM 11934 O O . GLU B 1 522 ? -18.938 29.797 26.203 1 56.25 522 GLU B O 1
ATOM 11939 N N . GLN B 1 523 ? -20.062 30.75 27.891 1 53.91 523 GLN B N 1
ATOM 11940 C CA . GLN B 1 523 ? -19.406 32.031 27.672 1 53.91 523 GLN B CA 1
ATOM 11941 C C . GLN B 1 523 ? -17.938 31.969 28.062 1 53.91 523 GLN B C 1
ATOM 11943 O O . GLN B 1 523 ? -17.094 32.656 27.453 1 53.91 523 GLN B O 1
ATOM 11948 N N . ASP B 1 524 ? -17.734 31.125 29.031 1 56.22 524 ASP B N 1
ATOM 11949 C CA . ASP B 1 524 ? -16.359 31.031 29.516 1 56.22 524 ASP B CA 1
ATOM 11950 C C . ASP B 1 524 ? -15.469 30.328 28.484 1 56.22 524 ASP B C 1
ATOM 11952 O O . ASP B 1 524 ? -14.242 30.469 28.531 1 56.22 524 ASP B O 1
ATOM 11956 N N . MET B 1 525 ? -16.156 29.797 27.562 1 60.38 525 MET B N 1
ATOM 11957 C CA . MET B 1 525 ? -15.352 29 26.641 1 60.38 525 MET B CA 1
ATOM 11958 C C . MET B 1 525 ? -15.172 29.734 25.312 1 60.38 525 MET B C 1
ATOM 11960 O O . MET B 1 525 ? -14.484 29.25 24.422 1 60.38 525 MET B O 1
ATOM 11964 N N . ARG B 1 526 ? -15.578 30.969 25.297 1 64.25 526 ARG B N 1
ATOM 11965 C CA . ARG B 1 526 ? -15.453 31.703 24.047 1 64.25 526 ARG B CA 1
ATOM 11966 C C . ARG B 1 526 ? -14.07 32.344 23.906 1 64.25 526 ARG B C 1
ATOM 11968 O O . ARG B 1 526 ? -13.484 32.781 24.891 1 64.25 526 ARG B O 1
ATOM 11975 N N . ILE B 1 527 ? -13.547 32.344 22.766 1 71.44 527 ILE B N 1
ATOM 11976 C CA . ILE B 1 527 ? -12.297 33 22.422 1 71.44 527 ILE B CA 1
ATOM 11977 C C . ILE B 1 527 ? -12.586 34.344 21.734 1 71.44 527 ILE B C 1
ATOM 11979 O O . ILE B 1 527 ? -13.289 34.375 20.719 1 71.44 527 ILE B O 1
ATOM 11983 N N . ASN B 1 528 ? -12.133 35.312 22.359 1 77 528 ASN B N 1
ATOM 11984 C CA . ASN B 1 528 ? -12.414 36.656 21.859 1 77 528 ASN B CA 1
ATOM 11985 C C . ASN B 1 528 ? -11.133 37.406 21.594 1 77 528 ASN B C 1
ATOM 11987 O O . ASN B 1 528 ? -10.055 37.031 22.062 1 77 528 ASN B O 1
ATOM 11991 N N . LEU B 1 529 ? -11.32 38.469 20.797 1 83.31 529 LEU B N 1
ATOM 11992 C CA . LEU B 1 529 ? -10.25 39.438 20.609 1 83.31 529 LEU B CA 1
ATOM 11993 C C . LEU B 1 529 ? -10.266 40.469 21.703 1 83.31 529 LEU B C 1
ATOM 11995 O O . LEU B 1 529 ? -11.297 41.094 21.984 1 83.31 529 LEU B O 1
ATOM 11999 N N . PHE B 1 530 ? -9.109 40.656 22.344 1 81.06 530 PHE B N 1
ATOM 12000 C CA . PHE B 1 530 ? -8.961 41.625 23.438 1 81.06 530 PHE B CA 1
ATOM 12001 C C . PHE B 1 530 ? -7.902 42.656 23.094 1 81.06 530 PHE B C 1
ATOM 12003 O O . PHE B 1 530 ? -7.078 42.438 22.203 1 81.06 530 PHE B O 1
ATOM 12010 N N . VAL B 1 531 ? -8.062 43.781 23.719 1 82.69 531 VAL B N 1
ATOM 12011 C CA . VAL B 1 531 ? -7.027 44.812 23.656 1 82.69 531 VAL B CA 1
ATOM 12012 C C . VAL B 1 531 ? -6.605 45.219 25.062 1 82.69 531 VAL B C 1
ATOM 12014 O O . VAL B 1 531 ? -7.441 45.344 25.953 1 82.69 531 VAL B O 1
ATOM 12017 N N . PHE B 1 532 ? -5.375 45.188 25.312 1 79.62 532 PHE B N 1
ATOM 12018 C CA . PHE B 1 532 ? -4.797 45.656 26.578 1 79.62 532 PHE B CA 1
ATOM 12019 C C . PHE B 1 532 ? -4.07 46.969 26.391 1 79.62 532 PHE B C 1
ATOM 12021 O O . PHE B 1 532 ? -3.102 47.062 25.641 1 79.62 532 PHE B O 1
ATOM 12028 N N . ASN B 1 533 ? -4.59 47.906 27.031 1 76.88 533 ASN B N 1
ATOM 12029 C CA . ASN B 1 533 ? -3.926 49.219 26.984 1 76.88 533 ASN B CA 1
ATOM 12030 C C . ASN B 1 533 ? -2.84 49.312 28.062 1 76.88 533 ASN B C 1
ATOM 12032 O O . ASN B 1 533 ? -3.121 49.188 29.25 1 76.88 533 ASN B O 1
ATOM 12036 N N . LEU B 1 534 ? -1.631 49.562 27.75 1 74.94 534 LEU B N 1
ATOM 12037 C CA . LEU B 1 534 ? -0.476 49.531 28.641 1 74.94 534 LEU B CA 1
ATOM 12038 C C . LEU B 1 534 ? -0.483 50.75 29.562 1 74.94 534 LEU B C 1
ATOM 12040 O O . LEU B 1 534 ? 0.069 50.719 30.656 1 74.94 534 LEU B O 1
ATOM 12044 N N . GLU B 1 535 ? -1.104 51.844 29.188 1 71.5 535 GLU B N 1
ATOM 12045 C CA . GLU B 1 535 ? -1.116 53.062 29.984 1 71.5 535 GLU B CA 1
ATOM 12046 C C . GLU B 1 535 ? -2.18 53 31.078 1 71.5 535 GLU B C 1
ATOM 12048 O O . GLU B 1 535 ? -1.928 53.375 32.219 1 71.5 535 GLU B O 1
ATOM 12053 N N . HIS B 1 536 ? -3.295 52.469 30.641 1 71.12 536 HIS B N 1
ATOM 12054 C CA . HIS B 1 536 ? -4.41 52.438 31.578 1 71.12 536 HIS B CA 1
ATOM 12055 C C . HIS B 1 536 ? -4.504 51.094 32.281 1 71.12 536 HIS B C 1
ATOM 12057 O O . HIS B 1 536 ? -5.211 50.969 33.281 1 71.12 536 HIS B O 1
ATOM 12063 N N . ASN B 1 537 ? -3.748 50.156 31.797 1 73.69 537 ASN B N 1
ATOM 12064 C CA . ASN B 1 537 ? -3.75 48.812 32.344 1 73.69 537 ASN B CA 1
ATOM 12065 C C . ASN B 1 537 ? -5.152 48.188 32.344 1 73.69 537 ASN B C 1
ATOM 12067 O O . ASN B 1 537 ? -5.605 47.688 33.375 1 73.69 537 ASN B O 1
ATOM 12071 N N . LEU B 1 538 ? -5.863 48.469 31.328 1 72.12 538 LEU B N 1
ATOM 12072 C CA . LEU B 1 538 ? -7.223 47.969 31.188 1 72.12 538 LEU B CA 1
ATOM 12073 C C . LEU B 1 538 ? -7.328 47.031 29.969 1 72.12 538 LEU B C 1
ATOM 12075 O O . LEU B 1 538 ? -6.68 47.281 28.953 1 72.12 538 LEU B O 1
ATOM 12079 N N . VAL B 1 539 ? -8.07 46 30.172 1 78.38 539 VAL B N 1
ATOM 12080 C CA . VAL B 1 539 ? -8.352 45.062 29.078 1 78.38 539 VAL B CA 1
ATOM 12081 C C . VAL B 1 539 ? -9.789 45.25 28.594 1 78.38 539 VAL B C 1
ATOM 12083 O O . VAL B 1 539 ? -10.703 45.406 29.391 1 78.38 539 VAL B O 1
ATOM 12086 N N . HIS B 1 540 ? -9.938 45.375 27.328 1 77.94 540 HIS B N 1
ATOM 12087 C CA . HIS B 1 540 ? -11.258 45.469 26.703 1 77.94 540 HIS B CA 1
ATOM 12088 C C . HIS B 1 540 ? -11.484 44.312 25.719 1 77.94 540 HIS B C 1
ATOM 12090 O O . HIS B 1 540 ? -10.555 43.906 25.016 1 77.94 540 HIS B O 1
ATOM 12096 N N . CYS B 1 541 ? -12.672 43.844 25.75 1 80.31 541 CYS B N 1
ATOM 12097 C CA . CYS B 1 541 ? -13.047 42.812 24.766 1 80.31 541 CYS B CA 1
ATOM 12098 C C . CYS B 1 541 ? -13.617 43.469 23.5 1 80.31 541 CYS B C 1
ATOM 12100 O O . CYS B 1 541 ? -14.68 44.062 23.547 1 80.31 541 CYS B O 1
ATOM 12102 N N . ILE B 1 542 ? -12.992 43.312 22.453 1 82.25 542 ILE B N 1
ATOM 12103 C CA . ILE B 1 542 ? -13.398 43.938 21.203 1 82.25 542 ILE B CA 1
ATOM 12104 C C . ILE B 1 542 ? -14.547 43.156 20.562 1 82.25 542 ILE B C 1
ATOM 12106 O O . ILE B 1 542 ? -15.57 43.75 20.203 1 82.25 542 ILE B O 1
ATOM 12110 N N . THR B 1 543 ? -14.375 41.906 20.375 1 82.94 543 THR B N 1
ATOM 12111 C CA . THR B 1 543 ? -15.352 41.094 19.641 1 82.94 543 THR B CA 1
ATOM 12112 C C . THR B 1 543 ? -16.625 40.906 20.469 1 82.94 543 THR B C 1
ATOM 12114 O O . THR B 1 543 ? -17.656 40.531 19.922 1 82.94 543 THR B O 1
ATOM 12117 N N . CYS B 1 544 ? -16.516 41.125 21.766 1 76.94 544 CYS B N 1
ATOM 12118 C CA . CYS B 1 544 ? -17.719 41.062 22.594 1 76.94 544 CYS B CA 1
ATOM 12119 C C . CYS B 1 544 ? -18.703 42.156 22.25 1 76.94 544 CYS B C 1
ATOM 12121 O O . CYS B 1 544 ? -19.891 42.062 22.5 1 76.94 544 CYS B O 1
ATOM 12123 N N . GLN B 1 545 ? -18.188 43.188 21.656 1 76.5 545 GLN B N 1
ATOM 12124 C CA . GLN B 1 545 ? -19.031 44.375 21.406 1 76.5 545 GLN B CA 1
ATOM 12125 C C . GLN B 1 545 ? -19 44.75 19.922 1 76.5 545 GLN B C 1
ATOM 12127 O O . GLN B 1 545 ? -19.562 45.781 19.531 1 76.5 545 GLN B O 1
ATOM 12132 N N . LEU B 1 546 ? -18.391 43.969 19.203 1 82.69 546 LEU B N 1
ATOM 12133 C CA . LEU B 1 546 ? -18.125 44.344 17.812 1 82.69 546 LEU B CA 1
ATOM 12134 C C . LEU B 1 546 ? -19.438 44.594 17.062 1 82.69 546 LEU B C 1
ATOM 12136 O O . LEU B 1 546 ? -19.562 45.594 16.359 1 82.69 546 LEU B O 1
ATOM 12140 N N . VAL B 1 547 ? -20.375 43.656 17.156 1 78.06 547 VAL B N 1
ATOM 12141 C CA . VAL B 1 547 ? -21.625 43.781 16.422 1 78.06 547 VAL B CA 1
ATOM 12142 C C . VAL B 1 547 ? -22.438 44.969 16.938 1 78.06 547 VAL B C 1
ATOM 12144 O O . VAL B 1 547 ? -23.031 45.688 16.156 1 78.06 547 VAL B O 1
ATOM 12147 N N . LYS B 1 548 ? -22.406 45.125 18.203 1 77.31 548 LYS B N 1
ATOM 12148 C CA . LYS B 1 548 ? -23.109 46.25 18.812 1 77.31 548 LYS B CA 1
ATOM 12149 C C . LYS B 1 548 ? -22.484 47.594 18.375 1 77.31 548 LYS B C 1
ATOM 12151 O O . LYS B 1 548 ? -23.188 48.562 18.172 1 77.31 548 LYS B O 1
ATOM 12156 N N . CYS B 1 549 ? -21.266 47.531 18.312 1 81.25 549 CYS B N 1
ATOM 12157 C CA . CYS B 1 549 ? -20.562 48.719 17.891 1 81.25 549 CYS B CA 1
ATOM 12158 C C . CYS B 1 549 ? -20.906 49.094 16.453 1 81.25 549 CYS B C 1
ATOM 12160 O O . CYS B 1 549 ? -21.078 50.25 16.109 1 81.25 549 CYS B O 1
ATOM 12162 N N . TYR B 1 550 ? -20.969 48.125 15.633 1 85 550 TYR B N 1
ATOM 12163 C CA . TYR B 1 550 ? -21.359 48.344 14.25 1 85 550 TYR B CA 1
ATOM 12164 C C . TYR B 1 550 ? -22.766 48.938 14.164 1 85 550 TYR B C 1
ATOM 12166 O O . TYR B 1 550 ? -23 49.906 13.43 1 85 550 TYR B O 1
ATOM 12174 N N . GLU B 1 551 ? -23.688 48.438 14.883 1 81.19 551 GLU B N 1
ATOM 12175 C CA . GLU B 1 551 ? -25.062 48.906 14.875 1 81.19 551 GLU B CA 1
ATOM 12176 C C . GLU B 1 551 ? -25.172 50.312 15.461 1 81.19 551 GLU B C 1
ATOM 12178 O O . GLU B 1 551 ? -25.906 51.156 14.953 1 81.19 551 GLU B O 1
ATOM 12183 N N . ALA B 1 552 ? -24.438 50.469 16.5 1 79.19 552 ALA B N 1
ATOM 12184 C CA . ALA B 1 552 ? -24.453 51.781 17.172 1 79.19 552 ALA B CA 1
ATOM 12185 C C . ALA B 1 552 ? -23.938 52.875 16.25 1 79.19 552 ALA B C 1
ATOM 12187 O O . ALA B 1 552 ? -24.516 53.969 16.172 1 79.19 552 ALA B O 1
ATOM 12188 N N . LYS B 1 553 ? -23 52.562 15.609 1 80.88 553 LYS B N 1
ATOM 12189 C CA . LYS B 1 553 ? -22.375 53.594 14.773 1 80.88 553 LYS B CA 1
ATOM 12190 C C . LYS B 1 553 ? -23.156 53.812 13.477 1 80.88 553 LYS B C 1
ATOM 12192 O O . LYS B 1 553 ? -23.219 54.906 12.953 1 80.88 553 LYS B O 1
ATOM 12197 N N . HIS B 1 554 ? -23.656 52.844 12.93 1 79.19 554 HIS B N 1
ATOM 12198 C CA . HIS B 1 554 ? -24.328 53 11.648 1 79.19 554 HIS B CA 1
ATOM 12199 C C . HIS B 1 554 ? -25.812 53.281 11.836 1 79.19 554 HIS B C 1
ATOM 12201 O O . HIS B 1 554 ? -26.438 53.938 10.992 1 79.19 554 HIS B O 1
ATOM 12207 N N . ARG B 1 555 ? -26.359 52.75 12.891 1 68.94 555 ARG B N 1
ATOM 12208 C CA . ARG B 1 555 ? -27.797 53 13.078 1 68.94 555 ARG B CA 1
ATOM 12209 C C . ARG B 1 555 ? -28.031 54.219 13.977 1 68.94 555 ARG B C 1
ATOM 12211 O O . ARG B 1 555 ? -28.922 55 13.711 1 68.94 555 ARG B O 1
ATOM 12218 N N . ASN B 1 556 ? -27.203 54.344 15.031 1 68.31 556 ASN B N 1
ATOM 12219 C CA . ASN B 1 556 ? -27.547 55.344 16.031 1 68.31 556 ASN B CA 1
ATOM 12220 C C . ASN B 1 556 ? -26.578 56.5 16 1 68.31 556 ASN B C 1
ATOM 12222 O O . ASN B 1 556 ? -26.703 57.438 16.797 1 68.31 556 ASN B O 1
ATOM 12226 N N . ASN B 1 557 ? -25.688 56.531 15.094 1 68.94 557 ASN B N 1
ATOM 12227 C CA . ASN B 1 557 ? -24.688 57.594 14.938 1 68.94 557 ASN B CA 1
ATOM 12228 C C . ASN B 1 557 ? -23.984 57.906 16.25 1 68.94 557 ASN B C 1
ATOM 12230 O O . ASN B 1 557 ? -23.781 59.062 16.625 1 68.94 557 ASN B O 1
ATOM 12234 N N . GLN B 1 558 ? -23.844 56.812 17.062 1 66.38 558 GLN B N 1
ATOM 12235 C CA . GLN B 1 558 ? -23.094 57 18.297 1 66.38 558 GLN B CA 1
ATOM 12236 C C . GLN B 1 558 ? -21.594 57.094 18.031 1 66.38 558 GLN B C 1
ATOM 12238 O O . GLN B 1 558 ? -21.062 56.344 17.203 1 66.38 558 GLN B O 1
ATOM 12243 N N . SER B 1 559 ? -20.984 57.969 18.703 1 63.12 559 SER B N 1
ATOM 12244 C CA . SER B 1 559 ? -19.578 58.281 18.438 1 63.12 559 SER B CA 1
ATOM 12245 C C . SER B 1 559 ? -18.672 57.312 19.219 1 63.12 559 SER B C 1
ATOM 12247 O O . SER B 1 559 ? -17.547 57.031 18.797 1 63.12 559 SER B O 1
ATOM 12249 N N . VAL B 1 560 ? -19.188 56.781 20.422 1 66.19 560 VAL B N 1
ATOM 12250 C CA . VAL B 1 560 ? -18.297 55.969 21.25 1 66.19 560 VAL B CA 1
ATOM 12251 C C . VAL B 1 560 ? -18.938 54.625 21.547 1 66.19 560 VAL B C 1
ATOM 12253 O O . VAL B 1 560 ? -20.094 54.562 21.984 1 66.19 560 VAL B O 1
ATOM 12256 N N . CYS B 1 561 ? -18.281 53.562 21.141 1 73.38 561 CYS B N 1
ATOM 12257 C CA . CYS B 1 561 ? -18.797 52.219 21.422 1 73.38 561 CYS B CA 1
ATOM 12258 C C . CYS B 1 561 ? -18.016 51.562 22.547 1 73.38 561 CYS B C 1
ATOM 12260 O O . CYS B 1 561 ? -18.609 51 23.484 1 73.38 561 CYS B O 1
ATOM 12262 N N . ILE B 1 562 ? -16.766 51.562 22.469 1 70.69 562 ILE B N 1
ATOM 12263 C CA . ILE B 1 562 ? -15.922 51.031 23.531 1 70.69 562 ILE B CA 1
ATOM 12264 C C . ILE B 1 562 ? -15.078 52.125 24.141 1 70.69 562 ILE B C 1
ATOM 12266 O O . ILE B 1 562 ? -14.133 52.625 23.516 1 70.69 562 ILE B O 1
ATOM 12270 N N . ASP B 1 563 ? -15.43 52.531 25.328 1 62 563 ASP B N 1
ATOM 12271 C CA . ASP B 1 563 ? -14.719 53.562 26.047 1 62 563 ASP B CA 1
ATOM 12272 C C . ASP B 1 563 ? -13.5 53 26.766 1 62 563 ASP B C 1
ATOM 12274 O O . ASP B 1 563 ? -13.641 52.25 27.734 1 62 563 ASP B O 1
ATOM 12278 N N . LEU B 1 564 ? -12.344 53.344 26.328 1 59.97 564 LEU B N 1
ATOM 12279 C CA . LEU B 1 564 ? -11.086 52.812 26.859 1 59.97 564 LEU B CA 1
ATOM 12280 C C . LEU B 1 564 ? -10.914 53.219 28.328 1 59.97 564 LEU B C 1
ATOM 12282 O O . LEU B 1 564 ? -10.258 52.5 29.078 1 59.97 564 LEU B O 1
ATOM 12286 N N . ALA B 1 565 ? -11.352 54.562 28.703 1 54.41 565 ALA B N 1
ATOM 12287 C CA . ALA B 1 565 ? -11.109 55.062 30.062 1 54.41 565 ALA B CA 1
ATOM 12288 C C . ALA B 1 565 ? -12.109 54.469 31.047 1 54.41 565 ALA B C 1
ATOM 12290 O O . ALA B 1 565 ? -11.836 54.406 32.25 1 54.41 565 ALA B O 1
ATOM 12291 N N . ASN B 1 566 ? -13.352 54.188 30.656 1 52.22 566 ASN B N 1
ATOM 12292 C CA . ASN B 1 566 ? -14.375 53.812 31.609 1 52.22 566 ASN B CA 1
ATOM 12293 C C . ASN B 1 566 ? -14.867 52.406 31.375 1 52.22 566 ASN B C 1
ATOM 12295 O O . ASN B 1 566 ? -15.641 51.844 32.156 1 52.22 566 ASN B O 1
ATOM 12299 N N . SER B 1 567 ? -14.836 51.969 30.266 1 48.41 567 SER B N 1
ATOM 12300 C CA . SER B 1 567 ? -15.586 50.75 29.969 1 48.41 567 SER B CA 1
ATOM 12301 C C . SER B 1 567 ? -14.93 49.531 30.609 1 48.41 567 SER B C 1
ATOM 12303 O O . SER B 1 567 ? -13.766 49.219 30.344 1 48.41 567 SER B O 1
ATOM 12305 N N . ALA B 1 568 ? -15.164 49.469 31.984 1 42.53 568 ALA B N 1
ATOM 12306 C CA . ALA B 1 568 ? -14.766 48.25 32.688 1 42.53 568 ALA B CA 1
ATOM 12307 C C . ALA B 1 568 ? -15.164 47.031 31.875 1 42.53 568 ALA B C 1
ATOM 12309 O O . ALA B 1 568 ? -15.531 47.125 30.703 1 42.53 568 ALA B O 1
ATOM 12310 N N . THR B 1 569 ? -15.812 46.094 32.875 1 40.84 569 THR B N 1
ATOM 12311 C CA . THR B 1 569 ? -16.047 44.625 32.969 1 40.84 569 THR B CA 1
ATOM 12312 C C . THR B 1 569 ? -16.984 44.188 31.844 1 40.84 569 THR B C 1
ATOM 12314 O O . THR B 1 569 ? -18 44.844 31.578 1 40.84 569 THR B O 1
ATOM 12317 N N . ILE B 1 570 ? -16.562 43.625 30.953 1 43.03 570 ILE B N 1
ATOM 12318 C CA . ILE B 1 570 ? -17.391 42.781 30.109 1 43.03 570 ILE B CA 1
ATOM 12319 C C . ILE B 1 570 ? -18.547 42.219 30.922 1 43.03 570 ILE B C 1
ATOM 12321 O O . ILE B 1 570 ? -18.344 41.438 31.859 1 43.03 570 ILE B O 1
ATOM 12325 N N . ASN B 1 571 ? -19.562 42.969 31.234 1 37.12 571 ASN B N 1
ATOM 12326 C CA . ASN B 1 571 ? -20.719 42.312 31.812 1 37.12 571 ASN B CA 1
ATOM 12327 C C . ASN B 1 571 ? -21.109 41.062 31.016 1 37.12 571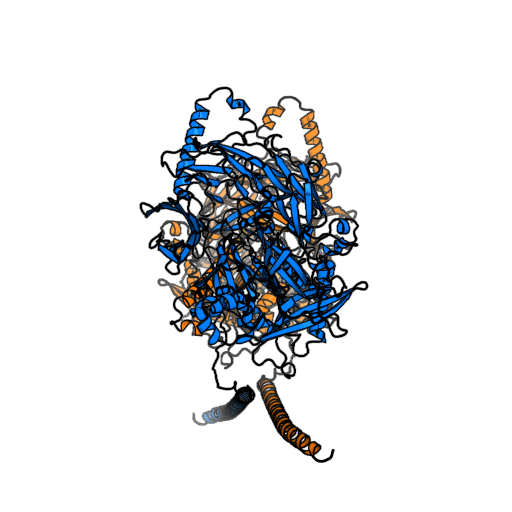 ASN B C 1
ATOM 12329 O O . ASN B 1 571 ? -21.109 41.094 29.781 1 37.12 571 ASN B O 1
ATOM 12333 N N . GLU B 1 572 ? -20.906 39.969 31.609 1 41.25 572 GLU B N 1
ATOM 12334 C CA . GLU B 1 572 ? -21.266 38.625 31.156 1 41.25 572 GLU B CA 1
ATOM 12335 C C . GLU B 1 572 ? -22.516 38.688 30.281 1 41.25 572 GLU B C 1
ATOM 12337 O O . GLU B 1 572 ? -22.656 37.875 29.344 1 41.25 572 GLU B O 1
ATOM 12342 N N . ASN B 1 573 ? -23.422 39.531 30.781 1 39.03 573 ASN B N 1
ATOM 12343 C CA . ASN B 1 573 ? -24.766 39.562 30.203 1 39.03 573 ASN B CA 1
ATOM 12344 C C . ASN B 1 573 ? -24.75 40.125 28.781 1 39.03 573 ASN B C 1
ATOM 12346 O O . ASN B 1 573 ? -25.781 40.156 28.109 1 39.03 573 ASN B O 1
ATOM 12350 N N . ASP B 1 574 ? -23.656 40.688 28.438 1 42.38 574 ASP B N 1
ATOM 12351 C CA . ASP B 1 574 ? -23.734 41.344 27.141 1 42.38 574 ASP B CA 1
ATOM 12352 C C . ASP B 1 574 ? -23.344 40.375 26.016 1 42.38 574 ASP B C 1
ATOM 12354 O O . ASP B 1 574 ? -23.344 40.75 24.844 1 42.38 574 ASP B O 1
ATOM 12358 N N . ALA B 1 575 ? -22.531 39.438 26.203 1 46.25 575 ALA B N 1
ATOM 12359 C CA . ALA B 1 575 ? -22.375 38.469 25.141 1 46.25 575 ALA B CA 1
ATOM 12360 C C . ALA B 1 575 ? -23.719 37.875 24.719 1 46.25 575 ALA B C 1
ATOM 12362 O O . ALA B 1 575 ? -24.375 37.156 25.484 1 46.25 575 ALA B O 1
ATOM 12363 N N . ASP B 1 576 ? -24.531 38.688 24.156 1 48.03 576 ASP B N 1
ATOM 12364 C CA . ASP B 1 576 ? -25.812 38.25 23.625 1 48.03 576 ASP B CA 1
ATOM 12365 C C . ASP B 1 576 ? -25.641 37.25 22.5 1 48.03 576 ASP B C 1
ATOM 12367 O O . ASP B 1 576 ? -24.516 37 22.047 1 48.03 576 ASP B O 1
ATOM 12371 N N . GLU B 1 577 ? -26.672 36.469 22.297 1 51.75 577 GLU B N 1
ATOM 12372 C CA . GLU B 1 577 ? -26.828 35.5 21.234 1 51.75 577 GLU B CA 1
ATOM 12373 C C . GLU B 1 577 ? -26.219 36 19.922 1 51.75 577 GLU B C 1
ATOM 12375 O O . GLU B 1 577 ? -25.812 35.188 19.078 1 51.75 577 GLU B O 1
ATOM 12380 N N . GLU B 1 578 ? -25.891 37.375 19.891 1 56.62 578 GLU B N 1
ATOM 12381 C CA . GLU B 1 578 ? -25.453 37.906 18.609 1 56.62 578 GLU B CA 1
ATOM 12382 C C . GLU B 1 578 ? -23.953 38.188 18.594 1 56.62 578 GLU B C 1
ATOM 12384 O O . GLU B 1 578 ? -23.422 38.75 17.641 1 56.62 578 GLU B O 1
ATOM 12389 N N . SER B 1 579 ? -23.266 37.75 19.672 1 63.5 579 SER B N 1
ATOM 12390 C CA . SER B 1 579 ? -21.844 38.094 19.703 1 63.5 579 SER B CA 1
ATOM 12391 C C . SER B 1 579 ? -21.016 37.094 18.906 1 63.5 579 SER B C 1
ATOM 12393 O O . SER B 1 579 ? -21.5 36 18.578 1 63.5 579 SER B O 1
ATOM 12395 N N . CYS B 1 580 ? -19.75 37.562 18.531 1 74.44 580 CYS B N 1
ATOM 12396 C CA . CYS B 1 580 ? -18.781 36.75 17.797 1 74.44 580 CYS B CA 1
ATOM 12397 C C . CYS B 1 580 ? -18.375 35.531 18.594 1 74.44 580 CYS B C 1
ATOM 12399 O O . CYS B 1 580 ? -17.984 35.625 19.766 1 74.44 580 CYS B O 1
ATOM 12401 N N . ILE B 1 581 ? -18.719 34.375 18.125 1 64.88 581 ILE B N 1
ATOM 12402 C CA . ILE B 1 581 ? -18.359 33.156 18.797 1 64.88 581 ILE B CA 1
ATOM 12403 C C . ILE B 1 581 ? -16.906 32.812 18.484 1 64.88 581 ILE B C 1
ATOM 12405 O O . ILE B 1 581 ? -16.203 32.219 19.312 1 64.88 581 ILE B O 1
ATOM 12409 N N . PHE B 1 582 ? -16.5 33.062 17.281 1 66 582 PHE B N 1
ATOM 12410 C CA . PHE B 1 582 ? -15.148 32.812 16.812 1 66 582 PHE B CA 1
ATOM 12411 C C . PHE B 1 582 ? -14.672 33.938 15.898 1 66 582 PHE B C 1
ATOM 12413 O O . PHE B 1 582 ? -15.469 34.562 15.203 1 66 582 PHE B O 1
ATOM 12420 N N . GLN B 1 583 ? -13.32 34.094 16.141 1 70.06 583 GLN B N 1
ATOM 12421 C CA . GLN B 1 583 ? -12.828 35.219 15.359 1 70.06 583 GLN B CA 1
ATOM 12422 C C . GLN B 1 583 ? -11.484 34.875 14.711 1 70.06 583 GLN B C 1
ATOM 12424 O O . GLN B 1 583 ? -10.742 34.031 15.203 1 70.06 583 GLN B O 1
ATOM 12429 N N . ARG B 1 584 ? -11.32 35.375 13.578 1 77.19 584 ARG B N 1
ATOM 12430 C CA . ARG B 1 584 ? -10.016 35.5 12.922 1 77.19 584 ARG B CA 1
ATOM 12431 C C . ARG B 1 584 ? -9.695 36.938 12.586 1 77.19 584 ARG B C 1
ATOM 12433 O O . ARG B 1 584 ? -10.562 37.656 12.086 1 77.19 584 ARG B O 1
ATOM 12440 N N . VAL B 1 585 ? -8.508 37.25 13.008 1 84.06 585 VAL B N 1
ATOM 12441 C CA . VAL B 1 585 ? -8.18 38.656 12.859 1 84.06 585 VAL B CA 1
ATOM 12442 C C . VAL B 1 585 ? -6.906 38.812 12.031 1 84.06 585 VAL B C 1
ATOM 12444 O O . VAL B 1 585 ? -5.953 38.062 12.195 1 84.06 585 VAL B O 1
ATOM 12447 N N . TYR B 1 586 ? -6.957 39.75 11.109 1 85.88 586 TYR B N 1
ATOM 12448 C CA . TYR B 1 586 ? -5.809 40.125 10.289 1 85.88 586 TYR B CA 1
ATOM 12449 C C . TYR B 1 586 ? -5.492 41.625 10.445 1 85.88 586 TYR B C 1
ATOM 12451 O O . TYR B 1 586 ? -6.195 42.469 9.891 1 85.88 586 TYR B O 1
ATOM 12459 N N . PHE B 1 587 ? -4.422 41.906 11.094 1 86.38 587 PHE B N 1
ATOM 12460 C CA . PHE B 1 587 ? -4.062 43.281 11.352 1 86.38 587 PHE B CA 1
ATOM 12461 C C . PHE B 1 587 ? -3.236 43.844 10.203 1 86.38 587 PHE B C 1
ATOM 12463 O O . PHE B 1 587 ? -2.467 43.125 9.562 1 86.38 587 PHE B O 1
ATOM 12470 N N . SER B 1 588 ? -3.475 45.094 9.984 1 87.56 588 SER B N 1
ATOM 12471 C CA . SER B 1 588 ? -2.541 45.812 9.117 1 87.56 588 SER B CA 1
ATOM 12472 C C . SER B 1 588 ? -1.182 45.969 9.789 1 87.56 588 SER B C 1
ATOM 12474 O O . SER B 1 588 ? -1.065 45.844 11.008 1 87.56 588 SER B O 1
ATOM 12476 N N . PRO B 1 589 ? -0.171 46.312 9.008 1 78.69 589 PRO B N 1
ATOM 12477 C CA . PRO B 1 589 ? 1.173 46.406 9.578 1 78.69 589 PRO B CA 1
ATOM 12478 C C . PRO B 1 589 ? 1.257 47.406 10.719 1 78.69 589 PRO B C 1
ATOM 12480 O O . PRO B 1 589 ? 2.014 47.219 11.672 1 78.69 589 PRO B O 1
ATOM 12483 N N . SER B 1 590 ? 0.396 48.469 10.742 1 77.38 590 SER B N 1
ATOM 12484 C CA . SER B 1 590 ? 0.412 49.469 11.789 1 77.38 590 SER B CA 1
ATOM 12485 C C . SER B 1 590 ? -0.606 49.156 12.883 1 77.38 590 SER B C 1
ATOM 12487 O O . SER B 1 590 ? -0.686 49.844 13.891 1 77.38 590 SER B O 1
ATOM 12489 N N . SER B 1 591 ? -1.337 48.125 12.719 1 81.12 591 SER B N 1
ATOM 12490 C CA . SER B 1 591 ? -2.404 47.719 13.617 1 81.12 591 SER B CA 1
ATOM 12491 C C . SER B 1 591 ? -3.459 48.812 13.773 1 81.12 591 SER B C 1
ATOM 12493 O O . SER B 1 591 ? -4.168 48.844 14.781 1 81.12 591 SER B O 1
ATOM 12495 N N . GLU B 1 592 ? -3.426 49.688 12.789 1 84.94 592 GLU B N 1
ATOM 12496 C CA . GLU B 1 592 ? -4.477 50.719 12.773 1 84.94 592 GLU B CA 1
ATOM 12497 C C . GLU B 1 592 ? -5.789 50.125 12.242 1 84.94 592 GLU B C 1
ATOM 12499 O O . GLU B 1 592 ? -6.867 50.594 12.617 1 84.94 592 GLU B O 1
ATOM 12504 N N . TYR B 1 593 ? -5.586 49.281 11.375 1 89.12 593 TYR B N 1
ATOM 12505 C CA . TYR B 1 593 ? -6.734 48.594 10.797 1 89.12 593 TYR B CA 1
ATOM 12506 C C . TYR B 1 593 ? -6.668 47.094 11.047 1 89.12 593 TYR B C 1
ATOM 12508 O O . TYR B 1 593 ? -5.59 46.562 11.266 1 89.12 593 TYR B O 1
ATOM 12516 N N . ALA B 1 594 ? -7.793 46.531 11.109 1 90.44 594 ALA B N 1
ATOM 12517 C CA . ALA B 1 594 ? -7.852 45.062 11.211 1 90.44 594 ALA B CA 1
ATOM 12518 C C . ALA B 1 594 ? -9.086 44.531 10.492 1 90.44 594 ALA B C 1
ATOM 12520 O O . ALA B 1 594 ? -10.141 45.156 10.484 1 90.44 594 ALA B O 1
ATOM 12521 N N . ILE B 1 595 ? -8.875 43.438 9.781 1 91.38 595 ILE B N 1
ATOM 12522 C CA . ILE B 1 595 ? -10 42.656 9.289 1 91.38 595 ILE B CA 1
ATOM 12523 C C . ILE B 1 595 ? -10.406 41.625 10.336 1 91.38 595 ILE B C 1
ATOM 12525 O O . ILE B 1 595 ? -9.594 40.781 10.742 1 91.38 595 ILE B O 1
ATOM 12529 N N . VAL B 1 596 ? -11.609 41.719 10.781 1 88.81 596 VAL B N 1
ATOM 12530 C CA . VAL B 1 596 ? -12.102 40.812 11.82 1 88.81 596 VAL B CA 1
ATOM 12531 C C . VAL B 1 596 ? -13.227 39.938 11.266 1 88.81 596 VAL B C 1
ATOM 12533 O O . VAL B 1 596 ? -14.281 40.469 10.883 1 88.81 596 VAL B O 1
ATOM 12536 N N . THR B 1 597 ? -12.906 38.719 11.164 1 85.44 597 THR B N 1
ATOM 12537 C CA . THR B 1 597 ? -13.953 37.781 10.812 1 85.44 597 THR B CA 1
ATOM 12538 C C . THR B 1 597 ? -14.641 37.25 12.07 1 85.44 597 THR B C 1
ATOM 12540 O O . THR B 1 597 ? -13.992 36.625 12.93 1 85.44 597 THR B O 1
ATOM 12543 N N . CYS B 1 598 ? -15.859 37.5 12.148 1 80.38 598 CYS B N 1
ATOM 12544 C CA . CYS B 1 598 ? -16.641 37.125 13.32 1 80.38 598 CYS B CA 1
ATOM 12545 C C . CYS B 1 598 ? -17.688 36.062 12.969 1 80.38 598 CYS B C 1
ATOM 12547 O O . CYS B 1 598 ? -18.547 36.281 12.125 1 80.38 598 CYS B O 1
ATOM 12549 N N . LEU B 1 599 ? -17.406 34.938 13.484 1 73.62 599 LEU B N 1
ATOM 12550 C CA . LEU B 1 599 ? -18.453 33.906 13.336 1 73.62 599 LEU B CA 1
ATOM 12551 C C . LEU B 1 599 ? -19.609 34.188 14.273 1 73.62 599 LEU B C 1
ATOM 12553 O O . LEU B 1 599 ? -19.438 34.25 15.492 1 73.62 599 LEU B O 1
ATOM 12557 N N . VAL B 1 600 ? -20.688 34.656 13.703 1 57.84 600 VAL B N 1
ATOM 12558 C CA . VAL B 1 600 ? -21.938 34.844 14.438 1 57.84 600 VAL B CA 1
ATOM 12559 C C . VAL B 1 600 ? -22.891 33.688 14.156 1 57.84 600 VAL B C 1
ATOM 12561 O O . VAL B 1 600 ? -23.375 33.531 13.031 1 57.84 600 VAL B O 1
ATOM 12564 N N . GLY B 1 601 ? -23.094 32.844 15.031 1 60.12 601 GLY B N 1
ATOM 12565 C CA . GLY B 1 601 ? -23.859 31.641 14.719 1 60.12 601 GLY B CA 1
ATOM 12566 C C . GLY B 1 601 ? -23.125 30.703 13.773 1 60.12 601 GLY B C 1
ATOM 12567 O O . GLY B 1 601 ? -22.047 30.219 14.086 1 60.12 601 GLY B O 1
ATOM 12568 N N . ILE B 1 602 ? -23.75 30.578 12.484 1 64.88 602 ILE B N 1
ATOM 12569 C CA . ILE B 1 602 ? -23.172 29.641 11.523 1 64.88 602 ILE B CA 1
ATOM 12570 C C . ILE B 1 602 ? -22.562 30.422 10.359 1 64.88 602 ILE B C 1
ATOM 12572 O O . ILE B 1 602 ? -21.75 29.875 9.594 1 64.88 602 ILE B O 1
ATOM 12576 N N . VAL B 1 603 ? -22.859 31.656 10.312 1 75.69 603 VAL B N 1
ATOM 12577 C CA . VAL B 1 603 ? -22.391 32.438 9.172 1 75.69 603 VAL B CA 1
ATOM 12578 C C . VAL B 1 603 ? -21.406 33.5 9.648 1 75.69 603 VAL B C 1
ATOM 12580 O O . VAL B 1 603 ? -21.75 34.344 10.5 1 75.69 603 VAL B O 1
ATOM 12583 N N . PRO B 1 604 ? -20.25 33.469 9.141 1 81.38 604 PRO B N 1
ATOM 12584 C CA . PRO B 1 604 ? -19.281 34.469 9.547 1 81.38 604 PRO B CA 1
ATOM 12585 C C . PRO B 1 604 ? -19.516 35.812 8.867 1 81.38 604 PRO B C 1
ATOM 12587 O O . PRO B 1 604 ? -19.953 35.875 7.715 1 81.38 604 PRO B O 1
ATOM 12590 N N . LYS B 1 605 ? -19.328 36.875 9.609 1 84.75 605 LYS B N 1
ATOM 12591 C CA . LYS B 1 605 ? -19.328 38.25 9.078 1 84.75 605 LYS B CA 1
ATOM 12592 C C . LYS B 1 605 ? -17.938 38.844 9.141 1 84.75 605 LYS B C 1
ATOM 12594 O O . LYS B 1 605 ? -17.188 38.625 10.094 1 84.75 605 LYS B O 1
ATOM 12599 N N . ILE B 1 606 ? -17.609 39.5 8.07 1 89.75 606 ILE B N 1
ATOM 12600 C CA . ILE B 1 606 ? -16.281 40.125 7.996 1 89.75 606 ILE B CA 1
ATOM 12601 C C . ILE B 1 606 ? -16.391 41.625 8.203 1 89.75 606 ILE B C 1
ATOM 12603 O O . ILE B 1 606 ? -17.109 42.312 7.477 1 89.75 606 ILE B O 1
ATOM 12607 N N . TYR B 1 607 ? -15.711 42.125 9.188 1 90.69 607 TYR B N 1
ATOM 12608 C CA . TYR B 1 607 ? -15.703 43.562 9.516 1 90.69 607 TYR B CA 1
ATOM 12609 C C . TYR B 1 607 ? -14.336 44.156 9.266 1 90.69 607 TYR B C 1
ATOM 12611 O O . TYR B 1 607 ? -13.305 43.531 9.477 1 90.69 607 TYR B O 1
ATOM 12619 N N . LEU B 1 608 ? -14.32 45.312 8.688 1 93.12 608 LEU B N 1
ATOM 12620 C CA . LEU B 1 608 ? -13.133 46.156 8.664 1 93.12 608 LEU B CA 1
ATOM 12621 C C . LEU B 1 608 ? -13.172 47.188 9.797 1 93.12 608 LEU B C 1
ATOM 12623 O O . LEU B 1 608 ? -14.109 47.969 9.883 1 93.12 608 LEU B O 1
ATOM 12627 N N . VAL B 1 609 ? -12.219 47.125 10.68 1 90.88 609 VAL B N 1
ATOM 12628 C CA . VAL B 1 609 ? -12.219 47.938 11.883 1 90.88 609 VAL B CA 1
ATOM 12629 C C . VAL B 1 609 ? -11.039 48.906 11.859 1 90.88 609 VAL B C 1
ATOM 12631 O O . VAL B 1 609 ? -9.914 48.531 11.539 1 90.88 609 VAL B O 1
ATOM 12634 N N . LYS B 1 610 ? -11.297 50.062 12.102 1 89.75 610 LYS B N 1
ATOM 12635 C CA . LYS B 1 610 ? -10.266 51.094 12.328 1 89.75 610 LYS B CA 1
ATOM 12636 C C . LYS B 1 610 ? -10.156 51.438 13.805 1 89.75 610 LYS B C 1
ATOM 12638 O O . LYS B 1 610 ? -11.141 51.812 14.438 1 89.75 610 LYS B O 1
ATOM 12643 N N . PHE B 1 611 ? -8.992 51.344 14.32 1 85.44 611 PHE B N 1
ATOM 12644 C CA . PHE B 1 611 ? -8.781 51.625 15.734 1 85.44 611 PHE B CA 1
ATOM 12645 C C . PHE B 1 611 ? -8.328 53.062 15.93 1 85.44 611 PHE B C 1
ATOM 12647 O O . PHE B 1 611 ? -7.562 53.594 15.125 1 85.44 611 PHE B O 1
ATOM 12654 N N . GLY B 1 612 ? -8.961 53.625 16.953 1 75.94 612 GLY B N 1
ATOM 12655 C CA . GLY B 1 612 ? -8.688 55.031 17.234 1 75.94 612 GLY B CA 1
ATOM 12656 C C . GLY B 1 612 ? -7.461 55.25 18.094 1 75.94 612 GLY B C 1
ATOM 12657 O O . GLY B 1 612 ? -6.863 54.281 18.578 1 75.94 612 GLY B O 1
ATOM 12658 N N . ASP B 1 613 ? -7 56.562 18.172 1 64.38 613 ASP B N 1
ATOM 12659 C CA . ASP B 1 613 ? -5.863 57 18.969 1 64.38 613 ASP B CA 1
ATOM 12660 C C . ASP B 1 613 ? -6.266 57.188 20.438 1 64.38 613 ASP B C 1
ATOM 12662 O O . ASP B 1 613 ? -7.453 57.25 20.75 1 64.38 613 ASP B O 1
ATOM 12666 N N . LEU B 1 614 ? -5.324 57.094 21.391 1 57.06 614 LEU B N 1
ATOM 12667 C CA . LEU B 1 614 ? -5.469 57.25 22.828 1 57.06 614 LEU B CA 1
ATOM 12668 C C . LEU B 1 614 ? -6.402 58.438 23.156 1 57.06 614 LEU B C 1
ATOM 12670 O O . LEU B 1 614 ? -7.176 58.375 24.109 1 57.06 614 LEU B O 1
ATOM 12674 N N . ASP B 1 615 ? -6.109 59.531 22.469 1 55.94 615 ASP B N 1
ATOM 12675 C CA . ASP B 1 615 ? -6.812 60.75 22.828 1 55.94 615 ASP B CA 1
ATOM 12676 C C . ASP B 1 615 ? -8.312 60.625 22.578 1 55.94 615 ASP B C 1
ATOM 12678 O O . ASP B 1 615 ? -9.094 61.469 23.031 1 55.94 615 ASP B O 1
ATOM 12682 N N . GLN B 1 616 ? -8.578 59.5 21.875 1 56.91 616 GLN B N 1
ATOM 12683 C CA . GLN B 1 616 ? -9.992 59.312 21.578 1 56.91 616 GLN B CA 1
ATOM 12684 C C . GLN B 1 616 ? -10.609 58.219 22.453 1 56.91 616 GLN B C 1
ATOM 12686 O O . GLN B 1 616 ? -9.992 57.188 22.688 1 56.91 616 GLN B O 1
ATOM 12691 N N . LEU B 1 617 ? -11.578 58.562 23.156 1 55.72 617 LEU B N 1
ATOM 12692 C CA . LEU B 1 617 ? -12.281 57.781 24.141 1 55.72 617 LEU B CA 1
ATOM 12693 C C . LEU B 1 617 ? -12.789 56.469 23.516 1 55.72 617 LEU B C 1
ATOM 12695 O O . LEU B 1 617 ? -13.141 55.531 24.234 1 55.72 617 LEU B O 1
ATOM 12699 N N . ASP B 1 618 ? -12.68 56.438 22.188 1 68.12 618 ASP B N 1
ATOM 12700 C CA . ASP B 1 618 ? -13.281 55.25 21.578 1 68.12 618 ASP B CA 1
ATOM 12701 C C . ASP B 1 618 ? -12.219 54.375 20.906 1 68.12 618 ASP B C 1
ATOM 12703 O O . ASP B 1 618 ? -11.5 54.844 20.016 1 68.12 618 ASP B O 1
ATOM 12707 N N . LEU B 1 619 ? -12.109 53.219 21.328 1 76.88 619 LEU B N 1
ATOM 12708 C CA . LEU B 1 619 ? -11.156 52.25 20.797 1 76.88 619 LEU B CA 1
ATOM 12709 C C . LEU B 1 619 ? -11.453 51.969 19.328 1 76.88 619 LEU B C 1
ATOM 12711 O O . LEU B 1 619 ? -10.531 51.812 18.516 1 76.88 619 LEU B O 1
ATOM 12715 N N . ILE B 1 620 ? -12.734 51.906 18.969 1 83.12 620 ILE B N 1
ATOM 12716 C CA . ILE B 1 620 ? -13.133 51.656 17.594 1 83.12 620 ILE B CA 1
ATOM 12717 C C . ILE B 1 620 ? -13.586 52.938 16.938 1 83.12 620 ILE B C 1
ATOM 12719 O O . ILE B 1 620 ? -14.727 53.375 17.109 1 83.12 620 ILE B O 1
ATOM 12723 N N . GLU B 1 621 ? -12.695 53.469 16.172 1 81.56 621 GLU B N 1
ATOM 12724 C CA . GLU B 1 621 ? -13.008 54.719 15.5 1 81.56 621 GLU B CA 1
ATOM 12725 C C . GLU B 1 621 ? -14.047 54.5 14.406 1 81.56 621 GLU B C 1
ATOM 12727 O O . GLU B 1 621 ? -14.961 55.312 14.25 1 81.56 621 GLU B O 1
ATOM 12732 N N . ASN B 1 622 ? -13.828 53.469 13.633 1 84.44 622 ASN B N 1
ATOM 12733 C CA . ASN B 1 622 ? -14.75 53.156 12.547 1 84.44 622 ASN B CA 1
ATOM 12734 C C . ASN B 1 622 ? -14.852 51.656 12.328 1 84.44 622 ASN B C 1
ATOM 12736 O O . ASN B 1 622 ? -13.898 50.906 12.586 1 84.44 622 ASN B O 1
ATOM 12740 N N . ILE B 1 623 ? -15.984 51.312 11.961 1 89.12 623 ILE B N 1
ATOM 12741 C CA . ILE B 1 623 ? -16.234 49.906 11.68 1 89.12 623 ILE B CA 1
ATOM 12742 C C . ILE B 1 623 ? -17.125 49.781 10.438 1 89.12 623 ILE B C 1
ATOM 12744 O O . ILE B 1 623 ? -18.125 50.5 10.312 1 89.12 623 ILE B O 1
ATOM 12748 N N . MET B 1 624 ? -16.688 48.969 9.5 1 90 624 MET B N 1
ATOM 12749 C CA . MET B 1 624 ? -17.438 48.75 8.266 1 90 624 MET B CA 1
ATOM 12750 C C . MET B 1 624 ? -17.672 47.25 8.062 1 90 624 MET B C 1
ATOM 12752 O O . MET B 1 624 ? -16.828 46.438 8.398 1 90 624 MET B O 1
ATOM 12756 N N . LEU B 1 625 ? -18.859 47 7.578 1 90.19 625 LEU B N 1
ATOM 12757 C CA . LEU B 1 625 ? -19.172 45.625 7.199 1 90.19 625 LEU B CA 1
ATOM 12758 C C . LEU B 1 625 ? -18.672 45.312 5.789 1 90.19 625 LEU B C 1
ATOM 12760 O O . LEU B 1 625 ? -19.234 45.812 4.809 1 90.19 625 LEU B O 1
ATOM 12764 N N . PHE B 1 626 ? -17.609 44.562 5.707 1 89.75 626 PHE B N 1
ATOM 12765 C CA . PHE B 1 626 ? -16.953 44.25 4.438 1 89.75 626 PHE B CA 1
ATOM 12766 C C . PHE B 1 626 ? -17.719 43.156 3.684 1 89.75 626 PHE B C 1
ATOM 12768 O O . PHE B 1 626 ? -17.844 43.219 2.459 1 89.75 626 PHE B O 1
ATOM 12775 N N . ASP B 1 627 ? -18.094 42.062 4.305 1 87.38 627 ASP B N 1
ATOM 12776 C CA . ASP B 1 627 ? -18.875 40.969 3.74 1 87.38 627 ASP B CA 1
ATOM 12777 C C . ASP B 1 627 ? -19.797 40.375 4.789 1 87.38 627 ASP B C 1
ATOM 12779 O O . ASP B 1 627 ? -19.344 39.938 5.848 1 87.38 627 ASP B O 1
ATOM 12783 N N . ASP B 1 628 ? -21.047 40.312 4.551 1 84.12 628 ASP B N 1
ATOM 12784 C CA . ASP B 1 628 ? -22.016 39.812 5.527 1 84.12 628 ASP B CA 1
ATOM 12785 C C . ASP B 1 628 ? -22.453 38.375 5.176 1 84.12 628 ASP B C 1
ATOM 12787 O O . ASP B 1 628 ? -23.266 37.781 5.883 1 84.12 628 ASP B O 1
ATOM 12791 N N . ASN B 1 629 ? -21.891 37.844 4.137 1 85 629 ASN B N 1
ATOM 12792 C CA . ASN B 1 629 ? -22.281 36.5 3.715 1 85 629 ASN B CA 1
ATOM 12793 C C . ASN B 1 629 ? -23.797 36.344 3.707 1 85 629 ASN B C 1
ATOM 12795 O O . ASN B 1 629 ? -24.328 35.344 4.203 1 85 629 ASN B O 1
ATOM 12799 N N . SER B 1 630 ? -24.484 37.25 3.162 1 83.06 630 SER B N 1
ATOM 12800 C CA . SER B 1 630 ? -25.938 37.312 3.186 1 83.06 630 SER B CA 1
ATOM 12801 C C . SER B 1 630 ? -26.531 36.125 2.416 1 83.06 630 SER B C 1
ATOM 12803 O O . SER B 1 630 ? -27.578 35.594 2.807 1 83.06 630 SER B O 1
ATOM 12805 N N . GLU B 1 631 ? -25.891 35.844 1.371 1 80.94 631 GLU B N 1
ATOM 12806 C CA . GLU B 1 631 ? -26.391 34.688 0.606 1 80.94 631 GLU B CA 1
ATOM 12807 C C . GLU B 1 631 ? -26.359 33.406 1.433 1 80.94 631 GLU B C 1
ATOM 12809 O O . GLU B 1 631 ? -27.297 32.625 1.403 1 80.94 631 GLU B O 1
ATOM 12814 N N . LEU B 1 632 ? -25.219 33.219 2.061 1 80.5 632 LEU B N 1
ATOM 12815 C CA . LEU B 1 632 ? -25.078 32.062 2.91 1 80.5 632 LEU B CA 1
ATOM 12816 C C . LEU B 1 632 ? -26.078 32.094 4.066 1 80.5 632 LEU B C 1
ATOM 12818 O O . LEU B 1 632 ? -26.625 31.062 4.457 1 80.5 632 LEU B O 1
ATOM 12822 N N . GLU B 1 633 ? -26.312 33.25 4.594 1 78 633 GLU B N 1
ATOM 12823 C CA . GLU B 1 633 ? -27.25 33.406 5.703 1 78 633 GLU B CA 1
ATOM 12824 C C . GLU B 1 633 ? -28.672 33 5.293 1 78 633 GLU B C 1
ATOM 12826 O O . GLU B 1 633 ? -29.375 32.344 6.059 1 78 633 GLU B O 1
ATOM 12831 N N . THR B 1 634 ? -29.031 33.438 4.152 1 81.06 634 THR B N 1
ATOM 12832 C CA . THR B 1 634 ? -30.359 33.094 3.652 1 81.06 634 THR B CA 1
ATOM 12833 C C . THR B 1 634 ? -30.5 31.578 3.441 1 81.06 634 THR B C 1
ATOM 12835 O O . THR B 1 634 ? -31.547 31 3.732 1 81.06 634 THR B O 1
ATOM 12838 N N . ARG B 1 635 ? -29.484 31.016 3.025 1 76.94 635 ARG B N 1
ATOM 12839 C CA . ARG B 1 635 ? -29.5 29.578 2.793 1 76.94 635 ARG B CA 1
ATOM 12840 C C . ARG B 1 635 ? -29.562 28.812 4.109 1 76.94 635 ARG B C 1
ATOM 12842 O O . ARG B 1 635 ? -30.266 27.812 4.223 1 76.94 635 ARG B O 1
ATOM 12849 N N . VAL B 1 636 ? -28.797 29.266 5.02 1 78.12 636 VAL B N 1
ATOM 12850 C CA . VAL B 1 636 ? -28.719 28.594 6.316 1 78.12 636 VAL B CA 1
ATOM 12851 C C . VAL B 1 636 ? -30.078 28.703 7.027 1 78.12 636 VAL B C 1
ATOM 12853 O O . VAL B 1 636 ? -30.5 27.781 7.719 1 78.12 636 VAL B O 1
ATOM 12856 N N . GLN B 1 637 ? -30.781 29.812 6.832 1 76.69 637 GLN B N 1
ATOM 12857 C CA . GLN B 1 637 ? -32.062 30.031 7.488 1 76.69 637 GLN B CA 1
ATOM 12858 C C . GLN B 1 637 ? -33.125 29.109 6.934 1 76.69 637 GLN B C 1
ATOM 12860 O O . GLN B 1 637 ? -34.094 28.766 7.629 1 76.69 637 GLN B O 1
ATOM 12865 N N . SER B 1 638 ? -32.844 28.703 5.793 1 79.56 638 SER B N 1
ATOM 12866 C CA . SER B 1 638 ? -33.812 27.812 5.156 1 79.56 638 SER B CA 1
ATOM 12867 C C . SER B 1 638 ? -33.562 26.359 5.504 1 79.56 638 SER B C 1
ATOM 12869 O O . SER B 1 638 ? -34.312 25.469 5.117 1 79.56 638 SER B O 1
ATOM 12871 N N . LYS B 1 639 ? -32.531 26.078 6.281 1 81.19 639 LYS B N 1
ATOM 12872 C CA . LYS B 1 639 ? -32.125 24.703 6.574 1 81.19 639 LYS B CA 1
ATOM 12873 C C . LYS B 1 639 ? -32.25 24.406 8.062 1 81.19 639 LYS B C 1
ATOM 12875 O O . LYS B 1 639 ? -32.281 25.328 8.891 1 81.19 639 LYS B O 1
ATOM 12880 N N . ILE B 1 640 ? -32.406 23.109 8.305 1 84.5 640 ILE B N 1
ATOM 12881 C CA . ILE B 1 640 ? -32.469 22.641 9.688 1 84.5 640 ILE B CA 1
ATOM 12882 C C . ILE B 1 640 ? -31.047 22.688 10.297 1 84.5 640 ILE B C 1
ATOM 12884 O O . ILE B 1 640 ? -30.078 22.297 9.648 1 84.5 640 ILE B O 1
ATOM 12888 N N . MET B 1 641 ? -30.984 23.266 11.469 1 81.12 641 MET B N 1
ATOM 12889 C CA . MET B 1 641 ? -29.703 23.266 12.188 1 81.12 641 MET B CA 1
ATOM 12890 C C . MET B 1 641 ? -29.75 22.312 13.375 1 81.12 641 MET B C 1
ATOM 12892 O O . MET B 1 641 ? -30.797 22.156 14.008 1 81.12 641 MET B O 1
ATOM 12896 N N . PRO B 1 642 ? -28.609 21.688 13.664 1 86.06 642 PRO B N 1
ATOM 12897 C CA . PRO B 1 642 ? -28.547 20.828 14.859 1 86.06 642 PRO B CA 1
ATOM 12898 C C . PRO B 1 642 ? -28.656 21.625 16.156 1 86.06 642 PRO B C 1
ATOM 12900 O O . PRO B 1 642 ? -28.406 22.828 16.172 1 86.06 642 PRO B O 1
ATOM 12903 N N . ASN B 1 643 ? -29.109 20.875 17.172 1 83.94 643 ASN B N 1
ATOM 12904 C CA . ASN B 1 643 ? -29.047 21.438 18.516 1 83.94 643 ASN B CA 1
ATOM 12905 C C . ASN B 1 643 ? -27.688 21.219 19.156 1 83.94 643 ASN B C 1
ATOM 12907 O O . ASN B 1 643 ? -26.969 20.281 18.797 1 83.94 643 ASN B O 1
ATOM 12911 N N . ILE B 1 644 ? -27.344 22.141 20.016 1 82.25 644 ILE B N 1
ATOM 12912 C CA . ILE B 1 644 ? -26.078 22 20.734 1 82.25 644 ILE B CA 1
ATOM 12913 C C . ILE B 1 644 ? -26.375 21.672 22.203 1 82.25 644 ILE B C 1
ATOM 12915 O O . ILE B 1 644 ? -27.094 22.406 22.875 1 82.25 644 ILE B O 1
ATOM 12919 N N . GLU B 1 645 ? -25.906 20.516 22.625 1 81.88 645 GLU B N 1
ATOM 12920 C CA . GLU B 1 645 ? -26.031 20.094 24.016 1 81.88 645 GLU B CA 1
ATOM 12921 C C . GLU B 1 645 ? -24.656 19.938 24.672 1 81.88 645 GLU B C 1
ATOM 12923 O O . GLU B 1 645 ? -23.719 19.484 24.016 1 81.88 645 GLU B O 1
ATOM 12928 N N . ASN B 1 646 ? -24.594 20.375 25.891 1 79.62 646 ASN B N 1
ATOM 12929 C CA . ASN B 1 646 ? -23.344 20.219 26.641 1 79.62 646 ASN B CA 1
ATOM 12930 C C . ASN B 1 646 ? -23.562 19.422 27.922 1 79.62 646 ASN B C 1
ATOM 12932 O O . ASN B 1 646 ? -24.594 19.578 28.594 1 79.62 646 ASN B O 1
ATOM 12936 N N . PHE B 1 647 ? -22.703 18.516 28.188 1 82.44 647 PHE B N 1
ATOM 12937 C CA . PHE B 1 647 ? -22.688 17.766 29.438 1 82.44 647 PHE B CA 1
ATOM 12938 C C . PHE B 1 647 ? -21.344 17.891 30.125 1 82.44 647 PHE B C 1
ATOM 12940 O O . PHE B 1 647 ? -20.297 17.875 29.469 1 82.44 647 PHE B O 1
ATOM 12947 N N . ILE B 1 648 ? -21.359 18.078 31.391 1 80.88 648 ILE B N 1
ATOM 12948 C CA . ILE B 1 648 ? -20.125 18.141 32.188 1 80.88 648 ILE B CA 1
ATOM 12949 C C . ILE B 1 648 ? -20.047 16.922 33.094 1 80.88 648 ILE B C 1
ATOM 12951 O O . ILE B 1 648 ? -21.047 16.531 33.719 1 80.88 648 ILE B O 1
ATOM 12955 N N . PHE B 1 649 ? -18.938 16.297 33.094 1 83.44 649 PHE B N 1
ATOM 12956 C CA . PHE B 1 649 ? -18.672 15.156 33.969 1 83.44 649 PHE B CA 1
ATOM 12957 C C . PHE B 1 649 ? -17.297 15.273 34.625 1 83.44 649 PHE B C 1
ATOM 12959 O O . PHE B 1 649 ? -16.5 16.141 34.25 1 83.44 649 PHE B O 1
ATOM 12966 N N . THR B 1 650 ? -17.125 14.539 35.688 1 80.88 650 THR B N 1
ATOM 12967 C CA . THR B 1 650 ? -15.922 14.734 36.5 1 80.88 650 THR B CA 1
ATOM 12968 C C . THR B 1 650 ? -15.086 13.461 36.531 1 80.88 650 THR B C 1
ATOM 12970 O O . THR B 1 650 ? -15.625 12.359 36.375 1 80.88 650 THR B O 1
ATOM 12973 N N . ARG B 1 651 ? -13.781 13.672 36.562 1 81.56 651 ARG B N 1
ATOM 12974 C CA . ARG B 1 651 ? -12.812 12.609 36.844 1 81.56 651 ARG B CA 1
ATOM 12975 C C . ARG B 1 651 ? -11.984 12.93 38.062 1 81.56 651 ARG B C 1
ATOM 12977 O O . ARG B 1 651 ? -11.477 14.047 38.219 1 81.56 651 ARG B O 1
ATOM 12984 N N . GLU B 1 652 ? -12.031 11.945 38.969 1 73.44 652 GLU B N 1
ATOM 12985 C CA . GLU B 1 652 ? -11.25 12.141 40.188 1 73.44 652 GLU B CA 1
ATOM 12986 C C . GLU B 1 652 ? -9.828 11.609 40.031 1 73.44 652 GLU B C 1
ATOM 12988 O O . GLU B 1 652 ? -9.633 10.484 39.562 1 73.44 652 GLU B O 1
ATOM 12993 N N . SER B 1 653 ? -8.891 12.484 39.812 1 61.97 653 SER B N 1
ATOM 12994 C CA . SER B 1 653 ? -7.492 12.062 39.812 1 61.97 653 SER B CA 1
ATOM 12995 C C . SER B 1 653 ? -6.738 12.656 41 1 61.97 653 SER B C 1
ATOM 12997 O O . SER B 1 653 ? -6.648 13.875 41.156 1 61.97 653 SER B O 1
ATOM 12999 N N . ASP B 1 654 ? -5.793 11.875 41.719 1 56.34 654 ASP B N 1
ATOM 13000 C CA . ASP B 1 654 ? -4.848 12.172 42.781 1 56.34 654 ASP B CA 1
ATOM 13001 C C . ASP B 1 654 ? -5.246 13.438 43.531 1 56.34 654 ASP B C 1
ATOM 13003 O O . ASP B 1 654 ? -4.426 14.344 43.719 1 56.34 654 ASP B O 1
ATOM 13007 N N . ASN B 1 655 ? -6.449 13.695 43.812 1 57.56 655 ASN B N 1
ATOM 13008 C CA . ASN B 1 655 ? -6.961 14.695 44.719 1 57.56 655 ASN B CA 1
ATOM 13009 C C . ASN B 1 655 ? -7.488 15.922 44 1 57.56 655 ASN B C 1
ATOM 13011 O O . ASN B 1 655 ? -7.695 16.984 44.594 1 57.56 655 ASN B O 1
ATOM 13015 N N . LEU B 1 656 ? -7.332 15.914 42.656 1 62.62 656 LEU B N 1
ATOM 13016 C CA . LEU B 1 656 ? -7.957 17.016 41.938 1 62.62 656 LEU B CA 1
ATOM 13017 C C . LEU B 1 656 ? -9.148 16.516 41.125 1 62.62 656 LEU B C 1
ATOM 13019 O O . LEU B 1 656 ? -9.156 15.375 40.656 1 62.62 656 LEU B O 1
ATOM 13023 N N . ILE B 1 657 ? -10.133 17.312 41.25 1 68.12 657 ILE B N 1
ATOM 13024 C CA . ILE B 1 657 ? -11.312 17.016 40.438 1 68.12 657 ILE B CA 1
ATOM 13025 C C . ILE B 1 657 ? -11.195 17.719 39.062 1 68.12 657 ILE B C 1
ATOM 13027 O O . ILE B 1 657 ? -11.023 18.938 39 1 68.12 657 ILE B O 1
ATOM 13031 N N . LYS B 1 658 ? -11.102 16.906 38.125 1 75.56 658 LYS B N 1
ATOM 13032 C CA . LYS B 1 658 ? -11.086 17.422 36.75 1 75.56 658 LYS B CA 1
ATOM 13033 C C . LYS B 1 658 ? -12.484 17.391 36.156 1 75.56 658 LYS B C 1
ATOM 13035 O O . LYS B 1 658 ? -13.195 16.391 36.25 1 75.56 658 LYS B O 1
ATOM 13040 N N . TYR B 1 659 ? -12.859 18.578 35.594 1 72.69 659 TYR B N 1
ATOM 13041 C CA . TYR B 1 659 ? -14.125 18.672 34.875 1 72.69 659 TYR B CA 1
ATOM 13042 C C . TYR B 1 659 ? -13.93 18.531 33.375 1 72.69 659 TYR B C 1
ATOM 13044 O O . TYR B 1 659 ? -13.062 19.188 32.781 1 72.69 659 TYR B O 1
ATOM 13052 N N . LEU B 1 660 ? -14.695 17.609 32.812 1 81 660 LEU B N 1
ATOM 13053 C CA . LEU B 1 660 ? -14.672 17.391 31.375 1 81 660 LEU B CA 1
ATOM 13054 C C . LEU B 1 660 ? -16.016 17.75 30.734 1 81 660 LEU B C 1
ATOM 13056 O O . LEU B 1 660 ? -17.062 17.438 31.281 1 81 660 LEU B O 1
ATOM 13060 N N . ARG B 1 661 ? -15.953 18.484 29.641 1 79.12 661 ARG B N 1
ATOM 13061 C CA . ARG B 1 661 ? -17.172 18.891 28.938 1 79.12 661 ARG B CA 1
ATOM 13062 C C . ARG B 1 661 ? -17.281 18.172 27.594 1 79.12 661 ARG B C 1
ATOM 13064 O O . ARG B 1 661 ? -16.328 18.172 26.797 1 79.12 661 ARG B O 1
ATOM 13071 N N . ILE B 1 662 ? -18.406 17.531 27.438 1 85.31 662 ILE B N 1
ATOM 13072 C CA . ILE B 1 662 ? -18.703 16.906 26.156 1 85.31 662 ILE B CA 1
ATOM 13073 C C . ILE B 1 662 ? -19.75 17.734 25.422 1 85.31 662 ILE B C 1
ATOM 13075 O O . ILE B 1 662 ? -20.734 18.172 26.016 1 85.31 662 ILE B O 1
ATOM 13079 N N . LYS B 1 663 ? -19.484 18.078 24.188 1 84.25 663 LYS B N 1
ATOM 13080 C CA . LYS B 1 663 ? -20.438 18.781 23.328 1 84.25 663 LYS B CA 1
ATOM 13081 C C . LYS B 1 663 ? -21.094 17.828 22.344 1 84.25 663 LYS B C 1
ATOM 13083 O O . LYS B 1 663 ? -20.422 17.016 21.719 1 84.25 663 LYS B O 1
ATOM 13088 N N . LEU B 1 664 ? -22.438 17.953 22.219 1 89.88 664 LEU B N 1
ATOM 13089 C CA . LEU B 1 664 ? -23.203 17.125 21.297 1 89.88 664 LEU B CA 1
ATOM 13090 C C . LEU B 1 664 ? -23.969 17.984 20.297 1 89.88 664 LEU B C 1
ATOM 13092 O O . LEU B 1 664 ? -24.547 19 20.656 1 89.88 664 LEU B O 1
ATOM 13096 N N . LEU B 1 665 ? -23.859 17.656 19.094 1 89.12 665 LEU B N 1
ATOM 13097 C CA . LEU B 1 665 ? -24.828 18.078 18.094 1 89.12 665 LEU B CA 1
ATOM 13098 C C . LEU B 1 665 ? -25.938 17.062 17.938 1 89.12 665 LEU B C 1
ATOM 13100 O O . LEU B 1 665 ? -25.688 15.891 17.641 1 89.12 665 LEU B O 1
ATOM 13104 N N . THR B 1 666 ? -27.125 17.484 18.266 1 91.75 666 THR B N 1
ATOM 13105 C CA . THR B 1 666 ? -28.25 16.578 18.266 1 91.75 666 THR B CA 1
ATOM 13106 C C . THR B 1 666 ? -29.297 17 17.234 1 91.75 666 THR B C 1
ATOM 13108 O O . THR B 1 666 ? -29.328 18.156 16.812 1 91.75 666 THR B O 1
ATOM 13111 N N . PRO B 1 667 ? -30.078 16.016 16.797 1 89.75 667 PRO B N 1
ATOM 13112 C CA . PRO B 1 667 ? -31.141 16.375 15.859 1 89.75 667 PRO B CA 1
ATOM 13113 C C . PRO B 1 667 ? -32.156 17.359 16.469 1 89.75 667 PRO B C 1
ATOM 13115 O O . PRO B 1 667 ? -32.219 17.484 17.688 1 89.75 667 PRO B O 1
ATOM 13118 N N . THR B 1 668 ? -32.844 18.062 15.633 1 83.38 668 THR B N 1
ATOM 13119 C CA . THR B 1 668 ? -33.781 19.125 16.047 1 83.38 668 THR B CA 1
ATOM 13120 C C . THR B 1 668 ? -34.875 18.578 16.938 1 83.38 668 THR B C 1
ATOM 13122 O O . THR B 1 668 ? -35.312 19.234 17.875 1 83.38 668 THR B O 1
ATOM 13125 N N . ASP B 1 669 ? -35.281 17.359 16.672 1 80.5 669 ASP B N 1
ATOM 13126 C CA . ASP B 1 669 ? -36.344 16.75 17.438 1 80.5 669 ASP B CA 1
ATOM 13127 C C . ASP B 1 669 ? -35.781 15.828 18.531 1 80.5 669 ASP B C 1
ATOM 13129 O O . ASP B 1 669 ? -36.469 14.883 18.953 1 80.5 669 ASP B O 1
ATOM 13133 N N . PHE B 1 670 ? -34.625 16.188 19 1 85.94 670 PHE B N 1
ATOM 13134 C CA . PHE B 1 670 ? -33.938 15.375 19.984 1 85.94 670 PHE B CA 1
ATOM 13135 C C . PHE B 1 670 ? -34.688 15.367 21.312 1 85.94 670 PHE B C 1
ATOM 13137 O O . PHE B 1 670 ? -35.125 16.422 21.797 1 85.94 670 PHE B O 1
ATOM 13144 N N . ASP B 1 671 ? -34.969 14.18 21.734 1 81 671 ASP B N 1
ATOM 13145 C CA . ASP B 1 671 ? -35.594 13.969 23.047 1 81 671 ASP B CA 1
ATOM 13146 C C . ASP B 1 671 ? -34.781 12.992 23.891 1 81 671 ASP B C 1
ATOM 13148 O O . ASP B 1 671 ? -34.562 11.852 23.5 1 81 671 ASP B O 1
ATOM 13152 N N . HIS B 1 672 ? -34.406 13.438 25.062 1 80.62 672 HIS B N 1
ATOM 13153 C CA . HIS B 1 672 ? -33.594 12.648 25.969 1 80.62 672 HIS B CA 1
ATOM 13154 C C . HIS B 1 672 ? -34.312 11.398 26.438 1 80.62 672 HIS B C 1
ATOM 13156 O O . HIS B 1 672 ? -33.688 10.398 26.781 1 80.62 672 HIS B O 1
ATOM 13162 N N . GLU B 1 673 ? -35.594 11.492 26.5 1 73 673 GLU B N 1
ATOM 13163 C CA . GLU B 1 673 ? -36.375 10.445 27.125 1 73 673 GLU B CA 1
ATOM 13164 C C . GLU B 1 673 ? -37.062 9.57 26.062 1 73 673 GLU B C 1
ATOM 13166 O O . GLU B 1 673 ? -37.844 8.68 26.391 1 73 673 GLU B O 1
ATOM 13171 N N . GLU B 1 674 ? -36.594 9.836 24.828 1 65.5 674 GLU B N 1
ATOM 13172 C CA . GLU B 1 674 ? -37.188 9.039 23.766 1 65.5 674 GLU B CA 1
ATOM 13173 C C . GLU B 1 674 ? -36.812 7.566 23.906 1 65.5 674 GLU B C 1
ATOM 13175 O O . GLU B 1 674 ? -35.719 7.234 24.359 1 65.5 674 GLU B O 1
ATOM 13180 N N . ILE B 1 675 ? -37.656 6.75 23.594 1 66.38 675 ILE B N 1
ATOM 13181 C CA . ILE B 1 675 ? -37.469 5.305 23.656 1 66.38 675 ILE B CA 1
ATOM 13182 C C . ILE B 1 675 ? -36.438 4.883 22.609 1 66.38 675 ILE B C 1
ATOM 13184 O O . ILE B 1 675 ? -35.594 4.031 22.891 1 66.38 675 ILE B O 1
ATOM 13188 N N . GLY B 1 676 ? -36.594 5.5 21.438 1 79.88 676 GLY B N 1
ATOM 13189 C CA . GLY B 1 676 ? -35.594 5.176 20.438 1 79.88 676 GLY B CA 1
ATOM 13190 C C . GLY B 1 676 ? -34.25 5.797 20.719 1 79.88 676 GLY B C 1
ATOM 13191 O O . GLY B 1 676 ? -34.156 6.957 21.141 1 79.88 676 GLY B O 1
ATOM 13192 N N . LYS B 1 677 ? -33.219 4.98 20.766 1 88.19 677 LYS B N 1
ATOM 13193 C CA . LYS B 1 677 ? -31.875 5.457 21.016 1 88.19 677 LYS B CA 1
ATOM 13194 C C . LYS B 1 677 ? -31.219 5.977 19.734 1 88.19 677 LYS B C 1
ATOM 13196 O O . LYS B 1 677 ? -31.641 5.621 18.641 1 88.19 677 LYS B O 1
ATOM 13201 N N . TYR B 1 678 ? -30.344 6.879 19.875 1 91.88 678 TYR B N 1
ATOM 13202 C CA . TYR B 1 678 ? -29.672 7.516 18.75 1 91.88 678 TYR B CA 1
ATOM 13203 C C . TYR B 1 678 ? -28.297 6.895 18.5 1 91.88 678 TYR B C 1
ATOM 13205 O O . TYR B 1 678 ? -27.609 6.504 19.453 1 91.88 678 TYR B O 1
ATOM 13213 N N . SER B 1 679 ? -27.984 6.789 17.172 1 93.31 679 SER B N 1
ATOM 13214 C CA . SER B 1 679 ? -26.594 6.469 16.828 1 93.31 679 SER B CA 1
ATOM 13215 C C . SER B 1 679 ? -25.672 7.625 17.172 1 93.31 679 SER B C 1
ATOM 13217 O O . SER B 1 679 ? -26.047 8.797 17.062 1 93.31 679 SER B O 1
ATOM 13219 N N . LEU B 1 680 ? -24.438 7.297 17.594 1 95.44 680 LEU B N 1
ATOM 13220 C CA . LEU B 1 680 ? -23.516 8.336 18.031 1 95.44 680 LEU B CA 1
ATOM 13221 C C . LEU B 1 680 ? -22.172 8.219 17.312 1 95.44 680 LEU B C 1
ATOM 13223 O O . LEU B 1 680 ? -21.656 7.117 17.141 1 95.44 680 LEU B O 1
ATOM 13227 N N . LEU B 1 681 ? -21.75 9.336 16.797 1 95.12 681 LEU B N 1
ATOM 13228 C CA . LEU B 1 681 ? -20.375 9.492 16.312 1 95.12 681 LEU B CA 1
ATOM 13229 C C . LEU B 1 681 ? -19.547 10.32 17.297 1 95.12 681 LEU B C 1
ATOM 13231 O O . LEU B 1 681 ? -19.828 11.5 17.5 1 95.12 681 LEU B O 1
ATOM 13235 N N . LEU B 1 682 ? -18.562 9.711 17.891 1 95.25 682 LEU B N 1
ATOM 13236 C CA . LEU B 1 682 ? -17.688 10.406 18.828 1 95.25 682 LEU B CA 1
ATOM 13237 C C . LEU B 1 682 ? -16.344 10.711 18.172 1 95.25 682 LEU B C 1
ATOM 13239 O O . LEU B 1 682 ? -15.594 9.789 17.828 1 95.25 682 LEU B O 1
ATOM 13243 N N . GLU B 1 683 ? -16.047 11.93 18 1 92.19 683 GLU B N 1
ATOM 13244 C CA . GLU B 1 683 ? -14.781 12.336 17.422 1 92.19 683 GLU B CA 1
ATOM 13245 C C . GLU B 1 683 ? -13.688 12.406 18.484 1 92.19 683 GLU B C 1
ATOM 13247 O O . GLU B 1 683 ? -13.836 13.094 19.5 1 92.19 683 GLU B O 1
ATOM 13252 N N . MET B 1 684 ? -12.625 11.648 18.203 1 91.56 684 MET B N 1
ATOM 13253 C CA . MET B 1 684 ? -11.445 11.664 19.078 1 91.56 684 MET B CA 1
ATOM 13254 C C . MET B 1 684 ? -10.43 12.695 18.594 1 91.56 684 MET B C 1
ATOM 13256 O O . MET B 1 684 ? -9.75 12.477 17.594 1 91.56 684 MET B O 1
ATOM 13260 N N . TYR B 1 685 ? -10.289 13.742 19.266 1 82.31 685 TYR B N 1
ATOM 13261 C CA . TYR B 1 685 ? -9.32 14.781 18.938 1 82.31 685 TYR B CA 1
ATOM 13262 C C . TYR B 1 685 ? -8.531 15.211 20.172 1 82.31 685 TYR B C 1
ATOM 13264 O O . TYR B 1 685 ? -8.695 16.328 20.656 1 82.31 685 TYR B O 1
ATOM 13272 N N . PRO B 1 686 ? -7.602 14.367 20.516 1 74.94 686 PRO B N 1
ATOM 13273 C CA . PRO B 1 686 ? -6.824 14.688 21.719 1 74.94 686 PRO B CA 1
ATOM 13274 C C . PRO B 1 686 ? -5.844 15.836 21.5 1 74.94 686 PRO B C 1
ATOM 13276 O O . PRO B 1 686 ? -5.223 15.93 20.438 1 74.94 686 PRO B O 1
ATOM 13279 N N . SER B 1 687 ? -5.906 16.781 22.297 1 65.69 687 SER B N 1
ATOM 13280 C CA . SER B 1 687 ? -4.945 17.875 22.281 1 65.69 687 SER B CA 1
ATOM 13281 C C . SER B 1 687 ? -4.414 18.156 23.688 1 65.69 687 SER B C 1
ATOM 13283 O O . SER B 1 687 ? -5.172 18.156 24.656 1 65.69 687 SER B O 1
ATOM 13285 N N . ARG B 1 688 ? -3.141 18.234 23.766 1 63.03 688 ARG B N 1
ATOM 13286 C CA . ARG B 1 688 ? -2.523 18.516 25.062 1 63.03 688 ARG B CA 1
ATOM 13287 C C . ARG B 1 688 ? -2.893 19.922 25.547 1 63.03 688 ARG B C 1
ATOM 13289 O O . ARG B 1 688 ? -2.812 20.203 26.734 1 63.03 688 ARG B O 1
ATOM 13296 N N . TYR B 1 689 ? -3.074 20.719 24.516 1 54.75 689 TYR B N 1
ATOM 13297 C CA . TYR B 1 689 ? -3.268 22.109 24.859 1 54.75 689 TYR B CA 1
ATOM 13298 C C . TYR B 1 689 ? -4.746 22.484 24.859 1 54.75 689 TYR B C 1
ATOM 13300 O O . TYR B 1 689 ? -5.102 23.656 24.984 1 54.75 689 TYR B O 1
ATOM 13308 N N . ARG B 1 690 ? -5.543 21.422 24.609 1 51.03 690 ARG B N 1
ATOM 13309 C CA . ARG B 1 690 ? -6.91 21.75 24.219 1 51.03 690 ARG B CA 1
ATOM 13310 C C . ARG B 1 690 ? -7.656 22.438 25.359 1 51.03 690 ARG B C 1
ATOM 13312 O O . ARG B 1 690 ? -7.996 21.781 26.359 1 51.03 690 ARG B O 1
ATOM 13319 N N . TYR B 1 691 ? -7.148 23.719 25.688 1 43.56 691 TYR B N 1
ATOM 13320 C CA . TYR B 1 691 ? -8.312 24.344 26.312 1 43.56 691 TYR B CA 1
ATOM 13321 C C . TYR B 1 691 ? -9.586 24 25.547 1 43.56 691 TYR B C 1
ATOM 13323 O O . TYR B 1 691 ? -9.562 23.219 24.594 1 43.56 691 TYR B O 1
ATOM 13331 N N . HIS B 1 692 ? -10.414 25.031 25.266 1 43.22 692 HIS B N 1
ATOM 13332 C CA . HIS B 1 692 ? -11.602 25 24.422 1 43.22 692 HIS B CA 1
ATOM 13333 C C . HIS B 1 692 ? -11.25 24.641 22.984 1 43.22 692 HIS B C 1
ATOM 13335 O O . HIS B 1 692 ? -10.109 24.812 22.562 1 43.22 692 HIS B O 1
ATOM 13341 N N . TYR B 1 693 ? -12.062 23.953 22.453 1 40.69 693 TYR B N 1
ATOM 13342 C CA . TYR B 1 693 ? -12.078 23.656 21.016 1 40.69 693 TYR B CA 1
ATOM 13343 C C . TYR B 1 693 ? -11.391 24.766 20.219 1 40.69 693 TYR B C 1
ATOM 13345 O O . TYR B 1 693 ? -11.992 25.812 19.969 1 40.69 693 TYR B O 1
ATOM 13353 N N . LEU B 1 694 ? -10.148 25.219 20.625 1 36.56 694 LEU B N 1
ATOM 13354 C CA . LEU B 1 694 ? -9.594 26.078 19.578 1 36.56 694 LEU B CA 1
ATOM 13355 C C . LEU B 1 694 ? -9.586 25.344 18.234 1 36.56 694 LEU B C 1
ATOM 13357 O O . LEU B 1 694 ? -9.102 24.219 18.141 1 36.56 694 LEU B O 1
ATOM 13361 N N . PRO B 1 695 ? -10.422 25.594 17.438 1 32.66 695 PRO B N 1
ATOM 13362 C CA . PRO B 1 695 ? -10.203 25.125 16.062 1 32.66 695 PRO B CA 1
ATOM 13363 C C . PRO B 1 695 ? -8.75 25.266 15.625 1 32.66 695 PRO B C 1
ATOM 13365 O O . PRO B 1 695 ? -8.18 26.359 15.703 1 32.66 695 PRO B O 1
ATOM 13368 N N . LYS B 1 696 ? -7.898 24.516 16.047 1 30.47 696 LYS B N 1
ATOM 13369 C CA . LYS B 1 696 ? -6.602 24.734 15.414 1 30.47 696 LYS B CA 1
ATOM 13370 C C . LYS B 1 696 ? -6.762 25.172 13.961 1 30.47 696 LYS B C 1
ATOM 13372 O O . LYS B 1 696 ? -7.383 24.453 13.164 1 30.47 696 LYS B O 1
ATOM 13377 N N . ALA B 1 697 ? -6.891 26.344 13.625 1 29.89 697 ALA B N 1
ATOM 13378 C CA . ALA B 1 697 ? -6.574 26.812 12.281 1 29.89 697 ALA B CA 1
ATOM 13379 C C . ALA B 1 697 ? -5.297 26.172 11.758 1 29.89 697 ALA B C 1
ATOM 13381 O O . ALA B 1 697 ? -4.191 26.594 12.117 1 29.89 697 ALA B O 1
ATOM 13382 N N . THR B 1 698 ? -5.027 25 12.031 1 29.34 698 THR B N 1
ATOM 13383 C CA . THR B 1 698 ? -3.803 24.688 11.297 1 29.34 698 THR B CA 1
ATOM 13384 C C . THR B 1 698 ? -3.877 25.219 9.867 1 29.34 698 THR B C 1
ATOM 13386 O O . THR B 1 698 ? -4.699 24.766 9.07 1 29.34 698 THR B O 1
ATOM 13389 N N . ILE B 1 699 ? -3.668 26.422 9.711 1 27.3 699 ILE B N 1
ATOM 13390 C CA . ILE B 1 699 ? -3.307 27.016 8.422 1 27.3 699 ILE B CA 1
ATOM 13391 C C . ILE B 1 699 ? -2.246 26.156 7.742 1 27.3 699 ILE B C 1
ATOM 13393 O O . ILE B 1 699 ? -1.121 26.031 8.234 1 27.3 699 ILE B O 1
ATOM 13397 N N . ASN B 1 700 ? -2.4 25.031 7.473 1 29.33 700 ASN B N 1
ATOM 13398 C CA . ASN B 1 700 ? -1.293 24.672 6.594 1 29.33 700 ASN B CA 1
ATOM 13399 C C . ASN B 1 700 ? -1.028 25.75 5.551 1 29.33 700 AS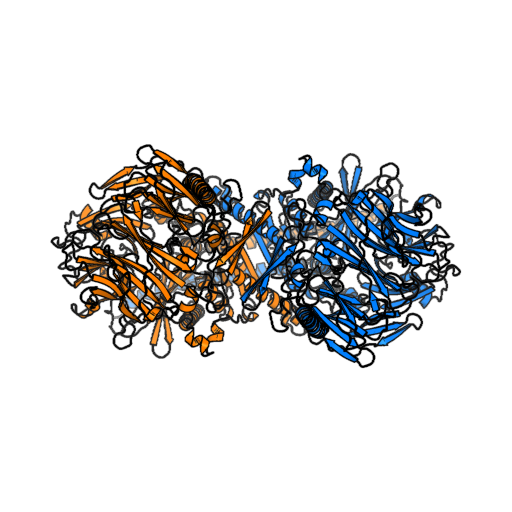N B C 1
ATOM 13401 O O . ASN B 1 700 ? -1.914 26.547 5.242 1 29.33 700 ASN B O 1
ATOM 13405 N N . ASN B 1 701 ? 0.228 26.078 5.426 1 27.66 701 ASN B N 1
ATOM 13406 C CA . ASN B 1 701 ? 0.688 27.094 4.496 1 27.66 701 ASN B CA 1
ATOM 13407 C C . ASN B 1 701 ? -0.151 27.109 3.219 1 27.66 701 ASN B C 1
ATOM 13409 O O . ASN B 1 701 ? 0.023 27.984 2.367 1 27.66 701 ASN B O 1
ATOM 13413 N N . GLN B 1 702 ? -0.409 26 2.67 1 27.78 702 GLN B N 1
ATOM 13414 C CA . GLN B 1 702 ? -0.938 26.094 1.313 1 27.78 702 GLN B CA 1
ATOM 13415 C C . GLN B 1 702 ? -2.414 26.484 1.323 1 27.78 702 GLN B C 1
ATOM 13417 O O . GLN B 1 702 ? -3.1 26.359 0.306 1 27.78 702 GLN B O 1
ATOM 13422 N N . GLY B 1 703 ? -2.936 27.344 2.232 1 26.05 703 GLY B N 1
ATOM 13423 C CA . GLY B 1 703 ? -4.258 27.953 2.264 1 26.05 703 GLY B CA 1
ATOM 13424 C C . GLY B 1 703 ? -5.344 26.984 2.709 1 26.05 703 GLY B C 1
ATOM 13425 O O . GLY B 1 703 ? -6.523 27.344 2.746 1 26.05 703 GLY B O 1
ATOM 13426 N N . THR B 1 704 ? -5.188 25.734 2.361 1 26.34 704 THR B N 1
ATOM 13427 C CA . THR B 1 704 ? -6.402 25.016 2.721 1 26.34 704 THR B CA 1
ATOM 13428 C C . THR B 1 704 ? -6.523 24.875 4.238 1 26.34 704 THR B C 1
ATOM 13430 O O . THR B 1 704 ? -5.594 24.406 4.898 1 26.34 704 THR B O 1
ATOM 13433 N N . PHE B 1 705 ? -7.141 25.797 4.918 1 26.78 705 PHE B N 1
ATOM 13434 C CA . PHE B 1 705 ? -7.75 25.906 6.238 1 26.78 705 PHE B CA 1
ATOM 13435 C C . PHE B 1 705 ? -8.383 24.594 6.66 1 26.78 705 PHE B C 1
ATOM 13437 O O . PHE B 1 705 ? -9.477 24.25 6.207 1 26.78 705 PHE B O 1
ATOM 13444 N N . TYR B 1 706 ? -7.984 23.547 6.617 1 29.73 706 TYR B N 1
ATOM 13445 C CA . TYR B 1 706 ? -9.023 22.75 7.258 1 29.73 706 TYR B CA 1
ATOM 13446 C C . TYR B 1 706 ? -9.266 23.219 8.688 1 29.73 706 TYR B C 1
ATOM 13448 O O . TYR B 1 706 ? -8.422 23.031 9.562 1 29.73 706 TYR B O 1
ATOM 13456 N N . LYS B 1 707 ? -9.688 24.5 9.039 1 35.25 707 LYS B N 1
ATOM 13457 C CA . LYS B 1 707 ? -10.359 25.297 10.055 1 35.25 707 LYS B CA 1
ATOM 13458 C C . LYS B 1 707 ? -11.297 24.438 10.906 1 35.25 707 LYS B C 1
ATOM 13460 O O . LYS B 1 707 ? -12.453 24.219 10.539 1 35.25 707 LYS B O 1
ATOM 13465 N N . ARG B 1 708 ? -11.125 23.438 11.461 1 32.53 708 ARG B N 1
ATOM 13466 C CA . ARG B 1 708 ? -12.344 23 12.125 1 32.53 708 ARG B CA 1
ATOM 13467 C C . ARG B 1 708 ? -12.711 23.922 13.281 1 32.53 708 ARG B C 1
ATOM 13469 O O . ARG B 1 708 ? -12.133 23.828 14.359 1 32.53 708 ARG B O 1
ATOM 13476 N N . ILE B 1 709 ? -12.547 25.328 13.328 1 34.09 709 ILE B N 1
ATOM 13477 C CA . ILE B 1 709 ? -13.328 25.859 14.438 1 34.09 709 ILE B CA 1
ATOM 13478 C C . ILE B 1 709 ? -14.336 24.812 14.906 1 34.09 709 ILE B C 1
ATOM 13480 O O . ILE B 1 709 ? -14.398 24.484 16.094 1 34.09 709 ILE B O 1
ATOM 13484 N N . TYR B 1 710 ? -15.484 24.891 14.133 1 34.44 710 TYR B N 1
ATOM 13485 C CA . TYR B 1 710 ? -16.5 23.859 14.219 1 34.44 710 TYR B CA 1
ATOM 13486 C C . TYR B 1 710 ? -16.047 22.594 13.508 1 34.44 710 TYR B C 1
ATOM 13488 O O . TYR B 1 710 ? -15.531 22.641 12.391 1 34.44 710 TYR B O 1
ATOM 13496 N N . PRO B 1 711 ? -15.461 21.562 14.156 1 37.88 711 PRO B N 1
ATOM 13497 C CA . PRO B 1 711 ? -15.281 20.297 13.453 1 37.88 711 PRO B CA 1
ATOM 13498 C C . PRO B 1 711 ? -15.812 20.328 12.023 1 37.88 711 PRO B C 1
ATOM 13500 O O . PRO B 1 711 ? -16.672 21.156 11.703 1 37.88 711 PRO B O 1
ATOM 13503 N N . ASP B 1 712 ? -15.141 19.609 11.008 1 46.16 712 ASP B N 1
ATOM 13504 C CA . ASP B 1 712 ? -15.773 19.125 9.781 1 46.16 712 ASP B CA 1
ATOM 13505 C C . ASP B 1 712 ? -17.297 19.141 9.906 1 46.16 712 ASP B C 1
ATOM 13507 O O . ASP B 1 712 ? -17.938 18.094 9.797 1 46.16 712 ASP B O 1
ATOM 13511 N N . LEU B 1 713 ? -17.734 20.094 10.617 1 56.72 713 LEU B N 1
ATOM 13512 C CA . LEU B 1 713 ? -19.109 20.281 11.023 1 56.72 713 LEU B CA 1
ATOM 13513 C C . LEU B 1 713 ? -20.062 20.156 9.836 1 56.72 713 LEU B C 1
ATOM 13515 O O . LEU B 1 713 ? -21.234 19.812 10.008 1 56.72 713 LEU B O 1
ATOM 13519 N N . GLU B 1 714 ? -19.125 20.438 8.688 1 72.56 714 GLU B N 1
ATOM 13520 C CA . GLU B 1 714 ? -20 20.297 7.531 1 72.56 714 GLU B CA 1
ATOM 13521 C C . GLU B 1 714 ? -20.562 18.875 7.426 1 72.56 714 GLU B C 1
ATOM 13523 O O . GLU B 1 714 ? -21.781 18.688 7.344 1 72.56 714 GLU B O 1
ATOM 13528 N N . TRP B 1 715 ? -19.578 18.125 7.684 1 85.69 715 TRP B N 1
ATOM 13529 C CA . TRP B 1 715 ? -20.031 16.75 7.555 1 85.69 715 TRP B CA 1
ATOM 13530 C C . TRP B 1 715 ? -20.875 16.328 8.758 1 85.69 715 TRP B C 1
ATOM 13532 O O . TRP B 1 715 ? -21.828 15.57 8.625 1 85.69 715 TRP B O 1
ATOM 13542 N N . ALA B 1 716 ? -20.531 16.922 9.984 1 87.44 716 ALA B N 1
ATOM 13543 C CA . ALA B 1 716 ? -21.281 16.609 11.195 1 87.44 716 ALA B CA 1
ATOM 13544 C C . ALA B 1 716 ? -22.719 17.078 11.086 1 87.44 716 ALA B C 1
ATOM 13546 O O . ALA B 1 716 ? -23.641 16.375 11.5 1 87.44 716 ALA B O 1
ATOM 13547 N N . VAL B 1 717 ? -22.875 18.25 10.5 1 84.38 717 VAL B N 1
ATOM 13548 C CA . VAL B 1 717 ? -24.203 18.812 10.344 1 84.38 717 VAL B CA 1
ATOM 13549 C C . VAL B 1 717 ? -25.031 17.938 9.422 1 84.38 717 VAL B C 1
ATOM 13551 O O . VAL B 1 717 ? -26.219 17.688 9.672 1 84.38 717 VAL B O 1
ATOM 13554 N N . HIS B 1 718 ? -24.375 17.469 8.383 1 87.44 718 HIS B N 1
ATOM 13555 C CA . HIS B 1 718 ? -25.047 16.562 7.457 1 87.44 718 HIS B CA 1
ATOM 13556 C C . HIS B 1 718 ? -25.453 15.273 8.148 1 87.44 718 HIS B C 1
ATOM 13558 O O . HIS B 1 718 ? -26.594 14.82 8.016 1 87.44 718 HIS B O 1
ATOM 13564 N N . MET B 1 719 ? -24.609 14.688 8.984 1 91.5 719 MET B N 1
ATOM 13565 C CA . MET B 1 719 ? -24.875 13.422 9.656 1 91.5 719 MET B CA 1
ATOM 13566 C C . MET B 1 719 ? -26 13.578 10.672 1 91.5 719 MET B C 1
ATOM 13568 O O . MET B 1 719 ? -26.828 12.672 10.852 1 91.5 719 MET B O 1
ATOM 13572 N N . VAL B 1 720 ? -26.094 14.734 11.281 1 91.56 720 VAL B N 1
ATOM 13573 C CA . VAL B 1 720 ? -27.062 14.969 12.352 1 91.56 720 VAL B CA 1
ATOM 13574 C C . VAL B 1 720 ? -28.422 15.297 11.75 1 91.56 720 VAL B C 1
ATOM 13576 O O . VAL B 1 720 ? -29.453 14.781 12.195 1 91.56 720 VAL B O 1
ATOM 13579 N N . THR B 1 721 ? -28.438 16.141 10.727 1 89.5 721 THR B N 1
ATOM 13580 C CA . THR B 1 721 ? -29.703 16.641 10.219 1 89.5 721 THR B CA 1
ATOM 13581 C C . THR B 1 721 ? -30.328 15.664 9.227 1 89.5 721 THR B C 1
ATOM 13583 O O . THR B 1 721 ? -31.547 15.484 9.195 1 89.5 721 THR B O 1
ATOM 13586 N N . GLU B 1 722 ? -29.484 15.031 8.453 1 87.94 722 GLU B N 1
ATOM 13587 C CA . GLU B 1 722 ? -30.016 14.141 7.426 1 87.94 722 GLU B CA 1
ATOM 13588 C C . GLU B 1 722 ? -30.172 12.719 7.961 1 87.94 722 GLU B C 1
ATOM 13590 O O . GLU B 1 722 ? -31.109 12.016 7.574 1 87.94 722 GLU B O 1
ATOM 13595 N N . HIS B 1 723 ? -29.281 12.242 8.859 1 89.94 723 HIS B N 1
ATOM 13596 C CA . HIS B 1 723 ? -29.281 10.836 9.242 1 89.94 723 HIS B CA 1
ATOM 13597 C C . HIS B 1 723 ? -29.609 10.672 10.719 1 89.94 723 HIS B C 1
ATOM 13599 O O . HIS B 1 723 ? -29.625 9.555 11.234 1 89.94 723 HIS B O 1
ATOM 13605 N N . ASP B 1 724 ? -29.766 11.734 11.469 1 88.94 724 ASP B N 1
ATOM 13606 C CA . ASP B 1 724 ? -30.25 11.742 12.852 1 88.94 724 ASP B CA 1
ATOM 13607 C C . ASP B 1 724 ? -29.203 11.133 13.789 1 88.94 724 ASP B C 1
ATOM 13609 O O . ASP B 1 724 ? -29.547 10.422 14.734 1 88.94 724 ASP B O 1
ATOM 13613 N N . PHE B 1 725 ? -27.984 11.289 13.438 1 93.12 725 PHE B N 1
ATOM 13614 C CA . PHE B 1 725 ? -26.891 10.914 14.344 1 93.12 725 PHE B CA 1
ATOM 13615 C C . PHE B 1 725 ? -26.719 11.969 15.43 1 93.12 725 PHE B C 1
ATOM 13617 O O . PHE B 1 725 ? -27.125 13.117 15.266 1 93.12 725 PHE B O 1
ATOM 13624 N N . ILE B 1 726 ? -26.156 11.562 16.5 1 94.25 726 ILE B N 1
ATOM 13625 C CA . ILE B 1 726 ? -25.547 12.5 17.422 1 94.25 726 ILE B CA 1
ATOM 13626 C C . ILE B 1 726 ? -24.047 12.602 17.141 1 94.25 726 ILE B C 1
ATOM 13628 O O . ILE B 1 726 ? -23.375 11.594 16.938 1 94.25 726 ILE B O 1
ATOM 13632 N N . TYR B 1 727 ? -23.609 13.773 16.969 1 93.31 727 TYR B N 1
ATOM 13633 C CA . TYR B 1 727 ? -22.188 14.023 16.812 1 93.31 727 TYR B CA 1
ATOM 13634 C C . TYR B 1 727 ? -21.609 14.656 18.062 1 93.31 727 TYR B C 1
ATOM 13636 O O . TYR B 1 727 ? -22.109 15.68 18.547 1 93.31 727 TYR B O 1
ATOM 13644 N N . ALA B 1 728 ? -20.516 14.047 18.625 1 92 728 ALA B N 1
ATOM 13645 C CA . ALA B 1 728 ? -20.016 14.516 19.906 1 92 728 ALA B CA 1
ATOM 13646 C C . ALA B 1 728 ? -18.5 14.578 19.922 1 92 728 ALA B C 1
ATOM 13648 O O . ALA B 1 728 ? -17.828 13.898 19.125 1 92 728 ALA B O 1
ATOM 13649 N N . TRP B 1 729 ? -17.922 15.414 20.734 1 87.38 729 TRP B N 1
ATOM 13650 C CA . TRP B 1 729 ? -16.484 15.484 20.969 1 87.38 729 TRP B CA 1
ATOM 13651 C C . TRP B 1 729 ? -16.172 16.062 22.344 1 87.38 729 TRP B C 1
ATOM 13653 O O . TRP B 1 729 ? -17.047 16.672 22.969 1 87.38 729 TRP B O 1
ATOM 13663 N N . LEU B 1 730 ? -15 15.766 22.797 1 84.06 730 LEU B N 1
ATOM 13664 C CA . LEU B 1 730 ? -14.531 16.375 24.031 1 84.06 730 LEU B CA 1
ATOM 13665 C C . LEU B 1 730 ? -14.109 17.828 23.797 1 84.06 730 LEU B C 1
ATOM 13667 O O . LEU B 1 730 ? -13.141 18.078 23.078 1 84.06 730 LEU B O 1
ATOM 13671 N N . ASP B 1 731 ? -14.797 18.734 24.234 1 71.44 731 ASP B N 1
ATOM 13672 C CA . ASP B 1 731 ? -14.617 20.156 23.938 1 71.44 731 ASP B CA 1
ATOM 13673 C C . ASP B 1 731 ? -13.633 20.812 24.906 1 71.44 731 ASP B C 1
ATOM 13675 O O . ASP B 1 731 ? -12.977 21.781 24.562 1 71.44 731 ASP B O 1
ATOM 13679 N N . GLY B 1 732 ? -13.648 20.359 26.141 1 64.5 732 GLY B N 1
ATOM 13680 C CA . GLY B 1 732 ? -12.766 21.062 27.062 1 64.5 732 GLY B CA 1
ATOM 13681 C C . GLY B 1 732 ? -12.547 20.344 28.359 1 64.5 732 GLY B C 1
ATOM 13682 O O . GLY B 1 732 ? -13.312 19.438 28.719 1 64.5 732 GLY B O 1
ATOM 13683 N N . GLN B 1 733 ? -11.344 20.516 28.969 1 65 733 GLN B N 1
ATOM 13684 C CA . GLN B 1 733 ? -11.039 20 30.297 1 65 733 GLN B CA 1
ATOM 13685 C C . GLN B 1 733 ? -10.609 21.109 31.25 1 65 733 GLN B C 1
ATOM 13687 O O . GLN B 1 733 ? -9.93 22.062 30.828 1 65 733 GLN B O 1
ATOM 13692 N N . PHE B 1 734 ? -11.273 21.172 32.469 1 58.69 734 PHE B N 1
ATOM 13693 C CA . PHE B 1 734 ? -10.906 22.203 33.438 1 58.69 734 PHE B CA 1
ATOM 13694 C C . PHE B 1 734 ? -10.734 21.594 34.812 1 58.69 734 PHE B C 1
ATOM 13696 O O . PHE B 1 734 ? -11.406 20.609 35.156 1 58.69 734 PHE B O 1
ATOM 13703 N N . TYR B 1 735 ? -9.586 21.828 35.406 1 55.97 735 TYR B N 1
ATOM 13704 C CA . TYR B 1 735 ? -9.414 21.375 36.781 1 55.97 735 TYR B CA 1
ATOM 13705 C C . TYR B 1 735 ? -10.125 22.328 37.75 1 55.97 735 TYR B C 1
ATOM 13707 O O . TYR B 1 735 ? -10.195 23.531 37.5 1 55.97 735 TYR B O 1
ATOM 13715 N N . GLN B 1 736 ? -10.984 21.688 38.688 1 48.53 736 GLN B N 1
ATOM 13716 C CA . GLN B 1 736 ? -11.57 22.469 39.781 1 48.53 736 GLN B CA 1
ATOM 13717 C C . GLN B 1 736 ? -10.492 23 40.719 1 48.53 736 GLN B C 1
ATOM 13719 O O . GLN B 1 736 ? -10.172 22.359 41.719 1 48.53 736 GLN B O 1
ATOM 13724 N N . ASP B 1 737 ? -9.398 23.281 40.344 1 47.41 737 ASP B N 1
ATOM 13725 C CA . ASP B 1 737 ? -8.555 23.781 41.438 1 47.41 737 ASP B CA 1
ATOM 13726 C C . ASP B 1 737 ? -8.688 25.297 41.562 1 47.41 737 ASP B C 1
ATOM 13728 O O . ASP B 1 737 ? -9.234 25.969 40.688 1 47.41 737 ASP B O 1
ATOM 13732 N N . SER B 1 738 ? -8.625 25.719 42.781 1 43.28 738 SER B N 1
ATOM 13733 C CA . SER B 1 738 ? -8.695 27.141 43.156 1 43.28 738 SER B CA 1
ATOM 13734 C C . SER B 1 738 ? -8.047 28.016 42.094 1 43.28 738 SER B C 1
ATOM 13736 O O . SER B 1 738 ? -8.43 29.172 41.906 1 43.28 738 SER B O 1
ATOM 13738 N N . ASN B 1 739 ? -7.074 27.375 41.469 1 41.22 739 ASN B N 1
ATOM 13739 C CA . ASN B 1 739 ? -6.285 28.25 40.594 1 41.22 739 ASN B CA 1
ATOM 13740 C C . ASN B 1 739 ? -6.586 28.016 39.125 1 41.22 739 ASN B C 1
ATOM 13742 O O . ASN B 1 739 ? -6.027 28.688 38.25 1 41.22 739 ASN B O 1
ATOM 13746 N N . HIS B 1 740 ? -7.637 27.281 38.875 1 42.47 740 HIS B N 1
ATOM 13747 C CA . HIS B 1 740 ? -8.094 27.016 37.5 1 42.47 740 HIS B CA 1
ATOM 13748 C C . HIS B 1 740 ? -6.922 26.766 36.562 1 42.47 740 HIS B C 1
ATOM 13750 O O . HIS B 1 740 ? -6.855 27.344 35.469 1 42.47 740 HIS B O 1
ATOM 13756 N N . SER B 1 741 ? -5.773 26.156 37.062 1 45.22 741 SER B N 1
ATOM 13757 C CA . SER B 1 741 ? -4.512 26 36.344 1 45.22 741 SER B CA 1
ATOM 13758 C C . SER B 1 741 ? -4.68 25.094 35.156 1 45.22 741 SER B C 1
ATOM 13760 O O . SER B 1 741 ? -5.461 24.141 35.188 1 45.22 741 SER B O 1
ATOM 13762 N N . LEU B 1 742 ? -4.469 25.641 33.938 1 48.62 742 LEU B N 1
ATOM 13763 C CA . LEU B 1 742 ? -4.348 24.828 32.719 1 48.62 742 LEU B CA 1
ATOM 13764 C C . LEU B 1 742 ? -3.119 23.938 32.812 1 48.62 742 LEU B C 1
ATOM 13766 O O . LEU B 1 742 ? -2.002 24.422 33 1 48.62 742 LEU B O 1
ATOM 13770 N N . HIS B 1 743 ? -3.254 22.641 33.25 1 50.28 743 HIS B N 1
ATOM 13771 C CA . HIS B 1 743 ? -2.096 21.75 33.281 1 50.28 743 HIS B CA 1
ATOM 13772 C C . HIS B 1 743 ? -1.873 21.062 31.938 1 50.28 743 HIS B C 1
ATOM 13774 O O . HIS B 1 743 ? -2.832 20.75 31.219 1 50.28 743 HIS B O 1
ATOM 13780 N N . GLU B 1 744 ? -0.63 21.359 31.359 1 59.03 744 GLU B N 1
ATOM 13781 C CA . GLU B 1 744 ? -0.245 20.469 30.25 1 59.03 744 GLU B CA 1
ATOM 13782 C C . GLU B 1 744 ? -0.527 19.016 30.594 1 59.03 744 GLU B C 1
ATOM 13784 O O . GLU B 1 744 ? -0.137 18.531 31.656 1 59.03 744 GLU B O 1
ATOM 13789 N N . LEU B 1 745 ? -1.403 18.453 29.75 1 66.19 745 LEU B N 1
ATOM 13790 C CA . LEU B 1 745 ? -1.798 17.062 30 1 66.19 745 LEU B CA 1
ATOM 13791 C C . LEU B 1 745 ? -0.744 16.094 29.484 1 66.19 745 LEU B C 1
ATOM 13793 O O . LEU B 1 745 ? -0.21 16.281 28.391 1 66.19 745 LEU B O 1
ATOM 13797 N N . SER B 1 746 ? -0.379 15.258 30.391 1 71.94 746 SER B N 1
ATOM 13798 C CA . SER B 1 746 ? 0.446 14.141 29.938 1 71.94 746 SER B CA 1
ATOM 13799 C C . SER B 1 746 ? -0.34 13.211 29.016 1 71.94 746 SER B C 1
ATOM 13801 O O . SER B 1 746 ? -1.568 13.289 28.953 1 71.94 746 SER B O 1
ATOM 13803 N N . PHE B 1 747 ? 0.374 12.5 28.297 1 78.38 747 PHE B N 1
ATOM 13804 C CA . PHE B 1 747 ? -0.254 11.531 27.406 1 78.38 747 PHE B CA 1
ATOM 13805 C C . PHE B 1 747 ? -1.112 10.547 28.188 1 78.38 747 PHE B C 1
ATOM 13807 O O . PHE B 1 747 ? -2.201 10.18 27.75 1 78.38 747 PHE B O 1
ATOM 13814 N N . GLU B 1 748 ? -0.702 10.164 29.328 1 78.75 748 GLU B N 1
ATOM 13815 C CA . GLU B 1 748 ? -1.447 9.258 30.188 1 78.75 748 GLU B CA 1
ATOM 13816 C C . GLU B 1 748 ? -2.758 9.883 30.656 1 78.75 748 GLU B C 1
ATOM 13818 O O . GLU B 1 748 ? -3.789 9.211 30.703 1 78.75 748 GLU B O 1
ATOM 13823 N N . GLU B 1 749 ? -2.643 11.102 30.969 1 79.31 749 GLU B N 1
ATOM 13824 C CA . GLU B 1 749 ? -3.842 11.805 31.406 1 79.31 749 GLU B CA 1
ATOM 13825 C C . GLU B 1 749 ? -4.863 11.906 30.281 1 79.31 749 GLU B C 1
ATOM 13827 O O . GLU B 1 749 ? -6.07 11.805 30.516 1 79.31 749 GLU B O 1
ATOM 13832 N N . LEU B 1 750 ? -4.32 12.133 29.125 1 82.44 750 LEU B N 1
ATOM 13833 C CA . LEU B 1 750 ? -5.215 12.211 27.969 1 82.44 750 LEU B CA 1
ATOM 13834 C C . LEU B 1 750 ? -5.922 10.875 27.75 1 82.44 750 LEU B C 1
ATOM 13836 O O . LEU B 1 750 ? -7.117 10.852 27.438 1 82.44 750 LEU B O 1
ATOM 13840 N N . LEU B 1 751 ? -5.172 9.789 27.891 1 83.5 751 LEU B N 1
ATOM 13841 C CA . LEU B 1 751 ? -5.762 8.461 27.719 1 83.5 751 LEU B CA 1
ATOM 13842 C C . LEU B 1 751 ? -6.848 8.219 28.766 1 83.5 751 LEU B C 1
ATOM 13844 O O . LEU B 1 751 ? -7.898 7.656 28.453 1 83.5 751 LEU B O 1
ATOM 13848 N N . GLU B 1 752 ? -6.629 8.672 29.953 1 85.44 752 GLU B N 1
ATOM 13849 C CA . GLU B 1 752 ? -7.598 8.5 31.031 1 85.44 752 GLU B CA 1
ATOM 13850 C C . GLU B 1 752 ? -8.844 9.359 30.797 1 85.44 752 GLU B C 1
ATOM 13852 O O . GLU B 1 752 ? -9.953 8.945 31.125 1 85.44 752 GLU B O 1
ATOM 13857 N N . ASP B 1 753 ? -8.602 10.531 30.344 1 85.81 753 ASP B N 1
ATOM 13858 C CA . ASP B 1 753 ? -9.727 11.422 30.047 1 85.81 753 ASP B CA 1
ATOM 13859 C C . ASP B 1 753 ? -10.672 10.781 29.031 1 85.81 753 ASP B C 1
ATOM 13861 O O . ASP B 1 753 ? -11.891 10.82 29.188 1 85.81 753 ASP B O 1
ATOM 13865 N N . TYR B 1 754 ? -10.148 10.242 28.016 1 89.69 754 TYR B N 1
ATOM 13866 C CA . TYR B 1 754 ? -10.977 9.68 26.969 1 89.69 754 TYR B CA 1
ATOM 13867 C C . TYR B 1 754 ? -11.617 8.367 27.406 1 89.69 754 TYR B C 1
ATOM 13869 O O . TYR B 1 754 ? -12.734 8.047 27 1 89.69 754 TYR B O 1
ATOM 13877 N N . SER B 1 755 ? -10.914 7.586 28.25 1 90.44 755 SER B N 1
ATOM 13878 C CA . SER B 1 755 ? -11.547 6.406 28.844 1 90.44 755 SER B CA 1
ATOM 13879 C C . SER B 1 755 ? -12.734 6.789 29.703 1 90.44 755 SER B C 1
ATOM 13881 O O . SER B 1 755 ? -13.781 6.145 29.656 1 90.44 755 SER B O 1
ATOM 13883 N N . THR B 1 756 ? -12.539 7.848 30.469 1 90.81 756 THR B N 1
ATOM 13884 C CA . THR B 1 756 ? -13.609 8.344 31.328 1 90.81 756 THR B CA 1
ATOM 13885 C C . THR B 1 756 ? -14.781 8.859 30.484 1 90.81 756 THR B C 1
ATOM 13887 O O . THR B 1 756 ? -15.945 8.672 30.844 1 90.81 756 THR B O 1
ATOM 13890 N N . LEU B 1 757 ? -14.445 9.562 29.453 1 92.31 757 LEU B N 1
ATOM 13891 C CA . LEU B 1 757 ? -15.469 10.062 28.531 1 92.31 757 LEU B CA 1
ATOM 13892 C C . LEU B 1 757 ? -16.312 8.914 27.984 1 92.31 757 LEU B C 1
ATOM 13894 O O . LEU B 1 757 ? -17.547 8.992 27.984 1 92.31 757 LEU B O 1
ATOM 13898 N N . ILE B 1 758 ? -15.711 7.855 27.5 1 94.62 758 ILE B N 1
ATOM 13899 C CA . ILE B 1 758 ? -16.406 6.719 26.906 1 94.62 758 ILE B CA 1
ATOM 13900 C C . ILE B 1 758 ? -17.266 6.027 27.969 1 94.62 758 ILE B C 1
ATOM 13902 O O . ILE B 1 758 ? -18.406 5.645 27.703 1 94.62 758 ILE B O 1
ATOM 13906 N N . ASP B 1 759 ? -16.766 5.91 29.188 1 93.25 759 ASP B N 1
ATOM 13907 C CA . ASP B 1 759 ? -17.531 5.324 30.281 1 93.25 759 ASP B CA 1
ATOM 13908 C C . ASP B 1 759 ? -18.766 6.16 30.594 1 93.25 759 ASP B C 1
ATOM 13910 O O . ASP B 1 759 ? -19.844 5.613 30.875 1 93.25 759 ASP B O 1
ATOM 13914 N N . PHE B 1 760 ? -18.547 7.43 30.625 1 93.19 760 PHE B N 1
ATOM 13915 C CA . PHE B 1 760 ? -19.672 8.336 30.891 1 93.19 760 PHE B CA 1
ATOM 13916 C C . PHE B 1 760 ? -20.766 8.156 29.828 1 93.19 760 PHE B C 1
ATOM 13918 O O . PHE B 1 760 ? -21.953 8.109 30.156 1 93.19 760 PHE B O 1
ATOM 13925 N N . ILE B 1 761 ? -20.375 8.07 28.578 1 94.62 761 ILE B N 1
ATOM 13926 C CA . ILE B 1 761 ? -21.328 7.895 27.484 1 94.62 761 ILE B CA 1
ATOM 13927 C C . ILE B 1 761 ? -22.062 6.574 27.641 1 94.62 761 ILE B C 1
ATOM 13929 O O . ILE B 1 761 ? -23.297 6.527 27.531 1 94.62 761 ILE B O 1
ATOM 13933 N N . VAL B 1 762 ? -21.391 5.523 27.969 1 93.12 762 VAL B N 1
ATOM 13934 C CA . VAL B 1 762 ? -21.953 4.18 28.062 1 93.12 762 VAL B CA 1
ATOM 13935 C C . VAL B 1 762 ? -22.906 4.094 29.25 1 93.12 762 VAL B C 1
ATOM 13937 O O . VAL B 1 762 ? -23.969 3.482 29.172 1 93.12 762 VAL B O 1
ATOM 13940 N N . THR B 1 763 ? -22.578 4.809 30.312 1 91.69 763 THR B N 1
ATOM 13941 C CA . THR B 1 763 ? -23.297 4.613 31.562 1 91.69 763 THR B CA 1
ATOM 13942 C C . THR B 1 763 ? -24.359 5.691 31.75 1 91.69 763 THR B C 1
ATOM 13944 O O . THR B 1 763 ? -25.438 5.426 32.281 1 91.69 763 THR B O 1
ATOM 13947 N N . ASN B 1 764 ? -24.078 6.926 31.266 1 89.94 764 ASN B N 1
ATOM 13948 C CA . ASN B 1 764 ? -24.922 8.047 31.672 1 89.94 764 ASN B CA 1
ATOM 13949 C C . ASN B 1 764 ? -25.781 8.531 30.516 1 89.94 764 ASN B C 1
ATOM 13951 O O . ASN B 1 764 ? -26.859 9.109 30.734 1 89.94 764 ASN B O 1
ATOM 13955 N N . MET B 1 765 ? -25.359 8.289 29.328 1 92 765 MET B N 1
ATOM 13956 C CA . MET B 1 765 ? -26.141 8.773 28.188 1 92 765 MET B CA 1
ATOM 13957 C C . MET B 1 765 ? -27.094 7.688 27.688 1 92 765 MET B C 1
ATOM 13959 O O . MET B 1 765 ? -26.859 7.086 26.641 1 92 765 MET B O 1
ATOM 13963 N N . THR B 1 766 ? -28.219 7.586 28.234 1 90.44 766 THR B N 1
ATOM 13964 C CA . THR B 1 766 ? -29.172 6.512 27.984 1 90.44 766 THR B CA 1
ATOM 13965 C C . THR B 1 766 ? -29.844 6.691 26.625 1 90.44 766 THR B C 1
ATOM 13967 O O . THR B 1 766 ? -30.438 5.754 26.094 1 90.44 766 THR B O 1
ATOM 13970 N N . PHE B 1 767 ? -29.75 7.863 26.094 1 92.38 767 PHE B N 1
ATOM 13971 C CA . PHE B 1 767 ? -30.375 8.133 24.797 1 92.38 767 PHE B CA 1
ATOM 13972 C C . PHE B 1 767 ? -29.469 7.664 23.656 1 92.38 767 PHE B C 1
ATOM 13974 O O . PHE B 1 767 ? -29.875 7.699 22.5 1 92.38 767 PHE B O 1
ATOM 13981 N N . VAL B 1 768 ? -28.328 7.156 24 1 93.88 768 VAL B N 1
ATOM 13982 C CA . VAL B 1 768 ? -27.375 6.723 22.984 1 93.88 768 VAL B CA 1
ATOM 13983 C C . VAL B 1 768 ? -27.422 5.203 22.844 1 93.88 768 VAL B C 1
ATOM 13985 O O . VAL B 1 768 ? -27.469 4.48 23.844 1 93.88 768 VAL B O 1
ATOM 13988 N N . ASN B 1 769 ? -27.5 4.75 21.578 1 92.12 769 ASN B N 1
ATOM 13989 C CA . ASN B 1 769 ? -27.328 3.336 21.266 1 92.12 769 ASN B CA 1
ATOM 13990 C C . ASN B 1 769 ? -25.844 2.947 21.219 1 92.12 769 ASN B C 1
ATOM 13992 O O . ASN B 1 769 ? -25.172 3.215 20.219 1 92.12 769 ASN B O 1
ATOM 13996 N N . ILE B 1 770 ? -25.406 2.221 22.125 1 91.19 770 ILE B N 1
ATOM 13997 C CA . ILE B 1 770 ? -24 1.9 22.281 1 91.19 770 ILE B CA 1
ATOM 13998 C C . ILE B 1 770 ? -23.547 0.993 21.125 1 91.19 770 ILE B C 1
ATOM 14000 O O . ILE B 1 770 ? -22.422 1.096 20.656 1 91.19 770 ILE B O 1
ATOM 14004 N N . ALA B 1 771 ? -24.391 0.158 20.594 1 87.06 771 ALA B N 1
ATOM 14005 C CA . ALA B 1 771 ? -24.078 -0.743 19.484 1 87.06 771 ALA B CA 1
ATOM 14006 C C . ALA B 1 771 ? -23.906 0.03 18.188 1 87.06 771 ALA B C 1
ATOM 14008 O O . ALA B 1 771 ? -23.25 -0.452 17.25 1 87.06 771 ALA B O 1
ATOM 14009 N N . GLN B 1 772 ? -24.5 1.233 18.188 1 91.88 772 GLN B N 1
ATOM 14010 C CA . GLN B 1 772 ? -24.391 2.074 17 1 91.88 772 GLN B CA 1
ATOM 14011 C C . GLN B 1 772 ? -23.531 3.309 17.266 1 91.88 772 GLN B C 1
ATOM 14013 O O . GLN B 1 772 ? -23.828 4.395 16.766 1 91.88 772 GLN B O 1
ATOM 14018 N N . THR B 1 773 ? -22.625 3.143 18.156 1 93.5 773 THR B N 1
ATOM 14019 C CA . THR B 1 773 ? -21.656 4.195 18.453 1 93.5 773 THR B CA 1
ATOM 14020 C C . THR B 1 773 ? -20.328 3.922 17.75 1 93.5 773 THR B C 1
ATOM 14022 O O . THR B 1 773 ? -19.797 2.814 17.828 1 93.5 773 THR B O 1
ATOM 14025 N N . CYS B 1 774 ? -19.875 4.91 17.016 1 95.56 774 CYS B N 1
ATOM 14026 C CA . CYS B 1 774 ? -18.609 4.766 16.297 1 95.56 774 CYS B CA 1
ATOM 14027 C C . CYS B 1 774 ? -17.641 5.867 16.688 1 95.56 774 CYS B C 1
ATOM 14029 O O . CYS B 1 774 ? -18.016 7.031 16.812 1 95.56 774 CYS B O 1
ATOM 14031 N N . LEU B 1 775 ? -16.422 5.453 16.953 1 96 775 LEU B N 1
ATOM 14032 C CA . LEU B 1 775 ? -15.344 6.406 17.219 1 96 775 LEU B CA 1
ATOM 14033 C C . LEU B 1 775 ? -14.664 6.832 15.914 1 96 775 LEU B C 1
ATOM 14035 O O . LEU B 1 775 ? -14.469 6.012 15.016 1 96 775 LEU B O 1
ATOM 14039 N N . ILE B 1 776 ? -14.359 8.094 15.742 1 95.56 776 ILE B N 1
ATOM 14040 C CA . ILE B 1 776 ? -13.656 8.57 14.555 1 95.56 776 ILE B CA 1
ATOM 14041 C C . ILE B 1 776 ? -12.523 9.508 14.969 1 95.56 776 ILE B C 1
ATOM 14043 O O . ILE B 1 776 ? -12.688 10.328 15.875 1 95.56 776 ILE B O 1
ATOM 14047 N N . GLY B 1 777 ? -11.352 9.344 14.414 1 94.31 777 GLY B N 1
ATOM 14048 C CA . GLY B 1 777 ? -10.219 10.195 14.742 1 94.31 777 GLY B CA 1
ATOM 14049 C C . GLY B 1 777 ? -9.156 10.211 13.672 1 94.31 777 GLY B C 1
ATOM 14050 O O . GLY B 1 777 ? -8.961 9.219 12.961 1 94.31 777 GLY B O 1
ATOM 14051 N N . ASN B 1 778 ? -8.453 11.352 13.562 1 91.94 778 ASN B N 1
ATOM 14052 C CA . ASN B 1 778 ? -7.363 11.539 12.609 1 91.94 778 ASN B CA 1
ATOM 14053 C C . ASN B 1 778 ? -6.012 11.633 13.305 1 91.94 778 ASN B C 1
ATOM 14055 O O . ASN B 1 778 ? -5.902 12.242 14.375 1 91.94 778 ASN B O 1
ATOM 14059 N N . ASN B 1 779 ? -4.969 11.086 12.742 1 91.44 779 ASN B N 1
ATOM 14060 C CA . ASN B 1 779 ? -3.607 11.172 13.266 1 91.44 779 ASN B CA 1
ATOM 14061 C C . ASN B 1 779 ? -3.531 10.695 14.711 1 91.44 779 ASN B C 1
ATOM 14063 O O . ASN B 1 779 ? -3.885 9.555 15.016 1 91.44 779 ASN B O 1
ATOM 14067 N N . ILE B 1 780 ? -3.322 11.625 15.688 1 88.38 780 ILE B N 1
ATOM 14068 C CA . ILE B 1 780 ? -3.285 11.234 17.094 1 88.38 780 ILE B CA 1
ATOM 14069 C C . ILE B 1 780 ? -4.66 10.727 17.531 1 88.38 780 ILE B C 1
ATOM 14071 O O . ILE B 1 780 ? -4.758 9.805 18.344 1 88.38 780 ILE B O 1
ATOM 14075 N N . GLY B 1 781 ? -5.668 11.375 16.953 1 90.88 781 GLY B N 1
ATOM 14076 C CA . GLY B 1 781 ? -7.012 10.867 17.188 1 90.88 781 GLY B CA 1
ATOM 14077 C C . GLY B 1 781 ? -7.203 9.438 16.734 1 90.88 781 GLY B C 1
ATOM 14078 O O . GLY B 1 781 ? -7.961 8.68 17.344 1 90.88 781 GLY B O 1
ATOM 14079 N N . GLY B 1 782 ? -6.535 9.094 15.57 1 92.25 782 GLY B N 1
ATOM 14080 C CA . GLY B 1 782 ? -6.574 7.719 15.102 1 92.25 782 GLY B CA 1
ATOM 14081 C C . GLY B 1 782 ? -5.953 6.738 16.078 1 92.25 782 GLY B C 1
ATOM 14082 O O . GLY B 1 782 ? -6.438 5.613 16.234 1 92.25 782 GLY B O 1
ATOM 14083 N N . TYR B 1 783 ? -4.855 7.168 16.719 1 90.25 783 TYR B N 1
ATOM 14084 C CA . TYR B 1 783 ? -4.246 6.359 17.766 1 90.25 783 TYR B CA 1
ATOM 14085 C C . TYR B 1 783 ? -5.23 6.113 18.906 1 90.25 783 TYR B C 1
ATOM 14087 O O . TYR B 1 783 ? -5.34 4.992 19.406 1 90.25 783 TYR B O 1
ATOM 14095 N N . PHE B 1 784 ? -5.957 7.117 19.297 1 90.75 784 PHE B N 1
ATOM 14096 C CA . PHE B 1 784 ? -6.898 7.023 20.406 1 90.75 784 PHE B CA 1
ATOM 14097 C C . PHE B 1 784 ? -8.086 6.148 20.047 1 90.75 784 PHE B C 1
ATOM 14099 O O . PHE B 1 784 ? -8.641 5.453 20.906 1 90.75 784 PHE B O 1
ATOM 14106 N N . VAL B 1 785 ? -8.516 6.199 18.766 1 93.12 785 VAL B N 1
ATOM 14107 C CA . VAL B 1 785 ? -9.57 5.309 18.312 1 93.12 785 VAL B CA 1
ATOM 14108 C C . VAL B 1 785 ? -9.148 3.854 18.5 1 93.12 785 VAL B C 1
ATOM 14110 O O . VAL B 1 785 ? -9.898 3.051 19.062 1 93.12 785 VAL B O 1
ATOM 14113 N N . LEU B 1 786 ? -7.953 3.539 18.047 1 90.25 786 LEU B N 1
ATOM 14114 C CA . LEU B 1 786 ? -7.453 2.172 18.141 1 90.25 786 LEU B CA 1
ATOM 14115 C C . LEU B 1 786 ? -7.305 1.741 19.594 1 90.25 786 LEU B C 1
ATOM 14117 O O . LEU B 1 786 ? -7.68 0.624 19.953 1 90.25 786 LEU B O 1
ATOM 14121 N N . ASN B 1 787 ? -6.82 2.633 20.406 1 87.94 787 ASN B N 1
ATOM 14122 C CA . ASN B 1 787 ? -6.656 2.34 21.812 1 87.94 787 ASN B CA 1
ATOM 14123 C C . ASN B 1 787 ? -8 2.127 22.5 1 87.94 787 ASN B C 1
ATOM 14125 O O . ASN B 1 787 ? -8.164 1.188 23.281 1 87.94 787 ASN B O 1
ATOM 14129 N N . SER B 1 788 ? -8.922 2.992 22.219 1 90.06 788 SER B N 1
ATOM 14130 C CA . SER B 1 788 ? -10.234 2.92 22.859 1 90.06 788 SER B CA 1
ATOM 14131 C C . SER B 1 788 ? -11.008 1.685 22.406 1 90.06 788 SER B C 1
ATOM 14133 O O . SER B 1 788 ? -11.742 1.086 23.188 1 90.06 788 SER B O 1
ATOM 14135 N N . LEU B 1 789 ? -10.898 1.357 21.156 1 88.44 789 LEU B N 1
ATOM 14136 C CA . LEU B 1 789 ? -11.562 0.157 20.656 1 88.44 789 LEU B CA 1
ATOM 14137 C C . LEU B 1 789 ? -11.039 -1.087 21.375 1 88.44 789 LEU B C 1
ATOM 14139 O O . LEU B 1 789 ? -11.789 -2.041 21.594 1 88.44 789 LEU B O 1
ATOM 14143 N N . SER B 1 790 ? -9.828 -1.078 21.672 1 82.81 790 SER B N 1
ATOM 14144 C CA . SER B 1 790 ? -9.211 -2.242 22.297 1 82.81 790 SER B CA 1
ATOM 14145 C C . SER B 1 790 ? -9.562 -2.328 23.781 1 82.81 790 SER B C 1
ATOM 14147 O O . SER B 1 790 ? -9.477 -3.4 24.391 1 82.81 790 SER B O 1
ATOM 14149 N N . THR B 1 791 ? -10.055 -1.215 24.406 1 83.06 791 THR B N 1
ATOM 14150 C CA . THR B 1 791 ? -10.211 -1.183 25.859 1 83.06 791 THR B CA 1
ATOM 14151 C C . THR B 1 791 ? -11.672 -0.966 26.234 1 83.06 791 THR B C 1
ATOM 14153 O O . THR B 1 791 ? -12.031 -1.082 27.406 1 83.06 791 THR B O 1
ATOM 14156 N N . SER B 1 792 ? -12.438 -0.623 25.281 1 87.44 792 SER B N 1
ATOM 14157 C CA . SER B 1 792 ? -13.82 -0.293 25.609 1 87.44 792 SER B CA 1
ATOM 14158 C C . SER B 1 792 ? -14.789 -1.269 24.953 1 87.44 792 SER B C 1
ATOM 14160 O O . SER B 1 792 ? -14.375 -2.164 24.219 1 87.44 792 SER B O 1
ATOM 14162 N N . SER B 1 793 ? -16.094 -1.049 25.234 1 87.62 793 SER B N 1
ATOM 14163 C CA . SER B 1 793 ? -17.141 -1.914 24.703 1 87.62 793 SER B CA 1
ATOM 14164 C C . SER B 1 793 ? -17.625 -1.417 23.344 1 87.62 793 SER B C 1
ATOM 14166 O O . SER B 1 793 ? -18.438 -2.072 22.703 1 87.62 793 SER B O 1
ATOM 14168 N N . ILE B 1 794 ? -17.047 -0.277 22.953 1 91.19 794 ILE B N 1
ATOM 14169 C CA . ILE B 1 794 ? -17.453 0.241 21.656 1 91.19 794 ILE B CA 1
ATOM 14170 C C . ILE B 1 794 ? -16.906 -0.665 20.547 1 91.19 794 ILE B C 1
ATOM 14172 O O . ILE B 1 794 ? -15.758 -1.086 20.594 1 91.19 794 ILE B O 1
ATOM 14176 N N . GLU B 1 795 ? -17.734 -0.884 19.5 1 88.56 795 GLU B N 1
ATOM 14177 C CA . GLU B 1 795 ? -17.375 -1.915 18.531 1 88.56 795 GLU B CA 1
ATOM 14178 C C . GLU B 1 795 ? -17.062 -1.307 17.172 1 88.56 795 GLU B C 1
ATOM 14180 O O . GLU B 1 795 ? -16.703 -2.021 16.234 1 88.56 795 GLU B O 1
ATOM 14185 N N . CYS B 1 796 ? -17.188 -0.063 17.031 1 92.88 796 CYS B N 1
ATOM 14186 C CA . CYS B 1 796 ? -16.969 0.564 15.734 1 92.88 796 CYS B CA 1
ATOM 14187 C C . CYS B 1 796 ? -15.93 1.68 15.836 1 92.88 796 CYS B C 1
ATOM 14189 O O . CYS B 1 796 ? -15.992 2.506 16.75 1 92.88 796 CYS B O 1
ATOM 14191 N N . GLY B 1 797 ? -14.969 1.644 14.922 1 94.31 797 GLY B N 1
ATOM 14192 C CA . GLY B 1 797 ? -13.961 2.693 14.891 1 94.31 797 GLY B CA 1
ATOM 14193 C C . GLY B 1 797 ? -13.516 3.047 13.484 1 94.31 797 GLY B C 1
ATOM 14194 O O . GLY B 1 797 ? -13.453 2.18 12.609 1 94.31 797 GLY B O 1
ATOM 14195 N N . ILE B 1 798 ? -13.289 4.312 13.211 1 95.81 798 ILE B N 1
ATOM 14196 C CA . ILE B 1 798 ? -12.703 4.844 11.984 1 95.81 798 ILE B CA 1
ATOM 14197 C C . ILE B 1 798 ? -11.406 5.578 12.305 1 95.81 798 ILE B C 1
ATOM 14199 O O . ILE B 1 798 ? -11.422 6.648 12.914 1 95.81 798 ILE B O 1
ATOM 14203 N N . ALA B 1 799 ? -10.352 5.008 11.93 1 95.31 799 ALA B N 1
ATOM 14204 C CA . ALA B 1 799 ? -9.039 5.598 12.18 1 95.31 799 ALA B CA 1
ATOM 14205 C C . ALA B 1 799 ? -8.43 6.152 10.891 1 95.31 799 ALA B C 1
ATOM 14207 O O . ALA B 1 799 ? -8.141 5.398 9.961 1 95.31 799 ALA B O 1
ATOM 14208 N N . ILE B 1 800 ? -8.219 7.48 10.852 1 96.19 800 ILE B N 1
ATOM 14209 C CA . ILE B 1 800 ? -7.68 8.148 9.672 1 96.19 800 ILE B CA 1
ATOM 14210 C C . ILE B 1 800 ? -6.195 8.453 9.891 1 96.19 800 ILE B C 1
ATOM 14212 O O . ILE B 1 800 ? -5.836 9.211 10.797 1 96.19 800 ILE B O 1
ATOM 14216 N N . SER B 1 801 ? -5.285 7.93 9.102 1 94.88 801 SER B N 1
ATOM 14217 C CA . SER B 1 801 ? -3.836 8.055 9.203 1 94.88 801 SER B CA 1
ATOM 14218 C C . SER B 1 801 ? -3.346 7.715 10.602 1 94.88 801 SER B C 1
ATOM 14220 O O . SER B 1 801 ? -2.619 8.492 11.219 1 94.88 801 SER B O 1
ATOM 14222 N N . PRO B 1 802 ? -3.773 6.547 11.07 1 93.38 802 PRO B N 1
ATOM 14223 C CA . PRO B 1 802 ? -3.416 6.176 12.438 1 93.38 802 PRO B CA 1
ATOM 14224 C C . PRO B 1 802 ? -1.978 5.68 12.562 1 93.38 802 PRO B C 1
ATOM 14226 O O . PRO B 1 802 ? -1.303 5.477 11.547 1 93.38 802 PRO B O 1
ATOM 14229 N N . PHE B 1 803 ? -1.484 5.551 13.766 1 89.06 803 PHE B N 1
ATOM 14230 C CA . PHE B 1 803 ? -0.224 4.887 14.078 1 89.06 803 PHE B CA 1
ATOM 14231 C C . PHE B 1 803 ? -0.325 4.117 15.391 1 89.06 803 PHE B C 1
ATOM 14233 O O . PHE B 1 803 ? -1.254 4.336 16.172 1 89.06 803 PHE B O 1
ATOM 14240 N N . THR B 1 804 ? 0.521 3.129 15.531 1 83.38 804 THR B N 1
ATOM 14241 C CA . THR B 1 804 ? 0.45 2.283 16.719 1 83.38 804 THR B CA 1
ATOM 14242 C C . THR B 1 804 ? 1.762 2.332 17.5 1 83.38 804 THR B C 1
ATOM 14244 O O . THR B 1 804 ? 1.851 1.803 18.609 1 83.38 804 THR B O 1
ATOM 14247 N N . ASP B 1 805 ? 2.754 3.004 16.875 1 83.56 805 ASP B N 1
ATOM 14248 C CA . ASP B 1 805 ? 4.078 3.006 17.5 1 83.56 805 ASP B CA 1
ATOM 14249 C C . ASP B 1 805 ? 4.68 4.41 17.5 1 83.56 805 ASP B C 1
ATOM 14251 O O . ASP B 1 805 ? 5.066 4.93 16.453 1 83.56 805 ASP B O 1
ATOM 14255 N N . TRP B 1 806 ? 4.848 4.992 18.703 1 85.06 806 TRP B N 1
ATOM 14256 C CA . TRP B 1 806 ? 5.387 6.34 18.844 1 85.06 806 TRP B CA 1
ATOM 14257 C C . TRP B 1 806 ? 6.848 6.391 18.422 1 85.06 806 TRP B C 1
ATOM 14259 O O . TRP B 1 806 ? 7.363 7.457 18.078 1 85.06 806 TRP B O 1
ATOM 14269 N N . ASN B 1 807 ? 7.562 5.234 18.344 1 82.56 807 ASN B N 1
ATOM 14270 C CA . ASN B 1 807 ? 8.977 5.191 17.969 1 82.56 807 ASN B CA 1
ATOM 14271 C C . ASN B 1 807 ? 9.172 5.516 16.5 1 82.56 807 ASN B C 1
ATOM 14273 O O . ASN B 1 807 ? 10.289 5.824 16.062 1 82.56 807 ASN B O 1
ATOM 14277 N N . THR B 1 808 ? 8.102 5.426 15.805 1 84.88 808 THR B N 1
ATOM 14278 C CA . THR B 1 808 ? 8.234 5.578 14.359 1 84.88 808 THR B CA 1
ATOM 14279 C C . THR B 1 808 ? 7.625 6.902 13.906 1 84.88 808 THR B C 1
ATOM 14281 O O . THR B 1 808 ? 7.516 7.156 12.703 1 84.88 808 THR B O 1
ATOM 14284 N N . ILE B 1 809 ? 7.234 7.77 14.883 1 88.31 809 ILE B N 1
ATOM 14285 C CA . ILE B 1 809 ? 6.629 9.062 14.578 1 88.31 809 ILE B CA 1
ATOM 14286 C C . ILE B 1 809 ? 7.68 10.164 14.695 1 88.31 809 ILE B C 1
ATOM 14288 O O . ILE B 1 809 ? 8.695 9.992 15.375 1 88.31 809 ILE B O 1
ATOM 14292 N N . ASN B 1 810 ? 7.402 11.242 14 1 89.62 810 ASN B N 1
ATOM 14293 C CA . ASN B 1 810 ? 8.336 12.367 14 1 89.62 810 ASN B CA 1
ATOM 14294 C C . ASN B 1 810 ? 8.711 12.789 15.414 1 89.62 810 ASN B C 1
ATOM 14296 O O . ASN B 1 810 ? 7.871 12.797 16.312 1 89.62 810 ASN B O 1
ATOM 14300 N N . SER B 1 811 ? 9.969 13.133 15.617 1 90.44 811 SER B N 1
ATOM 14301 C CA . SER B 1 811 ? 10.539 13.406 16.922 1 90.44 811 SER B CA 1
ATOM 14302 C C . SER B 1 811 ? 9.852 14.586 17.594 1 90.44 811 SER B C 1
ATOM 14304 O O . SER B 1 811 ? 9.562 14.547 18.797 1 90.44 811 SER B O 1
ATOM 14306 N N . PHE B 1 812 ? 9.578 15.664 16.828 1 90.06 812 PHE B N 1
ATOM 14307 C CA . PHE B 1 812 ? 9.016 16.891 17.406 1 90.06 812 PHE B CA 1
ATOM 14308 C C . PHE B 1 812 ? 7.645 16.609 18.016 1 90.06 812 PHE B C 1
ATOM 14310 O O . PHE B 1 812 ? 7.383 17.016 19.156 1 90.06 812 PHE B O 1
ATOM 14317 N N . LEU B 1 813 ? 6.828 15.906 17.328 1 85.25 813 LEU B N 1
ATOM 14318 C CA . LEU B 1 813 ? 5.484 15.594 17.797 1 85.25 813 LEU B CA 1
ATOM 14319 C C . LEU B 1 813 ? 5.523 14.547 18.906 1 85.25 813 LEU B C 1
ATOM 14321 O O . LEU B 1 813 ? 4.836 14.688 19.922 1 85.25 813 LEU B O 1
ATOM 14325 N N . ALA B 1 814 ? 6.277 13.508 18.734 1 86.06 814 ALA B N 1
ATOM 14326 C CA . ALA B 1 814 ? 6.34 12.398 19.688 1 86.06 814 ALA B CA 1
ATOM 14327 C C . ALA B 1 814 ? 6.844 12.875 21.047 1 86.06 814 ALA B C 1
ATOM 14329 O O . ALA B 1 814 ? 6.324 12.461 22.078 1 86.06 814 ALA B O 1
ATOM 14330 N N . GLU B 1 815 ? 7.797 13.727 21.047 1 85.69 815 GLU B N 1
ATOM 14331 C CA . GLU B 1 815 ? 8.422 14.164 22.297 1 85.69 815 GLU B CA 1
ATOM 14332 C C . GLU B 1 815 ? 7.574 15.227 22.984 1 85.69 815 GLU B C 1
ATOM 14334 O O . GLU B 1 815 ? 7.832 15.578 24.141 1 85.69 815 GLU B O 1
ATOM 14339 N N . GLN B 1 816 ? 6.547 15.703 22.312 1 80.19 816 GLN B N 1
ATOM 14340 C CA . GLN B 1 816 ? 5.551 16.547 22.969 1 80.19 816 GLN B CA 1
ATOM 14341 C C . GLN B 1 816 ? 4.598 15.727 23.828 1 80.19 816 GLN B C 1
ATOM 14343 O O . GLN B 1 816 ? 4.105 16.203 24.844 1 80.19 816 GLN B O 1
ATOM 14348 N N . TYR B 1 817 ? 4.371 14.547 23.375 1 79.44 817 TYR B N 1
ATOM 14349 C CA . TYR B 1 817 ? 3.379 13.719 24.047 1 79.44 817 TYR B CA 1
ATOM 14350 C C . TYR B 1 817 ? 4.051 12.742 25.016 1 79.44 817 TYR B C 1
ATOM 14352 O O . TYR B 1 817 ? 3.484 12.398 26.047 1 79.44 817 TYR B O 1
ATOM 14360 N N . ILE B 1 818 ? 5.188 12.297 24.594 1 79.75 818 ILE B N 1
ATOM 14361 C CA . ILE B 1 818 ? 5.852 11.258 25.375 1 79.75 818 ILE B CA 1
ATOM 14362 C C . ILE B 1 818 ? 7.035 11.852 26.125 1 79.75 818 ILE B C 1
ATOM 14364 O O . ILE B 1 818 ? 7.918 12.469 25.531 1 79.75 818 ILE B O 1
ATOM 14368 N N . ASP B 1 819 ? 7.008 11.656 27.344 1 76.75 819 ASP B N 1
ATOM 14369 C CA . ASP B 1 819 ? 8.148 12.062 28.156 1 76.75 819 ASP B CA 1
ATOM 14370 C C . ASP B 1 819 ? 9.281 11.047 28.062 1 76.75 819 ASP B C 1
ATOM 14372 O O . ASP B 1 819 ? 9.227 9.992 28.703 1 76.75 819 ASP B O 1
ATOM 14376 N N . MET B 1 820 ? 10.281 11.398 27.359 1 74.69 820 MET B N 1
ATOM 14377 C CA . MET B 1 820 ? 11.359 10.461 27.062 1 74.69 820 MET B CA 1
ATOM 14378 C C . MET B 1 820 ? 12.133 10.094 28.328 1 74.69 820 MET B C 1
ATOM 14380 O O . MET B 1 820 ? 12.711 9.008 28.406 1 74.69 820 MET B O 1
ATOM 14384 N N . GLU B 1 821 ? 12.172 10.969 29.266 1 73.44 821 GLU B N 1
ATOM 14385 C CA . GLU B 1 821 ? 12.828 10.648 30.531 1 73.44 821 GLU B CA 1
ATOM 14386 C C . GLU B 1 821 ? 12.102 9.531 31.281 1 73.44 821 GLU B C 1
ATOM 14388 O O . GLU B 1 821 ? 12.734 8.641 31.844 1 73.44 821 GLU B O 1
ATOM 14393 N N . LYS B 1 822 ? 10.852 9.68 31.172 1 72.31 822 LYS B N 1
ATOM 14394 C CA . LYS B 1 822 ? 10.047 8.641 31.812 1 72.31 822 LYS B CA 1
ATOM 14395 C C . LYS B 1 822 ? 10.148 7.324 31.047 1 72.31 822 LYS B C 1
ATOM 14397 O O . LYS B 1 822 ? 10.07 6.25 31.641 1 72.31 822 LYS B O 1
ATOM 14402 N N . VAL B 1 823 ? 10.234 7.379 29.734 1 72.12 823 VAL B N 1
ATOM 14403 C CA . VAL B 1 823 ? 10.336 6.188 28.891 1 72.12 823 VAL B CA 1
ATOM 14404 C C . VAL B 1 823 ? 11.656 5.465 29.172 1 72.12 823 VAL B C 1
ATOM 14406 O O . VAL B 1 823 ? 11.695 4.234 29.25 1 72.12 823 VAL B O 1
ATOM 14409 N N . ARG B 1 824 ? 12.703 6.191 29.25 1 66.62 824 ARG B N 1
ATOM 14410 C CA . ARG B 1 824 ? 14.008 5.594 29.516 1 66.62 824 ARG B CA 1
ATOM 14411 C C . ARG B 1 824 ? 14.031 4.906 30.875 1 66.62 824 ARG B C 1
ATOM 14413 O O . ARG B 1 824 ? 14.719 3.902 31.062 1 66.62 824 ARG B O 1
ATOM 14420 N N . SER B 1 825 ? 13.352 5.402 31.844 1 64.12 825 SER B N 1
ATOM 14421 C CA . SER B 1 825 ? 13.32 4.793 33.156 1 64.12 825 SER B CA 1
ATOM 14422 C C . SER B 1 825 ? 12.406 3.574 33.188 1 64.12 825 SER B C 1
ATOM 14424 O O . SER B 1 825 ? 12.242 2.938 34.25 1 64.12 825 SER B O 1
ATOM 14426 N N . ASN B 1 826 ? 12.148 2.879 32 1 57.69 826 ASN B N 1
ATOM 14427 C CA . ASN B 1 826 ? 11.445 1.632 31.719 1 57.69 826 ASN B CA 1
ATOM 14428 C C . ASN B 1 826 ? 9.969 1.724 32.062 1 57.69 826 ASN B C 1
ATOM 14430 O O . ASN B 1 826 ? 9.227 0.751 31.938 1 57.69 826 ASN B O 1
ATOM 14434 N N . ASP B 1 827 ? 9.516 2.822 32.625 1 51.94 827 ASP B N 1
ATOM 14435 C CA . ASP B 1 827 ? 8.164 2.836 33.188 1 51.94 827 ASP B CA 1
ATOM 14436 C C . ASP B 1 827 ? 7.125 2.947 32.062 1 51.94 827 ASP B C 1
ATOM 14438 O O . ASP B 1 827 ? 5.988 2.498 32.219 1 51.94 827 ASP B O 1
ATOM 14442 N N . LEU B 1 828 ? 7.582 3.539 30.891 1 55.41 828 LEU B N 1
ATOM 14443 C CA . LEU B 1 828 ? 6.527 3.865 29.938 1 55.41 828 LEU B CA 1
ATOM 14444 C C . LEU B 1 828 ? 6.809 3.236 28.578 1 55.41 828 LEU B C 1
ATOM 14446 O O . LEU B 1 828 ? 6.344 3.734 27.547 1 55.41 828 LEU B O 1
ATOM 14450 N N . GLN B 1 829 ? 7.617 2.18 28.625 1 56.09 829 GLN B N 1
ATOM 14451 C CA . GLN B 1 829 ? 7.965 1.531 27.375 1 56.09 829 GLN B CA 1
ATOM 14452 C C . GLN B 1 829 ? 6.73 0.952 26.688 1 56.09 829 GLN B C 1
ATOM 14454 O O . GLN B 1 829 ? 6.66 0.902 25.453 1 56.09 829 GLN B O 1
ATOM 14459 N N . TYR B 1 830 ? 5.785 0.688 27.641 1 53.53 830 TYR B N 1
ATOM 14460 C CA . TYR B 1 830 ? 4.586 0.029 27.125 1 53.53 830 TYR B CA 1
ATOM 14461 C C . TYR B 1 830 ? 3.723 1.004 26.344 1 53.53 830 TYR B C 1
ATOM 14463 O O . TYR B 1 830 ? 2.896 0.589 25.516 1 53.53 830 TYR B O 1
ATOM 14471 N N . LEU B 1 831 ? 3.959 2.309 26.641 1 54.91 831 LEU B N 1
ATOM 14472 C CA . LEU B 1 831 ? 3.127 3.328 26.016 1 54.91 831 LEU B CA 1
ATOM 14473 C C . LEU B 1 831 ? 3.561 3.57 24.562 1 54.91 831 LEU B C 1
ATOM 14475 O O . LEU B 1 831 ? 2.773 4.055 23.75 1 54.91 831 LEU B O 1
ATOM 14479 N N . LEU B 1 832 ? 4.777 3.197 24.328 1 55.94 832 LEU B N 1
ATOM 14480 C CA . LEU B 1 832 ? 5.359 3.57 23.047 1 55.94 832 LEU B CA 1
ATOM 14481 C C . LEU B 1 832 ? 4.789 2.711 21.922 1 55.94 832 LEU B C 1
ATOM 14483 O O . LEU B 1 832 ? 4.508 3.213 20.828 1 55.94 832 LEU B O 1
ATOM 14487 N N . LYS B 1 833 ? 4.785 1.536 22.094 1 61 833 LYS B N 1
ATOM 14488 C CA . LYS B 1 833 ? 4.215 0.647 21.078 1 61 833 LYS B CA 1
ATOM 14489 C C . LYS B 1 833 ? 2.842 0.141 21.516 1 61 833 LYS B C 1
ATOM 14491 O O . LYS B 1 833 ? 2.689 -0.42 22.594 1 61 833 LYS B O 1
ATOM 14496 N N . MET B 1 834 ? 1.84 0.888 20.922 1 58.03 834 MET B N 1
ATOM 14497 C CA . MET B 1 834 ? 0.522 0.329 21.219 1 58.03 834 MET B CA 1
ATOM 14498 C C . MET B 1 834 ? 0.556 -1.195 21.172 1 58.03 834 MET B C 1
ATOM 14500 O O . MET B 1 834 ? 0.912 -1.781 20.141 1 58.03 834 MET B O 1
ATOM 14504 N N . THR B 1 835 ? 1.057 -1.895 22.172 1 50.16 835 THR B N 1
ATOM 14505 C CA . THR B 1 835 ? 0.897 -3.344 22.203 1 50.16 835 THR B CA 1
ATOM 14506 C C . THR B 1 835 ? -0.535 -3.738 21.844 1 50.16 835 THR B C 1
ATOM 14508 O O . THR B 1 835 ? -1.429 -3.662 22.703 1 50.16 835 THR B O 1
ATOM 14511 N N . LEU B 1 836 ? -0.937 -3.246 20.719 1 52.19 836 LEU B N 1
ATOM 14512 C CA . LEU B 1 836 ? -2.303 -3.654 20.406 1 52.19 836 LEU B CA 1
ATOM 14513 C C . LEU B 1 836 ? -2.521 -5.125 20.734 1 52.19 836 LEU B C 1
ATOM 14515 O O . LEU B 1 836 ? -1.755 -5.988 20.297 1 52.19 836 LEU B O 1
ATOM 14519 N N . ASN B 1 837 ? -2.852 -5.336 22 1 54.72 837 ASN B N 1
ATOM 14520 C CA . ASN B 1 837 ? -3.426 -6.672 22.125 1 54.72 837 ASN B CA 1
ATOM 14521 C C . ASN B 1 837 ? -4.398 -6.98 20.984 1 54.72 837 ASN B C 1
ATOM 14523 O O . ASN B 1 837 ? -5.586 -6.664 21.078 1 54.72 837 ASN B O 1
ATOM 14527 N N . TRP B 1 838 ? -3.77 -7.133 19.891 1 57.03 838 TRP B N 1
ATOM 14528 C CA . TRP B 1 838 ? -4.496 -7.422 18.656 1 57.03 838 TRP B CA 1
ATOM 14529 C C . TRP B 1 838 ? -5.719 -8.289 18.938 1 57.03 838 TRP B C 1
ATOM 14531 O O . TRP B 1 838 ? -6.734 -8.188 18.25 1 57.03 838 TRP B O 1
ATOM 14541 N N . LYS B 1 839 ? -5.547 -8.969 20.031 1 60.19 839 LYS B N 1
ATOM 14542 C CA . LYS B 1 839 ? -6.66 -9.828 20.422 1 60.19 839 LYS B CA 1
ATOM 14543 C C . LYS B 1 839 ? -7.887 -9 20.797 1 60.19 839 LYS B C 1
ATOM 14545 O O . LYS B 1 839 ? -9.016 -9.469 20.672 1 60.19 839 LYS B O 1
ATOM 14550 N N . MET B 1 840 ? -7.504 -7.773 21.062 1 57.97 840 MET B N 1
ATOM 14551 C CA . MET B 1 840 ? -8.602 -6.984 21.625 1 57.97 840 MET B CA 1
ATOM 14552 C C . MET B 1 840 ? -9.438 -6.352 20.516 1 57.97 840 MET B C 1
ATOM 14554 O O . MET B 1 840 ? -10.523 -5.836 20.781 1 57.97 840 MET B O 1
ATOM 14558 N N . LEU B 1 841 ? -8.906 -6.367 19.281 1 72.5 841 LEU B N 1
ATOM 14559 C CA . LEU B 1 841 ? -9.742 -5.836 18.203 1 72.5 841 LEU B CA 1
ATOM 14560 C C . LEU B 1 841 ? -10.633 -6.926 17.625 1 72.5 841 LEU B C 1
ATOM 14562 O O . LEU B 1 841 ? -11.219 -6.746 16.547 1 72.5 841 LEU B O 1
ATOM 14566 N N . GLU B 1 842 ? -10.719 -7.895 18.609 1 72.38 842 GLU B N 1
ATOM 14567 C CA . GLU B 1 842 ? -11.633 -8.969 18.234 1 72.38 842 GLU B CA 1
ATOM 14568 C C . GLU B 1 842 ? -13.078 -8.492 18.219 1 72.38 842 GLU B C 1
ATOM 14570 O O . GLU B 1 842 ? -13.5 -7.75 19.094 1 72.38 842 GLU B O 1
ATOM 14575 N N . ASN B 1 843 ? -13.875 -8.672 17.234 1 73.25 843 ASN B N 1
ATOM 14576 C CA . ASN B 1 843 ? -15.289 -8.352 17.078 1 73.25 843 ASN B CA 1
ATOM 14577 C C . ASN B 1 843 ? -15.5 -6.855 16.875 1 73.25 843 ASN B C 1
ATOM 14579 O O . ASN B 1 843 ? -16.5 -6.297 17.328 1 73.25 843 ASN B O 1
ATOM 14583 N N . LYS B 1 844 ? -14.508 -6.23 16.562 1 84.25 844 LYS B N 1
ATOM 14584 C CA . LYS B 1 844 ? -14.625 -4.801 16.281 1 84.25 844 LYS B CA 1
ATOM 14585 C C . LYS B 1 844 ? -14.68 -4.531 14.781 1 84.25 844 LYS B C 1
ATOM 14587 O O . LYS B 1 844 ? -14.07 -5.258 14 1 84.25 844 LYS B O 1
ATOM 14592 N N . ASN B 1 845 ? -15.523 -3.617 14.391 1 88.25 845 ASN B N 1
ATOM 14593 C CA . ASN B 1 845 ? -15.523 -3.105 13.023 1 88.25 845 ASN B CA 1
ATOM 14594 C C . ASN B 1 845 ? -14.625 -1.881 12.883 1 88.25 845 ASN B C 1
ATOM 14596 O O . ASN B 1 845 ? -14.883 -0.843 13.5 1 88.25 845 ASN B O 1
ATOM 14600 N N . LEU B 1 846 ? -13.586 -2.029 12.125 1 91.81 846 LEU B N 1
ATOM 14601 C CA . LEU B 1 846 ? -12.586 -0.974 12.047 1 91.81 846 LEU B CA 1
ATOM 14602 C C . LEU B 1 846 ? -12.328 -0.576 10.594 1 91.81 846 LEU B C 1
ATOM 14604 O O . LEU B 1 846 ? -12.094 -1.436 9.742 1 91.81 846 LEU B O 1
ATOM 14608 N N . LEU B 1 847 ? -12.508 0.689 10.273 1 93.88 847 LEU B N 1
ATOM 14609 C CA . LEU B 1 847 ? -12.109 1.253 8.984 1 93.88 847 LEU B CA 1
ATOM 14610 C C . LEU B 1 847 ? -10.812 2.051 9.125 1 93.88 847 LEU B C 1
ATOM 14612 O O . LEU B 1 847 ? -10.734 2.984 9.922 1 93.88 847 LEU B O 1
ATOM 14616 N N . ILE B 1 848 ? -9.805 1.647 8.43 1 94.88 848 ILE B N 1
ATOM 14617 C CA . ILE B 1 848 ? -8.531 2.359 8.406 1 94.88 848 ILE B CA 1
ATOM 14618 C C . ILE B 1 848 ? -8.391 3.119 7.09 1 94.88 848 ILE B C 1
ATOM 14620 O O . ILE B 1 848 ? -8.508 2.533 6.012 1 94.88 848 ILE B O 1
ATOM 14624 N N . ILE B 1 849 ? -8.195 4.43 7.133 1 96.56 849 ILE B N 1
ATOM 14625 C CA . ILE B 1 849 ? -8 5.266 5.949 1 96.56 849 ILE B CA 1
ATOM 14626 C C . ILE B 1 849 ? -6.605 5.879 5.973 1 96.56 849 ILE B C 1
ATOM 14628 O O . ILE B 1 849 ? -6.164 6.398 7 1 96.56 849 ILE B O 1
ATOM 14632 N N . HIS B 1 850 ? -5.848 5.855 4.918 1 96.12 850 HIS B N 1
ATOM 14633 C CA . HIS B 1 850 ? -4.488 6.383 4.898 1 96.12 850 HIS B CA 1
ATOM 14634 C C . HIS B 1 850 ? -4.086 6.824 3.496 1 96.12 850 HIS B C 1
ATOM 14636 O O . HIS B 1 850 ? -4.465 6.191 2.51 1 96.12 850 HIS B O 1
ATOM 14642 N N . GLY B 1 851 ? -3.383 7.977 3.361 1 93.69 851 GLY B N 1
ATOM 14643 C CA . GLY B 1 851 ? -2.748 8.359 2.111 1 93.69 851 GLY B CA 1
ATOM 14644 C C . GLY B 1 851 ? -1.389 7.715 1.911 1 93.69 851 GLY B C 1
ATOM 14645 O O . GLY B 1 851 ? -0.59 7.637 2.848 1 93.69 851 GLY B O 1
ATOM 14646 N N . THR B 1 852 ? -1.076 7.238 0.689 1 91.88 852 THR B N 1
ATOM 14647 C CA . THR B 1 852 ? 0.161 6.504 0.447 1 91.88 852 THR B CA 1
ATOM 14648 C C . THR B 1 852 ? 1.361 7.445 0.458 1 91.88 852 THR B C 1
ATOM 14650 O O . THR B 1 852 ? 2.496 7.012 0.667 1 91.88 852 THR B O 1
ATOM 14653 N N . SER B 1 853 ? 1.146 8.742 0.214 1 88.62 853 SER B N 1
ATOM 14654 C CA . SER B 1 853 ? 2.238 9.711 0.164 1 88.62 853 SER B CA 1
ATOM 14655 C C . SER B 1 853 ? 2.229 10.617 1.387 1 88.62 853 SER B C 1
ATOM 14657 O O . SER B 1 853 ? 2.605 11.789 1.299 1 88.62 853 SER B O 1
ATOM 14659 N N . ASN B 1 854 ? 1.711 10.133 2.496 1 90 854 ASN B N 1
ATOM 14660 C CA . ASN B 1 854 ? 1.688 10.883 3.75 1 90 854 ASN B CA 1
ATOM 14661 C C . ASN B 1 854 ? 3.072 10.953 4.387 1 90 854 ASN B C 1
ATOM 14663 O O . ASN B 1 854 ? 3.584 9.953 4.887 1 90 854 ASN B O 1
ATOM 14667 N N . GLU B 1 855 ? 3.672 12.133 4.426 1 86.62 855 GLU B N 1
ATOM 14668 C CA . GLU B 1 855 ? 5.008 12.312 4.984 1 86.62 855 GLU B CA 1
ATOM 14669 C C . GLU B 1 855 ? 4.945 12.586 6.484 1 86.62 855 GLU B C 1
ATOM 14671 O O . GLU B 1 855 ? 5.941 12.43 7.191 1 86.62 855 GLU B O 1
ATOM 14676 N N . MET B 1 856 ? 3.777 13.078 6.93 1 88 856 MET B N 1
ATOM 14677 C CA . MET B 1 856 ? 3.629 13.383 8.352 1 88 856 MET B CA 1
ATOM 14678 C C . MET B 1 856 ? 3.488 12.102 9.172 1 88 856 MET B C 1
ATOM 14680 O O . MET B 1 856 ? 4.137 11.953 10.211 1 88 856 MET B O 1
ATOM 14684 N N . PHE B 1 857 ? 2.629 11.289 8.727 1 91.38 857 PHE B N 1
ATOM 14685 C CA . PHE B 1 857 ? 2.412 9.961 9.297 1 91.38 857 PHE B CA 1
ATOM 14686 C C . PHE B 1 857 ? 2.539 8.891 8.219 1 91.38 857 PHE B C 1
ATOM 14688 O O . PHE B 1 857 ? 1.561 8.555 7.547 1 91.38 857 PHE B O 1
ATOM 14695 N N . PRO B 1 858 ? 3.725 8.305 8.133 1 89.31 858 PRO B N 1
ATOM 14696 C CA . PRO B 1 858 ? 4.008 7.406 7.012 1 89.31 858 PRO B CA 1
ATOM 14697 C C . PRO B 1 858 ? 3.033 6.238 6.93 1 89.31 858 PRO B C 1
ATOM 14699 O O . PRO B 1 858 ? 2.609 5.711 7.961 1 89.31 858 PRO B O 1
ATOM 14702 N N . ILE B 1 859 ? 2.713 5.746 5.734 1 91.5 859 ILE B N 1
ATOM 14703 C CA . ILE B 1 859 ? 1.749 4.688 5.445 1 91.5 859 ILE B CA 1
ATOM 14704 C C . ILE B 1 859 ? 2.209 3.383 6.09 1 91.5 859 ILE B C 1
ATOM 14706 O O . ILE B 1 859 ? 1.403 2.475 6.312 1 91.5 859 ILE B O 1
ATOM 14710 N N . SER B 1 860 ? 3.525 3.219 6.414 1 88.81 860 SER B N 1
ATOM 14711 C CA . SER B 1 860 ? 4.047 2.006 7.039 1 88.81 860 SER B CA 1
ATOM 14712 C C . SER B 1 860 ? 3.301 1.682 8.328 1 88.81 860 SER B C 1
ATOM 14714 O O . SER B 1 860 ? 3.191 0.515 8.711 1 88.81 860 SER B O 1
ATOM 14716 N N . GLN B 1 861 ? 2.734 2.703 8.961 1 87.88 861 GLN B N 1
ATOM 14717 C CA . GLN B 1 861 ? 1.969 2.506 10.188 1 87.88 861 GLN B CA 1
ATOM 14718 C C . GLN B 1 861 ? 0.72 1.668 9.93 1 87.88 861 GLN B C 1
ATOM 14720 O O . GLN B 1 861 ? 0.485 0.667 10.609 1 87.88 861 GLN B O 1
ATOM 14725 N N . SER B 1 862 ? -0.003 2.027 8.984 1 90.69 862 SER B N 1
ATOM 14726 C CA . SER B 1 862 ? -1.232 1.312 8.648 1 90.69 862 SER B CA 1
ATOM 14727 C C . SER B 1 862 ? -0.931 -0.054 8.047 1 90.69 862 SER B C 1
ATOM 14729 O O . SER B 1 862 ? -1.676 -1.013 8.266 1 90.69 862 SER B O 1
ATOM 14731 N N . MET B 1 863 ? 0.152 -0.153 7.25 1 90.81 863 MET B N 1
ATOM 14732 C CA . MET B 1 863 ? 0.527 -1.437 6.664 1 90.81 863 MET B CA 1
ATOM 14733 C C . MET B 1 863 ? 0.871 -2.451 7.75 1 90.81 863 MET B C 1
ATOM 14735 O O . MET B 1 863 ? 0.433 -3.602 7.691 1 90.81 863 MET B O 1
ATOM 14739 N N . ARG B 1 864 ? 1.588 -2.074 8.75 1 86.69 864 ARG B N 1
ATOM 14740 C CA . ARG B 1 864 ? 1.928 -2.967 9.852 1 86.69 864 ARG B CA 1
ATOM 14741 C C . ARG B 1 864 ? 0.686 -3.35 10.648 1 86.69 864 ARG B C 1
ATOM 14743 O O . ARG B 1 864 ? 0.566 -4.484 11.117 1 86.69 864 ARG B O 1
ATOM 14750 N N . LEU B 1 865 ? -0.138 -2.348 10.836 1 86.81 865 LEU B N 1
ATOM 14751 C CA . LEU B 1 865 ? -1.385 -2.604 11.547 1 86.81 865 LEU B CA 1
ATOM 14752 C C . LEU B 1 865 ? -2.219 -3.656 10.82 1 86.81 865 LEU B C 1
ATOM 14754 O O . LEU B 1 865 ? -2.668 -4.629 11.438 1 86.81 865 LEU B O 1
ATOM 14758 N N . ILE B 1 866 ? -2.428 -3.514 9.531 1 88.56 866 ILE B N 1
ATOM 14759 C CA . ILE B 1 866 ? -3.246 -4.434 8.75 1 88.56 866 ILE B CA 1
ATOM 14760 C C . ILE B 1 866 ? -2.59 -5.812 8.719 1 88.56 866 ILE B C 1
ATOM 14762 O O . ILE B 1 866 ? -3.279 -6.836 8.781 1 88.56 866 ILE B O 1
ATOM 14766 N N . LYS B 1 867 ? -1.271 -5.852 8.523 1 86.56 867 LYS B N 1
ATOM 14767 C CA . LYS B 1 867 ? -0.534 -7.113 8.547 1 86.56 867 LYS B CA 1
ATOM 14768 C C . LYS B 1 867 ? -0.792 -7.875 9.852 1 86.56 867 LYS B C 1
ATOM 14770 O O . LYS B 1 867 ? -1.109 -9.062 9.828 1 86.56 867 LYS B O 1
ATOM 14775 N N . SER B 1 868 ? -0.704 -7.176 10.938 1 83.69 868 SER B N 1
ATOM 14776 C CA . SER B 1 868 ? -0.886 -7.789 12.25 1 83.69 868 SER B CA 1
ATOM 14777 C C . SER B 1 868 ? -2.322 -8.258 12.445 1 83.69 868 SER B C 1
ATOM 14779 O O . SER B 1 868 ? -2.559 -9.336 13 1 83.69 868 SER B O 1
ATOM 14781 N N . LEU B 1 869 ? -3.285 -7.465 12.062 1 84.44 869 LEU B N 1
ATOM 14782 C CA . LEU B 1 869 ? -4.691 -7.816 12.203 1 84.44 869 LEU B CA 1
ATOM 14783 C C . LEU B 1 869 ? -5.031 -9.047 11.375 1 84.44 869 LEU B C 1
ATOM 14785 O O . LEU B 1 869 ? -5.73 -9.953 11.844 1 84.44 869 LEU B O 1
ATOM 14789 N N . THR B 1 870 ? -4.551 -9.141 10.125 1 85.81 870 THR B N 1
ATOM 14790 C CA . THR B 1 870 ? -4.793 -10.273 9.242 1 85.81 870 THR B CA 1
ATOM 14791 C C . THR B 1 870 ? -4.195 -11.547 9.82 1 85.81 870 THR B C 1
ATOM 14793 O O . THR B 1 870 ? -4.84 -12.602 9.828 1 85.81 870 THR B O 1
ATOM 14796 N N . LEU B 1 871 ? -2.973 -11.5 10.297 1 81.62 871 LEU B N 1
ATOM 14797 C CA . LEU B 1 871 ? -2.289 -12.664 10.852 1 81.62 871 LEU B CA 1
ATOM 14798 C C . LEU B 1 871 ? -2.984 -13.148 12.117 1 81.62 871 LEU B C 1
ATOM 14800 O O . LEU B 1 871 ? -3.1 -14.352 12.344 1 81.62 871 LEU B O 1
ATOM 14804 N N . GLU B 1 872 ? -3.436 -12.195 12.922 1 80.19 872 GLU B N 1
ATOM 14805 C CA . GLU B 1 872 ? -4.145 -12.57 14.141 1 80.19 872 GLU B CA 1
ATOM 14806 C C . GLU B 1 872 ? -5.461 -13.273 13.82 1 80.19 872 GLU B C 1
ATOM 14808 O O . GLU B 1 872 ? -5.82 -14.25 14.484 1 80.19 872 GLU B O 1
ATOM 14813 N N . GLU B 1 873 ? -6.148 -12.75 12.875 1 80.38 873 GLU B N 1
ATOM 14814 C CA . GLU B 1 873 ? -7.395 -13.391 12.453 1 80.38 873 GLU B CA 1
ATOM 14815 C C . GLU B 1 873 ? -7.141 -14.781 11.891 1 80.38 873 GLU B C 1
ATOM 14817 O O . GLU B 1 873 ? -7.871 -15.727 12.203 1 80.38 873 GLU B O 1
ATOM 14822 N N . GLN B 1 874 ? -6.152 -14.914 11.094 1 78.81 874 GLN B N 1
ATOM 14823 C CA . GLN B 1 874 ? -5.789 -16.219 10.547 1 78.81 874 GLN B CA 1
ATOM 14824 C C . GLN B 1 874 ? -5.398 -17.188 11.656 1 78.81 874 GLN B C 1
ATOM 14826 O O . GLN B 1 874 ? -5.773 -18.359 11.625 1 78.81 874 GLN B O 1
ATOM 14831 N N . ASN B 1 875 ? -4.617 -16.688 12.562 1 75.44 875 ASN B N 1
ATOM 14832 C CA . ASN B 1 875 ? -4.207 -17.531 13.68 1 75.44 875 ASN B CA 1
ATOM 14833 C C . ASN B 1 875 ? -5.406 -18.031 14.484 1 75.44 875 ASN B C 1
ATOM 14835 O O . ASN B 1 875 ? -5.398 -19.141 15 1 75.44 875 ASN B O 1
ATOM 14839 N N . ARG B 1 876 ? -6.348 -17.266 14.586 1 76 876 ARG B N 1
ATOM 14840 C CA . ARG B 1 876 ? -7.566 -17.672 15.273 1 76 876 ARG B CA 1
ATOM 14841 C C . ARG B 1 876 ? -8.266 -18.812 14.531 1 76 876 ARG B C 1
ATOM 14843 O O . ARG B 1 876 ? -8.781 -19.734 15.156 1 76 876 ARG B O 1
ATOM 14850 N N . TYR B 1 877 ? -8.227 -18.688 13.25 1 74.56 877 TYR B N 1
ATOM 14851 C CA . TYR B 1 877 ? -8.812 -19.766 12.453 1 74.56 877 TYR B CA 1
ATOM 14852 C C . TYR B 1 877 ? -8.047 -21.078 12.648 1 74.56 877 TYR B C 1
ATOM 14854 O O . TYR B 1 877 ? -8.648 -22.141 12.805 1 74.56 877 TYR B O 1
ATOM 14862 N N . ILE B 1 878 ? -6.719 -20.984 12.617 1 70.81 878 ILE B N 1
ATOM 14863 C CA . ILE B 1 878 ? -5.867 -22.156 12.773 1 70.81 878 ILE B CA 1
ATOM 14864 C C . ILE B 1 878 ? -6.117 -22.797 14.141 1 70.81 878 ILE B C 1
ATOM 14866 O O . ILE B 1 878 ? -6.25 -24.016 14.242 1 70.81 878 ILE B O 1
ATOM 14870 N N . LYS B 1 879 ? -6.188 -21.938 15.141 1 71 879 LYS B N 1
ATOM 14871 C CA . LYS B 1 879 ? -6.418 -22.438 16.484 1 71 879 LYS B CA 1
ATOM 14872 C C . LYS B 1 879 ? -7.781 -23.125 16.594 1 71 879 LYS B C 1
ATOM 14874 O O . LYS B 1 879 ? -7.922 -24.141 17.281 1 71 879 LYS B O 1
ATOM 14879 N N . PHE B 1 880 ? -8.664 -22.672 15.922 1 69.19 880 PHE B N 1
ATOM 14880 C CA . PHE B 1 880 ? -10 -23.25 15.914 1 69.19 880 PHE B CA 1
ATOM 14881 C C . PHE B 1 880 ? -9.977 -24.625 15.266 1 69.19 880 PHE B C 1
ATOM 14883 O O . PHE B 1 880 ? -10.641 -25.562 15.742 1 69.19 880 PHE B O 1
ATOM 14890 N N . HIS B 1 881 ? -9.203 -24.781 14.266 1 66 881 HIS B N 1
ATOM 14891 C CA . HIS B 1 881 ? -9.117 -26.047 13.547 1 66 881 HIS B CA 1
ATOM 14892 C C . HIS B 1 881 ? -8.414 -27.109 14.383 1 66 881 HIS B C 1
ATOM 14894 O O . HIS B 1 881 ? -8.711 -28.297 14.266 1 66 881 HIS B O 1
ATOM 14900 N N . GLN B 1 882 ? -7.512 -26.672 15.102 1 64.69 882 GLN B N 1
ATOM 14901 C CA . GLN B 1 882 ? -6.754 -27.594 15.93 1 64.69 882 GLN B CA 1
ATOM 14902 C C . GLN B 1 882 ? -7.582 -28.078 17.125 1 64.69 882 GLN B C 1
ATOM 14904 O O . GLN B 1 882 ? -7.402 -29.203 17.594 1 64.69 882 GLN B O 1
ATOM 14909 N N . ASN B 1 883 ? -8.391 -27.312 17.609 1 60.59 883 ASN B N 1
ATOM 14910 C CA . ASN B 1 883 ? -9.25 -27.672 18.734 1 60.59 883 ASN B CA 1
ATOM 14911 C C . ASN B 1 883 ? -10.703 -27.297 18.469 1 60.59 883 ASN B C 1
ATOM 14913 O O . ASN B 1 883 ? -11.227 -26.359 19.047 1 60.59 883 ASN B O 1
ATOM 14917 N N . PRO B 1 884 ? -11.281 -28.203 17.391 1 55.25 884 PRO B N 1
ATOM 14918 C CA . PRO B 1 884 ? -12.648 -27.859 17 1 55.25 884 PRO B CA 1
ATOM 14919 C C . PRO B 1 884 ? -13.633 -27.938 18.156 1 55.25 884 PRO B C 1
ATOM 14921 O O . PRO B 1 884 ? -14.758 -27.453 18.047 1 55.25 884 PRO B O 1
ATOM 14924 N N . ALA B 1 885 ? -13.375 -28.875 19.25 1 50.66 885 ALA B N 1
ATOM 14925 C CA . ALA B 1 885 ? -14.336 -29.078 20.328 1 50.66 885 ALA B CA 1
ATOM 14926 C C . ALA B 1 885 ? -14.758 -27.75 20.938 1 50.66 885 ALA B C 1
ATOM 14928 O O . ALA B 1 885 ? -15.742 -27.672 21.672 1 50.66 885 ALA B O 1
ATOM 14929 N N . ASN B 1 886 ? -13.891 -26.922 20.953 1 42.59 886 ASN B N 1
ATOM 14930 C CA . ASN B 1 886 ? -14.32 -25.703 21.609 1 42.59 886 ASN B CA 1
ATOM 14931 C C . ASN B 1 886 ? -15.305 -24.922 20.75 1 42.59 886 ASN B C 1
ATOM 14933 O O . ASN B 1 886 ? -15.039 -24.656 19.578 1 42.59 886 ASN B O 1
ATOM 14937 N N . ASN B 1 887 ? -16.562 -25.141 20.906 1 40.81 887 ASN B N 1
ATOM 14938 C CA . ASN B 1 887 ? -17.734 -24.5 20.359 1 40.81 887 ASN B CA 1
ATOM 14939 C C . ASN B 1 887 ? -17.453 -23.047 19.953 1 40.81 887 ASN B C 1
ATOM 14941 O O . ASN B 1 887 ? -18.375 -22.234 19.875 1 40.81 887 ASN B O 1
ATOM 14945 N N . ASP B 1 888 ? -16.281 -22.797 20.062 1 41.91 888 ASP B N 1
ATOM 14946 C CA . ASP B 1 888 ? -16.062 -21.375 19.875 1 41.91 888 ASP B CA 1
ATOM 14947 C C . ASP B 1 888 ? -16.266 -20.969 18.422 1 41.91 888 ASP B C 1
ATOM 14949 O O . ASP B 1 888 ? -16.078 -19.797 18.062 1 41.91 888 ASP B O 1
ATOM 14953 N N . MET B 1 889 ? -16.391 -21.953 17.594 1 44.41 889 MET B N 1
ATOM 14954 C CA . MET B 1 889 ? -16.578 -21.547 16.203 1 44.41 889 MET B CA 1
ATOM 14955 C C . MET B 1 889 ? -17.922 -20.859 16 1 44.41 889 MET B C 1
ATOM 14957 O O . MET B 1 889 ? -18.109 -20.109 15.047 1 44.41 889 MET B O 1
ATOM 14961 N N . ASP B 1 890 ? -18.938 -21.609 16.5 1 40.53 890 ASP B N 1
ATOM 14962 C CA . ASP B 1 890 ? -20.266 -21.016 16.344 1 40.53 890 ASP B CA 1
ATOM 14963 C C . ASP B 1 890 ? -20.219 -19.516 16.609 1 40.53 890 ASP B C 1
ATOM 14965 O O . ASP B 1 890 ? -21 -18.75 16.031 1 40.53 890 ASP B O 1
ATOM 14969 N N . GLU B 1 891 ? -19.469 -19.281 17.688 1 37.75 891 GLU B N 1
ATOM 14970 C CA . GLU B 1 891 ? -19.453 -17.875 18.094 1 37.75 891 GLU B CA 1
ATOM 14971 C C . GLU B 1 891 ? -18.547 -17.047 17.188 1 37.75 891 GLU B C 1
ATOM 14973 O O . GLU B 1 891 ? -18.312 -15.859 17.453 1 37.75 891 GLU B O 1
ATOM 14978 N N . MET B 1 892 ? -17.656 -17.672 16.609 1 41.78 892 MET B N 1
ATOM 14979 C CA . MET B 1 892 ? -16.859 -16.781 15.773 1 41.78 892 MET B CA 1
ATOM 14980 C C . MET B 1 892 ? -17.719 -16.047 14.766 1 41.78 892 MET B C 1
ATOM 14982 O O . MET B 1 892 ? -18.047 -16.578 13.703 1 41.78 892 MET B O 1
ATOM 14986 N N . ASN B 1 893 ? -18.688 -15.641 15.219 1 40.12 893 ASN B N 1
ATOM 14987 C CA . ASN B 1 893 ? -19.266 -14.461 14.586 1 40.12 893 ASN B CA 1
ATOM 14988 C C . ASN B 1 893 ? -18.219 -13.648 13.836 1 40.12 893 ASN B C 1
ATOM 14990 O O . ASN B 1 893 ? -17.281 -13.133 14.445 1 40.12 893 ASN B O 1
ATOM 14994 N N . TRP B 1 894 ? -17.719 -14.188 12.805 1 46.94 894 TRP B N 1
ATOM 14995 C CA . TRP B 1 894 ? -16.891 -13.523 11.797 1 46.94 894 TRP B CA 1
ATOM 14996 C C . TRP B 1 894 ? -17 -12.008 11.93 1 46.94 894 TRP B C 1
ATOM 14998 O O . TRP B 1 894 ? -17.234 -11.305 10.938 1 46.94 894 TRP B O 1
ATOM 15008 N N . THR B 1 895 ? -17.234 -11.516 13.148 1 49.5 895 THR B N 1
ATOM 15009 C CA . THR B 1 895 ? -17.781 -10.188 13.391 1 49.5 895 THR B CA 1
ATOM 15010 C C . THR B 1 895 ? -16.688 -9.125 13.297 1 49.5 895 THR B C 1
ATOM 15012 O O . THR B 1 895 ? -16.969 -7.934 13.477 1 49.5 895 THR B O 1
ATOM 15015 N N . SER B 1 896 ? -15.32 -9.719 13.188 1 59.28 896 SER B N 1
ATOM 15016 C CA . SER B 1 896 ? -14.406 -8.578 13.117 1 59.28 896 SER B CA 1
ATOM 15017 C C . SER B 1 896 ? -14 -8.281 11.68 1 59.28 896 SER B C 1
ATOM 15019 O O . SER B 1 896 ? -13.625 -9.188 10.93 1 59.28 896 SER B O 1
ATOM 15021 N N . HIS B 1 897 ? -14.422 -7.113 11.305 1 75.06 897 HIS B N 1
ATOM 15022 C CA . HIS B 1 897 ? -14.07 -6.73 9.945 1 75.06 897 HIS B CA 1
ATOM 15023 C C . HIS B 1 897 ? -13.211 -5.469 9.93 1 75.06 897 HIS B C 1
ATOM 15025 O O . HIS B 1 897 ? -13.539 -4.488 10.602 1 75.06 897 HIS B O 1
ATOM 15031 N N . HIS B 1 898 ? -12.047 -5.715 9.531 1 85.06 898 HIS B N 1
ATOM 15032 C CA . HIS B 1 898 ? -11.227 -4.535 9.281 1 85.06 898 HIS B CA 1
ATOM 15033 C C . HIS B 1 898 ? -11.148 -4.219 7.793 1 85.06 898 HIS B C 1
ATOM 15035 O O . HIS B 1 898 ? -11.047 -5.125 6.965 1 85.06 898 HIS B O 1
ATOM 15041 N N . PHE B 1 899 ? -11.391 -2.98 7.527 1 88 899 PHE B N 1
ATOM 15042 C CA . PHE B 1 899 ? -11.344 -2.479 6.16 1 88 899 PHE B CA 1
ATOM 15043 C C . PHE B 1 899 ? -10.266 -1.411 6.008 1 88 899 PHE B C 1
ATOM 15045 O O . PHE B 1 899 ? -9.953 -0.697 6.965 1 88 899 PHE B O 1
ATOM 15052 N N . MET B 1 900 ? -9.719 -1.452 4.891 1 91.56 900 MET B N 1
ATOM 15053 C CA . MET B 1 900 ? -8.727 -0.419 4.609 1 91.56 900 MET B CA 1
ATOM 15054 C C . MET B 1 900 ? -9.078 0.343 3.338 1 91.56 900 MET B C 1
ATOM 15056 O O . MET B 1 900 ? -9.477 -0.259 2.34 1 91.56 900 MET B O 1
ATOM 15060 N N . GLU B 1 901 ? -9.109 1.67 3.414 1 93.56 901 GLU B N 1
ATOM 15061 C CA . GLU B 1 901 ? -9.242 2.561 2.266 1 93.56 901 GLU B CA 1
ATOM 15062 C C . GLU B 1 901 ? -7.957 3.348 2.029 1 93.56 901 GLU B C 1
ATOM 15064 O O . GLU B 1 901 ? -7.512 4.098 2.902 1 93.56 901 GLU B O 1
ATOM 15069 N N . LEU B 1 902 ? -7.391 3.105 0.815 1 94 902 LEU B N 1
ATOM 15070 C CA . LEU B 1 902 ? -6.141 3.781 0.478 1 94 902 LEU B CA 1
ATOM 15071 C C . LEU B 1 902 ? -6.379 4.891 -0.54 1 94 902 LEU B C 1
ATOM 15073 O O . LEU B 1 902 ? -7.09 4.688 -1.529 1 94 902 LEU B O 1
ATOM 15077 N N . TYR B 1 903 ? -5.902 6.004 -0.23 1 93.5 903 TYR B N 1
ATOM 15078 C CA . TYR B 1 903 ? -5.871 7.09 -1.203 1 93.5 903 TYR B CA 1
ATOM 15079 C C . TYR B 1 903 ? -4.469 7.281 -1.766 1 93.5 903 TYR B C 1
ATOM 15081 O O . TYR B 1 903 ? -3.623 7.922 -1.138 1 93.5 903 TYR B O 1
ATOM 15089 N N . VAL B 1 904 ? -4.316 6.766 -2.945 1 91.12 904 VAL B N 1
ATOM 15090 C CA . VAL B 1 904 ? -3.006 6.652 -3.576 1 91.12 904 VAL B CA 1
ATOM 15091 C C . VAL B 1 904 ? -2.502 8.039 -3.971 1 91.12 904 VAL B C 1
ATOM 15093 O O . VAL B 1 904 ? -3.238 8.828 -4.57 1 91.12 904 VAL B O 1
ATOM 15096 N N . ASP B 1 905 ? -1.24 8.391 -3.635 1 86.94 905 ASP B N 1
ATOM 15097 C CA . ASP B 1 905 ? -0.498 9.602 -3.953 1 86.94 905 ASP B CA 1
ATOM 15098 C C . ASP B 1 905 ? -1.077 10.812 -3.215 1 86.94 905 ASP B C 1
ATOM 15100 O O . ASP B 1 905 ? -0.941 11.945 -3.672 1 86.94 905 ASP B O 1
ATOM 15104 N N . HIS B 1 906 ? -1.842 10.57 -2.131 1 87.31 906 HIS B N 1
ATOM 15105 C CA . HIS B 1 906 ? -2.324 11.641 -1.266 1 87.31 906 HIS B CA 1
ATOM 15106 C C . HIS B 1 906 ? -1.531 11.695 0.036 1 87.31 906 HIS B C 1
ATOM 15108 O O . HIS B 1 906 ? -1.045 10.664 0.516 1 87.31 906 HIS B O 1
ATOM 15114 N N . GLY B 1 907 ? -1.444 12.914 0.543 1 86.56 907 GLY B N 1
ATOM 15115 C CA . GLY B 1 907 ? -0.782 13.102 1.824 1 86.56 907 GLY B CA 1
ATOM 15116 C C . GLY B 1 907 ? -1.718 12.945 3.008 1 86.56 907 GLY B C 1
ATOM 15117 O O . GLY B 1 907 ? -2.516 12 3.055 1 86.56 907 GLY B O 1
ATOM 15118 N N . ASN B 1 908 ? -1.568 13.789 3.969 1 86.31 908 ASN B N 1
ATOM 15119 C CA . ASN B 1 908 ? -2.373 13.711 5.184 1 86.31 908 ASN B CA 1
ATOM 15120 C C . ASN B 1 908 ? -3.721 14.406 5.008 1 86.31 908 ASN B C 1
ATOM 15122 O O . ASN B 1 908 ? -4.602 14.289 5.863 1 86.31 908 ASN B O 1
ATOM 15126 N N . SER B 1 909 ? -3.893 15.086 3.895 1 81.69 909 SER B N 1
ATOM 15127 C CA . SER B 1 909 ? -5.152 15.766 3.6 1 81.69 909 SER B CA 1
ATOM 15128 C C . SER B 1 909 ? -5.879 15.094 2.441 1 81.69 909 SER B C 1
ATOM 15130 O O . SER B 1 909 ? -5.25 14.625 1.489 1 81.69 909 SER B O 1
ATOM 15132 N N . PHE B 1 910 ? -7.254 15.117 2.533 1 83.38 910 PHE B N 1
ATOM 15133 C CA . PHE B 1 910 ? -8.062 14.484 1.495 1 83.38 910 PHE B CA 1
ATOM 15134 C C . PHE B 1 910 ? -9.016 15.492 0.87 1 83.38 910 PHE B C 1
ATOM 15136 O O . PHE B 1 910 ? -10.078 15.117 0.371 1 83.38 910 PHE B O 1
ATOM 15143 N N . ASP B 1 911 ? -8.656 16.688 0.799 1 73.56 911 ASP B N 1
ATOM 15144 C CA . ASP B 1 911 ? -9.508 17.781 0.348 1 73.56 911 ASP B CA 1
ATOM 15145 C C . ASP B 1 911 ? -9.867 17.625 -1.128 1 73.56 911 ASP B C 1
ATOM 15147 O O . ASP B 1 911 ? -10.992 17.922 -1.533 1 73.56 911 ASP B O 1
ATOM 15151 N N . THR B 1 912 ? -8.945 17.094 -1.915 1 75.12 912 THR B N 1
ATOM 15152 C CA . THR B 1 912 ? -9.164 16.969 -3.352 1 75.12 912 THR B CA 1
ATOM 15153 C C . THR B 1 912 ? -10.148 15.844 -3.65 1 75.12 912 THR B C 1
ATOM 15155 O O . THR B 1 912 ? -10.727 15.789 -4.738 1 75.12 912 THR B O 1
ATOM 15158 N N . ILE B 1 913 ? -10.312 15.023 -2.643 1 84.75 913 ILE B N 1
ATOM 15159 C CA . ILE B 1 913 ? -11.219 13.891 -2.816 1 84.75 913 ILE B CA 1
ATOM 15160 C C . ILE B 1 913 ? -12.203 13.836 -1.648 1 84.75 913 ILE B C 1
ATOM 15162 O O . ILE B 1 913 ? -12.562 12.75 -1.187 1 84.75 913 ILE B O 1
ATOM 15166 N N . ILE B 1 914 ? -12.586 14.953 -1.145 1 83.44 914 ILE B N 1
ATOM 15167 C CA . ILE B 1 914 ? -13.273 15.078 0.134 1 83.44 914 ILE B CA 1
ATOM 15168 C C . ILE B 1 914 ? -14.641 14.391 0.052 1 83.44 914 ILE B C 1
ATOM 15170 O O . ILE B 1 914 ? -15.102 13.789 1.025 1 83.44 914 ILE B O 1
ATOM 15174 N N . GLU B 1 915 ? -15.312 14.547 -1.079 1 84.56 915 GLU B N 1
ATOM 15175 C CA . GLU B 1 915 ? -16.641 13.922 -1.172 1 84.56 915 GLU B CA 1
ATOM 15176 C C . GLU B 1 915 ? -16.531 12.406 -1.188 1 84.56 915 GLU B C 1
ATOM 15178 O O . GLU B 1 915 ? -17.312 11.711 -0.533 1 84.56 915 GLU B O 1
ATOM 15183 N N . HIS B 1 916 ? -15.602 11.906 -2.062 1 87 916 HIS B N 1
ATOM 15184 C CA . HIS B 1 916 ? -15.375 10.461 -2.045 1 87 916 HIS B CA 1
ATOM 15185 C C . HIS B 1 916 ? -15.016 9.977 -0.645 1 87 916 HIS B C 1
ATOM 15187 O O . HIS B 1 916 ? -15.477 8.922 -0.211 1 87 916 HIS B O 1
ATOM 15193 N N . PHE B 1 917 ? -14.273 10.742 -0.006 1 91.06 917 PHE B N 1
ATOM 15194 C CA . PHE B 1 917 ? -13.789 10.43 1.335 1 91.06 917 PHE B CA 1
ATOM 15195 C C . PHE B 1 917 ? -14.953 10.266 2.303 1 91.06 917 PHE B C 1
ATOM 15197 O O . PHE B 1 917 ? -15.094 9.227 2.953 1 91.06 917 PHE B O 1
ATOM 15204 N N . TYR B 1 918 ? -15.852 11.156 2.422 1 89.5 918 TYR B N 1
ATOM 15205 C CA . TYR B 1 918 ? -16.953 11.102 3.367 1 89.5 918 TYR B CA 1
ATOM 15206 C C . TYR B 1 918 ? -18 10.07 2.938 1 89.5 918 TYR B C 1
ATOM 15208 O O . TYR B 1 918 ? -18.625 9.422 3.777 1 89.5 918 TYR B O 1
ATOM 15216 N N . ARG B 1 919 ? -18.172 9.906 1.705 1 88.12 919 ARG B N 1
ATOM 15217 C CA . ARG B 1 919 ? -19.109 8.891 1.243 1 88.12 919 ARG B CA 1
ATOM 15218 C C . ARG B 1 919 ? -18.656 7.492 1.625 1 88.12 919 ARG B C 1
ATOM 15220 O O . ARG B 1 919 ? -19.469 6.621 1.932 1 88.12 919 ARG B O 1
ATOM 15227 N N . LYS B 1 920 ? -17.359 7.305 1.463 1 89.31 920 LYS B N 1
ATOM 15228 C CA . LYS B 1 920 ? -16.812 6.016 1.882 1 89.31 920 LYS B CA 1
ATOM 15229 C C . LYS B 1 920 ? -17.031 5.789 3.377 1 89.31 920 LYS B C 1
ATOM 15231 O O . LYS B 1 920 ? -17.328 4.672 3.805 1 89.31 920 LYS B O 1
ATOM 15236 N N . ILE B 1 921 ? -16.812 6.789 4.168 1 91.38 921 ILE B N 1
ATOM 15237 C CA . ILE B 1 921 ? -17.031 6.691 5.605 1 91.38 921 ILE B CA 1
ATOM 15238 C C . ILE B 1 921 ? -18.5 6.391 5.879 1 91.38 921 ILE B C 1
ATOM 15240 O O . ILE B 1 921 ? -18.828 5.527 6.699 1 91.38 921 ILE B O 1
ATOM 15244 N N . GLU B 1 922 ? -19.422 7.113 5.191 1 90 922 GLU B N 1
ATOM 15245 C CA . GLU B 1 922 ? -20.844 6.891 5.371 1 90 922 GLU B CA 1
ATOM 15246 C C . GLU B 1 922 ? -21.25 5.477 4.961 1 90 922 GLU B C 1
ATOM 15248 O O . GLU B 1 922 ? -22.078 4.844 5.621 1 90 922 GLU B O 1
ATOM 15253 N N . PHE B 1 923 ? -20.656 5.062 3.91 1 84.94 923 PHE B N 1
ATOM 15254 C CA . PHE B 1 923 ? -20.922 3.697 3.475 1 84.94 923 PHE B CA 1
ATOM 15255 C C . PHE B 1 923 ? -20.547 2.697 4.562 1 84.94 923 PHE B C 1
ATOM 15257 O O . PHE B 1 923 ? -21.297 1.769 4.848 1 84.94 923 PHE B O 1
ATOM 15264 N N . PHE B 1 924 ? -19.438 2.803 5.156 1 89.5 924 PHE B N 1
ATOM 15265 C CA . PHE B 1 924 ? -19 1.941 6.246 1 89.5 924 PHE B CA 1
ATOM 15266 C C . PHE B 1 924 ? -19.969 2.014 7.422 1 89.5 924 PHE B C 1
ATOM 15268 O O . PHE B 1 924 ? -20.328 0.985 8 1 89.5 924 PHE B O 1
ATOM 15275 N N . LEU B 1 925 ? -20.391 3.227 7.727 1 89.56 925 LEU B N 1
ATOM 15276 C CA . LEU B 1 925 ? -21.266 3.424 8.875 1 89.56 925 LEU B CA 1
ATOM 15277 C C . LEU B 1 925 ? -22.625 2.787 8.625 1 89.56 925 LEU B C 1
ATOM 15279 O O . LEU B 1 925 ? -23.203 2.162 9.523 1 89.56 925 LEU B O 1
ATOM 15283 N N . PHE B 1 926 ? -23.125 2.867 7.477 1 84.38 926 PHE B N 1
ATOM 15284 C CA . PHE B 1 926 ? -24.484 2.404 7.195 1 84.38 926 PHE B CA 1
ATOM 15285 C C . PHE B 1 926 ? -24.5 0.896 6.977 1 84.38 926 PHE B C 1
ATOM 15287 O O . PHE B 1 926 ? -25.484 0.229 7.316 1 84.38 926 PHE B O 1
ATOM 15294 N N . GLN B 1 927 ? -23.438 0.438 6.465 1 73.06 927 GLN B N 1
ATOM 15295 C CA . GLN B 1 927 ? -23.391 -0.999 6.215 1 73.06 927 GLN B CA 1
ATOM 15296 C C . GLN B 1 927 ? -23.125 -1.771 7.508 1 73.06 927 GLN B C 1
ATOM 15298 O O . GLN B 1 927 ? -23.656 -2.869 7.699 1 73.06 927 GLN B O 1
ATOM 15303 N N . TRP B 1 928 ? -22.438 -1.124 8.367 1 67.69 928 TRP B N 1
ATOM 15304 C CA . TRP B 1 928 ? -21.984 -1.91 9.516 1 67.69 928 TRP B CA 1
ATOM 15305 C C . TRP B 1 928 ? -22.688 -1.457 10.797 1 67.69 928 TRP B C 1
ATOM 15307 O O . TRP B 1 928 ? -22.781 -2.217 11.758 1 67.69 928 TRP B O 1
ATOM 15317 N N . ILE B 1 929 ? -23 -0.237 10.789 1 63.09 929 ILE B N 1
ATOM 15318 C CA . ILE B 1 929 ? -23.5 0.288 12.055 1 63.09 929 ILE B CA 1
ATOM 15319 C C . ILE B 1 929 ? -25.031 0.397 11.992 1 63.09 929 ILE B C 1
ATOM 15321 O O . ILE B 1 929 ? -25.719 0.018 12.945 1 63.09 929 ILE B O 1
ATOM 15325 N N . ILE B 1 930 ? -25.5 1.025 10.859 1 60.91 930 ILE B N 1
ATOM 15326 C CA . ILE B 1 930 ? -26.938 1.284 10.805 1 60.91 930 ILE B CA 1
ATOM 15327 C C . ILE B 1 930 ? -27.656 0.09 10.18 1 60.91 930 ILE B C 1
ATOM 15329 O O . ILE B 1 930 ? -28.859 -0.084 10.367 1 60.91 930 ILE B O 1
ATOM 15333 N N . ILE B 1 931 ? -26.969 -1.186 10.016 1 48.34 931 ILE B N 1
ATOM 15334 C CA . ILE B 1 931 ? -27.812 -2.252 9.484 1 48.34 931 ILE B CA 1
ATOM 15335 C C . ILE B 1 931 ? -29.156 -2.266 10.211 1 48.34 931 ILE B C 1
ATOM 15337 O O . ILE B 1 931 ? -29.188 -2.246 11.445 1 48.34 931 ILE B O 1
#

Radius of gyration: 41.09 Å; Cα contacts (8 Å, |Δi|>4): 3776; chains: 2; bounding box: 112×124×96 Å

Secondary structure (DSSP, 8-state):
--GGGSHHHHHHHHHHHHHHHHHHHHHHHHHHHHHHHHHHHHHHHHHS----SSS--BPPPHHHHH-TTTSPPP----EE-SSSEEEEE-TTS-EEEEETTTTEEEESS-----TTEEEEEEEE-TTSSEEEEEEEETT----TT-SS-TTEEEEEEETTT--EEEHHHHHHHHHHHHHHHHHHHHHHS-SGGGTTTTS----------SSS-TT--S-SEEEE-TTSSEEEEEETTEEEEEESS-TTPPPEES--STTT-TTEEESB--HHIIIIIS-SSB-EEEPPPBTTEEEEEEEEEE-TTSPEEEEEEE-TTS-EEEEEEE--BTTS---EEEEEEEEEETTTTEEPPPEE-B--GGGTTS-EEEEEEEEEETTEEEEEEEETTSSEEEEEEEEGGGTTEEEEEEEEES-------TTTS-BS--SS----GGGGEEEEEE--EETTEEPPPEEEEEETTTTEEEE-SGGGTTS-SS-EEEEEEEEEEEETTTTEEEEEEEEEE----SSS-----GGGG-EEEEEEETTTTEEEESTTTHHHHHHHHHHS--S-SSBTTT-----GGGS-TTS-SEEEEEE-TTSSEEEEEEEETTEEEEEEEEEPPTTSSBSEEEEEEEE--HHHHHHHHTB---EEEEEEEEEEETTEEEEEEEEEEE-TT--TT-SSPEEEEEEE---TT-SB------B-TTS-B---SSTTHHHHHHHHHHH--EEEEEEEEEE-STT-------HHHHHHHHHHHHHHHHHH-TTEEEEEEEEEEETHHHHHHHHHHHHSS--EEEEES--SBGGGSBHHHHHHHS-HHHHHTTSSHHHHB----GGGGTT-EEEEEEETT-SSS-THHHHHHHHHHHHHHHHHHHHHHH-TTSTTTTT-----EEEEEEETT--S--GGGHHHHHHHHHHHHIIIII-/--GGGTTHHHHHHHHHHHHHHHHHHHHHHHHHHHHHHHHHHHHHHHHS----SSS--BPPPHHHHH-TTTSPPP----EE-SSSEEEEE-TTS-EEEEETTTTEEEESS-----TTEEEEEEEE-TTSSEEEEEEEETT----TT-SS-TTEEEEEEETTT--EEEHHHHHHHHHHHHHHHHHHHHHHS-SGGGTTTTS----------SSS-TT--S-SEEEE-TTSSEEEEEETTEEEEEESS-TTPPPEES--STTT-TTEEESB--HHIIIIIS-SSB-EEEPPPBTTEEEEEEEEEE-TTSPEEEEEEE-TTS-EEEEEEE--BTTS---EEEEEEEEEETTTTEEPPPEE-B--GGGTTS-EEEEEEEEEETTEEEEEEEETTSSEEEEEEEEGGGTTBEEEEEEEES-------TTTS-BS--SS----GGGGEEEEEE--EETTEEPPPEEEEEETTTTEEEE-SGGGGTS-SS-EEEEEEEEEEEETTTTEEEEEEEEEE----SSS-----GGGG-EEEEEEETTTTEEEESTTTHHHHHHHHHHS--S-SSBTTT-----GGGS-TTS-SEEEEEE-TTSSEEEEEEEETTEEEEEEEEEPPTTSSBSEEEEEEEE--HHHHHHHHTB---EEEEEEEEEEETTEEEEEEEEEEE-TT--TT-SSPEEEEEEE---TT-SS----EEE-TTS-EEE-SSTTHHHHHHHHHHH--EEEEEEEEEE-STT-------HHHHHHHHHHHHHHHHHH-TTEEEEEEEEEEETHHHHHHHHHHHHSS--EEEEES--SBGGGSBHHHHHHHS-HHHHHTTTTHHHHB----GGGGTT-EEEEEEETT-SSS-THHHHHHHHHHHHHHHHHHHHHHH-TTSGGGTT-----EEEEEEETT--S--GGGHHHHHHHHHHHHHHHT--

InterPro domains:
  IPR001375 Peptidase S9, prolyl oligopeptidase, catalytic domain [PF00326] (713-884)
  IPR002469 Dipeptidylpeptidase IV, N-terminal domain [PF00930] (213-564)
  IPR029058 Alpha/Beta hydrolase fold [G3DSA:3.40.50.1820] (656-924)
  IPR029058 Alpha/Beta hydrolase fold [SSF53474] (702-875)
  IPR050278 Serine protease S9B/DPPIV [PTHR11731] (12-877)

Nearest PDB structures (foldseek):
  6l8q-assembly1_G-3  TM=8.189E-01  e=4.062E-47  Myotis davidii
  4wjl-assembly1_B  TM=8.517E-01  e=1.759E-44  Homo sapiens
  6y0f-assembly1_B  TM=8.140E-01  e=2.786E-45  Homo sapiens
  2z3w-assembly1_A-2  TM=7.791E-01  e=9.608E-30  Porphyromonas gingivalis W83
  2dcm-assembly1_A  TM=7.620E-01  e=6.068E-29  Porphyromonas gingivalis W83

pLDDT: mean 72.11, std 19.71, range [20.98, 97.31]

Organism: Dermatophagoides pteronyssinus (NCBI:txid6956)

Solvent-accessible surface area (backbone atoms only — not comparable to full-atom values): 99330 Å² total; per-residue (Å²): 140,74,76,82,67,63,73,68,57,57,64,55,52,58,57,47,54,56,48,49,52,50,47,51,50,47,47,50,50,48,48,50,49,47,50,50,52,46,48,51,51,46,44,50,56,62,67,37,66,74,68,79,72,65,89,78,48,45,53,42,49,65,66,44,45,65,28,65,83,63,56,46,73,81,68,92,74,50,50,68,78,40,58,52,29,32,35,33,68,46,95,78,53,24,38,30,38,35,34,64,88,77,71,45,74,44,73,66,44,78,68,66,79,53,86,65,33,49,79,61,45,73,47,67,28,67,71,64,43,38,28,44,38,32,26,36,44,73,86,44,66,44,45,53,85,44,82,41,43,50,50,55,43,50,32,36,35,30,55,86,77,69,47,74,42,57,43,62,59,52,48,52,54,38,49,51,52,44,51,51,50,50,51,51,50,52,62,71,56,67,76,76,57,58,65,65,49,68,82,48,56,69,35,78,70,65,76,74,58,84,79,51,74,81,72,65,44,66,66,48,46,74,44,70,38,86,84,22,59,34,37,38,36,27,40,66,32,14,35,30,43,39,47,66,82,37,90,78,49,69,59,39,73,76,48,75,63,12,55,47,33,98,34,29,25,33,33,40,44,54,67,62,39,25,69,69,50,69,28,30,63,60,40,73,47,73,29,54,74,55,96,54,30,33,31,42,35,32,38,33,37,41,32,74,65,21,48,82,41,76,32,57,38,71,43,91,86,69,48,68,46,77,47,74,45,68,53,34,23,69,88,48,42,84,36,46,70,43,42,34,38,27,46,30,34,60,87,76,69,46,66,52,78,70,40,63,49,38,70,34,76,83,50,77,84,44,67,48,44,79,60,44,74,46,54,64,38,59,56,28,38,36,39,32,33,25,37,65,70,42,44,40,29,39,35,27,44,22,30,54,93,58,66,25,44,24,41,73,72,48,75,42,73,46,55,56,70,56,57,62,31,80,43,23,62,31,47,46,54,72,65,83,75,77,84,54,87,53,64,44,31,34,35,44,62,41,56,59,65,53,96,81,43,46,38,54,29,29,47,32,32,33,30,68,84,76,69,41,77,42,70,59,54,63,48,35,71,66,71,60,94,72,47,49,45,56,35,55,66,40,44,66,41,46,23,72,74,44,41,27,40,32,30,34,25,27,53,40,73,58,70,69,66,58,94,61,85,73,65,83,49,77,70,45,58,33,44,37,42,31,37,36,27,71,85,74,70,42,68,43,61,48,37,56,39,43,62,58,36,43,46,35,41,73,72,62,68,47,78,65,69,44,37,71,87,68,51,68,75,80,56,74,80,53,59,42,93,70,27,44,54,36,70,48,76,48,63,21,86,53,42,39,27,32,40,38,35,27,24,37,81,92,46,46,30,32,31,40,35,31,50,36,48,60,92,41,56,17,49,50,61,42,66,42,84,73,42,65,42,58,69,50,43,56,52,53,70,48,30,52,63,63,36,83,44,77,49,77,48,75,45,87,49,101,89,40,46,32,39,38,33,39,39,33,36,29,29,75,84,65,53,77,82,43,84,69,53,31,37,31,40,39,44,37,72,81,54,58,75,46,44,44,64,61,27,58,58,49,53,44,63,74,62,61,53,73,38,26,59,64,56,70,37,45,57,45,46,18,42,15,47,61,66,50,23,30,37,32,36,73,36,33,60,42,42,69,42,99,68,56,33,64,65,80,49,47,49,66,53,51,54,50,50,52,53,49,50,54,49,44,46,72,72,67,38,77,34,48,30,62,86,31,25,32,32,34,16,53,40,70,8,7,30,49,29,55,52,44,38,46,73,46,89,45,37,33,32,34,23,33,39,34,50,51,43,48,64,70,30,41,29,74,63,37,38,70,49,41,58,61,71,50,32,72,72,63,74,38,53,66,69,34,40,52,70,64,55,62,73,38,50,58,56,23,36,35,41,39,34,38,20,47,39,12,76,79,53,49,42,67,37,50,47,48,49,51,36,51,52,54,52,51,54,31,48,50,53,53,52,39,67,75,45,61,84,51,67,57,59,80,62,52,55,80,50,49,42,78,44,53,49,77,40,55,40,15,9,88,58,54,74,81,39,42,65,50,50,51,49,53,52,49,49,53,42,42,67,69,44,66,99,138,74,81,80,66,65,75,67,59,60,62,55,52,58,58,47,53,58,48,49,54,48,47,50,50,48,47,49,50,48,47,49,49,48,49,49,48,47,49,50,50,46,44,49,54,62,68,37,68,73,70,79,71,69,90,77,46,46,52,41,48,66,65,44,45,66,28,64,83,62,56,47,72,81,66,92,74,52,49,68,77,41,57,51,30,31,36,33,67,45,96,80,53,24,38,31,38,35,34,64,87,77,69,45,72,44,74,65,43,78,67,66,81,54,86,64,34,48,79,62,44,73,49,68,30,66,71,63,43,38,29,43,37,32,27,36,43,72,86,43,67,45,45,55,85,45,81,40,42,52,50,56,45,49,32,35,37,29,56,87,76,69,46,73,42,56,44,62,61,52,50,52,54,39,47,52,52,45,53,51,48,51,50,50,51,51,64,69,56,70,76,75,59,58,66,64,49,70,79,47,54,69,36,78,68,64,76,74,59,84,79,52,73,83,73,67,45,66,66,49,45,73,47,71,40,87,82,22,59,33,36,38,35,28,41,66,33,14,36,30,43,39,44,65,82,36,91,79,49,69,58,40,74,77,49,75,61,12,53,48,33,99,35,30,24,34,33,39,44,54,66,62,39,24,70,69,53,70,25,30,62,58,40,74,47,71,30,54,74,54,98,54,30,33,32,42,35,33,38,32,37,41,34,74,67,21,48,80,41,77,33,59,39,71,43,91,86,71,47,67,43,78,47,74,44,71,53,32,22,67,87,48,42,85,37,48,72,43,43,34,36,27,46,31,33,59,87,76,70,47,67,52,78,70,40,60,48,37,70,35,78,83,49,76,82,45,66,49,44,79,60,44,76,48,55,64,39,57,54,29,40,36,39,34,33,24,39,63,70,40,44,38,28,40,36,28,44,21,31,54,93,58,66,25,44,24,42,73,73,49,75,43,74,44,54,56,72,56,59,61,29,83,43,22,61,29,48,43,57,71,66,82,79,77,82,52,86,54,61,43,32,35,35,44,63,41,57,58,67,53,95,80,43,48,37,52,29,30,46,30,32,32,29,68,84,75,70,42,76,42,71,59,54,64,45,35,70,66,70,58,93,69,47,46,47,56,33,55,66,39,43,64,39,45,22,72,75,44,40,27,40,31,30,34,27,26,54,41,74,57,69,69,66,58,95,61,83,72,65,82,49,78,71,46,58,34,44,37,43,32,36,36,26,71,86,76,68,40,68,43,63,48,38,56,38,42,61,58,35,44,45,34,40,72,72,64,66,45,79,65,69,43,36,70,88,69,50,66,75,79,56,75,80,54,58,42,94,71,27,45,55,37,68,48,78,48,63,23,85,53,41,40,26,32,42,37,34,26,26,35,82,91,47,44,31,32,32,40,37,32,50,36,47,61,93,40,56,16,48,51,62,42,65,43,81,73,42,66,44,57,69,51,44,56,53,53,69,47,31,52,63,63,37,82,45,76,49,77,48,76,45,85,48,102,90,40,46,32,37,36,32,38,39,31,35,30,29,75,85,65,54,77,82,43,85,71,52,30,37,33,40,39,46,40,70,82,54,58,75,47,46,44,65,62,29,57,58,50,50,41,60,77,62,62,51,66,48,26,58,63,54,70,37,46,58,45,46,18,41,15,47,61,68,50,24,31,37,32,36,74,36,32,62,43,42,70,44,99,68,55,35,62,65,81,48,47,48,65,53,51,55,50,50,53,52,50,49,52,48,45,46,74,72,68,38,77,34,49,30,61,86,33,26,31,33,33,14,52,38,71,8,7,31,50,28,56,53,44,38,46,72,46,89,46,37,33,30,34,23,31,41,33,52,50,42,48,63,68,29,42,29,74,64,37,37,72,48,40,58,62,71,51,32,72,69,63,75,37,52,67,69,33,40,54,70,65,55,64,72,37,51,56,55,23,37,35,41,40,35,39,20,47,40,11,77,79,54,50,42,66,37,50,48,48,49,52,36,51,52,53,51,52,54,30,47,50,52,53,53,40,67,74,45,59,83,52,66,56,59,81,63,51,55,80,48,48,43,76,43,54,48,76,39,56,41,16,9,88,60,54,74,80,39,43,66,50,51,52,49,52,52,50,48,52,44,47,66,68,44,62,100

Foldseek 3Di:
DPDPPPPVPPVVVVVVVVVVVVVVVVVVVVVVVVVVVVVVVVCCVVVVPPPPPDQPFAFFALCQLLDCVRQNFDDFPWDFLFQFKIWGADPQRFIWIAGRVVRDIDTQADNPPPVFFDFLDKDAANVRFKMKTKTFGAPPQQLPLDLFGLRIWIWIAGRPVRDIDGPLVLVLVLVVVVVVVVVVVVVVVPPPVVVVPPPQLVLCPPSPPPPDDSPDRQFSDWDHDNLTQWIWTAGLQWTKIHHPPDSPDHIGTQDDVRSSDVFKHKQADASCCCQPFVLNGGAWAWFDDDPQKIKIKGKMWGRVFFDKDWFWAADPVGDIDIDIGGFHFQPTAPTDMWMWMWMAGSVVRDIDRIATAAEDPVPPVFAKDWRAWYALHRFKIWTWIAGLLQQKIWIWIFGVVVSNHTDTLDIAGGHLVQVCLVCQQPQQDPDPPPDDPSSFKGWGWDFDQDPNFGFATFIWIARRVVSDIDGQPVLQPPDDPFRWDWHFDHWHHAAPQQRKTKTKTFTQRPPPPDPDDPPCDLNRQAIFIWIAGRVQSAIDTCQLCVVVVQCCCPPVVDQARAFPNPRHDPPSVSSPLFTFRDWDWDARPNSQWIWIWGDRPSHIWIKIFGADGNVDRHRTRDIDGPGRSVSSVVSVVSHFFWDKDKDWDWDDDPHWIKIWIKIKGFEPPDDQPDPAAAFEEEEQDDDLQQAFLQQPQSPSVSRPRPSPSPPSVSVVSSCCHVVGHMYMYTGHMFIPDPNSRSDRDALVNSLVVVLVVLVCCVPPRPSHDQLRYEYEYEEVRLCSQLVCQLPDPRAHYERELYAQASRNAGSSVSSSHDPVVCVVVVNCVCVGGNPSPLVSNQLHEYEYEYESSAPRRHCVRVVVVVVVNVVVVVVVVVVCVVPVVPVCVVVSPCRYDYHYHYDYSHYSDCSSPVSVVVVVVVVSSCVNRVD/DPDPPPPPPPVVVVVVVVVVVVVVVVVVVVVVVVVVVVVVVVCCVVVVPPPPPDQPFAFDALCQLLDCVRQNFDDFPWDFLFQFKIWGADPQRFIWIAGRVVRDIDTQADNPPPVFFAFLDKDAANVRFKMKTKTFGAPPQPLPLPLFGLRIWIWMAGRPVRDIDGVLVLVLVLVVVVVVVVVVVLVVVPPPVVVVPPVQLVLCPPSPPPPDDSPDRAFSDWDHDNLTQWIWTAGLQWTKIHHPPDSPDHIGTQDDCRSSDVFKHKQADASCCCQPFVLAGGAWAWFDDDPQKIKIKGKMWGRVFFDKDWFWAADPVGDIDIDIGGFHFQPTDPTDMWMWMWMAGSVVRDIDRIATAAEDPVPPVFAKDWRAWYALHRFKIWTWIAGLLQQKIWIWIFGVVVSNHTDTLDMAGGHPVQVCLVCQQPQQDPDPPPDDPSSQKGWGWDFDQDPNFGAATFIWIARRVVSDIDGQPVLLPPDDPFRWDWHFDHWHHAAPQQRKTKTKTFTQRPPPPDPDDPPCDLRRQAIFIWIARRVQSAIDTCQLCVVVVQCCCPPVVDQARAFPNPRHDPPPVSSPLFTFRDWDWDARPNSQWIWIWGDRPPHIWIKIFGADGNVDRHRTRDIDGPGRSVSSVVSVVSHFFWDKDKDWDWDDDPHWIKIWIKIKGFEPPDDQPDPAAAFEEEEQDDDLQQAFLQQPQSCNVSRPRPRPSPHSVSVVSSCCHVVGHMYMYTGHMFIPDPNSRSDRDALVNSLVVVLVVLVCCVPPRPSHDQLNYEYEYEEVRLCSQLVCQLVDPRAHYERELYAQASRSAHSSVSSSHDPVVCVVVVNCVCVGGNPSPLVSNQLHEYEYEYESSAPRRHCVRVVVVVVVNVVVVVVVVVVCVVPVVPVCVVVCPCRYDYHYHYDYSHYSDCSSPVSVVVVVVVVSSCVNRVD